Protein 2DZJ (pdb70)

Secondary structure (DSSP, 8-state):
--S-------EEEEEEESSS----EEEEEE-SS-BHHHHHHHHHHH-SSS-TTT--EESSTTS----TT-BTTTSS--SEEEEEE---

Solvent-accessible surface area: 6183 Å² total; per-residue (Å²): 136,87,124,62,110,113,77,128,201,68,36,61,0,24,2,37,22,33,170,80,157,95,126,59,19,87,22,37,130,2,72,43,116,12,37,0,35,96,0,32,90,39,3,31,158,99,71,96,151,116,102,73,91,124,10,15,7,51,62,77,55,194,44,174,55,15,120,68,134,36,15,1,90,152,10,120,55,42,83,63,0,44,0,32,28,123,101,115

Sequence (88 aa):
GSSGSSGMKHYEVEILDAKTREKLCFLDKVEPHATIAEIKNLFTKTHPQWYPARQSLRLDPKGKSLKDEDVLQKLPVGTTATLYFRDLGSSGSSGMKHYEVEILDAKTREKLCFLDKVEPHATIAEIKNLFTKTHPQWYPARQSLRLDPKGKSLKDEDVLQKLPVGTTATLYFRDLGSSGSSGMKHYEVEILDAKTREKLCFLDKVEPHATIAEIKNLFTKTHPQWYPARQSLRLDPKGKSLKDEDVLQKLPVGTTATLYFRDLGSSGSSGMKHYEVEILDAKTREKLCFLDKVEPHATIAEIKNLFTKTHPQWYPARQSLRLDPKGKSLKDEDVLQKLPVGTTATLYFRDLGSSGSSGMKHYEVEILDAKTREKLCFLDKVEPHATIAEIKNLFTKTHPQWYPARQSLRLDPKGKSLKDEDVLQKLPVGTTATLYFRDLGSSGSSGMKHYEVEILDAKTREKLCFLDKVEPHATIAEIKNLFTKTHPQWYPARQSLRLDPKGKSLKDEDVLQKLPVGTTATLYFRDLGSSGSSGMKHYEVEILDAKTREKLCFLDKVEPHATIAEIKNLFTKTHPQWYPARQSLRLDPKGKSLKDEDVLQKLPVGTTATLYFRDLGSSGSSGMKHYEVEILDAKTREKLCFLDKVEPHATIAEIKNLFTKTHPQWYPARQSLRLDPKGKSLKDEDVLQKLPVGTTATLYFRDLGSSGSSGMKHYEVEILDAKTREKLCFLDKVEPHATIAEIKNLFTKTHPQWYPARQSLRLDPKGKSLKDEDVLQKLPVGTTATLYFRDLGSSGSSGMKHYEVEILDAKTREKLCFLDKVEPHATIAEIKNLFTKTHPQWYPARQSLRLDPKGKSLKDEDVLQKLPVGTTATLYFRDLGSSGSSGMKHYEVEILDAKTREKLCFLDKVEPHATIAEIKNLFTKTHPQWYPARQSLRLDPKGKSLKDEDVLQKLPVGTTATLYFRDLGSSGSSGMKHYEVEILDAKTREKLCFLDKVEPHATIAEIKNLFTKTHPQWYPARQSLRLDPKGKSLKDEDVLQKLPVGTTATLYFRDLGSSGSSGMKHYEVEILDAKTREKLCFLDKVEPHATIAEIKNLFTKTHPQWYPARQSLRLDPKGKSLKDEDVLQKLPVGTTATLYFRDLGSSGSSGMKHYEVEILDAKTREKLCFLDKVEPHATIAEIKNLFTKTHPQWYPARQSLRLDPKGKSLKDEDVLQKLPVGTTATLYFRDLGSSGSSGMKHYEVEILDAKTREKLCFLDKVEPHATIAEIKNLFTKTHPQWYPARQSLRLDPKGKSLKDEDVLQKLPVGTTATLYFRDLGSSGSSGMKHYEVEILDAKTREKLCFLDKVEPHATIAEIKNLFTKTHPQWYPARQSLRLDPKGKSLKDEDVLQKLPVGTTATLYFRDLGSSGSSGMKHYEVEILDAKTREKLCFLDKVEPHATIAEIKNLFTKTHPQWYPARQSLRLDPKGKSLKDEDVLQKLPVGTTATLYFRDLGSSGSSGMKHYEVEILDAKTREKLCFLDKVEPHATIAEIKNLFTKTHPQWYPARQSLRLDPKGKSLKDEDVLQKLPVGTTATLYFRDLGSSGSSGMKHYEVEILDAKTREKLCFLDKVEPHATIAEIKNLFTKTHPQWYPARQSLRLDPKGKSLKDEDVLQKLPVGTTATLYFRDLGSSGSSGMKHYEVEILDAKTREKLCFLDKVEPHATIAEIKNLFTKTHPQWYPARQSLRLDPKGKSLKDEDVLQKLPVGTTATLYFRDL

Radius of gyration: 13.77 Å; Cα contacts (8 Å, |Δi|>4): 145; chains: 1; bounding box: 34×30×37 Å

Nearest PDB structures (foldseek):
  2dzj-assembly1_A  TM=9.367E-01  e=5.793E-17  Homo sapiens
  1wgd-assembly1_A  TM=7.087E-01  e=2.751E-03  Homo sapiens
  3sdl-assembly1_C  TM=7.590E-01  e=5.661E-03  Homo sapiens
  2n7e-assembly1_A  TM=6.925E-01  e=8.961E-03  Saccharomyces cerevisiae S288C
  6nt9-assembly1_B  TM=5.979E-01  e=1.244E-02  Homo sapiens

Foldseek 3Di:
DPPDDPDDFAAWEFAAALPPRDGPDIDRHHHQAQFPVVVLVVSCVVPVVPHSVQFFWDQHSPGDTDDRVDTSNRDPDDSYGYIHGDGD

GO terms:
  GO:0005783 endoplasmic reticulum (C, IDA)
  GO:0005789 endoplasmic reticulum membrane (C, EXP)
  GO:0102758 very-long-chain enoyl-CoA reductase activity (F, IMP)
  GO:0042761 very long-chain fatty acid biosynthetic process (P, IMP)
  GO:0006665 sphingolipid metabolic process (P, IMP)
  GO:0005515 protein binding (F, IPI)
  GO:0102758 very-long-chain enoyl-CoA reductase activity (F, IDA)
  GO:0035338 long-chain fatty-acyl-CoA biosynthetic process (P, TAS)
  GO:0005789 endoplasmic reticulum membrane (C, TAS)
  GO:0017099 very-long-chain fatty acyl-CoA dehydrogenase activity (F, TAS)
  GO:0005789 endoplasmic reticulum membrane (C, IDA)
  GO:0042761 very long-chain fatty acid biosynthetic process (P, IDA)
  GO:0030497 fatty acid elongation (P, IDA)
  GO:0005634 nucleus (C, HDA)

Organism: Homo sapiens (NCBI:txid9606)

Structure (mmCIF, N/CA/C/O backbone):
data_2DZJ
#
_entry.id   2DZJ
#
loop_
_atom_site.group_PDB
_atom_site.id
_atom_site.type_symbol
_atom_site.label_atom_id
_atom_site.label_alt_id
_atom_site.label_comp_id
_atom_site.label_asym_id
_atom_site.label_entity_id
_atom_site.label_seq_id
_atom_site.pdbx_PDB_ins_code
_atom_site.Cartn_x
_atom_site.Cartn_y
_atom_site.Cartn_z
_atom_site.occupancy
_atom_site.B_iso_or_equiv
_atom_site.auth_seq_id
_atom_site.auth_comp_id
_atom_site.auth_asym_id
_atom_site.auth_atom_id
_atom_site.pdbx_PDB_model_num
ATOM 1 N N . GLY A 1 1 ? -21.011 -19.116 -16.367 1.00 0.00 1 GLY A N 1
ATOM 2 C CA . GLY A 1 1 ? -20.270 -19.115 -17.614 1.00 0.00 1 GLY A CA 1
ATOM 3 C C . GLY A 1 1 ? -19.402 -17.881 -17.772 1.00 0.00 1 GLY A C 1
ATOM 4 O O . GLY A 1 1 ? -18.967 -17.290 -16.785 1.00 0.00 1 GLY A O 1
ATOM 8 N N . SER A 1 2 ? -19.150 -17.493 -19.018 1.00 0.00 2 SER A N 1
ATOM 9 C CA . SER A 1 2 ? -18.324 -16.325 -19.302 1.00 0.00 2 SER A CA 1
ATOM 10 C C . SER A 1 2 ? -19.190 -15.123 -19.665 1.00 0.00 2 SER A C 1
ATOM 11 O O . SER A 1 2 ? -19.006 -14.028 -19.134 1.00 0.00 2 SER A O 1
ATOM 19 N N . SER A 1 3 ? -20.136 -15.336 -20.575 1.00 0.00 3 SER A N 1
ATOM 20 C CA . SER A 1 3 ? -21.029 -14.270 -21.013 1.00 0.00 3 SER A CA 1
ATOM 21 C C . SER A 1 3 ? -20.303 -12.928 -21.037 1.00 0.00 3 SER A C 1
ATOM 22 O O . SER A 1 3 ? -20.843 -11.909 -20.608 1.00 0.00 3 SER A O 1
ATOM 30 N N . GLY A 1 4 ? -19.072 -12.937 -21.542 1.00 0.00 4 GLY A N 1
ATOM 31 C CA . GLY A 1 4 ? -18.291 -11.716 -21.612 1.00 0.00 4 GLY A CA 1
ATOM 32 C C . GLY A 1 4 ? -17.885 -11.207 -20.243 1.00 0.00 4 GLY A C 1
ATOM 33 O O . GLY A 1 4 ? -18.666 -11.271 -19.293 1.00 0.00 4 GLY A O 1
ATOM 37 N N . SER A 1 5 ? -16.661 -10.701 -20.140 1.00 0.00 5 SER A N 1
ATOM 38 C CA . SER A 1 5 ? -16.151 -10.185 -18.875 1.00 0.00 5 SER A CA 1
ATOM 39 C C . SER A 1 5 ? -15.059 -9.146 -19.114 1.00 0.00 5 SER A C 1
ATOM 40 O O . SER A 1 5 ? -14.252 -9.277 -20.033 1.00 0.00 5 SER A O 1
ATOM 48 N N . SER A 1 6 ? -15.041 -8.113 -18.277 1.00 0.00 6 SER A N 1
ATOM 49 C CA . SER A 1 6 ? -14.052 -7.048 -18.398 1.00 0.00 6 SER A CA 1
ATOM 50 C C . SER A 1 6 ? -12.794 -7.383 -17.602 1.00 0.00 6 SER A C 1
ATOM 51 O O . SER A 1 6 ? -12.863 -7.693 -16.413 1.00 0.00 6 SER A O 1
ATOM 59 N N . GLY A 1 7 ? -11.645 -7.317 -18.267 1.00 0.00 7 GLY A N 1
ATOM 60 C CA . GLY A 1 7 ? -10.388 -7.615 -17.607 1.00 0.00 7 GLY A CA 1
ATOM 61 C C . GLY A 1 7 ? -9.585 -6.367 -17.297 1.00 0.00 7 GLY A C 1
ATOM 62 O O . GLY A 1 7 ? -9.247 -5.599 -18.197 1.00 0.00 7 GLY A O 1
ATOM 66 N N . MET A 1 8 ? -9.281 -6.163 -16.020 1.00 0.00 8 MET A N 1
ATOM 67 C CA . MET A 1 8 ? -8.513 -4.999 -15.594 1.00 0.00 8 MET A CA 1
ATOM 68 C C . MET A 1 8 ? -7.079 -5.389 -15.251 1.00 0.00 8 MET A C 1
ATOM 69 O O . MET A 1 8 ? -6.844 -6.261 -14.415 1.00 0.00 8 MET A O 1
ATOM 83 N N . LYS A 1 9 ? -6.121 -4.737 -15.903 1.00 0.00 9 LYS A N 1
ATOM 84 C CA . LYS A 1 9 ? -4.710 -5.014 -15.667 1.00 0.00 9 LYS A CA 1
ATOM 85 C C . LYS A 1 9 ? -4.128 -4.043 -14.645 1.00 0.00 9 LYS A C 1
ATOM 86 O O . LYS A 1 9 ? -3.028 -3.520 -14.826 1.00 0.00 9 LYS A O 1
ATOM 105 N N . HIS A 1 10 ? -4.872 -3.807 -13.569 1.00 0.00 10 HIS A N 1
ATOM 106 C CA . HIS A 1 10 ? -4.428 -2.900 -12.516 1.00 0.00 10 HIS A CA 1
ATOM 107 C C . HIS A 1 10 ? -3.421 -3.585 -11.598 1.00 0.00 10 HIS A C 1
ATOM 108 O O . HIS A 1 10 ? -3.173 -4.785 -11.717 1.00 0.00 10 HIS A O 1
ATOM 123 N N . TYR A 1 11 ? -2.843 -2.815 -10.683 1.00 0.00 11 TYR A N 1
ATOM 124 C CA . TYR A 1 11 ? -1.860 -3.347 -9.747 1.00 0.00 11 TYR A CA 1
ATOM 125 C C . TYR A 1 11 ? -2.534 -3.836 -8.468 1.00 0.00 11 TYR A C 1
ATOM 126 O O . TYR A 1 11 ? -3.533 -3.270 -8.026 1.00 0.00 11 TYR A O 1
ATOM 144 N N . GLU A 1 12 ? -1.978 -4.890 -7.880 1.00 0.00 12 GLU A N 1
ATOM 145 C CA . GLU A 1 12 ? -2.525 -5.456 -6.652 1.00 0.00 12 GLU A CA 1
ATOM 146 C C . GLU A 1 12 ? -1.630 -5.135 -5.459 1.00 0.00 12 GLU A C 1
ATOM 147 O O . GLU A 1 12 ? -0.517 -5.650 -5.347 1.00 0.00 12 GLU A O 1
ATOM 159 N N . VAL A 1 13 ? -2.123 -4.279 -4.570 1.00 0.00 13 VAL A N 1
ATOM 160 C CA . VAL A 1 13 ? -1.369 -3.888 -3.384 1.00 0.00 13 VAL A CA 1
ATOM 161 C C . VAL A 1 13 ? -2.112 -4.273 -2.110 1.00 0.00 13 VAL A C 1
ATOM 162 O O . VAL A 1 13 ? -3.138 -3.682 -1.776 1.00 0.00 13 VAL A O 1
ATOM 175 N N . GLU A 1 14 ? -1.585 -5.267 -1.402 1.00 0.00 14 GLU A N 1
ATOM 176 C CA . GLU A 1 14 ? -2.199 -5.731 -0.163 1.00 0.00 14 GLU A CA 1
ATOM 177 C C . GLU A 1 14 ? -1.476 -5.155 1.051 1.00 0.00 14 GLU A C 1
ATOM 178 O O . GLU A 1 14 ? -0.408 -5.632 1.435 1.00 0.00 14 GLU A O 1
ATOM 190 N N . ILE A 1 15 ? -2.067 -4.126 1.651 1.00 0.00 15 ILE A N 1
ATOM 191 C CA . ILE A 1 15 ? -1.480 -3.486 2.821 1.00 0.00 15 ILE A CA 1
ATOM 192 C C . ILE A 1 15 ? -1.663 -4.344 4.068 1.00 0.00 15 ILE A C 1
ATOM 193 O O . ILE A 1 15 ? -2.736 -4.360 4.673 1.00 0.00 15 ILE A O 1
ATOM 209 N N . LEU A 1 16 ? -0.609 -5.057 4.449 1.00 0.00 16 LEU A N 1
ATOM 210 C CA . LEU A 1 16 ? -0.651 -5.918 5.625 1.00 0.00 16 LEU A CA 1
ATOM 211 C C . LEU A 1 16 ? -0.017 -5.227 6.829 1.00 0.00 16 LEU A C 1
ATOM 212 O O . LEU A 1 16 ? 0.625 -4.186 6.692 1.00 0.00 16 LEU A O 1
ATOM 228 N N . ASP A 1 17 ? -0.199 -5.816 8.006 1.00 0.00 17 ASP A N 1
ATOM 229 C CA . ASP A 1 17 ? 0.358 -5.259 9.233 1.00 0.00 17 ASP A CA 1
ATOM 230 C C . ASP A 1 17 ? 1.801 -5.714 9.429 1.00 0.00 17 ASP A C 1
ATOM 231 O O . ASP A 1 17 ? 2.218 -6.740 8.893 1.00 0.00 17 ASP A O 1
ATOM 240 N N . ALA A 1 18 ? 2.560 -4.942 10.201 1.00 0.00 18 ALA A N 1
ATOM 241 C CA . ALA A 1 18 ? 3.955 -5.265 10.469 1.00 0.00 18 ALA A CA 1
ATOM 242 C C . ALA A 1 18 ? 4.089 -6.126 11.721 1.00 0.00 18 ALA A C 1
ATOM 243 O O . ALA A 1 18 ? 5.197 -6.453 12.147 1.00 0.00 18 ALA A O 1
ATOM 250 N N . LYS A 1 19 ? 2.953 -6.488 12.308 1.00 0.00 19 LYS A N 1
ATOM 251 C CA . LYS A 1 19 ? 2.942 -7.311 13.511 1.00 0.00 19 LYS A CA 1
ATOM 252 C C . LYS A 1 19 ? 2.095 -8.563 13.307 1.00 0.00 19 LYS A C 1
ATOM 253 O O . LYS A 1 19 ? 2.607 -9.683 13.324 1.00 0.00 19 LYS A O 1
ATOM 272 N N . THR A 1 20 ? 0.794 -8.366 13.112 1.00 0.00 20 THR A N 1
ATOM 273 C CA . THR A 1 20 ? -0.124 -9.479 12.904 1.00 0.00 20 THR A CA 1
ATOM 274 C C . THR A 1 20 ? -0.243 -9.824 11.424 1.00 0.00 20 THR A C 1
ATOM 275 O O . THR A 1 20 ? -0.904 -10.794 11.054 1.00 0.00 20 THR A O 1
ATOM 286 N N . ARG A 1 21 ? 0.402 -9.024 10.581 1.00 0.00 21 ARG A N 1
ATOM 287 C CA . ARG A 1 21 ? 0.367 -9.245 9.140 1.00 0.00 21 ARG A CA 1
ATOM 288 C C . ARG A 1 21 ? -1.034 -9.640 8.684 1.00 0.00 21 ARG A C 1
ATOM 289 O O . ARG A 1 21 ? -1.203 -10.584 7.913 1.00 0.00 21 ARG A O 1
ATOM 310 N N . GLU A 1 22 ? -2.036 -8.911 9.166 1.00 0.00 22 GLU A N 1
ATOM 311 C CA . GLU A 1 22 ? -3.422 -9.186 8.809 1.00 0.00 22 GLU A CA 1
ATOM 312 C C . GLU A 1 22 ? -3.901 -8.237 7.714 1.00 0.00 22 GLU A C 1
ATOM 313 O O . GLU A 1 22 ? -3.586 -7.047 7.726 1.00 0.00 22 GLU A O 1
ATOM 325 N N . LYS A 1 23 ? -4.664 -8.773 6.767 1.00 0.00 23 LYS A N 1
ATOM 326 C CA . LYS A 1 23 ? -5.188 -7.976 5.664 1.00 0.00 23 LYS A CA 1
ATOM 327 C C . LYS A 1 23 ? -6.034 -6.818 6.184 1.00 0.00 23 LYS A C 1
ATOM 328 O O . LYS A 1 23 ? -7.105 -7.026 6.756 1.00 0.00 23 LYS A O 1
ATOM 347 N N . LEU A 1 24 ? -5.549 -5.598 5.980 1.00 0.00 24 LEU A N 1
ATOM 348 C CA . LEU A 1 24 ? -6.262 -4.407 6.426 1.00 0.00 24 LEU A CA 1
ATOM 349 C C . LEU A 1 24 ? -6.995 -3.744 5.265 1.00 0.00 24 LEU A C 1
ATOM 350 O O . LEU A 1 24 ? -8.125 -3.277 5.416 1.00 0.00 24 LEU A O 1
ATOM 366 N N . CYS A 1 25 ? -6.347 -3.708 4.106 1.00 0.00 25 CYS A N 1
ATOM 367 C CA . CYS A 1 25 ? -6.938 -3.103 2.917 1.00 0.00 25 CYS A CA 1
ATOM 368 C C . CYS A 1 25 ? -6.359 -3.720 1.648 1.00 0.00 25 CYS A C 1
ATOM 369 O O . CYS A 1 25 ? -5.172 -4.040 1.587 1.00 0.00 25 CYS A O 1
ATOM 377 N N . PHE A 1 26 ? -7.206 -3.886 0.638 1.00 0.00 26 PHE A N 1
ATOM 378 C CA . PHE A 1 26 ? -6.780 -4.468 -0.629 1.00 0.00 26 PHE A CA 1
ATOM 379 C C . PHE A 1 26 ? -7.135 -3.551 -1.796 1.00 0.00 26 PHE A C 1
ATOM 380 O O . PHE A 1 26 ? -8.309 -3.363 -2.118 1.00 0.00 26 PHE A O 1
ATOM 397 N N . LEU A 1 27 ? -6.113 -2.981 -2.425 1.00 0.00 27 LEU A N 1
ATOM 398 C CA . LEU A 1 27 ? -6.315 -2.082 -3.556 1.00 0.00 27 LEU A CA 1
ATOM 399 C C . LEU A 1 27 ? -5.849 -2.729 -4.856 1.00 0.00 27 LEU A C 1
ATOM 400 O O . LEU A 1 27 ? -4.678 -2.632 -5.224 1.00 0.00 27 LEU A O 1
ATOM 416 N N . ASP A 1 28 ? -6.773 -3.386 -5.548 1.00 0.00 28 ASP A N 1
ATOM 417 C CA . ASP A 1 28 ? -6.458 -4.046 -6.809 1.00 0.00 28 ASP A CA 1
ATOM 418 C C . ASP A 1 28 ? -6.704 -3.111 -7.989 1.00 0.00 28 ASP A C 1
ATOM 419 O O . ASP A 1 28 ? -6.744 -3.543 -9.141 1.00 0.00 28 ASP A O 1
ATOM 428 N N . LYS A 1 29 ? -6.871 -1.826 -7.693 1.00 0.00 29 LYS A N 1
ATOM 429 C CA . LYS A 1 29 ? -7.113 -0.828 -8.728 1.00 0.00 29 LYS A CA 1
ATOM 430 C C . LYS A 1 29 ? -6.137 0.337 -8.600 1.00 0.00 29 LYS A C 1
ATOM 431 O O . LYS A 1 29 ? -6.524 1.500 -8.716 1.00 0.00 29 LYS A O 1
ATOM 450 N N . VAL A 1 30 ? -4.869 0.017 -8.363 1.00 0.00 30 VAL A N 1
ATOM 451 C CA . VAL A 1 30 ? -3.836 1.037 -8.222 1.00 0.00 30 VAL A CA 1
ATOM 452 C C . VAL A 1 30 ? -3.026 1.179 -9.506 1.00 0.00 30 VAL A C 1
ATOM 453 O O . VAL A 1 30 ? -2.794 0.202 -10.216 1.00 0.00 30 VAL A O 1
ATOM 466 N N . GLU A 1 31 ? -2.599 2.404 -9.796 1.00 0.00 31 GLU A N 1
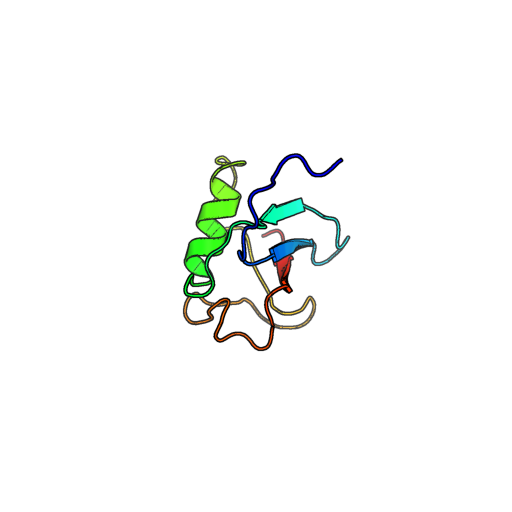ATOM 467 C CA . GLU A 1 31 ? -1.815 2.675 -10.996 1.00 0.00 31 GLU A CA 1
ATOM 468 C C . GLU A 1 31 ? -0.339 2.369 -10.761 1.00 0.00 31 GLU A C 1
ATOM 469 O O . GLU A 1 31 ? 0.183 2.515 -9.655 1.00 0.00 31 GLU A O 1
ATOM 481 N N . PRO A 1 32 ? 0.351 1.933 -11.825 1.00 0.00 32 PRO A N 1
ATOM 482 C CA . PRO A 1 32 ? 1.777 1.597 -11.761 1.00 0.00 32 PRO A CA 1
ATOM 483 C C . PRO A 1 32 ? 2.655 2.829 -11.573 1.00 0.00 32 PRO A C 1
ATOM 484 O O . PRO A 1 32 ? 3.639 2.796 -10.834 1.00 0.00 32 PRO A O 1
ATOM 495 N N . HIS A 1 33 ? 2.293 3.917 -12.247 1.00 0.00 33 HIS A N 1
ATOM 496 C CA . HIS A 1 33 ? 3.048 5.161 -12.153 1.00 0.00 33 HIS A CA 1
ATOM 497 C C . HIS A 1 33 ? 2.735 5.889 -10.849 1.00 0.00 33 HIS A C 1
ATOM 498 O O . HIS A 1 33 ? 3.384 6.878 -10.508 1.00 0.00 33 HIS A O 1
ATOM 513 N N . ALA A 1 34 ? 1.737 5.393 -10.125 1.00 0.00 34 ALA A N 1
ATOM 514 C CA . ALA A 1 34 ? 1.340 5.996 -8.859 1.00 0.00 34 ALA A CA 1
ATOM 515 C C . ALA A 1 34 ? 2.458 5.894 -7.827 1.00 0.00 34 ALA A C 1
ATOM 516 O O . ALA A 1 34 ? 3.014 4.818 -7.602 1.00 0.00 34 ALA A O 1
ATOM 523 N N . THR A 1 35 ? 2.785 7.020 -7.201 1.00 0.00 35 THR A N 1
ATOM 524 C CA . THR A 1 35 ? 3.838 7.057 -6.194 1.00 0.00 35 THR A CA 1
ATOM 525 C C . THR A 1 35 ? 3.298 6.676 -4.820 1.00 0.00 35 THR A C 1
ATOM 526 O O . THR A 1 35 ? 2.109 6.836 -4.544 1.00 0.00 35 THR A O 1
ATOM 537 N N . ILE A 1 36 ? 4.180 6.173 -3.963 1.00 0.00 36 ILE A N 1
ATOM 538 C CA . ILE A 1 36 ? 3.792 5.771 -2.616 1.00 0.00 36 ILE A CA 1
ATOM 539 C C . ILE A 1 36 ? 2.837 6.785 -1.994 1.00 0.00 36 ILE A C 1
ATOM 540 O O . ILE A 1 36 ? 1.848 6.414 -1.362 1.00 0.00 36 ILE A O 1
ATOM 556 N N . ALA A 1 37 ? 3.140 8.065 -2.179 1.00 0.00 37 ALA A N 1
ATOM 557 C CA . ALA A 1 37 ? 2.307 9.133 -1.639 1.00 0.00 37 ALA A CA 1
ATOM 558 C C . ALA A 1 37 ? 0.840 8.916 -1.992 1.00 0.00 37 ALA A C 1
ATOM 559 O O . ALA A 1 37 ? -0.030 8.961 -1.123 1.00 0.00 37 ALA A O 1
ATOM 566 N N . GLU A 1 38 ? 0.573 8.683 -3.273 1.00 0.00 38 GLU A N 1
ATOM 567 C CA . GLU A 1 38 ? -0.791 8.461 -3.740 1.00 0.00 38 GLU A CA 1
ATOM 568 C C . GLU A 1 38 ? -1.422 7.267 -3.030 1.00 0.00 38 GLU A C 1
ATOM 569 O O . GLU A 1 38 ? -2.585 7.314 -2.628 1.00 0.00 38 GLU A O 1
ATOM 581 N N . ILE A 1 39 ? -0.647 6.199 -2.879 1.00 0.00 39 ILE A N 1
ATOM 582 C CA . ILE A 1 39 ? -1.129 4.993 -2.218 1.00 0.00 39 ILE A CA 1
ATOM 583 C C . ILE A 1 39 ? -1.854 5.331 -0.920 1.00 0.00 39 ILE A C 1
ATOM 584 O O . ILE A 1 39 ? -2.971 4.870 -0.682 1.00 0.00 39 ILE A O 1
ATOM 600 N N . LYS A 1 40 ? -1.213 6.139 -0.083 1.00 0.00 40 LYS A N 1
ATOM 601 C CA . LYS A 1 40 ? -1.797 6.543 1.190 1.00 0.00 40 LYS A CA 1
ATOM 602 C C . LYS A 1 40 ? -3.185 7.143 0.987 1.00 0.00 40 LYS A C 1
ATOM 603 O O . LYS A 1 40 ? -4.151 6.724 1.622 1.00 0.00 40 LYS A O 1
ATOM 622 N N . ASN A 1 41 ? -3.275 8.125 0.095 1.00 0.00 41 ASN A N 1
ATOM 623 C CA . ASN A 1 41 ? -4.545 8.781 -0.193 1.00 0.00 41 ASN A CA 1
ATOM 624 C C . ASN A 1 41 ? -5.660 7.755 -0.370 1.00 0.00 41 ASN A C 1
ATOM 625 O O . ASN A 1 41 ? -6.734 7.879 0.221 1.00 0.00 41 ASN A O 1
ATOM 636 N N . LEU A 1 42 ? -5.398 6.740 -1.187 1.00 0.00 42 LEU A N 1
ATOM 637 C CA . LEU A 1 42 ? -6.379 5.691 -1.442 1.00 0.00 42 LEU A CA 1
ATOM 638 C C . LEU A 1 42 ? -6.921 5.123 -0.135 1.00 0.00 42 LEU A C 1
ATOM 639 O O . LEU A 1 42 ? -8.112 5.237 0.157 1.00 0.00 42 LEU A O 1
ATOM 655 N N . PHE A 1 43 ? -6.040 4.511 0.649 1.00 0.00 43 PHE A N 1
ATOM 656 C CA . PHE A 1 43 ? -6.430 3.926 1.927 1.00 0.00 43 PHE A CA 1
ATOM 657 C C . PHE A 1 43 ? -7.335 4.876 2.706 1.00 0.00 43 PHE A C 1
ATOM 658 O O . PHE A 1 43 ? -8.208 4.443 3.459 1.00 0.00 43 PHE A O 1
ATOM 675 N N . THR A 1 44 ? -7.119 6.174 2.521 1.00 0.00 44 THR A N 1
ATOM 676 C CA . THR A 1 44 ? -7.913 7.186 3.207 1.00 0.00 44 THR A CA 1
ATOM 677 C C . THR A 1 44 ? -9.356 7.179 2.716 1.00 0.00 44 THR A C 1
ATOM 678 O O . THR A 1 44 ? -10.293 7.294 3.507 1.00 0.00 44 THR A O 1
ATOM 689 N N . LYS A 1 45 ? -9.530 7.043 1.406 1.00 0.00 45 LYS A N 1
ATOM 690 C CA . LYS A 1 45 ? -10.860 7.019 0.808 1.00 0.00 45 LYS A CA 1
ATOM 691 C C . LYS A 1 45 ? -11.848 6.285 1.710 1.00 0.00 45 LYS A C 1
ATOM 692 O O . LYS A 1 45 ? -12.761 6.892 2.271 1.00 0.00 45 LYS A O 1
ATOM 711 N N . THR A 1 46 ? -11.659 4.976 1.846 1.00 0.00 46 THR A N 1
ATOM 712 C CA . THR A 1 46 ? -12.533 4.160 2.679 1.00 0.00 46 THR A CA 1
ATOM 713 C C . THR A 1 46 ? -12.572 4.682 4.111 1.00 0.00 46 THR A C 1
ATOM 714 O O . THR A 1 46 ? -13.639 5.001 4.637 1.00 0.00 46 THR A O 1
ATOM 725 N N . HIS A 1 47 ? -11.403 4.768 4.736 1.00 0.00 47 HIS A N 1
ATOM 726 C CA . HIS A 1 47 ? -11.303 5.253 6.108 1.00 0.00 47 HIS A CA 1
ATOM 727 C C . HIS A 1 47 ? -10.721 6.662 6.146 1.00 0.00 47 HIS A C 1
ATOM 728 O O . HIS A 1 47 ? -9.506 6.858 6.161 1.00 0.00 47 HIS A O 1
ATOM 743 N N . PRO A 1 48 ? -11.607 7.669 6.159 1.00 0.00 48 PRO A N 1
ATOM 744 C CA . PRO A 1 48 ? -11.204 9.078 6.195 1.00 0.00 48 PRO A CA 1
ATOM 745 C C . PRO A 1 48 ? -10.588 9.472 7.533 1.00 0.00 48 PRO A C 1
ATOM 746 O O . PRO A 1 48 ? -9.653 10.269 7.584 1.00 0.00 48 PRO A O 1
ATOM 757 N N . GLN A 1 49 ? -11.119 8.907 8.612 1.00 0.00 49 GLN A N 1
ATOM 758 C CA . GLN A 1 49 ? -10.621 9.200 9.951 1.00 0.00 49 GLN A CA 1
ATOM 759 C C . GLN A 1 49 ? -9.120 8.944 10.041 1.00 0.00 49 GLN A C 1
ATOM 760 O O . GLN A 1 49 ? -8.415 9.592 10.815 1.00 0.00 49 GLN A O 1
ATOM 774 N N . TRP A 1 50 ? -8.638 7.995 9.246 1.00 0.00 50 TRP A N 1
ATOM 775 C CA . TRP A 1 50 ? -7.220 7.653 9.237 1.00 0.00 50 TRP A CA 1
ATOM 776 C C . TRP A 1 50 ? -6.453 8.542 8.264 1.00 0.00 50 TRP A C 1
ATOM 777 O O . TRP A 1 50 ? -6.665 8.481 7.053 1.00 0.00 50 TRP A O 1
ATOM 798 N N . TYR A 1 51 ? -5.560 9.366 8.801 1.00 0.00 51 TYR A N 1
ATOM 799 C CA . TYR A 1 51 ? -4.762 10.268 7.980 1.00 0.00 51 TYR A CA 1
ATOM 800 C C . TYR A 1 51 ? -3.443 9.615 7.576 1.00 0.00 51 TYR A C 1
ATOM 801 O O . TYR A 1 51 ? -2.997 8.636 8.174 1.00 0.00 51 TYR A O 1
ATOM 819 N N . PRO A 1 52 ? -2.803 10.171 6.537 1.00 0.00 52 PRO A N 1
ATOM 820 C CA . PRO A 1 52 ? -1.526 9.661 6.029 1.00 0.00 52 PRO A CA 1
ATOM 821 C C . PRO A 1 52 ? -0.375 9.912 6.998 1.00 0.00 52 PRO A C 1
ATOM 822 O O . PRO A 1 52 ? 0.578 9.136 7.059 1.00 0.00 52 PRO A O 1
ATOM 833 N N . ALA A 1 53 ? -0.471 11.002 7.753 1.00 0.00 53 ALA A N 1
ATOM 834 C CA . ALA A 1 53 ? 0.561 11.354 8.721 1.00 0.00 53 ALA A CA 1
ATOM 835 C C . ALA A 1 53 ? 0.854 10.188 9.660 1.00 0.00 53 ALA A C 1
ATOM 836 O O . ALA A 1 53 ? 1.889 10.160 10.325 1.00 0.00 53 ALA A O 1
ATOM 843 N N . ARG A 1 54 ? -0.065 9.229 9.709 1.00 0.00 54 ARG A N 1
ATOM 844 C CA . ARG A 1 54 ? 0.095 8.061 10.568 1.00 0.00 54 ARG A CA 1
ATOM 845 C C . ARG A 1 54 ? 0.500 6.837 9.752 1.00 0.00 54 ARG A C 1
ATOM 846 O O . ARG A 1 54 ? 1.576 6.275 9.953 1.00 0.00 54 ARG A O 1
ATOM 867 N N . GLN A 1 55 ? -0.369 6.431 8.833 1.00 0.00 55 GLN A N 1
ATOM 868 C CA . GLN A 1 55 ? -0.102 5.273 7.988 1.00 0.00 55 GLN A CA 1
ATOM 869 C C . GLN A 1 55 ? 1.369 5.218 7.589 1.00 0.00 55 GLN A C 1
ATOM 870 O O . GLN A 1 55 ? 1.841 6.041 6.804 1.00 0.00 55 GLN A O 1
ATOM 884 N N . SER A 1 56 ? 2.090 4.244 8.136 1.00 0.00 56 SER A N 1
ATOM 885 C CA . SER A 1 56 ? 3.509 4.085 7.840 1.00 0.00 56 SER A CA 1
ATOM 886 C C . SER A 1 56 ? 3.751 2.837 6.996 1.00 0.00 56 SER A C 1
AT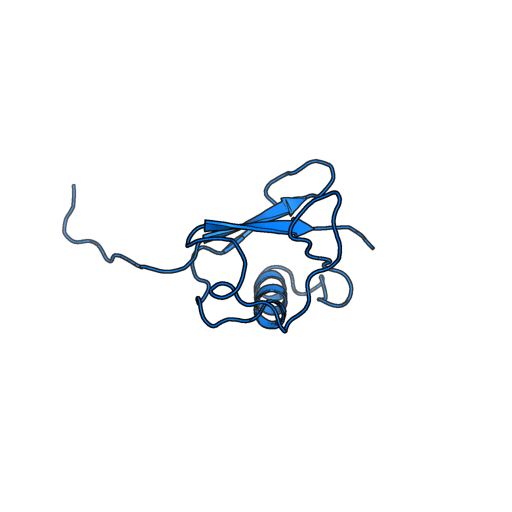OM 887 O O . SER A 1 56 ? 3.592 1.712 7.470 1.00 0.00 56 SER A O 1
ATOM 895 N N . LEU A 1 57 ? 4.136 3.045 5.742 1.00 0.00 57 LEU A N 1
ATOM 896 C CA . LEU A 1 57 ? 4.401 1.939 4.829 1.00 0.00 57 LEU A CA 1
ATOM 897 C C . LEU A 1 57 ? 5.885 1.583 4.820 1.00 0.00 57 LEU A C 1
ATOM 898 O O . LEU A 1 57 ? 6.743 2.459 4.930 1.00 0.00 57 LEU A O 1
ATOM 914 N N . ARG A 1 58 ? 6.178 0.294 4.686 1.00 0.00 58 ARG A N 1
ATOM 915 C CA . ARG A 1 58 ? 7.558 -0.177 4.661 1.00 0.00 58 ARG A CA 1
ATOM 916 C C . ARG A 1 58 ? 7.691 -1.426 3.796 1.00 0.00 58 ARG A C 1
ATOM 917 O O . ARG A 1 58 ? 6.911 -2.371 3.928 1.00 0.00 58 ARG A O 1
ATOM 938 N N . LEU A 1 59 ? 8.681 -1.424 2.911 1.00 0.00 59 LEU A N 1
ATOM 939 C CA . LEU A 1 59 ? 8.916 -2.558 2.023 1.00 0.00 59 LEU A CA 1
ATOM 940 C C . LEU A 1 59 ? 9.096 -3.846 2.820 1.00 0.00 59 LEU A C 1
ATOM 941 O O . LEU A 1 59 ? 8.856 -4.941 2.311 1.00 0.00 59 LEU A O 1
ATOM 957 N N . ASP A 1 60 ? 9.517 -3.707 4.072 1.00 0.00 60 ASP A N 1
ATOM 958 C CA . ASP A 1 60 ? 9.725 -4.859 4.941 1.00 0.00 60 ASP A CA 1
ATOM 959 C C . ASP A 1 60 ? 9.447 -4.499 6.397 1.00 0.00 60 ASP A C 1
ATOM 960 O O . ASP A 1 60 ? 9.576 -3.347 6.813 1.00 0.00 60 ASP A O 1
ATOM 969 N N . PRO A 1 61 ? 9.055 -5.506 7.192 1.00 0.00 61 PRO A N 1
ATOM 970 C CA . PRO A 1 61 ? 8.749 -5.320 8.613 1.00 0.00 61 PRO A CA 1
ATOM 971 C C . PRO A 1 61 ? 9.996 -5.023 9.440 1.00 0.00 61 PRO A C 1
ATOM 972 O O . PRO A 1 61 ? 9.905 -4.683 10.619 1.00 0.00 61 PRO A O 1
ATOM 983 N N . LYS A 1 62 ? 11.160 -5.155 8.814 1.00 0.00 62 LYS A N 1
ATOM 984 C CA . LYS A 1 62 ? 12.427 -4.899 9.490 1.00 0.00 62 LYS A CA 1
ATOM 985 C C . LYS A 1 62 ? 13.317 -3.987 8.652 1.00 0.00 62 LYS A C 1
ATOM 986 O O . LYS A 1 62 ? 14.543 -4.056 8.733 1.00 0.00 62 LYS A O 1
ATOM 1005 N N . GLY A 1 63 ? 12.692 -3.133 7.848 1.00 0.00 63 GLY A N 1
ATOM 1006 C CA . GLY A 1 63 ? 13.443 -2.219 7.008 1.00 0.00 63 GLY A CA 1
ATOM 1007 C C . GLY A 1 63 ? 13.285 -0.774 7.438 1.00 0.00 63 GLY A C 1
ATOM 1008 O O . GLY A 1 63 ? 13.591 -0.419 8.577 1.00 0.00 63 GLY A O 1
ATOM 1012 N N . LYS A 1 64 ? 12.808 0.065 6.524 1.00 0.00 64 LYS A N 1
ATOM 1013 C CA . LYS A 1 64 ? 12.610 1.480 6.813 1.00 0.00 64 LYS A CA 1
ATOM 1014 C C . LYS A 1 64 ? 11.299 1.980 6.214 1.00 0.00 64 LYS A C 1
ATOM 1015 O O . LYS A 1 64 ? 10.590 1.233 5.539 1.00 0.00 64 LYS A O 1
ATOM 1034 N N . SER A 1 65 ? 10.985 3.247 6.463 1.00 0.00 65 SER A N 1
ATOM 1035 C CA . SER A 1 65 ? 9.759 3.845 5.949 1.00 0.00 65 SER A CA 1
ATOM 1036 C C . SER A 1 65 ? 9.912 4.221 4.478 1.00 0.00 65 SER A C 1
ATOM 1037 O O . SER A 1 65 ? 10.928 4.787 4.073 1.00 0.00 65 SER A O 1
ATOM 1045 N N . LEU A 1 66 ? 8.896 3.904 3.684 1.00 0.00 66 LEU A N 1
ATOM 1046 C CA . LEU A 1 66 ? 8.916 4.207 2.257 1.00 0.00 66 LEU A CA 1
ATOM 1047 C C . LEU A 1 66 ? 8.723 5.701 2.016 1.00 0.00 66 LEU A C 1
ATOM 1048 O O . LEU A 1 66 ? 8.204 6.418 2.872 1.00 0.00 66 LEU A O 1
ATOM 1064 N N . LYS A 1 67 ? 9.142 6.164 0.843 1.00 0.00 67 LYS A N 1
ATOM 1065 C CA . LYS A 1 67 ? 9.013 7.572 0.486 1.00 0.00 67 LYS A CA 1
ATOM 1066 C C . LYS A 1 67 ? 8.351 7.728 -0.879 1.00 0.00 67 LYS A C 1
ATOM 1067 O O . LYS A 1 67 ? 8.578 6.926 -1.785 1.00 0.00 67 LYS A O 1
ATOM 1086 N N . ASP A 1 68 ? 7.534 8.766 -1.020 1.00 0.00 68 ASP A N 1
ATOM 1087 C CA . ASP A 1 68 ? 6.841 9.029 -2.277 1.00 0.00 68 ASP A CA 1
ATOM 1088 C C . ASP A 1 68 ? 7.732 8.693 -3.469 1.00 0.00 68 ASP A C 1
ATOM 1089 O O . ASP A 1 68 ? 7.296 8.040 -4.416 1.00 0.00 68 ASP A O 1
ATOM 1098 N N . GLU A 1 69 ? 8.981 9.144 -3.414 1.00 0.00 69 GLU A N 1
ATOM 1099 C CA . GLU A 1 69 ? 9.932 8.893 -4.491 1.00 0.00 69 GLU A CA 1
ATOM 1100 C C . GLU A 1 69 ? 9.699 7.518 -5.112 1.00 0.00 69 GLU A C 1
ATOM 1101 O O . GLU A 1 69 ? 9.666 7.375 -6.334 1.00 0.00 69 GLU A O 1
ATOM 1113 N N . ASP A 1 70 ? 9.539 6.511 -4.261 1.00 0.00 70 ASP A N 1
ATOM 1114 C CA . ASP A 1 70 ? 9.308 5.148 -4.724 1.00 0.00 70 ASP A CA 1
ATOM 1115 C C . ASP A 1 70 ? 8.009 5.056 -5.518 1.00 0.00 70 ASP A C 1
ATOM 1116 O O . ASP A 1 70 ? 7.051 5.780 -5.247 1.00 0.00 70 ASP A O 1
ATOM 1125 N N . VAL A 1 71 ? 7.983 4.161 -6.501 1.00 0.00 71 VAL A N 1
ATOM 1126 C CA . VAL A 1 71 ? 6.802 3.974 -7.334 1.00 0.00 71 VAL A CA 1
ATOM 1127 C C . VAL A 1 71 ? 6.444 2.497 -7.458 1.00 0.00 71 VAL A C 1
ATOM 1128 O O . VAL A 1 71 ? 7.298 1.624 -7.295 1.00 0.00 71 VAL A O 1
ATOM 1141 N N . LEU A 1 72 ? 5.177 2.223 -7.747 1.00 0.00 72 LEU A N 1
ATOM 1142 C CA . LEU A 1 72 ? 4.705 0.850 -7.894 1.00 0.00 72 LEU A CA 1
ATOM 1143 C C . LEU A 1 72 ? 5.377 0.168 -9.081 1.00 0.00 72 LEU A C 1
ATOM 1144 O O . LEU A 1 72 ? 5.264 -1.045 -9.256 1.00 0.00 72 LEU A O 1
ATOM 1160 N N . GLN A 1 73 ? 6.077 0.955 -9.892 1.00 0.00 73 GLN A N 1
ATOM 1161 C CA . GLN A 1 73 ? 6.768 0.425 -11.061 1.00 0.00 73 GLN A CA 1
ATOM 1162 C C . GLN A 1 73 ? 8.280 0.511 -10.885 1.00 0.00 73 GLN A C 1
ATOM 1163 O O . GLN A 1 73 ? 9.036 -0.182 -11.566 1.00 0.00 73 GLN A O 1
ATOM 1177 N N . LYS A 1 74 ? 8.716 1.367 -9.967 1.00 0.00 74 LYS A N 1
ATOM 1178 C CA . LYS A 1 74 ? 10.139 1.544 -9.699 1.00 0.00 74 LYS A CA 1
ATOM 1179 C C . LYS A 1 74 ? 10.595 0.638 -8.560 1.00 0.00 74 LYS A C 1
ATOM 1180 O O . LYS A 1 74 ? 11.754 0.223 -8.509 1.00 0.00 74 LYS A O 1
ATOM 1199 N N . LEU A 1 75 ? 9.677 0.333 -7.649 1.00 0.00 75 LEU A N 1
ATOM 1200 C CA . LEU A 1 75 ? 9.985 -0.526 -6.511 1.00 0.00 75 LEU A CA 1
ATOM 1201 C C . LEU A 1 75 ? 10.458 -1.900 -6.978 1.00 0.00 75 LEU A C 1
ATOM 1202 O O . LEU A 1 75 ? 10.134 -2.356 -8.074 1.00 0.00 75 LEU A O 1
ATOM 1218 N N . PRO A 1 76 ? 11.241 -2.577 -6.125 1.00 0.00 76 PRO A N 1
ATOM 1219 C CA . PRO A 1 76 ? 11.773 -3.910 -6.427 1.00 0.00 76 PRO A CA 1
ATOM 1220 C C . PRO A 1 76 ? 10.686 -4.980 -6.433 1.00 0.00 76 PRO A C 1
ATOM 1221 O O . PRO A 1 76 ? 10.961 -6.159 -6.213 1.00 0.00 76 PRO A O 1
ATOM 1232 N N . VAL A 1 77 ? 9.450 -4.560 -6.686 1.00 0.00 77 VAL A N 1
ATOM 1233 C CA . VAL A 1 77 ? 8.322 -5.483 -6.722 1.00 0.00 77 VAL A CA 1
ATOM 1234 C C . VAL A 1 77 ? 7.658 -5.486 -8.094 1.00 0.00 77 VAL A C 1
ATOM 1235 O O . VAL A 1 77 ? 7.971 -4.658 -8.949 1.00 0.00 77 VAL A O 1
ATOM 1248 N N . GLY A 1 78 ? 6.739 -6.425 -8.299 1.00 0.00 78 GLY A N 1
ATOM 1249 C CA . GLY A 1 78 ? 6.044 -6.518 -9.570 1.00 0.00 78 GLY A CA 1
ATOM 1250 C C . GLY A 1 78 ? 4.602 -6.061 -9.477 1.00 0.00 78 GLY A C 1
ATOM 1251 O O . GLY A 1 78 ? 4.263 -5.213 -8.651 1.00 0.00 78 GLY A O 1
ATOM 1255 N N . THR A 1 79 ? 3.749 -6.622 -10.329 1.00 0.00 79 THR A N 1
ATOM 1256 C CA . THR A 1 79 ? 2.336 -6.265 -10.342 1.00 0.00 79 THR A CA 1
ATOM 1257 C C . THR A 1 79 ? 1.732 -6.362 -8.946 1.00 0.00 79 THR A C 1
ATOM 1258 O O . THR A 1 79 ? 0.916 -5.528 -8.551 1.00 0.00 79 THR A O 1
ATOM 1269 N N . THR A 1 80 ? 2.137 -7.385 -8.200 1.00 0.00 80 THR A N 1
ATOM 1270 C CA . THR A 1 80 ? 1.636 -7.591 -6.847 1.00 0.00 80 THR A CA 1
ATOM 1271 C C . THR A 1 80 ? 2.603 -7.032 -5.810 1.00 0.00 80 THR A C 1
ATOM 1272 O O . THR A 1 80 ? 3.569 -7.692 -5.429 1.00 0.00 80 THR A O 1
ATOM 1283 N N . ALA A 1 81 ? 2.337 -5.811 -5.357 1.00 0.00 81 ALA A N 1
ATOM 1284 C CA . ALA A 1 81 ? 3.183 -5.164 -4.362 1.00 0.00 81 ALA A CA 1
ATOM 1285 C C . ALA A 1 81 ? 2.648 -5.396 -2.953 1.00 0.00 81 ALA A C 1
ATOM 1286 O O . ALA A 1 81 ? 1.440 -5.517 -2.748 1.00 0.00 81 ALA A O 1
ATOM 1293 N N . THR A 1 82 ? 3.555 -5.456 -1.983 1.00 0.00 82 THR A N 1
ATOM 1294 C CA . THR A 1 82 ? 3.175 -5.675 -0.593 1.00 0.00 82 THR A CA 1
ATOM 1295 C C . THR A 1 82 ? 3.725 -4.574 0.307 1.00 0.00 82 THR A C 1
ATOM 1296 O O . THR A 1 82 ? 4.929 -4.316 0.324 1.00 0.00 82 THR A O 1
ATOM 1307 N N . LEU A 1 83 ? 2.836 -3.930 1.055 1.00 0.00 83 LEU A N 1
ATOM 1308 C CA . LEU A 1 83 ? 3.233 -2.856 1.960 1.00 0.00 83 LEU A CA 1
ATOM 1309 C C . LEU A 1 83 ? 2.879 -3.201 3.402 1.00 0.00 83 LEU A C 1
ATOM 1310 O O . LEU A 1 83 ? 1.828 -3.783 3.672 1.00 0.00 83 LEU A O 1
ATOM 1326 N N . TYR A 1 84 ? 3.761 -2.837 4.326 1.00 0.00 84 TYR A N 1
ATOM 1327 C CA . TYR A 1 84 ? 3.541 -3.108 5.742 1.00 0.00 84 TYR A CA 1
ATOM 1328 C C . TYR A 1 84 ? 3.149 -1.835 6.486 1.00 0.00 84 TYR A C 1
ATOM 1329 O O . TYR A 1 84 ? 3.782 -0.790 6.330 1.00 0.00 84 TYR A O 1
ATOM 1347 N N . PHE A 1 85 ? 2.100 -1.930 7.296 1.00 0.00 85 PHE A N 1
ATOM 1348 C CA . PHE A 1 85 ? 1.621 -0.788 8.065 1.00 0.00 85 PHE A CA 1
ATOM 1349 C C . PHE A 1 85 ? 2.168 -0.823 9.489 1.00 0.00 85 PHE A C 1
ATOM 1350 O O . PHE A 1 85 ? 2.348 -1.894 10.069 1.00 0.00 85 PHE A O 1
ATOM 1367 N N . ARG A 1 86 ? 2.429 0.355 10.046 1.00 0.00 86 ARG A N 1
ATOM 1368 C CA . ARG A 1 86 ? 2.956 0.460 11.401 1.00 0.00 86 ARG A CA 1
ATOM 1369 C C . ARG A 1 86 ? 2.237 1.557 12.181 1.00 0.00 86 ARG A C 1
ATOM 1370 O O . ARG A 1 86 ? 2.283 2.729 11.808 1.00 0.00 86 ARG A O 1
ATOM 1391 N N . ASP A 1 87 ? 1.574 1.168 13.264 1.00 0.00 87 ASP A N 1
ATOM 1392 C CA . ASP A 1 87 ? 0.846 2.118 14.097 1.00 0.00 87 ASP A CA 1
ATOM 1393 C C . ASP A 1 87 ? 1.800 3.120 14.740 1.00 0.00 87 ASP A C 1
ATOM 1394 O O . ASP A 1 87 ? 2.823 2.741 15.312 1.00 0.00 87 ASP A O 1
ATOM 1403 N N . LEU A 1 88 ? 1.460 4.401 14.640 1.00 0.00 88 LEU A N 1
ATOM 1404 C CA . LEU A 1 88 ? 2.287 5.458 15.211 1.00 0.00 88 LEU A CA 1
ATOM 1405 C C . LEU A 1 88 ? 1.738 5.911 16.560 1.00 0.00 88 LEU A C 1
ATOM 1406 O O . LEU A 1 88 ? 0.715 6.594 16.627 1.00 0.00 88 LEU A O 1
ATOM 1422 N N . GLY A 1 1 ? -18.612 -0.803 -28.047 1.00 0.00 1 GLY A N 2
ATOM 1423 C CA . GLY A 1 1 ? -18.872 -2.197 -27.738 1.00 0.00 1 GLY A CA 2
ATOM 1424 C C . GLY A 1 1 ? -17.618 -3.047 -27.796 1.00 0.00 1 GLY A C 2
ATOM 1425 O O . GLY A 1 1 ? -16.788 -2.881 -28.689 1.00 0.00 1 GLY A O 2
ATOM 1429 N N . SER A 1 2 ? -17.480 -3.960 -26.839 1.00 0.00 2 SER A N 2
ATOM 1430 C CA . SER A 1 2 ? -16.315 -4.836 -26.781 1.00 0.00 2 SER A CA 2
ATOM 1431 C C . SER A 1 2 ? -16.740 -6.300 -26.708 1.00 0.00 2 SER A C 2
ATOM 1432 O O . SER A 1 2 ? -17.289 -6.748 -25.702 1.00 0.00 2 SER A O 2
ATOM 1440 N N . SER A 1 3 ? -16.481 -7.039 -27.782 1.00 0.00 3 SER A N 2
ATOM 1441 C CA . SER A 1 3 ? -16.838 -8.451 -27.842 1.00 0.00 3 SER A CA 2
ATOM 1442 C C . SER A 1 3 ? -15.938 -9.279 -26.930 1.00 0.00 3 SER A C 2
ATOM 1443 O O . SER A 1 3 ? -14.782 -9.545 -27.255 1.00 0.00 3 SER A O 2
ATOM 1451 N N . GLY A 1 4 ? -16.479 -9.684 -25.784 1.00 0.00 4 GLY A N 2
ATOM 1452 C CA . GLY A 1 4 ? -15.712 -10.477 -24.841 1.00 0.00 4 GLY A CA 2
ATOM 1453 C C . GLY A 1 4 ? -15.792 -9.935 -23.428 1.00 0.00 4 GLY A C 2
ATOM 1454 O O . GLY A 1 4 ? -16.329 -8.851 -23.201 1.00 0.00 4 GLY A O 2
ATOM 1458 N N . SER A 1 5 ? -15.256 -10.691 -22.475 1.00 0.00 5 SER A N 2
ATOM 1459 C CA . SER A 1 5 ? -15.274 -10.283 -21.075 1.00 0.00 5 SER A CA 2
ATOM 1460 C C . SER A 1 5 ? -14.541 -8.958 -20.886 1.00 0.00 5 SER A C 2
ATOM 1461 O O . SER A 1 5 ? -13.803 -8.513 -21.766 1.00 0.00 5 SER A O 2
ATOM 1469 N N . SER A 1 6 ? -14.750 -8.332 -19.733 1.00 0.00 6 SER A N 2
ATOM 1470 C CA . SER A 1 6 ? -14.113 -7.056 -19.429 1.00 0.00 6 SER A CA 2
ATOM 1471 C C . SER A 1 6 ? -12.701 -7.268 -18.891 1.00 0.00 6 SER A C 2
ATOM 1472 O O . SER A 1 6 ? -12.511 -7.559 -17.711 1.00 0.00 6 SER A O 2
ATOM 1480 N N . GLY A 1 7 ? -11.712 -7.121 -19.768 1.00 0.00 7 GLY A N 2
ATOM 1481 C CA . GLY A 1 7 ? -10.330 -7.300 -19.364 1.00 0.00 7 GLY A CA 2
ATOM 1482 C C . GLY A 1 7 ? -9.805 -6.129 -18.557 1.00 0.00 7 GLY A C 2
ATOM 1483 O O . GLY A 1 7 ? -9.976 -4.973 -18.945 1.00 0.00 7 GLY A O 2
ATOM 1487 N N . MET A 1 8 ? -9.166 -6.427 -17.431 1.00 0.00 8 MET A N 2
ATOM 1488 C CA . MET A 1 8 ? -8.615 -5.389 -16.567 1.00 0.00 8 MET A CA 2
ATOM 1489 C C . MET A 1 8 ? -7.258 -5.808 -16.012 1.00 0.00 8 MET A C 2
ATOM 1490 O O . MET A 1 8 ? -7.152 -6.791 -15.278 1.00 0.00 8 MET A O 2
ATOM 1504 N N . LYS A 1 9 ? -6.221 -5.056 -16.366 1.00 0.00 9 LYS A N 2
ATOM 1505 C CA . LYS A 1 9 ? -4.870 -5.348 -15.903 1.00 0.00 9 LYS A CA 2
ATOM 1506 C C . LYS A 1 9 ? -4.350 -4.231 -15.003 1.00 0.00 9 LYS A C 2
ATOM 1507 O O . LYS A 1 9 ? -3.779 -3.250 -15.481 1.00 0.00 9 LYS A O 2
ATOM 1526 N N . HIS A 1 10 ? -4.550 -4.386 -13.698 1.00 0.00 10 HIS A N 2
ATOM 1527 C CA . HIS A 1 10 ? -4.099 -3.391 -12.732 1.00 0.00 10 HIS A CA 2
ATOM 1528 C C . HIS A 1 10 ? -3.102 -4.000 -11.751 1.00 0.00 10 HIS A C 2
ATOM 1529 O O . HIS A 1 10 ? -2.786 -5.188 -11.827 1.00 0.00 10 HIS A O 2
ATOM 1544 N N . TYR A 1 11 ? -2.609 -3.179 -10.830 1.00 0.00 11 TYR A N 2
ATOM 1545 C CA . TYR A 1 11 ? -1.645 -3.635 -9.836 1.00 0.00 11 TYR A CA 2
ATOM 1546 C C . TYR A 1 11 ? -2.351 -4.102 -8.567 1.00 0.00 11 TYR A C 2
ATOM 1547 O O . TYR A 1 11 ? -3.317 -3.485 -8.119 1.00 0.00 11 TYR A O 2
ATOM 1565 N N . GLU A 1 12 ? -1.860 -5.196 -7.992 1.00 0.00 12 GLU A N 2
ATOM 1566 C CA . GLU A 1 12 ? -2.444 -5.746 -6.775 1.00 0.00 12 GLU A CA 2
ATOM 1567 C C . GLU A 1 12 ? -1.593 -5.396 -5.557 1.00 0.00 12 GLU A C 2
ATOM 1568 O O . GLU A 1 12 ? -0.485 -5.905 -5.393 1.00 0.00 12 GLU A O 2
ATOM 1580 N N . VAL A 1 13 ? -2.121 -4.521 -4.706 1.00 0.00 13 VAL A N 2
ATOM 1581 C CA . VAL A 1 13 ? -1.412 -4.102 -3.503 1.00 0.00 13 VAL A CA 2
ATOM 1582 C C . VAL A 1 13 ? -2.182 -4.492 -2.247 1.00 0.00 13 VAL A C 2
ATOM 1583 O O . VAL A 1 13 ? -3.324 -4.076 -2.053 1.00 0.00 13 VAL A O 2
ATOM 1596 N N . GLU A 1 14 ? -1.549 -5.294 -1.396 1.00 0.00 14 GLU A N 2
ATOM 1597 C CA . GLU A 1 14 ? -2.177 -5.740 -0.157 1.00 0.00 14 GLU A CA 2
ATOM 1598 C C . GLU A 1 14 ? -1.465 -5.150 1.057 1.00 0.00 14 GLU A C 2
ATOM 1599 O O . GLU A 1 14 ? -0.360 -5.567 1.404 1.00 0.00 14 GLU A O 2
ATOM 1611 N N . ILE A 1 15 ? -2.106 -4.178 1.696 1.00 0.00 15 ILE A N 2
ATOM 1612 C CA . ILE A 1 15 ? -1.535 -3.531 2.871 1.00 0.00 15 ILE A CA 2
ATOM 1613 C C . ILE A 1 15 ? -1.744 -4.378 4.121 1.00 0.00 15 ILE A C 2
ATOM 1614 O O . ILE A 1 15 ? -2.827 -4.381 4.709 1.00 0.00 15 ILE A O 2
ATOM 1630 N N . LEU A 1 16 ? -0.701 -5.096 4.524 1.00 0.00 16 LEU A N 2
ATOM 1631 C CA . LEU A 1 16 ? -0.769 -5.947 5.707 1.00 0.00 16 LEU A CA 2
ATOM 1632 C C . LEU A 1 16 ? -0.169 -5.242 6.920 1.00 0.00 16 LEU A C 2
ATOM 1633 O O . LEU A 1 16 ? 0.457 -4.190 6.792 1.00 0.00 16 LEU A O 2
ATOM 1649 N N . ASP A 1 17 ? -0.363 -5.830 8.095 1.00 0.00 17 ASP A N 2
ATOM 1650 C CA . ASP A 1 17 ? 0.162 -5.261 9.331 1.00 0.00 17 ASP A CA 2
ATOM 1651 C C . ASP A 1 17 ? 1.588 -5.737 9.586 1.00 0.00 17 ASP A C 2
ATOM 1652 O O . ASP A 1 17 ? 2.003 -6.783 9.086 1.00 0.00 17 ASP A O 2
ATOM 1661 N N . ALA A 1 18 ? 2.335 -4.962 10.366 1.00 0.00 18 ALA A N 2
ATOM 1662 C CA . ALA A 1 18 ? 3.714 -5.305 10.688 1.00 0.00 18 ALA A CA 2
ATOM 1663 C C . ALA A 1 18 ? 3.790 -6.134 11.965 1.00 0.00 18 ALA A C 2
ATOM 1664 O O . ALA A 1 18 ? 4.877 -6.468 12.437 1.00 0.00 18 ALA A O 2
ATOM 1671 N N . LYS A 1 19 ? 2.629 -6.462 12.522 1.00 0.00 19 LYS A N 2
ATOM 1672 C CA . LYS A 1 19 ? 2.563 -7.253 13.745 1.00 0.00 19 LYS A CA 2
ATOM 1673 C C . LYS A 1 19 ? 1.700 -8.494 13.544 1.00 0.00 19 LYS A C 2
ATOM 1674 O O . LYS A 1 19 ? 2.170 -9.622 13.695 1.00 0.00 19 LYS A O 2
ATOM 1693 N N . THR A 1 20 ? 0.433 -8.280 13.201 1.00 0.00 20 THR A N 2
ATOM 1694 C CA . THR A 1 20 ? -0.496 -9.381 12.980 1.00 0.00 20 THR A CA 2
ATOM 1695 C C . THR A 1 20 ? -0.543 -9.772 11.507 1.00 0.00 20 THR A C 2
ATOM 1696 O O . THR A 1 20 ? -1.172 -10.764 11.139 1.00 0.00 20 THR A O 2
ATOM 1707 N N . ARG A 1 21 ? 0.126 -8.987 10.669 1.00 0.00 21 ARG A N 2
ATOM 1708 C CA . ARG A 1 21 ? 0.159 -9.251 9.236 1.00 0.00 21 ARG A CA 2
ATOM 1709 C C . ARG A 1 21 ? -1.229 -9.618 8.718 1.00 0.00 21 ARG A C 2
ATOM 1710 O O . ARG A 1 21 ? -1.391 -10.597 7.991 1.00 0.00 21 ARG A O 2
ATOM 1731 N N . GLU A 1 22 ? -2.225 -8.825 9.100 1.00 0.00 22 GLU A N 2
ATOM 1732 C CA . GLU A 1 22 ? -3.599 -9.068 8.675 1.00 0.00 22 GLU A CA 2
ATOM 1733 C C . GLU A 1 22 ? -3.996 -8.119 7.548 1.00 0.00 22 GLU A C 2
ATOM 1734 O O . GLU A 1 22 ? -3.615 -6.948 7.544 1.00 0.00 22 GLU A O 2
ATOM 1746 N N . LYS A 1 23 ? -4.762 -8.632 6.592 1.00 0.00 23 LYS A N 2
ATOM 1747 C CA . LYS A 1 23 ? -5.212 -7.832 5.459 1.00 0.00 23 LYS A CA 2
ATOM 1748 C C . LYS A 1 23 ? -6.124 -6.700 5.921 1.00 0.00 23 LYS A C 2
ATOM 1749 O O . LYS A 1 23 ? -7.253 -6.935 6.353 1.00 0.00 23 LYS A O 2
ATOM 1768 N N . LEU A 1 24 ? -5.628 -5.471 5.825 1.00 0.00 24 LEU A N 2
ATOM 1769 C CA . LEU A 1 24 ? -6.399 -4.301 6.232 1.00 0.00 24 LEU A CA 2
ATOM 1770 C C . LEU A 1 24 ? -7.066 -3.644 5.028 1.00 0.00 24 LEU A C 2
ATOM 1771 O O . LEU A 1 24 ? -8.142 -3.057 5.146 1.00 0.00 24 LEU A O 2
ATOM 1787 N N . CYS A 1 25 ? -6.421 -3.747 3.871 1.00 0.00 25 CYS A N 2
ATOM 1788 C CA . CYS A 1 25 ? -6.952 -3.163 2.645 1.00 0.00 25 CYS A CA 2
ATOM 1789 C C . CYS A 1 25 ? -6.417 -3.894 1.418 1.00 0.00 25 CYS A C 2
ATOM 1790 O O . CYS A 1 25 ? -5.266 -4.331 1.396 1.00 0.00 25 CYS A O 2
ATOM 1798 N N . PHE A 1 26 ? -7.260 -4.026 0.400 1.00 0.00 26 PHE A N 2
ATOM 1799 C CA . PHE A 1 26 ? -6.873 -4.708 -0.830 1.00 0.00 26 PHE A CA 2
ATOM 1800 C C . PHE A 1 26 ? -7.193 -3.850 -2.051 1.00 0.00 26 PHE A C 2
ATOM 1801 O O . PHE A 1 26 ? -8.357 -3.677 -2.415 1.00 0.00 26 PHE A O 2
ATOM 1818 N N . LEU A 1 27 ? -6.152 -3.315 -2.679 1.00 0.00 27 LEU A N 2
ATOM 1819 C CA . LEU A 1 27 ? -6.321 -2.474 -3.860 1.00 0.00 27 LEU A CA 2
ATOM 1820 C C . LEU A 1 27 ? -5.819 -3.186 -5.112 1.00 0.00 27 LEU A C 2
ATOM 1821 O O . LEU A 1 27 ? -4.614 -3.260 -5.355 1.00 0.00 27 LEU A O 2
ATOM 1837 N N . ASP A 1 28 ? -6.750 -3.707 -5.903 1.00 0.00 28 ASP A N 2
ATOM 1838 C CA . ASP A 1 28 ? -6.403 -4.410 -7.132 1.00 0.00 28 ASP A CA 2
ATOM 1839 C C . ASP A 1 28 ? -6.574 -3.502 -8.345 1.00 0.00 28 ASP A C 2
ATOM 1840 O O . ASP A 1 28 ? -6.370 -3.923 -9.484 1.00 0.00 28 ASP A O 2
ATOM 1849 N N . LYS A 1 29 ? -6.953 -2.253 -8.094 1.00 0.00 29 LYS A N 2
ATOM 1850 C CA . LYS A 1 29 ? -7.152 -1.283 -9.165 1.00 0.00 29 LYS A CA 2
ATOM 1851 C C . LYS A 1 29 ? -6.193 -0.106 -9.018 1.00 0.00 29 LYS A C 2
ATOM 1852 O O . LYS A 1 29 ? -6.580 1.049 -9.198 1.00 0.00 29 LYS A O 2
ATOM 1871 N N . VAL A 1 30 ? -4.940 -0.407 -8.692 1.00 0.00 30 VAL A N 2
ATOM 1872 C CA . VAL A 1 30 ? -3.925 0.627 -8.525 1.00 0.00 30 VAL A CA 2
ATOM 1873 C C . VAL A 1 30 ? -3.120 0.819 -9.805 1.00 0.00 30 VAL A C 2
ATOM 1874 O O . VAL A 1 30 ? -2.934 -0.119 -10.579 1.00 0.00 30 VAL A O 2
ATOM 1887 N N . GLU A 1 31 ? -2.645 2.042 -10.021 1.00 0.00 31 GLU A N 2
ATOM 1888 C CA . GLU A 1 31 ? -1.860 2.357 -11.208 1.00 0.00 31 GLU A CA 2
ATOM 1889 C C . GLU A 1 31 ? -0.372 2.140 -10.950 1.00 0.00 31 GLU A C 2
ATOM 1890 O O . GLU A 1 31 ? 0.127 2.338 -9.842 1.00 0.00 31 GLU A O 2
ATOM 1902 N N . PRO A 1 32 ? 0.356 1.723 -11.997 1.00 0.00 32 PRO A N 2
ATOM 1903 C CA . PRO A 1 32 ? 1.797 1.470 -11.909 1.00 0.00 32 PRO A CA 2
ATOM 1904 C C . PRO A 1 32 ? 2.602 2.754 -11.736 1.00 0.00 32 PRO A C 2
ATOM 1905 O O . PRO A 1 32 ? 3.661 2.755 -11.108 1.00 0.00 32 PRO A O 2
ATOM 1916 N N . HIS A 1 33 ? 2.092 3.846 -12.297 1.00 0.00 33 HIS A N 2
ATOM 1917 C CA . HIS A 1 33 ? 2.763 5.138 -12.204 1.00 0.00 33 HIS A CA 2
ATOM 1918 C C . HIS A 1 33 ? 2.411 5.840 -10.896 1.00 0.00 33 HIS A C 2
ATOM 1919 O O . HIS A 1 33 ? 2.956 6.898 -10.582 1.00 0.00 33 HIS A O 2
ATOM 1934 N N . ALA A 1 34 ? 1.495 5.245 -10.138 1.00 0.00 34 ALA A N 2
ATOM 1935 C CA . ALA A 1 34 ? 1.071 5.813 -8.865 1.00 0.00 34 ALA A CA 2
ATOM 1936 C C . ALA A 1 34 ? 2.205 5.782 -7.845 1.00 0.00 34 ALA A C 2
ATOM 1937 O O . ALA A 1 34 ? 2.801 4.734 -7.595 1.00 0.00 34 ALA A O 2
ATOM 1944 N N . THR A 1 35 ? 2.499 6.938 -7.259 1.00 0.00 35 THR A N 2
ATOM 1945 C CA . THR A 1 35 ? 3.562 7.044 -6.268 1.00 0.00 35 THR A CA 2
ATOM 1946 C C . THR A 1 35 ? 3.051 6.697 -4.874 1.00 0.00 35 THR A C 2
ATOM 1947 O O . THR A 1 35 ? 1.854 6.789 -4.601 1.00 0.00 35 THR A O 2
ATOM 1958 N N . ILE A 1 36 ? 3.966 6.300 -3.996 1.00 0.00 36 ILE A N 2
ATOM 1959 C CA . ILE A 1 36 ? 3.607 5.941 -2.629 1.00 0.00 36 ILE A CA 2
ATOM 1960 C C . ILE A 1 36 ? 2.665 6.974 -2.019 1.00 0.00 36 ILE A C 2
ATOM 1961 O O . ILE A 1 36 ? 1.699 6.625 -1.342 1.00 0.00 36 ILE A O 2
ATOM 1977 N N . ALA A 1 37 ? 2.954 8.248 -2.265 1.00 0.00 37 ALA A N 2
ATOM 1978 C CA . ALA A 1 37 ? 2.131 9.332 -1.744 1.00 0.00 37 ALA A CA 2
ATOM 1979 C C . ALA A 1 37 ? 0.662 9.122 -2.091 1.00 0.00 37 ALA A C 2
ATOM 1980 O O . ALA A 1 37 ? -0.216 9.293 -1.246 1.00 0.00 37 ALA A O 2
ATOM 1987 N N . GLU A 1 38 ? 0.401 8.753 -3.341 1.00 0.00 38 GLU A N 2
ATOM 1988 C CA . GLU A 1 38 ? -0.964 8.521 -3.800 1.00 0.00 38 GLU A CA 2
ATOM 1989 C C . GLU A 1 38 ? -1.583 7.325 -3.084 1.00 0.00 38 GLU A C 2
ATOM 1990 O O . GLU A 1 38 ? -2.741 7.368 -2.668 1.00 0.00 38 GLU A O 2
ATOM 2002 N N . ILE A 1 39 ? -0.804 6.258 -2.945 1.00 0.00 39 ILE A N 2
ATOM 2003 C CA . ILE A 1 39 ? -1.275 5.049 -2.280 1.00 0.00 39 ILE A CA 2
ATOM 2004 C C . ILE A 1 39 ? -1.878 5.372 -0.917 1.00 0.00 39 ILE A C 2
ATOM 2005 O O . ILE A 1 39 ? -3.005 4.980 -0.616 1.00 0.00 39 ILE A O 2
ATOM 2021 N N . LYS A 1 40 ? -1.120 6.092 -0.096 1.00 0.00 40 LYS A N 2
ATOM 2022 C CA . LYS A 1 40 ? -1.580 6.472 1.235 1.00 0.00 40 LYS A CA 2
ATOM 2023 C C . LYS A 1 40 ? -2.953 7.132 1.168 1.00 0.00 40 LYS A C 2
ATOM 2024 O O . LYS A 1 40 ? -3.820 6.868 2.000 1.00 0.00 40 LYS A O 2
ATOM 2043 N N . ASN A 1 41 ? -3.144 7.991 0.172 1.00 0.00 41 ASN A N 2
ATOM 2044 C CA . ASN A 1 41 ? -4.413 8.689 -0.004 1.00 0.00 41 ASN A CA 2
ATOM 2045 C C . ASN A 1 41 ? -5.555 7.698 -0.208 1.00 0.00 41 ASN A C 2
ATOM 2046 O O . ASN A 1 41 ? -6.593 7.786 0.449 1.00 0.00 41 ASN A O 2
ATOM 2057 N N . LEU A 1 42 ? -5.356 6.754 -1.122 1.00 0.00 42 LEU A N 2
ATOM 2058 C CA . LEU A 1 42 ? -6.368 5.745 -1.413 1.00 0.00 42 LEU A CA 2
ATOM 2059 C C . LEU A 1 42 ? -6.906 5.127 -0.127 1.00 0.00 42 LEU A C 2
ATOM 2060 O O . LEU A 1 42 ? -8.106 5.177 0.144 1.00 0.00 42 LEU A O 2
ATOM 2076 N N . PHE A 1 43 ? -6.010 4.546 0.665 1.00 0.00 43 PHE A N 2
ATOM 2077 C CA . PHE A 1 43 ? -6.395 3.919 1.924 1.00 0.00 43 PHE A CA 2
ATOM 2078 C C . PHE A 1 43 ? -7.265 4.858 2.755 1.00 0.00 43 PHE A C 2
ATOM 2079 O O . PHE A 1 43 ? -8.136 4.415 3.505 1.00 0.00 43 PHE A O 2
ATOM 2096 N N . THR A 1 44 ? -7.022 6.158 2.618 1.00 0.00 44 THR A N 2
ATOM 2097 C CA . THR A 1 44 ? -7.780 7.159 3.356 1.00 0.00 44 THR A CA 2
ATOM 2098 C C . THR A 1 44 ? -9.238 7.185 2.910 1.00 0.00 44 THR A C 2
ATOM 2099 O O . THR A 1 44 ? -10.148 7.287 3.732 1.00 0.00 44 THR A O 2
ATOM 2110 N N . LYS A 1 45 ? -9.453 7.090 1.602 1.00 0.00 45 LYS A N 2
ATOM 2111 C CA . LYS A 1 45 ? -10.800 7.100 1.045 1.00 0.00 45 LYS A CA 2
ATOM 2112 C C . LYS A 1 45 ? -11.779 6.393 1.977 1.00 0.00 45 LYS A C 2
ATOM 2113 O O . LYS A 1 45 ? -12.648 7.026 2.579 1.00 0.00 45 LYS A O 2
ATOM 2132 N N . THR A 1 46 ? -11.634 5.077 2.094 1.00 0.00 46 THR A N 2
ATOM 2133 C CA . THR A 1 46 ? -12.504 4.284 2.953 1.00 0.00 46 THR A CA 2
ATOM 2134 C C . THR A 1 46 ? -12.434 4.762 4.399 1.00 0.00 46 THR A C 2
ATOM 2135 O O . THR A 1 46 ? -13.455 5.081 5.008 1.00 0.00 46 THR A O 2
ATOM 2146 N N . HIS A 1 47 ? -11.222 4.811 4.942 1.00 0.00 47 HIS A N 2
ATOM 2147 C CA . HIS A 1 47 ? -11.018 5.253 6.318 1.00 0.00 47 HIS A CA 2
ATOM 2148 C C . HIS A 1 47 ? -10.436 6.662 6.355 1.00 0.00 47 HIS A C 2
ATOM 2149 O O . HIS A 1 47 ? -9.222 6.860 6.323 1.00 0.00 47 HIS A O 2
ATOM 2164 N N . PRO A 1 48 ? -11.322 7.667 6.424 1.00 0.00 48 PRO A N 2
ATOM 2165 C CA . PRO A 1 48 ? -10.920 9.076 6.468 1.00 0.00 48 PRO A CA 2
ATOM 2166 C C . PRO A 1 48 ? -10.248 9.447 7.786 1.00 0.00 48 PRO A C 2
ATOM 2167 O O . PRO A 1 48 ? -9.353 10.291 7.820 1.00 0.00 48 PRO A O 2
ATOM 2178 N N . GLN A 1 49 ? -10.686 8.811 8.867 1.00 0.00 49 GLN A N 2
ATOM 2179 C CA . GLN A 1 49 ? -10.127 9.075 10.187 1.00 0.00 49 GLN A CA 2
ATOM 2180 C C . GLN A 1 49 ? -8.620 8.838 10.198 1.00 0.00 49 GLN A C 2
ATOM 2181 O O . GLN A 1 49 ? -7.885 9.492 10.937 1.00 0.00 49 GLN A O 2
ATOM 2195 N N . TRP A 1 50 ? -8.169 7.900 9.374 1.00 0.00 50 TRP A N 2
ATOM 2196 C CA . TRP A 1 50 ? -6.749 7.577 9.289 1.00 0.00 50 TRP A CA 2
ATOM 2197 C C . TRP A 1 50 ? -6.040 8.495 8.299 1.00 0.00 50 TRP A C 2
ATOM 2198 O O . TRP A 1 50 ? -6.331 8.477 7.103 1.00 0.00 50 TRP A O 2
ATOM 2219 N N . TYR A 1 51 ? -5.109 9.296 8.805 1.00 0.00 51 TYR A N 2
ATOM 2220 C CA . TYR A 1 51 ? -4.360 10.223 7.965 1.00 0.00 51 TYR A CA 2
ATOM 2221 C C . TYR A 1 51 ? -3.031 9.612 7.530 1.00 0.00 51 TYR A C 2
ATOM 2222 O O . TYR A 1 51 ? -2.521 8.672 8.140 1.00 0.00 51 TYR A O 2
ATOM 2240 N N . PRO A 1 52 ? -2.455 10.160 6.449 1.00 0.00 52 PRO A N 2
ATOM 2241 C CA . PRO A 1 52 ? -1.178 9.687 5.908 1.00 0.00 52 PRO A CA 2
ATOM 2242 C C . PRO A 1 52 ? -0.003 10.016 6.822 1.00 0.00 52 PRO A C 2
ATOM 2243 O O . PRO A 1 52 ? 1.043 9.371 6.761 1.00 0.00 52 PRO A O 2
ATOM 2254 N N . ALA A 1 53 ? -0.183 11.024 7.669 1.00 0.00 53 ALA A N 2
ATOM 2255 C CA . ALA A 1 53 ? 0.861 11.438 8.598 1.00 0.00 53 ALA A CA 2
ATOM 2256 C C . ALA A 1 53 ? 1.033 10.419 9.720 1.00 0.00 53 ALA A C 2
ATOM 2257 O O . ALA A 1 53 ? 2.108 10.305 10.308 1.00 0.00 53 ALA A O 2
ATOM 2264 N N . ARG A 1 54 ? -0.034 9.682 10.012 1.00 0.00 54 ARG A N 2
ATOM 2265 C CA . ARG A 1 54 ? -0.001 8.675 11.065 1.00 0.00 54 ARG A CA 2
ATOM 2266 C C . ARG A 1 54 ? 0.299 7.294 10.488 1.00 0.00 54 ARG A C 2
ATOM 2267 O O . ARG A 1 54 ? 0.987 6.487 11.112 1.00 0.00 54 ARG A O 2
ATOM 2288 N N . GLN A 1 55 ? -0.222 7.032 9.294 1.00 0.00 55 GLN A N 2
ATOM 2289 C CA . GLN A 1 55 ? -0.011 5.749 8.634 1.00 0.00 55 GLN A CA 2
ATOM 2290 C C . GLN A 1 55 ? 1.422 5.628 8.126 1.00 0.00 55 GLN A C 2
ATOM 2291 O O . GLN A 1 55 ? 1.943 6.540 7.484 1.00 0.00 55 GLN A O 2
ATOM 2305 N N . SER A 1 56 ? 2.055 4.496 8.417 1.00 0.00 56 SER A N 2
ATOM 2306 C CA . SER A 1 56 ? 3.429 4.257 7.993 1.00 0.00 56 SER A CA 2
ATOM 2307 C C . SER A 1 56 ? 3.514 3.031 7.089 1.00 0.00 56 SER A C 2
ATOM 2308 O O . SER A 1 56 ? 3.069 1.943 7.455 1.00 0.00 56 SER A O 2
ATOM 2316 N N . LEU A 1 57 ? 4.088 3.216 5.905 1.00 0.00 57 LEU A N 2
ATOM 2317 C CA . LEU A 1 57 ? 4.232 2.126 4.946 1.00 0.00 57 LEU A CA 2
ATOM 2318 C C . LEU A 1 57 ? 5.696 1.730 4.788 1.00 0.00 57 LEU A C 2
ATOM 2319 O O . LEU A 1 57 ? 6.583 2.584 4.778 1.00 0.00 57 LEU A O 2
ATOM 2335 N N . ARG A 1 58 ? 5.941 0.430 4.663 1.00 0.00 58 ARG A N 2
ATOM 2336 C CA . ARG A 1 58 ? 7.298 -0.080 4.504 1.00 0.00 58 ARG A CA 2
ATOM 2337 C C . ARG A 1 58 ? 7.304 -1.364 3.680 1.00 0.00 58 ARG A C 2
ATOM 2338 O O . ARG A 1 58 ? 6.434 -2.222 3.842 1.00 0.00 58 ARG A O 2
ATOM 2359 N N . LEU A 1 59 ? 8.288 -1.490 2.797 1.00 0.00 59 LEU A N 2
ATOM 2360 C CA . LEU A 1 59 ? 8.406 -2.670 1.947 1.00 0.00 59 LEU A CA 2
ATOM 2361 C C . LEU A 1 59 ? 8.619 -3.926 2.786 1.00 0.00 59 LEU A C 2
ATOM 2362 O O . LEU A 1 59 ? 8.256 -5.028 2.373 1.00 0.00 59 LEU A O 2
ATOM 2378 N N . ASP A 1 60 ? 9.206 -3.752 3.964 1.00 0.00 60 ASP A N 2
ATOM 2379 C CA . ASP A 1 60 ? 9.464 -4.871 4.863 1.00 0.00 60 ASP A CA 2
ATOM 2380 C C . ASP A 1 60 ? 9.233 -4.466 6.315 1.00 0.00 60 ASP A C 2
ATOM 2381 O O . ASP A 1 60 ? 9.381 -3.303 6.692 1.00 0.00 60 ASP A O 2
ATOM 2390 N N . PRO A 1 61 ? 8.860 -5.446 7.151 1.00 0.00 61 PRO A N 2
ATOM 2391 C CA . PRO A 1 61 ? 8.600 -5.216 8.576 1.00 0.00 61 PRO A CA 2
ATOM 2392 C C . PRO A 1 61 ? 9.873 -4.903 9.354 1.00 0.00 61 PRO A C 2
ATOM 2393 O O . PRO A 1 61 ? 9.819 -4.414 10.483 1.00 0.00 61 PRO A O 2
ATOM 2404 N N . LYS A 1 62 ? 11.019 -5.187 8.744 1.00 0.00 62 LYS A N 2
ATOM 2405 C CA . LYS A 1 62 ? 12.307 -4.934 9.379 1.00 0.00 62 LYS A CA 2
ATOM 2406 C C . LYS A 1 62 ? 13.187 -4.058 8.493 1.00 0.00 62 LYS A C 2
ATOM 2407 O O . LYS A 1 62 ? 14.411 -4.061 8.620 1.00 0.00 62 LYS A O 2
ATOM 2426 N N . GLY A 1 63 ? 12.555 -3.307 7.596 1.00 0.00 63 GLY A N 2
ATOM 2427 C CA . GLY A 1 63 ? 13.297 -2.435 6.704 1.00 0.00 63 GLY A CA 2
ATOM 2428 C C . GLY A 1 63 ? 13.253 -0.985 7.142 1.00 0.00 63 GLY A C 2
ATOM 2429 O O . GLY A 1 63 ? 13.612 -0.659 8.274 1.00 0.00 63 GLY A O 2
ATOM 2433 N N . LYS A 1 64 ? 12.814 -0.110 6.244 1.00 0.00 64 LYS A N 2
ATOM 2434 C CA . LYS A 1 64 ? 12.725 1.315 6.542 1.00 0.00 64 LYS A CA 2
ATOM 2435 C C . LYS A 1 64 ? 11.431 1.906 5.993 1.00 0.00 64 LYS A C 2
ATOM 2436 O O . LYS A 1 64 ? 10.661 1.221 5.320 1.00 0.00 64 LYS A O 2
ATOM 2455 N N . SER A 1 65 ? 11.199 3.182 6.284 1.00 0.00 65 SER A N 2
ATOM 2456 C CA . SER A 1 65 ? 9.996 3.865 5.821 1.00 0.00 65 SER A CA 2
ATOM 2457 C C . SER A 1 65 ? 10.102 4.207 4.338 1.00 0.00 65 SER A C 2
ATOM 2458 O O . SER A 1 65 ? 11.126 4.713 3.877 1.00 0.00 65 SER A O 2
ATOM 2466 N N . LEU A 1 66 ? 9.037 3.926 3.595 1.00 0.00 66 LEU A N 2
ATOM 2467 C CA . LEU A 1 66 ? 9.009 4.203 2.163 1.00 0.00 66 LEU A CA 2
ATOM 2468 C C . LEU A 1 66 ? 8.902 5.702 1.900 1.00 0.00 66 LEU A C 2
ATOM 2469 O O . LEU A 1 66 ? 8.401 6.455 2.735 1.00 0.00 66 LEU A O 2
ATOM 2485 N N . LYS A 1 67 ? 9.375 6.128 0.734 1.00 0.00 67 LYS A N 2
ATOM 2486 C CA . LYS A 1 67 ? 9.330 7.536 0.358 1.00 0.00 67 LYS A CA 2
ATOM 2487 C C . LYS A 1 67 ? 8.472 7.740 -0.886 1.00 0.00 67 LYS A C 2
ATOM 2488 O O . LYS A 1 67 ? 8.383 6.859 -1.742 1.00 0.00 67 LYS A O 2
ATOM 2507 N N . ASP A 1 68 ? 7.843 8.906 -0.981 1.00 0.00 68 ASP A N 2
ATOM 2508 C CA . ASP A 1 68 ? 6.994 9.226 -2.123 1.00 0.00 68 ASP A CA 2
ATOM 2509 C C . ASP A 1 68 ? 7.709 8.921 -3.435 1.00 0.00 68 ASP A C 2
ATOM 2510 O O . ASP A 1 68 ? 7.136 8.313 -4.338 1.00 0.00 68 ASP A O 2
ATOM 2519 N N . GLU A 1 69 ? 8.964 9.349 -3.532 1.00 0.00 69 GLU A N 2
ATOM 2520 C CA . GLU A 1 69 ? 9.757 9.122 -4.735 1.00 0.00 69 GLU A CA 2
ATOM 2521 C C . GLU A 1 69 ? 9.535 7.712 -5.275 1.00 0.00 69 GLU A C 2
ATOM 2522 O O . GLU A 1 69 ? 9.534 7.493 -6.487 1.00 0.00 69 GLU A O 2
ATOM 2534 N N . ASP A 1 70 ? 9.348 6.760 -4.368 1.00 0.00 70 ASP A N 2
ATOM 2535 C CA . ASP A 1 70 ? 9.125 5.371 -4.751 1.00 0.00 70 ASP A CA 2
ATOM 2536 C C . ASP A 1 70 ? 7.830 5.228 -5.545 1.00 0.00 70 ASP A C 2
ATOM 2537 O O . ASP A 1 70 ? 6.853 5.934 -5.292 1.00 0.00 70 ASP A O 2
ATOM 2546 N N . VAL A 1 71 ? 7.829 4.310 -6.506 1.00 0.00 71 VAL A N 2
ATOM 2547 C CA . VAL A 1 71 ? 6.654 4.074 -7.337 1.00 0.00 71 VAL A CA 2
ATOM 2548 C C . VAL A 1 71 ? 6.365 2.583 -7.469 1.00 0.00 71 VAL A C 2
ATOM 2549 O O . VAL A 1 71 ? 7.245 1.747 -7.256 1.00 0.00 71 VAL A O 2
ATOM 2562 N N . LEU A 1 72 ? 5.127 2.255 -7.822 1.00 0.00 72 LEU A N 2
ATOM 2563 C CA . LEU A 1 72 ? 4.721 0.863 -7.984 1.00 0.00 72 LEU A CA 2
ATOM 2564 C C . LEU A 1 72 ? 5.408 0.232 -9.191 1.00 0.00 72 LEU A C 2
ATOM 2565 O O . LEU A 1 72 ? 5.361 -0.983 -9.378 1.00 0.00 72 LEU A O 2
ATOM 2581 N N . GLN A 1 73 ? 6.046 1.066 -10.005 1.00 0.00 73 GLN A N 2
ATOM 2582 C CA . GLN A 1 73 ? 6.744 0.589 -11.193 1.00 0.00 73 GLN A CA 2
ATOM 2583 C C . GLN A 1 73 ? 8.251 0.783 -11.054 1.00 0.00 73 GLN A C 2
ATOM 2584 O O . GLN A 1 73 ? 9.023 0.372 -11.920 1.00 0.00 73 GLN A O 2
ATOM 2598 N N . LYS A 1 74 ? 8.663 1.413 -9.958 1.00 0.00 74 LYS A N 2
ATOM 2599 C CA . LYS A 1 74 ? 10.077 1.661 -9.704 1.00 0.00 74 LYS A CA 2
ATOM 2600 C C . LYS A 1 74 ? 10.557 0.876 -8.487 1.00 0.00 74 LYS A C 2
ATOM 2601 O O . LYS A 1 74 ? 11.743 0.569 -8.362 1.00 0.00 74 LYS A O 2
ATOM 2620 N N . LEU A 1 75 ? 9.628 0.554 -7.593 1.00 0.00 75 LEU A N 2
ATOM 2621 C CA . LEU A 1 75 ? 9.957 -0.197 -6.387 1.00 0.00 75 LEU A CA 2
ATOM 2622 C C . LEU A 1 75 ? 10.551 -1.558 -6.736 1.00 0.00 75 LEU A C 2
ATOM 2623 O O . LEU A 1 75 ? 10.313 -2.108 -7.811 1.00 0.00 75 LEU A O 2
ATOM 2639 N N . PRO A 1 76 ? 11.341 -2.115 -5.807 1.00 0.00 76 PRO A N 2
ATOM 2640 C CA . PRO A 1 76 ? 11.983 -3.420 -5.993 1.00 0.00 76 PRO A CA 2
ATOM 2641 C C . PRO A 1 76 ? 10.980 -4.568 -5.970 1.00 0.00 76 PRO A C 2
ATOM 2642 O O . PRO A 1 76 ? 11.328 -5.704 -5.649 1.00 0.00 76 PRO A O 2
ATOM 2653 N N . VAL A 1 77 ? 9.732 -4.265 -6.314 1.00 0.00 77 VAL A N 2
ATOM 2654 C CA . VAL A 1 77 ? 8.678 -5.272 -6.335 1.00 0.00 77 VAL A CA 2
ATOM 2655 C C . VAL A 1 77 ? 8.065 -5.399 -7.725 1.00 0.00 77 VAL A C 2
ATOM 2656 O O . VAL A 1 77 ? 8.329 -4.583 -8.607 1.00 0.00 77 VAL A O 2
ATOM 2669 N N . GLY A 1 78 ? 7.245 -6.427 -7.913 1.00 0.00 78 GLY A N 2
ATOM 2670 C CA . GLY A 1 78 ? 6.606 -6.642 -9.198 1.00 0.00 78 GLY A CA 2
ATOM 2671 C C . GLY A 1 78 ? 5.148 -6.229 -9.198 1.00 0.00 78 GLY A C 2
ATOM 2672 O O . GLY A 1 78 ? 4.736 -5.375 -8.412 1.00 0.00 78 GLY A O 2
ATOM 2676 N N . THR A 1 79 ? 4.362 -6.835 -10.082 1.00 0.00 79 THR A N 2
ATOM 2677 C CA . THR A 1 79 ? 2.942 -6.524 -10.183 1.00 0.00 79 THR A CA 2
ATOM 2678 C C . THR A 1 79 ? 2.266 -6.593 -8.818 1.00 0.00 79 THR A C 2
ATOM 2679 O O . THR A 1 79 ? 1.486 -5.712 -8.453 1.00 0.00 79 THR A O 2
ATOM 2690 N N . THR A 1 80 ? 2.569 -7.647 -8.065 1.00 0.00 80 THR A N 2
ATOM 2691 C CA . THR A 1 80 ? 1.990 -7.831 -6.741 1.00 0.00 80 THR A CA 2
ATOM 2692 C C . THR A 1 80 ? 2.871 -7.208 -5.664 1.00 0.00 80 THR A C 2
ATOM 2693 O O . THR A 1 80 ? 3.802 -7.841 -5.168 1.00 0.00 80 THR A O 2
ATOM 2704 N N . ALA A 1 81 ? 2.570 -5.964 -5.307 1.00 0.00 81 ALA A N 2
ATOM 2705 C CA . ALA A 1 81 ? 3.334 -5.257 -4.286 1.00 0.00 81 ALA A CA 2
ATOM 2706 C C . ALA A 1 81 ? 2.692 -5.416 -2.912 1.00 0.00 81 ALA A C 2
ATOM 2707 O O . ALA A 1 81 ? 1.468 -5.402 -2.781 1.00 0.00 81 ALA A O 2
ATOM 2714 N N . THR A 1 82 ? 3.527 -5.568 -1.888 1.00 0.00 82 THR A N 2
ATOM 2715 C CA . THR A 1 82 ? 3.041 -5.732 -0.524 1.00 0.00 82 THR A CA 2
ATOM 2716 C C . THR A 1 82 ? 3.600 -4.649 0.392 1.00 0.00 82 THR A C 2
ATOM 2717 O O . THR A 1 82 ? 4.809 -4.418 0.432 1.00 0.00 82 THR A O 2
ATOM 2728 N N . LEU A 1 83 ? 2.713 -3.988 1.127 1.00 0.00 83 LEU A N 2
ATOM 2729 C CA . LEU A 1 83 ? 3.118 -2.928 2.045 1.00 0.00 83 LEU A CA 2
ATOM 2730 C C . LEU A 1 83 ? 2.699 -3.256 3.474 1.00 0.00 83 LEU A C 2
ATOM 2731 O O . LEU A 1 83 ? 1.637 -3.837 3.703 1.00 0.00 83 LEU A O 2
ATOM 2747 N N . TYR A 1 84 ? 3.538 -2.880 4.432 1.00 0.00 84 TYR A N 2
ATOM 2748 C CA . TYR A 1 84 ? 3.255 -3.134 5.840 1.00 0.00 84 TYR A CA 2
ATOM 2749 C C . TYR A 1 84 ? 2.846 -1.850 6.554 1.00 0.00 84 TYR A C 2
ATOM 2750 O O . TYR A 1 84 ? 3.437 -0.791 6.340 1.00 0.00 84 TYR A O 2
ATOM 2768 N N . PHE A 1 85 ? 1.830 -1.951 7.405 1.00 0.00 85 PHE A N 2
ATOM 2769 C CA . PHE A 1 85 ? 1.340 -0.799 8.152 1.00 0.00 85 PHE A CA 2
ATOM 2770 C C . PHE A 1 85 ? 1.980 -0.735 9.535 1.00 0.00 85 PHE A C 2
ATOM 2771 O O . PHE A 1 85 ? 2.211 -1.763 10.172 1.00 0.00 85 PHE A O 2
ATOM 2788 N N . ARG A 1 86 ? 2.265 0.479 9.993 1.00 0.00 86 ARG A N 2
ATOM 2789 C CA . ARG A 1 86 ? 2.880 0.678 11.300 1.00 0.00 86 ARG A CA 2
ATOM 2790 C C . ARG A 1 86 ? 2.213 1.830 12.046 1.00 0.00 86 ARG A C 2
ATOM 2791 O O . ARG A 1 86 ? 2.066 2.928 11.508 1.00 0.00 86 ARG A O 2
ATOM 2812 N N . ASP A 1 87 ? 1.811 1.572 13.285 1.00 0.00 87 ASP A N 2
ATOM 2813 C CA . ASP A 1 87 ? 1.160 2.587 14.105 1.00 0.00 87 ASP A CA 2
ATOM 2814 C C . ASP A 1 87 ? 2.172 3.611 14.608 1.00 0.00 87 ASP A C 2
ATOM 2815 O O . ASP A 1 87 ? 3.206 3.252 15.173 1.00 0.00 87 ASP A O 2
ATOM 2824 N N . LEU A 1 88 ? 1.868 4.887 14.398 1.00 0.00 88 LEU A N 2
ATOM 2825 C CA . LEU A 1 88 ? 2.752 5.965 14.829 1.00 0.00 88 LEU A CA 2
ATOM 2826 C C . LEU A 1 88 ? 2.070 6.844 15.872 1.00 0.00 88 LEU A C 2
ATOM 2827 O O . LEU A 1 88 ? 0.920 6.608 16.242 1.00 0.00 88 LEU A O 2
ATOM 2843 N N . GLY A 1 1 ? -16.629 -4.429 -27.720 1.00 0.00 1 GLY A N 3
ATOM 2844 C CA . GLY A 1 1 ? -17.844 -4.378 -28.513 1.00 0.00 1 GLY A CA 3
ATOM 2845 C C . GLY A 1 1 ? -18.162 -5.706 -29.173 1.00 0.00 1 GLY A C 3
ATOM 2846 O O . GLY A 1 1 ? -19.306 -6.158 -29.153 1.00 0.00 1 GLY A O 3
ATOM 2850 N N . SER A 1 2 ? -17.146 -6.331 -29.760 1.00 0.00 2 SER A N 3
ATOM 2851 C CA . SER A 1 2 ? -17.324 -7.611 -30.434 1.00 0.00 2 SER A CA 3
ATOM 2852 C C . SER A 1 2 ? -16.636 -8.732 -29.661 1.00 0.00 2 SER A C 3
ATOM 2853 O O . SER A 1 2 ? -15.943 -8.486 -28.674 1.00 0.00 2 SER A O 3
ATOM 2861 N N . SER A 1 3 ? -16.833 -9.965 -30.118 1.00 0.00 3 SER A N 3
ATOM 2862 C CA . SER A 1 3 ? -16.235 -11.125 -29.468 1.00 0.00 3 SER A CA 3
ATOM 2863 C C . SER A 1 3 ? -14.788 -10.843 -29.076 1.00 0.00 3 SER A C 3
ATOM 2864 O O . SER A 1 3 ? -13.946 -10.563 -29.928 1.00 0.00 3 SER A O 3
ATOM 2872 N N . GLY A 1 4 ? -14.506 -10.919 -27.779 1.00 0.00 4 GLY A N 3
ATOM 2873 C CA . GLY A 1 4 ? -13.161 -10.670 -27.296 1.00 0.00 4 GLY A CA 3
ATOM 2874 C C . GLY A 1 4 ? -13.017 -10.946 -25.812 1.00 0.00 4 GLY A C 3
ATOM 2875 O O . GLY A 1 4 ? -13.803 -11.696 -25.234 1.00 0.00 4 GLY A O 3
ATOM 2879 N N . SER A 1 5 ? -12.009 -10.339 -25.194 1.00 0.00 5 SER A N 3
ATOM 2880 C CA . SER A 1 5 ? -11.761 -10.528 -23.769 1.00 0.00 5 SER A CA 3
ATOM 2881 C C . SER A 1 5 ? -11.858 -9.202 -23.021 1.00 0.00 5 SER A C 3
ATOM 2882 O O . SER A 1 5 ? -11.525 -8.147 -23.560 1.00 0.00 5 SER A O 3
ATOM 2890 N N . SER A 1 6 ? -12.315 -9.266 -21.774 1.00 0.00 6 SER A N 3
ATOM 2891 C CA . SER A 1 6 ? -12.460 -8.070 -20.952 1.00 0.00 6 SER A CA 3
ATOM 2892 C C . SER A 1 6 ? -11.701 -8.221 -19.637 1.00 0.00 6 SER A C 3
ATOM 2893 O O . SER A 1 6 ? -11.394 -9.333 -19.208 1.00 0.00 6 SER A O 3
ATOM 2901 N N . GLY A 1 7 ? -11.401 -7.092 -19.001 1.00 0.00 7 GLY A N 3
ATOM 2902 C CA . GLY A 1 7 ? -10.681 -7.119 -17.741 1.00 0.00 7 GLY A CA 3
ATOM 2903 C C . GLY A 1 7 ? -9.256 -6.621 -17.878 1.00 0.00 7 GLY A C 3
ATOM 2904 O O . GLY A 1 7 ? -8.457 -7.199 -18.615 1.00 0.00 7 GLY A O 3
ATOM 2908 N N . MET A 1 8 ? -8.936 -5.545 -17.167 1.00 0.00 8 MET A N 3
ATOM 2909 C CA . MET A 1 8 ? -7.597 -4.969 -17.213 1.00 0.00 8 MET A CA 3
ATOM 2910 C C . MET A 1 8 ? -6.715 -5.556 -16.115 1.00 0.00 8 MET A C 3
ATOM 2911 O O . MET A 1 8 ? -7.184 -5.842 -15.014 1.00 0.00 8 MET A O 3
ATOM 2925 N N . LYS A 1 9 ? -5.434 -5.733 -16.423 1.00 0.00 9 LYS A N 3
ATOM 2926 C CA . LYS A 1 9 ? -4.485 -6.285 -15.464 1.00 0.00 9 LYS A CA 3
ATOM 2927 C C . LYS A 1 9 ? -3.868 -5.180 -14.613 1.00 0.00 9 LYS A C 3
ATOM 2928 O O . LYS A 1 9 ? -2.743 -4.745 -14.863 1.00 0.00 9 LYS A O 3
ATOM 2947 N N . HIS A 1 10 ? -4.609 -4.731 -13.605 1.00 0.00 10 HIS A N 3
ATOM 2948 C CA . HIS A 1 10 ? -4.133 -3.678 -12.715 1.00 0.00 10 HIS A CA 3
ATOM 2949 C C . HIS A 1 10 ? -3.139 -4.233 -11.699 1.00 0.00 10 HIS A C 3
ATOM 2950 O O . HIS A 1 10 ? -2.880 -5.436 -11.664 1.00 0.00 10 HIS A O 3
ATOM 2965 N N . TYR A 1 11 ? -2.586 -3.349 -10.876 1.00 0.00 11 TYR A N 3
ATOM 2966 C CA . TYR A 1 11 ? -1.619 -3.751 -9.862 1.00 0.00 11 TYR A CA 3
ATOM 2967 C C . TYR A 1 11 ? -2.323 -4.208 -8.588 1.00 0.00 11 TYR A C 3
ATOM 2968 O O . TYR A 1 11 ? -3.297 -3.597 -8.151 1.00 0.00 11 TYR A O 3
ATOM 2986 N N . GLU A 1 12 ? -1.821 -5.288 -7.997 1.00 0.00 12 GLU A N 3
ATOM 2987 C CA . GLU A 1 12 ? -2.401 -5.828 -6.773 1.00 0.00 12 GLU A CA 3
ATOM 2988 C C . GLU A 1 12 ? -1.554 -5.457 -5.559 1.00 0.00 12 GLU A C 3
ATOM 2989 O O . GLU A 1 12 ? -0.444 -5.960 -5.387 1.00 0.00 12 GLU A O 3
ATOM 3001 N N . VAL A 1 13 ? -2.087 -4.574 -4.721 1.00 0.00 13 VAL A N 3
ATOM 3002 C CA . VAL A 1 13 ? -1.381 -4.136 -3.523 1.00 0.00 13 VAL A CA 3
ATOM 3003 C C . VAL A 1 13 ? -2.120 -4.566 -2.261 1.00 0.00 13 VAL A C 3
ATOM 3004 O O . VAL A 1 13 ? -3.209 -4.072 -1.969 1.00 0.00 13 VAL A O 3
ATOM 3017 N N . GLU A 1 14 ? -1.521 -5.490 -1.516 1.00 0.00 14 GLU A N 3
ATOM 3018 C CA . GLU A 1 14 ? -2.124 -5.987 -0.285 1.00 0.00 14 GLU A CA 3
ATOM 3019 C C . GLU A 1 14 ? -1.428 -5.397 0.939 1.00 0.00 14 GLU A C 3
ATOM 3020 O O . GLU A 1 14 ? -0.363 -5.862 1.344 1.00 0.00 14 GLU A O 3
ATOM 3032 N N . ILE A 1 15 ? -2.039 -4.370 1.521 1.00 0.00 15 ILE A N 3
ATOM 3033 C CA . ILE A 1 15 ? -1.479 -3.717 2.698 1.00 0.00 15 ILE A CA 3
ATOM 3034 C C . ILE A 1 15 ? -1.725 -4.544 3.955 1.00 0.00 15 ILE A C 3
ATOM 3035 O O . ILE A 1 15 ? -2.846 -4.606 4.461 1.00 0.00 15 ILE A O 3
ATOM 3051 N N . LEU A 1 16 ? -0.670 -5.178 4.456 1.00 0.00 16 LEU A N 3
ATOM 3052 C CA . LEU A 1 16 ? -0.771 -6.000 5.657 1.00 0.00 16 LEU A CA 3
ATOM 3053 C C . LEU A 1 16 ? -0.208 -5.265 6.869 1.00 0.00 16 LEU A C 3
ATOM 3054 O O . LEU A 1 16 ? 0.378 -4.190 6.739 1.00 0.00 16 LEU A O 3
ATOM 3070 N N . ASP A 1 17 ? -0.387 -5.854 8.046 1.00 0.00 17 ASP A N 3
ATOM 3071 C CA . ASP A 1 17 ? 0.106 -5.257 9.282 1.00 0.00 17 ASP A CA 3
ATOM 3072 C C . ASP A 1 17 ? 1.524 -5.731 9.587 1.00 0.00 17 ASP A C 3
ATOM 3073 O O . ASP A 1 17 ? 1.951 -6.784 9.116 1.00 0.00 17 ASP A O 3
ATOM 3082 N N . ALA A 1 18 ? 2.248 -4.944 10.376 1.00 0.00 18 ALA A N 3
ATOM 3083 C CA . ALA A 1 18 ? 3.617 -5.284 10.744 1.00 0.00 18 ALA A CA 3
ATOM 3084 C C . ALA A 1 18 ? 3.654 -6.092 12.037 1.00 0.00 18 ALA A C 3
ATOM 3085 O O . ALA A 1 18 ? 4.725 -6.431 12.540 1.00 0.00 18 ALA A O 3
ATOM 3092 N N . LYS A 1 19 ? 2.476 -6.398 12.571 1.00 0.00 19 LYS A N 3
ATOM 3093 C CA . LYS A 1 19 ? 2.372 -7.167 13.806 1.00 0.00 19 LYS A CA 3
ATOM 3094 C C . LYS A 1 19 ? 1.569 -8.445 13.585 1.00 0.00 19 LYS A C 3
ATOM 3095 O O . LYS A 1 19 ? 2.093 -9.552 13.719 1.00 0.00 19 LYS A O 3
ATOM 3114 N N . THR A 1 20 ? 0.294 -8.286 13.243 1.00 0.00 20 THR A N 3
ATOM 3115 C CA . THR A 1 20 ? -0.581 -9.426 13.003 1.00 0.00 20 THR A CA 3
ATOM 3116 C C . THR A 1 20 ? -0.589 -9.813 11.528 1.00 0.00 20 THR A C 3
ATOM 3117 O O . THR A 1 20 ? -1.129 -10.853 11.153 1.00 0.00 20 THR A O 3
ATOM 3128 N N . ARG A 1 21 ? 0.014 -8.969 10.697 1.00 0.00 21 ARG A N 3
ATOM 3129 C CA . ARG A 1 21 ? 0.076 -9.223 9.263 1.00 0.00 21 ARG A CA 3
ATOM 3130 C C . ARG A 1 21 ? -1.297 -9.606 8.719 1.00 0.00 21 ARG A C 3
ATOM 3131 O O . ARG A 1 21 ? -1.441 -10.612 8.025 1.00 0.00 21 ARG A O 3
ATOM 3152 N N . GLU A 1 22 ? -2.302 -8.797 9.040 1.00 0.00 22 GLU A N 3
ATOM 3153 C CA . GLU A 1 22 ? -3.663 -9.053 8.584 1.00 0.00 22 GLU A CA 3
ATOM 3154 C C . GLU A 1 22 ? -4.052 -8.092 7.465 1.00 0.00 22 GLU A C 3
ATOM 3155 O O . GLU A 1 22 ? -3.759 -6.898 7.526 1.00 0.00 22 GLU A O 3
ATOM 3167 N N . LYS A 1 23 ? -4.713 -8.622 6.441 1.00 0.00 23 LYS A N 3
ATOM 3168 C CA . LYS A 1 23 ? -5.144 -7.813 5.307 1.00 0.00 23 LYS A CA 3
ATOM 3169 C C . LYS A 1 23 ? -6.105 -6.716 5.754 1.00 0.00 23 LYS A C 3
ATOM 3170 O O . LYS A 1 23 ? -7.267 -6.983 6.065 1.00 0.00 23 LYS A O 3
ATOM 3189 N N . LEU A 1 24 ? -5.615 -5.482 5.784 1.00 0.00 24 LEU A N 3
ATOM 3190 C CA . LEU A 1 24 ? -6.431 -4.344 6.192 1.00 0.00 24 LEU A CA 3
ATOM 3191 C C . LEU A 1 24 ? -7.046 -3.652 4.979 1.00 0.00 24 LEU A C 3
ATOM 3192 O O . LEU A 1 24 ? -8.146 -3.103 5.057 1.00 0.00 24 LEU A O 3
ATOM 3208 N N . CYS A 1 25 ? -6.330 -3.684 3.861 1.00 0.00 25 CYS A N 3
ATOM 3209 C CA . CYS A 1 25 ? -6.806 -3.062 2.630 1.00 0.00 25 CYS A CA 3
ATOM 3210 C C . CYS A 1 25 ? -6.239 -3.773 1.406 1.00 0.00 25 CYS A C 3
ATOM 3211 O O . CYS A 1 25 ? -5.039 -4.039 1.331 1.00 0.00 25 CYS A O 3
ATOM 3219 N N . PHE A 1 26 ? -7.109 -4.080 0.450 1.00 0.00 26 PHE A N 3
ATOM 3220 C CA . PHE A 1 26 ? -6.695 -4.763 -0.770 1.00 0.00 26 PHE A CA 3
ATOM 3221 C C . PHE A 1 26 ? -7.066 -3.945 -2.004 1.00 0.00 26 PHE A C 3
ATOM 3222 O O . PHE A 1 26 ? -8.236 -3.866 -2.382 1.00 0.00 26 PHE A O 3
ATOM 3239 N N . LEU A 1 27 ? -6.063 -3.338 -2.627 1.00 0.00 27 LEU A N 3
ATOM 3240 C CA . LEU A 1 27 ? -6.282 -2.525 -3.818 1.00 0.00 27 LEU A CA 3
ATOM 3241 C C . LEU A 1 27 ? -5.769 -3.237 -5.066 1.00 0.00 27 LEU A C 3
ATOM 3242 O O . LEU A 1 27 ? -4.566 -3.263 -5.327 1.00 0.00 27 LEU A O 3
ATOM 3258 N N . ASP A 1 28 ? -6.688 -3.811 -5.833 1.00 0.00 28 ASP A N 3
ATOM 3259 C CA . ASP A 1 28 ? -6.329 -4.521 -7.055 1.00 0.00 28 ASP A CA 3
ATOM 3260 C C . ASP A 1 28 ? -6.560 -3.643 -8.281 1.00 0.00 28 ASP A C 3
ATOM 3261 O O . ASP A 1 28 ? -6.508 -4.117 -9.417 1.00 0.00 28 ASP A O 3
ATOM 3270 N N . LYS A 1 29 ? -6.816 -2.361 -8.045 1.00 0.00 29 LYS A N 3
ATOM 3271 C CA . LYS A 1 29 ? -7.055 -1.415 -9.129 1.00 0.00 29 LYS A CA 3
ATOM 3272 C C . LYS A 1 29 ? -6.111 -0.221 -9.027 1.00 0.00 29 LYS A C 3
ATOM 3273 O O . LYS A 1 29 ? -6.484 0.907 -9.349 1.00 0.00 29 LYS A O 3
ATOM 3292 N N . VAL A 1 30 ? -4.886 -0.478 -8.579 1.00 0.00 30 VAL A N 3
ATOM 3293 C CA . VAL A 1 30 ? -3.888 0.576 -8.437 1.00 0.00 30 VAL A CA 3
ATOM 3294 C C . VAL A 1 30 ? -3.069 0.731 -9.714 1.00 0.00 30 VAL A C 3
ATOM 3295 O O . VAL A 1 30 ? -2.959 -0.201 -10.509 1.00 0.00 30 VAL A O 3
ATOM 3308 N N . GLU A 1 31 ? -2.495 1.915 -9.901 1.00 0.00 31 GLU A N 3
ATOM 3309 C CA . GLU A 1 31 ? -1.685 2.193 -11.082 1.00 0.00 31 GLU A CA 3
ATOM 3310 C C . GLU A 1 31 ? -0.202 1.995 -10.783 1.00 0.00 31 GLU A C 3
ATOM 3311 O O . GLU A 1 31 ? 0.263 2.197 -9.661 1.00 0.00 31 GLU A O 3
ATOM 3323 N N . PRO A 1 32 ? 0.560 1.590 -11.810 1.00 0.00 32 PRO A N 3
ATOM 3324 C CA . PRO A 1 32 ? 2.001 1.357 -11.683 1.00 0.00 32 PRO A CA 3
ATOM 3325 C C . PRO A 1 32 ? 2.783 2.651 -11.486 1.00 0.00 32 PRO A C 3
ATOM 3326 O O . PRO A 1 32 ? 3.682 2.723 -10.647 1.00 0.00 32 PRO A O 3
ATOM 3337 N N . HIS A 1 33 ? 2.436 3.671 -12.263 1.00 0.00 33 HIS A N 3
ATOM 3338 C CA . HIS A 1 33 ? 3.105 4.964 -12.173 1.00 0.00 33 HIS A CA 3
ATOM 3339 C C . HIS A 1 33 ? 2.704 5.695 -10.895 1.00 0.00 33 HIS A C 3
ATOM 3340 O O . HIS A 1 33 ? 3.219 6.772 -10.597 1.00 0.00 33 HIS A O 3
ATOM 3355 N N . ALA A 1 34 ? 1.783 5.101 -10.143 1.00 0.00 34 ALA A N 3
ATOM 3356 C CA . ALA A 1 34 ? 1.315 5.695 -8.897 1.00 0.00 34 ALA A CA 3
ATOM 3357 C C . ALA A 1 34 ? 2.425 5.727 -7.853 1.00 0.00 34 ALA A C 3
ATOM 3358 O O . ALA A 1 34 ? 3.113 4.729 -7.631 1.00 0.00 34 ALA A O 3
ATOM 3365 N N . THR A 1 35 ? 2.596 6.879 -7.213 1.00 0.00 35 THR A N 3
ATOM 3366 C CA . THR A 1 35 ? 3.625 7.042 -6.193 1.00 0.00 35 THR A CA 3
ATOM 3367 C C . THR A 1 35 ? 3.067 6.768 -4.801 1.00 0.00 35 THR A C 3
ATOM 3368 O O . THR A 1 35 ? 1.874 6.947 -4.554 1.00 0.00 35 THR A O 3
ATOM 3379 N N . ILE A 1 36 ? 3.936 6.333 -3.895 1.00 0.00 36 ILE A N 3
ATOM 3380 C CA . ILE A 1 36 ? 3.530 6.037 -2.527 1.00 0.00 36 ILE A CA 3
ATOM 3381 C C . ILE A 1 36 ? 2.557 7.087 -2.003 1.00 0.00 36 ILE A C 3
ATOM 3382 O O . ILE A 1 36 ? 1.567 6.760 -1.349 1.00 0.00 36 ILE A O 3
ATOM 3398 N N . ALA A 1 37 ? 2.845 8.351 -2.296 1.00 0.00 37 ALA A N 3
ATOM 3399 C CA . ALA A 1 37 ? 1.994 9.450 -1.858 1.00 0.00 37 ALA A CA 3
ATOM 3400 C C . ALA A 1 37 ? 0.534 9.191 -2.216 1.00 0.00 37 ALA A C 3
ATOM 3401 O O . ALA A 1 37 ? -0.358 9.366 -1.387 1.00 0.00 37 ALA A O 3
ATOM 3408 N N . GLU A 1 38 ? 0.300 8.774 -3.457 1.00 0.00 38 GLU A N 3
ATOM 3409 C CA . GLU A 1 38 ? -1.053 8.493 -3.924 1.00 0.00 38 GLU A CA 3
ATOM 3410 C C . GLU A 1 38 ? -1.646 7.297 -3.185 1.00 0.00 38 GLU A C 3
ATOM 3411 O O . GLU A 1 38 ? -2.799 7.331 -2.753 1.00 0.00 38 GLU A O 3
ATOM 3423 N N . ILE A 1 39 ? -0.851 6.242 -3.044 1.00 0.00 39 ILE A N 3
ATOM 3424 C CA . ILE A 1 39 ? -1.297 5.036 -2.357 1.00 0.00 39 ILE A 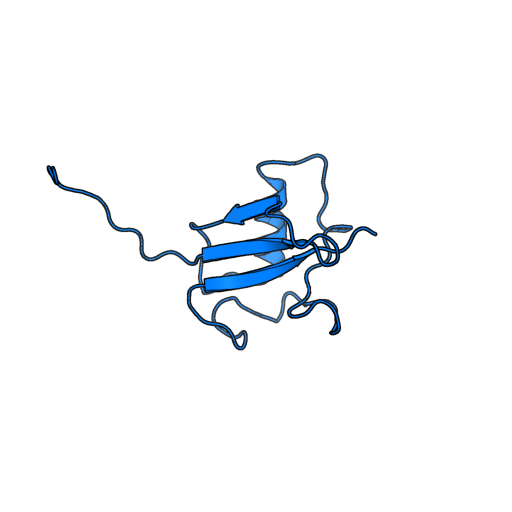CA 3
ATOM 3425 C C . ILE A 1 39 ? -1.908 5.370 -1.001 1.00 0.00 39 ILE A C 3
ATOM 3426 O O . ILE A 1 39 ? -2.932 4.808 -0.613 1.00 0.00 39 ILE A O 3
ATOM 3442 N N . LYS A 1 40 ? -1.275 6.292 -0.283 1.00 0.00 40 LYS A N 3
ATOM 3443 C CA . LYS A 1 40 ? -1.757 6.705 1.029 1.00 0.00 40 LYS A CA 3
ATOM 3444 C C . LYS A 1 40 ? -3.138 7.344 0.925 1.00 0.00 40 LYS A C 3
ATOM 3445 O O . LYS A 1 40 ? -4.013 7.089 1.751 1.00 0.00 40 LYS A O 3
ATOM 3464 N N . ASN A 1 41 ? -3.326 8.173 -0.096 1.00 0.00 41 ASN A N 3
ATOM 3465 C CA . ASN A 1 41 ? -4.601 8.848 -0.308 1.00 0.00 41 ASN A CA 3
ATOM 3466 C C . ASN A 1 41 ? -5.737 7.837 -0.430 1.00 0.00 41 ASN A C 3
ATOM 3467 O O . ASN A 1 41 ? -6.823 8.037 0.118 1.00 0.00 41 ASN A O 3
ATOM 3478 N N . LEU A 1 42 ? -5.481 6.751 -1.151 1.00 0.00 42 LEU A N 3
ATOM 3479 C CA . LEU A 1 42 ? -6.481 5.707 -1.344 1.00 0.00 42 LEU A CA 3
ATOM 3480 C C . LEU A 1 42 ? -6.951 5.148 -0.005 1.00 0.00 42 LEU A C 3
ATOM 3481 O O . LEU A 1 42 ? -8.132 5.231 0.334 1.00 0.00 42 LEU A O 3
ATOM 3497 N N . PHE A 1 43 ? -6.019 4.580 0.753 1.00 0.00 43 PHE A N 3
ATOM 3498 C CA . PHE A 1 43 ? -6.338 4.008 2.056 1.00 0.00 43 PHE A CA 3
ATOM 3499 C C . PHE A 1 43 ? -7.202 4.964 2.873 1.00 0.00 43 PHE A C 3
ATOM 3500 O O . PHE A 1 43 ? -8.076 4.538 3.629 1.00 0.00 43 PHE A O 3
ATOM 3517 N N . THR A 1 44 ? -6.952 6.260 2.715 1.00 0.00 44 THR A N 3
ATOM 3518 C CA . THR A 1 44 ? -7.704 7.278 3.438 1.00 0.00 44 THR A CA 3
ATOM 3519 C C . THR A 1 44 ? -9.169 7.283 3.014 1.00 0.00 44 THR A C 3
ATOM 3520 O O . THR A 1 44 ? -10.068 7.357 3.852 1.00 0.00 44 THR A O 3
ATOM 3531 N N . LYS A 1 45 ? -9.402 7.204 1.708 1.00 0.00 45 LYS A N 3
ATOM 3532 C CA . LYS A 1 45 ? -10.758 7.197 1.172 1.00 0.00 45 LYS A CA 3
ATOM 3533 C C . LYS A 1 45 ? -11.712 6.469 2.113 1.00 0.00 45 LYS A C 3
ATOM 3534 O O . LYS A 1 45 ? -12.585 7.083 2.727 1.00 0.00 45 LYS A O 3
ATOM 3553 N N . THR A 1 46 ? -11.539 5.155 2.223 1.00 0.00 46 THR A N 3
ATOM 3554 C CA . THR A 1 46 ? -12.384 4.343 3.090 1.00 0.00 46 THR A CA 3
ATOM 3555 C C . THR A 1 46 ? -12.294 4.808 4.539 1.00 0.00 46 THR A C 3
ATOM 3556 O O . THR A 1 46 ? -13.308 5.118 5.166 1.00 0.00 46 THR A O 3
ATOM 3567 N N . HIS A 1 47 ? -11.075 4.856 5.066 1.00 0.00 47 HIS A N 3
ATOM 3568 C CA . HIS A 1 47 ? -10.853 5.286 6.442 1.00 0.00 47 HIS A CA 3
ATOM 3569 C C . HIS A 1 47 ? -10.262 6.692 6.484 1.00 0.00 47 HIS A C 3
ATOM 3570 O O . HIS A 1 47 ? -9.045 6.881 6.458 1.00 0.00 47 HIS A O 3
ATOM 3585 N N . PRO A 1 48 ? -11.141 7.702 6.548 1.00 0.00 48 PRO A N 3
ATOM 3586 C CA . PRO A 1 48 ? -10.729 9.108 6.595 1.00 0.00 48 PRO A CA 3
ATOM 3587 C C . PRO A 1 48 ? -10.062 9.474 7.916 1.00 0.00 48 PRO A C 3
ATOM 3588 O O . PRO A 1 48 ? -9.187 10.337 7.962 1.00 0.00 48 PRO A O 3
ATOM 3599 N N . GLN A 1 49 ? -10.483 8.811 8.989 1.00 0.00 49 GLN A N 3
ATOM 3600 C CA . GLN A 1 49 ? -9.926 9.067 10.312 1.00 0.00 49 GLN A CA 3
ATOM 3601 C C . GLN A 1 49 ? -8.426 8.788 10.334 1.00 0.00 49 GLN A C 3
ATOM 3602 O O . GLN A 1 49 ? -7.680 9.417 11.084 1.00 0.00 49 GLN A O 3
ATOM 3616 N N . TRP A 1 50 ? -7.993 7.842 9.509 1.00 0.00 50 TRP A N 3
ATOM 3617 C CA . TRP A 1 50 ? -6.582 7.480 9.435 1.00 0.00 50 TRP A CA 3
ATOM 3618 C C . TRP A 1 50 ? -5.844 8.369 8.441 1.00 0.00 50 TRP A C 3
ATOM 3619 O O . TRP A 1 50 ? -5.870 8.122 7.235 1.00 0.00 50 TRP A O 3
ATOM 3640 N N . TYR A 1 51 ? -5.186 9.402 8.953 1.00 0.00 51 TYR A N 3
ATOM 3641 C CA . TYR A 1 51 ? -4.441 10.329 8.109 1.00 0.00 51 TYR A CA 3
ATOM 3642 C C . TYR A 1 51 ? -3.108 9.724 7.679 1.00 0.00 51 TYR A C 3
ATOM 3643 O O . TYR A 1 51 ? -2.600 8.781 8.287 1.00 0.00 51 TYR A O 3
ATOM 3661 N N . PRO A 1 52 ? -2.525 10.280 6.606 1.00 0.00 52 PRO A N 3
ATOM 3662 C CA . PRO A 1 52 ? -1.243 9.813 6.071 1.00 0.00 52 PRO A CA 3
ATOM 3663 C C . PRO A 1 52 ? -0.075 10.140 6.996 1.00 0.00 52 PRO A C 3
ATOM 3664 O O . PRO A 1 52 ? 0.957 9.470 6.969 1.00 0.00 52 PRO A O 3
ATOM 3675 N N . ALA A 1 53 ? -0.246 11.173 7.815 1.00 0.00 53 ALA A N 3
ATOM 3676 C CA . ALA A 1 53 ? 0.793 11.586 8.750 1.00 0.00 53 ALA A CA 3
ATOM 3677 C C . ALA A 1 53 ? 1.008 10.534 9.832 1.00 0.00 53 ALA A C 3
ATOM 3678 O O . ALA A 1 53 ? 2.017 10.553 10.537 1.00 0.00 53 ALA A O 3
ATOM 3685 N N . ARG A 1 54 ? 0.054 9.617 9.957 1.00 0.00 54 ARG A N 3
ATOM 3686 C CA . ARG A 1 54 ? 0.139 8.558 10.955 1.00 0.00 54 ARG A CA 3
ATOM 3687 C C . ARG A 1 54 ? 0.481 7.222 10.302 1.00 0.00 54 ARG A C 3
ATOM 3688 O O . ARG A 1 54 ? 1.404 6.529 10.731 1.00 0.00 54 ARG A O 3
ATOM 3709 N N . GLN A 1 55 ? -0.269 6.867 9.263 1.00 0.00 55 GLN A N 3
ATOM 3710 C CA . GLN A 1 55 ? -0.046 5.614 8.552 1.00 0.00 55 GLN A CA 3
ATOM 3711 C C . GLN A 1 55 ? 1.404 5.500 8.093 1.00 0.00 55 GLN A C 3
ATOM 3712 O O . GLN A 1 55 ? 1.899 6.348 7.350 1.00 0.00 55 GLN A O 3
ATOM 3726 N N . SER A 1 56 ? 2.080 4.446 8.539 1.00 0.00 56 SER A N 3
ATOM 3727 C CA . SER A 1 56 ? 3.475 4.224 8.176 1.00 0.00 56 SER A CA 3
ATOM 3728 C C . SER A 1 56 ? 3.612 3.007 7.266 1.00 0.00 56 SER A C 3
ATOM 3729 O O . SER A 1 56 ? 3.329 1.879 7.671 1.00 0.00 56 SER A O 3
ATOM 3737 N N . LEU A 1 57 ? 4.048 3.244 6.034 1.00 0.00 57 LEU A N 3
ATOM 3738 C CA . LEU A 1 57 ? 4.224 2.169 5.064 1.00 0.00 57 LEU A CA 3
ATOM 3739 C C . LEU A 1 57 ? 5.687 1.744 4.981 1.00 0.00 57 LEU A C 3
ATOM 3740 O O . LEU A 1 57 ? 6.591 2.575 5.072 1.00 0.00 57 LEU A O 3
ATOM 3756 N N . ARG A 1 58 ? 5.911 0.446 4.805 1.00 0.00 58 ARG A N 3
ATOM 3757 C CA . ARG A 1 58 ? 7.264 -0.088 4.707 1.00 0.00 58 ARG A CA 3
ATOM 3758 C C . ARG A 1 58 ? 7.287 -1.359 3.863 1.00 0.00 58 ARG A C 3
ATOM 3759 O O . ARG A 1 58 ? 6.434 -2.234 4.015 1.00 0.00 58 ARG A O 3
ATOM 3780 N N . LEU A 1 59 ? 8.269 -1.453 2.972 1.00 0.00 59 LEU A N 3
ATOM 3781 C CA . LEU A 1 59 ? 8.403 -2.617 2.103 1.00 0.00 59 LEU A CA 3
ATOM 3782 C C . LEU A 1 59 ? 8.498 -3.901 2.921 1.00 0.00 59 LEU A C 3
ATOM 3783 O O . LEU A 1 59 ? 8.117 -4.975 2.456 1.00 0.00 59 LEU A O 3
ATOM 3799 N N . ASP A 1 60 ? 9.007 -3.781 4.142 1.00 0.00 60 ASP A N 3
ATOM 3800 C CA . ASP A 1 60 ? 9.149 -4.932 5.027 1.00 0.00 60 ASP A CA 3
ATOM 3801 C C . ASP A 1 60 ? 8.887 -4.537 6.477 1.00 0.00 60 ASP A C 3
ATOM 3802 O O . ASP A 1 60 ? 9.030 -3.378 6.866 1.00 0.00 60 ASP A O 3
ATOM 3811 N N . PRO A 1 61 ? 8.494 -5.523 7.298 1.00 0.00 61 PRO A N 3
ATOM 3812 C CA . PRO A 1 61 ? 8.203 -5.303 8.717 1.00 0.00 61 PRO A CA 3
ATOM 3813 C C . PRO A 1 61 ? 9.460 -4.999 9.526 1.00 0.00 61 PRO A C 3
ATOM 3814 O O . PRO A 1 61 ? 9.385 -4.671 10.710 1.00 0.00 61 PRO A O 3
ATOM 3825 N N . LYS A 1 62 ? 10.615 -5.109 8.879 1.00 0.00 62 LYS A N 3
ATOM 3826 C CA . LYS A 1 62 ? 11.890 -4.845 9.537 1.00 0.00 62 LYS A CA 3
ATOM 3827 C C . LYS A 1 62 ? 12.740 -3.887 8.709 1.00 0.00 62 LYS A C 3
ATOM 3828 O O . LYS A 1 62 ? 13.947 -3.773 8.919 1.00 0.00 62 LYS A O 3
ATOM 3847 N N . GLY A 1 63 ? 12.102 -3.197 7.768 1.00 0.00 63 GLY A N 3
ATOM 3848 C CA . GLY A 1 63 ? 12.816 -2.257 6.925 1.00 0.00 63 GLY A CA 3
ATOM 3849 C C . GLY A 1 63 ? 12.696 -0.829 7.418 1.00 0.00 63 GLY A C 3
ATOM 3850 O O . GLY A 1 63 ? 13.079 -0.518 8.546 1.00 0.00 63 GLY A O 3
ATOM 3854 N N . LYS A 1 64 ? 12.163 0.045 6.570 1.00 0.00 64 LYS A N 3
ATOM 3855 C CA . LYS A 1 64 ? 11.993 1.449 6.925 1.00 0.00 64 LYS A CA 3
ATOM 3856 C C . LYS A 1 64 ? 10.760 2.037 6.245 1.00 0.00 64 LYS A C 3
ATOM 3857 O O . LYS A 1 64 ? 10.101 1.368 5.449 1.00 0.00 64 LYS A O 3
ATOM 3876 N N . SER A 1 65 ? 10.456 3.291 6.562 1.00 0.00 65 SER A N 3
ATOM 3877 C CA . SER A 1 65 ? 9.301 3.967 5.983 1.00 0.00 65 SER A CA 3
ATOM 3878 C C . SER A 1 65 ? 9.554 4.318 4.520 1.00 0.00 65 SER A C 3
ATOM 3879 O O . SER A 1 65 ? 10.637 4.778 4.158 1.00 0.00 65 SER A O 3
ATOM 3887 N N . LEU A 1 66 ? 8.546 4.096 3.683 1.00 0.00 66 LEU A N 3
ATOM 3888 C CA . LEU A 1 66 ? 8.657 4.388 2.258 1.00 0.00 66 LEU A CA 3
ATOM 3889 C C . LEU A 1 66 ? 8.458 5.876 1.990 1.00 0.00 66 LEU A C 3
ATOM 3890 O O . LEU A 1 66 ? 7.795 6.574 2.758 1.00 0.00 66 LEU A O 3
ATOM 3906 N N . LYS A 1 67 ? 9.034 6.357 0.893 1.00 0.00 67 LYS A N 3
ATOM 3907 C CA . LYS A 1 67 ? 8.918 7.761 0.520 1.00 0.00 67 LYS A CA 3
ATOM 3908 C C . LYS A 1 67 ? 8.174 7.913 -0.803 1.00 0.00 67 LYS A C 3
ATOM 3909 O O . LYS A 1 67 ? 8.197 7.016 -1.645 1.00 0.00 67 LYS A O 3
ATOM 3928 N N . ASP A 1 68 ? 7.516 9.054 -0.979 1.00 0.00 68 ASP A N 3
ATOM 3929 C CA . ASP A 1 68 ? 6.767 9.324 -2.201 1.00 0.00 68 ASP A CA 3
ATOM 3930 C C . ASP A 1 68 ? 7.598 8.984 -3.434 1.00 0.00 68 ASP A C 3
ATOM 3931 O O . ASP A 1 68 ? 7.085 8.430 -4.406 1.00 0.00 68 ASP A O 3
ATOM 3940 N N . GLU A 1 69 ? 8.883 9.320 -3.386 1.00 0.00 69 GLU A N 3
ATOM 3941 C CA . GLU A 1 69 ? 9.784 9.052 -4.501 1.00 0.00 69 GLU A CA 3
ATOM 3942 C C . GLU A 1 69 ? 9.565 7.646 -5.051 1.00 0.00 69 GLU A C 3
ATOM 3943 O O . GLU A 1 69 ? 9.607 7.427 -6.262 1.00 0.00 69 GLU A O 3
ATOM 3955 N N . ASP A 1 70 ? 9.333 6.695 -4.152 1.00 0.00 70 ASP A N 3
ATOM 3956 C CA . ASP A 1 70 ? 9.107 5.309 -4.546 1.00 0.00 70 ASP A CA 3
ATOM 3957 C C . ASP A 1 70 ? 7.847 5.184 -5.397 1.00 0.00 70 ASP A C 3
ATOM 3958 O O . ASP A 1 70 ? 6.891 5.939 -5.223 1.00 0.00 70 ASP A O 3
ATOM 3967 N N . VAL A 1 71 ? 7.855 4.227 -6.319 1.00 0.00 71 VAL A N 3
ATOM 3968 C CA . VAL A 1 71 ? 6.713 4.003 -7.198 1.00 0.00 71 VAL A CA 3
ATOM 3969 C C . VAL A 1 71 ? 6.382 2.518 -7.301 1.00 0.00 71 VAL A C 3
ATOM 3970 O O . VAL A 1 71 ? 7.245 1.663 -7.096 1.00 0.00 71 VAL A O 3
ATOM 3983 N N . LEU A 1 72 ? 5.128 2.218 -7.622 1.00 0.00 72 LEU A N 3
ATOM 3984 C CA . LEU A 1 72 ? 4.683 0.836 -7.754 1.00 0.00 72 LEU A CA 3
ATOM 3985 C C . LEU A 1 72 ? 5.369 0.153 -8.933 1.00 0.00 72 LEU A C 3
ATOM 3986 O O . LEU A 1 72 ? 5.252 -1.059 -9.113 1.00 0.00 72 LEU A O 3
ATOM 4002 N N . GLN A 1 73 ? 6.085 0.938 -9.730 1.00 0.00 73 GLN A N 3
ATOM 4003 C CA . GLN A 1 73 ? 6.791 0.408 -10.890 1.00 0.00 73 GLN A CA 3
ATOM 4004 C C . GLN A 1 73 ? 8.301 0.520 -10.707 1.00 0.00 73 GLN A C 3
ATOM 4005 O O . GLN A 1 73 ? 9.072 -0.154 -11.390 1.00 0.00 73 GLN A O 3
ATOM 4019 N N . LYS A 1 74 ? 8.717 1.376 -9.780 1.00 0.00 74 LYS A N 3
ATOM 4020 C CA . LYS A 1 74 ? 10.135 1.576 -9.505 1.00 0.00 74 LYS A CA 3
ATOM 4021 C C . LYS A 1 74 ? 10.585 0.726 -8.321 1.00 0.00 74 LYS A C 3
ATOM 4022 O O . LYS A 1 74 ? 11.753 0.346 -8.224 1.00 0.00 74 LYS A O 3
ATOM 4041 N N . LEU A 1 75 ? 9.652 0.429 -7.423 1.00 0.00 75 LEU A N 3
ATOM 4042 C CA . LEU A 1 75 ? 9.953 -0.378 -6.246 1.00 0.00 75 LEU A CA 3
ATOM 4043 C C . LEU A 1 75 ? 10.493 -1.747 -6.647 1.00 0.00 75 LEU A C 3
ATOM 4044 O O . LEU A 1 75 ? 10.228 -2.250 -7.739 1.00 0.00 75 LEU A O 3
ATOM 4060 N N . PRO A 1 76 ? 11.268 -2.366 -5.744 1.00 0.00 76 PRO A N 3
ATOM 4061 C CA . PRO A 1 76 ? 11.860 -3.686 -5.981 1.00 0.00 76 PRO A CA 3
ATOM 4062 C C . PRO A 1 76 ? 10.815 -4.796 -5.990 1.00 0.00 76 PRO A C 3
ATOM 4063 O O . PRO A 1 76 ? 11.125 -5.956 -5.718 1.00 0.00 76 PRO A O 3
ATOM 4074 N N . VAL A 1 77 ? 9.575 -4.434 -6.304 1.00 0.00 77 VAL A N 3
ATOM 4075 C CA . VAL A 1 77 ? 8.484 -5.400 -6.350 1.00 0.00 77 VAL A CA 3
ATOM 4076 C C . VAL A 1 77 ? 7.873 -5.473 -7.745 1.00 0.00 77 VAL A C 3
ATOM 4077 O O . VAL A 1 77 ? 8.174 -4.652 -8.610 1.00 0.00 77 VAL A O 3
ATOM 4090 N N . GLY A 1 78 ? 7.010 -6.462 -7.956 1.00 0.00 78 GLY A N 3
ATOM 4091 C CA . GLY A 1 78 ? 6.368 -6.624 -9.247 1.00 0.00 78 GLY A CA 3
ATOM 4092 C C . GLY A 1 78 ? 4.889 -6.298 -9.205 1.00 0.00 78 GLY A C 3
ATOM 4093 O O . GLY A 1 78 ? 4.406 -5.690 -8.249 1.00 0.00 78 GLY A O 3
ATOM 4097 N N . THR A 1 79 ? 4.165 -6.701 -10.245 1.00 0.00 79 THR A N 3
ATOM 4098 C CA . THR A 1 79 ? 2.732 -6.446 -10.324 1.00 0.00 79 THR A CA 3
ATOM 4099 C C . THR A 1 79 ? 2.079 -6.549 -8.951 1.00 0.00 79 THR A C 3
ATOM 4100 O O . THR A 1 79 ? 1.242 -5.722 -8.586 1.00 0.00 79 THR A O 3
ATOM 4111 N N . THR A 1 80 ? 2.465 -7.570 -8.192 1.00 0.00 80 THR A N 3
ATOM 4112 C CA . THR A 1 80 ? 1.916 -7.782 -6.859 1.00 0.00 80 THR A CA 3
ATOM 4113 C C . THR A 1 80 ? 2.803 -7.149 -5.792 1.00 0.00 80 THR A C 3
ATOM 4114 O O . THR A 1 80 ? 3.801 -7.735 -5.374 1.00 0.00 80 THR A O 3
ATOM 4125 N N . ALA A 1 81 ? 2.431 -5.950 -5.355 1.00 0.00 81 ALA A N 3
ATOM 4126 C CA . ALA A 1 81 ? 3.192 -5.240 -4.335 1.00 0.00 81 ALA A CA 3
ATOM 4127 C C . ALA A 1 81 ? 2.616 -5.493 -2.946 1.00 0.00 81 ALA A C 3
ATOM 4128 O O . ALA A 1 81 ? 1.403 -5.629 -2.779 1.00 0.00 81 ALA A O 3
ATOM 4135 N N . THR A 1 82 ? 3.493 -5.555 -1.949 1.00 0.00 82 THR A N 3
ATOM 4136 C CA . THR A 1 82 ? 3.073 -5.793 -0.574 1.00 0.00 82 THR A CA 3
ATOM 4137 C C . THR A 1 82 ? 3.645 -4.739 0.367 1.00 0.00 82 THR A C 3
ATOM 4138 O O . THR A 1 82 ? 4.860 -4.549 0.438 1.00 0.00 82 THR A O 3
ATOM 4149 N N . LEU A 1 83 ? 2.763 -4.055 1.088 1.00 0.00 83 LEU A N 3
ATOM 4150 C CA . LEU A 1 83 ? 3.181 -3.020 2.027 1.00 0.00 83 LEU A CA 3
ATOM 4151 C C . LEU A 1 83 ? 2.760 -3.372 3.450 1.00 0.00 83 LEU A C 3
ATOM 4152 O O . LEU A 1 83 ? 1.778 -4.084 3.659 1.00 0.00 83 LEU A O 3
ATOM 4168 N N . TYR A 1 84 ? 3.507 -2.866 4.424 1.00 0.00 84 TYR A N 3
ATOM 4169 C CA . TYR A 1 84 ? 3.211 -3.127 5.828 1.00 0.00 84 TYR A CA 3
ATOM 4170 C C . TYR A 1 84 ? 2.829 -1.840 6.553 1.00 0.00 84 TYR A C 3
ATOM 4171 O O . TYR A 1 84 ? 3.509 -0.821 6.431 1.00 0.00 84 TYR A O 3
ATOM 4189 N N . PHE A 1 85 ? 1.738 -1.896 7.309 1.00 0.00 85 PHE A N 3
ATOM 4190 C CA . PHE A 1 85 ? 1.264 -0.736 8.054 1.00 0.00 85 PHE A CA 3
ATOM 4191 C C . PHE A 1 85 ? 1.784 -0.761 9.488 1.00 0.00 85 PHE A C 3
ATOM 4192 O O . PHE A 1 85 ? 1.853 -1.818 10.116 1.00 0.00 85 PHE A O 3
ATOM 4209 N N . ARG A 1 86 ? 2.148 0.410 10.000 1.00 0.00 86 ARG A N 3
ATOM 4210 C CA . ARG A 1 86 ? 2.664 0.522 11.359 1.00 0.00 86 ARG A CA 3
ATOM 4211 C C . ARG A 1 86 ? 2.062 1.730 12.071 1.00 0.00 86 ARG A C 3
ATOM 4212 O O . ARG A 1 86 ? 2.040 2.835 11.528 1.00 0.00 86 ARG A O 3
ATOM 4233 N N . ASP A 1 87 ? 1.574 1.512 13.287 1.00 0.00 87 ASP A N 3
ATOM 4234 C CA . ASP A 1 87 ? 0.972 2.582 14.073 1.00 0.00 87 ASP A CA 3
ATOM 4235 C C . ASP A 1 87 ? 2.042 3.522 14.620 1.00 0.00 87 ASP A C 3
ATOM 4236 O O . ASP A 1 87 ? 3.058 3.078 15.156 1.00 0.00 87 ASP A O 3
ATOM 4245 N N . LEU A 1 88 ? 1.807 4.822 14.481 1.00 0.00 88 LEU A N 3
ATOM 4246 C CA . LEU A 1 88 ? 2.751 5.826 14.961 1.00 0.00 88 LEU A CA 3
ATOM 4247 C C . LEU A 1 88 ? 2.088 6.760 15.967 1.00 0.00 88 LEU A C 3
ATOM 4248 O O . LEU A 1 88 ? 0.994 7.272 15.728 1.00 0.00 88 LEU A O 3
ATOM 4264 N N . GLY A 1 1 ? -18.010 -4.114 -15.046 1.00 0.00 1 GLY A N 4
ATOM 4265 C CA . GLY A 1 1 ? -18.474 -5.486 -14.957 1.00 0.00 1 GLY A CA 4
ATOM 4266 C C . GLY A 1 1 ? -17.851 -6.378 -16.013 1.00 0.00 1 GLY A C 4
ATOM 4267 O O . GLY A 1 1 ? -17.712 -5.979 -17.169 1.00 0.00 1 GLY A O 4
ATOM 4271 N N . SER A 1 2 ? -17.473 -7.589 -15.615 1.00 0.00 2 SER A N 4
ATOM 4272 C CA . SER A 1 2 ? -16.857 -8.538 -16.534 1.00 0.00 2 SER A CA 4
ATOM 4273 C C . SER A 1 2 ? -17.506 -9.913 -16.411 1.00 0.00 2 SER A C 4
ATOM 4274 O O . SER A 1 2 ? -18.297 -10.159 -15.501 1.00 0.00 2 SER A O 4
ATOM 4282 N N . SER A 1 3 ? -17.165 -10.806 -17.335 1.00 0.00 3 SER A N 4
ATOM 4283 C CA . SER A 1 3 ? -17.717 -12.155 -17.334 1.00 0.00 3 SER A CA 4
ATOM 4284 C C . SER A 1 3 ? -16.619 -13.191 -17.106 1.00 0.00 3 SER A C 4
ATOM 4285 O O . SER A 1 3 ? -15.977 -13.649 -18.049 1.00 0.00 3 SER A O 4
ATOM 4293 N N . GLY A 1 4 ? -16.411 -13.555 -15.844 1.00 0.00 4 GLY A N 4
ATOM 4294 C CA . GLY A 1 4 ? -15.392 -14.533 -15.513 1.00 0.00 4 GLY A CA 4
ATOM 4295 C C . GLY A 1 4 ? -14.050 -13.893 -15.213 1.00 0.00 4 GLY A C 4
ATOM 4296 O O . GLY A 1 4 ? -13.705 -13.676 -14.051 1.00 0.00 4 GLY A O 4
ATOM 4300 N N . SER A 1 5 ? -13.292 -13.592 -16.262 1.00 0.00 5 SER A N 4
ATOM 4301 C CA . SER A 1 5 ? -11.978 -12.979 -16.104 1.00 0.00 5 SER A CA 4
ATOM 4302 C C . SER A 1 5 ? -12.105 -11.550 -15.586 1.00 0.00 5 SER A C 4
ATOM 4303 O O . SER A 1 5 ? -12.629 -10.673 -16.273 1.00 0.00 5 SER A O 4
ATOM 4311 N N . SER A 1 6 ? -11.620 -11.323 -14.370 1.00 0.00 6 SER A N 4
ATOM 4312 C CA . SER A 1 6 ? -11.682 -10.001 -13.756 1.00 0.00 6 SER A CA 4
ATOM 4313 C C . SER A 1 6 ? -10.306 -9.342 -13.748 1.00 0.00 6 SER A C 4
ATOM 4314 O O . SER A 1 6 ? -9.298 -9.979 -14.049 1.00 0.00 6 SER A O 4
ATOM 4322 N N . GLY A 1 7 ? -10.274 -8.059 -13.400 1.00 0.00 7 GLY A N 4
ATOM 4323 C CA . GLY A 1 7 ? -9.018 -7.333 -13.359 1.00 0.00 7 GLY A CA 4
ATOM 4324 C C . GLY A 1 7 ? -8.637 -6.757 -14.708 1.00 0.00 7 GLY A C 4
ATOM 4325 O O . GLY A 1 7 ? -8.402 -7.497 -15.662 1.00 0.00 7 GLY A O 4
ATOM 4329 N N . MET A 1 8 ? -8.576 -5.432 -14.788 1.00 0.00 8 MET A N 4
ATOM 4330 C CA . MET A 1 8 ? -8.221 -4.757 -16.032 1.00 0.00 8 MET A CA 4
ATOM 4331 C C . MET A 1 8 ? -6.710 -4.586 -16.144 1.00 0.00 8 MET A C 4
ATOM 4332 O O . M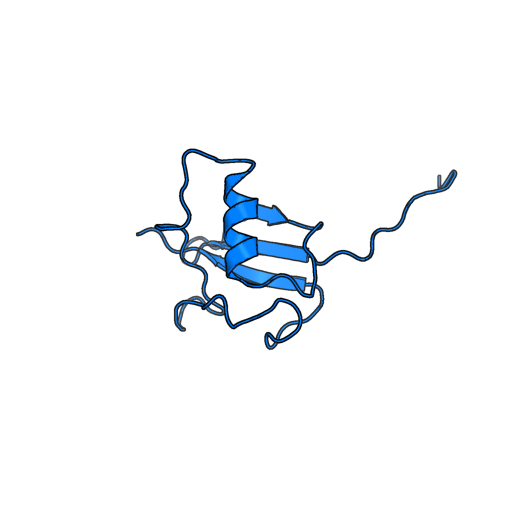ET A 1 8 ? -6.222 -3.524 -16.533 1.00 0.00 8 MET A O 4
ATOM 4346 N N . LYS A 1 9 ? -5.972 -5.636 -15.802 1.00 0.00 9 LYS A N 4
ATOM 4347 C CA . LYS A 1 9 ? -4.516 -5.603 -15.865 1.00 0.00 9 LYS A CA 4
ATOM 4348 C C . LYS A 1 9 ? -3.958 -4.495 -14.978 1.00 0.00 9 LYS A C 4
ATOM 4349 O O . LYS A 1 9 ? -3.094 -3.725 -15.399 1.00 0.00 9 LYS A O 4
ATOM 4368 N N . HIS A 1 10 ? -4.456 -4.420 -13.748 1.00 0.00 10 HIS A N 4
ATOM 4369 C CA . HIS A 1 10 ? -4.005 -3.406 -12.801 1.00 0.00 10 HIS A CA 4
ATOM 4370 C C . HIS A 1 10 ? -3.015 -3.998 -11.803 1.00 0.00 10 HIS A C 4
ATOM 4371 O O . HIS A 1 10 ? -2.695 -5.186 -11.861 1.00 0.00 10 HIS A O 4
ATOM 4386 N N . TYR A 1 11 ? -2.534 -3.163 -10.889 1.00 0.00 11 TYR A N 4
ATOM 4387 C CA . TYR A 1 11 ? -1.578 -3.603 -9.879 1.00 0.00 11 TYR A CA 4
ATOM 4388 C C . TYR A 1 11 ? -2.295 -4.064 -8.614 1.00 0.00 11 TYR A C 4
ATOM 4389 O O . TYR A 1 11 ? -3.320 -3.502 -8.229 1.00 0.00 11 TYR A O 4
ATOM 4407 N N . GLU A 1 12 ? -1.747 -5.091 -7.972 1.00 0.00 12 GLU A N 4
ATOM 4408 C CA . GLU A 1 12 ? -2.334 -5.628 -6.750 1.00 0.00 12 GLU A CA 4
ATOM 4409 C C . GLU A 1 12 ? -1.503 -5.238 -5.530 1.00 0.00 12 GLU A C 4
ATOM 4410 O O . GLU A 1 12 ? -0.380 -5.710 -5.353 1.00 0.00 12 GLU A O 4
ATOM 4422 N N . VAL A 1 13 ? -2.065 -4.372 -4.692 1.00 0.00 13 VAL A N 4
ATOM 4423 C CA . VAL A 1 13 ? -1.378 -3.918 -3.489 1.00 0.00 13 VAL A CA 4
ATOM 4424 C C . VAL A 1 13 ? -2.151 -4.309 -2.234 1.00 0.00 13 VAL A C 4
ATOM 4425 O O . VAL A 1 13 ? -3.248 -3.810 -1.989 1.00 0.00 13 VAL A O 4
ATOM 4438 N N . GLU A 1 14 ? -1.569 -5.206 -1.444 1.00 0.00 14 GLU A N 4
ATOM 4439 C CA . GLU A 1 14 ? -2.205 -5.664 -0.214 1.00 0.00 14 GLU A CA 4
ATOM 4440 C C . GLU A 1 14 ? -1.505 -5.081 1.010 1.00 0.00 14 GLU A C 4
ATOM 4441 O O . GLU A 1 14 ? -0.424 -5.530 1.393 1.00 0.00 14 GLU A O 4
ATOM 4453 N N . ILE A 1 15 ? -2.128 -4.077 1.619 1.00 0.00 15 ILE A N 4
ATOM 4454 C CA . ILE A 1 15 ? -1.566 -3.432 2.799 1.00 0.00 15 ILE A CA 4
ATOM 4455 C C . ILE A 1 15 ? -1.814 -4.266 4.051 1.00 0.00 15 ILE A C 4
ATOM 4456 O O . ILE A 1 15 ? -2.911 -4.253 4.612 1.00 0.00 15 ILE A O 4
ATOM 4472 N N . LEU A 1 16 ? -0.788 -4.989 4.486 1.00 0.00 16 LEU A N 4
ATOM 4473 C CA . LEU A 1 16 ? -0.894 -5.829 5.675 1.00 0.00 16 LEU A CA 4
ATOM 4474 C C . LEU A 1 16 ? -0.241 -5.154 6.877 1.00 0.00 16 LEU A C 4
ATOM 4475 O O . LEU A 1 16 ? 0.424 -4.127 6.740 1.00 0.00 16 LEU A O 4
ATOM 4491 N N . ASP A 1 17 ? -0.434 -5.739 8.054 1.00 0.00 17 ASP A N 4
ATOM 4492 C CA . ASP A 1 17 ? 0.138 -5.197 9.281 1.00 0.00 17 ASP A CA 4
ATOM 4493 C C . ASP A 1 17 ? 1.563 -5.700 9.485 1.00 0.00 17 ASP A C 4
ATOM 4494 O O . ASP A 1 17 ? 1.940 -6.753 8.971 1.00 0.00 17 ASP A O 4
ATOM 4503 N N . ALA A 1 18 ? 2.352 -4.940 10.237 1.00 0.00 18 ALA A N 4
ATOM 4504 C CA . ALA A 1 18 ? 3.736 -5.309 10.509 1.00 0.00 18 ALA A CA 4
ATOM 4505 C C . ALA A 1 18 ? 3.843 -6.129 11.790 1.00 0.00 18 ALA A C 4
ATOM 4506 O O . ALA A 1 18 ? 4.941 -6.466 12.233 1.00 0.00 18 ALA A O 4
ATOM 4513 N N . LYS A 1 19 ? 2.697 -6.446 12.382 1.00 0.00 19 LYS A N 4
ATOM 4514 C CA . LYS A 1 19 ? 2.661 -7.227 13.612 1.00 0.00 19 LYS A CA 4
ATOM 4515 C C . LYS A 1 19 ? 1.819 -8.487 13.433 1.00 0.00 19 LYS A C 4
ATOM 4516 O O . LYS A 1 19 ? 2.332 -9.604 13.499 1.00 0.00 19 LYS A O 4
ATOM 4535 N N . THR A 1 20 ? 0.523 -8.299 13.205 1.00 0.00 20 THR A N 4
ATOM 4536 C CA . THR A 1 20 ? -0.390 -9.420 13.016 1.00 0.00 20 THR A CA 4
ATOM 4537 C C . THR A 1 20 ? -0.497 -9.799 11.543 1.00 0.00 20 THR A C 4
ATOM 4538 O O . THR A 1 20 ? -1.103 -10.812 11.196 1.00 0.00 20 THR A O 4
ATOM 4549 N N . ARG A 1 21 ? 0.096 -8.979 10.681 1.00 0.00 21 ARG A N 4
ATOM 4550 C CA . ARG A 1 21 ? 0.066 -9.229 9.245 1.00 0.00 21 ARG A CA 4
ATOM 4551 C C . ARG A 1 21 ? -1.346 -9.578 8.783 1.00 0.00 21 ARG A C 4
ATOM 4552 O O . ARG A 1 21 ? -1.557 -10.585 8.109 1.00 0.00 21 ARG A O 4
ATOM 4573 N N . GLU A 1 22 ? -2.308 -8.738 9.152 1.00 0.00 22 GLU A N 4
ATOM 4574 C CA . GLU A 1 22 ? -3.700 -8.958 8.776 1.00 0.00 22 GLU A CA 4
ATOM 4575 C C . GLU A 1 22 ? -4.098 -8.057 7.611 1.00 0.00 22 GLU A C 4
ATOM 4576 O O . GLU A 1 22 ? -3.737 -6.881 7.569 1.00 0.00 22 GLU A O 4
ATOM 4588 N N . LYS A 1 23 ? -4.844 -8.618 6.666 1.00 0.00 23 LYS A N 4
ATOM 4589 C CA . LYS A 1 23 ? -5.294 -7.867 5.499 1.00 0.00 23 LYS A CA 4
ATOM 4590 C C . LYS A 1 23 ? -6.113 -6.650 5.918 1.00 0.00 23 LYS A C 4
ATOM 4591 O O . LYS A 1 23 ? -7.265 -6.778 6.334 1.00 0.00 23 LYS A O 4
ATOM 4610 N N . LEU A 1 24 ? -5.512 -5.471 5.803 1.00 0.00 24 LEU A N 4
ATOM 4611 C CA . LEU A 1 24 ? -6.186 -4.230 6.168 1.00 0.00 24 LEU A CA 4
ATOM 4612 C C . LEU A 1 24 ? -6.873 -3.607 4.957 1.00 0.00 24 LEU A C 4
ATOM 4613 O O . LEU A 1 24 ? -7.971 -3.061 5.067 1.00 0.00 24 LEU A O 4
ATOM 4629 N N . CYS A 1 25 ? -6.219 -3.693 3.804 1.00 0.00 25 CYS A N 4
ATOM 4630 C CA . CYS A 1 25 ? -6.767 -3.139 2.571 1.00 0.00 25 CYS A CA 4
ATOM 4631 C C . CYS A 1 25 ? -6.224 -3.879 1.354 1.00 0.00 25 CYS A C 4
ATOM 4632 O O . CYS A 1 25 ? -5.096 -4.371 1.365 1.00 0.00 25 CYS A O 4
ATOM 4640 N N . PHE A 1 26 ? -7.036 -3.956 0.304 1.00 0.00 26 PHE A N 4
ATOM 4641 C CA . PHE A 1 26 ? -6.638 -4.639 -0.922 1.00 0.00 26 PHE A CA 4
ATOM 4642 C C . PHE A 1 26 ? -7.019 -3.818 -2.150 1.00 0.00 26 PHE A C 4
ATOM 4643 O O . PHE A 1 26 ? -8.191 -3.740 -2.520 1.00 0.00 26 PHE A O 4
ATOM 4660 N N . LEU A 1 27 ? -6.020 -3.207 -2.778 1.00 0.00 27 LEU A N 4
ATOM 4661 C CA . LEU A 1 27 ? -6.249 -2.391 -3.966 1.00 0.00 27 LEU A CA 4
ATOM 4662 C C . LEU A 1 27 ? -5.771 -3.111 -5.222 1.00 0.00 27 LEU A C 4
ATOM 4663 O O . LEU A 1 27 ? -4.578 -3.126 -5.525 1.00 0.00 27 LEU A O 4
ATOM 4679 N N . ASP A 1 28 ? -6.710 -3.706 -5.950 1.00 0.00 28 ASP A N 4
ATOM 4680 C CA . ASP A 1 28 ? -6.385 -4.425 -7.177 1.00 0.00 28 ASP A CA 4
ATOM 4681 C C . ASP A 1 28 ? -6.605 -3.541 -8.400 1.00 0.00 28 ASP A C 4
ATOM 4682 O O . ASP A 1 28 ? -6.682 -4.030 -9.527 1.00 0.00 28 ASP A O 4
ATOM 4691 N N . LYS A 1 29 ? -6.705 -2.236 -8.170 1.00 0.00 29 LYS A N 4
ATOM 4692 C CA . LYS A 1 29 ? -6.916 -1.282 -9.252 1.00 0.00 29 LYS A CA 4
ATOM 4693 C C . LYS A 1 29 ? -5.997 -0.074 -9.099 1.00 0.00 29 LYS A C 4
ATOM 4694 O O . LYS A 1 29 ? -6.416 1.067 -9.297 1.00 0.00 29 LYS A O 4
ATOM 4713 N N . VAL A 1 30 ? -4.741 -0.332 -8.747 1.00 0.00 30 VAL A N 4
ATOM 4714 C CA . VAL A 1 30 ? -3.762 0.733 -8.570 1.00 0.00 30 VAL A CA 4
ATOM 4715 C C . VAL A 1 30 ? -2.906 0.906 -9.820 1.00 0.00 30 VAL A C 4
ATOM 4716 O O . VAL A 1 30 ? -2.704 -0.040 -10.581 1.00 0.00 30 VAL A O 4
ATOM 4729 N N . GLU A 1 31 ? -2.404 2.120 -10.024 1.00 0.00 31 GLU A N 4
ATOM 4730 C CA . GLU A 1 31 ? -1.569 2.416 -11.182 1.00 0.00 31 GLU A CA 4
ATOM 4731 C C . GLU A 1 31 ? -0.098 2.148 -10.875 1.00 0.00 31 GLU A C 4
ATOM 4732 O O . GLU A 1 31 ? 0.365 2.304 -9.744 1.00 0.00 31 GLU A O 4
ATOM 4744 N N . PRO A 1 32 ? 0.656 1.735 -11.905 1.00 0.00 32 PRO A N 4
ATOM 4745 C CA . PRO A 1 32 ? 2.085 1.437 -11.771 1.00 0.00 32 PRO A CA 4
ATOM 4746 C C . PRO A 1 32 ? 2.919 2.692 -11.536 1.00 0.00 32 PRO A C 4
ATOM 4747 O O . PRO A 1 32 ? 3.948 2.648 -10.862 1.00 0.00 32 PRO A O 4
ATOM 4758 N N . HIS A 1 33 ? 2.469 3.810 -12.097 1.00 0.00 33 HIS A N 4
ATOM 4759 C CA . HIS A 1 33 ? 3.174 5.078 -11.948 1.00 0.00 33 HIS A CA 4
ATOM 4760 C C . HIS A 1 33 ? 2.816 5.746 -10.624 1.00 0.00 33 HIS A C 4
ATOM 4761 O O . HIS A 1 33 ? 3.501 6.665 -10.176 1.00 0.00 33 HIS A O 4
ATOM 4776 N N . ALA A 1 34 ? 1.737 5.279 -10.003 1.00 0.00 34 ALA A N 4
ATOM 4777 C CA . ALA A 1 34 ? 1.289 5.830 -8.731 1.00 0.00 34 ALA A CA 4
ATOM 4778 C C . ALA A 1 34 ? 2.382 5.726 -7.672 1.00 0.00 34 ALA A C 4
ATOM 4779 O O . ALA A 1 34 ? 2.937 4.651 -7.440 1.00 0.00 34 ALA A O 4
ATOM 4786 N N . THR A 1 35 ? 2.688 6.850 -7.032 1.00 0.00 35 THR A N 4
ATOM 4787 C CA . THR A 1 35 ? 3.716 6.886 -5.999 1.00 0.00 35 THR A CA 4
ATOM 4788 C C . THR A 1 35 ? 3.132 6.550 -4.631 1.00 0.00 35 THR A C 4
ATOM 4789 O O . THR A 1 35 ? 1.918 6.609 -4.432 1.00 0.00 35 THR A O 4
ATOM 4800 N N . ILE A 1 36 ? 4.004 6.200 -3.691 1.00 0.00 36 ILE A N 4
ATOM 4801 C CA . ILE A 1 36 ? 3.574 5.857 -2.341 1.00 0.00 36 ILE A CA 4
ATOM 4802 C C . ILE A 1 36 ? 2.628 6.913 -1.780 1.00 0.00 36 ILE A C 4
ATOM 4803 O O . ILE A 1 36 ? 1.612 6.588 -1.167 1.00 0.00 36 ILE A O 4
ATOM 4819 N N . ALA A 1 37 ? 2.969 8.180 -1.997 1.00 0.00 37 ALA A N 4
ATOM 4820 C CA . ALA A 1 37 ? 2.148 9.284 -1.516 1.00 0.00 37 ALA A CA 4
ATOM 4821 C C . ALA A 1 37 ? 0.684 9.086 -1.896 1.00 0.00 37 ALA A C 4
ATOM 4822 O O . ALA A 1 37 ? -0.207 9.218 -1.058 1.00 0.00 37 ALA A O 4
ATOM 4829 N N . GLU A 1 38 ? 0.444 8.770 -3.165 1.00 0.00 38 GLU A N 4
ATOM 4830 C CA . GLU A 1 38 ? -0.912 8.555 -3.654 1.00 0.00 38 GLU A CA 4
ATOM 4831 C C . GLU A 1 38 ? -1.550 7.346 -2.977 1.00 0.00 38 GLU A C 4
ATOM 4832 O O . GLU A 1 38 ? -2.704 7.398 -2.550 1.00 0.00 38 GLU A O 4
ATOM 4844 N N . ILE A 1 39 ? -0.792 6.259 -2.884 1.00 0.00 39 ILE A N 4
ATOM 4845 C CA . ILE A 1 39 ? -1.282 5.037 -2.259 1.00 0.00 39 ILE A CA 4
ATOM 4846 C C . ILE A 1 39 ? -1.923 5.330 -0.907 1.00 0.00 39 ILE A C 4
ATOM 4847 O O . ILE A 1 39 ? -2.924 4.717 -0.535 1.00 0.00 39 ILE A O 4
ATOM 4863 N N . LYS A 1 40 ? -1.341 6.274 -0.174 1.00 0.00 40 LYS A N 4
ATOM 4864 C CA . LYS A 1 40 ? -1.857 6.653 1.136 1.00 0.00 40 LYS A CA 4
ATOM 4865 C C . LYS A 1 40 ? -3.222 7.322 1.012 1.00 0.00 40 LYS A C 4
ATOM 4866 O O . LYS A 1 40 ? -4.128 7.055 1.799 1.00 0.00 40 LYS A O 4
ATOM 4885 N N . ASN A 1 41 ? -3.361 8.192 0.016 1.00 0.00 41 ASN A N 4
ATOM 4886 C CA . ASN A 1 41 ? -4.616 8.898 -0.212 1.00 0.00 41 ASN A CA 4
ATOM 4887 C C . ASN A 1 41 ? -5.767 7.915 -0.403 1.00 0.00 41 ASN A C 4
ATOM 4888 O O . ASN A 1 41 ? -6.854 8.099 0.146 1.00 0.00 41 ASN A O 4
ATOM 4899 N N . LEU A 1 42 ? -5.520 6.869 -1.185 1.00 0.00 42 LEU A N 4
ATOM 4900 C CA . LEU A 1 42 ? -6.535 5.855 -1.449 1.00 0.00 42 LEU A CA 4
ATOM 4901 C C . LEU A 1 42 ? -7.063 5.261 -0.148 1.00 0.00 42 LEU A C 4
ATOM 4902 O O . LEU A 1 42 ? -8.215 5.482 0.226 1.00 0.00 42 LEU A O 4
ATOM 4918 N N . PHE A 1 43 ? -6.212 4.508 0.541 1.00 0.00 43 PHE A N 4
ATOM 4919 C CA . PHE A 1 43 ? -6.592 3.882 1.802 1.00 0.00 43 PHE A CA 4
ATOM 4920 C C . PHE A 1 43 ? -7.466 4.818 2.631 1.00 0.00 43 PHE A C 4
ATOM 4921 O O . PHE A 1 43 ? -8.509 4.417 3.150 1.00 0.00 43 PHE A O 4
ATOM 4938 N N . THR A 1 44 ? -7.034 6.070 2.753 1.00 0.00 44 THR A N 4
ATOM 4939 C CA . THR A 1 44 ? -7.775 7.063 3.520 1.00 0.00 44 THR A CA 4
ATOM 4940 C C . THR A 1 44 ? -9.262 7.015 3.190 1.00 0.00 44 THR A C 4
ATOM 4941 O O . THR A 1 44 ? -10.109 7.037 4.083 1.00 0.00 44 THR A O 4
ATOM 4952 N N . LYS A 1 45 ? -9.575 6.949 1.900 1.00 0.00 45 LYS A N 4
ATOM 4953 C CA . LYS A 1 45 ? -10.961 6.896 1.450 1.00 0.00 45 LYS A CA 4
ATOM 4954 C C . LYS A 1 45 ? -11.817 6.088 2.420 1.00 0.00 45 LYS A C 4
ATOM 4955 O O . LYS A 1 45 ? -12.701 6.630 3.085 1.00 0.00 45 LYS A O 4
ATOM 4974 N N . THR A 1 46 ? -11.549 4.788 2.498 1.00 0.00 46 THR A N 4
ATOM 4975 C CA . THR A 1 46 ? -12.294 3.905 3.387 1.00 0.00 46 THR A CA 4
ATOM 4976 C C . THR A 1 46 ? -12.218 4.387 4.831 1.00 0.00 46 THR A C 4
ATOM 4977 O O . THR A 1 46 ? -13.238 4.519 5.508 1.00 0.00 46 THR A O 4
ATOM 4988 N N . HIS A 1 47 ? -11.001 4.650 5.299 1.00 0.00 47 HIS A N 4
ATOM 4989 C CA . HIS A 1 47 ? -10.792 5.120 6.664 1.00 0.00 47 HIS A CA 4
ATOM 4990 C C . HIS A 1 47 ? -10.280 6.557 6.672 1.00 0.00 47 HIS A C 4
ATOM 4991 O O . HIS A 1 47 ? -9.089 6.818 6.503 1.00 0.00 47 HIS A O 4
ATOM 5006 N N . PRO A 1 48 ? -11.200 7.512 6.872 1.00 0.00 48 PRO A N 4
ATOM 5007 C CA . PRO A 1 48 ? -10.864 8.939 6.907 1.00 0.00 48 PRO A CA 4
ATOM 5008 C C . PRO A 1 48 ? -10.061 9.316 8.146 1.00 0.00 48 PRO A C 4
ATOM 5009 O O . PRO A 1 48 ? -9.169 10.162 8.085 1.00 0.00 48 PRO A O 4
ATOM 5020 N N . GLN A 1 49 ? -10.382 8.682 9.270 1.00 0.00 49 GLN A N 4
ATOM 5021 C CA . GLN A 1 49 ? -9.689 8.952 10.524 1.00 0.00 49 GLN A CA 4
ATOM 5022 C C . GLN A 1 49 ? -8.198 8.658 10.396 1.00 0.00 49 GLN A C 4
ATOM 5023 O O . GLN A 1 49 ? -7.371 9.301 11.043 1.00 0.00 49 GLN A O 4
ATOM 5037 N N . TRP A 1 50 ? -7.863 7.683 9.559 1.00 0.00 50 TRP A N 4
ATOM 5038 C CA . TRP A 1 50 ? -6.470 7.303 9.348 1.00 0.00 50 TRP A CA 4
ATOM 5039 C C . TRP A 1 50 ? -5.795 8.242 8.355 1.00 0.00 50 TRP A C 4
ATOM 5040 O O . TRP A 1 50 ? -5.862 8.032 7.143 1.00 0.00 50 TRP A O 4
ATOM 5061 N N . TYR A 1 51 ? -5.145 9.277 8.875 1.00 0.00 51 TYR A N 4
ATOM 5062 C CA . TYR A 1 51 ? -4.458 10.250 8.033 1.00 0.00 51 TYR A CA 4
ATOM 5063 C C . TYR A 1 51 ? -3.155 9.675 7.487 1.00 0.00 51 TYR A C 4
ATOM 5064 O O . TYR A 1 51 ? -2.604 8.708 8.015 1.00 0.00 51 TYR A O 4
ATOM 5082 N N . PRO A 1 52 ? -2.648 10.283 6.404 1.00 0.00 52 PRO A N 4
ATOM 5083 C CA . PRO A 1 52 ? -1.403 9.851 5.763 1.00 0.00 52 PRO A CA 4
ATOM 5084 C C . PRO A 1 52 ? -0.177 10.143 6.621 1.00 0.00 52 PRO A C 4
ATOM 5085 O O . PRO A 1 52 ? 0.831 9.442 6.539 1.00 0.00 52 PRO A O 4
ATOM 5096 N N . ALA A 1 53 ? -0.271 11.182 7.445 1.00 0.00 53 ALA A N 4
ATOM 5097 C CA . ALA A 1 53 ? 0.830 11.565 8.320 1.00 0.00 53 ALA A CA 4
ATOM 5098 C C . ALA A 1 53 ? 1.205 10.425 9.261 1.00 0.00 53 ALA A C 4
ATOM 5099 O O . ALA A 1 53 ? 2.347 10.329 9.710 1.00 0.00 53 ALA A O 4
ATOM 5106 N N . ARG A 1 54 ? 0.237 9.563 9.555 1.00 0.00 54 ARG A N 4
ATOM 5107 C CA . ARG A 1 54 ? 0.466 8.430 10.444 1.00 0.00 54 ARG A CA 4
ATOM 5108 C C . ARG A 1 54 ? 0.665 7.145 9.646 1.00 0.00 54 ARG A C 4
ATOM 5109 O O . ARG A 1 54 ? 1.578 6.367 9.923 1.00 0.00 54 ARG A O 4
ATOM 5130 N N . GLN A 1 55 ? -0.196 6.929 8.657 1.00 0.00 55 GLN A N 4
ATOM 5131 C CA . GLN A 1 55 ? -0.115 5.737 7.821 1.00 0.00 55 GLN A CA 4
ATOM 5132 C C . GLN A 1 55 ? 1.309 5.519 7.320 1.00 0.00 55 GLN A C 4
ATOM 5133 O O . GLN A 1 55 ? 1.738 6.142 6.349 1.00 0.00 55 GLN A O 4
ATOM 5147 N N . SER A 1 56 ? 2.037 4.632 7.990 1.00 0.00 56 SER A N 4
ATOM 5148 C CA . SER A 1 56 ? 3.415 4.334 7.616 1.00 0.00 56 SER A CA 4
ATOM 5149 C C . SER A 1 56 ? 3.488 3.059 6.782 1.00 0.00 56 SER A C 4
ATOM 5150 O O . SER A 1 56 ? 2.910 2.033 7.142 1.00 0.00 56 SER A O 4
ATOM 5158 N N . LEU A 1 57 ? 4.204 3.130 5.665 1.00 0.00 57 LEU A N 4
ATOM 5159 C CA . LEU A 1 57 ? 4.354 1.982 4.777 1.00 0.00 57 LEU A CA 4
ATOM 5160 C C . LEU A 1 57 ? 5.815 1.555 4.683 1.00 0.00 57 LEU A C 4
ATOM 5161 O O . LEU A 1 57 ? 6.719 2.391 4.703 1.00 0.00 57 LEU A O 4
ATOM 5177 N N . ARG A 1 58 ? 6.039 0.249 4.577 1.00 0.00 58 ARG A N 4
ATOM 5178 C CA . ARG A 1 58 ? 7.390 -0.289 4.477 1.00 0.00 58 ARG A CA 4
ATOM 5179 C C . ARG A 1 58 ? 7.409 -1.557 3.629 1.00 0.00 58 ARG A C 4
ATOM 5180 O O . ARG A 1 58 ? 6.554 -2.431 3.780 1.00 0.00 58 ARG A O 4
ATOM 5201 N N . LEU A 1 59 ? 8.389 -1.651 2.737 1.00 0.00 59 LEU A N 4
ATOM 5202 C CA . LEU A 1 59 ? 8.520 -2.812 1.863 1.00 0.00 59 LEU A CA 4
ATOM 5203 C C . LEU A 1 59 ? 8.685 -4.091 2.678 1.00 0.00 59 LEU A C 4
ATOM 5204 O O . LEU A 1 59 ? 8.410 -5.188 2.193 1.00 0.00 59 LEU A O 4
ATOM 5220 N N . ASP A 1 60 ? 9.134 -3.941 3.920 1.00 0.00 60 ASP A N 4
ATOM 5221 C CA . ASP A 1 60 ? 9.333 -5.083 4.804 1.00 0.00 60 ASP A CA 4
ATOM 5222 C C . ASP A 1 60 ? 9.155 -4.678 6.264 1.00 0.00 60 ASP A C 4
ATOM 5223 O O . ASP A 1 60 ? 9.359 -3.524 6.643 1.00 0.00 60 ASP A O 4
ATOM 5232 N N . PRO A 1 61 ? 8.764 -5.647 7.104 1.00 0.00 61 PRO A N 4
ATOM 5233 C CA . PRO A 1 61 ? 8.549 -5.415 8.536 1.00 0.00 61 PRO A CA 4
ATOM 5234 C C . PRO A 1 61 ? 9.853 -5.158 9.283 1.00 0.00 61 PRO A C 4
ATOM 5235 O O . PRO A 1 61 ? 9.845 -4.757 10.447 1.00 0.00 61 PRO A O 4
ATOM 5246 N N . LYS A 1 62 ? 10.973 -5.390 8.607 1.00 0.00 62 LYS A N 4
ATOM 5247 C CA . LYS A 1 62 ? 12.286 -5.182 9.206 1.00 0.00 62 LYS A CA 4
ATOM 5248 C C . LYS A 1 62 ? 13.162 -4.313 8.310 1.00 0.00 62 LYS A C 4
ATOM 5249 O O . LYS A 1 62 ? 14.389 -4.374 8.376 1.00 0.00 62 LYS A O 4
ATOM 5268 N N . GLY A 1 63 ? 12.522 -3.503 7.471 1.00 0.00 63 GLY A N 4
ATOM 5269 C CA . GLY A 1 63 ? 13.259 -2.632 6.575 1.00 0.00 63 GLY A CA 4
ATOM 5270 C C . GLY A 1 63 ? 13.306 -1.199 7.067 1.00 0.00 63 GLY A C 4
ATOM 5271 O O . GLY A 1 63 ? 13.760 -0.931 8.180 1.00 0.00 63 GLY A O 4
ATOM 5275 N N . LYS A 1 64 ? 12.838 -0.274 6.236 1.00 0.00 64 LYS A N 4
ATOM 5276 C CA . LYS A 1 64 ? 12.828 1.140 6.592 1.00 0.00 64 LYS A CA 4
ATOM 5277 C C . LYS A 1 64 ? 11.504 1.790 6.203 1.00 0.00 64 LYS A C 4
ATOM 5278 O O . LYS A 1 64 ? 10.589 1.119 5.725 1.00 0.00 64 LYS A O 4
ATOM 5297 N N . SER A 1 65 ? 11.410 3.100 6.410 1.00 0.00 65 SER A N 4
ATOM 5298 C CA . SER A 1 65 ? 10.196 3.840 6.082 1.00 0.00 65 SER A CA 4
ATOM 5299 C C . SER A 1 65 ? 10.177 4.226 4.606 1.00 0.00 65 SER A C 4
ATOM 5300 O O . SER A 1 65 ? 11.108 4.858 4.106 1.00 0.00 65 SER A O 4
ATOM 5308 N N . LEU A 1 66 ? 9.110 3.842 3.915 1.00 0.00 66 LEU A N 4
ATOM 5309 C CA . LEU A 1 66 ? 8.967 4.147 2.496 1.00 0.00 66 LEU A CA 4
ATOM 5310 C C . LEU A 1 66 ? 8.765 5.644 2.278 1.00 0.00 66 LEU A C 4
ATOM 5311 O O . LEU A 1 66 ? 8.419 6.376 3.205 1.00 0.00 66 LEU A O 4
ATOM 5327 N N . LYS A 1 67 ? 8.983 6.092 1.046 1.00 0.00 67 LYS A N 4
ATOM 5328 C CA . LYS A 1 67 ? 8.822 7.500 0.704 1.00 0.00 67 LYS A CA 4
ATOM 5329 C C . LYS A 1 67 ? 8.146 7.656 -0.654 1.00 0.00 67 LYS A C 4
ATOM 5330 O O . LYS A 1 67 ? 8.272 6.793 -1.524 1.00 0.00 67 LYS A O 4
ATOM 5349 N N . ASP A 1 68 ? 7.431 8.762 -0.830 1.00 0.00 68 ASP A N 4
ATOM 5350 C CA . ASP A 1 68 ? 6.738 9.032 -2.085 1.00 0.00 68 ASP A CA 4
ATOM 5351 C C . ASP A 1 68 ? 7.623 8.693 -3.279 1.00 0.00 68 ASP A C 4
ATOM 5352 O O . ASP A 1 68 ? 7.198 7.998 -4.201 1.00 0.00 68 ASP A O 4
ATOM 5361 N N . GLU A 1 69 ? 8.857 9.189 -3.255 1.00 0.00 69 GLU A N 4
ATOM 5362 C CA . GLU A 1 69 ? 9.801 8.939 -4.338 1.00 0.00 69 GLU A CA 4
ATOM 5363 C C . GLU A 1 69 ? 9.617 7.535 -4.908 1.00 0.00 69 GLU A C 4
ATOM 5364 O O . GLU A 1 69 ? 9.736 7.323 -6.114 1.00 0.00 69 GLU A O 4
ATOM 5376 N N . ASP A 1 70 ? 9.326 6.581 -4.030 1.00 0.00 70 ASP A N 4
ATOM 5377 C CA . ASP A 1 70 ? 9.125 5.197 -4.445 1.00 0.00 70 ASP A CA 4
ATOM 5378 C C . ASP A 1 70 ? 7.885 5.068 -5.323 1.00 0.00 70 ASP A C 4
ATOM 5379 O O . ASP A 1 70 ? 6.919 5.814 -5.165 1.00 0.00 70 ASP A O 4
ATOM 5388 N N . VAL A 1 71 ? 7.920 4.116 -6.251 1.00 0.00 71 VAL A N 4
ATOM 5389 C CA . VAL A 1 71 ? 6.799 3.889 -7.155 1.00 0.00 71 VAL A CA 4
ATOM 5390 C C . VAL A 1 71 ? 6.500 2.401 -7.297 1.00 0.00 71 VAL A C 4
ATOM 5391 O O . VAL A 1 71 ? 7.396 1.563 -7.180 1.00 0.00 71 VAL A O 4
ATOM 5404 N N . LEU A 1 72 ? 5.237 2.078 -7.549 1.00 0.00 72 LEU A N 4
ATOM 5405 C CA . LEU A 1 72 ? 4.819 0.689 -7.708 1.00 0.00 72 LEU A CA 4
ATOM 5406 C C . LEU A 1 72 ? 5.542 0.033 -8.880 1.00 0.00 72 LEU A C 4
ATOM 5407 O O . LEU A 1 72 ? 5.462 -1.180 -9.070 1.00 0.00 72 LEU A O 4
ATOM 5423 N N . GLN A 1 73 ? 6.250 0.844 -9.660 1.00 0.00 73 GLN A N 4
ATOM 5424 C CA . GLN A 1 73 ? 6.989 0.341 -10.812 1.00 0.00 73 GLN A CA 4
ATOM 5425 C C . GLN A 1 73 ? 8.493 0.457 -10.587 1.00 0.00 73 GLN A C 4
ATOM 5426 O O . GLN A 1 73 ? 9.284 -0.227 -11.238 1.00 0.00 73 GLN A O 4
ATOM 5440 N N . LYS A 1 74 ? 8.882 1.326 -9.660 1.00 0.00 74 LYS A N 4
ATOM 5441 C CA . LYS A 1 74 ? 10.292 1.531 -9.347 1.00 0.00 74 LYS A CA 4
ATOM 5442 C C . LYS A 1 74 ? 10.744 0.591 -8.235 1.00 0.00 74 LYS A C 4
ATOM 5443 O O . LYS A 1 74 ? 11.905 0.182 -8.187 1.00 0.00 74 LYS A O 4
ATOM 5462 N N . LEU A 1 75 ? 9.821 0.250 -7.342 1.00 0.00 75 LEU A N 4
ATOM 5463 C CA . LEU A 1 75 ? 10.125 -0.644 -6.230 1.00 0.00 75 LEU A CA 4
ATOM 5464 C C . LEU A 1 75 ? 10.585 -2.007 -6.738 1.00 0.00 75 LEU A C 4
ATOM 5465 O O . LEU A 1 75 ? 10.253 -2.429 -7.845 1.00 0.00 75 LEU A O 4
ATOM 5481 N N . PRO A 1 76 ? 11.367 -2.714 -5.908 1.00 0.00 76 PRO A N 4
ATOM 5482 C CA . PRO A 1 76 ? 11.888 -4.041 -6.250 1.00 0.00 76 PRO A CA 4
ATOM 5483 C C . PRO A 1 76 ? 10.793 -5.102 -6.281 1.00 0.00 76 PRO A C 4
ATOM 5484 O O . PRO A 1 76 ? 11.061 -6.290 -6.095 1.00 0.00 76 PRO A O 4
ATOM 5495 N N . VAL A 1 77 ? 9.560 -4.667 -6.518 1.00 0.00 77 VAL A N 4
ATOM 5496 C CA . VAL A 1 77 ? 8.425 -5.581 -6.574 1.00 0.00 77 VAL A CA 4
ATOM 5497 C C . VAL A 1 77 ? 7.768 -5.557 -7.950 1.00 0.00 77 VAL A C 4
ATOM 5498 O O . VAL A 1 77 ? 8.070 -4.699 -8.779 1.00 0.00 77 VAL A O 4
ATOM 5511 N N . GLY A 1 78 ? 6.868 -6.506 -8.187 1.00 0.00 78 GLY A N 4
ATOM 5512 C CA . GLY A 1 78 ? 6.182 -6.576 -9.464 1.00 0.00 78 GLY A CA 4
ATOM 5513 C C . GLY A 1 78 ? 4.730 -6.153 -9.366 1.00 0.00 78 GLY A C 4
ATOM 5514 O O . GLY A 1 78 ? 4.359 -5.376 -8.485 1.00 0.00 78 GLY A O 4
ATOM 5518 N N . THR A 1 79 ? 3.904 -6.662 -10.275 1.00 0.00 79 THR A N 4
ATOM 5519 C CA . THR A 1 79 ? 2.485 -6.330 -10.290 1.00 0.00 79 THR A CA 4
ATOM 5520 C C . THR A 1 79 ? 1.871 -6.480 -8.903 1.00 0.00 79 THR A C 4
ATOM 5521 O O . THR A 1 79 ? 1.095 -5.633 -8.460 1.00 0.00 79 THR A O 4
ATOM 5532 N N . THR A 1 80 ? 2.223 -7.565 -8.219 1.00 0.00 80 THR A N 4
ATOM 5533 C CA . THR A 1 80 ? 1.706 -7.827 -6.882 1.00 0.00 80 THR A CA 4
ATOM 5534 C C . THR A 1 80 ? 2.602 -7.207 -5.815 1.00 0.00 80 THR A C 4
ATOM 5535 O O . THR A 1 80 ? 3.528 -7.849 -5.319 1.00 0.00 80 THR A O 4
ATOM 5546 N N . ALA A 1 81 ? 2.320 -5.957 -5.465 1.00 0.00 81 ALA A N 4
ATOM 5547 C CA . ALA A 1 81 ? 3.099 -5.252 -4.454 1.00 0.00 81 ALA A CA 4
ATOM 5548 C C . ALA A 1 81 ? 2.524 -5.481 -3.060 1.00 0.00 81 ALA A C 4
ATOM 5549 O O . ALA A 1 81 ? 1.314 -5.635 -2.893 1.00 0.00 81 ALA A O 4
ATOM 5556 N N . THR A 1 82 ? 3.401 -5.504 -2.060 1.00 0.00 82 THR A N 4
ATOM 5557 C CA . THR A 1 82 ? 2.981 -5.716 -0.681 1.00 0.00 82 THR A CA 4
ATOM 5558 C C . THR A 1 82 ? 3.565 -4.652 0.241 1.00 0.00 82 THR A C 4
ATOM 5559 O O . THR A 1 82 ? 4.777 -4.437 0.269 1.00 0.00 82 THR A O 4
ATOM 5570 N N . LEU A 1 83 ? 2.696 -3.989 0.996 1.00 0.00 83 LEU A N 4
ATOM 5571 C CA . LEU A 1 83 ? 3.125 -2.946 1.921 1.00 0.00 83 LEU A CA 4
ATOM 5572 C C . LEU A 1 83 ? 2.722 -3.287 3.352 1.00 0.00 83 LEU A C 4
ATOM 5573 O O . LEU A 1 83 ? 1.715 -3.958 3.580 1.00 0.00 83 LEU A O 4
ATOM 5589 N N . TYR A 1 84 ? 3.513 -2.821 4.311 1.00 0.00 84 TYR A N 4
ATOM 5590 C CA . TYR A 1 84 ? 3.238 -3.077 5.720 1.00 0.00 84 TYR A CA 4
ATOM 5591 C C . TYR A 1 84 ? 2.877 -1.785 6.448 1.00 0.00 84 TYR A C 4
ATOM 5592 O O . TYR A 1 84 ? 3.544 -0.762 6.290 1.00 0.00 84 TYR A O 4
ATOM 5610 N N . PHE A 1 85 ? 1.817 -1.841 7.248 1.00 0.00 85 PHE A N 4
ATOM 5611 C CA . PHE A 1 85 ? 1.365 -0.677 8.001 1.00 0.00 85 PHE A CA 4
ATOM 5612 C C . PHE A 1 85 ? 1.910 -0.707 9.426 1.00 0.00 85 PHE A C 4
ATOM 5613 O O . PHE A 1 85 ? 1.986 -1.765 10.051 1.00 0.00 85 PHE A O 4
ATOM 5630 N N . ARG A 1 86 ? 2.289 0.462 9.933 1.00 0.00 86 ARG A N 4
ATOM 5631 C CA . ARG A 1 86 ? 2.829 0.571 11.283 1.00 0.00 86 ARG A CA 4
ATOM 5632 C C . ARG A 1 86 ? 2.174 1.723 12.039 1.00 0.00 86 ARG A C 4
ATOM 5633 O O . ARG A 1 86 ? 2.221 2.873 11.600 1.00 0.00 86 ARG A O 4
ATOM 5654 N N . ASP A 1 87 ? 1.564 1.407 13.176 1.00 0.00 87 ASP A N 4
ATOM 5655 C CA . ASP A 1 87 ? 0.900 2.416 13.993 1.00 0.00 87 ASP A CA 4
ATOM 5656 C C . ASP A 1 87 ? 1.910 3.412 14.554 1.00 0.00 87 ASP A C 4
ATOM 5657 O O . ASP A 1 87 ? 2.824 3.038 15.290 1.00 0.00 87 ASP A O 4
ATOM 5666 N N . LEU A 1 88 ? 1.740 4.681 14.199 1.00 0.00 88 LEU A N 4
ATOM 5667 C CA . LEU A 1 88 ? 2.638 5.732 14.666 1.00 0.00 88 LEU A CA 4
ATOM 5668 C C . LEU A 1 88 ? 2.001 6.527 15.801 1.00 0.00 88 LEU A C 4
ATOM 5669 O O . LEU A 1 88 ? 1.519 7.641 15.598 1.00 0.00 88 LEU A O 4
ATOM 5685 N N . GLY A 1 1 ? -20.174 -19.558 -18.566 1.00 0.00 1 GLY A N 5
ATOM 5686 C CA . GLY A 1 1 ? -19.867 -18.162 -18.312 1.00 0.00 1 GLY A CA 5
ATOM 5687 C C . GLY A 1 1 ? -18.588 -17.985 -17.517 1.00 0.00 1 GLY A C 5
ATOM 5688 O O . GLY A 1 1 ? -18.561 -17.254 -16.528 1.00 0.00 1 GLY A O 5
ATOM 5692 N N . SER A 1 2 ? -17.526 -18.658 -17.950 1.00 0.00 2 SER A N 5
ATOM 5693 C CA . SER A 1 2 ? -16.240 -18.576 -17.268 1.00 0.00 2 SER A CA 5
ATOM 5694 C C . SER A 1 2 ? -15.536 -17.262 -17.592 1.00 0.00 2 SER A C 5
ATOM 5695 O O . SER A 1 2 ? -15.846 -16.608 -18.588 1.00 0.00 2 SER A O 5
ATOM 5703 N N . SER A 1 3 ? -14.588 -16.880 -16.743 1.00 0.00 3 SER A N 5
ATOM 5704 C CA . SER A 1 3 ? -13.842 -15.642 -16.935 1.00 0.00 3 SER A CA 5
ATOM 5705 C C . SER A 1 3 ? -13.332 -15.532 -18.369 1.00 0.00 3 SER A C 5
ATOM 5706 O O . SER A 1 3 ? -13.427 -16.480 -19.148 1.00 0.00 3 SER A O 5
ATOM 5714 N N . GLY A 1 4 ? -12.792 -14.367 -18.711 1.00 0.00 4 GLY A N 5
ATOM 5715 C CA . GLY A 1 4 ? -12.275 -14.153 -20.050 1.00 0.00 4 GLY A CA 5
ATOM 5716 C C . GLY A 1 4 ? -10.786 -14.418 -20.147 1.00 0.00 4 GLY A C 5
ATOM 5717 O O . GLY A 1 4 ? -10.198 -15.027 -19.253 1.00 0.00 4 GLY A O 5
ATOM 5721 N N . SER A 1 5 ? -10.175 -13.962 -21.235 1.00 0.00 5 SER A N 5
ATOM 5722 C CA . SER A 1 5 ? -8.746 -14.159 -21.448 1.00 0.00 5 SER A CA 5
ATOM 5723 C C . SER A 1 5 ? -7.947 -12.985 -20.891 1.00 0.00 5 SER A C 5
ATOM 5724 O O . SER A 1 5 ? -7.086 -13.159 -20.028 1.00 0.00 5 SER A O 5
ATOM 5732 N N . SER A 1 6 ? -8.238 -11.788 -21.390 1.00 0.00 6 SER A N 5
ATOM 5733 C CA . SER A 1 6 ? -7.545 -10.585 -20.946 1.00 0.00 6 SER A CA 5
ATOM 5734 C C . SER A 1 6 ? -8.522 -9.424 -20.783 1.00 0.00 6 SER A C 5
ATOM 5735 O O . SER A 1 6 ? -9.713 -9.556 -21.062 1.00 0.00 6 SER A O 5
ATOM 5743 N N . GLY A 1 7 ? -8.008 -8.285 -20.329 1.00 0.00 7 GLY A N 5
ATOM 5744 C CA . GLY A 1 7 ? -8.847 -7.117 -20.137 1.00 0.00 7 GLY A CA 5
ATOM 5745 C C . GLY A 1 7 ? -8.324 -6.200 -19.048 1.00 0.00 7 GLY A C 5
ATOM 5746 O O . GLY A 1 7 ? -7.284 -5.563 -19.211 1.00 0.00 7 GLY A O 5
ATOM 5750 N N . MET A 1 8 ? -9.048 -6.132 -17.936 1.00 0.00 8 MET A N 5
ATOM 5751 C CA . MET A 1 8 ? -8.651 -5.286 -16.817 1.00 0.00 8 MET A CA 5
ATOM 5752 C C . MET A 1 8 ? -7.381 -5.816 -16.158 1.00 0.00 8 MET A C 5
ATOM 5753 O O . MET A 1 8 ? -7.394 -6.868 -15.518 1.00 0.00 8 MET A O 5
ATOM 5767 N N . LYS A 1 9 ? -6.286 -5.082 -16.319 1.00 0.00 9 LYS A N 5
ATOM 5768 C CA . LYS A 1 9 ? -5.007 -5.478 -15.739 1.00 0.00 9 LYS A CA 5
ATOM 5769 C C . LYS A 1 9 ? -4.435 -4.361 -14.872 1.00 0.00 9 LYS A C 5
ATOM 5770 O O . LYS A 1 9 ? -3.766 -3.455 -15.370 1.00 0.00 9 LYS A O 5
ATOM 5789 N N . HIS A 1 10 ? -4.700 -4.433 -13.571 1.00 0.00 10 HIS A N 5
ATOM 5790 C CA . HIS A 1 10 ? -4.209 -3.428 -12.635 1.00 0.00 10 HIS A CA 5
ATOM 5791 C C . HIS A 1 10 ? -3.198 -4.036 -11.667 1.00 0.00 10 HIS A C 5
ATOM 5792 O O . HIS A 1 10 ? -2.924 -5.236 -11.713 1.00 0.00 10 HIS A O 5
ATOM 5807 N N . TYR A 1 11 ? -2.647 -3.202 -10.793 1.00 0.00 11 TYR A N 5
ATOM 5808 C CA . TYR A 1 11 ? -1.664 -3.656 -9.817 1.00 0.00 11 TYR A CA 5
ATOM 5809 C C . TYR A 1 11 ? -2.346 -4.124 -8.535 1.00 0.00 11 TYR A C 5
ATOM 5810 O O . TYR A 1 11 ? -3.284 -3.491 -8.053 1.00 0.00 11 TYR A O 5
ATOM 5828 N N . GLU A 1 12 ? -1.864 -5.236 -7.988 1.00 0.00 12 GLU A N 5
ATOM 5829 C CA . GLU A 1 12 ? -2.427 -5.788 -6.761 1.00 0.00 12 GLU A CA 5
ATOM 5830 C C . GLU A 1 12 ? -1.569 -5.419 -5.554 1.00 0.00 12 GLU A C 5
ATOM 5831 O O . GLU A 1 12 ? -0.453 -5.912 -5.398 1.00 0.00 12 GLU A O 5
ATOM 5843 N N . VAL A 1 13 ? -2.100 -4.546 -4.704 1.00 0.00 13 VAL A N 5
ATOM 5844 C CA . VAL A 1 13 ? -1.385 -4.110 -3.510 1.00 0.00 13 VAL A CA 5
ATOM 5845 C C . VAL A 1 13 ? -2.126 -4.522 -2.244 1.00 0.00 13 VAL A C 5
ATOM 5846 O O . VAL A 1 13 ? -3.228 -4.045 -1.975 1.00 0.00 13 VAL A O 5
ATOM 5859 N N . GLU A 1 14 ? -1.513 -5.412 -1.469 1.00 0.00 14 GLU A N 5
ATOM 5860 C CA . GLU A 1 14 ? -2.117 -5.889 -0.230 1.00 0.00 14 GLU A CA 5
ATOM 5861 C C . GLU A 1 14 ? -1.452 -5.243 0.982 1.00 0.00 14 GLU A C 5
ATOM 5862 O O . GLU A 1 14 ? -0.370 -5.656 1.403 1.00 0.00 14 GLU A O 5
ATOM 5874 N N . ILE A 1 15 ? -2.106 -4.229 1.538 1.00 0.00 15 ILE A N 5
ATOM 5875 C CA . ILE A 1 15 ? -1.579 -3.527 2.702 1.00 0.00 15 ILE A CA 5
ATOM 5876 C C . ILE A 1 15 ? -1.773 -4.347 3.973 1.00 0.00 15 ILE A C 5
ATOM 5877 O O . ILE A 1 15 ? -2.850 -4.344 4.570 1.00 0.00 15 ILE A O 5
ATOM 5893 N N . LEU A 1 16 ? -0.722 -5.048 4.384 1.00 0.00 16 LEU A N 5
ATOM 5894 C CA . LEU A 1 16 ? -0.775 -5.873 5.586 1.00 0.00 16 LEU A CA 5
ATOM 5895 C C . LEU A 1 16 ? -0.159 -5.142 6.775 1.00 0.00 16 LEU A C 5
ATOM 5896 O O . LEU A 1 16 ? 0.428 -4.070 6.621 1.00 0.00 16 LEU A O 5
ATOM 5912 N N . ASP A 1 17 ? -0.296 -5.728 7.959 1.00 0.00 17 ASP A N 5
ATOM 5913 C CA . ASP A 1 17 ? 0.249 -5.134 9.174 1.00 0.00 17 ASP A CA 5
ATOM 5914 C C . ASP A 1 17 ? 1.668 -5.630 9.432 1.00 0.00 17 ASP A C 5
ATOM 5915 O O . ASP A 1 17 ? 2.065 -6.688 8.944 1.00 0.00 17 ASP A O 5
ATOM 5924 N N . ALA A 1 18 ? 2.429 -4.857 10.199 1.00 0.00 18 ALA A N 5
ATOM 5925 C CA . ALA A 1 18 ? 3.804 -5.217 10.522 1.00 0.00 18 ALA A CA 5
ATOM 5926 C C . ALA A 1 18 ? 3.867 -6.066 11.788 1.00 0.00 18 ALA A C 5
ATOM 5927 O O . ALA A 1 18 ? 4.905 -6.644 12.110 1.00 0.00 18 ALA A O 5
ATOM 5934 N N . LYS A 1 19 ? 2.749 -6.136 12.503 1.00 0.00 19 LYS A N 5
ATOM 5935 C CA . LYS A 1 19 ? 2.676 -6.914 13.734 1.00 0.00 19 LYS A CA 5
ATOM 5936 C C . LYS A 1 19 ? 1.859 -8.185 13.526 1.00 0.00 19 LYS A C 5
ATOM 5937 O O . LYS A 1 19 ? 2.410 -9.282 13.433 1.00 0.00 19 LYS A O 5
ATOM 5956 N N . THR A 1 20 ? 0.540 -8.030 13.453 1.00 0.00 20 THR A N 5
ATOM 5957 C CA . THR A 1 20 ? -0.353 -9.165 13.256 1.00 0.00 20 THR A CA 5
ATOM 5958 C C . THR A 1 20 ? -0.441 -9.546 11.782 1.00 0.00 20 THR A C 5
ATOM 5959 O O . THR A 1 20 ? -0.983 -10.595 11.434 1.00 0.00 20 THR A O 5
ATOM 5970 N N . ARG A 1 21 ? 0.096 -8.688 10.921 1.00 0.00 21 ARG A N 5
ATOM 5971 C CA . ARG A 1 21 ? 0.077 -8.935 9.485 1.00 0.00 21 ARG A CA 5
ATOM 5972 C C . ARG A 1 21 ? -1.306 -9.390 9.029 1.00 0.00 21 ARG A C 5
ATOM 5973 O O . ARG A 1 21 ? -1.443 -10.409 8.354 1.00 0.00 21 ARG A O 5
ATOM 5994 N N . GLU A 1 22 ? -2.328 -8.626 9.404 1.00 0.00 22 GLU A N 5
ATOM 5995 C CA . GLU A 1 22 ? -3.700 -8.953 9.035 1.00 0.00 22 GLU A CA 5
ATOM 5996 C C . GLU A 1 22 ? -4.176 -8.077 7.879 1.00 0.00 22 GLU A C 5
ATOM 5997 O O . GLU A 1 22 ? -3.998 -6.859 7.893 1.00 0.00 22 GLU A O 5
ATOM 6009 N N . LYS A 1 23 ? -4.782 -8.706 6.878 1.00 0.00 23 LYS A N 5
ATOM 6010 C CA . LYS A 1 23 ? -5.284 -7.987 5.714 1.00 0.00 23 LYS A CA 5
ATOM 6011 C C . LYS A 1 23 ? -6.128 -6.789 6.137 1.00 0.00 23 LYS A C 5
ATOM 6012 O O . LYS A 1 23 ? -7.251 -6.946 6.618 1.00 0.00 23 LYS A O 5
ATOM 6031 N N . LEU A 1 24 ? -5.582 -5.592 5.953 1.00 0.00 24 LEU A N 5
ATOM 6032 C CA . LEU A 1 24 ? -6.285 -4.366 6.314 1.00 0.00 24 LEU A CA 5
ATOM 6033 C C . LEU A 1 24 ? -6.988 -3.764 5.101 1.00 0.00 24 LEU A C 5
ATOM 6034 O O . LEU A 1 24 ? -8.111 -3.269 5.205 1.00 0.00 24 LEU A O 5
ATOM 6050 N N . CYS A 1 25 ? -6.321 -3.812 3.954 1.00 0.00 25 CYS A N 5
ATOM 6051 C CA . CYS A 1 25 ? -6.882 -3.272 2.720 1.00 0.00 25 CYS A CA 5
ATOM 6052 C C . CYS A 1 25 ? -6.209 -3.892 1.500 1.00 0.00 25 CYS A C 5
ATOM 6053 O O . CYS A 1 25 ? -4.998 -4.116 1.492 1.00 0.00 25 CYS A O 5
ATOM 6061 N N . PHE A 1 26 ? -7.002 -4.170 0.471 1.00 0.00 26 PHE A N 5
ATOM 6062 C CA . PHE A 1 26 ? -6.484 -4.767 -0.755 1.00 0.00 26 PHE A CA 5
ATOM 6063 C C . PHE A 1 26 ? -6.914 -3.962 -1.977 1.00 0.00 26 PHE A C 5
ATOM 6064 O O . PHE A 1 26 ? -8.074 -4.009 -2.389 1.00 0.00 26 PHE A O 5
ATOM 6081 N N . LEU A 1 27 ? -5.972 -3.222 -2.552 1.00 0.00 27 LEU A N 5
ATOM 6082 C CA . LEU A 1 27 ? -6.253 -2.405 -3.727 1.00 0.00 27 LEU A CA 5
ATOM 6083 C C . LEU A 1 27 ? -5.802 -3.111 -5.002 1.00 0.00 27 LEU A C 5
ATOM 6084 O O . LEU A 1 27 ? -4.638 -3.026 -5.392 1.00 0.00 27 LEU A O 5
ATOM 6100 N N . ASP A 1 28 ? -6.733 -3.806 -5.647 1.00 0.00 28 ASP A N 5
ATOM 6101 C CA . ASP A 1 28 ? -6.433 -4.525 -6.880 1.00 0.00 28 ASP A CA 5
ATOM 6102 C C . ASP A 1 28 ? -6.705 -3.649 -8.099 1.00 0.00 28 ASP A C 5
ATOM 6103 O O . ASP A 1 28 ? -6.804 -4.143 -9.222 1.00 0.00 28 ASP A O 5
ATOM 6112 N N . LYS A 1 29 ? -6.825 -2.346 -7.870 1.00 0.00 29 LYS A N 5
ATOM 6113 C CA . LYS A 1 29 ? -7.086 -1.400 -8.948 1.00 0.00 29 LYS A CA 5
ATOM 6114 C C . LYS A 1 29 ? -6.155 -0.195 -8.852 1.00 0.00 29 LYS A C 5
ATOM 6115 O O . LYS A 1 29 ? -6.573 0.943 -9.065 1.00 0.00 29 LYS A O 5
ATOM 6134 N N . VAL A 1 30 ? -4.891 -0.453 -8.531 1.00 0.00 30 VAL A N 5
ATOM 6135 C CA . VAL A 1 30 ? -3.901 0.610 -8.409 1.00 0.00 30 VAL A CA 5
ATOM 6136 C C . VAL A 1 30 ? -3.056 0.721 -9.674 1.00 0.00 30 VAL A C 5
ATOM 6137 O O . VAL A 1 30 ? -2.828 -0.268 -10.368 1.00 0.00 30 VAL A O 5
ATOM 6150 N N . GLU A 1 31 ? -2.594 1.933 -9.965 1.00 0.00 31 GLU A N 5
ATOM 6151 C CA . GLU A 1 31 ? -1.774 2.174 -11.147 1.00 0.00 31 GLU A CA 5
ATOM 6152 C C . GLU A 1 31 ? -0.298 1.932 -10.843 1.00 0.00 31 GLU A C 5
ATOM 6153 O O . GLU A 1 31 ? 0.163 2.090 -9.713 1.00 0.00 31 GLU A O 5
ATOM 6165 N N . PRO A 1 32 ? 0.461 1.538 -11.877 1.00 0.00 32 PRO A N 5
ATOM 6166 C CA . PRO A 1 32 ? 1.895 1.265 -11.746 1.00 0.00 32 PRO A CA 5
ATOM 6167 C C . PRO A 1 32 ? 2.707 2.534 -11.507 1.00 0.00 32 PRO A C 5
ATOM 6168 O O . PRO A 1 32 ? 3.645 2.541 -10.709 1.00 0.00 32 PRO A O 5
ATOM 6179 N N . HIS A 1 33 ? 2.340 3.606 -12.202 1.00 0.00 33 HIS A N 5
ATOM 6180 C CA . HIS A 1 33 ? 3.034 4.881 -12.064 1.00 0.00 33 HIS A CA 5
ATOM 6181 C C . HIS A 1 33 ? 2.691 5.545 -10.734 1.00 0.00 33 HIS A C 5
ATOM 6182 O O . HIS A 1 33 ? 3.421 6.413 -10.256 1.00 0.00 33 HIS A O 5
ATOM 6197 N N . ALA A 1 34 ? 1.576 5.131 -10.141 1.00 0.00 34 ALA A N 5
ATOM 6198 C CA . ALA A 1 34 ? 1.138 5.684 -8.866 1.00 0.00 34 ALA A CA 5
ATOM 6199 C C . ALA A 1 34 ? 2.263 5.652 -7.838 1.00 0.00 34 ALA A C 5
ATOM 6200 O O . ALA A 1 34 ? 2.865 4.606 -7.592 1.00 0.00 34 ALA A O 5
ATOM 6207 N N . THR A 1 35 ? 2.544 6.805 -7.238 1.00 0.00 35 THR A N 5
ATOM 6208 C CA . THR A 1 35 ? 3.599 6.909 -6.238 1.00 0.00 35 THR A CA 5
ATOM 6209 C C . THR A 1 35 ? 3.068 6.593 -4.844 1.00 0.00 35 THR A C 5
ATOM 6210 O O . THR A 1 35 ? 1.858 6.608 -4.613 1.00 0.00 35 THR A O 5
ATOM 6221 N N . ILE A 1 36 ? 3.978 6.306 -3.920 1.00 0.00 36 ILE A N 5
ATOM 6222 C CA . ILE A 1 36 ? 3.600 5.988 -2.549 1.00 0.00 36 ILE A CA 5
ATOM 6223 C C . ILE A 1 36 ? 2.627 7.023 -1.993 1.00 0.00 36 ILE A C 5
ATOM 6224 O O . ILE A 1 36 ? 1.640 6.676 -1.345 1.00 0.00 36 ILE A O 5
ATOM 6240 N N . ALA A 1 37 ? 2.913 8.295 -2.252 1.00 0.00 37 ALA A N 5
ATOM 6241 C CA . ALA A 1 37 ? 2.061 9.380 -1.781 1.00 0.00 37 ALA A CA 5
ATOM 6242 C C . ALA A 1 37 ? 0.595 9.102 -2.091 1.00 0.00 37 ALA A C 5
ATOM 6243 O O . ALA A 1 37 ? -0.267 9.224 -1.221 1.00 0.00 37 ALA A O 5
ATOM 6250 N N . GLU A 1 38 ? 0.319 8.727 -3.336 1.00 0.00 38 GLU A N 5
ATOM 6251 C CA . GLU A 1 38 ? -1.045 8.432 -3.761 1.00 0.00 38 GLU A CA 5
ATOM 6252 C C . GLU A 1 38 ? -1.610 7.243 -2.990 1.00 0.00 38 GLU A C 5
ATOM 6253 O O . GLU A 1 38 ? -2.732 7.293 -2.486 1.00 0.00 38 GLU A O 5
ATOM 6265 N N . ILE A 1 39 ? -0.824 6.175 -2.903 1.00 0.00 39 ILE A N 5
ATOM 6266 C CA . ILE A 1 39 ? -1.246 4.973 -2.194 1.00 0.00 39 ILE A CA 5
ATOM 6267 C C . ILE A 1 39 ? -1.864 5.320 -0.844 1.00 0.00 39 ILE A C 5
ATOM 6268 O O . ILE A 1 39 ? -2.931 4.819 -0.490 1.00 0.00 39 ILE A O 5
ATOM 6284 N N . LYS A 1 40 ? -1.186 6.182 -0.093 1.00 0.00 40 LYS A N 5
ATOM 6285 C CA . LYS A 1 40 ? -1.669 6.599 1.218 1.00 0.00 40 LYS A CA 5
ATOM 6286 C C . LYS A 1 40 ? -3.058 7.220 1.114 1.00 0.00 40 LYS A C 5
ATOM 6287 O O . LYS A 1 40 ? -3.948 6.908 1.903 1.00 0.00 40 LYS A O 5
ATOM 6306 N N . ASN A 1 41 ? -3.237 8.100 0.133 1.00 0.00 41 ASN A N 5
ATOM 6307 C CA . ASN A 1 41 ? -4.519 8.763 -0.075 1.00 0.00 41 ASN A CA 5
ATOM 6308 C C . ASN A 1 41 ? -5.641 7.741 -0.232 1.00 0.00 41 ASN A C 5
ATOM 6309 O O . ASN A 1 41 ? -6.658 7.808 0.461 1.00 0.00 41 ASN A O 5
ATOM 6320 N N . LEU A 1 42 ? -5.449 6.796 -1.145 1.00 0.00 42 LEU A N 5
ATOM 6321 C CA . LEU A 1 42 ? -6.445 5.759 -1.393 1.00 0.00 42 LEU A CA 5
ATOM 6322 C C . LEU A 1 42 ? -6.962 5.176 -0.082 1.00 0.00 42 LEU A C 5
ATOM 6323 O O . LEU A 1 42 ? -8.144 5.301 0.241 1.00 0.00 42 LEU A O 5
ATOM 6339 N N . PHE A 1 43 ? -6.070 4.541 0.670 1.00 0.00 43 PHE A N 5
ATOM 6340 C CA . PHE A 1 43 ? -6.436 3.940 1.947 1.00 0.00 43 PHE A CA 5
ATOM 6341 C C . PHE A 1 43 ? -7.299 4.893 2.769 1.00 0.00 43 PHE A C 5
ATOM 6342 O O . PHE A 1 43 ? -8.269 4.479 3.407 1.00 0.00 43 PHE A O 5
ATOM 6359 N N . THR A 1 44 ? -6.940 6.173 2.751 1.00 0.00 44 THR A N 5
ATOM 6360 C CA . THR A 1 44 ? -7.678 7.185 3.495 1.00 0.00 44 THR A CA 5
ATOM 6361 C C . THR A 1 44 ? -9.115 7.293 2.998 1.00 0.00 44 THR A C 5
ATOM 6362 O O . THR A 1 44 ? -10.052 7.394 3.790 1.00 0.00 44 THR A O 5
ATOM 6373 N N . LYS A 1 45 ? -9.284 7.271 1.680 1.00 0.00 45 LYS A N 5
ATOM 6374 C CA . LYS A 1 45 ? -10.607 7.365 1.075 1.00 0.00 45 LYS A CA 5
ATOM 6375 C C . LYS A 1 45 ? -11.652 6.672 1.944 1.00 0.00 45 LYS A C 5
ATOM 6376 O O . LYS A 1 45 ? -12.568 7.311 2.462 1.00 0.00 45 LYS A O 5
ATOM 6395 N N . THR A 1 46 ? -11.509 5.359 2.101 1.00 0.00 46 THR A N 5
ATOM 6396 C CA . THR A 1 46 ? -12.439 4.580 2.907 1.00 0.00 46 THR A CA 5
ATOM 6397 C C . THR A 1 46 ? -12.428 5.040 4.360 1.00 0.00 46 THR A C 5
ATOM 6398 O O . THR A 1 46 ? -13.462 5.422 4.909 1.00 0.00 46 THR A O 5
ATOM 6409 N N . HIS A 1 47 ? -11.252 5.001 4.978 1.00 0.00 47 HIS A N 5
ATOM 6410 C CA . HIS A 1 47 ? -11.106 5.416 6.369 1.00 0.00 47 HIS A CA 5
ATOM 6411 C C . HIS A 1 47 ? -10.456 6.794 6.460 1.00 0.00 47 HIS A C 5
ATOM 6412 O O . HIS A 1 47 ? -9.236 6.937 6.387 1.00 0.00 47 HIS A O 5
ATOM 6427 N N . PRO A 1 48 ? -11.290 7.832 6.622 1.00 0.00 48 PRO A N 5
ATOM 6428 C CA . PRO A 1 48 ? -10.818 9.216 6.725 1.00 0.00 48 PRO A CA 5
ATOM 6429 C C . PRO A 1 48 ? -10.078 9.480 8.032 1.00 0.00 48 PRO A C 5
ATOM 6430 O O . PRO A 1 48 ? -9.029 10.124 8.042 1.00 0.00 48 PRO A O 5
ATOM 6441 N N . GLN A 1 49 ? -10.631 8.979 9.132 1.00 0.00 49 GLN A N 5
ATOM 6442 C CA . GLN A 1 49 ? -10.022 9.162 10.444 1.00 0.00 49 GLN A CA 5
ATOM 6443 C C . GLN A 1 49 ? -8.529 8.852 10.399 1.00 0.00 49 GLN A C 5
ATOM 6444 O O . GLN A 1 49 ? -7.734 9.485 11.093 1.00 0.00 49 GLN A O 5
ATOM 6458 N N . TRP A 1 50 ? -8.157 7.876 9.580 1.00 0.00 50 TRP A N 5
ATOM 6459 C CA . TRP A 1 50 ? -6.760 7.482 9.445 1.00 0.00 50 TRP A CA 5
ATOM 6460 C C . TRP A 1 50 ? -6.026 8.400 8.474 1.00 0.00 50 TRP A C 5
ATOM 6461 O O . TRP A 1 50 ? -6.053 8.186 7.262 1.00 0.00 50 TRP A O 5
ATOM 6482 N N . TYR A 1 51 ? -5.372 9.423 9.013 1.00 0.00 51 TYR A N 5
ATOM 6483 C CA . TYR A 1 51 ? -4.633 10.375 8.193 1.00 0.00 51 TYR A CA 5
ATOM 6484 C C . TYR A 1 51 ? -3.342 9.755 7.667 1.00 0.00 51 TYR A C 5
ATOM 6485 O O . TYR A 1 51 ? -2.838 8.765 8.198 1.00 0.00 51 TYR A O 5
ATOM 6503 N N . PRO A 1 52 ? -2.792 10.352 6.599 1.00 0.00 52 PRO A N 5
ATOM 6504 C CA . PRO A 1 52 ? -1.552 9.877 5.978 1.00 0.00 52 PRO A CA 5
ATOM 6505 C C . PRO A 1 52 ? -0.333 10.116 6.862 1.00 0.00 52 PRO A C 5
ATOM 6506 O O . PRO A 1 52 ? 0.674 9.417 6.750 1.00 0.00 52 PRO A O 5
ATOM 6517 N N . ALA A 1 53 ? -0.430 11.108 7.741 1.00 0.00 53 ALA A N 5
ATOM 6518 C CA . ALA A 1 53 ? 0.664 11.438 8.646 1.00 0.00 53 ALA A CA 5
ATOM 6519 C C . ALA A 1 53 ? 0.906 10.313 9.648 1.00 0.00 53 ALA A C 5
ATOM 6520 O O . ALA A 1 53 ? 1.970 10.234 10.261 1.00 0.00 53 ALA A O 5
ATOM 6527 N N . ARG A 1 54 ? -0.089 9.447 9.808 1.00 0.00 54 ARG A N 5
ATOM 6528 C CA . ARG A 1 54 ? 0.015 8.328 10.737 1.00 0.00 54 ARG A CA 5
ATOM 6529 C C . ARG A 1 54 ? 0.334 7.033 9.995 1.00 0.00 54 ARG A C 5
ATOM 6530 O O . ARG A 1 54 ? 1.265 6.313 10.356 1.00 0.00 54 ARG A O 5
ATOM 6551 N N . GLN A 1 55 ? -0.446 6.744 8.959 1.00 0.00 55 GLN A N 5
ATOM 6552 C CA . GLN A 1 55 ? -0.248 5.535 8.168 1.00 0.00 55 GLN A CA 5
ATOM 6553 C C . GLN A 1 55 ? 1.191 5.440 7.671 1.00 0.00 55 GLN A C 5
ATOM 6554 O O . GLN A 1 55 ? 1.653 6.290 6.910 1.00 0.00 55 GLN A O 5
ATOM 6568 N N . SER A 1 56 ? 1.895 4.400 8.107 1.00 0.00 56 SER A N 5
ATOM 6569 C CA . SER A 1 56 ? 3.283 4.196 7.710 1.00 0.00 56 SER A CA 5
ATOM 6570 C C . SER A 1 56 ? 3.424 2.942 6.852 1.00 0.00 56 SER A C 5
ATOM 6571 O O . SER A 1 56 ? 3.117 1.834 7.296 1.00 0.00 56 SER A O 5
ATOM 6579 N N . LEU A 1 57 ? 3.890 3.124 5.621 1.00 0.00 57 LEU A N 5
ATOM 6580 C CA . LEU A 1 57 ? 4.072 2.008 4.699 1.00 0.00 57 LEU A CA 5
ATOM 6581 C C . LEU A 1 57 ? 5.547 1.638 4.578 1.00 0.00 57 LEU A C 5
ATOM 6582 O O . LEU A 1 57 ? 6.411 2.511 4.500 1.00 0.00 57 LEU A O 5
ATOM 6598 N N . ARG A 1 58 ? 5.826 0.339 4.559 1.00 0.00 58 ARG A N 5
ATOM 6599 C CA . ARG A 1 58 ? 7.196 -0.147 4.446 1.00 0.00 58 ARG A CA 5
ATOM 6600 C C . ARG A 1 58 ? 7.257 -1.404 3.582 1.00 0.00 58 ARG A C 5
ATOM 6601 O O . ARG A 1 58 ? 6.438 -2.311 3.729 1.00 0.00 58 ARG A O 5
ATOM 6622 N N . LEU A 1 59 ? 8.233 -1.449 2.682 1.00 0.00 59 LEU A N 5
ATOM 6623 C CA . LEU A 1 59 ? 8.402 -2.594 1.794 1.00 0.00 59 LEU A CA 5
ATOM 6624 C C . LEU A 1 59 ? 8.620 -3.875 2.593 1.00 0.00 59 LEU A C 5
ATOM 6625 O O . LEU A 1 59 ? 8.406 -4.978 2.089 1.00 0.00 59 LEU A O 5
ATOM 6641 N N . ASP A 1 60 ? 9.045 -3.722 3.843 1.00 0.00 60 ASP A N 5
ATOM 6642 C CA . ASP A 1 60 ? 9.290 -4.866 4.713 1.00 0.00 60 ASP A CA 5
ATOM 6643 C C . ASP A 1 60 ? 9.117 -4.480 6.179 1.00 0.00 60 ASP A C 5
ATOM 6644 O O . ASP A 1 60 ? 9.283 -3.323 6.565 1.00 0.00 60 ASP A O 5
ATOM 6653 N N . PRO A 1 61 ? 8.775 -5.471 7.016 1.00 0.00 61 PRO A N 5
ATOM 6654 C CA . PRO A 1 61 ? 8.571 -5.260 8.452 1.00 0.00 61 PRO A CA 5
ATOM 6655 C C . PRO A 1 61 ? 9.875 -4.960 9.184 1.00 0.00 61 PRO A C 5
ATOM 6656 O O . PRO A 1 61 ? 9.867 -4.498 10.325 1.00 0.00 61 PRO A O 5
ATOM 6667 N N . LYS A 1 62 ? 10.995 -5.226 8.520 1.00 0.00 62 LYS A N 5
ATOM 6668 C CA . LYS A 1 62 ? 12.308 -4.983 9.107 1.00 0.00 62 LYS A CA 5
ATOM 6669 C C . LYS A 1 62 ? 13.146 -4.079 8.209 1.00 0.00 62 LYS A C 5
ATOM 6670 O O . LYS A 1 62 ? 14.368 -4.208 8.148 1.00 0.00 62 LYS A O 5
ATOM 6689 N N . GLY A 1 63 ? 12.480 -3.162 7.513 1.00 0.00 63 GLY A N 5
ATOM 6690 C CA . GLY A 1 63 ? 13.181 -2.248 6.629 1.00 0.00 63 GLY A CA 5
ATOM 6691 C C . GLY A 1 63 ? 13.112 -0.812 7.107 1.00 0.00 63 GLY A C 5
ATOM 6692 O O . GLY A 1 63 ? 13.534 -0.499 8.220 1.00 0.00 63 GLY A O 5
ATOM 6696 N N . LYS A 1 64 ? 12.580 0.066 6.263 1.00 0.00 64 LYS A N 5
ATOM 6697 C CA . LYS A 1 64 ? 12.457 1.479 6.604 1.00 0.00 64 LYS A CA 5
ATOM 6698 C C . LYS A 1 64 ? 11.220 2.090 5.953 1.00 0.00 64 LYS A C 5
ATOM 6699 O O . LYS A 1 64 ? 10.597 1.477 5.087 1.00 0.00 64 LYS A O 5
ATOM 6718 N N . SER A 1 65 ? 10.873 3.301 6.376 1.00 0.00 65 SER A N 5
ATOM 6719 C CA . SER A 1 65 ? 9.709 3.994 5.835 1.00 0.00 65 SER A CA 5
ATOM 6720 C C . SER A 1 65 ? 9.899 4.300 4.352 1.00 0.00 65 SER A C 5
ATOM 6721 O O . SER A 1 65 ? 10.997 4.649 3.914 1.00 0.00 65 SER A O 5
ATOM 6729 N N . LEU A 1 66 ? 8.823 4.168 3.585 1.00 0.00 66 LEU A N 5
ATOM 6730 C CA . LEU A 1 66 ? 8.870 4.430 2.150 1.00 0.00 66 LEU A CA 5
ATOM 6731 C C . LEU A 1 66 ? 8.757 5.924 1.866 1.00 0.00 66 LEU A C 5
ATOM 6732 O O . LEU A 1 66 ? 8.212 6.681 2.669 1.00 0.00 66 LEU A O 5
ATOM 6748 N N . LYS A 1 67 ? 9.275 6.342 0.716 1.00 0.00 67 LYS A N 5
ATOM 6749 C CA . LYS A 1 67 ? 9.230 7.745 0.322 1.00 0.00 67 LYS A CA 5
ATOM 6750 C C . LYS A 1 67 ? 8.377 7.932 -0.929 1.00 0.00 67 LYS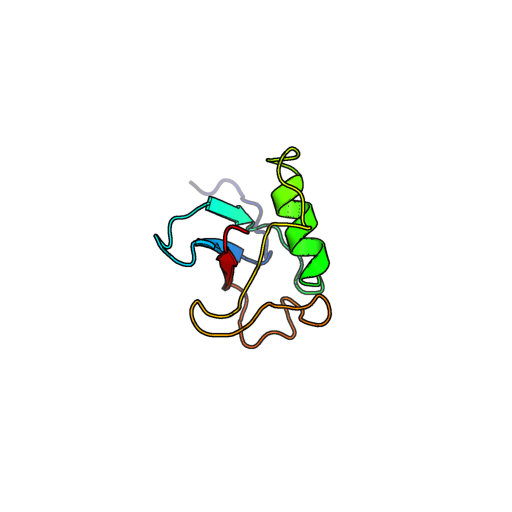 A C 5
ATOM 6751 O O . LYS A 1 67 ? 8.362 7.078 -1.815 1.00 0.00 67 LYS A O 5
ATOM 6770 N N . ASP A 1 68 ? 7.669 9.055 -0.994 1.00 0.00 68 ASP A N 5
ATOM 6771 C CA . ASP A 1 68 ? 6.816 9.355 -2.138 1.00 0.00 68 ASP A CA 5
ATOM 6772 C C . ASP A 1 68 ? 7.529 9.036 -3.447 1.00 0.00 68 ASP A C 5
ATOM 6773 O O . ASP A 1 68 ? 6.942 8.453 -4.358 1.00 0.00 68 ASP A O 5
ATOM 6782 N N . GLU A 1 69 ? 8.799 9.422 -3.533 1.00 0.00 69 GLU A N 5
ATOM 6783 C CA . GLU A 1 69 ? 9.591 9.178 -4.733 1.00 0.00 69 GLU A CA 5
ATOM 6784 C C . GLU A 1 69 ? 9.372 7.759 -5.250 1.00 0.00 69 GLU A C 5
ATOM 6785 O O . GLU A 1 69 ? 9.327 7.527 -6.458 1.00 0.00 69 GLU A O 5
ATOM 6797 N N . ASP A 1 70 ? 9.237 6.813 -4.327 1.00 0.00 70 ASP A N 5
ATOM 6798 C CA . ASP A 1 70 ? 9.022 5.417 -4.688 1.00 0.00 70 ASP A CA 5
ATOM 6799 C C . ASP A 1 70 ? 7.789 5.268 -5.574 1.00 0.00 70 ASP A C 5
ATOM 6800 O O . ASP A 1 70 ? 6.847 6.055 -5.482 1.00 0.00 70 ASP A O 5
ATOM 6809 N N . VAL A 1 71 ? 7.803 4.254 -6.433 1.00 0.00 71 VAL A N 5
ATOM 6810 C CA . VAL A 1 71 ? 6.686 4.002 -7.336 1.00 0.00 71 VAL A CA 5
ATOM 6811 C C . VAL A 1 71 ? 6.390 2.510 -7.440 1.00 0.00 71 VAL A C 5
ATOM 6812 O O . VAL A 1 71 ? 7.282 1.676 -7.279 1.00 0.00 71 VAL A O 5
ATOM 6825 N N . LEU A 1 72 ? 5.132 2.180 -7.712 1.00 0.00 72 LEU A N 5
ATOM 6826 C CA . LEU A 1 72 ? 4.717 0.787 -7.839 1.00 0.00 72 LEU A CA 5
ATOM 6827 C C . LEU A 1 72 ? 5.433 0.109 -9.003 1.00 0.00 72 LEU A C 5
ATOM 6828 O O . LEU A 1 72 ? 5.374 -1.110 -9.155 1.00 0.00 72 LEU A O 5
ATOM 6844 N N . GLN A 1 73 ? 6.111 0.909 -9.820 1.00 0.00 73 GLN A N 5
ATOM 6845 C CA . GLN A 1 73 ? 6.840 0.386 -10.970 1.00 0.00 73 GLN A CA 5
ATOM 6846 C C . GLN A 1 73 ? 8.346 0.525 -10.769 1.00 0.00 73 GLN A C 5
ATOM 6847 O O . GLN A 1 73 ? 9.137 -0.132 -11.446 1.00 0.00 73 GLN A O 5
ATOM 6861 N N . LYS A 1 74 ? 8.736 1.387 -9.835 1.00 0.00 74 LYS A N 5
ATOM 6862 C CA . LYS A 1 74 ? 10.146 1.613 -9.544 1.00 0.00 74 LYS A CA 5
ATOM 6863 C C . LYS A 1 74 ? 10.612 0.731 -8.390 1.00 0.00 74 LYS A C 5
ATOM 6864 O O . LYS A 1 74 ? 11.781 0.349 -8.320 1.00 0.00 74 LYS A O 5
ATOM 6883 N N . LEU A 1 75 ? 9.691 0.410 -7.488 1.00 0.00 75 LEU A N 5
ATOM 6884 C CA . LEU A 1 75 ? 10.007 -0.429 -6.337 1.00 0.00 75 LEU A CA 5
ATOM 6885 C C . LEU A 1 75 ? 10.535 -1.789 -6.783 1.00 0.00 75 LEU A C 5
ATOM 6886 O O . LEU A 1 75 ? 10.254 -2.260 -7.886 1.00 0.00 75 LEU A O 5
ATOM 6902 N N . PRO A 1 76 ? 11.316 -2.437 -5.907 1.00 0.00 76 PRO A N 5
ATOM 6903 C CA . PRO A 1 76 ? 11.897 -3.754 -6.187 1.00 0.00 76 PRO A CA 5
ATOM 6904 C C . PRO A 1 76 ? 10.845 -4.857 -6.215 1.00 0.00 76 PRO A C 5
ATOM 6905 O O . PRO A 1 76 ? 11.151 -6.026 -5.980 1.00 0.00 76 PRO A O 5
ATOM 6916 N N . VAL A 1 77 ? 9.604 -4.479 -6.505 1.00 0.00 77 VAL A N 5
ATOM 6917 C CA . VAL A 1 77 ? 8.507 -5.437 -6.566 1.00 0.00 77 VAL A CA 5
ATOM 6918 C C . VAL A 1 77 ? 7.876 -5.462 -7.953 1.00 0.00 77 VAL A C 5
ATOM 6919 O O . VAL A 1 77 ? 8.172 -4.617 -8.797 1.00 0.00 77 VAL A O 5
ATOM 6932 N N . GLY A 1 78 ? 7.003 -6.439 -8.183 1.00 0.00 78 GLY A N 5
ATOM 6933 C CA . GLY A 1 78 ? 6.342 -6.556 -9.470 1.00 0.00 78 GLY A CA 5
ATOM 6934 C C . GLY A 1 78 ? 4.878 -6.169 -9.408 1.00 0.00 78 GLY A C 5
ATOM 6935 O O . GLY A 1 78 ? 4.473 -5.376 -8.557 1.00 0.00 78 GLY A O 5
ATOM 6939 N N . THR A 1 79 ? 4.081 -6.729 -10.312 1.00 0.00 79 THR A N 5
ATOM 6940 C CA . THR A 1 79 ? 2.654 -6.436 -10.359 1.00 0.00 79 THR A CA 5
ATOM 6941 C C . THR A 1 79 ? 2.025 -6.544 -8.974 1.00 0.00 79 THR A C 5
ATOM 6942 O O . THR A 1 79 ? 1.227 -5.695 -8.575 1.00 0.00 79 THR A O 5
ATOM 6953 N N . THR A 1 80 ? 2.389 -7.593 -8.244 1.00 0.00 80 THR A N 5
ATOM 6954 C CA . THR A 1 80 ? 1.860 -7.813 -6.904 1.00 0.00 80 THR A CA 5
ATOM 6955 C C . THR A 1 80 ? 2.763 -7.187 -5.847 1.00 0.00 80 THR A C 5
ATOM 6956 O O . THR A 1 80 ? 3.729 -7.802 -5.399 1.00 0.00 80 THR A O 5
ATOM 6967 N N . ALA A 1 81 ? 2.441 -5.959 -5.452 1.00 0.00 81 ALA A N 5
ATOM 6968 C CA . ALA A 1 81 ? 3.222 -5.251 -4.446 1.00 0.00 81 ALA A CA 5
ATOM 6969 C C . ALA A 1 81 ? 2.646 -5.469 -3.050 1.00 0.00 81 ALA A C 5
ATOM 6970 O O . ALA A 1 81 ? 1.436 -5.624 -2.883 1.00 0.00 81 ALA A O 5
ATOM 6977 N N . THR A 1 82 ? 3.521 -5.482 -2.049 1.00 0.00 82 THR A N 5
ATOM 6978 C CA . THR A 1 82 ? 3.100 -5.683 -0.669 1.00 0.00 82 THR A CA 5
ATOM 6979 C C . THR A 1 82 ? 3.619 -4.569 0.232 1.00 0.00 82 THR A C 5
ATOM 6980 O O . THR A 1 82 ? 4.814 -4.272 0.244 1.00 0.00 82 THR A O 5
ATOM 6991 N N . LEU A 1 83 ? 2.715 -3.955 0.988 1.00 0.00 83 LEU A N 5
ATOM 6992 C CA . LEU A 1 83 ? 3.082 -2.873 1.894 1.00 0.00 83 LEU A CA 5
ATOM 6993 C C . LEU A 1 83 ? 2.714 -3.220 3.333 1.00 0.00 83 LEU A C 5
ATOM 6994 O O . LEU A 1 83 ? 1.675 -3.829 3.590 1.00 0.00 83 LEU A O 5
ATOM 7010 N N . TYR A 1 84 ? 3.572 -2.826 4.268 1.00 0.00 84 TYR A N 5
ATOM 7011 C CA . TYR A 1 84 ? 3.337 -3.095 5.682 1.00 0.00 84 TYR A CA 5
ATOM 7012 C C . TYR A 1 84 ? 2.940 -1.821 6.421 1.00 0.00 84 TYR A C 5
ATOM 7013 O O . TYR A 1 84 ? 3.552 -0.768 6.241 1.00 0.00 84 TYR A O 5
ATOM 7031 N N . PHE A 1 85 ? 1.910 -1.925 7.254 1.00 0.00 85 PHE A N 5
ATOM 7032 C CA . PHE A 1 85 ? 1.428 -0.782 8.021 1.00 0.00 85 PHE A CA 5
ATOM 7033 C C . PHE A 1 85 ? 2.052 -0.760 9.414 1.00 0.00 85 PHE A C 5
ATOM 7034 O O . PHE A 1 85 ? 2.219 -1.802 10.047 1.00 0.00 85 PHE A O 5
ATOM 7051 N N . ARG A 1 86 ? 2.394 0.435 9.884 1.00 0.00 86 ARG A N 5
ATOM 7052 C CA . ARG A 1 86 ? 3.000 0.594 11.200 1.00 0.00 86 ARG A CA 5
ATOM 7053 C C . ARG A 1 86 ? 2.276 1.668 12.006 1.00 0.00 86 ARG A C 5
ATOM 7054 O O . ARG A 1 86 ? 2.171 2.817 11.575 1.00 0.00 86 ARG A O 5
ATOM 7075 N N . ASP A 1 87 ? 1.780 1.287 13.178 1.00 0.00 87 ASP A N 5
ATOM 7076 C CA . ASP A 1 87 ? 1.066 2.218 14.045 1.00 0.00 87 ASP A CA 5
ATOM 7077 C C . ASP A 1 87 ? 2.034 3.195 14.705 1.00 0.00 87 ASP A C 5
ATOM 7078 O O . ASP A 1 87 ? 2.963 2.789 15.404 1.00 0.00 87 ASP A O 5
ATOM 7087 N N . LEU A 1 88 ? 1.809 4.485 14.480 1.00 0.00 88 LEU A N 5
ATOM 7088 C CA . LEU A 1 88 ? 2.662 5.521 15.052 1.00 0.00 88 LEU A CA 5
ATOM 7089 C C . LEU A 1 88 ? 1.987 6.180 16.251 1.00 0.00 88 LEU A C 5
ATOM 7090 O O . LEU A 1 88 ? 0.880 5.806 16.636 1.00 0.00 88 LEU A O 5
ATOM 7106 N N . GLY A 1 1 ? 2.455 -17.233 -18.184 1.00 0.00 1 GLY A N 6
ATOM 7107 C CA . GLY A 1 1 ? 1.583 -16.670 -19.199 1.00 0.00 1 GLY A CA 6
ATOM 7108 C C . GLY A 1 1 ? 0.936 -15.373 -18.753 1.00 0.00 1 GLY A C 6
ATOM 7109 O O . GLY A 1 1 ? 1.168 -14.908 -17.637 1.00 0.00 1 GLY A O 6
ATOM 7113 N N . SER A 1 2 ? 0.125 -14.787 -19.627 1.00 0.00 2 SER A N 6
ATOM 7114 C CA . SER A 1 2 ? -0.554 -13.534 -19.319 1.00 0.00 2 SER A CA 6
ATOM 7115 C C . SER A 1 2 ? -1.971 -13.791 -18.818 1.00 0.00 2 SER A C 6
ATOM 7116 O O . SER A 1 2 ? -2.391 -13.243 -17.799 1.00 0.00 2 SER A O 6
ATOM 7124 N N . SER A 1 3 ? -2.705 -14.631 -19.542 1.00 0.00 3 SER A N 6
ATOM 7125 C CA . SER A 1 3 ? -4.077 -14.960 -19.175 1.00 0.00 3 SER A CA 6
ATOM 7126 C C . SER A 1 3 ? -4.908 -13.694 -18.990 1.00 0.00 3 SER A C 6
ATOM 7127 O O . SER A 1 3 ? -5.696 -13.587 -18.051 1.00 0.00 3 SER A O 6
ATOM 7135 N N . GLY A 1 4 ? -4.724 -12.735 -19.893 1.00 0.00 4 GLY A N 6
ATOM 7136 C CA . GLY A 1 4 ? -5.463 -11.488 -19.812 1.00 0.00 4 GLY A CA 6
ATOM 7137 C C . GLY A 1 4 ? -6.065 -11.084 -21.143 1.00 0.00 4 GLY A C 6
ATOM 7138 O O . GLY A 1 4 ? -5.767 -10.010 -21.666 1.00 0.00 4 GLY A O 6
ATOM 7142 N N . SER A 1 5 ? -6.913 -11.946 -21.694 1.00 0.00 5 SER A N 6
ATOM 7143 C CA . SER A 1 5 ? -7.554 -11.676 -22.975 1.00 0.00 5 SER A CA 6
ATOM 7144 C C . SER A 1 5 ? -8.152 -10.272 -22.998 1.00 0.00 5 SER A C 6
ATOM 7145 O O . SER A 1 5 ? -7.817 -9.457 -23.857 1.00 0.00 5 SER A O 6
ATOM 7153 N N . SER A 1 6 ? -9.038 -9.998 -22.046 1.00 0.00 6 SER A N 6
ATOM 7154 C CA . SER A 1 6 ? -9.686 -8.695 -21.958 1.00 0.00 6 SER A CA 6
ATOM 7155 C C . SER A 1 6 ? -8.674 -7.606 -21.615 1.00 0.00 6 SER A C 6
ATOM 7156 O O . SER A 1 6 ? -8.696 -6.518 -22.189 1.00 0.00 6 SER A O 6
ATOM 7164 N N . GLY A 1 7 ? -7.785 -7.909 -20.673 1.00 0.00 7 GLY A N 6
ATOM 7165 C CA . GLY A 1 7 ? -6.776 -6.948 -20.269 1.00 0.00 7 GLY A CA 6
ATOM 7166 C C . GLY A 1 7 ? -7.055 -6.356 -18.901 1.00 0.00 7 GLY A C 6
ATOM 7167 O O . GLY A 1 7 ? -7.402 -7.075 -17.965 1.00 0.00 7 GLY A O 6
ATOM 7171 N N . MET A 1 8 ? -6.901 -5.041 -18.785 1.00 0.00 8 MET A N 6
ATOM 7172 C CA . MET A 1 8 ? -7.138 -4.353 -17.521 1.00 0.00 8 MET A CA 6
ATOM 7173 C C . MET A 1 8 ? -6.264 -4.933 -16.414 1.00 0.00 8 MET A C 6
ATOM 7174 O O . MET A 1 8 ? -6.687 -5.032 -15.262 1.00 0.00 8 MET A O 6
ATOM 7188 N N . LYS A 1 9 ? -5.042 -5.315 -16.770 1.00 0.00 9 LYS A N 6
ATOM 7189 C CA . LYS A 1 9 ? -4.107 -5.885 -15.807 1.00 0.00 9 LYS A CA 6
ATOM 7190 C C . LYS A 1 9 ? -3.630 -4.825 -14.820 1.00 0.00 9 LYS A C 6
ATOM 7191 O O . LYS A 1 9 ? -2.540 -4.270 -14.967 1.00 0.00 9 LYS A O 6
ATOM 7210 N N . HIS A 1 10 ? -4.451 -4.549 -13.811 1.00 0.00 10 HIS A N 6
ATOM 7211 C CA . HIS A 1 10 ? -4.111 -3.557 -12.798 1.00 0.00 10 HIS A CA 6
ATOM 7212 C C . HIS A 1 10 ? -3.107 -4.123 -11.798 1.00 0.00 10 HIS A C 6
ATOM 7213 O O . HIS A 1 10 ? -2.778 -5.308 -11.838 1.00 0.00 10 HIS A O 6
ATOM 7228 N N . TYR A 1 11 ? -2.624 -3.268 -10.904 1.00 0.00 11 TYR A N 6
ATOM 7229 C CA . TYR A 1 11 ? -1.655 -3.682 -9.896 1.00 0.00 11 TYR A CA 6
ATOM 7230 C C . TYR A 1 11 ? -2.356 -4.123 -8.615 1.00 0.00 11 TYR A C 6
ATOM 7231 O O . TYR A 1 11 ? -3.383 -3.563 -8.232 1.00 0.00 11 TYR A O 6
ATOM 7249 N N . GLU A 1 12 ? -1.793 -5.132 -7.957 1.00 0.00 12 GLU A N 6
ATOM 7250 C CA . GLU A 1 12 ? -2.364 -5.649 -6.719 1.00 0.00 12 GLU A CA 6
ATOM 7251 C C . GLU A 1 12 ? -1.491 -5.282 -5.523 1.00 0.00 12 GLU A C 6
ATOM 7252 O O . GLU A 1 12 ? -0.387 -5.803 -5.362 1.00 0.00 12 GLU A O 6
ATOM 7264 N N . VAL A 1 13 ? -1.994 -4.380 -4.685 1.00 0.00 13 VAL A N 6
ATOM 7265 C CA . VAL A 1 13 ? -1.261 -3.943 -3.503 1.00 0.00 13 VAL A CA 6
ATOM 7266 C C . VAL A 1 13 ? -1.973 -4.374 -2.225 1.00 0.00 13 VAL A C 6
ATOM 7267 O O . VAL A 1 13 ? -2.988 -3.794 -1.843 1.00 0.00 13 VAL A O 6
ATOM 7280 N N . GLU A 1 14 ? -1.432 -5.396 -1.569 1.00 0.00 14 GLU A N 6
ATOM 7281 C CA . GLU A 1 14 ? -2.016 -5.904 -0.333 1.00 0.00 14 GLU A CA 6
ATOM 7282 C C . GLU A 1 14 ? -1.384 -5.234 0.884 1.00 0.00 14 GLU A C 6
ATOM 7283 O O . GLU A 1 14 ? -0.289 -5.603 1.309 1.00 0.00 14 GLU A O 6
ATOM 7295 N N . ILE A 1 15 ? -2.082 -4.248 1.437 1.00 0.00 15 ILE A N 6
ATOM 7296 C CA . ILE A 1 15 ? -1.590 -3.527 2.605 1.00 0.00 15 ILE A CA 6
ATOM 7297 C C . ILE A 1 15 ? -1.776 -4.348 3.876 1.00 0.00 15 ILE A C 6
ATOM 7298 O O . ILE A 1 15 ? -2.860 -4.372 4.460 1.00 0.00 15 ILE A O 6
ATOM 7314 N N . LEU A 1 16 ? -0.711 -5.018 4.302 1.00 0.00 16 LEU A N 6
ATOM 7315 C CA . LEU A 1 16 ? -0.755 -5.839 5.507 1.00 0.00 16 LEU A CA 6
ATOM 7316 C C . LEU A 1 16 ? -0.134 -5.103 6.690 1.00 0.00 16 LEU A C 6
ATOM 7317 O O . LEU A 1 16 ? 0.500 -4.062 6.523 1.00 0.00 16 LEU A O 6
ATOM 7333 N N . ASP A 1 17 ? -0.320 -5.653 7.885 1.00 0.00 17 ASP A N 6
ATOM 7334 C CA . ASP A 1 17 ? 0.224 -5.051 9.097 1.00 0.00 17 ASP A CA 6
ATOM 7335 C C . ASP A 1 17 ? 1.637 -5.558 9.368 1.00 0.00 17 ASP A C 6
ATOM 7336 O O . ASP A 1 17 ? 2.027 -6.623 8.890 1.00 0.00 17 ASP A O 6
ATOM 7345 N N . ALA A 1 18 ? 2.399 -4.788 10.138 1.00 0.00 18 ALA A N 6
ATOM 7346 C CA . ALA A 1 18 ? 3.768 -5.160 10.473 1.00 0.00 18 ALA A CA 6
ATOM 7347 C C . ALA A 1 18 ? 3.814 -5.991 11.751 1.00 0.00 18 ALA A C 6
ATOM 7348 O O . ALA A 1 18 ? 4.850 -6.557 12.099 1.00 0.00 18 ALA A O 6
ATOM 7355 N N . LYS A 1 19 ? 2.684 -6.059 12.447 1.00 0.00 19 LYS A N 6
ATOM 7356 C CA . LYS A 1 19 ? 2.594 -6.822 13.687 1.00 0.00 19 LYS A CA 6
ATOM 7357 C C . LYS A 1 19 ? 1.767 -8.088 13.488 1.00 0.00 19 LYS A C 6
ATOM 7358 O O . LYS A 1 19 ? 2.309 -9.191 13.408 1.00 0.00 19 LYS A O 6
ATOM 7377 N N . THR A 1 20 ? 0.450 -7.923 13.408 1.00 0.00 20 THR A N 6
ATOM 7378 C CA . THR A 1 20 ? -0.452 -9.052 13.218 1.00 0.00 20 THR A CA 6
ATOM 7379 C C . THR A 1 20 ? -0.483 -9.491 11.759 1.00 0.00 20 THR A C 6
ATOM 7380 O O . THR A 1 20 ? -0.969 -10.575 11.438 1.00 0.00 20 THR A O 6
ATOM 7391 N N . ARG A 1 21 ? 0.041 -8.643 10.879 1.00 0.00 21 ARG A N 6
ATOM 7392 C CA . ARG A 1 21 ? 0.072 -8.945 9.453 1.00 0.00 21 ARG A CA 6
ATOM 7393 C C . ARG A 1 21 ? -1.312 -9.344 8.951 1.00 0.00 21 ARG A C 6
ATOM 7394 O O . ARG A 1 21 ? -1.473 -10.375 8.298 1.00 0.00 21 ARG A O 6
ATOM 7415 N N . GLU A 1 22 ? -2.309 -8.521 9.262 1.00 0.00 22 GLU A N 6
ATOM 7416 C CA . GLU A 1 22 ? -3.680 -8.790 8.843 1.00 0.00 22 GLU A CA 6
ATOM 7417 C C . GLU A 1 22 ? -4.069 -7.911 7.658 1.00 0.00 22 GLU A C 6
ATOM 7418 O O . GLU A 1 22 ? -3.649 -6.757 7.561 1.00 0.00 22 GLU A O 6
ATOM 7430 N N . LYS A 1 23 ? -4.874 -8.464 6.757 1.00 0.00 23 LYS A N 6
ATOM 7431 C CA . LYS A 1 23 ? -5.321 -7.733 5.578 1.00 0.00 23 LYS A CA 6
ATOM 7432 C C . LYS A 1 23 ? -6.244 -6.583 5.969 1.00 0.00 23 LYS A C 6
ATOM 7433 O O . LYS A 1 23 ? -7.404 -6.798 6.325 1.00 0.00 23 LYS A O 6
ATOM 7452 N N . LEU A 1 24 ? -5.724 -5.363 5.899 1.00 0.00 24 LEU A N 6
ATOM 7453 C CA . LEU A 1 24 ? -6.502 -4.178 6.245 1.00 0.00 24 LEU A CA 6
ATOM 7454 C C . LEU A 1 24 ? -7.131 -3.558 5.001 1.00 0.00 24 LEU A C 6
ATOM 7455 O O . LEU A 1 24 ? -8.258 -3.064 5.044 1.00 0.00 24 LEU A O 6
ATOM 7471 N N . CYS A 1 25 ? -6.396 -3.589 3.895 1.00 0.00 25 CYS A N 6
ATOM 7472 C CA . CYS A 1 25 ? -6.882 -3.031 2.638 1.00 0.00 25 CYS A CA 6
ATOM 7473 C C . CYS A 1 25 ? -6.299 -3.785 1.447 1.00 0.00 25 CYS A C 6
ATOM 7474 O O . CYS A 1 25 ? -5.123 -4.147 1.444 1.00 0.00 25 CYS A O 6
ATOM 7482 N N . PHE A 1 26 ? -7.131 -4.020 0.438 1.00 0.00 26 PHE A N 6
ATOM 7483 C CA . PHE A 1 26 ? -6.700 -4.734 -0.758 1.00 0.00 26 PHE A CA 6
ATOM 7484 C C . PHE A 1 26 ? -7.068 -3.956 -2.018 1.00 0.00 26 PHE A C 6
ATOM 7485 O O . PHE A 1 26 ? -8.234 -3.903 -2.411 1.00 0.00 26 PHE A O 6
ATOM 7502 N N . LEU A 1 27 ? -6.065 -3.353 -2.648 1.00 0.00 27 LEU A N 6
ATOM 7503 C CA . LEU A 1 27 ? -6.282 -2.577 -3.864 1.00 0.00 27 LEU A CA 6
ATOM 7504 C C . LEU A 1 27 ? -5.792 -3.339 -5.091 1.00 0.00 27 LEU A C 6
ATOM 7505 O O . LEU A 1 27 ? -4.588 -3.485 -5.303 1.00 0.00 27 LEU A O 6
ATOM 7521 N N . ASP A 1 28 ? -6.732 -3.820 -5.897 1.00 0.00 28 ASP A N 6
ATOM 7522 C CA . ASP A 1 28 ? -6.396 -4.564 -7.105 1.00 0.00 28 ASP A CA 6
ATOM 7523 C C . ASP A 1 28 ? -6.607 -3.705 -8.348 1.00 0.00 28 ASP A C 6
ATOM 7524 O O . ASP A 1 28 ? -6.656 -4.215 -9.468 1.00 0.00 28 ASP A O 6
ATOM 7533 N N . LYS A 1 29 ? -6.731 -2.398 -8.144 1.00 0.00 29 LYS A N 6
ATOM 7534 C CA . LYS A 1 29 ? -6.936 -1.467 -9.247 1.00 0.00 29 LYS A CA 6
ATOM 7535 C C . LYS A 1 29 ? -6.022 -0.253 -9.111 1.00 0.00 29 LYS A C 6
ATOM 7536 O O . LYS A 1 29 ? -6.443 0.882 -9.337 1.00 0.00 29 LYS A O 6
ATOM 7555 N N . VAL A 1 30 ? -4.769 -0.499 -8.742 1.00 0.00 30 VAL A N 6
ATOM 7556 C CA . VAL A 1 30 ? -3.795 0.573 -8.578 1.00 0.00 30 VAL A CA 6
ATOM 7557 C C . VAL A 1 30 ? -2.947 0.741 -9.834 1.00 0.00 30 VAL A C 6
ATOM 7558 O O . VAL A 1 30 ? -2.766 -0.203 -10.602 1.00 0.00 30 VAL A O 6
ATOM 7571 N N . GLU A 1 31 ? -2.428 1.948 -10.034 1.00 0.00 31 GLU A N 6
ATOM 7572 C CA . GLU A 1 31 ? -1.598 2.239 -11.197 1.00 0.00 31 GLU A CA 6
ATOM 7573 C C . GLU A 1 31 ? -0.125 1.979 -10.894 1.00 0.00 31 GLU A C 6
ATOM 7574 O O . GLU A 1 31 ? 0.342 2.153 -9.768 1.00 0.00 31 GLU A O 6
ATOM 7586 N N . PRO A 1 32 ? 0.624 1.551 -11.921 1.00 0.00 32 PRO A N 6
ATOM 7587 C CA . PRO A 1 32 ? 2.054 1.258 -11.789 1.00 0.00 32 PRO A CA 6
ATOM 7588 C C . PRO A 1 32 ? 2.887 2.517 -11.579 1.00 0.00 32 PRO A C 6
ATOM 7589 O O . PRO A 1 32 ? 3.958 2.471 -10.972 1.00 0.00 32 PRO A O 6
ATOM 7600 N N . HIS A 1 33 ? 2.389 3.642 -12.083 1.00 0.00 33 HIS A N 6
ATOM 7601 C CA . HIS A 1 33 ? 3.088 4.915 -11.949 1.00 0.00 33 HIS A CA 6
ATOM 7602 C C . HIS A 1 33 ? 2.664 5.636 -10.672 1.00 0.00 33 HIS A C 6
ATOM 7603 O O . HIS A 1 33 ? 3.112 6.748 -10.398 1.00 0.00 33 HIS A O 6
ATOM 7618 N N . ALA A 1 34 ? 1.797 4.993 -9.896 1.00 0.00 34 ALA A N 6
ATOM 7619 C CA . ALA A 1 34 ? 1.314 5.572 -8.649 1.00 0.00 34 ALA A CA 6
ATOM 7620 C C . ALA A 1 34 ? 2.405 5.569 -7.583 1.00 0.00 34 ALA A C 6
ATOM 7621 O O . ALA A 1 34 ? 2.995 4.530 -7.286 1.00 0.00 34 ALA A O 6
ATOM 7628 N N . THR A 1 35 ? 2.670 6.739 -7.011 1.00 0.00 35 THR A N 6
ATOM 7629 C CA . THR A 1 35 ? 3.692 6.872 -5.980 1.00 0.00 35 THR A CA 6
ATOM 7630 C C . THR A 1 35 ? 3.117 6.589 -4.596 1.00 0.00 35 THR A C 6
ATOM 7631 O O . THR A 1 35 ? 1.904 6.651 -4.394 1.00 0.00 35 THR A O 6
ATOM 7642 N N . ILE A 1 36 ? 3.994 6.281 -3.648 1.00 0.00 36 ILE A N 6
ATOM 7643 C CA . ILE A 1 36 ? 3.573 5.991 -2.283 1.00 0.00 36 ILE A CA 6
ATOM 7644 C C . ILE A 1 36 ? 2.619 7.061 -1.763 1.00 0.00 36 ILE A C 6
ATOM 7645 O O . ILE A 1 36 ? 1.658 6.760 -1.056 1.00 0.00 36 ILE A O 6
ATOM 7661 N N . ALA A 1 37 ? 2.891 8.312 -2.120 1.00 0.00 37 ALA A N 6
ATOM 7662 C CA . ALA A 1 37 ? 2.055 9.427 -1.693 1.00 0.00 37 ALA A CA 6
ATOM 7663 C C . ALA A 1 37 ? 0.587 9.168 -2.015 1.00 0.00 37 ALA A C 6
ATOM 7664 O O . ALA A 1 37 ? -0.289 9.392 -1.180 1.00 0.00 37 ALA A O 6
ATOM 7671 N N . GLU A 1 38 ? 0.327 8.694 -3.229 1.00 0.00 38 GLU A N 6
ATOM 7672 C CA . GLU A 1 38 ? -1.036 8.406 -3.660 1.00 0.00 38 GLU A CA 6
ATOM 7673 C C . GLU A 1 38 ? -1.596 7.195 -2.920 1.00 0.00 38 GLU A C 6
ATOM 7674 O O . GLU A 1 38 ? -2.723 7.223 -2.425 1.00 0.00 38 GLU A O 6
ATOM 7686 N N . ILE A 1 39 ? -0.801 6.132 -2.850 1.00 0.00 39 ILE A N 6
ATOM 7687 C CA . ILE A 1 39 ? -1.217 4.911 -2.171 1.00 0.00 39 ILE A CA 6
ATOM 7688 C C . ILE A 1 39 ? -1.833 5.222 -0.811 1.00 0.00 39 ILE A C 6
ATOM 7689 O O . ILE A 1 39 ? -2.832 4.619 -0.418 1.00 0.00 39 ILE A O 6
ATOM 7705 N N . LYS A 1 40 ? -1.232 6.167 -0.097 1.00 0.00 40 LYS A N 6
ATOM 7706 C CA . LYS A 1 40 ? -1.722 6.561 1.219 1.00 0.00 40 LYS A CA 6
ATOM 7707 C C . LYS A 1 40 ? -3.113 7.179 1.118 1.00 0.00 40 LYS A C 6
ATOM 7708 O O . LYS A 1 40 ? -3.995 6.879 1.922 1.00 0.00 40 LYS A O 6
ATOM 7727 N N . ASN A 1 41 ? -3.302 8.041 0.125 1.00 0.00 41 ASN A N 6
ATOM 7728 C CA . ASN A 1 41 ? -4.587 8.700 -0.081 1.00 0.00 41 ASN A CA 6
ATOM 7729 C C . ASN A 1 41 ? -5.703 7.674 -0.256 1.00 0.00 41 ASN A C 6
ATOM 7730 O O . ASN A 1 41 ? -6.751 7.766 0.384 1.00 0.00 41 ASN A O 6
ATOM 7741 N N . LEU A 1 42 ? -5.470 6.697 -1.125 1.00 0.00 42 LEU A N 6
ATOM 7742 C CA . LEU A 1 42 ? -6.454 5.652 -1.383 1.00 0.00 42 LEU A CA 6
ATOM 7743 C C . LEU A 1 42 ? -6.944 5.030 -0.079 1.00 0.00 42 LEU A C 6
ATOM 7744 O O . LEU A 1 42 ? -8.143 5.002 0.196 1.00 0.00 42 LEU A O 6
ATOM 7760 N N . PHE A 1 43 ? -6.006 4.533 0.721 1.00 0.00 43 PHE A N 6
ATOM 7761 C CA . PHE A 1 43 ? -6.342 3.912 1.998 1.00 0.00 43 PHE A CA 6
ATOM 7762 C C . PHE A 1 43 ? -7.182 4.853 2.856 1.00 0.00 43 PHE A C 6
ATOM 7763 O O . PHE A 1 43 ? -8.055 4.416 3.606 1.00 0.00 43 PHE A O 6
ATOM 7780 N N . THR A 1 44 ? -6.911 6.150 2.741 1.00 0.00 44 THR A N 6
ATOM 7781 C CA . THR A 1 44 ? -7.639 7.154 3.507 1.00 0.00 44 THR A CA 6
ATOM 7782 C C . THR A 1 44 ? -9.093 7.241 3.056 1.00 0.00 44 THR A C 6
ATOM 7783 O O . THR A 1 44 ? -9.994 7.459 3.867 1.00 0.00 44 THR A O 6
ATOM 7794 N N . LYS A 1 45 ? -9.316 7.069 1.758 1.00 0.00 45 LYS A N 6
ATOM 7795 C CA . LYS A 1 45 ? -10.662 7.126 1.198 1.00 0.00 45 LYS A CA 6
ATOM 7796 C C . LYS A 1 45 ? -11.663 6.434 2.117 1.00 0.00 45 LYS A C 6
ATOM 7797 O O . LYS A 1 45 ? -12.524 7.081 2.715 1.00 0.00 45 LYS A O 6
ATOM 7816 N N . THR A 1 46 ? -11.545 5.114 2.227 1.00 0.00 46 THR A N 6
ATOM 7817 C CA . THR A 1 46 ? -12.439 4.334 3.073 1.00 0.00 46 THR A CA 6
ATOM 7818 C C . THR A 1 46 ? -12.431 4.853 4.507 1.00 0.00 46 THR A C 6
ATOM 7819 O O . THR A 1 46 ? -13.483 5.123 5.086 1.00 0.00 46 THR A O 6
ATOM 7830 N N . HIS A 1 47 ? -11.237 4.990 5.074 1.00 0.00 47 HIS A N 6
ATOM 7831 C CA . HIS A 1 47 ? -11.091 5.478 6.441 1.00 0.00 47 HIS A CA 6
ATOM 7832 C C . HIS A 1 47 ? -10.577 6.914 6.453 1.00 0.00 47 HIS A C 6
ATOM 7833 O O . HIS A 1 47 ? -9.372 7.168 6.434 1.00 0.00 47 HIS A O 6
ATOM 7848 N N . PRO A 1 48 ? -11.509 7.878 6.485 1.00 0.00 48 PRO A N 6
ATOM 7849 C CA . PRO A 1 48 ? -11.174 9.305 6.500 1.00 0.00 48 PRO A CA 6
ATOM 7850 C C . PRO A 1 48 ? -10.542 9.737 7.819 1.00 0.00 48 PRO A C 6
ATOM 7851 O O . PRO A 1 48 ? -9.737 10.668 7.855 1.00 0.00 48 PRO A O 6
ATOM 7862 N N . GLN A 1 49 ? -10.911 9.056 8.899 1.00 0.00 49 GLN A N 6
ATOM 7863 C CA . GLN A 1 49 ? -10.379 9.372 10.219 1.00 0.00 49 GLN A CA 6
ATOM 7864 C C . GLN A 1 49 ? -8.873 9.138 10.270 1.00 0.00 49 GLN A C 6
ATOM 7865 O O . GLN A 1 49 ? -8.160 9.787 11.035 1.00 0.00 49 GLN A O 6
ATOM 7879 N N . TRP A 1 50 ? -8.396 8.209 9.450 1.00 0.00 50 TRP A N 6
ATOM 7880 C CA . TRP A 1 50 ? -6.974 7.890 9.401 1.00 0.00 50 TRP A CA 6
ATOM 7881 C C . TRP A 1 50 ? -6.253 8.769 8.386 1.00 0.00 50 TRP A C 6
ATOM 7882 O O . TRP A 1 50 ? -6.463 8.641 7.180 1.00 0.00 50 TRP A O 6
ATOM 7903 N N . TYR A 1 51 ? -5.402 9.662 8.882 1.00 0.00 51 TYR A N 6
ATOM 7904 C CA . TYR A 1 51 ? -4.651 10.564 8.017 1.00 0.00 51 TYR A CA 6
ATOM 7905 C C . TYR A 1 51 ? -3.339 9.927 7.573 1.00 0.00 51 TYR A C 6
ATOM 7906 O O . TYR A 1 51 ? -2.852 8.966 8.169 1.00 0.00 51 TYR A O 6
ATOM 7924 N N . PRO A 1 52 ? -2.750 10.474 6.499 1.00 0.00 52 PRO A N 6
ATOM 7925 C CA . PRO A 1 52 ? -1.485 9.977 5.950 1.00 0.00 52 PRO A CA 6
ATOM 7926 C C . PRO A 1 52 ? -0.302 10.265 6.868 1.00 0.00 52 PRO A C 6
ATOM 7927 O O . PRO A 1 52 ? 0.750 9.635 6.758 1.00 0.00 52 PRO A O 6
ATOM 7938 N N . ALA A 1 53 ? -0.480 11.221 7.773 1.00 0.00 53 ALA A N 6
ATOM 7939 C CA . ALA A 1 53 ? 0.572 11.591 8.712 1.00 0.00 53 ALA A CA 6
ATOM 7940 C C . ALA A 1 53 ? 0.837 10.469 9.710 1.00 0.00 53 ALA A C 6
ATOM 7941 O O . ALA A 1 53 ? 1.720 10.578 10.561 1.00 0.00 53 ALA A O 6
ATOM 7948 N N . ARG A 1 54 ? 0.066 9.392 9.600 1.00 0.00 54 ARG A N 6
ATOM 7949 C CA . ARG A 1 54 ? 0.217 8.250 10.495 1.00 0.00 54 ARG A CA 6
ATOM 7950 C C . ARG A 1 54 ? 0.576 6.990 9.713 1.00 0.00 54 ARG A C 6
ATOM 7951 O O . ARG A 1 54 ? 1.576 6.333 10.002 1.00 0.00 54 ARG A O 6
ATOM 7972 N N . GLN A 1 55 ? -0.246 6.660 8.722 1.00 0.00 55 GLN A N 6
ATOM 7973 C CA . GLN A 1 55 ? -0.015 5.479 7.900 1.00 0.00 55 GLN A CA 6
ATOM 7974 C C . GLN A 1 55 ? 1.448 5.384 7.482 1.00 0.00 55 GLN A C 6
ATOM 7975 O O . GLN A 1 55 ? 1.925 6.178 6.671 1.00 0.00 55 GLN A O 6
ATOM 7989 N N . SER A 1 56 ? 2.156 4.407 8.040 1.00 0.00 56 SER A N 6
ATOM 7990 C CA . SER A 1 56 ? 3.567 4.211 7.729 1.00 0.00 56 SER A CA 6
ATOM 7991 C C . SER A 1 56 ? 3.768 2.952 6.891 1.00 0.00 56 SER A C 6
ATOM 7992 O O . SER A 1 56 ? 3.615 1.834 7.383 1.00 0.00 56 SER A O 6
ATOM 8000 N N . LEU A 1 57 ? 4.112 3.143 5.622 1.00 0.00 57 LEU A N 6
ATOM 8001 C CA . LEU A 1 57 ? 4.335 2.024 4.713 1.00 0.00 57 LEU A CA 6
ATOM 8002 C C . LEU A 1 57 ? 5.805 1.616 4.702 1.00 0.00 57 LEU A C 6
ATOM 8003 O O . LEU A 1 57 ? 6.695 2.465 4.757 1.00 0.00 57 LEU A O 6
ATOM 8019 N N . ARG A 1 58 ? 6.051 0.312 4.628 1.00 0.00 58 ARG A N 6
ATOM 8020 C CA . ARG A 1 58 ? 7.413 -0.208 4.608 1.00 0.00 58 ARG A CA 6
ATOM 8021 C C . ARG A 1 58 ? 7.493 -1.492 3.787 1.00 0.00 58 ARG A C 6
ATOM 8022 O O . ARG A 1 58 ? 6.686 -2.406 3.964 1.00 0.00 58 ARG A O 6
ATOM 8043 N N . LEU A 1 59 ? 8.470 -1.554 2.889 1.00 0.00 59 LEU A N 6
ATOM 8044 C CA . LEU A 1 59 ? 8.655 -2.725 2.040 1.00 0.00 59 LEU A CA 6
ATOM 8045 C C . LEU A 1 59 ? 8.783 -3.992 2.880 1.00 0.00 59 LEU A C 6
ATOM 8046 O O . LEU A 1 59 ? 8.584 -5.101 2.383 1.00 0.00 59 LEU A O 6
ATOM 8062 N N . ASP A 1 60 ? 9.114 -3.819 4.154 1.00 0.00 60 ASP A N 6
ATOM 8063 C CA . ASP A 1 60 ? 9.266 -4.948 5.065 1.00 0.00 60 ASP A CA 6
ATOM 8064 C C . ASP A 1 60 ? 8.995 -4.524 6.505 1.00 0.00 60 ASP A C 6
ATOM 8065 O O . ASP A 1 60 ? 9.159 -3.362 6.878 1.00 0.00 60 ASP A O 6
ATOM 8074 N N . PRO A 1 61 ? 8.571 -5.488 7.336 1.00 0.00 61 PRO A N 6
ATOM 8075 C CA . PRO A 1 61 ? 8.268 -5.239 8.749 1.00 0.00 61 PRO A CA 6
ATOM 8076 C C . PRO A 1 61 ? 9.521 -4.949 9.568 1.00 0.00 61 PRO A C 6
ATOM 8077 O O . PRO A 1 61 ? 9.439 -4.611 10.749 1.00 0.00 61 PRO A O 6
ATOM 8088 N N . LYS A 1 62 ? 10.681 -5.083 8.933 1.00 0.00 62 LYS A N 6
ATOM 8089 C CA . LYS A 1 62 ? 11.952 -4.834 9.602 1.00 0.00 62 LYS A CA 6
ATOM 8090 C C . LYS A 1 62 ? 12.826 -3.894 8.777 1.00 0.00 62 LYS A C 6
ATOM 8091 O O . LYS A 1 62 ? 14.032 -3.794 9.002 1.00 0.00 62 LYS A O 6
ATOM 8110 N N . GLY A 1 63 ? 12.210 -3.207 7.820 1.00 0.00 63 GLY A N 6
ATOM 8111 C CA . GLY A 1 63 ? 12.947 -2.284 6.977 1.00 0.00 63 GLY A CA 6
ATOM 8112 C C . GLY A 1 63 ? 12.851 -0.852 7.463 1.00 0.00 63 GLY A C 6
ATOM 8113 O O . GLY A 1 63 ? 13.103 -0.567 8.634 1.00 0.00 63 GLY A O 6
ATOM 8117 N N . LYS A 1 64 ? 12.486 0.054 6.561 1.00 0.00 64 LYS A N 6
ATOM 8118 C CA . LYS A 1 64 ? 12.357 1.466 6.903 1.00 0.00 64 LYS A CA 6
ATOM 8119 C C . LYS A 1 64 ? 11.078 2.053 6.316 1.00 0.00 64 LYS A C 6
ATOM 8120 O O . LYS A 1 64 ? 10.349 1.376 5.590 1.00 0.00 64 LYS A O 6
ATOM 8139 N N . SER A 1 65 ? 10.811 3.316 6.634 1.00 0.00 65 SER A N 6
ATOM 8140 C CA . SER A 1 65 ? 9.618 3.993 6.140 1.00 0.00 65 SER A CA 6
ATOM 8141 C C . SER A 1 65 ? 9.785 4.387 4.675 1.00 0.00 65 SER A C 6
ATOM 8142 O O . SER A 1 65 ? 10.782 5.003 4.296 1.00 0.00 65 SER A O 6
ATOM 8150 N N . LEU A 1 66 ? 8.802 4.028 3.857 1.00 0.00 66 LEU A N 6
ATOM 8151 C CA . LEU A 1 66 ? 8.838 4.343 2.433 1.00 0.00 66 LEU A CA 6
ATOM 8152 C C . LEU A 1 66 ? 8.567 5.825 2.197 1.00 0.00 66 LEU A C 6
ATOM 8153 O O . LEU A 1 66 ? 8.025 6.514 3.062 1.00 0.00 66 LEU A O 6
ATOM 8169 N N . LYS A 1 67 ? 8.945 6.310 1.019 1.00 0.00 67 LYS A N 6
ATOM 8170 C CA . LYS A 1 67 ? 8.739 7.710 0.666 1.00 0.00 67 LYS A CA 6
ATOM 8171 C C . LYS A 1 67 ? 8.065 7.834 -0.697 1.00 0.00 67 LYS A C 6
ATOM 8172 O O . LYS A 1 67 ? 8.167 6.937 -1.534 1.00 0.00 67 LYS A O 6
ATOM 8191 N N . ASP A 1 68 ? 7.377 8.950 -0.912 1.00 0.00 68 ASP A N 6
ATOM 8192 C CA . ASP A 1 68 ? 6.688 9.192 -2.174 1.00 0.00 68 ASP A CA 6
ATOM 8193 C C . ASP A 1 68 ? 7.592 8.864 -3.358 1.00 0.00 68 ASP A C 6
ATOM 8194 O O . ASP A 1 68 ? 7.153 8.259 -4.336 1.00 0.00 68 ASP A O 6
ATOM 8203 N N . GLU A 1 69 ? 8.854 9.268 -3.263 1.00 0.00 69 GLU A N 6
ATOM 8204 C CA . GLU A 1 69 ? 9.819 9.018 -4.328 1.00 0.00 69 GLU A CA 6
ATOM 8205 C C . GLU A 1 69 ? 9.630 7.622 -4.916 1.00 0.00 69 GLU A C 6
ATOM 8206 O O . GLU A 1 69 ? 9.766 7.422 -6.123 1.00 0.00 69 GLU A O 6
ATOM 8218 N N . ASP A 1 70 ? 9.317 6.661 -4.054 1.00 0.00 70 ASP A N 6
ATOM 8219 C CA . ASP A 1 70 ? 9.109 5.284 -4.486 1.00 0.00 70 ASP A CA 6
ATOM 8220 C C . ASP A 1 70 ? 7.919 5.186 -5.436 1.00 0.00 70 ASP A C 6
ATOM 8221 O O . ASP A 1 70 ? 7.035 6.043 -5.430 1.00 0.00 70 ASP A O 6
ATOM 8230 N N . VAL A 1 71 ? 7.905 4.138 -6.253 1.00 0.00 71 VAL A N 6
ATOM 8231 C CA . VAL A 1 71 ? 6.824 3.928 -7.209 1.00 0.00 71 VAL A CA 6
ATOM 8232 C C . VAL A 1 71 ? 6.470 2.450 -7.322 1.00 0.00 71 VAL A C 6
ATOM 8233 O O . VAL A 1 71 ? 7.315 1.579 -7.108 1.00 0.00 71 VAL A O 6
ATOM 8246 N N . LEU A 1 72 ? 5.216 2.172 -7.661 1.00 0.00 72 LEU A N 6
ATOM 8247 C CA . LEU A 1 72 ? 4.748 0.798 -7.804 1.00 0.00 72 LEU A CA 6
ATOM 8248 C C . LEU A 1 72 ? 5.430 0.110 -8.982 1.00 0.00 72 LEU A C 6
ATOM 8249 O O . LEU A 1 72 ? 5.355 -1.109 -9.129 1.00 0.00 72 LEU A O 6
ATOM 8265 N N . GLN A 1 73 ? 6.095 0.901 -9.818 1.00 0.00 73 GLN A N 6
ATOM 8266 C CA . GLN A 1 73 ? 6.791 0.368 -10.983 1.00 0.00 73 GLN A CA 6
ATOM 8267 C C . GLN A 1 73 ? 8.303 0.478 -10.811 1.00 0.00 73 GLN A C 6
ATOM 8268 O O . GLN A 1 73 ? 9.068 -0.168 -11.527 1.00 0.00 73 GLN A O 6
ATOM 8282 N N . LYS A 1 74 ? 8.726 1.301 -9.858 1.00 0.00 74 LYS A N 6
ATOM 8283 C CA . LYS A 1 74 ? 10.146 1.496 -9.591 1.00 0.00 74 LYS A CA 6
ATOM 8284 C C . LYS A 1 74 ? 10.606 0.625 -8.426 1.00 0.00 74 LYS A C 6
ATOM 8285 O O . LYS A 1 74 ? 11.772 0.235 -8.351 1.00 0.00 74 LYS A O 6
ATOM 8304 N N . LEU A 1 75 ? 9.683 0.321 -7.521 1.00 0.00 75 LEU A N 6
ATOM 8305 C CA . LEU A 1 75 ? 9.993 -0.506 -6.360 1.00 0.00 75 LEU A CA 6
ATOM 8306 C C . LEU A 1 75 ? 10.507 -1.877 -6.789 1.00 0.00 75 LEU A C 6
ATOM 8307 O O . LEU A 1 75 ? 10.214 -2.362 -7.882 1.00 0.00 75 LEU A O 6
ATOM 8323 N N . PRO A 1 76 ? 11.291 -2.517 -5.910 1.00 0.00 76 PRO A N 6
ATOM 8324 C CA . PRO A 1 76 ? 11.860 -3.842 -6.175 1.00 0.00 76 PRO A CA 6
ATOM 8325 C C . PRO A 1 76 ? 10.801 -4.938 -6.178 1.00 0.00 76 PRO A C 6
ATOM 8326 O O . PRO A 1 76 ? 11.101 -6.106 -5.931 1.00 0.00 76 PRO A O 6
ATOM 8337 N N . VAL A 1 77 ? 9.559 -4.555 -6.458 1.00 0.00 77 VAL A N 6
ATOM 8338 C CA . VAL A 1 77 ? 8.455 -5.506 -6.495 1.00 0.00 77 VAL A CA 6
ATOM 8339 C C . VAL A 1 77 ? 7.821 -5.559 -7.881 1.00 0.00 77 VAL A C 6
ATOM 8340 O O . VAL A 1 77 ? 8.123 -4.737 -8.745 1.00 0.00 77 VAL A O 6
ATOM 8353 N N . GLY A 1 78 ? 6.939 -6.532 -8.085 1.00 0.00 78 GLY A N 6
ATOM 8354 C CA . GLY A 1 78 ? 6.275 -6.674 -9.368 1.00 0.00 78 GLY A CA 6
ATOM 8355 C C . GLY A 1 78 ? 4.790 -6.384 -9.287 1.00 0.00 78 GLY A C 6
ATOM 8356 O O . GLY A 1 78 ? 4.312 -5.814 -8.305 1.00 0.00 78 GLY A O 6
ATOM 8360 N N . THR A 1 79 ? 4.055 -6.773 -10.324 1.00 0.00 79 THR A N 6
ATOM 8361 C CA . THR A 1 79 ? 2.615 -6.549 -10.369 1.00 0.00 79 THR A CA 6
ATOM 8362 C C . THR A 1 79 ? 1.998 -6.664 -8.980 1.00 0.00 79 THR A C 6
ATOM 8363 O O . THR A 1 79 ? 1.163 -5.847 -8.590 1.00 0.00 79 THR A O 6
ATOM 8374 N N . THR A 1 80 ? 2.414 -7.684 -8.235 1.00 0.00 80 THR A N 6
ATOM 8375 C CA . THR A 1 80 ? 1.901 -7.906 -6.889 1.00 0.00 80 THR A CA 6
ATOM 8376 C C . THR A 1 80 ? 2.801 -7.256 -5.844 1.00 0.00 80 THR A C 6
ATOM 8377 O O . THR A 1 80 ? 3.820 -7.822 -5.450 1.00 0.00 80 THR A O 6
ATOM 8388 N N . ALA A 1 81 ? 2.416 -6.065 -5.397 1.00 0.00 81 ALA A N 6
ATOM 8389 C CA . ALA A 1 81 ? 3.187 -5.339 -4.395 1.00 0.00 81 ALA A CA 6
ATOM 8390 C C . ALA A 1 81 ? 2.601 -5.539 -3.001 1.00 0.00 81 ALA A C 6
ATOM 8391 O O . ALA A 1 81 ? 1.388 -5.674 -2.839 1.00 0.00 81 ALA A O 6
ATOM 8398 N N . THR A 1 82 ? 3.471 -5.558 -1.996 1.00 0.00 82 THR A N 6
ATOM 8399 C CA . THR A 1 82 ? 3.041 -5.744 -0.616 1.00 0.00 82 THR A CA 6
ATOM 8400 C C . THR A 1 82 ? 3.619 -4.664 0.291 1.00 0.00 82 THR A C 6
ATOM 8401 O O . THR A 1 82 ? 4.837 -4.500 0.380 1.00 0.00 82 THR A O 6
ATOM 8412 N N . LEU A 1 83 ? 2.740 -3.928 0.963 1.00 0.00 83 LEU A N 6
ATOM 8413 C CA . LEU A 1 83 ? 3.164 -2.863 1.864 1.00 0.00 83 LEU A CA 6
ATOM 8414 C C . LEU A 1 83 ? 2.771 -3.179 3.304 1.00 0.00 83 LEU A C 6
ATOM 8415 O O . LEU A 1 83 ? 1.726 -3.780 3.555 1.00 0.00 83 LEU A O 6
ATOM 8431 N N . TYR A 1 84 ? 3.613 -2.768 4.245 1.00 0.00 84 TYR A N 6
ATOM 8432 C CA . TYR A 1 84 ? 3.354 -3.007 5.660 1.00 0.00 84 TYR A CA 6
ATOM 8433 C C . TYR A 1 84 ? 2.995 -1.709 6.375 1.00 0.00 84 TYR A C 6
ATOM 8434 O O . TYR A 1 84 ? 3.671 -0.692 6.218 1.00 0.00 84 TYR A O 6
ATOM 8452 N N . PHE A 1 85 ? 1.926 -1.751 7.163 1.00 0.00 85 PHE A N 6
ATOM 8453 C CA . PHE A 1 85 ? 1.475 -0.579 7.904 1.00 0.00 85 PHE A CA 6
ATOM 8454 C C . PHE A 1 85 ? 2.025 -0.590 9.327 1.00 0.00 85 PHE A C 6
ATOM 8455 O O . PHE A 1 85 ? 2.042 -1.628 9.989 1.00 0.00 85 PHE A O 6
ATOM 8472 N N . ARG A 1 86 ? 2.474 0.572 9.791 1.00 0.00 86 ARG A N 6
ATOM 8473 C CA . ARG A 1 86 ? 3.026 0.696 11.134 1.00 0.00 86 ARG A CA 6
ATOM 8474 C C . ARG A 1 86 ? 2.291 1.773 11.927 1.00 0.00 86 ARG A C 6
ATOM 8475 O O . ARG A 1 86 ? 2.137 2.903 11.463 1.00 0.00 86 ARG A O 6
ATOM 8496 N N . ASP A 1 87 ? 1.839 1.414 13.124 1.00 0.00 87 ASP A N 6
ATOM 8497 C CA . ASP A 1 87 ? 1.120 2.349 13.981 1.00 0.00 87 ASP A CA 6
ATOM 8498 C C . ASP A 1 87 ? 1.994 3.552 14.326 1.00 0.00 87 ASP A C 6
ATOM 8499 O O . ASP A 1 87 ? 2.904 3.456 15.150 1.00 0.00 87 ASP A O 6
ATOM 8508 N N . LEU A 1 88 ? 1.710 4.683 13.690 1.00 0.00 88 LEU A N 6
ATOM 8509 C CA . LEU A 1 88 ? 2.470 5.905 13.928 1.00 0.00 88 LEU A CA 6
ATOM 8510 C C . LEU A 1 88 ? 1.615 6.948 14.642 1.00 0.00 88 LEU A C 6
ATOM 8511 O O . LEU A 1 88 ? 1.777 8.149 14.428 1.00 0.00 88 LEU A O 6
ATOM 8527 N N . GLY A 1 1 ? -18.583 -20.553 -13.261 1.00 0.00 1 GLY A N 7
ATOM 8528 C CA . GLY A 1 1 ? -18.085 -21.173 -14.475 1.00 0.00 1 GLY A CA 7
ATOM 8529 C C . GLY A 1 1 ? -16.659 -20.767 -14.792 1.00 0.00 1 GLY A C 7
ATOM 8530 O O . GLY A 1 1 ? -15.850 -20.562 -13.887 1.00 0.00 1 GLY A O 7
ATOM 8534 N N . SER A 1 2 ? -16.350 -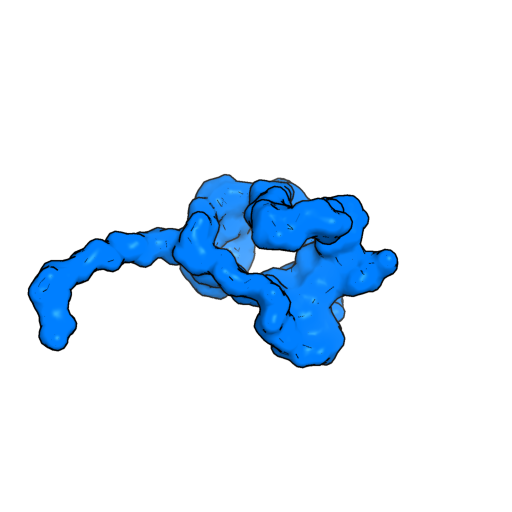20.653 -16.079 1.00 0.00 2 SER A N 7
ATOM 8535 C CA . SER A 1 2 ? -15.010 -20.275 -16.513 1.00 0.00 2 SER A CA 7
ATOM 8536 C C . SER A 1 2 ? -15.072 -19.180 -17.573 1.00 0.00 2 SER A C 7
ATOM 8537 O O . SER A 1 2 ? -15.699 -19.347 -18.619 1.00 0.00 2 SER A O 7
ATOM 8545 N N . SER A 1 3 ? -14.415 -18.058 -17.295 1.00 0.00 3 SER A N 7
ATOM 8546 C CA . SER A 1 3 ? -14.397 -16.933 -18.222 1.00 0.00 3 SER A CA 7
ATOM 8547 C C . SER A 1 3 ? -13.030 -16.256 -18.229 1.00 0.00 3 SER A C 7
ATOM 8548 O O . SER A 1 3 ? -12.277 -16.343 -17.260 1.00 0.00 3 SER A O 7
ATOM 8556 N N . GLY A 1 4 ? -12.716 -15.581 -19.330 1.00 0.00 4 GLY A N 7
ATOM 8557 C CA . GLY A 1 4 ? -11.440 -14.899 -19.444 1.00 0.00 4 GLY A CA 7
ATOM 8558 C C . GLY A 1 4 ? -11.557 -13.565 -20.156 1.00 0.00 4 GLY A C 7
ATOM 8559 O O . GLY A 1 4 ? -10.929 -13.350 -21.192 1.00 0.00 4 GLY A O 7
ATOM 8563 N N . SER A 1 5 ? -12.364 -12.668 -19.599 1.00 0.00 5 SER A N 7
ATOM 8564 C CA . SER A 1 5 ? -12.565 -11.350 -20.190 1.00 0.00 5 SER A CA 7
ATOM 8565 C C . SER A 1 5 ? -11.401 -10.422 -19.858 1.00 0.00 5 SER A C 7
ATOM 8566 O O . SER A 1 5 ? -11.415 -9.730 -18.840 1.00 0.00 5 SER A O 7
ATOM 8574 N N . SER A 1 6 ? -10.393 -10.414 -20.725 1.00 0.00 6 SER A N 7
ATOM 8575 C CA . SER A 1 6 ? -9.218 -9.574 -20.523 1.00 0.00 6 SER A CA 7
ATOM 8576 C C . SER A 1 6 ? -9.534 -8.114 -20.830 1.00 0.00 6 SER A C 7
ATOM 8577 O O . SER A 1 6 ? -10.329 -7.813 -21.720 1.00 0.00 6 SER A O 7
ATOM 8585 N N . GLY A 1 7 ? -8.906 -7.209 -20.086 1.00 0.00 7 GLY A N 7
ATOM 8586 C CA . GLY A 1 7 ? -9.133 -5.791 -20.292 1.00 0.00 7 GLY A CA 7
ATOM 8587 C C . GLY A 1 7 ? -7.991 -4.939 -19.773 1.00 0.00 7 GLY A C 7
ATOM 8588 O O . GLY A 1 7 ? -7.175 -4.444 -20.550 1.00 0.00 7 GLY A O 7
ATOM 8592 N N . MET A 1 8 ? -7.934 -4.767 -18.457 1.00 0.00 8 MET A N 7
ATOM 8593 C CA . MET A 1 8 ? -6.884 -3.968 -17.836 1.00 0.00 8 MET A CA 7
ATOM 8594 C C . MET A 1 8 ? -6.298 -4.688 -16.625 1.00 0.00 8 MET A C 7
ATOM 8595 O O . MET A 1 8 ? -7.002 -4.963 -15.653 1.00 0.00 8 MET A O 7
ATOM 8609 N N . LYS A 1 9 ? -5.006 -4.991 -16.690 1.00 0.00 9 LYS A N 7
ATOM 8610 C CA . LYS A 1 9 ? -4.325 -5.678 -15.600 1.00 0.00 9 LYS A CA 7
ATOM 8611 C C . LYS A 1 9 ? -3.745 -4.678 -14.605 1.00 0.00 9 LYS A C 7
ATOM 8612 O O . LYS A 1 9 ? -2.568 -4.321 -14.682 1.00 0.00 9 LYS A O 7
ATOM 8631 N N . HIS A 1 10 ? -4.576 -4.229 -13.670 1.00 0.00 10 HIS A N 7
ATOM 8632 C CA . HIS A 1 10 ? -4.145 -3.272 -12.658 1.00 0.00 10 HIS A CA 7
ATOM 8633 C C . HIS A 1 10 ? -3.155 -3.913 -11.691 1.00 0.00 10 HIS A C 7
ATOM 8634 O O . HIS A 1 10 ? -2.913 -5.119 -11.743 1.00 0.00 10 HIS A O 7
ATOM 8649 N N . TYR A 1 11 ? -2.584 -3.098 -10.810 1.00 0.00 11 TYR A N 7
ATOM 8650 C CA . TYR A 1 11 ? -1.618 -3.585 -9.833 1.00 0.00 11 TYR A CA 7
ATOM 8651 C C . TYR A 1 11 ? -2.319 -4.069 -8.567 1.00 0.00 11 TYR A C 7
ATOM 8652 O O . TYR A 1 11 ? -3.346 -3.523 -8.167 1.00 0.00 11 TYR A O 7
ATOM 8670 N N . GLU A 1 12 ? -1.754 -5.097 -7.942 1.00 0.00 12 GLU A N 7
ATOM 8671 C CA . GLU A 1 12 ? -2.325 -5.655 -6.722 1.00 0.00 12 GLU A CA 7
ATOM 8672 C C . GLU A 1 12 ? -1.481 -5.282 -5.506 1.00 0.00 12 GLU A C 7
ATOM 8673 O O . GLU A 1 12 ? -0.364 -5.771 -5.338 1.00 0.00 12 GLU A O 7
ATOM 8685 N N . VAL A 1 13 ? -2.024 -4.412 -4.661 1.00 0.00 13 VAL A N 7
ATOM 8686 C CA . VAL A 1 13 ? -1.322 -3.973 -3.460 1.00 0.00 13 VAL A CA 7
ATOM 8687 C C . VAL A 1 13 ? -2.073 -4.392 -2.201 1.00 0.00 13 VAL A C 7
ATOM 8688 O O . VAL A 1 13 ? -3.161 -3.892 -1.921 1.00 0.00 13 VAL A O 7
ATOM 8701 N N . GLU A 1 14 ? -1.482 -5.312 -1.446 1.00 0.00 14 GLU A N 7
ATOM 8702 C CA . GLU A 1 14 ? -2.095 -5.799 -0.215 1.00 0.00 14 GLU A CA 7
ATOM 8703 C C . GLU A 1 14 ? -1.432 -5.173 1.008 1.00 0.00 14 GLU A C 7
ATOM 8704 O O . GLU A 1 14 ? -0.348 -5.587 1.419 1.00 0.00 14 GLU A O 7
ATOM 8716 N N . ILE A 1 15 ? -2.090 -4.173 1.584 1.00 0.00 15 ILE A N 7
ATOM 8717 C CA . ILE A 1 15 ? -1.565 -3.490 2.760 1.00 0.00 15 ILE A CA 7
ATOM 8718 C C . ILE A 1 15 ? -1.775 -4.324 4.019 1.00 0.00 15 ILE A C 7
ATOM 8719 O O . ILE A 1 15 ? -2.865 -4.338 4.593 1.00 0.00 15 ILE A O 7
ATOM 8735 N N . LEU A 1 16 ? -0.725 -5.017 4.445 1.00 0.00 16 LEU A N 7
ATOM 8736 C CA . LEU A 1 16 ? -0.793 -5.852 5.639 1.00 0.00 16 LEU A CA 7
ATOM 8737 C C . LEU A 1 16 ? -0.195 -5.132 6.843 1.00 0.00 16 LEU A C 7
ATOM 8738 O O . LEU A 1 16 ? 0.433 -4.082 6.702 1.00 0.00 16 LEU A O 7
ATOM 8754 N N . ASP A 1 17 ? -0.392 -5.703 8.026 1.00 0.00 17 ASP A N 7
ATOM 8755 C CA . ASP A 1 17 ? 0.130 -5.117 9.255 1.00 0.00 17 ASP A CA 7
ATOM 8756 C C . ASP A 1 17 ? 1.562 -5.577 9.510 1.00 0.00 17 ASP A C 7
ATOM 8757 O O . ASP A 1 17 ? 1.984 -6.625 9.022 1.00 0.00 17 ASP A O 7
ATOM 8766 N N . ALA A 1 18 ? 2.304 -4.786 10.278 1.00 0.00 18 ALA A N 7
ATOM 8767 C CA . ALA A 1 18 ? 3.688 -5.112 10.599 1.00 0.00 18 ALA A CA 7
ATOM 8768 C C . ALA A 1 18 ? 3.777 -5.920 11.889 1.00 0.00 18 ALA A C 7
ATOM 8769 O O . ALA A 1 18 ? 4.865 -6.295 12.326 1.00 0.00 18 ALA A O 7
ATOM 8776 N N . LYS A 1 19 ? 2.625 -6.186 12.495 1.00 0.00 19 LYS A N 7
ATOM 8777 C CA . LYS A 1 19 ? 2.571 -6.950 13.736 1.00 0.00 19 LYS A CA 7
ATOM 8778 C C . LYS A 1 19 ? 1.720 -8.204 13.566 1.00 0.00 19 LYS A C 7
ATOM 8779 O O . LYS A 1 19 ? 2.218 -9.325 13.672 1.00 0.00 19 LYS A O 7
ATOM 8798 N N . THR A 1 20 ? 0.432 -8.008 13.300 1.00 0.00 20 THR A N 7
ATOM 8799 C CA . THR A 1 20 ? -0.489 -9.123 13.115 1.00 0.00 20 THR A CA 7
ATOM 8800 C C . THR A 1 20 ? -0.510 -9.583 11.661 1.00 0.00 20 THR A C 7
ATOM 8801 O O . THR A 1 20 ? -1.101 -10.612 11.335 1.00 0.00 20 THR A O 7
ATOM 8812 N N . ARG A 1 21 ? 0.140 -8.815 10.793 1.00 0.00 21 ARG A N 7
ATOM 8813 C CA . ARG A 1 21 ? 0.196 -9.145 9.374 1.00 0.00 21 ARG A CA 7
ATOM 8814 C C . ARG A 1 21 ? -1.176 -9.575 8.862 1.00 0.00 21 ARG A C 7
ATOM 8815 O O . ARG A 1 21 ? -1.299 -10.578 8.160 1.00 0.00 21 ARG A O 7
ATOM 8836 N N . GLU A 1 22 ? -2.202 -8.810 9.219 1.00 0.00 22 GLU A N 7
ATOM 8837 C CA . GLU A 1 22 ? -3.564 -9.114 8.796 1.00 0.00 22 GLU A CA 7
ATOM 8838 C C . GLU A 1 22 ? -3.988 -8.216 7.637 1.00 0.00 22 GLU A C 7
ATOM 8839 O O . GLU A 1 22 ? -3.612 -7.045 7.574 1.00 0.00 22 GLU A O 7
ATOM 8851 N N . LYS A 1 23 ? -4.771 -8.774 6.720 1.00 0.00 23 LYS A N 7
ATOM 8852 C CA . LYS A 1 23 ? -5.248 -8.026 5.563 1.00 0.00 23 LYS A CA 7
ATOM 8853 C C . LYS A 1 23 ? -6.108 -6.843 5.996 1.00 0.00 23 LYS A C 7
ATOM 8854 O O . LYS A 1 23 ? -7.235 -7.019 6.460 1.00 0.00 23 LYS A O 7
ATOM 8873 N N . LEU A 1 24 ? -5.570 -5.638 5.840 1.00 0.00 24 LEU A N 7
ATOM 8874 C CA . LEU A 1 24 ? -6.290 -4.425 6.213 1.00 0.00 24 LEU A CA 7
ATOM 8875 C C . LEU A 1 24 ? -7.001 -3.821 5.007 1.00 0.00 24 LEU A C 7
ATOM 8876 O O . LEU A 1 24 ? -8.119 -3.316 5.121 1.00 0.00 24 LEU A O 7
ATOM 8892 N N . CYS A 1 25 ? -6.346 -3.877 3.852 1.00 0.00 25 CYS A N 7
ATOM 8893 C CA . CYS A 1 25 ? -6.917 -3.336 2.623 1.00 0.00 25 CYS A CA 7
ATOM 8894 C C . CYS A 1 25 ? -6.317 -4.019 1.399 1.00 0.00 25 CYS A C 7
ATOM 8895 O O . CYS A 1 25 ? -5.151 -4.414 1.404 1.00 0.00 25 CYS A O 7
ATOM 8903 N N . PHE A 1 26 ? -7.123 -4.157 0.351 1.00 0.00 26 PHE A N 7
ATOM 8904 C CA . PHE A 1 26 ? -6.673 -4.796 -0.880 1.00 0.00 26 PHE A CA 7
ATOM 8905 C C . PHE A 1 26 ? -7.052 -3.958 -2.098 1.00 0.00 26 PHE A C 7
ATOM 8906 O O . PHE A 1 26 ? -8.205 -3.961 -2.533 1.00 0.00 26 PHE A O 7
ATOM 8923 N N . LEU A 1 27 ? -6.076 -3.241 -2.642 1.00 0.00 27 LEU A N 7
ATOM 8924 C CA . LEU A 1 27 ? -6.306 -2.397 -3.810 1.00 0.00 27 LEU A CA 7
ATOM 8925 C C . LEU A 1 27 ? -5.785 -3.066 -5.077 1.00 0.00 27 LEU A C 7
ATOM 8926 O O . LEU A 1 27 ? -4.603 -2.964 -5.404 1.00 0.00 27 LEU A O 7
ATOM 8942 N N . ASP A 1 28 ? -6.676 -3.750 -5.788 1.00 0.00 28 ASP A N 7
ATOM 8943 C CA . ASP A 1 28 ? -6.307 -4.433 -7.022 1.00 0.00 28 ASP A CA 7
ATOM 8944 C C . ASP A 1 28 ? -6.526 -3.529 -8.231 1.00 0.00 28 ASP A C 7
ATOM 8945 O O . ASP A 1 28 ? -6.473 -3.980 -9.375 1.00 0.00 28 ASP A O 7
ATOM 8954 N N . LYS A 1 29 ? -6.774 -2.250 -7.969 1.00 0.00 29 LYS A N 7
ATOM 8955 C CA . LYS A 1 29 ? -7.002 -1.281 -9.035 1.00 0.00 29 LYS A CA 7
ATOM 8956 C C . LYS A 1 29 ? -6.068 -0.084 -8.890 1.00 0.00 29 LYS A C 7
ATOM 8957 O O . LYS A 1 29 ? -6.472 1.060 -9.096 1.00 0.00 29 LYS A O 7
ATOM 8976 N N . VAL A 1 30 ? -4.816 -0.356 -8.535 1.00 0.00 30 VAL A N 7
ATOM 8977 C CA . VAL A 1 30 ? -3.824 0.699 -8.365 1.00 0.00 30 VAL A CA 7
ATOM 8978 C C . VAL A 1 30 ? -2.989 0.877 -9.629 1.00 0.00 30 VAL A C 7
ATOM 8979 O O . VAL A 1 30 ? -2.755 -0.078 -10.369 1.00 0.00 30 VAL A O 7
ATOM 8992 N N . GLU A 1 31 ? -2.544 2.106 -9.869 1.00 0.00 31 GLU A N 7
ATOM 8993 C CA . GLU A 1 31 ? -1.735 2.409 -11.044 1.00 0.00 31 GLU A CA 7
ATOM 8994 C C . GLU A 1 31 ? -0.256 2.160 -10.766 1.00 0.00 31 GLU A C 7
ATOM 8995 O O . GLU A 1 31 ? 0.233 2.349 -9.652 1.00 0.00 31 GLU A O 7
ATOM 9007 N N . PRO A 1 32 ? 0.476 1.724 -11.802 1.00 0.00 32 PRO A N 7
ATOM 9008 C CA . PRO A 1 32 ? 1.910 1.440 -11.695 1.00 0.00 32 PRO A CA 7
ATOM 9009 C C . PRO A 1 32 ? 2.740 2.706 -11.515 1.00 0.00 32 PRO A C 7
ATOM 9010 O O . PRO A 1 32 ? 3.735 2.709 -10.789 1.00 0.00 32 PRO A O 7
ATOM 9021 N N . HIS A 1 33 ? 2.325 3.780 -12.179 1.00 0.00 33 HIS A N 7
ATOM 9022 C CA . HIS A 1 33 ? 3.031 5.053 -12.090 1.00 0.00 33 HIS A CA 7
ATOM 9023 C C . HIS A 1 33 ? 2.745 5.742 -10.759 1.00 0.00 33 HIS A C 7
ATOM 9024 O O . HIS A 1 33 ? 3.530 6.568 -10.296 1.00 0.00 33 HIS A O 7
ATOM 9039 N N . ALA A 1 34 ? 1.615 5.396 -10.150 1.00 0.00 34 ALA A N 7
ATOM 9040 C CA . ALA A 1 34 ? 1.227 5.980 -8.873 1.00 0.00 34 ALA A CA 7
ATOM 9041 C C . ALA A 1 34 ? 2.338 5.830 -7.840 1.00 0.00 34 ALA A C 7
ATOM 9042 O O . ALA A 1 34 ? 2.923 4.756 -7.691 1.00 0.00 34 ALA A O 7
ATOM 9049 N N . THR A 1 35 ? 2.628 6.915 -7.128 1.00 0.00 35 THR A N 7
ATOM 9050 C CA . THR A 1 35 ? 3.671 6.905 -6.110 1.00 0.00 35 THR A CA 7
ATOM 9051 C C . THR A 1 35 ? 3.108 6.514 -4.749 1.00 0.00 35 THR A C 7
ATOM 9052 O O . THR A 1 35 ? 1.894 6.399 -4.579 1.00 0.00 35 THR A O 7
ATOM 9063 N N . ILE A 1 36 ? 3.997 6.309 -3.783 1.00 0.00 36 ILE A N 7
ATOM 9064 C CA . ILE A 1 36 ? 3.587 5.932 -2.436 1.00 0.00 36 ILE A CA 7
ATOM 9065 C C . ILE A 1 36 ? 2.602 6.942 -1.858 1.00 0.00 36 ILE A C 7
ATOM 9066 O O . ILE A 1 36 ? 1.589 6.569 -1.268 1.00 0.00 36 ILE A O 7
ATOM 9082 N N . ALA A 1 37 ? 2.906 8.224 -2.033 1.00 0.00 37 ALA A N 7
ATOM 9083 C CA . ALA A 1 37 ? 2.045 9.289 -1.532 1.00 0.00 37 ALA A CA 7
ATOM 9084 C C . ALA A 1 37 ? 0.588 9.038 -1.905 1.00 0.00 37 ALA A C 7
ATOM 9085 O O . ALA A 1 37 ? -0.303 9.137 -1.062 1.00 0.00 37 ALA A O 7
ATOM 9092 N N . GLU A 1 38 ? 0.354 8.713 -3.173 1.00 0.00 38 GLU A N 7
ATOM 9093 C CA . GLU A 1 38 ? -0.997 8.450 -3.656 1.00 0.00 38 GLU A CA 7
ATOM 9094 C C . GLU A 1 38 ? -1.608 7.252 -2.936 1.00 0.00 38 GLU A C 7
ATOM 9095 O O . GLU A 1 38 ? -2.757 7.299 -2.495 1.00 0.00 38 GLU A O 7
ATOM 9107 N N . ILE A 1 39 ? -0.832 6.179 -2.821 1.00 0.00 39 ILE A N 7
ATOM 9108 C CA . ILE A 1 39 ? -1.297 4.969 -2.155 1.00 0.00 39 ILE A CA 7
ATOM 9109 C C . ILE A 1 39 ? -1.986 5.298 -0.835 1.00 0.00 39 ILE A C 7
ATOM 9110 O O . ILE A 1 39 ? -3.076 4.801 -0.550 1.00 0.00 39 ILE A O 7
ATOM 9126 N N . LYS A 1 40 ? -1.344 6.140 -0.033 1.00 0.00 40 LYS A N 7
ATOM 9127 C CA . LYS A 1 40 ? -1.895 6.540 1.257 1.00 0.00 40 LYS A CA 7
ATOM 9128 C C . LYS A 1 40 ? -3.317 7.071 1.100 1.00 0.00 40 LYS A C 7
ATOM 9129 O O . LYS A 1 40 ? -4.233 6.632 1.794 1.00 0.00 40 LYS A O 7
ATOM 9148 N N . ASN A 1 41 ? -3.493 8.016 0.182 1.00 0.00 41 ASN A N 7
ATOM 9149 C CA . ASN A 1 41 ? -4.803 8.606 -0.066 1.00 0.00 41 ASN A CA 7
ATOM 9150 C C . ASN A 1 41 ? -5.855 7.522 -0.284 1.00 0.00 41 ASN A C 7
ATOM 9151 O O . ASN A 1 41 ? -6.875 7.484 0.405 1.00 0.00 41 ASN A O 7
ATOM 9162 N N . LEU A 1 42 ? -5.599 6.643 -1.247 1.00 0.00 42 LEU A N 7
ATOM 9163 C CA . LEU A 1 42 ? -6.523 5.558 -1.556 1.00 0.00 42 LEU A CA 7
ATOM 9164 C C . LEU A 1 42 ? -7.082 4.938 -0.280 1.00 0.00 42 LEU A C 7
ATOM 9165 O O . LEU A 1 42 ? -8.289 4.728 -0.156 1.00 0.00 42 LEU A O 7
ATOM 9181 N N . PHE A 1 43 ? -6.197 4.650 0.669 1.00 0.00 43 PHE A N 7
ATOM 9182 C CA . PHE A 1 43 ? -6.603 4.055 1.937 1.00 0.00 43 PHE A CA 7
ATOM 9183 C C . PHE A 1 43 ? -7.430 5.040 2.760 1.00 0.00 43 PHE A C 7
ATOM 9184 O O . PHE A 1 43 ? -8.411 4.661 3.400 1.00 0.00 43 PHE A O 7
ATOM 9201 N N . THR A 1 44 ? -7.025 6.306 2.738 1.00 0.00 44 THR A N 7
ATOM 9202 C CA . THR A 1 44 ? -7.726 7.345 3.481 1.00 0.00 44 THR A CA 7
ATOM 9203 C C . THR A 1 44 ? -9.189 7.432 3.059 1.00 0.00 44 THR A C 7
ATOM 9204 O O . THR A 1 44 ? -10.075 7.627 3.891 1.00 0.00 44 THR A O 7
ATOM 9215 N N . LYS A 1 45 ? -9.435 7.285 1.762 1.00 0.00 45 LYS A N 7
ATOM 9216 C CA . LYS A 1 45 ? -10.791 7.344 1.228 1.00 0.00 45 LYS A CA 7
ATOM 9217 C C . LYS A 1 45 ? -11.779 6.673 2.177 1.00 0.00 45 LYS A C 7
ATOM 9218 O O . LYS A 1 45 ? -12.689 7.317 2.700 1.00 0.00 45 LYS A O 7
ATOM 9237 N N . THR A 1 46 ? -11.593 5.375 2.396 1.00 0.00 46 THR A N 7
ATOM 9238 C CA . THR A 1 46 ? -12.467 4.617 3.282 1.00 0.00 46 THR A CA 7
ATOM 9239 C C . THR A 1 46 ? -12.392 5.142 4.711 1.00 0.00 46 THR A C 7
ATOM 9240 O O . THR A 1 46 ? -13.400 5.558 5.284 1.00 0.00 46 THR A O 7
ATOM 9251 N N . HIS A 1 47 ? -11.192 5.122 5.282 1.00 0.00 47 HIS A N 7
ATOM 9252 C CA . HIS A 1 47 ? -10.985 5.599 6.645 1.00 0.00 47 HIS A CA 7
ATOM 9253 C C . HIS A 1 47 ? -10.381 7.000 6.645 1.00 0.00 47 HIS A C 7
ATOM 9254 O O . HIS A 1 47 ? -9.175 7.182 6.482 1.00 0.00 47 HIS A O 7
ATOM 9269 N N . PRO A 1 48 ? -11.239 8.014 6.831 1.00 0.00 48 PRO A N 7
ATOM 9270 C CA . PRO A 1 48 ? -10.813 9.416 6.856 1.00 0.00 48 PRO A CA 7
ATOM 9271 C C . PRO A 1 48 ? -9.994 9.751 8.099 1.00 0.00 48 PRO A C 7
ATOM 9272 O O . PRO A 1 48 ? -8.948 10.393 8.009 1.00 0.00 48 PRO A O 7
ATOM 9283 N N . GLN A 1 49 ? -10.478 9.312 9.256 1.00 0.00 49 GLN A N 7
ATOM 9284 C CA . GLN A 1 49 ? -9.790 9.566 10.516 1.00 0.00 49 GLN A CA 7
ATOM 9285 C C . GLN A 1 49 ? -8.300 9.264 10.394 1.00 0.00 49 GLN A C 7
ATOM 9286 O O . GLN A 1 49 ? -7.474 9.887 11.061 1.00 0.00 49 GLN A O 7
ATOM 9300 N N . TRP A 1 50 ? -7.965 8.304 9.540 1.00 0.00 50 TRP A N 7
ATOM 9301 C CA . TRP A 1 50 ? -6.574 7.919 9.331 1.00 0.00 50 TRP A CA 7
ATOM 9302 C C . TRP A 1 50 ? -5.911 8.814 8.290 1.00 0.00 50 TRP A C 7
ATOM 9303 O O . TRP A 1 50 ? -6.270 8.784 7.112 1.00 0.00 50 TRP A O 7
ATOM 9324 N N . TYR A 1 51 ? -4.944 9.611 8.731 1.00 0.00 51 TYR A N 7
ATOM 9325 C CA . TYR A 1 51 ? -4.233 10.517 7.836 1.00 0.00 51 TYR A CA 7
ATOM 9326 C C . TYR A 1 51 ? -2.993 9.845 7.254 1.00 0.00 51 TYR A C 7
ATOM 9327 O O . TYR A 1 51 ? -2.497 8.844 7.770 1.00 0.00 51 TYR A O 7
ATOM 9345 N N . PRO A 1 52 ? -2.479 10.410 6.151 1.00 0.00 52 PRO A N 7
ATOM 9346 C CA . PRO A 1 52 ? -1.290 9.885 5.473 1.00 0.00 52 PRO A CA 7
ATOM 9347 C C . PRO A 1 52 ? -0.019 10.091 6.290 1.00 0.00 52 PRO A C 7
ATOM 9348 O O . PRO A 1 52 ? 1.038 9.555 5.957 1.00 0.00 52 PRO A O 7
ATOM 9359 N N . ALA A 1 53 ? -0.129 10.870 7.361 1.00 0.00 53 ALA A N 7
ATOM 9360 C CA . ALA A 1 53 ? 1.011 11.144 8.227 1.00 0.00 53 ALA A CA 7
ATOM 9361 C C . ALA A 1 53 ? 1.244 9.999 9.207 1.00 0.00 53 ALA A C 7
ATOM 9362 O O . ALA A 1 53 ? 2.377 9.737 9.612 1.00 0.00 53 ALA A O 7
ATOM 9369 N N . ARG A 1 54 ? 0.165 9.322 9.585 1.00 0.00 54 ARG A N 7
ATOM 9370 C CA . ARG A 1 54 ? 0.252 8.206 10.520 1.00 0.00 54 ARG A CA 7
ATOM 9371 C C . ARG A 1 54 ? 0.437 6.887 9.776 1.00 0.00 54 ARG A C 7
ATOM 9372 O O . ARG A 1 54 ? 1.321 6.096 10.106 1.00 0.00 54 ARG A O 7
ATOM 9393 N N . GLN A 1 55 ? -0.404 6.656 8.773 1.00 0.00 55 GLN A N 7
ATOM 9394 C CA . GLN A 1 55 ? -0.334 5.432 7.984 1.00 0.00 55 GLN A CA 7
ATOM 9395 C C . GLN A 1 55 ? 1.077 5.209 7.449 1.00 0.00 55 GLN A C 7
ATOM 9396 O O . GLN A 1 55 ? 1.437 5.718 6.388 1.00 0.00 55 GLN A O 7
ATOM 9410 N N . SER A 1 56 ? 1.872 4.445 8.192 1.00 0.00 56 SER A N 7
ATOM 9411 C CA . SER A 1 56 ? 3.245 4.158 7.794 1.00 0.00 56 SER A CA 7
ATOM 9412 C C . SER A 1 56 ? 3.301 2.942 6.875 1.00 0.00 56 SER A C 7
ATOM 9413 O O . SER A 1 56 ? 2.666 1.920 7.137 1.00 0.00 56 SER A O 7
ATOM 9421 N N . LEU A 1 57 ? 4.066 3.060 5.795 1.00 0.00 57 LEU A N 7
ATOM 9422 C CA . LEU A 1 57 ? 4.207 1.971 4.834 1.00 0.00 57 LEU A CA 7
ATOM 9423 C C . LEU A 1 57 ? 5.676 1.619 4.622 1.00 0.00 57 LEU A C 7
ATOM 9424 O O . LEU A 1 57 ? 6.526 2.502 4.509 1.00 0.00 57 LEU A O 7
ATOM 9440 N N . ARG A 1 58 ? 5.966 0.323 4.565 1.00 0.00 58 ARG A N 7
ATOM 9441 C CA . ARG A 1 58 ? 7.332 -0.145 4.365 1.00 0.00 58 ARG A CA 7
ATOM 9442 C C . ARG A 1 58 ? 7.350 -1.435 3.550 1.00 0.00 58 ARG A C 7
ATOM 9443 O O . ARG A 1 58 ? 6.455 -2.273 3.673 1.00 0.00 58 ARG A O 7
ATOM 9464 N N . LEU A 1 59 ? 8.374 -1.589 2.719 1.00 0.00 59 LEU A N 7
ATOM 9465 C CA . LEU A 1 59 ? 8.509 -2.777 1.883 1.00 0.00 59 LEU A CA 7
ATOM 9466 C C . LEU A 1 59 ? 8.723 -4.023 2.737 1.00 0.00 59 LEU A C 7
ATOM 9467 O O . LEU A 1 59 ? 8.554 -5.147 2.266 1.00 0.00 59 LEU A O 7
ATOM 9483 N N . ASP A 1 60 ? 9.093 -3.814 3.996 1.00 0.00 60 ASP A N 7
ATOM 9484 C CA . ASP A 1 60 ? 9.326 -4.920 4.917 1.00 0.00 60 ASP A CA 7
ATOM 9485 C C . ASP A 1 60 ? 9.172 -4.463 6.365 1.00 0.00 60 ASP A C 7
ATOM 9486 O O . ASP A 1 60 ? 9.401 -3.301 6.702 1.00 0.00 60 ASP A O 7
ATOM 9495 N N . PRO A 1 61 ? 8.772 -5.396 7.241 1.00 0.00 61 PRO A N 7
ATOM 9496 C CA . PRO A 1 61 ? 8.578 -5.113 8.666 1.00 0.00 61 PRO A CA 7
ATOM 9497 C C . PRO A 1 61 ? 9.894 -4.855 9.391 1.00 0.00 61 PRO A C 7
ATOM 9498 O O . PRO A 1 61 ? 9.906 -4.403 10.536 1.00 0.00 61 PRO A O 7
ATOM 9509 N N . LYS A 1 62 ? 11.002 -5.144 8.717 1.00 0.00 62 LYS A N 7
ATOM 9510 C CA . LYS A 1 62 ? 12.325 -4.943 9.295 1.00 0.00 62 LYS A CA 7
ATOM 9511 C C . LYS A 1 62 ? 13.192 -4.081 8.383 1.00 0.00 62 LYS A C 7
ATOM 9512 O O . LYS A 1 62 ? 14.419 -4.140 8.440 1.00 0.00 62 LYS A O 7
ATOM 9531 N N . GLY A 1 63 ? 12.544 -3.278 7.544 1.00 0.00 63 GLY A N 7
ATOM 9532 C CA . GLY A 1 63 ? 13.273 -2.414 6.633 1.00 0.00 63 GLY A CA 7
ATOM 9533 C C . GLY A 1 63 ? 13.304 -0.973 7.101 1.00 0.00 63 GLY A C 7
ATOM 9534 O O . GLY A 1 63 ? 13.789 -0.677 8.194 1.00 0.00 63 GLY A O 7
ATOM 9538 N N . LYS A 1 64 ? 12.786 -0.072 6.273 1.00 0.00 64 LYS A N 7
ATOM 9539 C CA . LYS A 1 64 ? 12.756 1.347 6.607 1.00 0.00 64 LYS A CA 7
ATOM 9540 C C . LYS A 1 64 ? 11.458 1.991 6.131 1.00 0.00 64 LYS A C 7
ATOM 9541 O O . LYS A 1 64 ? 10.612 1.331 5.526 1.00 0.00 64 LYS A O 7
ATOM 9560 N N . SER A 1 65 ? 11.307 3.282 6.407 1.00 0.00 65 SER A N 7
ATOM 9561 C CA . SER A 1 65 ? 10.110 4.014 6.009 1.00 0.00 65 SER A CA 7
ATOM 9562 C C . SER A 1 65 ? 10.166 4.384 4.530 1.00 0.00 65 SER A C 7
ATOM 9563 O O . SER A 1 65 ? 11.079 5.081 4.086 1.00 0.00 65 SER A O 7
ATOM 9571 N N . LEU A 1 66 ? 9.183 3.912 3.771 1.00 0.00 66 LEU A N 7
ATOM 9572 C CA . LEU A 1 66 ? 9.118 4.192 2.341 1.00 0.00 66 LEU A CA 7
ATOM 9573 C C . LEU A 1 66 ? 8.989 5.690 2.085 1.00 0.00 66 LEU A C 7
ATOM 9574 O O . LEU A 1 66 ? 8.571 6.447 2.961 1.00 0.00 66 LEU A O 7
ATOM 9590 N N . LYS A 1 67 ? 9.348 6.111 0.877 1.00 0.00 67 LYS A N 7
ATOM 9591 C CA . LYS A 1 67 ? 9.268 7.518 0.502 1.00 0.00 67 LYS A CA 7
ATOM 9592 C C . LYS A 1 67 ? 8.454 7.696 -0.775 1.00 0.00 67 LYS A C 7
ATOM 9593 O O . LYS A 1 67 ? 8.440 6.821 -1.641 1.00 0.00 67 LYS A O 7
ATOM 9612 N N . ASP A 1 68 ? 7.779 8.835 -0.887 1.00 0.00 68 ASP A N 7
ATOM 9613 C CA . ASP A 1 68 ? 6.964 9.128 -2.060 1.00 0.00 68 ASP A CA 7
ATOM 9614 C C . ASP A 1 68 ? 7.742 8.856 -3.344 1.00 0.00 68 ASP A C 7
ATOM 9615 O O . ASP A 1 68 ? 7.219 8.255 -4.281 1.00 0.00 68 ASP A O 7
ATOM 9624 N N . GLU A 1 69 ? 8.993 9.304 -3.378 1.00 0.00 69 GLU A N 7
ATOM 9625 C CA . GLU A 1 69 ? 9.842 9.111 -4.548 1.00 0.00 69 GLU A CA 7
ATOM 9626 C C . GLU A 1 69 ? 9.693 7.695 -5.099 1.00 0.00 69 GLU A C 7
ATOM 9627 O O . GLU A 1 69 ? 9.931 7.451 -6.282 1.00 0.00 69 GLU A O 7
ATOM 9639 N N . ASP A 1 70 ? 9.299 6.768 -4.234 1.00 0.00 70 ASP A N 7
ATOM 9640 C CA . ASP A 1 70 ? 9.118 5.377 -4.633 1.00 0.00 70 ASP A CA 7
ATOM 9641 C C . ASP A 1 70 ? 7.853 5.213 -5.470 1.00 0.00 70 ASP A C 7
ATOM 9642 O O . ASP A 1 70 ? 6.851 5.890 -5.240 1.00 0.00 70 ASP A O 7
ATOM 9651 N N . VAL A 1 71 ? 7.908 4.309 -6.444 1.00 0.00 71 VAL A N 7
ATOM 9652 C CA . VAL A 1 71 ? 6.767 4.055 -7.316 1.00 0.00 71 VAL A CA 7
ATOM 9653 C C . VAL A 1 71 ? 6.450 2.566 -7.385 1.00 0.00 71 VAL A C 7
ATOM 9654 O O . VAL A 1 71 ? 7.318 1.723 -7.155 1.00 0.00 71 VAL A O 7
ATOM 9667 N N . LEU A 1 72 ? 5.200 2.247 -7.705 1.00 0.00 72 LEU A N 7
ATOM 9668 C CA . LEU A 1 72 ? 4.767 0.858 -7.807 1.00 0.00 72 LEU A CA 7
ATOM 9669 C C . LEU A 1 72 ? 5.476 0.149 -8.956 1.00 0.00 72 LEU A C 7
ATOM 9670 O O . LEU A 1 72 ? 5.375 -1.069 -9.102 1.00 0.00 72 LEU A O 7
ATOM 9686 N N . GLN A 1 73 ? 6.194 0.919 -9.767 1.00 0.00 73 GLN A N 7
ATOM 9687 C CA . GLN A 1 73 ? 6.921 0.363 -10.902 1.00 0.00 73 GLN A CA 7
ATOM 9688 C C . GLN A 1 73 ? 8.428 0.477 -10.692 1.00 0.00 73 GLN A C 7
ATOM 9689 O O . GLN A 1 73 ? 9.205 -0.284 -11.268 1.00 0.00 73 GLN A O 7
ATOM 9703 N N . LYS A 1 74 ? 8.834 1.433 -9.863 1.00 0.00 74 LYS A N 7
ATOM 9704 C CA . LYS A 1 74 ? 10.247 1.647 -9.575 1.00 0.00 74 LYS A CA 7
ATOM 9705 C C . LYS A 1 74 ? 10.698 0.792 -8.396 1.00 0.00 74 LYS A C 7
ATOM 9706 O O . LYS A 1 74 ? 11.860 0.390 -8.315 1.00 0.00 74 LYS A O 7
ATOM 9725 N N . LEU A 1 75 ? 9.772 0.514 -7.484 1.00 0.00 75 LEU A N 7
ATOM 9726 C CA . LEU A 1 75 ? 10.075 -0.296 -6.309 1.00 0.00 75 LEU A CA 7
ATOM 9727 C C . LEU A 1 75 ? 10.597 -1.670 -6.715 1.00 0.00 75 LEU A C 7
ATOM 9728 O O . LEU A 1 75 ? 10.317 -2.171 -7.805 1.00 0.00 75 LEU A O 7
ATOM 9744 N N . PRO A 1 76 ? 11.372 -2.298 -5.818 1.00 0.00 76 PRO A N 7
ATOM 9745 C CA . PRO A 1 76 ? 11.947 -3.624 -6.059 1.00 0.00 76 PRO A CA 7
ATOM 9746 C C . PRO A 1 76 ? 10.889 -4.723 -6.060 1.00 0.00 76 PRO A C 7
ATOM 9747 O O . PRO A 1 76 ? 11.188 -5.886 -5.790 1.00 0.00 76 PRO A O 7
ATOM 9758 N N . VAL A 1 77 ? 9.651 -4.347 -6.366 1.00 0.00 77 VAL A N 7
ATOM 9759 C CA . VAL A 1 77 ? 8.550 -5.301 -6.403 1.00 0.00 77 VAL A CA 7
ATOM 9760 C C . VAL A 1 77 ? 7.915 -5.353 -7.789 1.00 0.00 77 VAL A C 7
ATOM 9761 O O . VAL A 1 77 ? 8.216 -4.531 -8.653 1.00 0.00 77 VAL A O 7
ATOM 9774 N N . GLY A 1 78 ? 7.034 -6.328 -7.994 1.00 0.00 78 GLY A N 7
ATOM 9775 C CA . GLY A 1 78 ? 6.371 -6.470 -9.277 1.00 0.00 78 GLY A CA 7
ATOM 9776 C C . GLY A 1 78 ? 4.893 -6.140 -9.205 1.00 0.00 78 GLY A C 7
ATOM 9777 O O . GLY A 1 78 ? 4.435 -5.508 -8.252 1.00 0.00 78 GLY A O 7
ATOM 9781 N N . THR A 1 79 ? 4.143 -6.568 -10.215 1.00 0.00 79 THR A N 7
ATOM 9782 C CA . THR A 1 79 ? 2.709 -6.312 -10.265 1.00 0.00 79 THR A CA 7
ATOM 9783 C C . THR A 1 79 ? 2.072 -6.483 -8.890 1.00 0.00 79 THR A C 7
ATOM 9784 O O . THR A 1 79 ? 1.189 -5.717 -8.503 1.00 0.00 79 THR A O 7
ATOM 9795 N N . THR A 1 80 ? 2.527 -7.492 -8.153 1.00 0.00 80 THR A N 7
ATOM 9796 C CA . THR A 1 80 ? 2.002 -7.763 -6.821 1.00 0.00 80 THR A CA 7
ATOM 9797 C C . THR A 1 80 ? 2.870 -7.119 -5.746 1.00 0.00 80 THR A C 7
ATOM 9798 O O . THR A 1 80 ? 3.836 -7.717 -5.274 1.00 0.00 80 THR A O 7
ATOM 9809 N N . ALA A 1 81 ? 2.519 -5.896 -5.363 1.00 0.00 81 ALA A N 7
ATOM 9810 C CA . ALA A 1 81 ? 3.265 -5.171 -4.342 1.00 0.00 81 ALA A CA 7
ATOM 9811 C C . ALA A 1 81 ? 2.653 -5.385 -2.961 1.00 0.00 81 ALA A C 7
ATOM 9812 O O . ALA A 1 81 ? 1.440 -5.552 -2.826 1.00 0.00 81 ALA A O 7
ATOM 9819 N N . THR A 1 82 ? 3.500 -5.378 -1.936 1.00 0.00 82 THR A N 7
ATOM 9820 C CA . THR A 1 82 ? 3.043 -5.572 -0.566 1.00 0.00 82 THR A CA 7
ATOM 9821 C C . THR A 1 82 ? 3.573 -4.476 0.351 1.00 0.00 82 THR A C 7
ATOM 9822 O O . THR A 1 82 ? 4.775 -4.207 0.384 1.00 0.00 82 THR A O 7
ATOM 9833 N N . LEU A 1 83 ? 2.671 -3.846 1.096 1.00 0.00 83 LEU A N 7
ATOM 9834 C CA . LEU A 1 83 ? 3.049 -2.778 2.015 1.00 0.00 83 LEU A CA 7
ATOM 9835 C C . LEU A 1 83 ? 2.642 -3.122 3.445 1.00 0.00 83 LEU A C 7
ATOM 9836 O O . LEU A 1 83 ? 1.543 -3.622 3.685 1.00 0.00 83 LEU A O 7
ATOM 9852 N N . TYR A 1 84 ? 3.534 -2.848 4.390 1.00 0.00 84 TYR A N 7
ATOM 9853 C CA . TYR A 1 84 ? 3.269 -3.128 5.796 1.00 0.00 84 TYR A CA 7
ATOM 9854 C C . TYR A 1 84 ? 2.860 -1.859 6.537 1.00 0.00 84 TYR A C 7
ATOM 9855 O O . TYR A 1 84 ? 3.429 -0.789 6.320 1.00 0.00 84 TYR A O 7
ATOM 9873 N N . PHE A 1 85 ? 1.869 -1.986 7.413 1.00 0.00 85 PHE A N 7
ATOM 9874 C CA . PHE A 1 85 ? 1.382 -0.850 8.187 1.00 0.00 85 PHE A CA 7
ATOM 9875 C C . PHE A 1 85 ? 2.053 -0.797 9.556 1.00 0.00 85 PHE A C 7
ATOM 9876 O O . PHE A 1 85 ? 2.259 -1.826 10.199 1.00 0.00 85 PHE A O 7
ATOM 9893 N N . ARG A 1 86 ? 2.392 0.411 9.996 1.00 0.00 86 ARG A N 7
ATOM 9894 C CA . ARG A 1 86 ? 3.042 0.599 11.287 1.00 0.00 86 ARG A CA 7
ATOM 9895 C C . ARG A 1 86 ? 2.345 1.692 12.092 1.00 0.00 86 ARG A C 7
ATOM 9896 O O . ARG A 1 86 ? 2.095 2.786 11.586 1.00 0.00 86 ARG A O 7
ATOM 9917 N N . ASP A 1 87 ? 2.033 1.387 13.347 1.00 0.00 87 ASP A N 7
ATOM 9918 C CA . ASP A 1 87 ? 1.365 2.343 14.223 1.00 0.00 87 ASP A CA 7
ATOM 9919 C C . ASP A 1 87 ? 2.360 3.359 14.777 1.00 0.00 87 ASP A C 7
ATOM 9920 O O . ASP A 1 87 ? 3.350 2.992 15.411 1.00 0.00 87 ASP A O 7
ATOM 9929 N N . LEU A 1 88 ? 2.090 4.637 14.535 1.00 0.00 88 LEU A N 7
ATOM 9930 C CA . LEU A 1 88 ? 2.961 5.706 15.009 1.00 0.00 88 LEU A CA 7
ATOM 9931 C C . LEU A 1 88 ? 2.617 6.094 16.443 1.00 0.00 88 LEU A C 7
ATOM 9932 O O . LEU A 1 88 ? 1.734 6.919 16.679 1.00 0.00 88 LEU A O 7
ATOM 9948 N N . GLY A 1 1 ? -24.065 -14.617 -15.094 1.00 0.00 1 GLY A N 8
ATOM 9949 C CA . GLY A 1 1 ? -24.099 -13.170 -15.200 1.00 0.00 1 GLY A CA 8
ATOM 9950 C C . GLY A 1 1 ? -22.975 -12.505 -14.430 1.00 0.00 1 GLY A C 8
ATOM 9951 O O . GLY A 1 1 ? -22.096 -11.877 -15.019 1.00 0.00 1 GLY A O 8
ATOM 9955 N N . SER A 1 2 ? -23.004 -12.642 -13.108 1.00 0.00 2 SER A N 8
ATOM 9956 C CA . SER A 1 2 ? -21.983 -12.045 -12.255 1.00 0.00 2 SER A CA 8
ATOM 9957 C C . SER A 1 2 ? -20.606 -12.146 -12.904 1.00 0.00 2 SER A C 8
ATOM 9958 O O . SER A 1 2 ? -19.838 -11.184 -12.909 1.00 0.00 2 SER A O 8
ATOM 9966 N N . SER A 1 3 ? -20.301 -13.318 -13.451 1.00 0.00 3 SER A N 8
ATOM 9967 C CA . SER A 1 3 ? -19.015 -13.547 -14.100 1.00 0.00 3 SER A CA 8
ATOM 9968 C C . SER A 1 3 ? -19.180 -13.639 -15.614 1.00 0.00 3 SER A C 8
ATOM 9969 O O . SER A 1 3 ? -19.387 -14.720 -16.163 1.00 0.00 3 SER A O 8
ATOM 9977 N N . GLY A 1 4 ? -19.086 -12.493 -16.284 1.00 0.00 4 GLY A N 8
ATOM 9978 C CA . GLY A 1 4 ? -19.227 -12.465 -17.728 1.00 0.00 4 GLY A CA 8
ATOM 9979 C C . GLY A 1 4 ? -17.941 -12.076 -18.429 1.00 0.00 4 GLY A C 8
ATOM 9980 O O . GLY A 1 4 ? -16.926 -12.761 -18.303 1.00 0.00 4 GLY A O 8
ATOM 9984 N N . SER A 1 5 ? -17.982 -10.974 -19.170 1.00 0.00 5 SER A N 8
ATOM 9985 C CA . SER A 1 5 ? -16.812 -10.498 -19.899 1.00 0.00 5 SER A CA 8
ATOM 9986 C C . SER A 1 5 ? -16.145 -9.342 -19.159 1.00 0.00 5 SER A C 8
ATOM 9987 O O . SER A 1 5 ? -16.808 -8.393 -18.740 1.00 0.00 5 SER A O 8
ATOM 9995 N N . SER A 1 6 ? -14.828 -9.430 -19.001 1.00 0.00 6 SER A N 8
ATOM 9996 C CA . SER A 1 6 ? -14.070 -8.395 -18.309 1.00 0.00 6 SER A CA 8
ATOM 9997 C C . SER A 1 6 ? -12.574 -8.558 -18.558 1.00 0.00 6 SER A C 8
ATOM 9998 O O . SER A 1 6 ? -12.090 -9.665 -18.793 1.00 0.00 6 SER A O 8
ATOM 10006 N N . GLY A 1 7 ? -11.846 -7.447 -18.505 1.00 0.00 7 GLY A N 8
ATOM 10007 C CA . GLY A 1 7 ? -10.412 -7.487 -18.726 1.00 0.00 7 GLY A CA 8
ATOM 10008 C C . GLY A 1 7 ? -9.717 -6.227 -18.252 1.00 0.00 7 GLY A C 8
ATOM 10009 O O . GLY A 1 7 ? -9.565 -5.271 -19.012 1.00 0.00 7 GLY A O 8
ATOM 10013 N N . MET A 1 8 ? -9.294 -6.225 -16.992 1.00 0.00 8 MET A N 8
ATOM 10014 C CA . MET A 1 8 ? -8.611 -5.071 -16.418 1.00 0.00 8 MET A CA 8
ATOM 10015 C C . MET A 1 8 ? -7.179 -5.426 -16.029 1.00 0.00 8 MET A C 8
ATOM 10016 O O . MET A 1 8 ? -6.920 -6.501 -15.486 1.00 0.00 8 MET A O 8
ATOM 10030 N N . LYS A 1 9 ? -6.252 -4.516 -16.308 1.00 0.00 9 LYS A N 8
ATOM 10031 C CA . LYS A 1 9 ? -4.846 -4.732 -15.987 1.00 0.00 9 LYS A CA 8
ATOM 10032 C C . LYS A 1 9 ? -4.345 -3.679 -15.004 1.00 0.00 9 LYS A C 8
ATOM 10033 O O . LYS A 1 9 ? -3.795 -2.653 -15.404 1.00 0.00 9 LYS A O 8
ATOM 10052 N N . HIS A 1 10 ? -4.539 -3.940 -13.715 1.00 0.00 10 HIS A N 8
ATOM 10053 C CA . HIS A 1 10 ? -4.104 -3.015 -12.674 1.00 0.00 10 HIS A CA 8
ATOM 10054 C C . HIS A 1 10 ? -3.088 -3.677 -11.748 1.00 0.00 10 HIS A C 8
ATOM 10055 O O . HIS A 1 10 ? -2.694 -4.823 -11.962 1.00 0.00 10 HIS A O 8
ATOM 10070 N N . TYR A 1 11 ? -2.667 -2.947 -10.721 1.00 0.00 11 TYR A N 8
ATOM 10071 C CA . TYR A 1 11 ? -1.695 -3.462 -9.765 1.00 0.00 11 TYR A CA 8
ATOM 10072 C C . TYR A 1 11 ? -2.385 -3.954 -8.497 1.00 0.00 11 TYR A C 8
ATOM 10073 O O . TYR A 1 11 ? -3.300 -3.309 -7.986 1.00 0.00 11 TYR A O 8
ATOM 10091 N N . GLU A 1 12 ? -1.939 -5.101 -7.994 1.00 0.00 12 GLU A N 8
ATOM 10092 C CA . GLU A 1 12 ? -2.514 -5.680 -6.786 1.00 0.00 12 GLU A CA 8
ATOM 10093 C C . GLU A 1 12 ? -1.632 -5.395 -5.573 1.00 0.00 12 GLU A C 8
ATOM 10094 O O . GLU A 1 12 ? -0.534 -5.939 -5.448 1.00 0.00 12 GLU A O 8
ATOM 10106 N N . VAL A 1 13 ? -2.119 -4.537 -4.682 1.00 0.00 13 VAL A N 8
ATOM 10107 C CA . VAL A 1 13 ? -1.377 -4.180 -3.479 1.00 0.00 13 VAL A CA 8
ATOM 10108 C C . VAL A 1 13 ? -2.125 -4.613 -2.223 1.00 0.00 13 VAL A C 8
ATOM 10109 O O . VAL A 1 13 ? -3.259 -4.196 -1.991 1.00 0.00 13 VAL A O 8
ATOM 10122 N N . GLU A 1 14 ? -1.480 -5.450 -1.417 1.00 0.00 14 GLU A N 8
ATOM 10123 C CA . GLU A 1 14 ? -2.086 -5.939 -0.183 1.00 0.00 14 GLU A CA 8
ATOM 10124 C C . GLU A 1 14 ? -1.383 -5.352 1.038 1.00 0.00 14 GLU A C 8
ATOM 10125 O O . GLU A 1 14 ? -0.317 -5.821 1.438 1.00 0.00 14 GLU A O 8
ATOM 10137 N N . ILE A 1 15 ? -1.988 -4.324 1.623 1.00 0.00 15 ILE A N 8
ATOM 10138 C CA . ILE A 1 15 ? -1.421 -3.674 2.798 1.00 0.00 15 ILE A CA 8
ATOM 10139 C C . ILE A 1 15 ? -1.652 -4.508 4.054 1.00 0.00 15 ILE A C 8
ATOM 10140 O O . ILE A 1 15 ? -2.742 -4.500 4.626 1.00 0.00 15 ILE A O 8
ATOM 10156 N N . LEU A 1 16 ? -0.618 -5.226 4.478 1.00 0.00 16 LEU A N 8
ATOM 10157 C CA . LEU A 1 16 ? -0.706 -6.066 5.668 1.00 0.00 16 LEU A CA 8
ATOM 10158 C C . LEU A 1 16 ? -0.079 -5.371 6.872 1.00 0.00 16 LEU A C 8
ATOM 10159 O O . LEU A 1 16 ? 0.568 -4.333 6.735 1.00 0.00 16 LEU A O 8
ATOM 10175 N N . ASP A 1 17 ? -0.274 -5.951 8.051 1.00 0.00 17 ASP A N 8
ATOM 10176 C CA . ASP A 1 17 ? 0.275 -5.390 9.280 1.00 0.00 17 ASP A CA 8
ATOM 10177 C C . ASP A 1 17 ? 1.697 -5.887 9.516 1.00 0.00 17 ASP A C 8
ATOM 10178 O O . ASP A 1 17 ? 2.091 -6.936 9.007 1.00 0.00 17 ASP A O 8
ATOM 10187 N N . ALA A 1 18 ? 2.464 -5.126 10.291 1.00 0.00 18 ALA A N 8
ATOM 10188 C CA . ALA A 1 18 ? 3.842 -5.490 10.595 1.00 0.00 18 ALA A CA 8
ATOM 10189 C C . ALA A 1 18 ? 3.918 -6.351 11.852 1.00 0.00 18 ALA A C 8
ATOM 10190 O O . ALA A 1 18 ? 4.998 -6.776 12.261 1.00 0.00 18 ALA A O 8
ATOM 10197 N N . LYS A 1 19 ? 2.764 -6.603 12.461 1.00 0.00 19 LYS A N 8
ATOM 10198 C CA . LYS A 1 19 ? 2.699 -7.414 13.671 1.00 0.00 19 LYS A CA 8
ATOM 10199 C C . LYS A 1 19 ? 1.875 -8.676 13.437 1.00 0.00 19 LYS A C 8
ATOM 10200 O O . LYS A 1 19 ? 2.413 -9.784 13.399 1.00 0.00 19 LYS A O 8
ATOM 10219 N N . THR A 1 20 ? 0.567 -8.503 13.277 1.00 0.00 20 THR A N 8
ATOM 10220 C CA . THR A 1 20 ? -0.331 -9.628 13.046 1.00 0.00 20 THR A CA 8
ATOM 10221 C C . THR A 1 20 ? -0.438 -9.949 11.560 1.00 0.00 20 THR A C 8
ATOM 10222 O O . THR A 1 20 ? -1.074 -10.928 11.171 1.00 0.00 20 THR A O 8
ATOM 10233 N N . ARG A 1 21 ? 0.188 -9.117 10.733 1.00 0.00 21 ARG A N 8
ATOM 10234 C CA . ARG A 1 21 ? 0.162 -9.313 9.288 1.00 0.00 21 ARG A CA 8
ATOM 10235 C C . ARG A 1 21 ? -1.237 -9.701 8.818 1.00 0.00 21 ARG A C 8
ATOM 10236 O O . ARG A 1 21 ? -1.406 -10.671 8.079 1.00 0.00 21 ARG A O 8
ATOM 10257 N N . GLU A 1 22 ? -2.235 -8.938 9.251 1.00 0.00 22 GLU A N 8
ATOM 10258 C CA . GLU A 1 22 ? -3.618 -9.204 8.874 1.00 0.00 22 GLU A CA 8
ATOM 10259 C C . GLU A 1 22 ? -4.065 -8.273 7.750 1.00 0.00 22 GLU A C 8
ATOM 10260 O O . GLU A 1 22 ? -3.868 -7.060 7.817 1.00 0.00 22 GLU A O 8
ATOM 10272 N N . LYS A 1 23 ? -4.666 -8.851 6.716 1.00 0.00 23 LYS A N 8
ATOM 10273 C CA . LYS A 1 23 ? -5.142 -8.077 5.576 1.00 0.00 23 LYS A CA 8
ATOM 10274 C C . LYS A 1 23 ? -6.005 -6.906 6.036 1.00 0.00 23 LYS A C 8
ATOM 10275 O O . LYS A 1 23 ? -7.153 -7.090 6.441 1.00 0.00 23 LYS A O 8
ATOM 10294 N N . LEU A 1 24 ? -5.446 -5.703 5.968 1.00 0.00 24 LEU A N 8
ATOM 10295 C CA . LEU A 1 24 ? -6.166 -4.501 6.376 1.00 0.00 24 LEU A CA 8
ATOM 10296 C C . LEU A 1 24 ? -6.859 -3.850 5.183 1.00 0.00 24 LEU A C 8
ATOM 10297 O O . LEU A 1 24 ? -7.952 -3.297 5.314 1.00 0.00 24 LEU A O 8
ATOM 10313 N N . CYS A 1 25 ? -6.218 -3.922 4.022 1.00 0.00 25 CYS A N 8
ATOM 10314 C CA . CYS A 1 25 ? -6.773 -3.340 2.805 1.00 0.00 25 CYS A CA 8
ATOM 10315 C C . CYS A 1 25 ? -6.176 -4.000 1.566 1.00 0.00 25 CYS A C 8
ATOM 10316 O O . CYS A 1 25 ? -5.003 -4.373 1.553 1.00 0.00 25 CYS A O 8
ATOM 10324 N N . PHE A 1 26 ? -6.992 -4.142 0.527 1.00 0.00 26 PHE A N 8
ATOM 10325 C CA . PHE A 1 26 ? -6.546 -4.759 -0.717 1.00 0.00 26 PHE A CA 8
ATOM 10326 C C . PHE A 1 26 ? -6.950 -3.912 -1.920 1.00 0.00 26 PHE A C 8
ATOM 10327 O O . PHE A 1 26 ? -8.117 -3.887 -2.312 1.00 0.00 26 PHE A O 8
ATOM 10344 N N . LEU A 1 27 ? -5.977 -3.219 -2.501 1.00 0.00 27 LEU A N 8
ATOM 10345 C CA . LEU A 1 27 ? -6.230 -2.370 -3.660 1.00 0.00 27 LEU A CA 8
ATOM 10346 C C . LEU A 1 27 ? -5.786 -3.058 -4.947 1.00 0.00 27 LEU A C 8
ATOM 10347 O O . LEU A 1 27 ? -4.608 -3.026 -5.304 1.00 0.00 27 LEU A O 8
ATOM 10363 N N . ASP A 1 28 ? -6.735 -3.676 -5.640 1.00 0.00 28 ASP A N 8
ATOM 10364 C CA . ASP A 1 28 ? -6.442 -4.369 -6.889 1.00 0.00 28 ASP A CA 8
ATOM 10365 C C . ASP A 1 28 ? -6.678 -3.454 -8.086 1.00 0.00 28 ASP A C 8
ATOM 10366 O O . ASP A 1 28 ? -6.695 -3.904 -9.232 1.00 0.00 28 ASP A O 8
ATOM 10375 N N . LYS A 1 29 ? -6.862 -2.166 -7.813 1.00 0.00 29 LYS A N 8
ATOM 10376 C CA . LYS A 1 29 ? -7.097 -1.186 -8.866 1.00 0.00 29 LYS A CA 8
ATOM 10377 C C . LYS A 1 29 ? -6.154 0.004 -8.723 1.00 0.00 29 LYS A C 8
ATOM 10378 O O . LYS A 1 29 ? -6.578 1.158 -8.792 1.00 0.00 29 LYS A O 8
ATOM 10397 N N . VAL A 1 30 ? -4.871 -0.283 -8.523 1.00 0.00 30 VAL A N 8
ATOM 10398 C CA . VAL A 1 30 ? -3.868 0.763 -8.372 1.00 0.00 30 VAL A CA 8
ATOM 10399 C C . VAL A 1 30 ? -3.012 0.889 -9.627 1.00 0.00 30 VAL A C 8
ATOM 10400 O O . VAL A 1 30 ? -2.720 -0.104 -10.292 1.00 0.00 30 VAL A O 8
ATOM 10413 N N . GLU A 1 31 ? -2.612 2.117 -9.944 1.00 0.00 31 GLU A N 8
ATOM 10414 C CA . GLU A 1 31 ? -1.789 2.372 -11.120 1.00 0.00 31 GLU A CA 8
ATOM 10415 C C . GLU A 1 31 ? -0.314 2.134 -10.814 1.00 0.00 31 GLU A C 8
ATOM 10416 O O . GLU A 1 31 ? 0.145 2.292 -9.682 1.00 0.00 31 GLU A O 8
ATOM 10428 N N . PRO A 1 32 ? 0.449 1.744 -11.846 1.00 0.00 32 PRO A N 8
ATOM 10429 C CA . PRO A 1 32 ? 1.884 1.475 -11.713 1.00 0.00 32 PRO A CA 8
ATOM 10430 C C . PRO A 1 32 ? 2.692 2.745 -11.470 1.00 0.00 32 PRO A C 8
ATOM 10431 O O . PRO A 1 32 ? 3.571 2.779 -10.608 1.00 0.00 32 PRO A O 8
ATOM 10442 N N . HIS A 1 33 ? 2.387 3.790 -12.234 1.00 0.00 33 HIS A N 8
ATOM 10443 C CA . HIS A 1 33 ? 3.085 5.064 -12.100 1.00 0.00 33 HIS A CA 8
ATOM 10444 C C . HIS A 1 33 ? 2.717 5.750 -10.788 1.00 0.00 33 HIS A C 8
ATOM 10445 O O . HIS A 1 33 ? 3.323 6.751 -10.408 1.00 0.00 33 HIS A O 8
ATOM 10460 N N . ALA A 1 34 ? 1.719 5.204 -10.100 1.00 0.00 34 ALA A N 8
ATOM 10461 C CA . ALA A 1 34 ? 1.271 5.762 -8.830 1.00 0.00 34 ALA A CA 8
ATOM 10462 C C . ALA A 1 34 ? 2.387 5.731 -7.792 1.00 0.00 34 ALA A C 8
ATOM 10463 O O . ALA A 1 34 ? 3.014 4.695 -7.569 1.00 0.00 34 ALA A O 8
ATOM 10470 N N . THR A 1 35 ? 2.633 6.875 -7.160 1.00 0.00 35 THR A N 8
ATOM 10471 C CA . THR A 1 35 ? 3.675 6.979 -6.146 1.00 0.00 35 THR A CA 8
ATOM 10472 C C . THR A 1 35 ? 3.115 6.720 -4.753 1.00 0.00 35 THR A C 8
ATOM 10473 O O . THR A 1 35 ? 1.910 6.831 -4.528 1.00 0.00 35 THR A O 8
ATOM 10484 N N . ILE A 1 36 ? 3.997 6.376 -3.820 1.00 0.00 36 ILE A N 8
ATOM 10485 C CA . ILE A 1 36 ? 3.590 6.103 -2.448 1.00 0.00 36 ILE A CA 8
ATOM 10486 C C . ILE A 1 36 ? 2.635 7.175 -1.934 1.00 0.00 36 ILE A C 8
ATOM 10487 O O . ILE A 1 36 ? 1.644 6.872 -1.270 1.00 0.00 36 ILE A O 8
ATOM 10503 N N . ALA A 1 37 ? 2.938 8.430 -2.249 1.00 0.00 37 ALA A N 8
ATOM 10504 C CA . ALA A 1 37 ? 2.105 9.548 -1.823 1.00 0.00 37 ALA A CA 8
ATOM 10505 C C . ALA A 1 37 ? 0.636 9.290 -2.143 1.00 0.00 37 ALA A C 8
ATOM 10506 O O . ALA A 1 37 ? -0.233 9.458 -1.288 1.00 0.00 37 ALA A O 8
ATOM 10513 N N . GLU A 1 38 ? 0.367 8.882 -3.379 1.00 0.00 38 GLU A N 8
ATOM 10514 C CA . GLU A 1 38 ? -0.998 8.603 -3.810 1.00 0.00 38 GLU A CA 8
ATOM 10515 C C . GLU A 1 38 ? -1.596 7.448 -3.012 1.00 0.00 38 GLU A C 8
ATOM 10516 O O . GLU A 1 38 ? -2.681 7.570 -2.443 1.00 0.00 38 GLU A O 8
ATOM 10528 N N . ILE A 1 39 ? -0.880 6.329 -2.975 1.00 0.00 39 ILE A N 8
ATOM 10529 C CA . ILE A 1 39 ? -1.339 5.153 -2.247 1.00 0.00 39 ILE A CA 8
ATOM 10530 C C . ILE A 1 39 ? -2.021 5.547 -0.941 1.00 0.00 39 ILE A C 8
ATOM 10531 O O . ILE A 1 39 ? -3.098 5.047 -0.614 1.00 0.00 39 ILE A O 8
ATOM 10547 N N . LYS A 1 40 ? -1.387 6.447 -0.197 1.00 0.00 40 LYS A N 8
ATOM 10548 C CA . LYS A 1 40 ? -1.933 6.912 1.073 1.00 0.00 40 LYS A CA 8
ATOM 10549 C C . LYS A 1 40 ? -3.344 7.462 0.890 1.00 0.00 40 LYS A C 8
ATOM 10550 O O . LYS A 1 40 ? -4.276 7.042 1.573 1.00 0.00 40 LYS A O 8
ATOM 10569 N N . ASN A 1 41 ? -3.492 8.402 -0.037 1.00 0.00 41 ASN A N 8
ATOM 10570 C CA . ASN A 1 41 ? -4.790 9.008 -0.310 1.00 0.00 41 ASN A CA 8
ATOM 10571 C C . ASN A 1 41 ? -5.872 7.941 -0.445 1.00 0.00 41 ASN A C 8
ATOM 10572 O O . ASN A 1 41 ? -6.951 8.057 0.138 1.00 0.00 41 ASN A O 8
ATOM 10583 N N . LEU A 1 42 ? -5.575 6.901 -1.216 1.00 0.00 42 LEU A N 8
ATOM 10584 C CA . LEU A 1 42 ? -6.521 5.811 -1.427 1.00 0.00 42 LEU A CA 8
ATOM 10585 C C . LEU A 1 42 ? -7.025 5.261 -0.097 1.00 0.00 42 LEU A C 8
ATOM 10586 O O . LEU A 1 42 ? -8.213 5.354 0.215 1.00 0.00 42 LEU A O 8
ATOM 10602 N N . PHE A 1 43 ? -6.115 4.690 0.685 1.00 0.00 43 PHE A N 8
ATOM 10603 C CA . PHE A 1 43 ? -6.466 4.127 1.983 1.00 0.00 43 PHE A CA 8
ATOM 10604 C C . PHE A 1 43 ? -7.310 5.109 2.792 1.00 0.00 43 PHE A C 8
ATOM 10605 O O . PHE A 1 43 ? -8.203 4.710 3.539 1.00 0.00 43 PHE A O 8
ATOM 10622 N N . THR A 1 44 ? -7.019 6.397 2.637 1.00 0.00 44 THR A N 8
ATOM 10623 C CA . THR A 1 44 ? -7.747 7.436 3.353 1.00 0.00 44 THR A CA 8
ATOM 10624 C C . THR A 1 44 ? -9.196 7.513 2.885 1.00 0.00 44 THR A C 8
ATOM 10625 O O . THR A 1 44 ? -10.118 7.593 3.697 1.00 0.00 44 THR A O 8
ATOM 10636 N N . LYS A 1 45 ? -9.392 7.487 1.571 1.00 0.00 45 LYS A N 8
ATOM 10637 C CA . LYS A 1 45 ? -10.729 7.552 0.994 1.00 0.00 45 LYS A CA 8
ATOM 10638 C C . LYS A 1 45 ? -11.728 6.779 1.849 1.00 0.00 45 LYS A C 8
ATOM 10639 O O . LYS A 1 45 ? -12.665 7.356 2.403 1.00 0.00 45 LYS A O 8
ATOM 10658 N N . THR A 1 46 ? -11.522 5.470 1.955 1.00 0.00 46 THR A N 8
ATOM 10659 C CA . THR A 1 46 ? -12.404 4.618 2.743 1.00 0.00 46 THR A CA 8
ATOM 10660 C C . THR A 1 46 ? -12.441 5.063 4.200 1.00 0.00 46 THR A C 8
ATOM 10661 O O . THR A 1 46 ? -13.496 5.421 4.724 1.00 0.00 46 THR A O 8
ATOM 10672 N N . HIS A 1 47 ? -11.282 5.039 4.851 1.00 0.00 47 HIS A N 8
ATOM 10673 C CA . HIS A 1 47 ? -11.181 5.442 6.249 1.00 0.00 47 HIS A CA 8
ATOM 10674 C C . HIS A 1 47 ? -10.573 6.836 6.370 1.00 0.00 47 HIS A C 8
ATOM 10675 O O . HIS A 1 47 ? -9.362 7.025 6.249 1.00 0.00 47 HIS A O 8
ATOM 10690 N N . PRO A 1 48 ? -11.431 7.838 6.615 1.00 0.00 48 PRO A N 8
ATOM 10691 C CA . PRO A 1 48 ? -11.001 9.232 6.758 1.00 0.00 48 PRO A CA 8
ATOM 10692 C C . PRO A 1 48 ? -10.210 9.466 8.040 1.00 0.00 48 PRO A C 8
ATOM 10693 O O . PRO A 1 48 ? -9.171 10.126 8.027 1.00 0.00 48 PRO A O 8
ATOM 10704 N N . GLN A 1 49 ? -10.708 8.920 9.145 1.00 0.00 49 GLN A N 8
ATOM 10705 C CA . GLN A 1 49 ? -10.046 9.071 10.436 1.00 0.00 49 GLN A CA 8
ATOM 10706 C C . GLN A 1 49 ? -8.557 8.761 10.324 1.00 0.00 49 GLN A C 8
ATOM 10707 O O . GLN A 1 49 ? -7.728 9.410 10.961 1.00 0.00 49 GLN A O 8
ATOM 10721 N N . TRP A 1 50 ? -8.226 7.764 9.511 1.00 0.00 50 TRP A N 8
ATOM 10722 C CA . TRP A 1 50 ? -6.836 7.368 9.316 1.00 0.00 50 TRP A CA 8
ATOM 10723 C C . TRP A 1 50 ? -6.127 8.320 8.359 1.00 0.00 50 TRP A C 8
ATOM 10724 O O . TRP A 1 50 ? -6.322 8.255 7.145 1.00 0.00 50 TRP A O 8
ATOM 10745 N N . TYR A 1 51 ? -5.304 9.204 8.913 1.00 0.00 51 TYR A N 8
ATOM 10746 C CA . TYR A 1 51 ? -4.568 10.171 8.108 1.00 0.00 51 TYR A CA 8
ATOM 10747 C C . TYR A 1 51 ? -3.267 9.568 7.587 1.00 0.00 51 TYR A C 8
ATOM 10748 O O . TYR A 1 51 ? -2.764 8.571 8.103 1.00 0.00 51 TYR A O 8
ATOM 10766 N N . PRO A 1 52 ? -2.707 10.189 6.537 1.00 0.00 52 PRO A N 8
ATOM 10767 C CA . PRO A 1 52 ? -1.457 9.733 5.922 1.00 0.00 52 PRO A CA 8
ATOM 10768 C C . PRO A 1 52 ? -0.250 9.961 6.825 1.00 0.00 52 PRO A C 8
ATOM 10769 O O . PRO A 1 52 ? 0.753 9.255 6.727 1.00 0.00 52 PRO A O 8
ATOM 10780 N N . ALA A 1 53 ? -0.354 10.952 7.705 1.00 0.00 53 ALA A N 8
ATOM 10781 C CA . ALA A 1 53 ? 0.728 11.271 8.628 1.00 0.00 53 ALA A CA 8
ATOM 10782 C C . ALA A 1 53 ? 1.000 10.111 9.579 1.00 0.00 53 ALA A C 8
ATOM 10783 O O . ALA A 1 53 ? 2.128 9.917 10.031 1.00 0.00 53 ALA A O 8
ATOM 10790 N N . ARG A 1 54 ? -0.042 9.342 9.879 1.00 0.00 54 ARG A N 8
ATOM 10791 C CA . ARG A 1 54 ? 0.084 8.201 10.778 1.00 0.00 54 ARG A CA 8
ATOM 10792 C C . ARG A 1 54 ? 0.369 6.922 9.997 1.00 0.00 54 ARG A C 8
ATOM 10793 O O . ARG A 1 54 ? 1.394 6.272 10.205 1.00 0.00 54 ARG A O 8
ATOM 10814 N N . GLN A 1 55 ? -0.544 6.567 9.099 1.00 0.00 55 GLN A N 8
ATOM 10815 C CA . GLN A 1 55 ? -0.391 5.365 8.288 1.00 0.00 55 GLN A CA 8
ATOM 10816 C C . GLN A 1 55 ? 1.026 5.259 7.733 1.00 0.00 55 GLN A C 8
ATOM 10817 O O . GLN A 1 55 ? 1.452 6.091 6.931 1.00 0.00 55 GLN A O 8
ATOM 10831 N N . SER A 1 56 ? 1.751 4.233 8.165 1.00 0.00 56 SER A N 8
ATOM 10832 C CA . SER A 1 56 ? 3.122 4.021 7.715 1.00 0.00 56 SER A CA 8
ATOM 10833 C C . SER A 1 56 ? 3.215 2.791 6.818 1.00 0.00 56 SER A C 8
ATOM 10834 O O . SER A 1 56 ? 2.572 1.771 7.073 1.00 0.00 56 SER A O 8
ATOM 10842 N N . LEU A 1 57 ? 4.020 2.892 5.766 1.00 0.00 57 LEU A N 8
ATOM 10843 C CA . LEU A 1 57 ? 4.199 1.788 4.830 1.00 0.00 57 LEU A CA 8
ATOM 10844 C C . LEU A 1 57 ? 5.673 1.417 4.700 1.00 0.00 57 LEU A C 8
ATOM 10845 O O . LEU A 1 57 ? 6.540 2.289 4.644 1.00 0.00 57 LEU A O 8
ATOM 10861 N N . ARG A 1 58 ? 5.948 0.118 4.652 1.00 0.00 58 ARG A N 8
ATOM 10862 C CA . ARG A 1 58 ? 7.317 -0.368 4.528 1.00 0.00 58 ARG A CA 8
ATOM 10863 C C . ARG A 1 58 ? 7.371 -1.630 3.671 1.00 0.00 58 ARG A C 8
ATOM 10864 O O . ARG A 1 58 ? 6.534 -2.523 3.810 1.00 0.00 58 ARG A O 8
ATOM 10885 N N . LEU A 1 59 ? 8.359 -1.696 2.786 1.00 0.00 59 LEU A N 8
ATOM 10886 C CA . LEU A 1 59 ? 8.521 -2.848 1.905 1.00 0.00 59 LEU A CA 8
ATOM 10887 C C . LEU A 1 59 ? 8.712 -4.128 2.713 1.00 0.00 59 LEU A C 8
ATOM 10888 O O . LEU A 1 59 ? 8.449 -5.227 2.224 1.00 0.00 59 LEU A O 8
ATOM 10904 N N . ASP A 1 60 ? 9.167 -3.977 3.952 1.00 0.00 60 ASP A N 8
ATOM 10905 C CA . ASP A 1 60 ? 9.389 -5.121 4.829 1.00 0.00 60 ASP A CA 8
ATOM 10906 C C . ASP A 1 60 ? 9.232 -4.721 6.293 1.00 0.00 60 ASP A C 8
ATOM 10907 O O . ASP A 1 60 ? 9.427 -3.566 6.671 1.00 0.00 60 ASP A O 8
ATOM 10916 N N . PRO A 1 61 ? 8.871 -5.698 7.138 1.00 0.00 61 PRO A N 8
ATOM 10917 C CA . PRO A 1 61 ? 8.679 -5.472 8.573 1.00 0.00 61 PRO A CA 8
ATOM 10918 C C . PRO A 1 61 ? 9.992 -5.198 9.298 1.00 0.00 61 PRO A C 8
ATOM 10919 O O . PRO A 1 61 ? 9.999 -4.753 10.446 1.00 0.00 61 PRO A O 8
ATOM 10930 N N . LYS A 1 62 ? 11.103 -5.466 8.620 1.00 0.00 62 LYS A N 8
ATOM 10931 C CA . LYS A 1 62 ? 12.424 -5.247 9.198 1.00 0.00 62 LYS A CA 8
ATOM 10932 C C . LYS A 1 62 ? 13.279 -4.374 8.285 1.00 0.00 62 LYS A C 8
ATOM 10933 O O . LYS A 1 62 ? 14.498 -4.530 8.224 1.00 0.00 62 LYS A O 8
ATOM 10952 N N . GLY A 1 63 ? 12.631 -3.452 7.578 1.00 0.00 63 GLY A N 8
ATOM 10953 C CA . GLY A 1 63 ? 13.348 -2.567 6.680 1.00 0.00 63 GLY A CA 8
ATOM 10954 C C . GLY A 1 63 ? 13.283 -1.118 7.119 1.00 0.00 63 GLY A C 8
ATOM 10955 O O . GLY A 1 63 ? 13.646 -0.786 8.248 1.00 0.00 63 GLY A O 8
ATOM 10959 N N . LYS A 1 64 ? 12.821 -0.250 6.225 1.00 0.00 64 LYS A N 8
ATOM 10960 C CA . LYS A 1 64 ? 12.710 1.172 6.526 1.00 0.00 64 LYS A CA 8
ATOM 10961 C C . LYS A 1 64 ? 11.391 1.736 6.007 1.00 0.00 64 LYS A C 8
ATOM 10962 O O . LYS A 1 64 ? 10.585 1.015 5.420 1.00 0.00 64 LYS A O 8
ATOM 10981 N N . SER A 1 65 ? 11.179 3.030 6.226 1.00 0.00 65 SER A N 8
ATOM 10982 C CA . SER A 1 65 ? 9.957 3.690 5.782 1.00 0.00 65 SER A CA 8
ATOM 10983 C C . SER A 1 65 ? 10.080 4.142 4.330 1.00 0.00 65 SER A C 8
ATOM 10984 O O . SER A 1 65 ? 11.068 4.766 3.943 1.00 0.00 65 SER A O 8
ATOM 10992 N N . LEU A 1 66 ? 9.069 3.821 3.530 1.00 0.00 66 LEU A N 8
ATOM 10993 C CA . LEU A 1 66 ? 9.061 4.193 2.120 1.00 0.00 66 LEU A CA 8
ATOM 10994 C C . LEU A 1 66 ? 8.820 5.690 1.952 1.00 0.00 66 LEU A C 8
ATOM 10995 O O . LEU A 1 66 ? 8.351 6.361 2.872 1.00 0.00 66 LEU A O 8
ATOM 11011 N N . LYS A 1 67 ? 9.141 6.207 0.771 1.00 0.00 67 LYS A N 8
ATOM 11012 C CA . LYS A 1 67 ? 8.956 7.624 0.480 1.00 0.00 67 LYS A CA 8
ATOM 11013 C C . LYS A 1 67 ? 8.206 7.816 -0.834 1.00 0.00 67 LYS A C 8
ATOM 11014 O O . LYS A 1 67 ? 8.148 6.909 -1.665 1.00 0.00 67 LYS A O 8
ATOM 11033 N N . ASP A 1 68 ? 7.636 9.002 -1.017 1.00 0.00 68 ASP A N 8
ATOM 11034 C CA . ASP A 1 68 ? 6.893 9.314 -2.232 1.00 0.00 68 ASP A CA 8
ATOM 11035 C C . ASP A 1 68 ? 7.690 8.922 -3.472 1.00 0.00 68 ASP A C 8
ATOM 11036 O O . ASP A 1 68 ? 7.160 8.294 -4.389 1.00 0.00 68 ASP A O 8
ATOM 11045 N N . GLU A 1 69 ? 8.965 9.299 -3.494 1.00 0.00 69 GLU A N 8
ATOM 11046 C CA . GLU A 1 69 ? 9.833 8.988 -4.623 1.00 0.00 69 GLU A CA 8
ATOM 11047 C C . GLU A 1 69 ? 9.591 7.566 -5.120 1.00 0.00 69 GLU A C 8
ATOM 11048 O O . GLU A 1 69 ? 9.622 7.304 -6.323 1.00 0.00 69 GLU A O 8
ATOM 11060 N N . ASP A 1 70 ? 9.352 6.652 -4.187 1.00 0.00 70 ASP A N 8
ATOM 11061 C CA . ASP A 1 70 ? 9.104 5.256 -4.529 1.00 0.00 70 ASP A CA 8
ATOM 11062 C C . ASP A 1 70 ? 7.831 5.117 -5.358 1.00 0.00 70 ASP A C 8
ATOM 11063 O O . ASP A 1 70 ? 6.851 5.827 -5.132 1.00 0.00 70 ASP A O 8
ATOM 11072 N N . VAL A 1 71 ? 7.854 4.200 -6.319 1.00 0.00 71 VAL A N 8
ATOM 11073 C CA . VAL A 1 71 ? 6.702 3.968 -7.182 1.00 0.00 71 VAL A CA 8
ATOM 11074 C C . VAL A 1 71 ? 6.385 2.480 -7.288 1.00 0.00 71 VAL A C 8
ATOM 11075 O O . VAL A 1 71 ? 7.256 1.633 -7.086 1.00 0.00 71 VAL A O 8
ATOM 11088 N N . LEU A 1 72 ? 5.134 2.168 -7.607 1.00 0.00 72 LEU A N 8
ATOM 11089 C CA . LEU A 1 72 ? 4.701 0.782 -7.742 1.00 0.00 72 LEU A CA 8
ATOM 11090 C C . LEU A 1 72 ? 5.390 0.109 -8.925 1.00 0.00 72 LEU A C 8
ATOM 11091 O O . LEU A 1 72 ? 5.362 -1.115 -9.057 1.00 0.00 72 LEU A O 8
ATOM 11107 N N . GLN A 1 73 ? 6.008 0.916 -9.781 1.00 0.00 73 GLN A N 8
ATOM 11108 C CA . GLN A 1 73 ? 6.705 0.397 -10.952 1.00 0.00 73 GLN A CA 8
ATOM 11109 C C . GLN A 1 73 ? 8.214 0.558 -10.802 1.00 0.00 73 GLN A C 8
ATOM 11110 O O . GLN A 1 73 ? 8.990 -0.041 -11.548 1.00 0.00 73 GLN A O 8
ATOM 11124 N N . LYS A 1 74 ? 8.625 1.370 -9.834 1.00 0.00 74 LYS A N 8
ATOM 11125 C CA . LYS A 1 74 ? 10.042 1.609 -9.585 1.00 0.00 74 LYS A CA 8
ATOM 11126 C C . LYS A 1 74 ? 10.543 0.754 -8.426 1.00 0.00 74 LYS A C 8
ATOM 11127 O O . LYS A 1 74 ? 11.720 0.395 -8.369 1.00 0.00 74 LYS A O 8
ATOM 11146 N N . LEU A 1 75 ? 9.642 0.428 -7.505 1.00 0.00 75 LEU A N 8
ATOM 11147 C CA . LEU A 1 75 ? 9.993 -0.388 -6.348 1.00 0.00 75 LEU A CA 8
ATOM 11148 C C . LEU A 1 75 ? 10.532 -1.747 -6.782 1.00 0.00 75 LEU A C 8
ATOM 11149 O O . LEU A 1 75 ? 10.239 -2.238 -7.873 1.00 0.00 75 LEU A O 8
ATOM 11165 N N . PRO A 1 76 ? 11.337 -2.371 -5.910 1.00 0.00 76 PRO A N 8
ATOM 11166 C CA . PRO A 1 76 ? 11.931 -3.683 -6.180 1.00 0.00 76 PRO A CA 8
ATOM 11167 C C . PRO A 1 76 ? 10.895 -4.802 -6.174 1.00 0.00 76 PRO A C 8
ATOM 11168 O O . PRO A 1 76 ? 11.220 -5.962 -5.922 1.00 0.00 76 PRO A O 8
ATOM 11179 N N . VAL A 1 77 ? 9.645 -4.446 -6.454 1.00 0.00 77 VAL A N 8
ATOM 11180 C CA . VAL A 1 77 ? 8.561 -5.420 -6.482 1.00 0.00 77 VAL A CA 8
ATOM 11181 C C . VAL A 1 77 ? 7.903 -5.470 -7.856 1.00 0.00 77 VAL A C 8
ATOM 11182 O O . VAL A 1 77 ? 8.161 -4.624 -8.711 1.00 0.00 77 VAL A O 8
ATOM 11195 N N . GLY A 1 78 ? 7.049 -6.469 -8.062 1.00 0.00 78 GLY A N 8
ATOM 11196 C CA . GLY A 1 78 ? 6.366 -6.611 -9.334 1.00 0.00 78 GLY A CA 8
ATOM 11197 C C . GLY A 1 78 ? 4.885 -6.305 -9.235 1.00 0.00 78 GLY A C 8
ATOM 11198 O O . GLY A 1 78 ? 4.429 -5.713 -8.256 1.00 0.00 78 GLY A O 8
ATOM 11202 N N . THR A 1 79 ? 4.130 -6.707 -10.252 1.00 0.00 79 THR A N 8
ATOM 11203 C CA . THR A 1 79 ? 2.692 -6.470 -10.277 1.00 0.00 79 THR A CA 8
ATOM 11204 C C . THR A 1 79 ? 2.091 -6.585 -8.881 1.00 0.00 79 THR A C 8
ATOM 11205 O O . THR A 1 79 ? 1.307 -5.734 -8.458 1.00 0.00 79 THR A O 8
ATOM 11216 N N . THR A 1 80 ? 2.465 -7.642 -8.166 1.00 0.00 80 THR A N 8
ATOM 11217 C CA . THR A 1 80 ? 1.962 -7.868 -6.817 1.00 0.00 80 THR A CA 8
ATOM 11218 C C . THR A 1 80 ? 2.874 -7.228 -5.776 1.00 0.00 80 THR A C 8
ATOM 11219 O O . THR A 1 80 ? 3.893 -7.802 -5.393 1.00 0.00 80 THR A O 8
ATOM 11230 N N . ALA A 1 81 ? 2.500 -6.036 -5.323 1.00 0.00 81 ALA A N 8
ATOM 11231 C CA . ALA A 1 81 ? 3.283 -5.319 -4.324 1.00 0.00 81 ALA A CA 8
ATOM 11232 C C . ALA A 1 81 ? 2.709 -5.523 -2.926 1.00 0.00 81 ALA A C 8
ATOM 11233 O O . ALA A 1 81 ? 1.492 -5.530 -2.738 1.00 0.00 81 ALA A O 8
ATOM 11240 N N . THR A 1 82 ? 3.592 -5.690 -1.946 1.00 0.00 82 THR A N 8
ATOM 11241 C CA . THR A 1 82 ? 3.172 -5.895 -0.566 1.00 0.00 82 THR A CA 8
ATOM 11242 C C . THR A 1 82 ? 3.696 -4.786 0.339 1.00 0.00 82 THR A C 8
ATOM 11243 O O . THR A 1 82 ? 4.897 -4.518 0.379 1.00 0.00 82 THR A O 8
ATOM 11254 N N . LEU A 1 83 ? 2.787 -4.143 1.065 1.00 0.00 83 LEU A N 8
ATOM 11255 C CA . LEU A 1 83 ? 3.158 -3.062 1.971 1.00 0.00 83 LEU A CA 8
ATOM 11256 C C . LEU A 1 83 ? 2.741 -3.384 3.403 1.00 0.00 83 LEU A C 8
ATOM 11257 O O . LEU A 1 83 ? 1.620 -3.830 3.648 1.00 0.00 83 LEU A O 8
ATOM 11273 N N . TYR A 1 84 ? 3.648 -3.152 4.344 1.00 0.00 84 TYR A N 8
ATOM 11274 C CA . TYR A 1 84 ? 3.375 -3.418 5.752 1.00 0.00 84 TYR A CA 8
ATOM 11275 C C . TYR A 1 84 ? 2.971 -2.139 6.479 1.00 0.00 84 TYR A C 8
ATOM 11276 O O . TYR A 1 84 ? 3.506 -1.063 6.211 1.00 0.00 84 TYR A O 8
ATOM 11294 N N . PHE A 1 85 ? 2.023 -2.265 7.401 1.00 0.00 85 PHE A N 8
ATOM 11295 C CA . PHE A 1 85 ? 1.546 -1.120 8.169 1.00 0.00 85 PHE A CA 8
ATOM 11296 C C . PHE A 1 85 ? 2.203 -1.076 9.545 1.00 0.00 85 PHE A C 8
ATOM 11297 O O . PHE A 1 85 ? 2.429 -2.112 10.171 1.00 0.00 85 PHE A O 8
ATOM 11314 N N . ARG A 1 86 ? 2.509 0.131 10.009 1.00 0.00 86 ARG A N 8
ATOM 11315 C CA . ARG A 1 86 ? 3.141 0.312 11.310 1.00 0.00 86 ARG A CA 8
ATOM 11316 C C . ARG A 1 86 ? 2.433 1.398 12.114 1.00 0.00 86 ARG A C 8
ATOM 11317 O O . ARG A 1 86 ? 2.262 2.522 11.641 1.00 0.00 86 ARG A O 8
ATOM 11338 N N . ASP A 1 87 ? 2.022 1.055 13.330 1.00 0.00 87 ASP A N 8
ATOM 11339 C CA . ASP A 1 87 ? 1.332 2.001 14.199 1.00 0.00 87 ASP A CA 8
ATOM 11340 C C . ASP A 1 87 ? 2.292 3.073 14.705 1.00 0.00 87 ASP A C 8
ATOM 11341 O O . ASP A 1 87 ? 3.302 2.768 15.339 1.00 0.00 87 ASP A O 8
ATOM 11350 N N . LEU A 1 88 ? 1.970 4.330 14.419 1.00 0.00 88 LEU A N 8
ATOM 11351 C CA . LEU A 1 88 ? 2.804 5.449 14.844 1.00 0.00 88 LEU A CA 8
ATOM 11352 C C . LEU A 1 88 ? 2.067 6.325 15.852 1.00 0.00 88 LEU A C 8
ATOM 11353 O O . LEU A 1 88 ? 2.658 6.812 16.816 1.00 0.00 88 LEU A O 8
ATOM 11369 N N . GLY A 1 1 ? 0.470 -16.885 -24.005 1.00 0.00 1 GLY A N 9
ATOM 11370 C CA . GLY A 1 1 ? -0.604 -17.197 -24.929 1.00 0.00 1 GLY A CA 9
ATOM 11371 C C . GLY A 1 1 ? -1.733 -16.186 -24.868 1.00 0.00 1 GLY A C 9
ATOM 11372 O O . GLY A 1 1 ? -2.237 -15.873 -23.790 1.00 0.00 1 GLY A O 9
ATOM 11376 N N . SER A 1 2 ? -2.129 -15.674 -26.028 1.00 0.00 2 SER A N 9
ATOM 11377 C CA . SER A 1 2 ? -3.202 -14.688 -26.102 1.00 0.00 2 SER A CA 9
ATOM 11378 C C . SER A 1 2 ? -4.556 -15.371 -26.264 1.00 0.00 2 SER A C 9
ATOM 11379 O O . SER A 1 2 ? -4.633 -16.585 -26.452 1.00 0.00 2 SER A O 9
ATOM 11387 N N . SER A 1 3 ? -5.623 -14.581 -26.189 1.00 0.00 3 SER A N 9
ATOM 11388 C CA . SER A 1 3 ? -6.975 -15.108 -26.324 1.00 0.00 3 SER A CA 9
ATOM 11389 C C . SER A 1 3 ? -7.780 -14.290 -27.329 1.00 0.00 3 SER A C 9
ATOM 11390 O O . SER A 1 3 ? -8.244 -14.811 -28.342 1.00 0.00 3 SER A O 9
ATOM 11398 N N . GLY A 1 4 ? -7.943 -13.002 -27.039 1.00 0.00 4 GLY A N 9
ATOM 11399 C CA . GLY A 1 4 ? -8.691 -12.131 -27.926 1.00 0.00 4 GLY A CA 9
ATOM 11400 C C . GLY A 1 4 ? -8.254 -10.683 -27.822 1.00 0.00 4 GLY A C 9
ATOM 11401 O O . GLY A 1 4 ? -7.070 -10.374 -27.955 1.00 0.00 4 GLY A O 9
ATOM 11405 N N . SER A 1 5 ? -9.213 -9.793 -27.586 1.00 0.00 5 SER A N 9
ATOM 11406 C CA . SER A 1 5 ? -8.921 -8.369 -27.470 1.00 0.00 5 SER A CA 9
ATOM 11407 C C . SER A 1 5 ? -9.304 -7.847 -26.088 1.00 0.00 5 SER A C 9
ATOM 11408 O O . SER A 1 5 ? -10.375 -7.269 -25.906 1.00 0.00 5 SER A O 9
ATOM 11416 N N . SER A 1 6 ? -8.420 -8.055 -25.118 1.00 0.00 6 SER A N 9
ATOM 11417 C CA . SER A 1 6 ? -8.666 -7.610 -23.751 1.00 0.00 6 SER A CA 9
ATOM 11418 C C . SER A 1 6 ? -7.367 -7.174 -23.080 1.00 0.00 6 SER A C 9
ATOM 11419 O O . SER A 1 6 ? -6.478 -7.988 -22.835 1.00 0.00 6 SER A O 9
ATOM 11427 N N . GLY A 1 7 ? -7.265 -5.881 -22.784 1.00 0.00 7 GLY A N 9
ATOM 11428 C CA . GLY A 1 7 ? -6.073 -5.359 -22.144 1.00 0.00 7 GLY A CA 9
ATOM 11429 C C . GLY A 1 7 ? -6.365 -4.739 -20.792 1.00 0.00 7 GLY A C 9
ATOM 11430 O O . GLY A 1 7 ? -6.065 -3.567 -20.562 1.00 0.00 7 GLY A O 9
ATOM 11434 N N . MET A 1 8 ? -6.952 -5.525 -19.897 1.00 0.00 8 MET A N 9
ATOM 11435 C CA . MET A 1 8 ? -7.285 -5.046 -18.561 1.00 0.00 8 MET A CA 9
ATOM 11436 C C . MET A 1 8 ? -6.440 -5.750 -17.504 1.00 0.00 8 MET A C 9
ATOM 11437 O O . MET A 1 8 ? -6.569 -6.956 -17.293 1.00 0.00 8 MET A O 9
ATOM 11451 N N . LYS A 1 9 ? -5.574 -4.990 -16.842 1.00 0.00 9 LYS A N 9
ATOM 11452 C CA . LYS A 1 9 ? -4.708 -5.541 -15.806 1.00 0.00 9 LYS A CA 9
ATOM 11453 C C . LYS A 1 9 ? -4.157 -4.434 -14.913 1.00 0.00 9 LYS A C 9
ATOM 11454 O O . LYS A 1 9 ? -3.417 -3.563 -15.372 1.00 0.00 9 LYS A O 9
ATOM 11473 N N . HIS A 1 10 ? -4.521 -4.474 -13.635 1.00 0.00 10 HIS A N 9
ATOM 11474 C CA . HIS A 1 10 ? -4.061 -3.475 -12.677 1.00 0.00 10 HIS A CA 9
ATOM 11475 C C . HIS A 1 10 ? -3.042 -4.076 -11.713 1.00 0.00 10 HIS A C 9
ATOM 11476 O O . HIS A 1 10 ? -2.706 -5.257 -11.806 1.00 0.00 10 HIS A O 9
ATOM 11491 N N . TYR A 1 11 ? -2.555 -3.256 -10.789 1.00 0.00 11 TYR A N 9
ATOM 11492 C CA . TYR A 1 11 ? -1.573 -3.706 -9.809 1.00 0.00 11 TYR A CA 9
ATOM 11493 C C . TYR A 1 11 ? -2.257 -4.193 -8.536 1.00 0.00 11 TYR A C 9
ATOM 11494 O O . TYR A 1 11 ? -3.256 -3.624 -8.099 1.00 0.00 11 TYR A O 9
ATOM 11512 N N . GLU A 1 12 ? -1.709 -5.251 -7.946 1.00 0.00 12 GLU A N 9
ATOM 11513 C CA . GLU A 1 12 ? -2.266 -5.816 -6.722 1.00 0.00 12 GLU A CA 9
ATOM 11514 C C . GLU A 1 12 ? -1.434 -5.413 -5.508 1.00 0.00 12 GLU A C 9
ATOM 11515 O O . GLU A 1 12 ? -0.304 -5.869 -5.337 1.00 0.00 12 GLU A O 9
ATOM 11527 N N . VAL A 1 13 ? -2.002 -4.553 -4.668 1.00 0.00 13 VAL A N 9
ATOM 11528 C CA . VAL A 1 13 ? -1.314 -4.088 -3.470 1.00 0.00 13 VAL A CA 9
ATOM 11529 C C . VAL A 1 13 ? -2.066 -4.501 -2.210 1.00 0.00 13 VAL A C 9
ATOM 11530 O O . VAL A 1 13 ? -3.186 -4.052 -1.968 1.00 0.00 13 VAL A O 9
ATOM 11543 N N . GLU A 1 14 ? -1.441 -5.358 -1.409 1.00 0.00 14 GLU A N 9
ATOM 11544 C CA . GLU A 1 14 ? -2.053 -5.832 -0.172 1.00 0.00 14 GLU A CA 9
ATOM 11545 C C . GLU A 1 14 ? -1.398 -5.181 1.043 1.00 0.00 14 GLU A C 9
ATOM 11546 O O . GLU A 1 14 ? -0.326 -5.599 1.481 1.00 0.00 14 GLU A O 9
ATOM 11558 N N . ILE A 1 15 ? -2.049 -4.155 1.580 1.00 0.00 15 ILE A N 9
ATOM 11559 C CA . ILE A 1 15 ? -1.531 -3.447 2.744 1.00 0.00 15 ILE A CA 9
ATOM 11560 C C . ILE A 1 15 ? -1.745 -4.254 4.019 1.00 0.00 15 ILE A C 9
ATOM 11561 O O . ILE A 1 15 ? -2.829 -4.236 4.605 1.00 0.00 15 ILE A O 9
ATOM 11577 N N . LEU A 1 16 ? -0.706 -4.962 4.447 1.00 0.00 16 LEU A N 9
ATOM 11578 C CA . LEU A 1 16 ? -0.779 -5.776 5.655 1.00 0.00 16 LEU A CA 9
ATOM 11579 C C . LEU A 1 16 ? -0.152 -5.048 6.840 1.00 0.00 16 LEU A C 9
ATOM 11580 O O . LEU A 1 16 ? 0.471 -3.998 6.678 1.00 0.00 16 LEU A O 9
ATOM 11596 N N . ASP A 1 17 ? -0.320 -5.613 8.031 1.00 0.00 17 ASP A N 9
ATOM 11597 C CA . ASP A 1 17 ? 0.232 -5.019 9.243 1.00 0.00 17 ASP A CA 9
ATOM 11598 C C . ASP A 1 17 ? 1.643 -5.534 9.507 1.00 0.00 17 ASP A C 9
ATOM 11599 O O . ASP A 1 17 ? 2.015 -6.615 9.051 1.00 0.00 17 ASP A O 9
ATOM 11608 N N . ALA A 1 18 ? 2.425 -4.753 10.244 1.00 0.00 18 ALA A N 9
ATOM 11609 C CA . ALA A 1 18 ? 3.795 -5.130 10.569 1.00 0.00 18 ALA A CA 9
ATOM 11610 C C . ALA A 1 18 ? 3.846 -5.971 11.839 1.00 0.00 18 ALA A C 9
ATOM 11611 O O . ALA A 1 18 ? 4.917 -6.399 12.271 1.00 0.00 18 ALA A O 9
ATOM 11618 N N . LYS A 1 19 ? 2.682 -6.205 12.436 1.00 0.00 19 LYS A N 9
ATOM 11619 C CA . LYS A 1 19 ? 2.593 -6.996 13.658 1.00 0.00 19 LYS A CA 9
ATOM 11620 C C . LYS A 1 19 ? 1.708 -8.221 13.450 1.00 0.00 19 LYS A C 9
ATOM 11621 O O . LYS A 1 19 ? 2.197 -9.348 13.370 1.00 0.00 19 LYS A O 9
ATOM 11640 N N . THR A 1 20 ? 0.401 -7.992 13.362 1.00 0.00 20 THR A N 9
ATOM 11641 C CA . THR A 1 20 ? -0.553 -9.076 13.163 1.00 0.00 20 THR A CA 9
ATOM 11642 C C . THR A 1 20 ? -0.613 -9.494 11.698 1.00 0.00 20 THR A C 9
ATOM 11643 O O . THR A 1 20 ? -1.194 -10.525 11.360 1.00 0.00 20 THR A O 9
ATOM 11654 N N . ARG A 1 21 ? -0.009 -8.686 10.832 1.00 0.00 21 ARG A N 9
ATOM 11655 C CA . ARG A 1 21 ? 0.005 -8.972 9.402 1.00 0.00 21 ARG A CA 9
ATOM 11656 C C . ARG A 1 21 ? -1.395 -9.317 8.903 1.00 0.00 21 ARG A C 9
ATOM 11657 O O . ARG A 1 21 ? -1.554 -10.095 7.963 1.00 0.00 21 ARG A O 9
ATOM 11678 N N . GLU A 1 22 ? -2.405 -8.733 9.539 1.00 0.00 22 GLU A N 9
ATOM 11679 C CA . GLU A 1 22 ? -3.791 -8.980 9.160 1.00 0.00 22 GLU A CA 9
ATOM 11680 C C . GLU A 1 22 ? -4.203 -8.089 7.992 1.00 0.00 22 GLU A C 9
ATOM 11681 O O . GLU A 1 22 ? -3.954 -6.883 7.997 1.00 0.00 22 GLU A O 9
ATOM 11693 N N . LYS A 1 23 ? -4.835 -8.691 6.990 1.00 0.00 23 LYS A N 9
ATOM 11694 C CA . LYS A 1 23 ? -5.283 -7.954 5.814 1.00 0.00 23 LYS A CA 9
ATOM 11695 C C . LYS A 1 23 ? -6.103 -6.733 6.217 1.00 0.00 23 LYS A C 9
ATOM 11696 O O . LYS A 1 23 ? -7.152 -6.858 6.849 1.00 0.00 23 LYS A O 9
ATOM 11715 N N . LEU A 1 24 ? -5.619 -5.553 5.846 1.00 0.00 24 LEU A N 9
ATOM 11716 C CA . LEU A 1 24 ? -6.308 -4.308 6.167 1.00 0.00 24 LEU A CA 9
ATOM 11717 C C . LEU A 1 24 ? -7.036 -3.757 4.945 1.00 0.00 24 LEU A C 9
ATOM 11718 O O . LEU A 1 24 ? -8.159 -3.262 5.049 1.00 0.00 24 LEU A O 9
ATOM 11734 N N . CYS A 1 25 ? -6.390 -3.849 3.787 1.00 0.00 25 CYS A N 9
ATOM 11735 C CA . CYS A 1 25 ? -6.977 -3.361 2.544 1.00 0.00 25 CYS A CA 9
ATOM 11736 C C . CYS A 1 25 ? -6.324 -4.027 1.337 1.00 0.00 25 CYS A C 9
ATOM 11737 O O . CYS A 1 25 ? -5.135 -4.345 1.358 1.00 0.00 25 CYS A O 9
ATOM 11745 N N . PHE A 1 26 ? -7.111 -4.238 0.287 1.00 0.00 26 PHE A N 9
ATOM 11746 C CA . PHE A 1 26 ? -6.611 -4.869 -0.929 1.00 0.00 26 PHE A CA 9
ATOM 11747 C C . PHE A 1 26 ? -6.991 -4.054 -2.161 1.00 0.00 26 PHE A C 9
ATOM 11748 O O . PHE A 1 26 ? -8.135 -4.091 -2.616 1.00 0.00 26 PHE A O 9
ATOM 11765 N N . LEU A 1 27 ? -6.024 -3.316 -2.696 1.00 0.00 27 LEU A N 9
ATOM 11766 C CA . LEU A 1 27 ? -6.256 -2.490 -3.876 1.00 0.00 27 LEU A CA 9
ATOM 11767 C C . LEU A 1 27 ? -5.714 -3.168 -5.130 1.00 0.00 27 LEU A C 9
ATOM 11768 O O . LEU A 1 27 ? -4.516 -3.117 -5.407 1.00 0.00 27 LEU A O 9
ATOM 11784 N N . ASP A 1 28 ? -6.605 -3.800 -5.886 1.00 0.00 28 ASP A N 9
ATOM 11785 C CA . ASP A 1 28 ? -6.218 -4.486 -7.113 1.00 0.00 28 ASP A CA 9
ATOM 11786 C C . ASP A 1 28 ? -6.418 -3.583 -8.326 1.00 0.00 28 ASP A C 9
ATOM 11787 O O . ASP A 1 28 ? -6.300 -4.025 -9.469 1.00 0.00 28 ASP A O 9
ATOM 11796 N N . LYS A 1 29 ? -6.723 -2.316 -8.070 1.00 0.00 29 LYS A N 9
ATOM 11797 C CA . LYS A 1 29 ? -6.940 -1.349 -9.140 1.00 0.00 29 LYS A CA 9
ATOM 11798 C C . LYS A 1 29 ? -5.994 -0.161 -9.000 1.00 0.00 29 LYS A C 9
ATOM 11799 O O . LYS A 1 29 ? -6.369 0.980 -9.272 1.00 0.00 29 LYS A O 9
ATOM 11818 N N . VAL A 1 30 ? -4.765 -0.435 -8.574 1.00 0.00 30 VAL A N 9
ATOM 11819 C CA . VAL A 1 30 ? -3.765 0.611 -8.400 1.00 0.00 30 VAL A CA 9
ATOM 11820 C C . VAL A 1 30 ? -2.938 0.797 -9.667 1.00 0.00 30 VAL A C 9
ATOM 11821 O O . VAL A 1 30 ? -2.675 -0.161 -10.394 1.00 0.00 30 VAL A O 9
ATOM 11834 N N . GLU A 1 31 ? -2.530 2.036 -9.925 1.00 0.00 31 GLU A N 9
ATOM 11835 C CA . GLU A 1 31 ? -1.733 2.346 -11.106 1.00 0.00 31 GLU A CA 9
ATOM 11836 C C . GLU A 1 31 ? -0.251 2.090 -10.844 1.00 0.00 31 GLU A C 9
ATOM 11837 O O . GLU A 1 31 ? 0.250 2.276 -9.735 1.00 0.00 31 GLU A O 9
ATOM 11849 N N . PRO A 1 32 ? 0.467 1.654 -11.890 1.00 0.00 32 PRO A N 9
ATOM 11850 C CA . PRO A 1 32 ? 1.901 1.363 -11.799 1.00 0.00 32 PRO A CA 9
ATOM 11851 C C . PRO A 1 32 ? 2.738 2.625 -11.626 1.00 0.00 32 PRO A C 9
ATOM 11852 O O . PRO A 1 32 ? 3.789 2.602 -10.984 1.00 0.00 32 PRO A O 9
ATOM 11863 N N . HIS A 1 33 ? 2.267 3.726 -12.202 1.00 0.00 33 HIS A N 9
ATOM 11864 C CA . HIS A 1 33 ? 2.973 4.999 -12.110 1.00 0.00 33 HIS A CA 9
ATOM 11865 C C . HIS A 1 33 ? 2.641 5.712 -10.803 1.00 0.00 33 HIS A C 9
ATOM 11866 O O . HIS A 1 33 ? 3.307 6.673 -10.421 1.00 0.00 33 HIS A O 9
ATOM 11881 N N . ALA A 1 34 ? 1.605 5.234 -10.121 1.00 0.00 34 ALA A N 9
ATOM 11882 C CA . ALA A 1 34 ? 1.185 5.824 -8.856 1.00 0.00 34 ALA A CA 9
ATOM 11883 C C . ALA A 1 34 ? 2.303 5.759 -7.821 1.00 0.00 34 ALA A C 9
ATOM 11884 O O . ALA A 1 34 ? 2.912 4.708 -7.614 1.00 0.00 34 ALA A O 9
ATOM 11891 N N . THR A 1 35 ? 2.570 6.889 -7.173 1.00 0.00 35 THR A N 9
ATOM 11892 C CA . THR A 1 35 ? 3.617 6.960 -6.162 1.00 0.00 35 THR A CA 9
ATOM 11893 C C . THR A 1 35 ? 3.069 6.626 -4.779 1.00 0.00 35 THR A C 9
ATOM 11894 O O . THR A 1 35 ? 1.862 6.700 -4.545 1.00 0.00 35 THR A O 9
ATOM 11905 N N . ILE A 1 36 ? 3.962 6.258 -3.867 1.00 0.00 36 ILE A N 9
ATOM 11906 C CA . ILE A 1 36 ? 3.566 5.915 -2.506 1.00 0.00 36 ILE A CA 9
ATOM 11907 C C . ILE A 1 36 ? 2.634 6.970 -1.921 1.00 0.00 36 ILE A C 9
ATOM 11908 O O . ILE A 1 36 ? 1.645 6.645 -1.266 1.00 0.00 36 ILE A O 9
ATOM 11924 N N . ALA A 1 37 ? 2.957 8.236 -2.164 1.00 0.00 37 ALA A N 9
ATOM 11925 C CA . ALA A 1 37 ? 2.147 9.340 -1.665 1.00 0.00 37 ALA A CA 9
ATOM 11926 C C . ALA A 1 37 ? 0.673 9.135 -1.999 1.00 0.00 37 ALA A C 9
ATOM 11927 O O . ALA A 1 37 ? -0.196 9.305 -1.145 1.00 0.00 37 ALA A O 9
ATOM 11934 N N . GLU A 1 38 ? 0.399 8.768 -3.247 1.00 0.00 38 GLU A N 9
ATOM 11935 C CA . GLU A 1 38 ? -0.970 8.541 -3.693 1.00 0.00 38 GLU A CA 9
ATOM 11936 C C . GLU A 1 38 ? -1.594 7.359 -2.956 1.00 0.00 38 GLU A C 9
ATOM 11937 O O . GLU A 1 38 ? -2.728 7.438 -2.482 1.00 0.00 38 GLU A O 9
ATOM 11949 N N . ILE A 1 39 ? -0.845 6.265 -2.864 1.00 0.00 39 ILE A N 9
ATOM 11950 C CA . ILE A 1 39 ? -1.324 5.068 -2.184 1.00 0.00 39 ILE A CA 9
ATOM 11951 C C . ILE A 1 39 ? -2.021 5.421 -0.875 1.00 0.00 39 ILE A C 9
ATOM 11952 O O . ILE A 1 39 ? -3.108 4.922 -0.583 1.00 0.00 39 ILE A O 9
ATOM 11968 N N . LYS A 1 40 ? -1.388 6.285 -0.088 1.00 0.00 40 LYS A N 9
ATOM 11969 C CA . LYS A 1 40 ? -1.947 6.708 1.190 1.00 0.00 40 LYS A CA 9
ATOM 11970 C C . LYS A 1 40 ? -3.362 7.251 1.012 1.00 0.00 40 LYS A C 9
ATOM 11971 O O . LYS A 1 40 ? -4.293 6.816 1.688 1.00 0.00 40 LYS A O 9
ATOM 11990 N N . ASN A 1 41 ? -3.515 8.202 0.096 1.00 0.00 41 ASN A N 9
ATOM 11991 C CA . ASN A 1 41 ? -4.816 8.804 -0.171 1.00 0.00 41 ASN A CA 9
ATOM 11992 C C . ASN A 1 41 ? -5.884 7.730 -0.356 1.00 0.00 41 ASN A C 9
ATOM 11993 O O . ASN A 1 41 ? -6.927 7.756 0.298 1.00 0.00 41 ASN A O 9
ATOM 12004 N N . LEU A 1 42 ? -5.616 6.785 -1.251 1.00 0.00 42 LEU A N 9
ATOM 12005 C CA . LEU A 1 42 ? -6.553 5.700 -1.523 1.00 0.00 42 LEU A CA 9
ATOM 12006 C C . LEU A 1 42 ? -7.112 5.126 -0.225 1.00 0.00 42 LEU A C 9
ATOM 12007 O O . LEU A 1 42 ? -8.325 5.112 -0.012 1.00 0.00 42 LEU A O 9
ATOM 12023 N N . PHE A 1 43 ? -6.221 4.656 0.641 1.00 0.00 43 PHE A N 9
ATOM 12024 C CA . PHE A 1 43 ? -6.625 4.082 1.919 1.00 0.00 43 PHE A CA 9
ATOM 12025 C C . PHE A 1 43 ? -7.468 5.072 2.718 1.00 0.00 43 PHE A C 9
ATOM 12026 O O . PHE A 1 43 ? -8.531 4.726 3.234 1.00 0.00 43 PHE A O 9
ATOM 12043 N N . THR A 1 44 ? -6.985 6.307 2.815 1.00 0.00 44 THR A N 9
ATOM 12044 C CA . THR A 1 44 ? -7.692 7.348 3.551 1.00 0.00 44 THR A CA 9
ATOM 12045 C C . THR A 1 44 ? -9.156 7.421 3.132 1.00 0.00 44 THR A C 9
ATOM 12046 O O . THR A 1 44 ? -10.045 7.576 3.969 1.00 0.00 44 THR A O 9
ATOM 12057 N N . LYS A 1 45 ? -9.400 7.307 1.831 1.00 0.00 45 LYS A N 9
ATOM 12058 C CA . LYS A 1 45 ? -10.757 7.358 1.300 1.00 0.00 45 LYS A CA 9
ATOM 12059 C C . LYS A 1 45 ? -11.738 6.676 2.247 1.00 0.00 45 LYS A C 9
ATOM 12060 O O . LYS A 1 45 ? -12.601 7.326 2.838 1.00 0.00 45 LYS A O 9
ATOM 12079 N N . THR A 1 46 ? -11.601 5.361 2.390 1.00 0.00 46 THR A N 9
ATOM 12080 C CA . THR A 1 46 ? -12.475 4.592 3.266 1.00 0.00 46 THR A CA 9
ATOM 12081 C C . THR A 1 46 ? -12.411 5.109 4.698 1.00 0.00 46 THR A C 9
ATOM 12082 O O . THR A 1 46 ? -13.432 5.468 5.285 1.00 0.00 46 THR A O 9
ATOM 12093 N N . HIS A 1 47 ? -11.205 5.145 5.256 1.00 0.00 47 HIS A N 9
ATOM 12094 C CA . HIS A 1 47 ? -11.008 5.620 6.621 1.00 0.00 47 HIS A CA 9
ATOM 12095 C C . HIS A 1 47 ? -10.357 7.000 6.628 1.00 0.00 47 HIS A C 9
ATOM 12096 O O . HIS A 1 47 ? -9.142 7.140 6.490 1.00 0.00 47 HIS A O 9
ATOM 12111 N N . PRO A 1 48 ? -11.184 8.044 6.791 1.00 0.00 48 PRO A N 9
ATOM 12112 C CA . PRO A 1 48 ? -10.711 9.431 6.819 1.00 0.00 48 PRO A CA 9
ATOM 12113 C C . PRO A 1 48 ? -9.908 9.744 8.077 1.00 0.00 48 PRO A C 9
ATOM 12114 O O . PRO A 1 48 ? -8.880 10.418 8.015 1.00 0.00 48 PRO A O 9
ATOM 12125 N N . GLN A 1 49 ? -10.384 9.250 9.216 1.00 0.00 49 GLN A N 9
ATOM 12126 C CA . GLN A 1 49 ? -9.709 9.479 10.488 1.00 0.00 49 GLN A CA 9
ATOM 12127 C C . GLN A 1 49 ? -8.229 9.123 10.391 1.00 0.00 49 GLN A C 9
ATOM 12128 O O . GLN A 1 49 ? -7.387 9.750 11.033 1.00 0.00 49 GLN A O 9
ATOM 12142 N N . TRP A 1 50 ? -7.920 8.115 9.584 1.00 0.00 50 TRP A N 9
ATOM 12143 C CA . TRP A 1 50 ? -6.541 7.676 9.403 1.00 0.00 50 TRP A CA 9
ATOM 12144 C C . TRP A 1 50 ? -5.816 8.558 8.392 1.00 0.00 50 TRP A C 9
ATOM 12145 O O . TRP A 1 50 ? -5.904 8.335 7.185 1.00 0.00 50 TRP A O 9
ATOM 12166 N N . TYR A 1 51 ? -5.102 9.560 8.893 1.00 0.00 51 TYR A N 9
ATOM 12167 C CA . TYR A 1 51 ? -4.364 10.477 8.033 1.00 0.00 51 TYR A CA 9
ATOM 12168 C C . TYR A 1 51 ? -3.111 9.811 7.474 1.00 0.00 51 TYR A C 9
ATOM 12169 O O . TYR A 1 51 ? -2.620 8.813 8.001 1.00 0.00 51 TYR A O 9
ATOM 12187 N N . PRO A 1 52 ? -2.580 10.376 6.380 1.00 0.00 52 PRO A N 9
ATOM 12188 C CA . PRO A 1 52 ? -1.376 9.856 5.725 1.00 0.00 52 PRO A CA 9
ATOM 12189 C C . PRO A 1 52 ? -0.121 10.069 6.565 1.00 0.00 52 PRO A C 9
ATOM 12190 O O . PRO A 1 52 ? 0.921 9.469 6.303 1.00 0.00 52 PRO A O 9
ATOM 12201 N N . ALA A 1 53 ? -0.228 10.927 7.574 1.00 0.00 53 ALA A N 9
ATOM 12202 C CA . ALA A 1 53 ? 0.897 11.217 8.453 1.00 0.00 53 ALA A CA 9
ATOM 12203 C C . ALA A 1 53 ? 1.117 10.089 9.455 1.00 0.00 53 ALA A C 9
ATOM 12204 O O . ALA A 1 53 ? 2.202 9.948 10.018 1.00 0.00 53 ALA A O 9
ATOM 12211 N N . ARG A 1 54 ? 0.079 9.288 9.674 1.00 0.00 54 ARG A N 9
ATOM 12212 C CA . ARG A 1 54 ? 0.158 8.173 10.610 1.00 0.00 54 ARG A CA 9
ATOM 12213 C C . ARG A 1 54 ? 0.329 6.851 9.867 1.00 0.00 54 ARG A C 9
ATOM 12214 O O . ARG A 1 54 ? 1.102 5.990 10.286 1.00 0.00 54 ARG A O 9
ATOM 12235 N N . GLN A 1 55 ? -0.397 6.699 8.764 1.00 0.00 55 GLN A N 9
ATOM 12236 C CA . GLN A 1 55 ? -0.325 5.482 7.965 1.00 0.00 55 GLN A CA 9
ATOM 12237 C C . GLN A 1 55 ? 1.047 5.336 7.317 1.00 0.00 55 GLN A C 9
ATOM 12238 O O . GLN A 1 55 ? 1.331 5.957 6.293 1.00 0.00 55 GLN A O 9
ATOM 12252 N N . SER A 1 56 ? 1.897 4.511 7.921 1.00 0.00 56 SER A N 9
ATOM 12253 C CA . SER A 1 56 ? 3.242 4.286 7.405 1.00 0.00 56 SER A CA 9
ATOM 12254 C C . SER A 1 56 ? 3.292 3.024 6.550 1.00 0.00 56 SER A C 9
ATOM 12255 O O . SER A 1 56 ? 2.571 2.058 6.805 1.00 0.00 56 SER A O 9
ATOM 12263 N N . LEU A 1 57 ? 4.149 3.038 5.535 1.00 0.00 57 LEU A N 9
ATOM 12264 C CA . LEU A 1 57 ? 4.295 1.895 4.641 1.00 0.00 57 LEU A CA 9
ATOM 12265 C C . LEU A 1 57 ? 5.758 1.480 4.521 1.00 0.00 57 LEU A C 9
ATOM 12266 O O . LEU A 1 57 ? 6.650 2.327 4.458 1.00 0.00 57 LEU A O 9
ATOM 12282 N N . ARG A 1 58 ? 5.997 0.173 4.489 1.00 0.00 58 ARG A N 9
ATOM 12283 C CA . ARG A 1 58 ? 7.351 -0.353 4.376 1.00 0.00 58 ARG A CA 9
ATOM 12284 C C . ARG A 1 58 ? 7.370 -1.630 3.540 1.00 0.00 58 ARG A C 9
ATOM 12285 O O . ARG A 1 58 ? 6.495 -2.486 3.675 1.00 0.00 58 ARG A O 9
ATOM 12306 N N . LEU A 1 59 ? 8.373 -1.751 2.677 1.00 0.00 59 LEU A N 9
ATOM 12307 C CA . LEU A 1 59 ? 8.506 -2.923 1.819 1.00 0.00 59 LEU A CA 9
ATOM 12308 C C . LEU A 1 59 ? 8.662 -4.192 2.650 1.00 0.00 59 LEU A C 9
ATOM 12309 O O . LEU A 1 59 ? 8.344 -5.289 2.191 1.00 0.00 59 LEU A O 9
ATOM 12325 N N . ASP A 1 60 ? 9.150 -4.034 3.875 1.00 0.00 60 ASP A N 9
ATOM 12326 C CA . ASP A 1 60 ? 9.344 -5.167 4.772 1.00 0.00 60 ASP A CA 9
ATOM 12327 C C . ASP A 1 60 ? 9.133 -4.753 6.225 1.00 0.00 60 ASP A C 9
ATOM 12328 O O . ASP A 1 60 ? 9.357 -3.604 6.608 1.00 0.00 60 ASP A O 9
ATOM 12337 N N . PRO A 1 61 ? 8.689 -5.708 7.055 1.00 0.00 61 PRO A N 9
ATOM 12338 C CA . PRO A 1 61 ? 8.436 -5.466 8.479 1.00 0.00 61 PRO A CA 9
ATOM 12339 C C . PRO A 1 61 ? 9.723 -5.243 9.266 1.00 0.00 61 PRO A C 9
ATOM 12340 O O . PRO A 1 61 ? 9.691 -4.822 10.422 1.00 0.00 61 PRO A O 9
ATOM 12351 N N . LYS A 1 62 ? 10.856 -5.528 8.632 1.00 0.00 62 LYS A N 9
ATOM 12352 C CA . LYS A 1 62 ? 12.155 -5.357 9.272 1.00 0.00 62 LYS A CA 9
ATOM 12353 C C . LYS A 1 62 ? 13.070 -4.484 8.420 1.00 0.00 62 LYS A C 9
ATOM 12354 O O . LYS A 1 62 ? 14.292 -4.529 8.558 1.00 0.00 62 LYS A O 9
ATOM 12373 N N . GLY A 1 63 ? 12.471 -3.689 7.538 1.00 0.00 63 GLY A N 9
ATOM 12374 C CA . GLY A 1 63 ? 13.248 -2.816 6.678 1.00 0.00 63 GLY A CA 9
ATOM 12375 C C . GLY A 1 63 ? 13.156 -1.361 7.093 1.00 0.00 63 GLY A C 9
ATOM 12376 O O . GLY A 1 63 ? 13.204 -1.043 8.282 1.00 0.00 63 GLY A O 9
ATOM 12380 N N . LYS A 1 64 ? 13.026 -0.475 6.112 1.00 0.00 64 LYS A N 9
ATOM 12381 C CA . LYS A 1 64 ? 12.927 0.955 6.381 1.00 0.00 64 LYS A CA 9
ATOM 12382 C C . LYS A 1 64 ? 11.594 1.510 5.891 1.00 0.00 64 LYS A C 9
ATOM 12383 O O . LYS A 1 64 ? 10.774 0.781 5.333 1.00 0.00 64 LYS A O 9
ATOM 12402 N N . SER A 1 65 ? 11.383 2.805 6.103 1.00 0.00 65 SER A N 9
ATOM 12403 C CA . SER A 1 65 ? 10.148 3.457 5.685 1.00 0.00 65 SER A CA 9
ATOM 12404 C C . SER A 1 65 ? 10.232 3.897 4.226 1.00 0.00 65 SER A C 9
ATOM 12405 O O . SER A 1 65 ? 11.265 4.391 3.773 1.00 0.00 65 SER A O 9
ATOM 12413 N N . LEU A 1 66 ? 9.138 3.713 3.495 1.00 0.00 66 LEU A N 9
ATOM 12414 C CA . LEU A 1 66 ? 9.086 4.089 2.087 1.00 0.00 66 LEU A CA 9
ATOM 12415 C C . LEU A 1 66 ? 8.856 5.589 1.933 1.00 0.00 66 LEU A C 9
ATOM 12416 O O . LEU A 1 66 ? 8.426 6.262 2.870 1.00 0.00 66 LEU A O 9
ATOM 12432 N N . LYS A 1 67 ? 9.142 6.108 0.743 1.00 0.00 67 LYS A N 9
ATOM 12433 C CA . LYS A 1 67 ? 8.963 7.527 0.464 1.00 0.00 67 LYS A CA 9
ATOM 12434 C C . LYS A 1 67 ? 8.201 7.733 -0.841 1.00 0.00 67 LYS A C 9
ATOM 12435 O O . LYS A 1 67 ? 8.242 6.887 -1.735 1.00 0.00 67 LYS A O 9
ATOM 12454 N N . ASP A 1 68 ? 7.507 8.861 -0.944 1.00 0.00 68 ASP A N 9
ATOM 12455 C CA . ASP A 1 68 ? 6.737 9.178 -2.141 1.00 0.00 68 ASP A CA 9
ATOM 12456 C C . ASP A 1 68 ? 7.544 8.880 -3.401 1.00 0.00 68 ASP A C 9
ATOM 12457 O O . ASP A 1 68 ? 7.040 8.265 -4.341 1.00 0.00 68 ASP A O 9
ATOM 12466 N N . GLU A 1 69 ? 8.798 9.321 -3.413 1.00 0.00 69 GLU A N 9
ATOM 12467 C CA . GLU A 1 69 ? 9.673 9.102 -4.559 1.00 0.00 69 GLU A CA 9
ATOM 12468 C C . GLU A 1 69 ? 9.496 7.693 -5.118 1.00 0.00 69 GLU A C 9
ATOM 12469 O O . GLU A 1 69 ? 9.536 7.486 -6.331 1.00 0.00 69 GLU A O 9
ATOM 12481 N N . ASP A 1 70 ? 9.301 6.730 -4.225 1.00 0.00 70 ASP A N 9
ATOM 12482 C CA . ASP A 1 70 ? 9.117 5.340 -4.628 1.00 0.00 70 ASP A CA 9
ATOM 12483 C C . ASP A 1 70 ? 7.848 5.179 -5.459 1.00 0.00 70 ASP A C 9
ATOM 12484 O O . ASP A 1 70 ? 6.853 5.868 -5.233 1.00 0.00 70 ASP A O 9
ATOM 12493 N N . VAL A 1 71 ? 7.891 4.265 -6.423 1.00 0.00 71 VAL A N 9
ATOM 12494 C CA . VAL A 1 71 ? 6.745 4.013 -7.289 1.00 0.00 71 VAL A CA 9
ATOM 12495 C C . VAL A 1 71 ? 6.454 2.520 -7.395 1.00 0.00 71 VAL A C 9
ATOM 12496 O O . VAL A 1 71 ? 7.354 1.689 -7.262 1.00 0.00 71 VAL A O 9
ATOM 12509 N N . LEU A 1 72 ? 5.191 2.185 -7.635 1.00 0.00 72 LEU A N 9
ATOM 12510 C CA . LEU A 1 72 ? 4.780 0.791 -7.760 1.00 0.00 72 LEU A CA 9
ATOM 12511 C C . LEU A 1 72 ? 5.489 0.116 -8.930 1.00 0.00 72 LEU A C 9
ATOM 12512 O O . LEU A 1 72 ? 5.421 -1.102 -9.089 1.00 0.00 72 LEU A O 9
ATOM 12528 N N . GLN A 1 73 ? 6.169 0.917 -9.744 1.00 0.00 73 GLN A N 9
ATOM 12529 C CA . GLN A 1 73 ? 6.892 0.396 -10.898 1.00 0.00 73 GLN A CA 9
ATOM 12530 C C . GLN A 1 73 ? 8.398 0.538 -10.707 1.00 0.00 73 GLN A C 9
ATOM 12531 O O . GLN A 1 73 ? 9.185 -0.139 -11.368 1.00 0.00 73 GLN A O 9
ATOM 12545 N N . LYS A 1 74 ? 8.793 1.424 -9.799 1.00 0.00 74 LYS A N 9
ATOM 12546 C CA . LYS A 1 74 ? 10.205 1.656 -9.519 1.00 0.00 74 LYS A CA 9
ATOM 12547 C C . LYS A 1 74 ? 10.688 0.760 -8.382 1.00 0.00 74 LYS A C 9
ATOM 12548 O O . LYS A 1 74 ? 11.857 0.373 -8.337 1.00 0.00 74 LYS A O 9
ATOM 12567 N N . LEU A 1 75 ? 9.783 0.434 -7.466 1.00 0.00 75 LEU A N 9
ATOM 12568 C CA . LEU A 1 75 ? 10.116 -0.418 -6.330 1.00 0.00 75 LEU A CA 9
ATOM 12569 C C . LEU A 1 75 ? 10.620 -1.779 -6.799 1.00 0.00 75 LEU A C 9
ATOM 12570 O O . LEU A 1 75 ? 10.309 -2.239 -7.898 1.00 0.00 75 LEU A O 9
ATOM 12586 N N . PRO A 1 76 ? 11.417 -2.441 -5.947 1.00 0.00 76 PRO A N 9
ATOM 12587 C CA . PRO A 1 76 ? 11.979 -3.760 -6.251 1.00 0.00 76 PRO A CA 9
ATOM 12588 C C . PRO A 1 76 ? 10.917 -4.854 -6.262 1.00 0.00 76 PRO A C 9
ATOM 12589 O O . PRO A 1 76 ? 11.218 -6.028 -6.041 1.00 0.00 76 PRO A O 9
ATOM 12600 N N . VAL A 1 77 ? 9.673 -4.463 -6.520 1.00 0.00 77 VAL A N 9
ATOM 12601 C CA . VAL A 1 77 ? 8.566 -5.411 -6.561 1.00 0.00 77 VAL A CA 9
ATOM 12602 C C . VAL A 1 77 ? 7.897 -5.416 -7.931 1.00 0.00 77 VAL A C 9
ATOM 12603 O O . VAL A 1 77 ? 8.178 -4.565 -8.773 1.00 0.00 77 VAL A O 9
ATOM 12616 N N . GLY A 1 78 ? 7.010 -6.383 -8.147 1.00 0.00 78 GLY A N 9
ATOM 12617 C CA . GLY A 1 78 ? 6.314 -6.481 -9.416 1.00 0.00 78 GLY A CA 9
ATOM 12618 C C . GLY A 1 78 ? 4.833 -6.184 -9.290 1.00 0.00 78 GLY A C 9
ATOM 12619 O O . GLY A 1 78 ? 4.383 -5.649 -8.276 1.00 0.00 78 GLY A O 9
ATOM 12623 N N . THR A 1 79 ? 4.071 -6.531 -10.323 1.00 0.00 79 THR A N 9
ATOM 12624 C CA . THR A 1 79 ? 2.633 -6.297 -10.325 1.00 0.00 79 THR A CA 9
ATOM 12625 C C . THR A 1 79 ? 2.048 -6.457 -8.926 1.00 0.00 79 THR A C 9
ATOM 12626 O O . THR A 1 79 ? 1.291 -5.607 -8.457 1.00 0.00 79 THR A O 9
ATOM 12637 N N . THR A 1 80 ? 2.404 -7.553 -8.263 1.00 0.00 80 THR A N 9
ATOM 12638 C CA . THR A 1 80 ? 1.914 -7.824 -6.917 1.00 0.00 80 THR A CA 9
ATOM 12639 C C . THR A 1 80 ? 2.836 -7.222 -5.864 1.00 0.00 80 THR A C 9
ATOM 12640 O O . THR A 1 80 ? 3.834 -7.830 -5.478 1.00 0.00 80 THR A O 9
ATOM 12651 N N . ALA A 1 81 ? 2.496 -6.023 -5.402 1.00 0.00 81 ALA A N 9
ATOM 12652 C CA . ALA A 1 81 ? 3.292 -5.339 -4.391 1.00 0.00 81 ALA A CA 9
ATOM 12653 C C . ALA A 1 81 ? 2.697 -5.532 -3.001 1.00 0.00 81 ALA A C 9
ATOM 12654 O O . ALA A 1 81 ? 1.481 -5.648 -2.845 1.00 0.00 81 ALA A O 9
ATOM 12661 N N . THR A 1 82 ? 3.561 -5.565 -1.991 1.00 0.00 82 THR A N 9
ATOM 12662 C CA . THR A 1 82 ? 3.121 -5.746 -0.614 1.00 0.00 82 THR A CA 9
ATOM 12663 C C . THR A 1 82 ? 3.656 -4.636 0.285 1.00 0.00 82 THR A C 9
ATOM 12664 O O . THR A 1 82 ? 4.860 -4.381 0.324 1.00 0.00 82 THR A O 9
ATOM 12675 N N . LEU A 1 83 ? 2.754 -3.978 1.005 1.00 0.00 83 LEU A N 9
ATOM 12676 C CA . LEU A 1 83 ? 3.136 -2.895 1.905 1.00 0.00 83 LEU A CA 9
ATOM 12677 C C . LEU A 1 83 ? 2.721 -3.207 3.339 1.00 0.00 83 LEU A C 9
ATOM 12678 O O . LEU A 1 83 ? 1.619 -3.696 3.585 1.00 0.00 83 LEU A O 9
ATOM 12694 N N . TYR A 1 84 ? 3.612 -2.919 4.282 1.00 0.00 84 TYR A N 9
ATOM 12695 C CA . TYR A 1 84 ? 3.339 -3.169 5.692 1.00 0.00 84 TYR A CA 9
ATOM 12696 C C . TYR A 1 84 ? 2.988 -1.873 6.417 1.00 0.00 84 TYR A C 9
ATOM 12697 O O . TYR A 1 84 ? 3.583 -0.825 6.164 1.00 0.00 84 TYR A O 9
ATOM 12715 N N . PHE A 1 85 ? 2.017 -1.953 7.321 1.00 0.00 85 PHE A N 9
ATOM 12716 C CA . PHE A 1 85 ? 1.585 -0.788 8.084 1.00 0.00 85 PHE A CA 9
ATOM 12717 C C . PHE A 1 85 ? 2.250 -0.759 9.457 1.00 0.00 85 PHE A C 9
ATOM 12718 O O . PHE A 1 85 ? 2.489 -1.803 10.065 1.00 0.00 85 PHE A O 9
ATOM 12735 N N . ARG A 1 86 ? 2.547 0.443 9.939 1.00 0.00 86 ARG A N 9
ATOM 12736 C CA . ARG A 1 86 ? 3.186 0.609 11.239 1.00 0.00 86 ARG A CA 9
ATOM 12737 C C . ARG A 1 86 ? 2.439 1.635 12.086 1.00 0.00 86 ARG A C 9
ATOM 12738 O O . ARG A 1 86 ? 2.061 2.700 11.597 1.00 0.00 86 ARG A O 9
ATOM 12759 N N . ASP A 1 87 ? 2.229 1.307 13.356 1.00 0.00 87 ASP A N 9
ATOM 12760 C CA . ASP A 1 87 ? 1.528 2.200 14.271 1.00 0.00 87 ASP A CA 9
ATOM 12761 C C . ASP A 1 87 ? 2.477 3.251 14.839 1.00 0.00 87 ASP A C 9
ATOM 12762 O O . ASP A 1 87 ? 3.449 2.921 15.520 1.00 0.00 87 ASP A O 9
ATOM 12771 N N . LEU A 1 88 ? 2.190 4.516 14.554 1.00 0.00 88 LEU A N 9
ATOM 12772 C CA . LEU A 1 88 ? 3.019 5.616 15.036 1.00 0.00 88 LEU A CA 9
ATOM 12773 C C . LEU A 1 88 ? 2.581 6.057 16.429 1.00 0.00 88 LEU A C 9
ATOM 12774 O O . LEU A 1 88 ? 3.293 5.844 17.411 1.00 0.00 88 LEU A O 9
ATOM 12790 N N . GLY A 1 1 ? -18.200 -8.544 -16.701 1.00 0.00 1 GLY A N 10
ATOM 12791 C CA . GLY A 1 1 ? -17.593 -9.567 -17.533 1.00 0.00 1 GLY A CA 10
ATOM 12792 C C . GLY A 1 1 ? -16.362 -9.066 -18.262 1.00 0.00 1 GLY A C 10
ATOM 12793 O O . GLY A 1 1 ? -16.245 -7.875 -18.552 1.00 0.00 1 GLY A O 10
ATOM 12797 N N . SER A 1 2 ? -15.441 -9.977 -18.559 1.00 0.00 2 SER A N 10
ATOM 12798 C CA . SER A 1 2 ? -14.209 -9.620 -19.254 1.00 0.00 2 SER A CA 10
ATOM 12799 C C . SER A 1 2 ? -14.305 -9.963 -20.738 1.00 0.00 2 SER A C 10
ATOM 12800 O O . SER A 1 2 ? -15.082 -10.829 -21.137 1.00 0.00 2 SER A O 10
ATOM 12808 N N . SER A 1 3 ? -13.507 -9.277 -21.550 1.00 0.00 3 SER A N 10
ATOM 12809 C CA . SER A 1 3 ? -13.503 -9.505 -22.990 1.00 0.00 3 SER A CA 10
ATOM 12810 C C . SER A 1 3 ? -12.392 -10.474 -23.383 1.00 0.00 3 SER A C 10
ATOM 12811 O O . SER A 1 3 ? -11.307 -10.460 -22.804 1.00 0.00 3 SER A O 10
ATOM 12819 N N . GLY A 1 4 ? -12.672 -11.315 -24.374 1.00 0.00 4 GLY A N 10
ATOM 12820 C CA . GLY A 1 4 ? -11.688 -12.280 -24.829 1.00 0.00 4 GLY A CA 10
ATOM 12821 C C . GLY A 1 4 ? -10.944 -12.934 -23.681 1.00 0.00 4 GLY A C 10
ATOM 12822 O O . GLY A 1 4 ? -11.555 -13.548 -22.806 1.00 0.00 4 GLY A O 10
ATOM 12826 N N . SER A 1 5 ? -9.621 -12.805 -23.685 1.00 0.00 5 SER A N 10
ATOM 12827 C CA . SER A 1 5 ? -8.793 -13.394 -22.640 1.00 0.00 5 SER A CA 10
ATOM 12828 C C . SER A 1 5 ? -8.310 -12.326 -21.663 1.00 0.00 5 SER A C 10
ATOM 12829 O O . SER A 1 5 ? -8.588 -12.393 -20.466 1.00 0.00 5 SER A O 10
ATOM 12837 N N . SER A 1 6 ? -7.587 -11.340 -22.184 1.00 0.00 6 SER A N 10
ATOM 12838 C CA . SER A 1 6 ? -7.062 -10.259 -21.359 1.00 0.00 6 SER A CA 10
ATOM 12839 C C . SER A 1 6 ? -8.041 -9.090 -21.307 1.00 0.00 6 SER A C 10
ATOM 12840 O O . SER A 1 6 ? -8.984 -9.020 -22.095 1.00 0.00 6 SER A O 10
ATOM 12848 N N . GLY A 1 7 ? -7.810 -8.173 -20.372 1.00 0.00 7 GLY A N 10
ATOM 12849 C CA . GLY A 1 7 ? -8.680 -7.020 -20.234 1.00 0.00 7 GLY A CA 10
ATOM 12850 C C . GLY A 1 7 ? -8.123 -5.986 -19.275 1.00 0.00 7 GLY A C 10
ATOM 12851 O O . GLY A 1 7 ? -7.225 -5.222 -19.629 1.00 0.00 7 GLY A O 10
ATOM 12855 N N . MET A 1 8 ? -8.658 -5.959 -18.059 1.00 0.00 8 MET A N 10
ATOM 12856 C CA . MET A 1 8 ? -8.209 -5.010 -17.047 1.00 0.00 8 MET A CA 10
ATOM 12857 C C . MET A 1 8 ? -7.120 -5.623 -16.172 1.00 0.00 8 MET A C 10
ATOM 12858 O O . MET A 1 8 ? -7.402 -6.438 -15.293 1.00 0.00 8 MET A O 10
ATOM 12872 N N . LYS A 1 9 ? -5.876 -5.227 -16.419 1.00 0.00 9 LYS A N 10
ATOM 12873 C CA . LYS A 1 9 ? -4.745 -5.737 -15.653 1.00 0.00 9 LYS A CA 10
ATOM 12874 C C . LYS A 1 9 ? -4.158 -4.648 -14.760 1.00 0.00 9 LYS A C 10
ATOM 12875 O O . LYS A 1 9 ? -3.256 -3.915 -15.169 1.00 0.00 9 LYS A O 10
ATOM 12894 N N . HIS A 1 10 ? -4.673 -4.548 -13.539 1.00 0.00 10 HIS A N 10
ATOM 12895 C CA . HIS A 1 10 ? -4.198 -3.549 -12.588 1.00 0.00 10 HIS A CA 10
ATOM 12896 C C . HIS A 1 10 ? -3.165 -4.151 -11.639 1.00 0.00 10 HIS A C 10
ATOM 12897 O O . HIS A 1 10 ? -2.830 -5.332 -11.739 1.00 0.00 10 HIS A O 10
ATOM 12912 N N . TYR A 1 11 ? -2.665 -3.332 -10.721 1.00 0.00 11 TYR A N 10
ATOM 12913 C CA . TYR A 1 11 ? -1.669 -3.783 -9.756 1.00 0.00 11 TYR A CA 10
ATOM 12914 C C . TYR A 1 11 ? -2.335 -4.277 -8.476 1.00 0.00 11 TYR A C 10
ATOM 12915 O O . TYR A 1 11 ? -3.352 -3.736 -8.044 1.00 0.00 11 TYR A O 10
ATOM 12933 N N . GLU A 1 12 ? -1.752 -5.309 -7.874 1.00 0.00 12 GLU A N 10
ATOM 12934 C CA . GLU A 1 12 ? -2.288 -5.877 -6.643 1.00 0.00 12 GLU A CA 10
ATOM 12935 C C . GLU A 1 12 ? -1.462 -5.440 -5.436 1.00 0.00 12 GLU A C 10
ATOM 12936 O O . GLU A 1 12 ? -0.319 -5.863 -5.267 1.00 0.00 12 GLU A O 10
ATOM 12948 N N . VAL A 1 13 ? -2.050 -4.589 -4.601 1.00 0.00 13 VAL A N 10
ATOM 12949 C CA . VAL A 1 13 ? -1.370 -4.094 -3.410 1.00 0.00 13 VAL A CA 10
ATOM 12950 C C . VAL A 1 13 ? -2.134 -4.470 -2.145 1.00 0.00 13 VAL A C 10
ATOM 12951 O O . VAL A 1 13 ? -3.198 -3.921 -1.865 1.00 0.00 13 VAL A O 10
ATOM 12964 N N . GLU A 1 14 ? -1.581 -5.410 -1.385 1.00 0.00 14 GLU A N 10
ATOM 12965 C CA . GLU A 1 14 ? -2.211 -5.860 -0.149 1.00 0.00 14 GLU A CA 10
ATOM 12966 C C . GLU A 1 14 ? -1.514 -5.258 1.067 1.00 0.00 14 GLU A C 10
ATOM 12967 O O . GLU A 1 14 ? -0.447 -5.718 1.475 1.00 0.00 14 GLU A O 10
ATOM 12979 N N . ILE A 1 15 ? -2.124 -4.227 1.641 1.00 0.00 15 ILE A N 10
ATOM 12980 C CA . ILE A 1 15 ? -1.563 -3.562 2.811 1.00 0.00 15 ILE A CA 10
ATOM 12981 C C . ILE A 1 15 ? -1.729 -4.417 4.062 1.00 0.00 15 ILE A C 10
ATOM 12982 O O . ILE A 1 15 ? -2.798 -4.442 4.674 1.00 0.00 15 ILE A O 10
ATOM 12998 N N . LEU A 1 16 ? -0.664 -5.116 4.439 1.00 0.00 16 LEU A N 10
ATOM 12999 C CA . LEU A 1 16 ? -0.690 -5.973 5.620 1.00 0.00 16 LEU A CA 10
ATOM 13000 C C . LEU A 1 16 ? -0.043 -5.276 6.812 1.00 0.00 16 LEU A C 10
ATOM 13001 O O . LEU A 1 16 ? 0.580 -4.224 6.666 1.00 0.00 16 LEU A O 10
ATOM 13017 N N . ASP A 1 17 ? -0.193 -5.870 7.991 1.00 0.00 17 ASP A N 10
ATOM 13018 C CA . ASP A 1 17 ? 0.380 -5.308 9.209 1.00 0.00 17 ASP A CA 10
ATOM 13019 C C . ASP A 1 17 ? 1.827 -5.756 9.386 1.00 0.00 17 ASP A C 10
ATOM 13020 O O . ASP A 1 17 ? 2.243 -6.777 8.838 1.00 0.00 17 ASP A O 10
ATOM 13029 N N . ALA A 1 18 ? 2.591 -4.986 10.154 1.00 0.00 18 ALA A N 10
ATOM 13030 C CA . ALA A 1 18 ? 3.991 -5.304 10.403 1.00 0.00 18 ALA A CA 10
ATOM 13031 C C . ALA A 1 18 ? 4.137 -6.234 11.603 1.00 0.00 18 ALA A C 10
ATOM 13032 O O . ALA A 1 18 ? 5.235 -6.695 11.915 1.00 0.00 18 ALA A O 10
ATOM 13039 N N . LYS A 1 19 ? 3.023 -6.508 12.272 1.00 0.00 19 LYS A N 10
ATOM 13040 C CA . LYS A 1 19 ? 3.025 -7.384 13.438 1.00 0.00 19 LYS A CA 10
ATOM 13041 C C . LYS A 1 19 ? 2.211 -8.646 13.171 1.00 0.00 19 LYS A C 10
ATOM 13042 O O . LYS A 1 19 ? 2.768 -9.723 12.955 1.00 0.00 19 LYS A O 10
ATOM 13061 N N . THR A 1 20 ? 0.889 -8.507 13.187 1.00 0.00 20 THR A N 10
ATOM 13062 C CA . THR A 1 20 ? -0.001 -9.635 12.947 1.00 0.00 20 THR A CA 10
ATOM 13063 C C . THR A 1 20 ? -0.177 -9.889 11.454 1.00 0.00 20 THR A C 10
ATOM 13064 O O . THR A 1 20 ? -0.723 -10.915 11.049 1.00 0.00 20 THR A O 10
ATOM 13075 N N . ARG A 1 21 ? 0.290 -8.948 10.640 1.00 0.00 21 ARG A N 10
ATOM 13076 C CA . ARG A 1 21 ? 0.184 -9.070 9.191 1.00 0.00 21 ARG A CA 10
ATOM 13077 C C . ARG A 1 21 ? -1.265 -9.296 8.769 1.00 0.00 21 ARG A C 10
ATOM 13078 O O . ARG A 1 21 ? -1.532 -9.881 7.720 1.00 0.00 21 ARG A O 10
ATOM 13099 N N . GLU A 1 22 ? -2.196 -8.827 9.594 1.00 0.00 22 GLU A N 10
ATOM 13100 C CA . GLU A 1 22 ? -3.617 -8.980 9.307 1.00 0.00 22 GLU A CA 10
ATOM 13101 C C . GLU A 1 22 ? -4.025 -8.125 8.110 1.00 0.00 22 GLU A C 10
ATOM 13102 O O . GLU A 1 22 ? -3.695 -6.942 8.036 1.00 0.00 22 GLU A O 10
ATOM 13114 N N . LYS A 1 23 ? -4.744 -8.735 7.173 1.00 0.00 23 LYS A N 10
ATOM 13115 C CA . LYS A 1 23 ? -5.198 -8.032 5.979 1.00 0.00 23 LYS A CA 10
ATOM 13116 C C . LYS A 1 23 ? -5.999 -6.788 6.351 1.00 0.00 23 LYS A C 10
ATOM 13117 O O . LYS A 1 23 ? -7.123 -6.886 6.845 1.00 0.00 23 LYS A O 10
ATOM 13136 N N . LEU A 1 24 ? -5.414 -5.620 6.109 1.00 0.00 24 LEU A N 10
ATOM 13137 C CA . LEU A 1 24 ? -6.074 -4.356 6.417 1.00 0.00 24 LEU A CA 10
ATOM 13138 C C . LEU A 1 24 ? -6.841 -3.833 5.207 1.00 0.00 24 LEU A C 10
ATOM 13139 O O . LEU A 1 24 ? -8.007 -3.450 5.316 1.00 0.00 24 LEU A O 10
ATOM 13155 N N . CYS A 1 25 ? -6.181 -3.822 4.054 1.00 0.00 25 CYS A N 10
ATOM 13156 C CA . CYS A 1 25 ? -6.801 -3.348 2.822 1.00 0.00 25 CYS A CA 10
ATOM 13157 C C . CYS A 1 25 ? -6.240 -4.086 1.611 1.00 0.00 25 CYS A C 10
ATOM 13158 O O . CYS A 1 25 ? -5.112 -4.579 1.640 1.00 0.00 25 CYS A O 10
ATOM 13166 N N . PHE A 1 26 ? -7.034 -4.159 0.549 1.00 0.00 26 PHE A N 10
ATOM 13167 C CA . PHE A 1 26 ? -6.618 -4.839 -0.672 1.00 0.00 26 PHE A CA 10
ATOM 13168 C C . PHE A 1 26 ? -6.959 -4.005 -1.903 1.00 0.00 26 PHE A C 10
ATOM 13169 O O . PHE A 1 26 ? -8.112 -3.954 -2.333 1.00 0.00 26 PHE A O 10
ATOM 13186 N N . LEU A 1 27 ? -5.948 -3.352 -2.466 1.00 0.00 27 LEU A N 10
ATOM 13187 C CA . LEU A 1 27 ? -6.139 -2.518 -3.648 1.00 0.00 27 LEU A CA 10
ATOM 13188 C C . LEU A 1 27 ? -5.631 -3.225 -4.901 1.00 0.00 27 LEU A C 10
ATOM 13189 O O . LEU A 1 27 ? -4.427 -3.272 -5.153 1.00 0.00 27 LEU A O 10
ATOM 13205 N N . ASP A 1 28 ? -6.556 -3.770 -5.682 1.00 0.00 28 ASP A N 10
ATOM 13206 C CA . ASP A 1 28 ? -6.201 -4.472 -6.911 1.00 0.00 28 ASP A CA 10
ATOM 13207 C C . ASP A 1 28 ? -6.401 -3.572 -8.127 1.00 0.00 28 ASP A C 10
ATOM 13208 O O . ASP A 1 28 ? -6.199 -3.995 -9.266 1.00 0.00 28 ASP A O 10
ATOM 13217 N N . LYS A 1 29 ? -6.800 -2.330 -7.878 1.00 0.00 29 LYS A N 10
ATOM 13218 C CA . LYS A 1 29 ? -7.028 -1.369 -8.951 1.00 0.00 29 LYS A CA 10
ATOM 13219 C C . LYS A 1 29 ? -6.068 -0.189 -8.838 1.00 0.00 29 LYS A C 10
ATOM 13220 O O . LYS A 1 29 ? -6.444 0.956 -9.088 1.00 0.00 29 LYS A O 10
ATOM 13239 N N . VAL A 1 30 ? -4.826 -0.476 -8.460 1.00 0.00 30 VAL A N 10
ATOM 13240 C CA . VAL A 1 30 ? -3.812 0.561 -8.317 1.00 0.00 30 VAL A CA 10
ATOM 13241 C C . VAL A 1 30 ? -3.041 0.760 -9.617 1.00 0.00 30 VAL A C 10
ATOM 13242 O O . VAL A 1 30 ? -2.937 -0.155 -10.433 1.00 0.00 30 VAL A O 10
ATOM 13255 N N . GLU A 1 31 ? -2.502 1.961 -9.801 1.00 0.00 31 GLU A N 10
ATOM 13256 C CA . GLU A 1 31 ? -1.740 2.279 -11.003 1.00 0.00 31 GLU A CA 10
ATOM 13257 C C . GLU A 1 31 ? -0.247 2.067 -10.773 1.00 0.00 31 GLU A C 10
ATOM 13258 O O . GLU A 1 31 ? 0.279 2.305 -9.686 1.00 0.00 31 GLU A O 10
ATOM 13270 N N . PRO A 1 32 ? 0.454 1.608 -11.821 1.00 0.00 32 PRO A N 10
ATOM 13271 C CA . PRO A 1 32 ? 1.896 1.353 -11.758 1.00 0.00 32 PRO A CA 10
ATOM 13272 C C . PRO A 1 32 ? 2.708 2.640 -11.655 1.00 0.00 32 PRO A C 10
ATOM 13273 O O . PRO A 1 32 ? 3.780 2.662 -11.050 1.00 0.00 32 PRO A O 10
ATOM 13284 N N . HIS A 1 33 ? 2.189 3.711 -12.247 1.00 0.00 33 HIS A N 10
ATOM 13285 C CA . HIS A 1 33 ? 2.866 5.002 -12.221 1.00 0.00 33 HIS A CA 10
ATOM 13286 C C . HIS A 1 33 ? 2.568 5.745 -10.922 1.00 0.00 33 HIS A C 10
ATOM 13287 O O . HIS A 1 33 ? 3.261 6.698 -10.568 1.00 0.00 33 HIS A O 10
ATOM 13302 N N . ALA A 1 34 ? 1.531 5.303 -10.218 1.00 0.00 34 ALA A N 10
ATOM 13303 C CA . ALA A 1 34 ? 1.142 5.925 -8.959 1.00 0.00 34 ALA A CA 10
ATOM 13304 C C . ALA A 1 34 ? 2.261 5.826 -7.928 1.00 0.00 34 ALA A C 10
ATOM 13305 O O . ALA A 1 34 ? 2.826 4.753 -7.710 1.00 0.00 34 ALA A O 10
ATOM 13312 N N . THR A 1 35 ? 2.578 6.951 -7.295 1.00 0.00 35 THR A N 10
ATOM 13313 C CA . THR A 1 35 ? 3.632 6.991 -6.288 1.00 0.00 35 THR A CA 10
ATOM 13314 C C . THR A 1 35 ? 3.091 6.620 -4.912 1.00 0.00 35 THR A C 10
ATOM 13315 O O . THR A 1 35 ? 1.880 6.607 -4.694 1.00 0.00 35 THR A O 10
ATOM 13326 N N . ILE A 1 36 ? 3.997 6.321 -3.987 1.00 0.00 36 ILE A N 10
ATOM 13327 C CA . ILE A 1 36 ? 3.610 5.952 -2.631 1.00 0.00 36 ILE A CA 10
ATOM 13328 C C . ILE A 1 36 ? 2.676 6.993 -2.023 1.00 0.00 36 ILE A C 10
ATOM 13329 O O . ILE A 1 36 ? 1.734 6.654 -1.308 1.00 0.00 36 ILE A O 10
ATOM 13345 N N . ALA A 1 37 ? 2.944 8.262 -2.315 1.00 0.00 37 ALA A N 10
ATOM 13346 C CA . ALA A 1 37 ? 2.125 9.353 -1.800 1.00 0.00 37 ALA A CA 10
ATOM 13347 C C . ALA A 1 37 ? 0.655 9.147 -2.147 1.00 0.00 37 ALA A C 10
ATOM 13348 O O . ALA A 1 37 ? -0.220 9.303 -1.297 1.00 0.00 37 ALA A O 10
ATOM 13355 N N . GLU A 1 38 ? 0.391 8.795 -3.402 1.00 0.00 38 GLU A N 10
ATOM 13356 C CA . GLU A 1 38 ? -0.975 8.570 -3.860 1.00 0.00 38 GLU A CA 10
ATOM 13357 C C . GLU A 1 38 ? -1.609 7.394 -3.122 1.00 0.00 38 GLU A C 10
ATOM 13358 O O . GLU A 1 38 ? -2.775 7.451 -2.730 1.00 0.00 38 GLU A O 10
ATOM 13370 N N . ILE A 1 39 ? -0.834 6.331 -2.938 1.00 0.00 39 ILE A N 10
ATOM 13371 C CA . ILE A 1 39 ? -1.319 5.143 -2.247 1.00 0.00 39 ILE A CA 10
ATOM 13372 C C . ILE A 1 39 ? -2.010 5.511 -0.939 1.00 0.00 39 ILE A C 10
ATOM 13373 O O . ILE A 1 39 ? -3.107 5.034 -0.647 1.00 0.00 39 ILE A O 10
ATOM 13389 N N . LYS A 1 40 ? -1.362 6.365 -0.154 1.00 0.00 40 LYS A N 10
ATOM 13390 C CA . LYS A 1 40 ? -1.914 6.802 1.123 1.00 0.00 40 LYS A CA 10
ATOM 13391 C C . LYS A 1 40 ? -3.323 7.358 0.945 1.00 0.00 40 LYS A C 10
ATOM 13392 O O . LYS A 1 40 ? -4.258 6.933 1.621 1.00 0.00 40 LYS A O 10
ATOM 13411 N N . ASN A 1 41 ? -3.467 8.310 0.029 1.00 0.00 41 ASN A N 10
ATOM 13412 C CA . ASN A 1 41 ? -4.763 8.924 -0.239 1.00 0.00 41 ASN A CA 10
ATOM 13413 C C . ASN A 1 41 ? -5.835 7.860 -0.449 1.00 0.00 41 ASN A C 10
ATOM 13414 O O . ASN A 1 41 ? -6.919 7.932 0.131 1.00 0.00 41 ASN A O 10
ATOM 13425 N N . LEU A 1 42 ? -5.526 6.873 -1.283 1.00 0.00 42 LEU A N 10
ATOM 13426 C CA . LEU A 1 42 ? -6.462 5.792 -1.570 1.00 0.00 42 LEU A CA 10
ATOM 13427 C C . LEU A 1 42 ? -7.021 5.198 -0.281 1.00 0.00 42 LEU A C 10
ATOM 13428 O O . LEU A 1 42 ? -8.235 5.091 -0.110 1.00 0.00 42 LEU A O 10
ATOM 13444 N N . PHE A 1 43 ? -6.126 4.814 0.623 1.00 0.00 43 PHE A N 10
ATOM 13445 C CA . PHE A 1 43 ? -6.530 4.232 1.898 1.00 0.00 43 PHE A CA 10
ATOM 13446 C C . PHE A 1 43 ? -7.393 5.208 2.693 1.00 0.00 43 PHE A C 10
ATOM 13447 O O . PHE A 1 43 ? -8.352 4.810 3.354 1.00 0.00 43 PHE A O 10
ATOM 13464 N N . THR A 1 44 ? -7.044 6.489 2.623 1.00 0.00 44 THR A N 10
ATOM 13465 C CA . THR A 1 44 ? -7.785 7.522 3.337 1.00 0.00 44 THR A CA 10
ATOM 13466 C C . THR A 1 44 ? -9.226 7.604 2.846 1.00 0.00 44 THR A C 10
ATOM 13467 O O . THR A 1 44 ? -10.160 7.692 3.643 1.00 0.00 44 THR A O 10
ATOM 13478 N N . LYS A 1 45 ? -9.400 7.573 1.529 1.00 0.00 45 LYS A N 10
ATOM 13479 C CA . LYS A 1 45 ? -10.728 7.642 0.931 1.00 0.00 45 LYS A CA 10
ATOM 13480 C C . LYS A 1 45 ? -11.747 6.888 1.779 1.00 0.00 45 LYS A C 10
ATOM 13481 O O . LYS A 1 45 ? -12.644 7.489 2.371 1.00 0.00 45 LYS A O 10
ATOM 13500 N N . THR A 1 46 ? -11.602 5.568 1.836 1.00 0.00 46 THR A N 10
ATOM 13501 C CA . THR A 1 46 ? -12.509 4.732 2.613 1.00 0.00 46 THR A CA 10
ATOM 13502 C C . THR A 1 46 ? -12.506 5.136 4.082 1.00 0.00 46 THR A C 10
ATOM 13503 O O . THR A 1 46 ? -13.557 5.413 4.662 1.00 0.00 46 THR A O 10
ATOM 13514 N N . HIS A 1 47 ? -11.320 5.169 4.681 1.00 0.00 47 HIS A N 10
ATOM 13515 C CA . HIS A 1 47 ? -11.181 5.541 6.084 1.00 0.00 47 HIS A CA 10
ATOM 13516 C C . HIS A 1 47 ? -10.529 6.913 6.220 1.00 0.00 47 HIS A C 10
ATOM 13517 O O . HIS A 1 47 ? -9.306 7.053 6.181 1.00 0.00 47 HIS A O 10
ATOM 13532 N N . PRO A 1 48 ? -11.362 7.952 6.384 1.00 0.00 48 PRO A N 10
ATOM 13533 C CA . PRO A 1 48 ? -10.888 9.332 6.529 1.00 0.00 48 PRO A CA 10
ATOM 13534 C C . PRO A 1 48 ? -10.179 9.565 7.859 1.00 0.00 48 PRO A C 10
ATOM 13535 O O . PRO A 1 48 ? -9.173 10.271 7.921 1.00 0.00 48 PRO A O 10
ATOM 13546 N N . GLN A 1 49 ? -10.711 8.966 8.920 1.00 0.00 49 GLN A N 10
ATOM 13547 C CA . GLN A 1 49 ? -10.128 9.109 10.249 1.00 0.00 49 GLN A CA 10
ATOM 13548 C C . GLN A 1 49 ? -8.644 8.757 10.234 1.00 0.00 49 GLN A C 10
ATOM 13549 O O . GLN A 1 49 ? -7.834 9.413 10.888 1.00 0.00 49 GLN A O 10
ATOM 13563 N N . TRP A 1 50 ? -8.296 7.717 9.484 1.00 0.00 50 TRP A N 10
ATOM 13564 C CA . TRP A 1 50 ? -6.909 7.277 9.384 1.00 0.00 50 TRP A CA 10
ATOM 13565 C C . TRP A 1 50 ? -6.121 8.173 8.435 1.00 0.00 50 TRP A C 10
ATOM 13566 O O . TRP A 1 50 ? -6.173 8.000 7.217 1.00 0.00 50 TRP A O 10
ATOM 13587 N N . TYR A 1 51 ? -5.391 9.129 8.999 1.00 0.00 51 TYR A N 10
ATOM 13588 C CA . TYR A 1 51 ? -4.594 10.053 8.201 1.00 0.00 51 TYR A CA 10
ATOM 13589 C C . TYR A 1 51 ? -3.298 9.394 7.738 1.00 0.00 51 TYR A C 10
ATOM 13590 O O . TYR A 1 51 ? -2.843 8.397 8.300 1.00 0.00 51 TYR A O 10
ATOM 13608 N N . PRO A 1 52 ? -2.688 9.964 6.689 1.00 0.00 52 PRO A N 10
ATOM 13609 C CA . PRO A 1 52 ? -1.435 9.451 6.127 1.00 0.00 52 PRO A CA 10
ATOM 13610 C C . PRO A 1 52 ? -0.249 9.670 7.060 1.00 0.00 52 PRO A C 10
ATOM 13611 O O . PRO A 1 52 ? 0.715 8.904 7.044 1.00 0.00 52 PRO A O 10
ATOM 13622 N N . ALA A 1 53 ? -0.326 10.719 7.872 1.00 0.00 53 ALA A N 10
ATOM 13623 C CA . ALA A 1 53 ? 0.741 11.036 8.814 1.00 0.00 53 ALA A CA 10
ATOM 13624 C C . ALA A 1 53 ? 0.938 9.907 9.820 1.00 0.00 53 ALA A C 10
ATOM 13625 O O . ALA A 1 53 ? 1.985 9.810 10.461 1.00 0.00 53 ALA A O 10
ATOM 13632 N N . ARG A 1 54 ? -0.075 9.057 9.955 1.00 0.00 54 ARG A N 10
ATOM 13633 C CA . ARG A 1 54 ? -0.013 7.937 10.885 1.00 0.00 54 ARG A CA 10
ATOM 13634 C C . ARG A 1 54 ? 0.219 6.625 10.141 1.00 0.00 54 ARG A C 10
ATOM 13635 O O . ARG A 1 54 ? 1.057 5.815 10.539 1.00 0.00 54 ARG A O 10
ATOM 13656 N N . GLN A 1 55 ? -0.528 6.423 9.061 1.00 0.00 55 GLN A N 10
ATOM 13657 C CA . GLN A 1 55 ? -0.404 5.209 8.263 1.00 0.00 55 GLN A CA 10
ATOM 13658 C C . GLN A 1 55 ? 0.988 5.101 7.648 1.00 0.00 55 GLN A C 10
ATOM 13659 O O . GLN A 1 55 ? 1.339 5.862 6.747 1.00 0.00 55 GLN A O 10
ATOM 13673 N N . SER A 1 56 ? 1.776 4.152 8.143 1.00 0.00 56 SER A N 10
ATOM 13674 C CA . SER A 1 56 ? 3.132 3.948 7.645 1.00 0.00 56 SER A CA 10
ATOM 13675 C C . SER A 1 56 ? 3.177 2.791 6.651 1.00 0.00 56 SER A C 10
ATOM 13676 O O . SER A 1 56 ? 2.440 1.813 6.785 1.00 0.00 56 SER A O 10
ATOM 13684 N N . LEU A 1 57 ? 4.046 2.910 5.654 1.00 0.00 57 LEU A N 10
ATOM 13685 C CA . LEU A 1 57 ? 4.189 1.874 4.636 1.00 0.00 57 LEU A CA 10
ATOM 13686 C C . LEU A 1 57 ? 5.659 1.546 4.396 1.00 0.00 57 LEU A C 10
ATOM 13687 O O . LEU A 1 57 ? 6.492 2.443 4.266 1.00 0.00 57 LEU A O 10
ATOM 13703 N N . ARG A 1 58 ? 5.970 0.255 4.336 1.00 0.00 58 ARG A N 10
ATOM 13704 C CA . ARG A 1 58 ? 7.339 -0.191 4.110 1.00 0.00 58 ARG A CA 10
ATOM 13705 C C . ARG A 1 58 ? 7.362 -1.491 3.312 1.00 0.00 58 ARG A C 10
ATOM 13706 O O . ARG A 1 58 ? 6.469 -2.329 3.443 1.00 0.00 58 ARG A O 10
ATOM 13727 N N . LEU A 1 59 ? 8.388 -1.652 2.483 1.00 0.00 59 LEU A N 10
ATOM 13728 C CA . LEU A 1 59 ? 8.528 -2.850 1.662 1.00 0.00 59 LEU A CA 10
ATOM 13729 C C . LEU A 1 59 ? 8.749 -4.084 2.532 1.00 0.00 59 LEU A C 10
ATOM 13730 O O . LEU A 1 59 ? 8.427 -5.203 2.132 1.00 0.00 59 LEU A O 10
ATOM 13746 N N . ASP A 1 60 ? 9.298 -3.871 3.723 1.00 0.00 60 ASP A N 10
ATOM 13747 C CA . ASP A 1 60 ? 9.559 -4.965 4.651 1.00 0.00 60 ASP A CA 10
ATOM 13748 C C . ASP A 1 60 ? 9.359 -4.512 6.094 1.00 0.00 60 ASP A C 10
ATOM 13749 O O . ASP A 1 60 ? 9.523 -3.339 6.431 1.00 0.00 60 ASP A O 10
ATOM 13758 N N . PRO A 1 61 ? 8.995 -5.463 6.968 1.00 0.00 61 PRO A N 10
ATOM 13759 C CA . PRO A 1 61 ? 8.764 -5.186 8.389 1.00 0.00 61 PRO A CA 10
ATOM 13760 C C . PRO A 1 61 ? 10.054 -4.858 9.132 1.00 0.00 61 PRO A C 10
ATOM 13761 O O . PRO A 1 61 ? 10.025 -4.369 10.262 1.00 0.00 61 PRO A O 10
ATOM 13772 N N . LYS A 1 62 ? 11.186 -5.131 8.492 1.00 0.00 62 LYS A N 10
ATOM 13773 C CA . LYS A 1 62 ? 12.488 -4.864 9.092 1.00 0.00 62 LYS A CA 10
ATOM 13774 C C . LYS A 1 62 ? 13.343 -3.997 8.173 1.00 0.00 62 LYS A C 10
ATOM 13775 O O . LYS A 1 62 ? 14.571 -4.055 8.214 1.00 0.00 62 LYS A O 10
ATOM 13794 N N . GLY A 1 63 ? 12.684 -3.192 7.345 1.00 0.00 63 GLY A N 10
ATOM 13795 C CA . GLY A 1 63 ? 13.400 -2.323 6.429 1.00 0.00 63 GLY A CA 10
ATOM 13796 C C . GLY A 1 63 ? 13.416 -0.880 6.892 1.00 0.00 63 GLY A C 10
ATOM 13797 O O . GLY A 1 63 ? 13.875 -0.579 7.994 1.00 0.00 63 GLY A O 10
ATOM 13801 N N . LYS A 1 64 ? 12.916 0.016 6.048 1.00 0.00 64 LYS A N 10
ATOM 13802 C CA . LYS A 1 64 ? 12.875 1.437 6.376 1.00 0.00 64 LYS A CA 10
ATOM 13803 C C . LYS A 1 64 ? 11.542 2.052 5.961 1.00 0.00 64 LYS A C 10
ATOM 13804 O O . LYS A 1 64 ? 10.645 1.353 5.490 1.00 0.00 64 LYS A O 10
ATOM 13823 N N . SER A 1 65 ? 11.420 3.364 6.139 1.00 0.00 65 SER A N 10
ATOM 13824 C CA . SER A 1 65 ? 10.196 4.072 5.785 1.00 0.00 65 SER A CA 10
ATOM 13825 C C . SER A 1 65 ? 10.210 4.481 4.315 1.00 0.00 65 SER A C 10
ATOM 13826 O O . SER A 1 65 ? 11.104 5.200 3.867 1.00 0.00 65 SER A O 10
ATOM 13834 N N . LEU A 1 66 ? 9.213 4.017 3.570 1.00 0.00 66 LEU A N 10
ATOM 13835 C CA . LEU A 1 66 ? 9.109 4.333 2.149 1.00 0.00 66 LEU A CA 10
ATOM 13836 C C . LEU A 1 66 ? 8.885 5.827 1.939 1.00 0.00 66 LEU A C 10
ATOM 13837 O O . LEU A 1 66 ? 8.474 6.540 2.855 1.00 0.00 66 LEU A O 10
ATOM 13853 N N . LYS A 1 67 ? 9.156 6.295 0.725 1.00 0.00 67 LYS A N 10
ATOM 13854 C CA . LYS A 1 67 ? 8.982 7.704 0.392 1.00 0.00 67 LYS A CA 10
ATOM 13855 C C . LYS A 1 67 ? 8.242 7.862 -0.933 1.00 0.00 67 LYS A C 10
ATOM 13856 O O . LYS A 1 67 ? 8.349 7.013 -1.819 1.00 0.00 67 LYS A O 10
ATOM 13875 N N . ASP A 1 68 ? 7.495 8.952 -1.062 1.00 0.00 68 ASP A N 10
ATOM 13876 C CA . ASP A 1 68 ? 6.740 9.222 -2.280 1.00 0.00 68 ASP A CA 10
ATOM 13877 C C . ASP A 1 68 ? 7.575 8.908 -3.517 1.00 0.00 68 ASP A C 10
ATOM 13878 O O . ASP A 1 68 ? 7.117 8.218 -4.427 1.00 0.00 68 ASP A O 10
ATOM 13887 N N . GLU A 1 69 ? 8.801 9.421 -3.544 1.00 0.00 69 GLU A N 10
ATOM 13888 C CA . GLU A 1 69 ? 9.698 9.196 -4.671 1.00 0.00 69 GLU A CA 10
ATOM 13889 C C . GLU A 1 69 ? 9.515 7.792 -5.240 1.00 0.00 69 GLU A C 10
ATOM 13890 O O . GLU A 1 69 ? 9.547 7.594 -6.455 1.00 0.00 69 GLU A O 10
ATOM 13902 N N . ASP A 1 70 ? 9.325 6.821 -4.354 1.00 0.00 70 ASP A N 10
ATOM 13903 C CA . ASP A 1 70 ? 9.137 5.435 -4.767 1.00 0.00 70 ASP A CA 10
ATOM 13904 C C . ASP A 1 70 ? 7.886 5.290 -5.627 1.00 0.00 70 ASP A C 10
ATOM 13905 O O . ASP A 1 70 ? 6.919 6.035 -5.467 1.00 0.00 70 ASP A O 10
ATOM 13914 N N . VAL A 1 71 ? 7.911 4.325 -6.541 1.00 0.00 71 VAL A N 10
ATOM 13915 C CA . VAL A 1 71 ? 6.779 4.081 -7.427 1.00 0.00 71 VAL A CA 10
ATOM 13916 C C . VAL A 1 71 ? 6.441 2.596 -7.491 1.00 0.00 71 VAL A C 10
ATOM 13917 O O . VAL A 1 71 ? 7.303 1.742 -7.283 1.00 0.00 71 VAL A O 10
ATOM 13930 N N . LEU A 1 72 ? 5.180 2.294 -7.780 1.00 0.00 72 LEU A N 10
ATOM 13931 C CA . LEU A 1 72 ? 4.726 0.911 -7.873 1.00 0.00 72 LEU A CA 10
ATOM 13932 C C . LEU A 1 72 ? 5.397 0.194 -9.040 1.00 0.00 72 LEU A C 10
ATOM 13933 O O . LEU A 1 72 ? 5.316 -1.028 -9.158 1.00 0.00 72 LEU A O 10
ATOM 13949 N N . GLN A 1 73 ? 6.060 0.964 -9.898 1.00 0.00 73 GLN A N 10
ATOM 13950 C CA . GLN A 1 73 ? 6.746 0.401 -11.055 1.00 0.00 73 GLN A CA 10
ATOM 13951 C C . GLN A 1 73 ? 8.258 0.527 -10.905 1.00 0.00 73 GLN A C 10
ATOM 13952 O O . GLN A 1 73 ? 9.020 -0.171 -11.574 1.00 0.00 73 GLN A O 10
ATOM 13966 N N . LYS A 1 74 ? 8.688 1.423 -10.023 1.00 0.00 74 LYS A N 10
ATOM 13967 C CA . LYS A 1 74 ? 10.110 1.641 -9.783 1.00 0.00 74 LYS A CA 10
ATOM 13968 C C . LYS A 1 74 ? 10.599 0.801 -8.608 1.00 0.00 74 LYS A C 10
ATOM 13969 O O . LYS A 1 74 ? 11.768 0.416 -8.551 1.00 0.00 74 LYS A O 10
ATOM 13988 N N . LEU A 1 75 ? 9.698 0.517 -7.674 1.00 0.00 75 LEU A N 10
ATOM 13989 C CA . LEU A 1 75 ? 10.037 -0.280 -6.500 1.00 0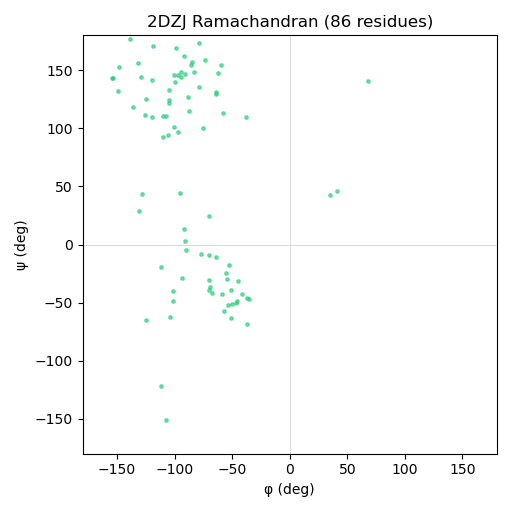.00 75 LEU A CA 10
ATOM 13990 C C . LEU A 1 75 ? 10.557 -1.655 -6.908 1.00 0.00 75 LEU A C 10
ATOM 13991 O O . LEU A 1 75 ? 10.251 -2.168 -7.985 1.00 0.00 75 LEU A O 10
ATOM 14007 N N . PRO A 1 76 ? 11.362 -2.269 -6.027 1.00 0.00 76 PRO A N 10
ATOM 14008 C CA . PRO A 1 76 ? 11.939 -3.594 -6.272 1.00 0.00 76 PRO A CA 10
ATOM 14009 C C . PRO A 1 76 ? 10.889 -4.700 -6.233 1.00 0.00 76 PRO A C 10
ATOM 14010 O O . PRO A 1 76 ? 11.203 -5.858 -5.959 1.00 0.00 76 PRO A O 10
ATOM 14021 N N . VAL A 1 77 ? 9.641 -4.335 -6.508 1.00 0.00 77 VAL A N 10
ATOM 14022 C CA . VAL A 1 77 ? 8.545 -5.296 -6.506 1.00 0.00 77 VAL A CA 10
ATOM 14023 C C . VAL A 1 77 ? 7.882 -5.377 -7.876 1.00 0.00 77 VAL A C 10
ATOM 14024 O O . VAL A 1 77 ? 8.151 -4.561 -8.757 1.00 0.00 77 VAL A O 10
ATOM 14037 N N . GLY A 1 78 ? 7.013 -6.368 -8.050 1.00 0.00 78 GLY A N 10
ATOM 14038 C CA . GLY A 1 78 ? 6.324 -6.538 -9.316 1.00 0.00 78 GLY A CA 10
ATOM 14039 C C . GLY A 1 78 ? 4.847 -6.211 -9.220 1.00 0.00 78 GLY A C 10
ATOM 14040 O O . GLY A 1 78 ? 4.403 -5.584 -8.258 1.00 0.00 78 GLY A O 10
ATOM 14044 N N . THR A 1 79 ? 4.083 -6.635 -10.222 1.00 0.00 79 THR A N 10
ATOM 14045 C CA . THR A 1 79 ? 2.648 -6.381 -10.249 1.00 0.00 79 THR A CA 10
ATOM 14046 C C . THR A 1 79 ? 2.031 -6.564 -8.866 1.00 0.00 79 THR A C 10
ATOM 14047 O O . THR A 1 79 ? 1.148 -5.806 -8.464 1.00 0.00 79 THR A O 10
ATOM 14058 N N . THR A 1 80 ? 2.503 -7.573 -8.141 1.00 0.00 80 THR A N 10
ATOM 14059 C CA . THR A 1 80 ? 1.998 -7.855 -6.804 1.00 0.00 80 THR A CA 10
ATOM 14060 C C . THR A 1 80 ? 2.865 -7.194 -5.738 1.00 0.00 80 THR A C 10
ATOM 14061 O O . THR A 1 80 ? 3.818 -7.793 -5.241 1.00 0.00 80 THR A O 10
ATOM 14072 N N . ALA A 1 81 ? 2.527 -5.957 -5.392 1.00 0.00 81 ALA A N 10
ATOM 14073 C CA . ALA A 1 81 ? 3.273 -5.215 -4.382 1.00 0.00 81 ALA A CA 10
ATOM 14074 C C . ALA A 1 81 ? 2.691 -5.444 -2.991 1.00 0.00 81 ALA A C 10
ATOM 14075 O O . ALA A 1 81 ? 1.477 -5.566 -2.827 1.00 0.00 81 ALA A O 10
ATOM 14082 N N . THR A 1 82 ? 3.565 -5.502 -1.991 1.00 0.00 82 THR A N 10
ATOM 14083 C CA . THR A 1 82 ? 3.138 -5.718 -0.615 1.00 0.00 82 THR A CA 10
ATOM 14084 C C . THR A 1 82 ? 3.647 -4.609 0.299 1.00 0.00 82 THR A C 10
ATOM 14085 O O . THR A 1 82 ? 4.852 -4.377 0.399 1.00 0.00 82 THR A O 10
ATOM 14096 N N . LEU A 1 83 ? 2.722 -3.927 0.965 1.00 0.00 83 LEU A N 10
ATOM 14097 C CA . LEU A 1 83 ? 3.077 -2.841 1.872 1.00 0.00 83 LEU A CA 10
ATOM 14098 C C . LEU A 1 83 ? 2.709 -3.191 3.310 1.00 0.00 83 LEU A C 10
ATOM 14099 O O . LEU A 1 83 ? 1.598 -3.646 3.585 1.00 0.00 83 LEU A O 10
ATOM 14115 N N . TYR A 1 84 ? 3.648 -2.975 4.225 1.00 0.00 84 TYR A N 10
ATOM 14116 C CA . TYR A 1 84 ? 3.423 -3.268 5.635 1.00 0.00 84 TYR A CA 10
ATOM 14117 C C . TYR A 1 84 ? 2.990 -2.015 6.390 1.00 0.00 84 TYR A C 10
ATOM 14118 O O . TYR A 1 84 ? 3.458 -0.912 6.106 1.00 0.00 84 TYR A O 10
ATOM 14136 N N . PHE A 1 85 ? 2.093 -2.193 7.354 1.00 0.00 85 PHE A N 10
ATOM 14137 C CA . PHE A 1 85 ? 1.594 -1.078 8.150 1.00 0.00 85 PHE A CA 10
ATOM 14138 C C . PHE A 1 85 ? 2.194 -1.101 9.553 1.00 0.00 85 PHE A C 10
ATOM 14139 O O . PHE A 1 85 ? 2.377 -2.166 10.144 1.00 0.00 85 PHE A O 10
ATOM 14156 N N . ARG A 1 86 ? 2.497 0.080 10.081 1.00 0.00 86 ARG A N 10
ATOM 14157 C CA . ARG A 1 86 ? 3.077 0.196 11.413 1.00 0.00 86 ARG A CA 10
ATOM 14158 C C . ARG A 1 86 ? 2.359 1.269 12.227 1.00 0.00 86 ARG A C 10
ATOM 14159 O O . ARG A 1 86 ? 2.342 2.441 11.850 1.00 0.00 86 ARG A O 10
ATOM 14180 N N . ASP A 1 87 ? 1.768 0.860 13.344 1.00 0.00 87 ASP A N 10
ATOM 14181 C CA . ASP A 1 87 ? 1.049 1.786 14.212 1.00 0.00 87 ASP A CA 10
ATOM 14182 C C . ASP A 1 87 ? 2.005 2.796 14.839 1.00 0.00 87 ASP A C 10
ATOM 14183 O O . ASP A 1 87 ? 2.853 2.439 15.658 1.00 0.00 87 ASP A O 10
ATOM 14192 N N . LEU A 1 88 ? 1.864 4.058 14.448 1.00 0.00 88 LEU A N 10
ATOM 14193 C CA . LEU A 1 88 ? 2.715 5.121 14.971 1.00 0.00 88 LEU A CA 10
ATOM 14194 C C . LEU A 1 88 ? 2.088 5.764 16.204 1.00 0.00 88 LEU A C 10
ATOM 14195 O O . LEU A 1 88 ? 0.980 5.409 16.606 1.00 0.00 88 LEU A O 10
ATOM 14211 N N . GLY A 1 1 ? -15.348 -17.147 -16.886 1.00 0.00 1 GLY A N 11
ATOM 14212 C CA . GLY A 1 1 ? -15.858 -18.301 -16.169 1.00 0.00 1 GLY A CA 11
ATOM 14213 C C . GLY A 1 1 ? -14.885 -18.810 -15.123 1.00 0.00 1 GLY A C 11
ATOM 14214 O O . GLY A 1 1 ? -15.157 -18.740 -13.925 1.00 0.00 1 GLY A O 11
ATOM 14218 N N . SER A 1 2 ? -13.747 -19.327 -15.578 1.00 0.00 2 SER A N 11
ATOM 14219 C CA . SER A 1 2 ? -12.733 -19.855 -14.673 1.00 0.00 2 SER A CA 11
ATOM 14220 C C . SER A 1 2 ? -11.547 -18.901 -14.569 1.00 0.00 2 SER A C 11
ATOM 14221 O O . SER A 1 2 ? -11.175 -18.472 -13.477 1.00 0.00 2 SER A O 11
ATOM 14229 N N . SER A 1 3 ? -10.958 -18.573 -15.715 1.00 0.00 3 SER A N 11
ATOM 14230 C CA . SER A 1 3 ? -9.811 -17.673 -15.754 1.00 0.00 3 SER A CA 11
ATOM 14231 C C . SER A 1 3 ? -10.142 -16.406 -16.538 1.00 0.00 3 SER A C 11
ATOM 14232 O O . SER A 1 3 ? -10.211 -16.423 -17.766 1.00 0.00 3 SER A O 11
ATOM 14240 N N . GLY A 1 4 ? -10.346 -15.308 -15.817 1.00 0.00 4 GLY A N 11
ATOM 14241 C CA . GLY A 1 4 ? -10.667 -14.047 -16.461 1.00 0.00 4 GLY A CA 11
ATOM 14242 C C . GLY A 1 4 ? -9.510 -13.068 -16.427 1.00 0.00 4 GLY A C 11
ATOM 14243 O O . GLY A 1 4 ? -8.472 -13.301 -17.046 1.00 0.00 4 GLY A O 11
ATOM 14247 N N . SER A 1 5 ? -9.690 -11.967 -15.704 1.00 0.00 5 SER A N 11
ATOM 14248 C CA . SER A 1 5 ? -8.655 -10.946 -15.597 1.00 0.00 5 SER A CA 11
ATOM 14249 C C . SER A 1 5 ? -8.065 -10.625 -16.966 1.00 0.00 5 SER A C 11
ATOM 14250 O O . SER A 1 5 ? -6.853 -10.462 -17.110 1.00 0.00 5 SER A O 11
ATOM 14258 N N . SER A 1 6 ? -8.931 -10.535 -17.971 1.00 0.00 6 SER A N 11
ATOM 14259 C CA . SER A 1 6 ? -8.496 -10.237 -19.330 1.00 0.00 6 SER A CA 11
ATOM 14260 C C . SER A 1 6 ? -8.328 -8.734 -19.530 1.00 0.00 6 SER A C 11
ATOM 14261 O O . SER A 1 6 ? -8.907 -7.931 -18.799 1.00 0.00 6 SER A O 11
ATOM 14269 N N . GLY A 1 7 ? -7.529 -8.361 -20.525 1.00 0.00 7 GLY A N 11
ATOM 14270 C CA . GLY A 1 7 ? -7.298 -6.955 -20.804 1.00 0.00 7 GLY A CA 11
ATOM 14271 C C . GLY A 1 7 ? -6.421 -6.294 -19.759 1.00 0.00 7 GLY A C 11
ATOM 14272 O O . GLY A 1 7 ? -5.744 -6.973 -18.988 1.00 0.00 7 GLY A O 11
ATOM 14276 N N . MET A 1 8 ? -6.432 -4.965 -19.735 1.00 0.00 8 MET A N 11
ATOM 14277 C CA . MET A 1 8 ? -5.631 -4.212 -18.777 1.00 0.00 8 MET A CA 11
ATOM 14278 C C . MET A 1 8 ? -5.622 -4.901 -17.415 1.00 0.00 8 MET A C 11
ATOM 14279 O O . MET A 1 8 ? -6.674 -5.243 -16.874 1.00 0.00 8 MET A O 11
ATOM 14293 N N . LYS A 1 9 ? -4.429 -5.101 -16.867 1.00 0.00 9 LYS A N 11
ATOM 14294 C CA . LYS A 1 9 ? -4.282 -5.748 -15.568 1.00 0.00 9 LYS A CA 11
ATOM 14295 C C . LYS A 1 9 ? -3.697 -4.783 -14.542 1.00 0.00 9 LYS A C 11
ATOM 14296 O O . LYS A 1 9 ? -2.480 -4.611 -14.461 1.00 0.00 9 LYS A O 11
ATOM 14315 N N . HIS A 1 10 ? -4.570 -4.156 -13.760 1.00 0.00 10 HIS A N 11
ATOM 14316 C CA . HIS A 1 10 ? -4.138 -3.210 -12.738 1.00 0.00 10 HIS A CA 11
ATOM 14317 C C . HIS A 1 10 ? -3.137 -3.857 -11.785 1.00 0.00 10 HIS A C 11
ATOM 14318 O O . HIS A 1 10 ? -2.826 -5.042 -11.908 1.00 0.00 10 HIS A O 11
ATOM 14333 N N . TYR A 1 11 ? -2.636 -3.072 -10.839 1.00 0.00 11 TYR A N 11
ATOM 14334 C CA . TYR A 1 11 ? -1.667 -3.568 -9.868 1.00 0.00 11 TYR A CA 11
ATOM 14335 C C . TYR A 1 11 ? -2.367 -4.073 -8.609 1.00 0.00 11 TYR A C 11
ATOM 14336 O O . TYR A 1 11 ? -3.320 -3.460 -8.129 1.00 0.00 11 TYR A O 11
ATOM 14354 N N . GLU A 1 12 ? -1.885 -5.193 -8.081 1.00 0.00 12 GLU A N 11
ATOM 14355 C CA . GLU A 1 12 ? -2.464 -5.780 -6.878 1.00 0.00 12 GLU A CA 11
ATOM 14356 C C . GLU A 1 12 ? -1.602 -5.478 -5.656 1.00 0.00 12 GLU A C 11
ATOM 14357 O O . GLU A 1 12 ? -0.497 -6.003 -5.517 1.00 0.00 12 GLU A O 11
ATOM 14369 N N . VAL A 1 13 ? -2.115 -4.628 -4.772 1.00 0.00 13 VAL A N 11
ATOM 14370 C CA . VAL A 1 13 ? -1.394 -4.256 -3.561 1.00 0.00 13 VAL A CA 11
ATOM 14371 C C . VAL A 1 13 ? -2.159 -4.681 -2.313 1.00 0.00 13 VAL A C 11
ATOM 14372 O O . VAL A 1 13 ? -3.297 -4.265 -2.099 1.00 0.00 13 VAL A O 11
ATOM 14385 N N . GLU A 1 14 ? -1.526 -5.513 -1.492 1.00 0.00 14 GLU A N 11
ATOM 14386 C CA . GLU A 1 14 ? -2.148 -5.995 -0.264 1.00 0.00 14 GLU A CA 11
ATOM 14387 C C . GLU A 1 14 ? -1.491 -5.368 0.961 1.00 0.00 14 GLU A C 11
ATOM 14388 O O . GLU A 1 14 ? -0.425 -5.804 1.399 1.00 0.00 14 GLU A O 11
ATOM 14400 N N . ILE A 1 15 ? -2.133 -4.342 1.510 1.00 0.00 15 ILE A N 11
ATOM 14401 C CA . ILE A 1 15 ? -1.611 -3.655 2.685 1.00 0.00 15 ILE A CA 11
ATOM 14402 C C . ILE A 1 15 ? -1.814 -4.490 3.945 1.00 0.00 15 ILE A C 11
ATOM 14403 O O . ILE A 1 15 ? -2.923 -4.574 4.475 1.00 0.00 15 ILE A O 11
ATOM 14419 N N . LEU A 1 16 ? -0.737 -5.104 4.421 1.00 0.00 16 LEU A N 11
ATOM 14420 C CA . LEU A 1 16 ? -0.795 -5.931 5.621 1.00 0.00 16 LEU A CA 11
ATOM 14421 C C . LEU A 1 16 ? -0.208 -5.194 6.820 1.00 0.00 16 LEU A C 11
ATOM 14422 O O . LEU A 1 16 ? 0.369 -4.116 6.677 1.00 0.00 16 LEU A O 11
ATOM 14438 N N . ASP A 1 17 ? -0.356 -5.783 8.001 1.00 0.00 17 ASP A N 11
ATOM 14439 C CA . ASP A 1 17 ? 0.162 -5.184 9.226 1.00 0.00 17 ASP A CA 11
ATOM 14440 C C . ASP A 1 17 ? 1.594 -5.640 9.489 1.00 0.00 17 ASP A C 11
ATOM 14441 O O . ASP A 1 17 ? 2.012 -6.702 9.030 1.00 0.00 17 ASP A O 11
ATOM 14450 N N . ALA A 1 18 ? 2.341 -4.828 10.230 1.00 0.00 18 ALA A N 11
ATOM 14451 C CA . ALA A 1 18 ? 3.726 -5.148 10.555 1.00 0.00 18 ALA A CA 11
ATOM 14452 C C . ALA A 1 18 ? 3.815 -5.943 11.854 1.00 0.00 18 ALA A C 11
ATOM 14453 O O . ALA A 1 18 ? 4.907 -6.259 12.326 1.00 0.00 18 ALA A O 11
ATOM 14460 N N . LYS A 1 19 ? 2.660 -6.263 12.426 1.00 0.00 19 LYS A N 11
ATOM 14461 C CA . LYS A 1 19 ? 2.606 -7.022 13.670 1.00 0.00 19 LYS A CA 11
ATOM 14462 C C . LYS A 1 19 ? 1.743 -8.270 13.510 1.00 0.00 19 LYS A C 11
ATOM 14463 O O . LYS A 1 19 ? 2.237 -9.394 13.598 1.00 0.00 19 LYS A O 11
ATOM 14482 N N . THR A 1 20 ? 0.452 -8.064 13.272 1.00 0.00 20 THR A N 11
ATOM 14483 C CA . THR A 1 20 ? -0.480 -9.172 13.099 1.00 0.00 20 THR A CA 11
ATOM 14484 C C . THR A 1 20 ? -0.537 -9.619 11.643 1.00 0.00 20 THR A C 11
ATOM 14485 O O . THR A 1 20 ? -1.135 -10.646 11.322 1.00 0.00 20 THR A O 11
ATOM 14496 N N . ARG A 1 21 ? 0.089 -8.842 10.765 1.00 0.00 21 ARG A N 11
ATOM 14497 C CA . ARG A 1 21 ? 0.108 -9.158 9.342 1.00 0.00 21 ARG A CA 11
ATOM 14498 C C . ARG A 1 21 ? -1.283 -9.552 8.854 1.00 0.00 21 ARG A C 11
ATOM 14499 O O . ARG A 1 21 ? -1.444 -10.543 8.143 1.00 0.00 21 ARG A O 11
ATOM 14520 N N . GLU A 1 22 ? -2.285 -8.768 9.241 1.00 0.00 22 GLU A N 11
ATOM 14521 C CA . GLU A 1 22 ? -3.662 -9.036 8.844 1.00 0.00 22 GLU A CA 11
ATOM 14522 C C . GLU A 1 22 ? -4.084 -8.125 7.695 1.00 0.00 22 GLU A C 11
ATOM 14523 O O . GLU A 1 22 ? -3.810 -6.925 7.706 1.00 0.00 22 GLU A O 11
ATOM 14535 N N . LYS A 1 23 ? -4.752 -8.704 6.703 1.00 0.00 23 LYS A N 11
ATOM 14536 C CA . LYS A 1 23 ? -5.214 -7.946 5.546 1.00 0.00 23 LYS A CA 11
ATOM 14537 C C . LYS A 1 23 ? -6.042 -6.741 5.980 1.00 0.00 23 LYS A C 11
ATOM 14538 O O . LYS A 1 23 ? -7.169 -6.887 6.455 1.00 0.00 23 LYS A O 11
ATOM 14557 N N . LEU A 1 24 ? -5.477 -5.550 5.814 1.00 0.00 24 LEU A N 11
ATOM 14558 C CA . LEU A 1 24 ? -6.164 -4.318 6.187 1.00 0.00 24 LEU A CA 11
ATOM 14559 C C . LEU A 1 24 ? -6.917 -3.732 4.997 1.00 0.00 24 LEU A C 11
ATOM 14560 O O . LEU A 1 24 ? -8.029 -3.223 5.143 1.00 0.00 24 LEU A O 11
ATOM 14576 N N . CYS A 1 25 ? -6.305 -3.810 3.821 1.00 0.00 25 CYS A N 11
ATOM 14577 C CA . CYS A 1 25 ? -6.918 -3.288 2.604 1.00 0.00 25 CYS A CA 11
ATOM 14578 C C . CYS A 1 25 ? -6.283 -3.912 1.365 1.00 0.00 25 CYS A C 11
ATOM 14579 O O . CYS A 1 25 ? -5.073 -4.131 1.318 1.00 0.00 25 CYS A O 11
ATOM 14587 N N . PHE A 1 26 ? -7.109 -4.196 0.364 1.00 0.00 26 PHE A N 11
ATOM 14588 C CA . PHE A 1 26 ? -6.629 -4.797 -0.875 1.00 0.00 26 PHE A CA 11
ATOM 14589 C C . PHE A 1 26 ? -7.010 -3.940 -2.079 1.00 0.00 26 PHE A C 11
ATOM 14590 O O . PHE A 1 26 ? -8.172 -3.903 -2.487 1.00 0.00 26 PHE A O 11
ATOM 14607 N N . LEU A 1 27 ? -6.024 -3.251 -2.643 1.00 0.00 27 LEU A N 11
ATOM 14608 C CA . LEU A 1 27 ? -6.254 -2.393 -3.799 1.00 0.00 27 LEU A CA 11
ATOM 14609 C C . LEU A 1 27 ? -5.779 -3.068 -5.082 1.00 0.00 27 LEU A C 11
ATOM 14610 O O . LEU A 1 27 ? -4.590 -3.051 -5.401 1.00 0.00 27 LEU A O 11
ATOM 14626 N N . ASP A 1 28 ? -6.716 -3.661 -5.814 1.00 0.00 28 ASP A N 11
ATOM 14627 C CA . ASP A 1 28 ? -6.394 -4.340 -7.064 1.00 0.00 28 ASP A CA 11
ATOM 14628 C C . ASP A 1 28 ? -6.560 -3.398 -8.252 1.00 0.00 28 ASP A C 11
ATOM 14629 O O . ASP A 1 28 ? -6.495 -3.820 -9.407 1.00 0.00 28 ASP A O 11
ATOM 14638 N N . LYS A 1 29 ? -6.776 -2.119 -7.962 1.00 0.00 29 LYS A N 11
ATOM 14639 C CA . LYS A 1 29 ? -6.952 -1.116 -9.005 1.00 0.00 29 LYS A CA 11
ATOM 14640 C C . LYS A 1 29 ? -6.002 0.059 -8.796 1.00 0.00 29 LYS A C 11
ATOM 14641 O O . LYS A 1 29 ? -6.407 1.219 -8.871 1.00 0.00 29 LYS A O 11
ATOM 14660 N N . VAL A 1 30 ? -4.735 -0.250 -8.535 1.00 0.00 30 VAL A N 11
ATOM 14661 C CA . VAL A 1 30 ? -3.727 0.780 -8.318 1.00 0.00 30 VAL A CA 11
ATOM 14662 C C . VAL A 1 30 ? -2.877 0.989 -9.567 1.00 0.00 30 VAL A C 11
ATOM 14663 O O . VAL A 1 30 ? -2.565 0.038 -10.283 1.00 0.00 30 VAL A O 11
ATOM 14676 N N . GLU A 1 31 ? -2.506 2.240 -9.822 1.00 0.00 31 GLU A N 11
ATOM 14677 C CA . GLU A 1 31 ? -1.692 2.573 -10.985 1.00 0.00 31 GLU A CA 11
ATOM 14678 C C . GLU A 1 31 ? -0.215 2.306 -10.710 1.00 0.00 31 GLU A C 11
ATOM 14679 O O . GLU A 1 31 ? 0.275 2.477 -9.594 1.00 0.00 31 GLU A O 11
ATOM 14691 N N . PRO A 1 32 ? 0.511 1.875 -11.752 1.00 0.00 32 PRO A N 11
ATOM 14692 C CA . PRO A 1 32 ? 1.942 1.574 -11.648 1.00 0.00 32 PRO A CA 11
ATOM 14693 C C . PRO A 1 32 ? 2.786 2.830 -11.454 1.00 0.00 32 PRO A C 11
ATOM 14694 O O . PRO A 1 32 ? 3.819 2.798 -10.785 1.00 0.00 32 PRO A O 11
ATOM 14705 N N . HIS A 1 33 ? 2.338 3.934 -12.043 1.00 0.00 33 HIS A N 11
ATOM 14706 C CA . HIS A 1 33 ? 3.052 5.202 -11.933 1.00 0.00 33 HIS A CA 11
ATOM 14707 C C . HIS A 1 33 ? 2.697 5.915 -10.632 1.00 0.00 33 HIS A C 11
ATOM 14708 O O . HIS A 1 33 ? 3.298 6.931 -10.285 1.00 0.00 33 HIS A O 11
ATOM 14723 N N . ALA A 1 34 ? 1.715 5.375 -9.916 1.00 0.00 34 ALA A N 11
ATOM 14724 C CA . ALA A 1 34 ? 1.281 5.959 -8.653 1.00 0.00 34 ALA A CA 11
ATOM 14725 C C . ALA A 1 34 ? 2.384 5.880 -7.603 1.00 0.00 34 ALA A C 11
ATOM 14726 O O . ALA A 1 34 ? 2.954 4.815 -7.364 1.00 0.00 34 ALA A O 11
ATOM 14733 N N . THR A 1 35 ? 2.682 7.015 -6.979 1.00 0.00 35 THR A N 11
ATOM 14734 C CA . THR A 1 35 ? 3.719 7.075 -5.956 1.00 0.00 35 THR A CA 11
ATOM 14735 C C . THR A 1 35 ? 3.165 6.691 -4.589 1.00 0.00 35 THR A C 11
ATOM 14736 O O . THR A 1 35 ? 1.965 6.810 -4.339 1.00 0.00 35 THR A O 11
ATOM 14747 N N . ILE A 1 36 ? 4.046 6.232 -3.706 1.00 0.00 36 ILE A N 11
ATOM 14748 C CA . ILE A 1 36 ? 3.644 5.833 -2.363 1.00 0.00 36 ILE A CA 11
ATOM 14749 C C . ILE A 1 36 ? 2.671 6.840 -1.758 1.00 0.00 36 ILE A C 11
ATOM 14750 O O . ILE A 1 36 ? 1.700 6.463 -1.103 1.00 0.00 36 ILE A O 11
ATOM 14766 N N . ALA A 1 37 ? 2.938 8.122 -1.984 1.00 0.00 37 ALA A N 11
ATOM 14767 C CA . ALA A 1 37 ? 2.085 9.183 -1.465 1.00 0.00 37 ALA A CA 11
ATOM 14768 C C . ALA A 1 37 ? 0.626 8.947 -1.840 1.00 0.00 37 ALA A C 11
ATOM 14769 O O . ALA A 1 37 ? -0.260 8.999 -0.988 1.00 0.00 37 ALA A O 11
ATOM 14776 N N . GLU A 1 38 ? 0.383 8.688 -3.122 1.00 0.00 38 GLU A N 11
ATOM 14777 C CA . GLU A 1 38 ? -0.969 8.446 -3.609 1.00 0.00 38 GLU A CA 11
ATOM 14778 C C . GLU A 1 38 ? -1.597 7.250 -2.899 1.00 0.00 38 GLU A C 11
ATOM 14779 O O . GLU A 1 38 ? -2.785 7.261 -2.574 1.00 0.00 38 GLU A O 11
ATOM 14791 N N . ILE A 1 39 ? -0.792 6.220 -2.662 1.00 0.00 39 ILE A N 11
ATOM 14792 C CA . ILE A 1 39 ? -1.268 5.017 -1.991 1.00 0.00 39 ILE A CA 11
ATOM 14793 C C . ILE A 1 39 ? -1.916 5.354 -0.653 1.00 0.00 39 ILE A C 11
ATOM 14794 O O . ILE A 1 39 ? -3.026 4.910 -0.358 1.00 0.00 39 ILE A O 11
ATOM 14810 N N . LYS A 1 40 ? -1.217 6.145 0.155 1.00 0.00 40 LYS A N 11
ATOM 14811 C CA . LYS A 1 40 ? -1.725 6.546 1.461 1.00 0.00 40 LYS A CA 11
ATOM 14812 C C . LYS A 1 40 ? -3.098 7.196 1.335 1.00 0.00 40 LYS A C 11
ATOM 14813 O O . LYS A 1 40 ? -4.004 6.912 2.117 1.00 0.00 40 LYS A O 11
ATOM 14832 N N . ASN A 1 41 ? -3.246 8.070 0.344 1.00 0.00 41 ASN A N 11
ATOM 14833 C CA . ASN A 1 41 ? -4.510 8.760 0.116 1.00 0.00 41 ASN A CA 11
ATOM 14834 C C . ASN A 1 41 ? -5.641 7.762 -0.110 1.00 0.00 41 ASN A C 11
ATOM 14835 O O . ASN A 1 41 ? -6.661 7.796 0.582 1.00 0.00 41 ASN A O 11
ATOM 14846 N N . LEU A 1 42 ? -5.456 6.875 -1.080 1.00 0.00 42 LEU A N 11
ATOM 14847 C CA . LEU A 1 42 ? -6.460 5.865 -1.397 1.00 0.00 42 LEU A CA 11
ATOM 14848 C C . LEU A 1 42 ? -7.010 5.226 -0.125 1.00 0.00 42 LEU A C 11
ATOM 14849 O O . LEU A 1 42 ? -8.209 5.288 0.144 1.00 0.00 42 LEU A O 11
ATOM 14865 N N . PHE A 1 43 ? -6.124 4.615 0.654 1.00 0.00 43 PHE A N 11
ATOM 14866 C CA . PHE A 1 43 ? -6.520 3.965 1.898 1.00 0.00 43 PHE A CA 11
ATOM 14867 C C . PHE A 1 43 ? -7.356 4.906 2.761 1.00 0.00 43 PHE A C 11
ATOM 14868 O O . PHE A 1 43 ? -8.278 4.477 3.455 1.00 0.00 43 PHE A O 11
ATOM 14885 N N . THR A 1 44 ? -7.026 6.194 2.713 1.00 0.00 44 THR A N 11
ATOM 14886 C CA . THR A 1 44 ? -7.744 7.196 3.490 1.00 0.00 44 THR A CA 11
ATOM 14887 C C . THR A 1 44 ? -9.201 7.290 3.054 1.00 0.00 44 THR A C 11
ATOM 14888 O O . THR A 1 44 ? -10.102 7.415 3.884 1.00 0.00 44 THR A O 11
ATOM 14899 N N . LYS A 1 45 ? -9.428 7.227 1.746 1.00 0.00 45 LYS A N 11
ATOM 14900 C CA . LYS A 1 45 ? -10.777 7.303 1.199 1.00 0.00 45 LYS A CA 11
ATOM 14901 C C . LYS A 1 45 ? -11.781 6.634 2.132 1.00 0.00 45 LYS A C 11
ATOM 14902 O O . LYS A 1 45 ? -12.606 7.302 2.756 1.00 0.00 45 LYS A O 11
ATOM 14921 N N . THR A 1 46 ? -11.706 5.309 2.223 1.00 0.00 46 THR A N 11
ATOM 14922 C CA . THR A 1 46 ? -12.608 4.550 3.080 1.00 0.00 46 THR A CA 11
ATOM 14923 C C . THR A 1 46 ? -12.542 5.043 4.521 1.00 0.00 46 THR A C 11
ATOM 14924 O O . THR A 1 46 ? -13.572 5.264 5.159 1.00 0.00 46 THR A O 11
ATOM 14935 N N . HIS A 1 47 ? -11.326 5.214 5.028 1.00 0.00 47 HIS A N 11
ATOM 14936 C CA . HIS A 1 47 ? -11.126 5.682 6.395 1.00 0.00 47 HIS A CA 11
ATOM 14937 C C . HIS A 1 47 ? -10.497 7.072 6.407 1.00 0.00 47 HIS A C 11
ATOM 14938 O O . HIS A 1 47 ? -9.279 7.230 6.312 1.00 0.00 47 HIS A O 11
ATOM 14953 N N . PRO A 1 48 ? -11.344 8.105 6.525 1.00 0.00 48 PRO A N 11
ATOM 14954 C CA . PRO A 1 48 ? -10.893 9.500 6.551 1.00 0.00 48 PRO A CA 11
ATOM 14955 C C . PRO A 1 48 ? -10.142 9.842 7.833 1.00 0.00 48 PRO A C 11
ATOM 14956 O O . PRO A 1 48 ? -9.173 10.600 7.812 1.00 0.00 48 PRO A O 11
ATOM 14967 N N . GLN A 1 49 ? -10.596 9.278 8.948 1.00 0.00 49 GLN A N 11
ATOM 14968 C CA . GLN A 1 49 ? -9.967 9.525 10.240 1.00 0.00 49 GLN A CA 11
ATOM 14969 C C . GLN A 1 49 ? -8.487 9.159 10.202 1.00 0.00 49 GLN A C 11
ATOM 14970 O O . GLN A 1 49 ? -7.665 9.789 10.869 1.00 0.00 49 GLN A O 11
ATOM 14984 N N . TRP A 1 50 ? -8.154 8.139 9.420 1.00 0.00 50 TRP A N 11
ATOM 14985 C CA . TRP A 1 50 ? -6.772 7.690 9.296 1.00 0.00 50 TRP A CA 11
ATOM 14986 C C . TRP A 1 50 ? -6.001 8.564 8.314 1.00 0.00 50 TRP A C 11
ATOM 14987 O O . TRP A 1 50 ? -5.941 8.269 7.121 1.00 0.00 50 TRP A O 11
ATOM 15008 N N . TYR A 1 51 ? -5.412 9.640 8.824 1.00 0.00 51 TYR A N 11
ATOM 15009 C CA . TYR A 1 51 ? -4.646 10.559 7.990 1.00 0.00 51 TYR A CA 11
ATOM 15010 C C . TYR A 1 51 ? -3.354 9.907 7.506 1.00 0.00 51 TYR A C 11
ATOM 15011 O O . TYR A 1 51 ? -2.874 8.924 8.071 1.00 0.00 51 TYR A O 11
ATOM 15029 N N . PRO A 1 52 ? -2.776 10.467 6.433 1.00 0.00 52 PRO A N 11
ATOM 15030 C CA . PRO A 1 52 ? -1.532 9.958 5.848 1.00 0.00 52 PRO A CA 11
ATOM 15031 C C . PRO A 1 52 ? -0.326 10.204 6.747 1.00 0.00 52 PRO A C 11
ATOM 15032 O O . PRO A 1 52 ? 0.567 9.363 6.847 1.00 0.00 52 PRO A O 11
ATOM 15043 N N . ALA A 1 53 ? -0.307 11.361 7.401 1.00 0.00 53 ALA A N 11
ATOM 15044 C CA . ALA A 1 53 ? 0.789 11.716 8.294 1.00 0.00 53 ALA A CA 11
ATOM 15045 C C . ALA A 1 53 ? 1.102 10.577 9.258 1.00 0.00 53 ALA A C 11
ATOM 15046 O O . ALA A 1 53 ? 2.214 10.478 9.777 1.00 0.00 53 ALA A O 11
ATOM 15053 N N . ARG A 1 54 ? 0.114 9.720 9.495 1.00 0.00 54 ARG A N 11
ATOM 15054 C CA . ARG A 1 54 ? 0.284 8.589 10.399 1.00 0.00 54 ARG A CA 11
ATOM 15055 C C . ARG A 1 54 ? 0.485 7.294 9.617 1.00 0.00 54 ARG A C 11
ATOM 15056 O O . ARG A 1 54 ? 1.484 6.598 9.798 1.00 0.00 54 ARG A O 11
ATOM 15077 N N . GLN A 1 55 ? -0.472 6.977 8.750 1.00 0.00 55 GLN A N 11
ATOM 15078 C CA . GLN A 1 55 ? -0.400 5.765 7.943 1.00 0.00 55 GLN A CA 11
ATOM 15079 C C . GLN A 1 55 ? 0.995 5.588 7.351 1.00 0.00 55 GLN A C 11
ATOM 15080 O O . GLN A 1 55 ? 1.370 6.278 6.403 1.00 0.00 55 GLN A O 11
ATOM 15094 N N . SER A 1 56 ? 1.758 4.658 7.917 1.00 0.00 56 SER A N 11
ATOM 15095 C CA . SER A 1 56 ? 3.113 4.392 7.448 1.00 0.00 56 SER A CA 11
ATOM 15096 C C . SER A 1 56 ? 3.140 3.178 6.525 1.00 0.00 56 SER A C 11
ATOM 15097 O O . SER A 1 56 ? 2.342 2.251 6.675 1.00 0.00 56 SER A O 11
ATOM 15105 N N . LEU A 1 57 ? 4.064 3.188 5.570 1.00 0.00 57 LEU A N 11
ATOM 15106 C CA . LEU A 1 57 ? 4.196 2.088 4.622 1.00 0.00 57 LEU A CA 11
ATOM 15107 C C . LEU A 1 57 ? 5.651 1.643 4.504 1.00 0.00 57 LEU A C 11
ATOM 15108 O O . LEU A 1 57 ? 6.567 2.464 4.547 1.00 0.00 57 LEU A O 11
ATOM 15124 N N . ARG A 1 58 ? 5.854 0.338 4.354 1.00 0.00 58 ARG A N 11
ATOM 15125 C CA . ARG A 1 58 ? 7.197 -0.216 4.229 1.00 0.00 58 ARG A CA 11
ATOM 15126 C C . ARG A 1 58 ? 7.178 -1.511 3.422 1.00 0.00 58 ARG A C 11
ATOM 15127 O O . ARG A 1 58 ? 6.260 -2.322 3.552 1.00 0.00 58 ARG A O 11
ATOM 15148 N N . LEU A 1 59 ? 8.196 -1.698 2.589 1.00 0.00 59 LEU A N 11
ATOM 15149 C CA . LEU A 1 59 ? 8.296 -2.894 1.761 1.00 0.00 59 LEU A CA 11
ATOM 15150 C C . LEU A 1 59 ? 8.482 -4.139 2.622 1.00 0.00 59 LEU A C 11
ATOM 15151 O O . LEU A 1 59 ? 8.297 -5.263 2.154 1.00 0.00 59 LEU A O 11
ATOM 15167 N N . ASP A 1 60 ? 8.847 -3.931 3.882 1.00 0.00 60 ASP A N 11
ATOM 15168 C CA . ASP A 1 60 ? 9.055 -5.037 4.810 1.00 0.00 60 ASP A CA 11
ATOM 15169 C C . ASP A 1 60 ? 8.931 -4.564 6.255 1.00 0.00 60 ASP A C 11
ATOM 15170 O O . ASP A 1 60 ? 9.166 -3.398 6.575 1.00 0.00 60 ASP A O 11
ATOM 15179 N N . PRO A 1 61 ? 8.551 -5.488 7.150 1.00 0.00 61 PRO A N 11
ATOM 15180 C CA . PRO A 1 61 ? 8.387 -5.188 8.576 1.00 0.00 61 PRO A CA 11
ATOM 15181 C C . PRO A 1 61 ? 9.718 -4.921 9.270 1.00 0.00 61 PRO A C 11
ATOM 15182 O O . PRO A 1 61 ? 9.754 -4.471 10.415 1.00 0.00 61 PRO A O 11
ATOM 15193 N N . LYS A 1 62 ? 10.811 -5.202 8.569 1.00 0.00 62 LYS A N 11
ATOM 15194 C CA . LYS A 1 62 ? 12.146 -4.991 9.117 1.00 0.00 62 LYS A CA 11
ATOM 15195 C C . LYS A 1 62 ? 12.987 -4.127 8.182 1.00 0.00 62 LYS A C 11
ATOM 15196 O O . LYS A 1 62 ? 14.215 -4.118 8.266 1.00 0.00 62 LYS A O 11
ATOM 15215 N N . GLY A 1 63 ? 12.318 -3.400 7.293 1.00 0.00 63 GLY A N 11
ATOM 15216 C CA . GLY A 1 63 ? 13.020 -2.542 6.356 1.00 0.00 63 GLY A CA 11
ATOM 15217 C C . GLY A 1 63 ? 13.062 -1.097 6.814 1.00 0.00 63 GLY A C 11
ATOM 15218 O O . GLY A 1 63 ? 13.288 -0.817 7.991 1.00 0.00 63 GLY A O 11
ATOM 15222 N N . LYS A 1 64 ? 12.846 -0.177 5.880 1.00 0.00 64 LYS A N 11
ATOM 15223 C CA . LYS A 1 64 ? 12.861 1.248 6.192 1.00 0.00 64 LYS A CA 11
ATOM 15224 C C . LYS A 1 64 ? 11.505 1.883 5.900 1.00 0.00 64 LYS A C 11
ATOM 15225 O O . LYS A 1 64 ? 10.579 1.210 5.447 1.00 0.00 64 LYS A O 11
ATOM 15244 N N . SER A 1 65 ? 11.396 3.181 6.162 1.00 0.00 65 SER A N 11
ATOM 15245 C CA . SER A 1 65 ? 10.152 3.906 5.930 1.00 0.00 65 SER A CA 11
ATOM 15246 C C . SER A 1 65 ? 10.067 4.388 4.485 1.00 0.00 65 SER A C 11
ATOM 15247 O O . SER A 1 65 ? 10.712 5.366 4.105 1.00 0.00 65 SER A O 11
ATOM 15255 N N . LEU A 1 66 ? 9.265 3.695 3.683 1.00 0.00 66 LEU A N 11
ATOM 15256 C CA . LEU A 1 66 ? 9.094 4.051 2.279 1.00 0.00 66 LEU A CA 11
ATOM 15257 C C . LEU A 1 66 ? 8.876 5.552 2.120 1.00 0.00 66 LEU A C 11
ATOM 15258 O O . LEU A 1 66 ? 8.458 6.232 3.057 1.00 0.00 66 LEU A O 11
ATOM 15274 N N . LYS A 1 67 ? 9.161 6.063 0.927 1.00 0.00 67 LYS A N 11
ATOM 15275 C CA . LYS A 1 67 ? 8.993 7.483 0.643 1.00 0.00 67 LYS A CA 11
ATOM 15276 C C . LYS A 1 67 ? 8.266 7.691 -0.682 1.00 0.00 67 LYS A C 11
ATOM 15277 O O . LYS A 1 67 ? 8.377 6.874 -1.596 1.00 0.00 67 LYS A O 11
ATOM 15296 N N . ASP A 1 68 ? 7.525 8.789 -0.779 1.00 0.00 68 ASP A N 11
ATOM 15297 C CA . ASP A 1 68 ? 6.782 9.105 -1.993 1.00 0.00 68 ASP A CA 11
ATOM 15298 C C . ASP A 1 68 ? 7.603 8.772 -3.235 1.00 0.00 68 ASP A C 11
ATOM 15299 O O . ASP A 1 68 ? 7.134 8.070 -4.130 1.00 0.00 68 ASP A O 11
ATOM 15308 N N . GLU A 1 69 ? 8.831 9.281 -3.281 1.00 0.00 69 GLU A N 11
ATOM 15309 C CA . GLU A 1 69 ? 9.715 9.038 -4.414 1.00 0.00 69 GLU A CA 11
ATOM 15310 C C . GLU A 1 69 ? 9.505 7.636 -4.978 1.00 0.00 69 GLU A C 11
ATOM 15311 O O . GLU A 1 69 ? 9.519 7.435 -6.193 1.00 0.00 69 GLU A O 11
ATOM 15323 N N . ASP A 1 70 ? 9.311 6.670 -4.087 1.00 0.00 70 ASP A N 11
ATOM 15324 C CA . ASP A 1 70 ? 9.097 5.286 -4.495 1.00 0.00 70 ASP A CA 11
ATOM 15325 C C . ASP A 1 70 ? 7.864 5.166 -5.384 1.00 0.00 70 ASP A C 11
ATOM 15326 O O . ASP A 1 70 ? 6.901 5.918 -5.234 1.00 0.00 70 ASP A O 11
ATOM 15335 N N . VAL A 1 71 ? 7.900 4.215 -6.312 1.00 0.00 71 VAL A N 11
ATOM 15336 C CA . VAL A 1 71 ? 6.785 3.995 -7.226 1.00 0.00 71 VAL A CA 11
ATOM 15337 C C . VAL A 1 71 ? 6.454 2.512 -7.344 1.00 0.00 71 VAL A C 11
ATOM 15338 O O . VAL A 1 71 ? 7.321 1.655 -7.163 1.00 0.00 71 VAL A O 11
ATOM 15351 N N . LEU A 1 72 ? 5.196 2.214 -7.648 1.00 0.00 72 LEU A N 11
ATOM 15352 C CA . LEU A 1 72 ? 4.750 0.833 -7.791 1.00 0.00 72 LEU A CA 11
ATOM 15353 C C . LEU A 1 72 ? 5.435 0.159 -8.976 1.00 0.00 72 LEU A C 11
ATOM 15354 O O . LEU A 1 72 ? 5.372 -1.060 -9.129 1.00 0.00 72 LEU A O 11
ATOM 15370 N N . GLN A 1 73 ? 6.090 0.961 -9.808 1.00 0.00 73 GLN A N 11
ATOM 15371 C CA . GLN A 1 73 ? 6.789 0.442 -10.978 1.00 0.00 73 GLN A CA 11
ATOM 15372 C C . GLN A 1 73 ? 8.299 0.573 -10.813 1.00 0.00 73 GLN A C 11
ATOM 15373 O O . GLN A 1 73 ? 9.071 -0.064 -11.530 1.00 0.00 73 GLN A O 11
ATOM 15387 N N . LYS A 1 74 ? 8.716 1.405 -9.864 1.00 0.00 74 LYS A N 11
ATOM 15388 C CA . LYS A 1 74 ? 10.134 1.620 -9.603 1.00 0.00 74 LYS A CA 11
ATOM 15389 C C . LYS A 1 74 ? 10.615 0.743 -8.452 1.00 0.00 74 LYS A C 11
ATOM 15390 O O . LYS A 1 74 ? 11.786 0.366 -8.393 1.00 0.00 74 LYS A O 11
ATOM 15409 N N . LEU A 1 75 ? 9.705 0.420 -7.540 1.00 0.00 75 LEU A N 11
ATOM 15410 C CA . LEU A 1 75 ? 10.036 -0.415 -6.390 1.00 0.00 75 LEU A CA 11
ATOM 15411 C C . LEU A 1 75 ? 10.559 -1.776 -6.839 1.00 0.00 75 LEU A C 11
ATOM 15412 O O . LEU A 1 75 ? 10.262 -2.253 -7.934 1.00 0.00 75 LEU A O 11
ATOM 15428 N N . PRO A 1 76 ? 11.356 -2.419 -5.972 1.00 0.00 76 PRO A N 11
ATOM 15429 C CA . PRO A 1 76 ? 11.935 -3.735 -6.256 1.00 0.00 76 PRO A CA 11
ATOM 15430 C C . PRO A 1 76 ? 10.885 -4.841 -6.262 1.00 0.00 76 PRO A C 11
ATOM 15431 O O . PRO A 1 76 ? 11.197 -6.009 -6.027 1.00 0.00 76 PRO A O 11
ATOM 15442 N N . VAL A 1 77 ? 9.639 -4.466 -6.532 1.00 0.00 77 VAL A N 11
ATOM 15443 C CA . VAL A 1 77 ? 8.542 -5.427 -6.570 1.00 0.00 77 VAL A CA 11
ATOM 15444 C C . VAL A 1 77 ? 7.884 -5.455 -7.945 1.00 0.00 77 VAL A C 11
ATOM 15445 O O . VAL A 1 77 ? 8.172 -4.618 -8.800 1.00 0.00 77 VAL A O 11
ATOM 15458 N N . GLY A 1 78 ? 6.997 -6.424 -8.150 1.00 0.00 78 GLY A N 11
ATOM 15459 C CA . GLY A 1 78 ? 6.310 -6.543 -9.423 1.00 0.00 78 GLY A CA 11
ATOM 15460 C C . GLY A 1 78 ? 4.829 -6.243 -9.313 1.00 0.00 78 GLY A C 11
ATOM 15461 O O . GLY A 1 78 ? 4.379 -5.643 -8.337 1.00 0.00 78 GLY A O 11
ATOM 15465 N N . THR A 1 79 ? 4.066 -6.662 -10.319 1.00 0.00 79 THR A N 11
ATOM 15466 C CA . THR A 1 79 ? 2.626 -6.433 -10.332 1.00 0.00 79 THR A CA 11
ATOM 15467 C C . THR A 1 79 ? 2.027 -6.620 -8.943 1.00 0.00 79 THR A C 11
ATOM 15468 O O . THR A 1 79 ? 1.103 -5.905 -8.552 1.00 0.00 79 THR A O 11
ATOM 15479 N N . THR A 1 80 ? 2.557 -7.586 -8.200 1.00 0.00 80 THR A N 11
ATOM 15480 C CA . THR A 1 80 ? 2.074 -7.867 -6.854 1.00 0.00 80 THR A CA 11
ATOM 15481 C C . THR A 1 80 ? 2.960 -7.209 -5.803 1.00 0.00 80 THR A C 11
ATOM 15482 O O . THR A 1 80 ? 3.977 -7.768 -5.396 1.00 0.00 80 THR A O 11
ATOM 15493 N N . ALA A 1 81 ? 2.565 -6.017 -5.366 1.00 0.00 81 ALA A N 11
ATOM 15494 C CA . ALA A 1 81 ? 3.322 -5.284 -4.359 1.00 0.00 81 ALA A CA 11
ATOM 15495 C C . ALA A 1 81 ? 2.728 -5.487 -2.969 1.00 0.00 81 ALA A C 11
ATOM 15496 O O . ALA A 1 81 ? 1.509 -5.565 -2.809 1.00 0.00 81 ALA A O 11
ATOM 15503 N N . THR A 1 82 ? 3.596 -5.572 -1.966 1.00 0.00 82 THR A N 11
ATOM 15504 C CA . THR A 1 82 ? 3.157 -5.768 -0.590 1.00 0.00 82 THR A CA 11
ATOM 15505 C C . THR A 1 82 ? 3.645 -4.637 0.309 1.00 0.00 82 THR A C 11
ATOM 15506 O O . THR A 1 82 ? 4.847 -4.389 0.414 1.00 0.00 82 THR A O 11
ATOM 15517 N N . LEU A 1 83 ? 2.706 -3.955 0.955 1.00 0.00 83 LEU A N 11
ATOM 15518 C CA . LEU A 1 83 ? 3.040 -2.850 1.847 1.00 0.00 83 LEU A CA 11
ATOM 15519 C C . LEU A 1 83 ? 2.618 -3.159 3.279 1.00 0.00 83 LEU A C 11
ATOM 15520 O O . LEU A 1 83 ? 1.528 -3.680 3.517 1.00 0.00 83 LEU A O 11
ATOM 15536 N N . TYR A 1 84 ? 3.487 -2.834 4.230 1.00 0.00 84 TYR A N 11
ATOM 15537 C CA . TYR A 1 84 ? 3.204 -3.077 5.640 1.00 0.00 84 TYR A CA 11
ATOM 15538 C C . TYR A 1 84 ? 2.814 -1.783 6.348 1.00 0.00 84 TYR A C 11
ATOM 15539 O O . TYR A 1 84 ? 3.437 -0.740 6.149 1.00 0.00 84 TYR A O 11
ATOM 15557 N N . PHE A 1 85 ? 1.778 -1.859 7.177 1.00 0.00 85 PHE A N 11
ATOM 15558 C CA . PHE A 1 85 ? 1.303 -0.696 7.916 1.00 0.00 85 PHE A CA 11
ATOM 15559 C C . PHE A 1 85 ? 1.897 -0.664 9.321 1.00 0.00 85 PHE A C 11
ATOM 15560 O O . PHE A 1 85 ? 2.044 -1.701 9.968 1.00 0.00 85 PHE A O 11
ATOM 15577 N N . ARG A 1 86 ? 2.238 0.534 9.786 1.00 0.00 86 ARG A N 11
ATOM 15578 C CA . ARG A 1 86 ? 2.818 0.702 11.113 1.00 0.00 86 ARG A CA 11
ATOM 15579 C C . ARG A 1 86 ? 2.141 1.846 11.861 1.00 0.00 86 ARG A C 11
ATOM 15580 O O . ARG A 1 86 ? 2.167 2.993 11.417 1.00 0.00 86 ARG A O 11
ATOM 15601 N N . ASP A 1 87 ? 1.535 1.524 12.999 1.00 0.00 87 ASP A N 11
ATOM 15602 C CA . ASP A 1 87 ? 0.851 2.524 13.810 1.00 0.00 87 ASP A CA 11
ATOM 15603 C C . ASP A 1 87 ? 1.852 3.478 14.455 1.00 0.00 87 ASP A C 11
ATOM 15604 O O . ASP A 1 87 ? 2.767 3.052 15.159 1.00 0.00 87 ASP A O 11
ATOM 15613 N N . LEU A 1 88 ? 1.672 4.771 14.208 1.00 0.00 88 LEU A N 11
ATOM 15614 C CA . LEU A 1 88 ? 2.560 5.787 14.764 1.00 0.00 88 LEU A CA 11
ATOM 15615 C C . LEU A 1 88 ? 1.818 6.673 15.759 1.00 0.00 88 LEU A C 11
ATOM 15616 O O . LEU A 1 88 ? 0.596 6.804 15.698 1.00 0.00 88 LEU A O 11
ATOM 15632 N N . GLY A 1 1 ? -1.956 -23.022 -22.034 1.00 0.00 1 GLY A N 12
ATOM 15633 C CA . GLY A 1 1 ? -2.997 -22.604 -22.955 1.00 0.00 1 GLY A CA 12
ATOM 15634 C C . GLY A 1 1 ? -2.976 -21.111 -23.215 1.00 0.00 1 GLY A C 12
ATOM 15635 O O . GLY A 1 1 ? -2.044 -20.593 -23.829 1.00 0.00 1 GLY A O 12
ATOM 15639 N N . SER A 1 2 ? -4.009 -20.416 -22.747 1.00 0.00 2 SER A N 12
ATOM 15640 C CA . SER A 1 2 ? -4.108 -18.974 -22.937 1.00 0.00 2 SER A CA 12
ATOM 15641 C C . SER A 1 2 ? -4.642 -18.296 -21.679 1.00 0.00 2 SER A C 12
ATOM 15642 O O . SER A 1 2 ? -5.747 -18.590 -21.222 1.00 0.00 2 SER A O 12
ATOM 15650 N N . SER A 1 3 ? -3.848 -17.386 -21.123 1.00 0.00 3 SER A N 12
ATOM 15651 C CA . SER A 1 3 ? -4.238 -16.668 -19.915 1.00 0.00 3 SER A CA 12
ATOM 15652 C C . SER A 1 3 ? -4.920 -15.348 -20.263 1.00 0.00 3 SER A C 12
ATOM 15653 O O . SER A 1 3 ? -4.278 -14.300 -20.319 1.00 0.00 3 SER A O 12
ATOM 15661 N N . GLY A 1 4 ? -6.228 -15.409 -20.497 1.00 0.00 4 GLY A N 12
ATOM 15662 C CA . GLY A 1 4 ? -6.976 -14.213 -20.838 1.00 0.00 4 GLY A CA 12
ATOM 15663 C C . GLY A 1 4 ? -7.307 -13.370 -19.622 1.00 0.00 4 GLY A C 12
ATOM 15664 O O . GLY A 1 4 ? -7.725 -13.895 -18.590 1.00 0.00 4 GLY A O 12
ATOM 15668 N N . SER A 1 5 ? -7.119 -12.060 -19.743 1.00 0.00 5 SER A N 12
ATOM 15669 C CA . SER A 1 5 ? -7.395 -11.143 -18.643 1.00 0.00 5 SER A CA 12
ATOM 15670 C C . SER A 1 5 ? -8.796 -10.553 -18.767 1.00 0.00 5 SER A C 12
ATOM 15671 O O . SER A 1 5 ? -9.216 -10.143 -19.849 1.00 0.00 5 SER A O 12
ATOM 15679 N N . SER A 1 6 ? -9.515 -10.514 -17.650 1.00 0.00 6 SER A N 12
ATOM 15680 C CA . SER A 1 6 ? -10.871 -9.978 -17.632 1.00 0.00 6 SER A CA 12
ATOM 15681 C C . SER A 1 6 ? -10.962 -8.703 -18.465 1.00 0.00 6 SER A C 12
ATOM 15682 O O . SER A 1 6 ? -11.894 -8.526 -19.249 1.00 0.00 6 SER A O 12
ATOM 15690 N N . GLY A 1 7 ? -9.987 -7.817 -18.289 1.00 0.00 7 GLY A N 12
ATOM 15691 C CA . GLY A 1 7 ? -9.974 -6.570 -19.031 1.00 0.00 7 GLY A CA 12
ATOM 15692 C C . GLY A 1 7 ? -8.641 -5.855 -18.941 1.00 0.00 7 GLY A C 12
ATOM 15693 O O . GLY A 1 7 ? -7.784 -6.013 -19.810 1.00 0.00 7 GLY A O 12
ATOM 15697 N N . MET A 1 8 ? -8.464 -5.065 -17.887 1.00 0.00 8 MET A N 12
ATOM 15698 C CA . MET A 1 8 ? -7.225 -4.322 -17.687 1.00 0.00 8 MET A CA 12
ATOM 15699 C C . MET A 1 8 ? -6.351 -4.996 -16.634 1.00 0.00 8 MET A C 12
ATOM 15700 O O . MET A 1 8 ? -6.856 -5.618 -15.699 1.00 0.00 8 MET A O 12
ATOM 15714 N N . LYS A 1 9 ? -5.038 -4.869 -16.792 1.00 0.00 9 LYS A N 12
ATOM 15715 C CA . LYS A 1 9 ? -4.093 -5.465 -15.854 1.00 0.00 9 LYS A CA 12
ATOM 15716 C C . LYS A 1 9 ? -3.593 -4.428 -14.854 1.00 0.00 9 LYS A C 12
ATOM 15717 O O . LYS A 1 9 ? -2.573 -3.775 -15.078 1.00 0.00 9 LYS A O 12
ATOM 15736 N N . HIS A 1 10 ? -4.317 -4.282 -13.748 1.00 0.00 10 HIS A N 12
ATOM 15737 C CA . HIS A 1 10 ? -3.945 -3.325 -12.712 1.00 0.00 10 HIS A CA 12
ATOM 15738 C C . HIS A 1 10 ? -2.956 -3.946 -11.729 1.00 0.00 10 HIS A C 12
ATOM 15739 O O . HIS A 1 10 ? -2.666 -5.141 -11.796 1.00 0.00 10 HIS A O 12
ATOM 15754 N N . TYR A 1 11 ? -2.440 -3.126 -10.820 1.00 0.00 11 TYR A N 12
ATOM 15755 C CA . TYR A 1 11 ? -1.481 -3.594 -9.826 1.00 0.00 11 TYR A CA 12
ATOM 15756 C C . TYR A 1 11 ? -2.194 -4.071 -8.564 1.00 0.00 11 TYR A C 12
ATOM 15757 O O . TYR A 1 11 ? -3.145 -3.443 -8.100 1.00 0.00 11 TYR A O 12
ATOM 15775 N N . GLU A 1 12 ? -1.725 -5.187 -8.013 1.00 0.00 12 GLU A N 12
ATOM 15776 C CA . GLU A 1 12 ? -2.316 -5.749 -6.805 1.00 0.00 12 GLU A CA 12
ATOM 15777 C C . GLU A 1 12 ? -1.490 -5.386 -5.575 1.00 0.00 12 GLU A C 12
ATOM 15778 O O . GLU A 1 12 ? -0.375 -5.877 -5.395 1.00 0.00 12 GLU A O 12
ATOM 15790 N N . VAL A 1 13 ? -2.045 -4.523 -4.730 1.00 0.00 13 VAL A N 12
ATOM 15791 C CA . VAL A 1 13 ? -1.360 -4.094 -3.516 1.00 0.00 13 VAL A CA 12
ATOM 15792 C C . VAL A 1 13 ? -2.153 -4.481 -2.273 1.00 0.00 13 VAL A C 12
ATOM 15793 O O . VAL A 1 13 ? -3.272 -4.014 -2.068 1.00 0.00 13 VAL A O 12
ATOM 15806 N N . GLU A 1 14 ? -1.563 -5.338 -1.445 1.00 0.00 14 GLU A N 12
ATOM 15807 C CA . GLU A 1 14 ? -2.215 -5.788 -0.221 1.00 0.00 14 GLU A CA 12
ATOM 15808 C C . GLU A 1 14 ? -1.522 -5.209 1.010 1.00 0.00 14 GLU A C 12
ATOM 15809 O O . GLU A 1 14 ? -0.482 -5.708 1.442 1.00 0.00 14 GLU A O 12
ATOM 15821 N N . ILE A 1 15 ? -2.105 -4.153 1.568 1.00 0.00 15 ILE A N 12
ATOM 15822 C CA . ILE A 1 15 ? -1.545 -3.507 2.748 1.00 0.00 15 ILE A CA 12
ATOM 15823 C C . ILE A 1 15 ? -1.759 -4.358 3.995 1.00 0.00 15 ILE A C 12
ATOM 15824 O O . ILE A 1 15 ? -2.841 -4.356 4.583 1.00 0.00 15 ILE A O 12
ATOM 15840 N N . LEU A 1 16 ? -0.720 -5.083 4.394 1.00 0.00 16 LEU A N 12
ATOM 15841 C CA . LEU A 1 16 ? -0.793 -5.939 5.574 1.00 0.00 16 LEU A CA 12
ATOM 15842 C C . LEU A 1 16 ? -0.177 -5.247 6.786 1.00 0.00 16 LEU A C 12
ATOM 15843 O O . LEU A 1 16 ? 0.449 -4.195 6.662 1.00 0.00 16 LEU A O 12
ATOM 15859 N N . ASP A 1 17 ? -0.357 -5.848 7.957 1.00 0.00 17 ASP A N 12
ATOM 15860 C CA . ASP A 1 17 ? 0.184 -5.292 9.192 1.00 0.00 17 ASP A CA 12
ATOM 15861 C C . ASP A 1 17 ? 1.600 -5.801 9.443 1.00 0.00 17 ASP A C 12
ATOM 15862 O O . ASP A 1 17 ? 1.981 -6.867 8.961 1.00 0.00 17 ASP A O 12
ATOM 15871 N N . ALA A 1 18 ? 2.375 -5.032 10.200 1.00 0.00 18 ALA A N 12
ATOM 15872 C CA . ALA A 1 18 ? 3.748 -5.405 10.516 1.00 0.00 18 ALA A CA 12
ATOM 15873 C C . ALA A 1 18 ? 3.812 -6.229 11.797 1.00 0.00 18 ALA A C 12
ATOM 15874 O O . ALA A 1 18 ? 4.886 -6.662 12.216 1.00 0.00 18 ALA A O 12
ATOM 15881 N N . LYS A 1 19 ? 2.656 -6.443 12.416 1.00 0.00 19 LYS A N 12
ATOM 15882 C CA . LYS A 1 19 ? 2.580 -7.216 13.650 1.00 0.00 19 LYS A CA 12
ATOM 15883 C C . LYS A 1 19 ? 1.716 -8.459 13.461 1.00 0.00 19 LYS A C 12
ATOM 15884 O O . LYS A 1 19 ? 2.213 -9.585 13.503 1.00 0.00 19 LYS A O 12
ATOM 15903 N N . THR A 1 20 ? 0.421 -8.248 13.250 1.00 0.00 20 THR A N 12
ATOM 15904 C CA . THR A 1 20 ? -0.511 -9.351 13.054 1.00 0.00 20 THR A CA 12
ATOM 15905 C C . THR A 1 20 ? -0.592 -9.748 11.584 1.00 0.00 20 THR A C 12
ATOM 15906 O O . THR A 1 20 ? -1.179 -10.773 11.239 1.00 0.00 20 THR A O 12
ATOM 15917 N N . ARG A 1 21 ? 0.002 -8.930 10.722 1.00 0.00 21 ARG A N 12
ATOM 15918 C CA . ARG A 1 21 ? -0.003 -9.195 9.288 1.00 0.00 21 ARG A CA 12
ATOM 15919 C C . ARG A 1 21 ? -1.407 -9.553 8.807 1.00 0.00 21 ARG A C 12
ATOM 15920 O O . ARG A 1 21 ? -1.593 -10.527 8.079 1.00 0.00 21 ARG A O 12
ATOM 15941 N N . GLU A 1 22 ? -2.389 -8.759 9.220 1.00 0.00 22 GLU A N 12
ATOM 15942 C CA . GLU A 1 22 ? -3.775 -8.993 8.832 1.00 0.00 22 GLU A CA 12
ATOM 15943 C C . GLU A 1 22 ? -4.179 -8.080 7.678 1.00 0.00 22 GLU A C 12
ATOM 15944 O O . GLU A 1 22 ? -3.850 -6.893 7.666 1.00 0.00 22 GLU A O 12
ATOM 15956 N N . LYS A 1 23 ? -4.893 -8.641 6.709 1.00 0.00 23 LYS A N 12
ATOM 15957 C CA . LYS A 1 23 ? -5.344 -7.880 5.550 1.00 0.00 23 LYS A CA 12
ATOM 15958 C C . LYS A 1 23 ? -6.182 -6.680 5.980 1.00 0.00 23 LYS A C 12
ATOM 15959 O O . LYS A 1 23 ? -7.322 -6.832 6.420 1.00 0.00 23 LYS A O 12
ATOM 15978 N N . LEU A 1 24 ? -5.610 -5.488 5.849 1.00 0.00 24 LEU A N 12
ATOM 15979 C CA . LEU A 1 24 ? -6.305 -4.261 6.223 1.00 0.00 24 LEU A CA 12
ATOM 15980 C C . LEU A 1 24 ? -7.025 -3.656 5.022 1.00 0.00 24 LEU A C 12
ATOM 15981 O O . LEU A 1 24 ? -8.128 -3.124 5.151 1.00 0.00 24 LEU A O 12
ATOM 15997 N N . CYS A 1 25 ? -6.396 -3.743 3.856 1.00 0.00 25 CYS A N 12
ATOM 15998 C CA . CYS A 1 25 ? -6.977 -3.206 2.631 1.00 0.00 25 CYS A CA 12
ATOM 15999 C C . CYS A 1 25 ? -6.362 -3.866 1.401 1.00 0.00 25 CYS A C 12
ATOM 16000 O O . CYS A 1 25 ? -5.159 -4.124 1.358 1.00 0.00 25 CYS A O 12
ATOM 16008 N N . PHE A 1 26 ? -7.197 -4.140 0.404 1.00 0.00 26 PHE A N 12
ATOM 16009 C CA . PHE A 1 26 ? -6.736 -4.774 -0.826 1.00 0.00 26 PHE A CA 12
ATOM 16010 C C . PHE A 1 26 ? -7.097 -3.927 -2.043 1.00 0.00 26 PHE A C 12
ATOM 16011 O O . PHE A 1 26 ? -8.268 -3.812 -2.408 1.00 0.00 26 PHE A O 12
ATOM 16028 N N . LEU A 1 27 ? -6.084 -3.336 -2.667 1.00 0.00 27 LEU A N 12
ATOM 16029 C CA . LEU A 1 27 ? -6.294 -2.499 -3.843 1.00 0.00 27 LEU A CA 12
ATOM 16030 C C . LEU A 1 27 ? -5.761 -3.181 -5.099 1.00 0.00 27 LEU A C 12
ATOM 16031 O O . LEU A 1 27 ? -4.557 -3.177 -5.356 1.00 0.00 27 LEU A O 12
ATOM 16047 N N . ASP A 1 28 ? -6.665 -3.763 -5.879 1.00 0.00 28 ASP A N 12
ATOM 16048 C CA . ASP A 1 28 ? -6.286 -4.447 -7.110 1.00 0.00 28 ASP A CA 12
ATOM 16049 C C . ASP A 1 28 ? -6.479 -3.535 -8.318 1.00 0.00 28 ASP A C 12
ATOM 16050 O O . ASP A 1 28 ? -6.387 -3.977 -9.464 1.00 0.00 28 ASP A O 12
ATOM 16059 N N . LYS A 1 29 ? -6.747 -2.261 -8.055 1.00 0.00 29 LYS A N 12
ATOM 16060 C CA . LYS A 1 29 ? -6.952 -1.286 -9.119 1.00 0.00 29 LYS A CA 12
ATOM 16061 C C . LYS A 1 29 ? -6.009 -0.098 -8.959 1.00 0.00 29 LYS A C 12
ATOM 16062 O O . LYS A 1 29 ? -6.399 1.050 -9.167 1.00 0.00 29 LYS A O 12
ATOM 16081 N N . VAL A 1 30 ? -4.764 -0.383 -8.590 1.00 0.00 30 VAL A N 12
ATOM 16082 C CA . VAL A 1 30 ? -3.764 0.662 -8.404 1.00 0.00 30 VAL A CA 12
ATOM 16083 C C . VAL A 1 30 ? -2.903 0.826 -9.652 1.00 0.00 30 VAL A C 12
ATOM 16084 O O . VAL A 1 30 ? -2.615 -0.145 -10.351 1.00 0.00 30 VAL A O 12
ATOM 16097 N N . GLU A 1 31 ? -2.495 2.062 -9.924 1.00 0.00 31 GLU A N 12
ATOM 16098 C CA . GLU A 1 31 ? -1.667 2.352 -11.089 1.00 0.00 31 GLU A CA 12
ATOM 16099 C C . GLU A 1 31 ? -0.191 2.124 -10.777 1.00 0.00 31 GLU A C 12
ATOM 16100 O O . GLU A 1 31 ? 0.264 2.295 -9.647 1.00 0.00 31 GLU A O 12
ATOM 16112 N N . PRO A 1 32 ? 0.575 1.728 -11.804 1.00 0.00 32 PRO A N 12
ATOM 16113 C CA . PRO A 1 32 ? 2.011 1.467 -11.666 1.00 0.00 32 PRO A CA 12
ATOM 16114 C C . PRO A 1 32 ? 2.812 2.743 -11.433 1.00 0.00 32 PRO A C 12
ATOM 16115 O O . PRO A 1 32 ? 3.776 2.753 -10.666 1.00 0.00 32 PRO A O 12
ATOM 16126 N N . HIS A 1 33 ? 2.408 3.820 -12.100 1.00 0.00 33 HIS A N 12
ATOM 16127 C CA . HIS A 1 33 ? 3.089 5.103 -11.965 1.00 0.00 33 HIS A CA 12
ATOM 16128 C C . HIS A 1 33 ? 2.701 5.788 -10.658 1.00 0.00 33 HIS A C 12
ATOM 16129 O O . HIS A 1 33 ? 3.250 6.832 -10.307 1.00 0.00 33 HIS A O 12
ATOM 16144 N N . ALA A 1 34 ? 1.752 5.194 -9.943 1.00 0.00 34 ALA A N 12
ATOM 16145 C CA . ALA A 1 34 ? 1.292 5.746 -8.675 1.00 0.00 34 ALA A CA 12
ATOM 16146 C C . ALA A 1 34 ? 2.382 5.661 -7.612 1.00 0.00 34 ALA A C 12
ATOM 16147 O O . ALA A 1 34 ? 2.968 4.601 -7.390 1.00 0.00 34 ALA A O 12
ATOM 16154 N N . THR A 1 35 ? 2.652 6.786 -6.955 1.00 0.00 35 THR A N 12
ATOM 16155 C CA . THR A 1 35 ? 3.673 6.839 -5.917 1.00 0.00 35 THR A CA 12
ATOM 16156 C C . THR A 1 35 ? 3.072 6.572 -4.541 1.00 0.00 35 THR A C 12
ATOM 16157 O O . THR A 1 35 ? 1.878 6.780 -4.324 1.00 0.00 35 THR A O 12
ATOM 16168 N N . ILE A 1 36 ? 3.907 6.111 -3.616 1.00 0.00 36 ILE A N 12
ATOM 16169 C CA . ILE A 1 36 ? 3.458 5.817 -2.261 1.00 0.00 36 ILE A CA 12
ATOM 16170 C C . ILE A 1 36 ? 2.500 6.890 -1.755 1.00 0.00 36 ILE A C 12
ATOM 16171 O O . ILE A 1 36 ? 1.466 6.584 -1.162 1.00 0.00 36 ILE A O 12
ATOM 16187 N N . ALA A 1 37 ? 2.852 8.150 -1.993 1.00 0.00 37 ALA A N 12
ATOM 16188 C CA . ALA A 1 37 ? 2.022 9.269 -1.565 1.00 0.00 37 ALA A CA 12
ATOM 16189 C C . ALA A 1 37 ? 0.560 9.039 -1.929 1.00 0.00 37 ALA A C 12
ATOM 16190 O O . ALA A 1 37 ? -0.324 9.144 -1.080 1.00 0.00 37 ALA A O 12
ATOM 16197 N N . GLU A 1 38 ? 0.313 8.725 -3.197 1.00 0.00 38 GLU A N 12
ATOM 16198 C CA . GLU A 1 38 ? -1.044 8.482 -3.673 1.00 0.00 38 GLU A CA 12
ATOM 16199 C C . GLU A 1 38 ? -1.672 7.297 -2.944 1.00 0.00 38 GLU A C 12
ATOM 16200 O O . GLU A 1 38 ? -2.825 7.359 -2.516 1.00 0.00 38 GLU A O 12
ATOM 16212 N N . ILE A 1 39 ? -0.906 6.220 -2.807 1.00 0.00 39 ILE A N 12
ATOM 16213 C CA . ILE A 1 39 ? -1.386 5.023 -2.130 1.00 0.00 39 ILE A CA 12
ATOM 16214 C C . ILE A 1 39 ? -2.062 5.372 -0.808 1.00 0.00 39 ILE A C 12
ATOM 16215 O O . ILE A 1 39 ? -3.168 4.913 -0.523 1.00 0.00 39 ILE A O 12
ATOM 16231 N N . LYS A 1 40 ? -1.390 6.189 -0.004 1.00 0.00 40 LYS A N 12
ATOM 16232 C CA . LYS A 1 40 ? -1.925 6.603 1.287 1.00 0.00 40 LYS A CA 12
ATOM 16233 C C . LYS A 1 40 ? -3.315 7.210 1.131 1.00 0.00 40 LYS A C 12
ATOM 16234 O O . LYS A 1 40 ? -4.245 6.849 1.852 1.00 0.00 40 LYS A O 12
ATOM 16253 N N . ASN A 1 41 ? -3.451 8.132 0.183 1.00 0.00 41 ASN A N 12
ATOM 16254 C CA . ASN A 1 41 ? -4.729 8.787 -0.069 1.00 0.00 41 ASN A CA 12
ATOM 16255 C C . ASN A 1 41 ? -5.840 7.759 -0.259 1.00 0.00 41 ASN A C 12
ATOM 16256 O O . ASN A 1 41 ? -6.871 7.811 0.414 1.00 0.00 41 ASN A O 12
ATOM 16267 N N . LEU A 1 42 ? -5.622 6.824 -1.177 1.00 0.00 42 LEU A N 12
ATOM 16268 C CA . LEU A 1 42 ? -6.604 5.782 -1.456 1.00 0.00 42 LEU A CA 12
ATOM 16269 C C . LEU A 1 42 ? -7.146 5.184 -0.161 1.00 0.00 42 LEU A C 12
ATOM 16270 O O . LEU A 1 42 ? -8.342 5.261 0.118 1.00 0.00 42 LEU A O 12
ATOM 16286 N N . PHE A 1 43 ? -6.256 4.590 0.628 1.00 0.00 43 PHE A N 12
ATOM 16287 C CA . PHE A 1 43 ? -6.644 3.980 1.894 1.00 0.00 43 PHE A CA 12
ATOM 16288 C C . PHE A 1 43 ? -7.477 4.947 2.731 1.00 0.00 43 PHE A C 12
ATOM 16289 O O . PHE A 1 43 ? -8.418 4.543 3.415 1.00 0.00 43 PHE A O 12
ATOM 16306 N N . THR A 1 44 ? -7.124 6.227 2.671 1.00 0.00 44 THR A N 12
ATOM 16307 C CA . THR A 1 44 ? -7.837 7.252 3.424 1.00 0.00 44 THR A CA 12
ATOM 16308 C C . THR A 1 44 ? -9.312 7.289 3.042 1.00 0.00 44 THR A C 12
ATOM 16309 O O . THR A 1 44 ? -10.185 7.384 3.905 1.00 0.00 44 THR A O 12
ATOM 16320 N N . LYS A 1 45 ? -9.585 7.211 1.744 1.00 0.00 45 LYS A N 12
ATOM 16321 C CA . LYS A 1 45 ? -10.955 7.233 1.247 1.00 0.00 45 LYS A CA 12
ATOM 16322 C C . LYS A 1 45 ? -11.889 6.484 2.192 1.00 0.00 45 LYS A C 12
ATOM 16323 O O . LYS A 1 45 ? -12.749 7.084 2.837 1.00 0.00 45 LYS A O 12
ATOM 16342 N N . THR A 1 46 ? -11.713 5.168 2.270 1.00 0.00 46 THR A N 12
ATOM 16343 C CA . THR A 1 46 ? -12.540 4.337 3.137 1.00 0.00 46 THR A CA 12
ATOM 16344 C C . THR A 1 46 ? -12.424 4.775 4.592 1.00 0.00 46 THR A C 12
ATOM 16345 O O . THR A 1 46 ? -13.418 5.134 5.224 1.00 0.00 46 THR A O 12
ATOM 16356 N N . HIS A 1 47 ? -11.204 4.744 5.119 1.00 0.00 47 HIS A N 12
ATOM 16357 C CA . HIS A 1 47 ? -10.958 5.140 6.502 1.00 0.00 47 HIS A CA 12
ATOM 16358 C C . HIS A 1 47 ? -10.354 6.539 6.567 1.00 0.00 47 HIS A C 12
ATOM 16359 O O . HIS A 1 47 ? -9.147 6.728 6.420 1.00 0.00 47 HIS A O 12
ATOM 16374 N N . PRO A 1 48 ? -11.213 7.545 6.792 1.00 0.00 48 PRO A N 12
ATOM 16375 C CA . PRO A 1 48 ? -10.787 8.945 6.882 1.00 0.00 48 PRO A CA 12
ATOM 16376 C C . PRO A 1 48 ? -9.976 9.224 8.143 1.00 0.00 48 PRO A C 12
ATOM 16377 O O . PRO A 1 48 ? -8.996 9.967 8.109 1.00 0.00 48 PRO A O 12
ATOM 16388 N N . GLN A 1 49 ? -10.393 8.624 9.253 1.00 0.00 49 GLN A N 12
ATOM 16389 C CA . GLN A 1 49 ? -9.705 8.810 10.525 1.00 0.00 49 GLN A CA 12
ATOM 16390 C C . GLN A 1 49 ? -8.208 8.558 10.376 1.00 0.00 49 GLN A C 12
ATOM 16391 O O . GLN A 1 49 ? -7.398 9.119 11.114 1.00 0.00 49 GLN A O 12
ATOM 16405 N N . TRP A 1 50 ? -7.849 7.710 9.419 1.00 0.00 50 TRP A N 12
ATOM 16406 C CA . TRP A 1 50 ? -6.448 7.383 9.174 1.00 0.00 50 TRP A CA 12
ATOM 16407 C C . TRP A 1 50 ? -5.819 8.376 8.203 1.00 0.00 50 TRP A C 12
ATOM 16408 O O . TRP A 1 50 ? -6.223 8.465 7.043 1.00 0.00 50 TRP A O 12
ATOM 16429 N N . TYR A 1 51 ? -4.830 9.121 8.684 1.00 0.00 51 TYR A N 12
ATOM 16430 C CA . TYR A 1 51 ? -4.147 10.109 7.858 1.00 0.00 51 TYR A CA 12
ATOM 16431 C C . TYR A 1 51 ? -2.837 9.550 7.311 1.00 0.00 51 TYR A C 12
ATOM 16432 O O . TYR A 1 51 ? -2.287 8.574 7.822 1.00 0.00 51 TYR A O 12
ATOM 16450 N N . PRO A 1 52 ? -2.324 10.183 6.245 1.00 0.00 52 PRO A N 12
ATOM 16451 C CA . PRO A 1 52 ? -1.072 9.769 5.605 1.00 0.00 52 PRO A CA 12
ATOM 16452 C C . PRO A 1 52 ? 0.146 10.046 6.479 1.00 0.00 52 PRO A C 12
ATOM 16453 O O . PRO A 1 52 ? 1.159 9.354 6.387 1.00 0.00 52 PRO A O 12
ATOM 16464 N N . ALA A 1 53 ? 0.040 11.064 7.328 1.00 0.00 53 ALA A N 12
ATOM 16465 C CA . ALA A 1 53 ? 1.132 11.431 8.221 1.00 0.00 53 ALA A CA 12
ATOM 16466 C C . ALA A 1 53 ? 1.425 10.315 9.218 1.00 0.00 53 ALA A C 12
ATOM 16467 O O . ALA A 1 53 ? 2.576 10.095 9.598 1.00 0.00 53 ALA A O 12
ATOM 16474 N N . ARG A 1 54 ? 0.378 9.613 9.638 1.00 0.00 54 ARG A N 12
ATOM 16475 C CA . ARG A 1 54 ? 0.524 8.520 10.592 1.00 0.00 54 ARG A CA 12
ATOM 16476 C C . ARG A 1 54 ? 0.750 7.195 9.871 1.00 0.00 54 ARG A C 12
ATOM 16477 O O . ARG A 1 54 ? 1.710 6.479 10.156 1.00 0.00 54 ARG A O 12
ATOM 16498 N N . GLN A 1 55 ? -0.140 6.875 8.937 1.00 0.00 55 GLN A N 12
ATOM 16499 C CA . GLN A 1 55 ? -0.038 5.636 8.177 1.00 0.00 55 GLN A CA 12
ATOM 16500 C C . GLN A 1 55 ? 1.365 5.464 7.603 1.00 0.00 55 GLN A C 12
ATOM 16501 O O . GLN A 1 55 ? 1.796 6.237 6.748 1.00 0.00 55 GLN A O 12
ATOM 16515 N N . SER A 1 56 ? 2.073 4.444 8.079 1.00 0.00 56 SER A N 12
ATOM 16516 C CA . SER A 1 56 ? 3.429 4.173 7.616 1.00 0.00 56 SER A CA 12
ATOM 16517 C C . SER A 1 56 ? 3.462 2.934 6.727 1.00 0.00 56 SER A C 12
ATOM 16518 O O . SER A 1 56 ? 2.798 1.935 7.009 1.00 0.00 56 SER A O 12
ATOM 16526 N N . LEU A 1 57 ? 4.239 3.005 5.652 1.00 0.00 57 LEU A N 12
ATOM 16527 C CA . LEU A 1 57 ? 4.360 1.890 4.720 1.00 0.00 57 LEU A CA 12
ATOM 16528 C C . LEU A 1 57 ? 5.815 1.454 4.578 1.00 0.00 57 LEU A C 12
ATOM 16529 O O . LEU A 1 57 ? 6.724 2.284 4.578 1.00 0.00 57 LEU A O 12
ATOM 16545 N N . ARG A 1 58 ? 6.026 0.148 4.455 1.00 0.00 58 ARG A N 12
ATOM 16546 C CA . ARG A 1 58 ? 7.370 -0.398 4.311 1.00 0.00 58 ARG A CA 12
ATOM 16547 C C . ARG A 1 58 ? 7.351 -1.678 3.480 1.00 0.00 58 ARG A C 12
ATOM 16548 O O . ARG A 1 58 ? 6.470 -2.523 3.642 1.00 0.00 58 ARG A O 12
ATOM 16569 N N . LEU A 1 59 ? 8.328 -1.813 2.590 1.00 0.00 59 LEU A N 12
ATOM 16570 C CA . LEU A 1 59 ? 8.424 -2.990 1.732 1.00 0.00 59 LEU A CA 12
ATOM 16571 C C . LEU A 1 59 ? 8.631 -4.253 2.562 1.00 0.00 59 LEU A C 12
ATOM 16572 O O . LEU A 1 59 ? 8.283 -5.353 2.133 1.00 0.00 59 LEU A O 12
ATOM 16588 N N . ASP A 1 60 ? 9.197 -4.086 3.752 1.00 0.00 60 ASP A N 12
ATOM 16589 C CA . ASP A 1 60 ? 9.447 -5.213 4.644 1.00 0.00 60 ASP A CA 12
ATOM 16590 C C . ASP A 1 60 ? 9.236 -4.810 6.100 1.00 0.00 60 ASP A C 12
ATOM 16591 O O . ASP A 1 60 ? 9.430 -3.657 6.485 1.00 0.00 60 ASP A O 12
ATOM 16600 N N . PRO A 1 61 ? 8.827 -5.782 6.929 1.00 0.00 61 PRO A N 12
ATOM 16601 C CA . PRO A 1 61 ? 8.579 -5.553 8.356 1.00 0.00 61 PRO A CA 12
ATOM 16602 C C . PRO A 1 61 ? 9.865 -5.296 9.134 1.00 0.00 61 PRO A C 12
ATOM 16603 O O . PRO A 1 61 ? 9.831 -4.877 10.291 1.00 0.00 61 PRO A O 12
ATOM 16614 N N . LYS A 1 62 ? 11.000 -5.549 8.491 1.00 0.00 62 LYS A N 12
ATOM 16615 C CA . LYS A 1 62 ? 12.299 -5.343 9.121 1.00 0.00 62 LYS A CA 12
ATOM 16616 C C . LYS A 1 62 ? 13.182 -4.440 8.266 1.00 0.00 62 LYS A C 12
ATOM 16617 O O . LYS A 1 62 ? 14.407 -4.471 8.374 1.00 0.00 62 LYS A O 12
ATOM 16636 N N . GLY A 1 63 ? 12.551 -3.636 7.416 1.00 0.00 63 GLY A N 12
ATOM 16637 C CA . GLY A 1 63 ? 13.295 -2.734 6.556 1.00 0.00 63 GLY A CA 12
ATOM 16638 C C . GLY A 1 63 ? 13.317 -1.314 7.085 1.00 0.00 63 GLY A C 12
ATOM 16639 O O . GLY A 1 63 ? 13.806 -1.060 8.185 1.00 0.00 63 GLY A O 12
ATOM 16643 N N . LYS A 1 64 ? 12.786 -0.383 6.298 1.00 0.00 64 LYS A N 12
ATOM 16644 C CA . LYS A 1 64 ? 12.746 1.020 6.692 1.00 0.00 64 LYS A CA 12
ATOM 16645 C C . LYS A 1 64 ? 11.446 1.676 6.237 1.00 0.00 64 LYS A C 12
ATOM 16646 O O . LYS A 1 64 ? 10.591 1.028 5.633 1.00 0.00 64 LYS A O 12
ATOM 16665 N N . SER A 1 65 ? 11.306 2.965 6.528 1.00 0.00 65 SER A N 12
ATOM 16666 C CA . SER A 1 65 ? 10.109 3.708 6.150 1.00 0.00 65 SER A CA 12
ATOM 16667 C C . SER A 1 65 ? 10.156 4.099 4.676 1.00 0.00 65 SER A C 12
ATOM 16668 O O . SER A 1 65 ? 11.146 4.657 4.201 1.00 0.00 65 SER A O 12
ATOM 16676 N N . LEU A 1 66 ? 9.079 3.803 3.958 1.00 0.00 66 LEU A N 12
ATOM 16677 C CA . LEU A 1 66 ? 8.994 4.123 2.537 1.00 0.00 66 LEU A CA 12
ATOM 16678 C C . LEU A 1 66 ? 8.781 5.619 2.328 1.00 0.00 66 LEU A C 12
ATOM 16679 O O . LEU A 1 66 ? 8.353 6.330 3.237 1.00 0.00 66 LEU A O 12
ATOM 16695 N N . LYS A 1 67 ? 9.081 6.091 1.122 1.00 0.00 67 LYS A N 12
ATOM 16696 C CA . LYS A 1 67 ? 8.919 7.502 0.790 1.00 0.00 67 LYS A CA 12
ATOM 16697 C C . LYS A 1 67 ? 8.184 7.668 -0.536 1.00 0.00 67 LYS A C 12
ATOM 16698 O O . LYS A 1 67 ? 8.261 6.805 -1.411 1.00 0.00 67 LYS A O 12
ATOM 16717 N N . ASP A 1 68 ? 7.473 8.781 -0.678 1.00 0.00 68 ASP A N 12
ATOM 16718 C CA . ASP A 1 68 ? 6.726 9.061 -1.899 1.00 0.00 68 ASP A CA 12
ATOM 16719 C C . ASP A 1 68 ? 7.581 8.788 -3.133 1.00 0.00 68 ASP A C 12
ATOM 16720 O O . ASP A 1 68 ? 7.138 8.127 -4.071 1.00 0.00 68 ASP A O 12
ATOM 16729 N N . GLU A 1 69 ? 8.806 9.303 -3.124 1.00 0.00 69 GLU A N 12
ATOM 16730 C CA . GLU A 1 69 ? 9.721 9.116 -4.244 1.00 0.00 69 GLU A CA 12
ATOM 16731 C C . GLU A 1 69 ? 9.602 7.705 -4.813 1.00 0.00 69 GLU A C 12
ATOM 16732 O O . GLU A 1 69 ? 9.869 7.476 -5.993 1.00 0.00 69 GLU A O 12
ATOM 16744 N N . ASP A 1 70 ? 9.200 6.764 -3.967 1.00 0.00 70 ASP A N 12
ATOM 16745 C CA . ASP A 1 70 ? 9.045 5.375 -4.385 1.00 0.00 70 ASP A CA 12
ATOM 16746 C C . ASP A 1 70 ? 7.814 5.208 -5.270 1.00 0.00 70 ASP A C 12
ATOM 16747 O O . ASP A 1 70 ? 6.799 5.877 -5.073 1.00 0.00 70 ASP A O 12
ATOM 16756 N N . VAL A 1 71 ? 7.911 4.313 -6.248 1.00 0.00 71 VAL A N 12
ATOM 16757 C CA . VAL A 1 71 ? 6.806 4.058 -7.164 1.00 0.00 71 VAL A CA 12
ATOM 16758 C C . VAL A 1 71 ? 6.510 2.566 -7.266 1.00 0.00 71 VAL A C 12
ATOM 16759 O O . VAL A 1 71 ? 7.396 1.731 -7.077 1.00 0.00 71 VAL A O 12
ATOM 16772 N N . LEU A 1 72 ? 5.259 2.236 -7.567 1.00 0.00 72 LEU A N 12
ATOM 16773 C CA . LEU A 1 72 ? 4.845 0.843 -7.696 1.00 0.00 72 LEU A CA 12
ATOM 16774 C C . LEU A 1 72 ? 5.558 0.169 -8.863 1.00 0.00 72 LEU A C 12
ATOM 16775 O O . LEU A 1 72 ? 5.510 -1.052 -9.009 1.00 0.00 72 LEU A O 12
ATOM 16791 N N . GLN A 1 73 ? 6.221 0.972 -9.689 1.00 0.00 73 GLN A N 12
ATOM 16792 C CA . GLN A 1 73 ? 6.946 0.452 -10.842 1.00 0.00 73 GLN A CA 12
ATOM 16793 C C . GLN A 1 73 ? 8.451 0.609 -10.655 1.00 0.00 73 GLN A C 12
ATOM 16794 O O . GLN A 1 73 ? 9.244 -0.036 -11.342 1.00 0.00 73 GLN A O 12
ATOM 16808 N N . LYS A 1 74 ? 8.839 1.469 -9.720 1.00 0.00 74 LYS A N 12
ATOM 16809 C CA . LYS A 1 74 ? 10.250 1.711 -9.441 1.00 0.00 74 LYS A CA 12
ATOM 16810 C C . LYS A 1 74 ? 10.732 0.844 -8.282 1.00 0.00 74 LYS A C 12
ATOM 16811 O O . LYS A 1 74 ? 11.904 0.472 -8.218 1.00 0.00 74 LYS A O 12
ATOM 16830 N N . LEU A 1 75 ? 9.821 0.524 -7.370 1.00 0.00 75 LEU A N 12
ATOM 16831 C CA . LEU A 1 75 ? 10.153 -0.302 -6.214 1.00 0.00 75 LEU A CA 12
ATOM 16832 C C . LEU A 1 75 ? 10.691 -1.660 -6.652 1.00 0.00 75 LEU A C 12
ATOM 16833 O O . LEU A 1 75 ? 10.408 -2.144 -7.748 1.00 0.00 75 LEU A O 12
ATOM 16849 N N . PRO A 1 76 ? 11.484 -2.293 -5.775 1.00 0.00 76 PRO A N 12
ATOM 16850 C CA . PRO A 1 76 ? 12.076 -3.606 -6.048 1.00 0.00 76 PRO A CA 12
ATOM 16851 C C . PRO A 1 76 ? 11.036 -4.721 -6.060 1.00 0.00 76 PRO A C 12
ATOM 16852 O O . PRO A 1 76 ? 11.352 -5.882 -5.803 1.00 0.00 76 PRO A O 12
ATOM 16863 N N . VAL A 1 77 ? 9.792 -4.359 -6.360 1.00 0.00 77 VAL A N 12
ATOM 16864 C CA . VAL A 1 77 ? 8.704 -5.329 -6.407 1.00 0.00 77 VAL A CA 12
ATOM 16865 C C . VAL A 1 77 ? 8.051 -5.356 -7.784 1.00 0.00 77 VAL A C 12
ATOM 16866 O O . VAL A 1 77 ? 8.287 -4.478 -8.612 1.00 0.00 77 VAL A O 12
ATOM 16879 N N . GLY A 1 78 ? 7.225 -6.371 -8.022 1.00 0.00 78 GLY A N 12
ATOM 16880 C CA . GLY A 1 78 ? 6.549 -6.493 -9.300 1.00 0.00 78 GLY A CA 12
ATOM 16881 C C . GLY A 1 78 ? 5.070 -6.175 -9.206 1.00 0.00 78 GLY A C 12
ATOM 16882 O O . GLY A 1 78 ? 4.622 -5.543 -8.249 1.00 0.00 78 GLY A O 12
ATOM 16886 N N . THR A 1 79 ? 4.308 -6.612 -10.203 1.00 0.00 79 THR A N 12
ATOM 16887 C CA . THR A 1 79 ? 2.871 -6.368 -10.231 1.00 0.00 79 THR A CA 12
ATOM 16888 C C . THR A 1 79 ? 2.259 -6.528 -8.844 1.00 0.00 79 THR A C 12
ATOM 16889 O O . THR A 1 79 ? 1.458 -5.701 -8.408 1.00 0.00 79 THR A O 12
ATOM 16900 N N . THR A 1 80 ? 2.642 -7.597 -8.153 1.00 0.00 80 THR A N 12
ATOM 16901 C CA . THR A 1 80 ? 2.131 -7.866 -6.815 1.00 0.00 80 THR A CA 12
ATOM 16902 C C . THR A 1 80 ? 2.961 -7.150 -5.755 1.00 0.00 80 THR A C 12
ATOM 16903 O O . THR A 1 80 ? 3.967 -7.678 -5.281 1.00 0.00 80 THR A O 12
ATOM 16914 N N . ALA A 1 81 ? 2.533 -5.947 -5.388 1.00 0.00 81 ALA A N 12
ATOM 16915 C CA . ALA A 1 81 ? 3.236 -5.160 -4.382 1.00 0.00 81 ALA A CA 12
ATOM 16916 C C . ALA A 1 81 ? 2.675 -5.424 -2.989 1.00 0.00 81 ALA A C 12
ATOM 16917 O O . ALA A 1 81 ? 1.462 -5.541 -2.808 1.00 0.00 81 ALA A O 12
ATOM 16924 N N . THR A 1 82 ? 3.564 -5.516 -2.005 1.00 0.00 82 THR A N 12
ATOM 16925 C CA . THR A 1 82 ? 3.158 -5.767 -0.628 1.00 0.00 82 THR A CA 12
ATOM 16926 C C . THR A 1 82 ? 3.678 -4.681 0.306 1.00 0.00 82 THR A C 12
ATOM 16927 O O . THR A 1 82 ? 4.888 -4.497 0.448 1.00 0.00 82 THR A O 12
ATOM 16938 N N . LEU A 1 83 ? 2.758 -3.963 0.941 1.00 0.00 83 LEU A N 12
ATOM 16939 C CA . LEU A 1 83 ? 3.124 -2.894 1.863 1.00 0.00 83 LEU A CA 12
ATOM 16940 C C . LEU A 1 83 ? 2.711 -3.240 3.290 1.00 0.00 83 LEU A C 12
ATOM 16941 O O . LEU A 1 83 ? 1.640 -3.803 3.517 1.00 0.00 83 LEU A O 12
ATOM 16957 N N . TYR A 1 84 ? 3.566 -2.898 4.247 1.00 0.00 84 TYR A N 12
ATOM 16958 C CA . TYR A 1 84 ? 3.291 -3.173 5.652 1.00 0.00 84 TYR A CA 12
ATOM 16959 C C . TYR A 1 84 ? 2.903 -1.896 6.391 1.00 0.00 84 TYR A C 12
ATOM 16960 O O . TYR A 1 84 ? 3.497 -0.839 6.182 1.00 0.00 84 TYR A O 12
ATOM 16978 N N . PHE A 1 85 ? 1.901 -2.003 7.258 1.00 0.00 85 PHE A N 12
ATOM 16979 C CA . PHE A 1 85 ? 1.432 -0.858 8.029 1.00 0.00 85 PHE A CA 12
ATOM 16980 C C . PHE A 1 85 ? 1.998 -0.887 9.446 1.00 0.00 85 PHE A C 12
ATOM 16981 O O . PHE A 1 85 ? 2.062 -1.942 10.078 1.00 0.00 85 PHE A O 12
ATOM 16998 N N . ARG A 1 86 ? 2.407 0.277 9.938 1.00 0.00 86 ARG A N 12
ATOM 16999 C CA . ARG A 1 86 ? 2.969 0.385 11.279 1.00 0.00 86 ARG A CA 12
ATOM 17000 C C . ARG A 1 86 ? 2.347 1.554 12.036 1.00 0.00 86 ARG A C 12
ATOM 17001 O O . ARG A 1 86 ? 2.203 2.651 11.496 1.00 0.00 86 ARG A O 12
ATOM 17022 N N . ASP A 1 87 ? 1.980 1.312 13.290 1.00 0.00 87 ASP A N 12
ATOM 17023 C CA . ASP A 1 87 ? 1.374 2.345 14.122 1.00 0.00 87 ASP A CA 12
ATOM 17024 C C . ASP A 1 87 ? 2.436 3.290 14.675 1.00 0.00 87 ASP A C 12
ATOM 17025 O O . ASP A 1 87 ? 3.351 2.867 15.384 1.00 0.00 87 ASP A O 12
ATOM 17034 N N . LEU A 1 88 ? 2.310 4.570 14.346 1.00 0.00 88 LEU A N 12
ATOM 17035 C CA . LEU A 1 88 ? 3.260 5.576 14.809 1.00 0.00 88 LEU A CA 12
ATOM 17036 C C . LEU A 1 88 ? 2.562 6.635 15.656 1.00 0.00 88 LEU A C 12
ATOM 17037 O O . LEU A 1 88 ? 3.189 7.293 16.486 1.00 0.00 88 LEU A O 12
ATOM 17053 N N . GLY A 1 1 ? -0.881 -23.943 -17.879 1.00 0.00 1 GLY A N 13
ATOM 17054 C CA . GLY A 1 1 ? 0.094 -23.302 -17.015 1.00 0.00 1 GLY A CA 13
ATOM 17055 C C . GLY A 1 1 ? -0.493 -22.138 -16.242 1.00 0.00 1 GLY A C 13
ATOM 17056 O O . GLY A 1 1 ? -0.377 -22.075 -15.019 1.00 0.00 1 GLY A O 13
ATOM 17060 N N . SER A 1 2 ? -1.124 -21.212 -16.958 1.00 0.00 2 SER A N 13
ATOM 17061 C CA . SER A 1 2 ? -1.726 -20.041 -16.333 1.00 0.00 2 SER A CA 13
ATOM 17062 C C . SER A 1 2 ? -2.946 -19.572 -17.119 1.00 0.00 2 SER A C 13
ATOM 17063 O O . SER A 1 2 ? -3.275 -20.128 -18.167 1.00 0.00 2 SER A O 13
ATOM 17071 N N . SER A 1 3 ? -3.614 -18.544 -16.605 1.00 0.00 3 SER A N 13
ATOM 17072 C CA . SER A 1 3 ? -4.801 -18.001 -17.257 1.00 0.00 3 SER A CA 13
ATOM 17073 C C . SER A 1 3 ? -4.543 -16.586 -17.764 1.00 0.00 3 SER A C 13
ATOM 17074 O O . SER A 1 3 ? -4.769 -16.283 -18.935 1.00 0.00 3 SER A O 13
ATOM 17082 N N . GLY A 1 4 ? -4.067 -15.722 -16.872 1.00 0.00 4 GLY A N 13
ATOM 17083 C CA . GLY A 1 4 ? -3.786 -14.348 -17.247 1.00 0.00 4 GLY A CA 13
ATOM 17084 C C . GLY A 1 4 ? -4.980 -13.436 -17.046 1.00 0.00 4 GLY A C 13
ATOM 17085 O O . GLY A 1 4 ? -6.091 -13.903 -16.797 1.00 0.00 4 GLY A O 13
ATOM 17089 N N . SER A 1 5 ? -4.750 -12.131 -17.152 1.00 0.00 5 SER A N 13
ATOM 17090 C CA . SER A 1 5 ? -5.815 -11.151 -16.975 1.00 0.00 5 SER A CA 13
ATOM 17091 C C . SER A 1 5 ? -6.619 -10.983 -18.260 1.00 0.00 5 SER A C 13
ATOM 17092 O O . SER A 1 5 ? -6.056 -10.910 -19.353 1.00 0.00 5 SER A O 13
ATOM 17100 N N . SER A 1 6 ? -7.940 -10.923 -18.121 1.00 0.00 6 SER A N 13
ATOM 17101 C CA . SER A 1 6 ? -8.823 -10.768 -19.271 1.00 0.00 6 SER A CA 13
ATOM 17102 C C . SER A 1 6 ? -9.066 -9.293 -19.575 1.00 0.00 6 SER A C 13
ATOM 17103 O O . SER A 1 6 ? -8.934 -8.852 -20.716 1.00 0.00 6 SER A O 13
ATOM 17111 N N . GLY A 1 7 ? -9.422 -8.533 -18.543 1.00 0.00 7 GLY A N 13
ATOM 17112 C CA . GLY A 1 7 ? -9.678 -7.116 -18.719 1.00 0.00 7 GLY A CA 13
ATOM 17113 C C . GLY A 1 7 ? -8.490 -6.259 -18.328 1.00 0.00 7 GLY A C 13
ATOM 17114 O O . GLY A 1 7 ? -7.383 -6.455 -18.830 1.00 0.00 7 GLY A O 13
ATOM 17118 N N . MET A 1 8 ? -8.719 -5.306 -17.431 1.00 0.00 8 MET A N 13
ATOM 17119 C CA . MET A 1 8 ? -7.658 -4.416 -16.973 1.00 0.00 8 MET A CA 13
ATOM 17120 C C . MET A 1 8 ? -6.569 -5.198 -16.247 1.00 0.00 8 MET A C 13
ATOM 17121 O O . MET A 1 8 ? -6.842 -6.209 -15.599 1.00 0.00 8 MET A O 13
ATOM 17135 N N . LYS A 1 9 ? -5.332 -4.724 -16.358 1.00 0.00 9 LYS A N 13
ATOM 17136 C CA . LYS A 1 9 ? -4.201 -5.377 -15.710 1.00 0.00 9 LYS A CA 13
ATOM 17137 C C . LYS A 1 9 ? -3.583 -4.471 -14.650 1.00 0.00 9 LYS A C 13
ATOM 17138 O O . LYS A 1 9 ? -2.362 -4.338 -14.568 1.00 0.00 9 LYS A O 13
ATOM 17157 N N . HIS A 1 10 ? -4.434 -3.851 -13.839 1.00 0.00 10 HIS A N 13
ATOM 17158 C CA . HIS A 1 10 ? -3.971 -2.958 -12.782 1.00 0.00 10 HIS A CA 13
ATOM 17159 C C . HIS A 1 10 ? -2.979 -3.670 -11.867 1.00 0.00 10 HIS A C 13
ATOM 17160 O O . HIS A 1 10 ? -2.600 -4.814 -12.116 1.00 0.00 10 HIS A O 13
ATOM 17175 N N . TYR A 1 11 ? -2.562 -2.984 -10.808 1.00 0.00 11 TYR A N 13
ATOM 17176 C CA . TYR A 1 11 ? -1.611 -3.549 -9.858 1.00 0.00 11 TYR A CA 13
ATOM 17177 C C . TYR A 1 11 ? -2.323 -4.039 -8.601 1.00 0.00 11 TYR A C 13
ATOM 17178 O O . TYR A 1 11 ? -3.282 -3.423 -8.138 1.00 0.00 11 TYR A O 13
ATOM 17196 N N . GLU A 1 12 ? -1.846 -5.153 -8.055 1.00 0.00 12 GLU A N 13
ATOM 17197 C CA . GLU A 1 12 ? -2.437 -5.727 -6.851 1.00 0.00 12 GLU A CA 13
ATOM 17198 C C . GLU A 1 12 ? -1.581 -5.420 -5.626 1.00 0.00 12 GLU A C 13
ATOM 17199 O O . GLU A 1 12 ? -0.481 -5.950 -5.473 1.00 0.00 12 GLU A O 13
ATOM 17211 N N . VAL A 1 13 ? -2.096 -4.558 -4.754 1.00 0.00 13 VAL A N 13
ATOM 17212 C CA . VAL A 1 13 ? -1.381 -4.179 -3.541 1.00 0.00 13 VAL A CA 13
ATOM 17213 C C . VAL A 1 13 ? -2.173 -4.559 -2.295 1.00 0.00 13 VAL A C 13
ATOM 17214 O O . VAL A 1 13 ? -3.327 -4.163 -2.137 1.00 0.00 13 VAL A O 13
ATOM 17227 N N . GLU A 1 14 ? -1.544 -5.329 -1.412 1.00 0.00 14 GLU A N 13
ATOM 17228 C CA . GLU A 1 14 ? -2.192 -5.763 -0.180 1.00 0.00 14 GLU A CA 13
ATOM 17229 C C . GLU A 1 14 ? -1.510 -5.147 1.039 1.00 0.00 14 GLU A C 13
ATOM 17230 O O . GLU A 1 14 ? -0.461 -5.618 1.480 1.00 0.00 14 GLU A O 13
ATOM 17242 N N . ILE A 1 15 ? -2.112 -4.092 1.576 1.00 0.00 15 ILE A N 13
ATOM 17243 C CA . ILE A 1 15 ? -1.564 -3.412 2.743 1.00 0.00 15 ILE A CA 13
ATOM 17244 C C . ILE A 1 15 ? -1.793 -4.226 4.012 1.00 0.00 15 ILE A C 13
ATOM 17245 O O . ILE A 1 15 ? -2.878 -4.198 4.594 1.00 0.00 15 ILE A O 13
ATOM 17261 N N . LEU A 1 16 ? -0.763 -4.950 4.437 1.00 0.00 16 LEU A N 13
ATOM 17262 C CA . LEU A 1 16 ? -0.850 -5.772 5.640 1.00 0.00 16 LEU A CA 13
ATOM 17263 C C . LEU A 1 16 ? -0.250 -5.047 6.840 1.00 0.00 16 LEU A C 13
ATOM 17264 O O . LEU A 1 16 ? 0.389 -4.004 6.692 1.00 0.00 16 LEU A O 13
ATOM 17280 N N . ASP A 1 17 ? -0.458 -5.606 8.027 1.00 0.00 17 ASP A N 13
ATOM 17281 C CA . ASP A 1 17 ? 0.066 -5.014 9.253 1.00 0.00 17 ASP A CA 13
ATOM 17282 C C . ASP A 1 17 ? 1.478 -5.516 9.538 1.00 0.00 17 ASP A C 13
ATOM 17283 O O . ASP A 1 17 ? 1.878 -6.579 9.063 1.00 0.00 17 ASP A O 13
ATOM 17292 N N . ALA A 1 18 ? 2.229 -4.743 10.316 1.00 0.00 18 ALA A N 13
ATOM 17293 C CA . ALA A 1 18 ? 3.596 -5.110 10.665 1.00 0.00 18 ALA A CA 13
ATOM 17294 C C . ALA A 1 18 ? 3.631 -5.959 11.930 1.00 0.00 18 ALA A C 13
ATOM 17295 O O . ALA A 1 18 ? 4.688 -6.441 12.339 1.00 0.00 18 ALA A O 13
ATOM 17302 N N . LYS A 1 19 ? 2.468 -6.139 12.548 1.00 0.00 19 LYS A N 13
ATOM 17303 C CA . LYS A 1 19 ? 2.364 -6.932 13.768 1.00 0.00 19 LYS A CA 13
ATOM 17304 C C . LYS A 1 19 ? 1.536 -8.190 13.530 1.00 0.00 19 LYS A C 13
ATOM 17305 O O . LYS A 1 19 ? 2.074 -9.295 13.451 1.00 0.00 19 LYS A O 13
ATOM 17324 N N . THR A 1 20 ? 0.223 -8.016 13.416 1.00 0.00 20 THR A N 13
ATOM 17325 C CA . THR A 1 20 ? -0.679 -9.137 13.187 1.00 0.00 20 THR A CA 13
ATOM 17326 C C . THR A 1 20 ? -0.684 -9.549 11.719 1.00 0.00 20 THR A C 13
ATOM 17327 O O . THR A 1 20 ? -1.204 -10.606 11.362 1.00 0.00 20 THR A O 13
ATOM 17338 N N . ARG A 1 21 ? -0.100 -8.708 10.872 1.00 0.00 21 ARG A N 13
ATOM 17339 C CA . ARG A 1 21 ? -0.037 -8.985 9.442 1.00 0.00 21 ARG A CA 13
ATOM 17340 C C . ARG A 1 21 ? -1.403 -9.407 8.909 1.00 0.00 21 ARG A C 13
ATOM 17341 O O . ARG A 1 21 ? -1.533 -10.445 8.261 1.00 0.00 21 ARG A O 13
ATOM 17362 N N . GLU A 1 22 ? -2.418 -8.595 9.188 1.00 0.00 22 GLU A N 13
ATOM 17363 C CA . GLU A 1 22 ? -3.774 -8.885 8.738 1.00 0.00 22 GLU A CA 13
ATOM 17364 C C . GLU A 1 22 ? -4.171 -7.972 7.581 1.00 0.00 22 GLU A C 13
ATOM 17365 O O . GLU A 1 22 ? -3.886 -6.774 7.595 1.00 0.00 22 GLU A O 13
ATOM 17377 N N . LYS A 1 23 ? -4.831 -8.546 6.581 1.00 0.00 23 LYS A N 13
ATOM 17378 C CA . LYS A 1 23 ? -5.269 -7.786 5.417 1.00 0.00 23 LYS A CA 13
ATOM 17379 C C . LYS A 1 23 ? -6.133 -6.601 5.834 1.00 0.00 23 LYS A C 13
ATOM 17380 O O . LYS A 1 23 ? -7.299 -6.767 6.197 1.00 0.00 23 LYS A O 13
ATOM 17399 N N . LEU A 1 24 ? -5.557 -5.406 5.780 1.00 0.00 24 LEU A N 13
ATOM 17400 C CA . LEU A 1 24 ? -6.276 -4.192 6.151 1.00 0.00 24 LEU A CA 13
ATOM 17401 C C . LEU A 1 24 ? -6.939 -3.557 4.932 1.00 0.00 24 LEU A C 13
ATOM 17402 O O . LEU A 1 24 ? -7.980 -2.909 5.047 1.00 0.00 24 LEU A O 13
ATOM 17418 N N . CYS A 1 25 ? -6.331 -3.751 3.767 1.00 0.00 25 CYS A N 13
ATOM 17419 C CA . CYS A 1 25 ? -6.863 -3.199 2.526 1.00 0.00 25 CYS A CA 13
ATOM 17420 C C . CYS A 1 25 ? -6.234 -3.879 1.315 1.00 0.00 25 CYS A C 13
ATOM 17421 O O . CYS A 1 25 ? -5.050 -4.215 1.324 1.00 0.00 25 CYS A O 13
ATOM 17429 N N . PHE A 1 26 ? -7.035 -4.080 0.273 1.00 0.00 26 PHE A N 13
ATOM 17430 C CA . PHE A 1 26 ? -6.557 -4.722 -0.945 1.00 0.00 26 PHE A CA 13
ATOM 17431 C C . PHE A 1 26 ? -6.925 -3.897 -2.175 1.00 0.00 26 PHE A C 13
ATOM 17432 O O . PHE A 1 26 ? -8.072 -3.907 -2.624 1.00 0.00 26 PHE A O 13
ATOM 17449 N N . LEU A 1 27 ? -5.944 -3.183 -2.715 1.00 0.00 27 LEU A N 13
ATOM 17450 C CA . LEU A 1 27 ? -6.162 -2.351 -3.894 1.00 0.00 27 LEU A CA 13
ATOM 17451 C C . LEU A 1 27 ? -5.674 -3.055 -5.156 1.00 0.00 27 LEU A C 13
ATOM 17452 O O . LEU A 1 27 ? -4.473 -3.115 -5.420 1.00 0.00 27 LEU A O 13
ATOM 17468 N N . ASP A 1 28 ? -6.613 -3.584 -5.932 1.00 0.00 28 ASP A N 13
ATOM 17469 C CA . ASP A 1 28 ? -6.280 -4.281 -7.169 1.00 0.00 28 ASP A CA 13
ATOM 17470 C C . ASP A 1 28 ? -6.457 -3.363 -8.375 1.00 0.00 28 ASP A C 13
ATOM 17471 O O . ASP A 1 28 ? -6.346 -3.798 -9.521 1.00 0.00 28 ASP A O 13
ATOM 17480 N N . LYS A 1 29 ? -6.735 -2.092 -8.108 1.00 0.00 29 LYS A N 13
ATOM 17481 C CA . LYS A 1 29 ? -6.928 -1.111 -9.170 1.00 0.00 29 LYS A CA 13
ATOM 17482 C C . LYS A 1 29 ? -5.931 0.036 -9.040 1.00 0.00 29 LYS A C 13
ATOM 17483 O O . LYS A 1 29 ? -6.276 1.198 -9.254 1.00 0.00 29 LYS A O 13
ATOM 17502 N N . VAL A 1 30 ? -4.694 -0.298 -8.688 1.00 0.00 30 VAL A N 13
ATOM 17503 C CA . VAL A 1 30 ? -3.646 0.704 -8.531 1.00 0.00 30 VAL A CA 13
ATOM 17504 C C . VAL A 1 30 ? -2.798 0.814 -9.793 1.00 0.00 30 VAL A C 13
ATOM 17505 O O . VAL A 1 30 ? -2.528 -0.185 -10.460 1.00 0.00 30 VAL A O 13
ATOM 17518 N N . GLU A 1 31 ? -2.381 2.034 -10.115 1.00 0.00 31 GLU A N 13
ATOM 17519 C CA . GLU A 1 31 ? -1.563 2.274 -11.298 1.00 0.00 31 GLU A CA 13
ATOM 17520 C C . GLU A 1 31 ? -0.091 1.999 -11.007 1.00 0.00 31 GLU A C 13
ATOM 17521 O O . GLU A 1 31 ? 0.393 2.188 -9.890 1.00 0.00 31 GLU A O 13
ATOM 17533 N N . PRO A 1 32 ? 0.640 1.541 -12.034 1.00 0.00 32 PRO A N 13
ATOM 17534 C CA . PRO A 1 32 ? 2.067 1.230 -11.914 1.00 0.00 32 PRO A CA 13
ATOM 17535 C C . PRO A 1 32 ? 2.921 2.481 -11.738 1.00 0.00 32 PRO A C 13
ATOM 17536 O O . PRO A 1 32 ? 3.977 2.441 -11.106 1.00 0.00 32 PRO A O 13
ATOM 17547 N N . HIS A 1 33 ? 2.456 3.593 -12.299 1.00 0.00 33 HIS A N 13
ATOM 17548 C CA . HIS A 1 33 ? 3.177 4.857 -12.202 1.00 0.00 33 HIS A CA 13
ATOM 17549 C C . HIS A 1 33 ? 2.810 5.595 -10.918 1.00 0.00 33 HIS A C 13
ATOM 17550 O O . HIS A 1 33 ? 3.434 6.596 -10.566 1.00 0.00 33 HIS A O 13
ATOM 17565 N N . ALA A 1 34 ? 1.793 5.095 -10.223 1.00 0.00 34 ALA A N 13
ATOM 17566 C CA . ALA A 1 34 ? 1.345 5.706 -8.978 1.00 0.00 34 ALA A CA 13
ATOM 17567 C C . ALA A 1 34 ? 2.444 5.670 -7.922 1.00 0.00 34 ALA A C 13
ATOM 17568 O O . ALA A 1 34 ? 3.115 4.654 -7.742 1.00 0.00 34 ALA A O 13
ATOM 17575 N N . THR A 1 35 ? 2.625 6.788 -7.225 1.00 0.00 35 THR A N 13
ATOM 17576 C CA . THR A 1 35 ? 3.644 6.886 -6.188 1.00 0.00 35 THR A CA 13
ATOM 17577 C C . THR A 1 35 ? 3.068 6.549 -4.817 1.00 0.00 35 THR A C 13
ATOM 17578 O O . THR A 1 35 ? 1.856 6.612 -4.611 1.00 0.00 35 THR A O 13
ATOM 17589 N N . ILE A 1 36 ? 3.944 6.191 -3.885 1.00 0.00 36 ILE A N 13
ATOM 17590 C CA . ILE A 1 36 ? 3.521 5.846 -2.533 1.00 0.00 36 ILE A CA 13
ATOM 17591 C C . ILE A 1 36 ? 2.528 6.868 -1.990 1.00 0.00 36 ILE A C 13
ATOM 17592 O O . ILE A 1 36 ? 1.526 6.507 -1.372 1.00 0.00 36 ILE A O 13
ATOM 17608 N N . ALA A 1 37 ? 2.812 8.144 -2.226 1.00 0.00 37 ALA A N 13
ATOM 17609 C CA . ALA A 1 37 ? 1.942 9.219 -1.764 1.00 0.00 37 ALA A CA 13
ATOM 17610 C C . ALA A 1 37 ? 0.486 8.937 -2.118 1.00 0.00 37 ALA A C 13
ATOM 17611 O O . ALA A 1 37 ? -0.388 8.959 -1.253 1.00 0.00 37 ALA A O 13
ATOM 17618 N N . GLU A 1 38 ? 0.234 8.672 -3.396 1.00 0.00 38 GLU A N 13
ATOM 17619 C CA . GLU A 1 38 ? -1.118 8.387 -3.864 1.00 0.00 38 GLU A CA 13
ATOM 17620 C C . GLU A 1 38 ? -1.706 7.185 -3.131 1.00 0.00 38 GLU A C 13
ATOM 17621 O O . GLU A 1 38 ? -2.881 7.182 -2.764 1.00 0.00 38 GLU A O 13
ATOM 17633 N N . ILE A 1 39 ? -0.880 6.165 -2.922 1.00 0.00 39 ILE A N 13
ATOM 17634 C CA . ILE A 1 39 ? -1.317 4.958 -2.233 1.00 0.00 39 ILE A CA 13
ATOM 17635 C C . ILE A 1 39 ? -1.957 5.293 -0.890 1.00 0.00 39 ILE A C 13
ATOM 17636 O O . ILE A 1 39 ? -3.095 4.910 -0.619 1.00 0.00 39 ILE A O 13
ATOM 17652 N N . LYS A 1 40 ? -1.217 6.010 -0.051 1.00 0.00 40 LYS A N 13
ATOM 17653 C CA . LYS A 1 40 ? -1.712 6.401 1.264 1.00 0.00 40 LYS A CA 13
ATOM 17654 C C . LYS A 1 40 ? -3.101 7.024 1.160 1.00 0.00 40 LYS A C 13
ATOM 17655 O O . LYS A 1 40 ? -4.006 6.676 1.916 1.00 0.00 40 LYS A O 13
ATOM 17674 N N . ASN A 1 41 ? -3.261 7.947 0.216 1.00 0.00 41 ASN A N 13
ATOM 17675 C CA . ASN A 1 41 ? -4.539 8.618 0.013 1.00 0.00 41 ASN A CA 13
ATOM 17676 C C . ASN A 1 41 ? -5.668 7.603 -0.139 1.00 0.00 41 ASN A C 13
ATOM 17677 O O . ASN A 1 41 ? -6.687 7.684 0.548 1.00 0.00 41 ASN A O 13
ATOM 17688 N N . LEU A 1 42 ? -5.480 6.647 -1.042 1.00 0.00 42 LEU A N 13
ATOM 17689 C CA . LEU A 1 42 ? -6.482 5.615 -1.284 1.00 0.00 42 LEU A CA 13
ATOM 17690 C C . LEU A 1 42 ? -6.992 5.033 0.030 1.00 0.00 42 LEU A C 13
ATOM 17691 O O . LEU A 1 42 ? -8.175 5.145 0.354 1.00 0.00 42 LEU A O 13
ATOM 17707 N N . PHE A 1 43 ? -6.092 4.412 0.785 1.00 0.00 43 PHE A N 13
ATOM 17708 C CA . PHE A 1 43 ? -6.450 3.813 2.066 1.00 0.00 43 PHE A CA 13
ATOM 17709 C C . PHE A 1 43 ? -7.263 4.787 2.913 1.00 0.00 43 PHE A C 13
ATOM 17710 O O . PHE A 1 43 ? -8.107 4.378 3.712 1.00 0.00 43 PHE A O 13
ATOM 17727 N N . THR A 1 44 ? -7.003 6.078 2.734 1.00 0.00 44 THR A N 13
ATOM 17728 C CA . THR A 1 44 ? -7.709 7.111 3.482 1.00 0.00 44 THR A CA 13
ATOM 17729 C C . THR A 1 44 ? -9.165 7.210 3.043 1.00 0.00 44 THR A C 13
ATOM 17730 O O . THR A 1 44 ? -10.064 7.375 3.868 1.00 0.00 44 THR A O 13
ATOM 17741 N N . LYS A 1 45 ? -9.393 7.108 1.738 1.00 0.00 45 LYS A N 13
ATOM 17742 C CA . LYS A 1 45 ? -10.741 7.184 1.188 1.00 0.00 45 LYS A CA 13
ATOM 17743 C C . LYS A 1 45 ? -11.739 6.466 2.092 1.00 0.00 45 LYS A C 13
ATOM 17744 O O . LYS A 1 45 ? -12.675 7.077 2.608 1.00 0.00 45 LYS A O 13
ATOM 17763 N N . THR A 1 46 ? -11.532 5.167 2.280 1.00 0.00 46 THR A N 13
ATOM 17764 C CA . THR A 1 46 ? -12.412 4.367 3.122 1.00 0.00 46 THR A CA 13
ATOM 17765 C C . THR A 1 46 ? -12.410 4.874 4.559 1.00 0.00 46 THR A C 13
ATOM 17766 O O . THR A 1 46 ? -13.448 5.268 5.091 1.00 0.00 46 THR A O 13
ATOM 17777 N N . HIS A 1 47 ? -11.237 4.863 5.184 1.00 0.00 47 HIS A N 13
ATOM 17778 C CA . HIS A 1 47 ? -11.099 5.324 6.561 1.00 0.00 47 HIS A CA 13
ATOM 17779 C C . HIS A 1 47 ? -10.529 6.738 6.606 1.00 0.00 47 HIS A C 13
ATOM 17780 O O . HIS A 1 47 ? -9.322 6.951 6.492 1.00 0.00 47 HIS A O 13
ATOM 17795 N N . PRO A 1 48 ? -11.416 7.730 6.774 1.00 0.00 48 PRO A N 13
ATOM 17796 C CA . PRO A 1 48 ? -11.025 9.141 6.838 1.00 0.00 48 PRO A CA 13
ATOM 17797 C C . PRO A 1 48 ? -10.262 9.474 8.116 1.00 0.00 48 PRO A C 13
ATOM 17798 O O . PRO A 1 48 ? -9.272 10.205 8.086 1.00 0.00 48 PRO A O 13
ATOM 17809 N N . GLN A 1 49 ? -10.730 8.933 9.236 1.00 0.00 49 GLN A N 13
ATOM 17810 C CA . GLN A 1 49 ? -10.091 9.174 10.525 1.00 0.00 49 GLN A CA 13
ATOM 17811 C C . GLN A 1 49 ? -8.590 8.912 10.446 1.00 0.00 49 GLN A C 13
ATOM 17812 O O . GLN A 1 49 ? -7.798 9.579 11.111 1.00 0.00 49 GLN A O 13
ATOM 17826 N N . TRP A 1 50 ? -8.208 7.936 9.630 1.00 0.00 50 TRP A N 13
ATOM 17827 C CA . TRP A 1 50 ? -6.801 7.586 9.465 1.00 0.00 50 TRP A CA 13
ATOM 17828 C C . TRP A 1 50 ? -6.119 8.524 8.475 1.00 0.00 50 TRP A C 13
ATOM 17829 O O . TRP A 1 50 ? -6.461 8.549 7.292 1.00 0.00 50 TRP A O 13
ATOM 17850 N N . TYR A 1 51 ? -5.155 9.294 8.965 1.00 0.00 51 TYR A N 13
ATOM 17851 C CA . TYR A 1 51 ? -4.426 10.236 8.123 1.00 0.00 51 TYR A CA 13
ATOM 17852 C C . TYR A 1 51 ? -3.102 9.638 7.657 1.00 0.00 51 TYR A C 13
ATOM 17853 O O . TYR A 1 51 ? -2.574 8.696 8.249 1.00 0.00 51 TYR A O 13
ATOM 17871 N N . PRO A 1 52 ? -2.551 10.200 6.571 1.00 0.00 52 PRO A N 13
ATOM 17872 C CA . PRO A 1 52 ? -1.281 9.740 6.001 1.00 0.00 52 PRO A CA 13
ATOM 17873 C C . PRO A 1 52 ? -0.091 10.070 6.895 1.00 0.00 52 PRO A C 13
ATOM 17874 O O . PRO A 1 52 ? 0.916 9.363 6.890 1.00 0.00 52 PRO A O 13
ATOM 17885 N N . ALA A 1 53 ? -0.214 11.148 7.662 1.00 0.00 53 ALA A N 13
ATOM 17886 C CA . ALA A 1 53 ? 0.851 11.570 8.564 1.00 0.00 53 ALA A CA 13
ATOM 17887 C C . ALA A 1 53 ? 1.107 10.520 9.640 1.00 0.00 53 ALA A C 13
ATOM 17888 O O . ALA A 1 53 ? 2.230 10.371 10.120 1.00 0.00 53 ALA A O 13
ATOM 17895 N N . ARG A 1 54 ? 0.057 9.796 10.015 1.00 0.00 54 ARG A N 13
ATOM 17896 C CA . ARG A 1 54 ? 0.169 8.761 11.036 1.00 0.00 54 ARG A CA 13
ATOM 17897 C C . ARG A 1 54 ? 0.499 7.411 10.408 1.00 0.00 54 ARG A C 13
ATOM 17898 O O . ARG A 1 54 ? 1.337 6.667 10.918 1.00 0.00 54 ARG A O 13
ATOM 17919 N N . GLN A 1 55 ? -0.165 7.101 9.299 1.00 0.00 55 GLN A N 13
ATOM 17920 C CA . GLN A 1 55 ? 0.058 5.840 8.603 1.00 0.00 55 GLN A CA 13
ATOM 17921 C C . GLN A 1 55 ? 1.480 5.763 8.056 1.00 0.00 55 GLN A C 13
ATOM 17922 O O . GLN A 1 55 ? 2.013 6.749 7.546 1.00 0.00 55 GLN A O 13
ATOM 17936 N N . SER A 1 56 ? 2.088 4.587 8.166 1.00 0.00 56 SER A N 13
ATOM 17937 C CA . SER A 1 56 ? 3.450 4.383 7.687 1.00 0.00 56 SER A CA 13
ATOM 17938 C C . SER A 1 56 ? 3.539 3.131 6.819 1.00 0.00 56 SER A C 13
ATOM 17939 O O . SER A 1 56 ? 3.131 2.045 7.233 1.00 0.00 56 SER A O 13
ATOM 17947 N N . LEU A 1 57 ? 4.074 3.291 5.614 1.00 0.00 57 LEU A N 13
ATOM 17948 C CA . LEU A 1 57 ? 4.218 2.174 4.686 1.00 0.00 57 LEU A CA 13
ATOM 17949 C C . LEU A 1 57 ? 5.672 1.723 4.597 1.00 0.00 57 LEU A C 13
ATOM 17950 O O . LEU A 1 57 ? 6.586 2.547 4.549 1.00 0.00 57 LEU A O 13
ATOM 17966 N N . ARG A 1 58 ? 5.879 0.411 4.575 1.00 0.00 58 ARG A N 13
ATOM 17967 C CA . ARG A 1 58 ? 7.222 -0.150 4.491 1.00 0.00 58 ARG A CA 13
ATOM 17968 C C . ARG A 1 58 ? 7.221 -1.445 3.683 1.00 0.00 58 ARG A C 13
ATOM 17969 O O . ARG A 1 58 ? 6.342 -2.291 3.848 1.00 0.00 58 ARG A O 13
ATOM 17990 N N . LEU A 1 59 ? 8.211 -1.592 2.810 1.00 0.00 59 LEU A N 13
ATOM 17991 C CA . LEU A 1 59 ? 8.325 -2.783 1.976 1.00 0.00 59 LEU A CA 13
ATOM 17992 C C . LEU A 1 59 ? 8.525 -4.030 2.831 1.00 0.00 59 LEU A C 13
ATOM 17993 O O . LEU A 1 59 ? 8.241 -5.146 2.395 1.00 0.00 59 LEU A O 13
ATOM 18009 N N . ASP A 1 60 ? 9.011 -3.832 4.051 1.00 0.00 60 ASP A N 13
ATOM 18010 C CA . ASP A 1 60 ? 9.245 -4.940 4.970 1.00 0.00 60 ASP A CA 13
ATOM 18011 C C . ASP A 1 60 ? 9.021 -4.505 6.415 1.00 0.00 60 ASP A C 13
ATOM 18012 O O . ASP A 1 60 ? 9.210 -3.343 6.775 1.00 0.00 60 ASP A O 13
ATOM 18021 N N . PRO A 1 61 ? 8.607 -5.458 7.263 1.00 0.00 61 PRO A N 13
ATOM 18022 C CA . PRO A 1 61 ? 8.347 -5.197 8.682 1.00 0.00 61 PRO A CA 13
ATOM 18023 C C . PRO A 1 61 ? 9.626 -4.919 9.464 1.00 0.00 61 PRO A C 13
ATOM 18024 O O . PRO A 1 61 ? 9.581 -4.476 10.612 1.00 0.00 61 PRO A O 13
ATOM 18035 N N . LYS A 1 62 ? 10.767 -5.181 8.835 1.00 0.00 62 LYS A N 13
ATOM 18036 C CA . LYS A 1 62 ? 12.060 -4.958 9.471 1.00 0.00 62 LYS A CA 13
ATOM 18037 C C . LYS A 1 62 ? 12.939 -4.052 8.614 1.00 0.00 62 LYS A C 13
ATOM 18038 O O . LYS A 1 62 ? 14.157 -4.013 8.781 1.00 0.00 62 LYS A O 13
ATOM 18057 N N . GLY A 1 63 ? 12.311 -3.323 7.696 1.00 0.00 63 GLY A N 13
ATOM 18058 C CA . GLY A 1 63 ? 13.052 -2.426 6.827 1.00 0.00 63 GLY A CA 13
ATOM 18059 C C . GLY A 1 63 ? 13.023 -0.991 7.315 1.00 0.00 63 GLY A C 13
ATOM 18060 O O . GLY A 1 63 ? 13.374 -0.710 8.461 1.00 0.00 63 GLY A O 13
ATOM 18064 N N . LYS A 1 64 ? 12.604 -0.080 6.444 1.00 0.00 64 LYS A N 13
ATOM 18065 C CA . LYS A 1 64 ? 12.531 1.334 6.790 1.00 0.00 64 LYS A CA 13
ATOM 18066 C C . LYS A 1 64 ? 11.240 1.956 6.267 1.00 0.00 64 LYS A C 13
ATOM 18067 O O . LYS A 1 64 ? 10.396 1.268 5.694 1.00 0.00 64 LYS A O 13
ATOM 18086 N N . SER A 1 65 ? 11.093 3.262 6.468 1.00 0.00 65 SER A N 13
ATOM 18087 C CA . SER A 1 65 ? 9.904 3.976 6.019 1.00 0.00 65 SER A CA 13
ATOM 18088 C C . SER A 1 65 ? 9.991 4.293 4.529 1.00 0.00 65 SER A C 13
ATOM 18089 O O . SER A 1 65 ? 11.040 4.703 4.030 1.00 0.00 65 SER A O 13
ATOM 18097 N N . LEU A 1 66 ? 8.882 4.099 3.824 1.00 0.00 66 LEU A N 13
ATOM 18098 C CA . LEU A 1 66 ? 8.831 4.363 2.390 1.00 0.00 66 LEU A CA 13
ATOM 18099 C C . LEU A 1 66 ? 8.631 5.850 2.117 1.00 0.00 66 LEU A C 13
ATOM 18100 O O . LEU A 1 66 ? 8.199 6.600 2.993 1.00 0.00 66 LEU A O 13
ATOM 18116 N N . LYS A 1 67 ? 8.944 6.270 0.896 1.00 0.00 67 LYS A N 13
ATOM 18117 C CA . LYS A 1 67 ? 8.796 7.667 0.505 1.00 0.00 67 LYS A CA 13
ATOM 18118 C C . LYS A 1 67 ? 8.105 7.782 -0.850 1.00 0.00 67 LYS A C 13
ATOM 18119 O O . LYS A 1 67 ? 8.224 6.895 -1.695 1.00 0.00 67 LYS A O 13
ATOM 18138 N N . ASP A 1 68 ? 7.384 8.880 -1.050 1.00 0.00 68 ASP A N 13
ATOM 18139 C CA . ASP A 1 68 ? 6.676 9.112 -2.303 1.00 0.00 68 ASP A CA 13
ATOM 18140 C C . ASP A 1 68 ? 7.558 8.763 -3.498 1.00 0.00 68 ASP A C 13
ATOM 18141 O O . ASP A 1 68 ? 7.142 8.031 -4.395 1.00 0.00 68 ASP A O 13
ATOM 18150 N N . GLU A 1 69 ? 8.777 9.294 -3.502 1.00 0.00 69 GLU A N 13
ATOM 18151 C CA . GLU A 1 69 ? 9.716 9.040 -4.588 1.00 0.00 69 GLU A CA 13
ATOM 18152 C C . GLU A 1 69 ? 9.556 7.621 -5.125 1.00 0.00 69 GLU A C 13
ATOM 18153 O O . GLU A 1 69 ? 9.717 7.376 -6.321 1.00 0.00 69 GLU A O 13
ATOM 18165 N N . ASP A 1 70 ? 9.239 6.689 -4.233 1.00 0.00 70 ASP A N 13
ATOM 18166 C CA . ASP A 1 70 ? 9.057 5.294 -4.616 1.00 0.00 70 ASP A CA 13
ATOM 18167 C C . ASP A 1 70 ? 7.817 5.128 -5.489 1.00 0.00 70 ASP A C 13
ATOM 18168 O O . ASP A 1 70 ? 6.809 5.806 -5.290 1.00 0.00 70 ASP A O 13
ATOM 18177 N N . VAL A 1 71 ? 7.900 4.223 -6.460 1.00 0.00 71 VAL A N 13
ATOM 18178 C CA . VAL A 1 71 ? 6.786 3.968 -7.364 1.00 0.00 71 VAL A CA 13
ATOM 18179 C C . VAL A 1 71 ? 6.485 2.476 -7.459 1.00 0.00 71 VAL A C 13
ATOM 18180 O O . VAL A 1 71 ? 7.367 1.640 -7.258 1.00 0.00 71 VAL A O 13
ATOM 18193 N N . LEU A 1 72 ? 5.235 2.149 -7.767 1.00 0.00 72 LEU A N 13
ATOM 18194 C CA . LEU A 1 72 ? 4.817 0.756 -7.890 1.00 0.00 72 LEU A CA 13
ATOM 18195 C C . LEU A 1 72 ? 5.544 0.069 -9.040 1.00 0.00 72 LEU A C 13
ATOM 18196 O O . LEU A 1 72 ? 5.504 -1.155 -9.169 1.00 0.00 72 LEU A O 13
ATOM 18212 N N . GLN A 1 73 ? 6.210 0.863 -9.872 1.00 0.00 73 GLN A N 13
ATOM 18213 C CA . GLN A 1 73 ? 6.948 0.330 -11.011 1.00 0.00 73 GLN A CA 13
ATOM 18214 C C . GLN A 1 73 ? 8.451 0.488 -10.808 1.00 0.00 73 GLN A C 13
ATOM 18215 O O . GLN A 1 73 ? 9.252 -0.138 -11.503 1.00 0.00 73 GLN A O 13
ATOM 18229 N N . LYS A 1 74 ? 8.829 1.328 -9.850 1.00 0.00 74 LYS A N 13
ATOM 18230 C CA . LYS A 1 74 ? 10.236 1.568 -9.554 1.00 0.00 74 LYS A CA 13
ATOM 18231 C C . LYS A 1 74 ? 10.698 0.712 -8.379 1.00 0.00 74 LYS A C 13
ATOM 18232 O O . LYS A 1 74 ? 11.870 0.342 -8.291 1.00 0.00 74 LYS A O 13
ATOM 18251 N N . LEU A 1 75 ? 9.772 0.398 -7.481 1.00 0.00 75 LEU A N 13
ATOM 18252 C CA . LEU A 1 75 ? 10.084 -0.417 -6.312 1.00 0.00 75 LEU A CA 13
ATOM 18253 C C . LEU A 1 75 ? 10.613 -1.786 -6.728 1.00 0.00 75 LEU A C 13
ATOM 18254 O O . LEU A 1 75 ? 10.338 -2.279 -7.822 1.00 0.00 75 LEU A O 13
ATOM 18270 N N . PRO A 1 76 ? 11.390 -2.417 -5.835 1.00 0.00 76 PRO A N 13
ATOM 18271 C CA . PRO A 1 76 ? 11.972 -3.739 -6.087 1.00 0.00 76 PRO A CA 13
ATOM 18272 C C . PRO A 1 76 ? 10.920 -4.843 -6.098 1.00 0.00 76 PRO A C 13
ATOM 18273 O O . PRO A 1 76 ? 11.224 -6.006 -5.833 1.00 0.00 76 PRO A O 13
ATOM 18284 N N . VAL A 1 77 ? 9.682 -4.470 -6.407 1.00 0.00 77 VAL A N 13
ATOM 18285 C CA . VAL A 1 77 ? 8.585 -5.430 -6.454 1.00 0.00 77 VAL A CA 13
ATOM 18286 C C . VAL A 1 77 ? 7.947 -5.467 -7.838 1.00 0.00 77 VAL A C 13
ATOM 18287 O O . VAL A 1 77 ? 8.246 -4.635 -8.693 1.00 0.00 77 VAL A O 13
ATOM 18300 N N . GLY A 1 78 ? 7.064 -6.438 -8.051 1.00 0.00 78 GLY A N 13
ATOM 18301 C CA . GLY A 1 78 ? 6.397 -6.566 -9.333 1.00 0.00 78 GLY A CA 13
ATOM 18302 C C . GLY A 1 78 ? 4.922 -6.225 -9.255 1.00 0.00 78 GLY A C 13
ATOM 18303 O O . GLY A 1 78 ? 4.463 -5.635 -8.276 1.00 0.00 78 GLY A O 13
ATOM 18307 N N . THR A 1 79 ? 4.175 -6.596 -10.290 1.00 0.00 79 THR A N 13
ATOM 18308 C CA . THR A 1 79 ? 2.744 -6.324 -10.337 1.00 0.00 79 THR A CA 13
ATOM 18309 C C . THR A 1 79 ? 2.121 -6.415 -8.948 1.00 0.00 79 THR A C 13
ATOM 18310 O O . THR A 1 79 ? 1.422 -5.502 -8.508 1.00 0.00 79 THR A O 13
ATOM 18321 N N . THR A 1 80 ? 2.380 -7.523 -8.260 1.00 0.00 80 THR A N 13
ATOM 18322 C CA . THR A 1 80 ? 1.844 -7.734 -6.921 1.00 0.00 80 THR A CA 13
ATOM 18323 C C . THR A 1 80 ? 2.774 -7.156 -5.860 1.00 0.00 80 THR A C 13
ATOM 18324 O O . THR A 1 80 ? 3.762 -7.782 -5.480 1.00 0.00 80 THR A O 13
ATOM 18335 N N . ALA A 1 81 ? 2.450 -5.957 -5.386 1.00 0.00 81 ALA A N 13
ATOM 18336 C CA . ALA A 1 81 ? 3.255 -5.296 -4.367 1.00 0.00 81 ALA A CA 13
ATOM 18337 C C . ALA A 1 81 ? 2.646 -5.481 -2.981 1.00 0.00 81 ALA A C 13
ATOM 18338 O O . ALA A 1 81 ? 1.432 -5.632 -2.839 1.00 0.00 81 ALA A O 13
ATOM 18345 N N . THR A 1 82 ? 3.496 -5.470 -1.959 1.00 0.00 82 THR A N 13
ATOM 18346 C CA . THR A 1 82 ? 3.042 -5.638 -0.585 1.00 0.00 82 THR A CA 13
ATOM 18347 C C . THR A 1 82 ? 3.560 -4.515 0.307 1.00 0.00 82 THR A C 13
ATOM 18348 O O . THR A 1 82 ? 4.755 -4.217 0.317 1.00 0.00 82 THR A O 13
ATOM 18359 N N . LEU A 1 83 ? 2.654 -3.895 1.055 1.00 0.00 83 LEU A N 13
ATOM 18360 C CA . LEU A 1 83 ? 3.019 -2.804 1.952 1.00 0.00 83 LEU A CA 13
ATOM 18361 C C . LEU A 1 83 ? 2.619 -3.123 3.389 1.00 0.00 83 LEU A C 13
ATOM 18362 O O . LEU A 1 83 ? 1.565 -3.710 3.634 1.00 0.00 83 LEU A O 13
ATOM 18378 N N . TYR A 1 84 ? 3.466 -2.731 4.334 1.00 0.00 84 TYR A N 13
ATOM 18379 C CA . TYR A 1 84 ? 3.201 -2.975 5.747 1.00 0.00 84 TYR A CA 13
ATOM 18380 C C . TYR A 1 84 ? 2.814 -1.683 6.460 1.00 0.00 84 TYR A C 13
ATOM 18381 O O . TYR A 1 84 ? 3.445 -0.643 6.271 1.00 0.00 84 TYR A O 13
ATOM 18399 N N . PHE A 1 85 ? 1.771 -1.757 7.280 1.00 0.00 85 PHE A N 13
ATOM 18400 C CA . PHE A 1 85 ? 1.298 -0.595 8.023 1.00 0.00 85 PHE A CA 13
ATOM 18401 C C . PHE A 1 85 ? 1.845 -0.599 9.447 1.00 0.00 85 PHE A C 13
ATOM 18402 O O . PHE A 1 85 ? 2.013 -1.656 10.055 1.00 0.00 85 PHE A O 13
ATOM 18419 N N . ARG A 1 86 ? 2.121 0.590 9.972 1.00 0.00 86 ARG A N 13
ATOM 18420 C CA . ARG A 1 86 ? 2.651 0.724 11.324 1.00 0.00 86 ARG A CA 13
ATOM 18421 C C . ARG A 1 86 ? 1.968 1.870 12.064 1.00 0.00 86 ARG A C 13
ATOM 18422 O O . ARG A 1 86 ? 1.973 3.011 11.603 1.00 0.00 86 ARG A O 13
ATOM 18443 N N . ASP A 1 87 ? 1.381 1.557 13.214 1.00 0.00 87 ASP A N 13
ATOM 18444 C CA . ASP A 1 87 ? 0.694 2.560 14.019 1.00 0.00 87 ASP A CA 13
ATOM 18445 C C . ASP A 1 87 ? 1.695 3.479 14.712 1.00 0.00 87 ASP A C 13
ATOM 18446 O O . ASP A 1 87 ? 2.688 3.020 15.277 1.00 0.00 87 ASP A O 13
ATOM 18455 N N . LEU A 1 88 ? 1.427 4.780 14.665 1.00 0.00 88 LEU A N 13
ATOM 18456 C CA . LEU A 1 88 ? 2.305 5.765 15.288 1.00 0.00 88 LEU A CA 13
ATOM 18457 C C . LEU A 1 88 ? 1.658 6.360 16.534 1.00 0.00 88 LEU A C 13
ATOM 18458 O O . LEU A 1 88 ? 0.548 6.889 16.477 1.00 0.00 88 LEU A O 13
ATOM 18474 N N . GLY A 1 1 ? -13.196 -17.662 -4.240 1.00 0.00 1 GLY A N 14
ATOM 18475 C CA . GLY A 1 1 ? -12.865 -18.366 -5.465 1.00 0.00 1 GLY A CA 14
ATOM 18476 C C . GLY A 1 1 ? -12.507 -17.424 -6.597 1.00 0.00 1 GLY A C 14
ATOM 18477 O O . GLY A 1 1 ? -11.768 -16.460 -6.401 1.00 0.00 1 GLY A O 14
ATOM 18481 N N . SER A 1 2 ? -13.032 -17.704 -7.786 1.00 0.00 2 SER A N 14
ATOM 18482 C CA . SER A 1 2 ? -12.759 -16.878 -8.956 1.00 0.00 2 SER A CA 14
ATOM 18483 C C . SER A 1 2 ? -13.930 -16.917 -9.933 1.00 0.00 2 SER A C 14
ATOM 18484 O O . SER A 1 2 ? -14.339 -17.985 -10.387 1.00 0.00 2 SER A O 14
ATOM 18492 N N . SER A 1 3 ? -14.465 -15.743 -10.253 1.00 0.00 3 SER A N 14
ATOM 18493 C CA . SER A 1 3 ? -15.591 -15.641 -11.174 1.00 0.00 3 SER A CA 14
ATOM 18494 C C . SER A 1 3 ? -15.261 -16.300 -12.510 1.00 0.00 3 SER A C 14
ATOM 18495 O O . SER A 1 3 ? -16.039 -17.101 -13.028 1.00 0.00 3 SER A O 14
ATOM 18503 N N . GLY A 1 4 ? -14.102 -15.956 -13.063 1.00 0.00 4 GLY A N 14
ATOM 18504 C CA . GLY A 1 4 ? -13.689 -16.523 -14.333 1.00 0.00 4 GLY A CA 14
ATOM 18505 C C . GLY A 1 4 ? -14.103 -15.665 -15.512 1.00 0.00 4 GLY A C 14
ATOM 18506 O O . GLY A 1 4 ? -14.962 -14.793 -15.383 1.00 0.00 4 GLY A O 14
ATOM 18510 N N . SER A 1 5 ? -13.489 -15.911 -16.665 1.00 0.00 5 SER A N 14
ATOM 18511 C CA . SER A 1 5 ? -13.794 -15.150 -17.871 1.00 0.00 5 SER A CA 14
ATOM 18512 C C . SER A 1 5 ? -13.865 -13.657 -17.568 1.00 0.00 5 SER A C 14
ATOM 18513 O O . SER A 1 5 ? -14.755 -12.956 -18.050 1.00 0.00 5 SER A O 14
ATOM 18521 N N . SER A 1 6 ? -12.921 -13.177 -16.766 1.00 0.00 6 SER A N 14
ATOM 18522 C CA . SER A 1 6 ? -12.877 -11.767 -16.394 1.00 0.00 6 SER A CA 14
ATOM 18523 C C . SER A 1 6 ? -11.559 -11.427 -15.705 1.00 0.00 6 SER A C 14
ATOM 18524 O O . SER A 1 6 ? -11.071 -12.183 -14.866 1.00 0.00 6 SER A O 14
ATOM 18532 N N . GLY A 1 7 ? -10.987 -10.283 -16.068 1.00 0.00 7 GLY A N 14
ATOM 18533 C CA . GLY A 1 7 ? -9.730 -9.862 -15.477 1.00 0.00 7 GLY A CA 14
ATOM 18534 C C . GLY A 1 7 ? -9.296 -8.490 -15.953 1.00 0.00 7 GLY A C 14
ATOM 18535 O O . GLY A 1 7 ? -9.384 -8.182 -17.141 1.00 0.00 7 GLY A O 14
ATOM 18539 N N . MET A 1 8 ? -8.828 -7.664 -15.024 1.00 0.00 8 MET A N 14
ATOM 18540 C CA . MET A 1 8 ? -8.379 -6.317 -15.356 1.00 0.00 8 MET A CA 14
ATOM 18541 C C . MET A 1 8 ? -6.860 -6.209 -15.257 1.00 0.00 8 MET A C 14
ATOM 18542 O O . MET A 1 8 ? -6.226 -6.927 -14.483 1.00 0.00 8 MET A O 14
ATOM 18556 N N . LYS A 1 9 ? -6.282 -5.309 -16.045 1.00 0.00 9 LYS A N 14
ATOM 18557 C CA . LYS A 1 9 ? -4.838 -5.107 -16.046 1.00 0.00 9 LYS A CA 14
ATOM 18558 C C . LYS A 1 9 ? -4.441 -4.019 -15.053 1.00 0.00 9 LYS A C 14
ATOM 18559 O O . LYS A 1 9 ? -4.192 -2.876 -15.438 1.00 0.00 9 LYS A O 14
ATOM 18578 N N . HIS A 1 10 ? -4.382 -4.382 -13.776 1.00 0.00 10 HIS A N 14
ATOM 18579 C CA . HIS A 1 10 ? -4.013 -3.436 -12.729 1.00 0.00 10 HIS A CA 14
ATOM 18580 C C . HIS A 1 10 ? -2.986 -4.049 -11.781 1.00 0.00 10 HIS A C 14
ATOM 18581 O O . HIS A 1 10 ? -2.584 -5.201 -11.946 1.00 0.00 10 HIS A O 14
ATOM 18596 N N . TYR A 1 11 ? -2.567 -3.271 -10.789 1.00 0.00 11 TYR A N 14
ATOM 18597 C CA . TYR A 1 11 ? -1.585 -3.737 -9.816 1.00 0.00 11 TYR A CA 14
ATOM 18598 C C . TYR A 1 11 ? -2.269 -4.222 -8.541 1.00 0.00 11 TYR A C 14
ATOM 18599 O O . TYR A 1 11 ? -3.280 -3.665 -8.116 1.00 0.00 11 TYR A O 14
ATOM 18617 N N . GLU A 1 12 ? -1.708 -5.265 -7.937 1.00 0.00 12 GLU A N 14
ATOM 18618 C CA . GLU A 1 12 ? -2.263 -5.826 -6.711 1.00 0.00 12 GLU A CA 14
ATOM 18619 C C . GLU A 1 12 ? -1.440 -5.403 -5.497 1.00 0.00 12 GLU A C 14
ATOM 18620 O O . GLU A 1 12 ? -0.306 -5.845 -5.318 1.00 0.00 12 GLU A O 14
ATOM 18632 N N . VAL A 1 13 ? -2.021 -4.542 -4.667 1.00 0.00 13 VAL A N 14
ATOM 18633 C CA . VAL A 1 13 ? -1.343 -4.059 -3.470 1.00 0.00 13 VAL A CA 14
ATOM 18634 C C . VAL A 1 13 ? -2.118 -4.431 -2.211 1.00 0.00 13 VAL A C 14
ATOM 18635 O O . VAL A 1 13 ? -3.247 -3.984 -2.011 1.00 0.00 13 VAL A O 14
ATOM 18648 N N . GLU A 1 14 ? -1.503 -5.252 -1.365 1.00 0.00 14 GLU A N 14
ATOM 18649 C CA . GLU A 1 14 ? -2.137 -5.684 -0.125 1.00 0.00 14 GLU A CA 14
ATOM 18650 C C . GLU A 1 14 ? -1.454 -5.051 1.084 1.00 0.00 14 GLU A C 14
ATOM 18651 O O . GLU A 1 14 ? -0.386 -5.493 1.509 1.00 0.00 14 GLU A O 14
ATOM 18663 N N . ILE A 1 15 ? -2.078 -4.014 1.633 1.00 0.00 15 ILE A N 14
ATOM 18664 C CA . ILE A 1 15 ? -1.531 -3.321 2.793 1.00 0.00 15 ILE A CA 14
ATOM 18665 C C . ILE A 1 15 ? -1.720 -4.143 4.064 1.00 0.00 15 ILE A C 14
ATOM 18666 O O . ILE A 1 15 ? -2.792 -4.133 4.669 1.00 0.00 15 ILE A O 14
ATOM 18682 N N . LEU A 1 16 ? -0.670 -4.852 4.464 1.00 0.00 16 LEU A N 14
ATOM 18683 C CA . LEU A 1 16 ? -0.718 -5.679 5.665 1.00 0.00 16 LEU A CA 14
ATOM 18684 C C . LEU A 1 16 ? -0.108 -4.946 6.855 1.00 0.00 16 LEU A C 14
ATOM 18685 O O . LEU A 1 16 ? 0.544 -3.914 6.694 1.00 0.00 16 LEU A O 14
ATOM 18701 N N . ASP A 1 17 ? -0.322 -5.487 8.050 1.00 0.00 17 ASP A N 14
ATOM 18702 C CA . ASP A 1 17 ? 0.209 -4.887 9.268 1.00 0.00 17 ASP A CA 14
ATOM 18703 C C . ASP A 1 17 ? 1.637 -5.358 9.527 1.00 0.00 17 ASP A C 14
ATOM 18704 O O . ASP A 1 17 ? 2.053 -6.409 9.039 1.00 0.00 17 ASP A O 14
ATOM 18713 N N . ALA A 1 18 ? 2.383 -4.573 10.298 1.00 0.00 18 ALA A N 14
ATOM 18714 C CA . ALA A 1 18 ? 3.763 -4.911 10.624 1.00 0.00 18 ALA A CA 14
ATOM 18715 C C . ALA A 1 18 ? 3.841 -5.719 11.915 1.00 0.00 18 ALA A C 14
ATOM 18716 O O . ALA A 1 18 ? 4.921 -6.133 12.336 1.00 0.00 18 ALA A O 14
ATOM 18723 N N . LYS A 1 19 ? 2.689 -5.938 12.540 1.00 0.00 19 LYS A N 14
ATOM 18724 C CA . LYS A 1 19 ? 2.626 -6.697 13.784 1.00 0.00 19 LYS A CA 14
ATOM 18725 C C . LYS A 1 19 ? 1.757 -7.939 13.620 1.00 0.00 19 LYS A C 14
ATOM 18726 O O . LYS A 1 19 ? 2.247 -9.067 13.687 1.00 0.00 19 LYS A O 14
ATOM 18745 N N . THR A 1 20 ? 0.462 -7.726 13.402 1.00 0.00 20 THR A N 14
ATOM 18746 C CA . THR A 1 20 ? -0.475 -8.829 13.228 1.00 0.00 20 THR A CA 14
ATOM 18747 C C . THR A 1 20 ? -0.549 -9.262 11.768 1.00 0.00 20 THR A C 14
ATOM 18748 O O . THR A 1 20 ? -1.232 -10.229 11.432 1.00 0.00 20 THR A O 14
ATOM 18759 N N . ARG A 1 21 ? 0.159 -8.541 10.905 1.00 0.00 21 ARG A N 14
ATOM 18760 C CA . ARG A 1 21 ? 0.173 -8.851 9.480 1.00 0.00 21 ARG A CA 14
ATOM 18761 C C . ARG A 1 21 ? -1.229 -9.196 8.986 1.00 0.00 21 ARG A C 14
ATOM 18762 O O . ARG A 1 21 ? -1.395 -10.028 8.095 1.00 0.00 21 ARG A O 14
ATOM 18783 N N . GLU A 1 22 ? -2.233 -8.550 9.570 1.00 0.00 22 GLU A N 14
ATOM 18784 C CA . GLU A 1 22 ? -3.620 -8.790 9.189 1.00 0.00 22 GLU A CA 14
ATOM 18785 C C . GLU A 1 22 ? -4.003 -7.952 7.973 1.00 0.00 22 GLU A C 14
ATOM 18786 O O . GLU A 1 22 ? -3.617 -6.788 7.861 1.00 0.00 22 GLU A O 14
ATOM 18798 N N . LYS A 1 23 ? -4.764 -8.551 7.064 1.00 0.00 23 LYS A N 14
ATOM 18799 C CA . LYS A 1 23 ? -5.201 -7.862 5.856 1.00 0.00 23 LYS A CA 14
ATOM 18800 C C . LYS A 1 23 ? -6.040 -6.636 6.203 1.00 0.00 23 LYS A C 14
ATOM 18801 O O . LYS A 1 23 ? -7.173 -6.758 6.670 1.00 0.00 23 LYS A O 14
ATOM 18820 N N . LEU A 1 24 ? -5.477 -5.455 5.971 1.00 0.00 24 LEU A N 14
ATOM 18821 C CA . LEU A 1 24 ? -6.174 -4.206 6.257 1.00 0.00 24 LEU A CA 14
ATOM 18822 C C . LEU A 1 24 ? -6.943 -3.718 5.033 1.00 0.00 24 LEU A C 14
ATOM 18823 O O . LEU A 1 24 ? -8.095 -3.295 5.139 1.00 0.00 24 LEU A O 14
ATOM 18839 N N . CYS A 1 25 ? -6.299 -3.783 3.873 1.00 0.00 25 CYS A N 14
ATOM 18840 C CA . CYS A 1 25 ? -6.923 -3.349 2.627 1.00 0.00 25 CYS A CA 14
ATOM 18841 C C . CYS A 1 25 ? -6.315 -4.077 1.433 1.00 0.00 25 CYS A C 14
ATOM 18842 O O . CYS A 1 25 ? -5.167 -4.519 1.480 1.00 0.00 25 CYS A O 14
ATOM 18850 N N . PHE A 1 26 ? -7.094 -4.199 0.362 1.00 0.00 26 PHE A N 14
ATOM 18851 C CA . PHE A 1 26 ? -6.633 -4.876 -0.844 1.00 0.00 26 PHE A CA 14
ATOM 18852 C C . PHE A 1 26 ? -7.006 -4.078 -2.091 1.00 0.00 26 PHE A C 14
ATOM 18853 O O . PHE A 1 26 ? -8.173 -4.029 -2.484 1.00 0.00 26 PHE A O 14
ATOM 18870 N N . LEU A 1 27 ? -6.008 -3.455 -2.708 1.00 0.00 27 LEU A N 14
ATOM 18871 C CA . LEU A 1 27 ? -6.230 -2.659 -3.910 1.00 0.00 27 LEU A CA 14
ATOM 18872 C C . LEU A 1 27 ? -5.678 -3.369 -5.142 1.00 0.00 27 LEU A C 14
ATOM 18873 O O . LEU A 1 27 ? -4.466 -3.425 -5.348 1.00 0.00 27 LEU A O 14
ATOM 18889 N N . ASP A 1 28 ? -6.576 -3.908 -5.960 1.00 0.00 28 ASP A N 14
ATOM 18890 C CA . ASP A 1 28 ? -6.180 -4.611 -7.174 1.00 0.00 28 ASP A CA 14
ATOM 18891 C C . ASP A 1 28 ? -6.348 -3.717 -8.399 1.00 0.00 28 ASP A C 14
ATOM 18892 O O . ASP A 1 28 ? -6.108 -4.143 -9.529 1.00 0.00 28 ASP A O 14
ATOM 18901 N N . LYS A 1 29 ? -6.764 -2.477 -8.167 1.00 0.00 29 LYS A N 14
ATOM 18902 C CA . LYS A 1 29 ? -6.965 -1.522 -9.251 1.00 0.00 29 LYS A CA 14
ATOM 18903 C C . LYS A 1 29 ? -6.043 -0.317 -9.092 1.00 0.00 29 LYS A C 14
ATOM 18904 O O . LYS A 1 29 ? -6.448 0.822 -9.323 1.00 0.00 29 LYS A O 14
ATOM 18923 N N . VAL A 1 30 ? -4.800 -0.577 -8.699 1.00 0.00 30 VAL A N 14
ATOM 18924 C CA . VAL A 1 30 ? -3.820 0.486 -8.512 1.00 0.00 30 VAL A CA 14
ATOM 18925 C C . VAL A 1 30 ? -2.955 0.660 -9.756 1.00 0.00 30 VAL A C 14
ATOM 18926 O O . VAL A 1 30 ? -2.666 -0.304 -10.463 1.00 0.00 30 VAL A O 14
ATOM 18939 N N . GLU A 1 31 ? -2.544 1.898 -10.015 1.00 0.00 31 GLU A N 14
ATOM 18940 C CA . GLU A 1 31 ? -1.712 2.198 -11.175 1.00 0.00 31 GLU A CA 14
ATOM 18941 C C . GLU A 1 31 ? -0.236 1.978 -10.856 1.00 0.00 31 GLU A C 14
ATOM 18942 O O . GLU A 1 31 ? 0.219 2.180 -9.730 1.00 0.00 31 GLU A O 14
ATOM 18954 N N . PRO A 1 32 ? 0.532 1.554 -11.871 1.00 0.00 32 PRO A N 14
ATOM 18955 C CA . PRO A 1 32 ? 1.967 1.297 -11.725 1.00 0.00 32 PRO A CA 14
ATOM 18956 C C . PRO A 1 32 ? 2.768 2.580 -11.527 1.00 0.00 32 PRO A C 14
ATOM 18957 O O . PRO A 1 32 ? 3.803 2.580 -10.859 1.00 0.00 32 PRO A O 14
ATOM 18968 N N . HIS A 1 33 ? 2.283 3.671 -12.110 1.00 0.00 33 HIS A N 14
ATOM 18969 C CA . HIS A 1 33 ? 2.954 4.961 -11.996 1.00 0.00 33 HIS A CA 14
ATOM 18970 C C . HIS A 1 33 ? 2.574 5.658 -10.693 1.00 0.00 33 HIS A C 14
ATOM 18971 O O . HIS A 1 33 ? 3.151 6.685 -10.336 1.00 0.00 33 HIS A O 14
ATOM 18986 N N . ALA A 1 34 ? 1.601 5.092 -9.987 1.00 0.00 34 ALA A N 14
ATOM 18987 C CA . ALA A 1 34 ? 1.146 5.658 -8.723 1.00 0.00 34 ALA A CA 14
ATOM 18988 C C . ALA A 1 34 ? 2.259 5.641 -7.681 1.00 0.00 34 ALA A C 14
ATOM 18989 O O . ALA A 1 34 ? 2.868 4.602 -7.424 1.00 0.00 34 ALA A O 14
ATOM 18996 N N . THR A 1 35 ? 2.522 6.799 -7.084 1.00 0.00 35 THR A N 14
ATOM 18997 C CA . THR A 1 35 ? 3.563 6.918 -6.071 1.00 0.00 35 THR A CA 14
ATOM 18998 C C . THR A 1 35 ? 3.011 6.635 -4.679 1.00 0.00 35 THR A C 14
ATOM 18999 O O . THR A 1 35 ? 1.823 6.827 -4.421 1.00 0.00 35 THR A O 14
ATOM 19010 N N . ILE A 1 36 ? 3.881 6.178 -3.784 1.00 0.00 36 ILE A N 14
ATOM 19011 C CA . ILE A 1 36 ? 3.480 5.871 -2.417 1.00 0.00 36 ILE A CA 14
ATOM 19012 C C . ILE A 1 36 ? 2.557 6.949 -1.859 1.00 0.00 36 ILE A C 14
ATOM 19013 O O . ILE A 1 36 ? 1.605 6.654 -1.138 1.00 0.00 36 ILE A O 14
ATOM 19029 N N . ALA A 1 37 ? 2.846 8.201 -2.199 1.00 0.00 37 ALA A N 14
ATOM 19030 C CA . ALA A 1 37 ? 2.041 9.324 -1.736 1.00 0.00 37 ALA A CA 14
ATOM 19031 C C . ALA A 1 37 ? 0.570 9.127 -2.087 1.00 0.00 37 ALA A C 14
ATOM 19032 O O . ALA A 1 37 ? -0.311 9.358 -1.260 1.00 0.00 37 ALA A O 14
ATOM 19039 N N . GLU A 1 38 ? 0.313 8.700 -3.320 1.00 0.00 38 GLU A N 14
ATOM 19040 C CA . GLU A 1 38 ? -1.052 8.474 -3.780 1.00 0.00 38 GLU A CA 14
ATOM 19041 C C . GLU A 1 38 ? -1.669 7.267 -3.079 1.00 0.00 38 GLU A C 14
ATOM 19042 O O . GLU A 1 38 ? -2.835 7.297 -2.682 1.00 0.00 38 GLU A O 14
ATOM 19054 N N . ILE A 1 39 ? -0.881 6.208 -2.931 1.00 0.00 39 ILE A N 14
ATOM 19055 C CA . ILE A 1 39 ? -1.350 4.993 -2.278 1.00 0.00 39 ILE A CA 14
ATOM 19056 C C . ILE A 1 39 ? -2.001 5.306 -0.936 1.00 0.00 39 ILE A C 14
ATOM 19057 O O . ILE A 1 39 ? -3.052 4.759 -0.600 1.00 0.00 39 ILE A O 14
ATOM 19073 N N . LYS A 1 40 ? -1.372 6.192 -0.171 1.00 0.00 40 LYS A N 14
ATOM 19074 C CA . LYS A 1 40 ? -1.891 6.583 1.134 1.00 0.00 40 LYS A CA 14
ATOM 19075 C C . LYS A 1 40 ? -3.303 7.146 1.012 1.00 0.00 40 LYS A C 14
ATOM 19076 O O . LYS A 1 40 ? -4.195 6.782 1.777 1.00 0.00 40 LYS A O 14
ATOM 19095 N N . ASN A 1 41 ? -3.499 8.035 0.043 1.00 0.00 41 ASN A N 14
ATOM 19096 C CA . ASN A 1 41 ? -4.804 8.648 -0.179 1.00 0.00 41 ASN A CA 14
ATOM 19097 C C . ASN A 1 41 ? -5.883 7.583 -0.346 1.00 0.00 41 ASN A C 14
ATOM 19098 O O . ASN A 1 41 ? -6.889 7.585 0.365 1.00 0.00 41 ASN A O 14
ATOM 19109 N N . LEU A 1 42 ? -5.668 6.673 -1.290 1.00 0.00 42 LEU A N 14
ATOM 19110 C CA . LEU A 1 42 ? -6.622 5.601 -1.551 1.00 0.00 42 LEU A CA 14
ATOM 19111 C C . LEU A 1 42 ? -7.138 5.001 -0.247 1.00 0.00 42 LEU A C 14
ATOM 19112 O O . LEU A 1 42 ? -8.344 4.847 -0.056 1.00 0.00 42 LEU A O 14
ATOM 19128 N N . PHE A 1 43 ? -6.216 4.667 0.650 1.00 0.00 43 PHE A N 14
ATOM 19129 C CA . PHE A 1 43 ? -6.576 4.085 1.937 1.00 0.00 43 PHE A CA 14
ATOM 19130 C C . PHE A 1 43 ? -7.401 5.066 2.765 1.00 0.00 43 PHE A C 14
ATOM 19131 O O . PHE A 1 43 ? -8.369 4.683 3.423 1.00 0.00 43 PHE A O 14
ATOM 19148 N N . THR A 1 44 ? -7.009 6.337 2.730 1.00 0.00 44 THR A N 14
ATOM 19149 C CA . THR A 1 44 ? -7.709 7.373 3.477 1.00 0.00 44 THR A CA 14
ATOM 19150 C C . THR A 1 44 ? -9.146 7.527 2.992 1.00 0.00 44 THR A C 14
ATOM 19151 O O . THR A 1 44 ? -10.058 7.761 3.784 1.00 0.00 44 THR A O 14
ATOM 19162 N N . LYS A 1 45 ? -9.341 7.392 1.684 1.00 0.00 45 LYS A N 14
ATOM 19163 C CA . LYS A 1 45 ? -10.667 7.514 1.092 1.00 0.00 45 LYS A CA 14
ATOM 19164 C C . LYS A 1 45 ? -11.723 6.867 1.984 1.00 0.00 45 LYS A C 14
ATOM 19165 O O . LYS A 1 45 ? -12.596 7.547 2.524 1.00 0.00 45 LYS A O 14
ATOM 19184 N N . THR A 1 46 ? -11.636 5.549 2.135 1.00 0.00 46 THR A N 14
ATOM 19185 C CA . THR A 1 46 ? -12.583 4.811 2.961 1.00 0.00 46 THR A CA 14
ATOM 19186 C C . THR A 1 46 ? -12.532 5.282 4.410 1.00 0.00 46 THR A C 14
ATOM 19187 O O . THR A 1 46 ? -13.546 5.691 4.976 1.00 0.00 46 THR A O 14
ATOM 19198 N N . HIS A 1 47 ? -11.345 5.222 5.006 1.00 0.00 47 HIS A N 14
ATOM 19199 C CA . HIS A 1 47 ? -11.163 5.644 6.390 1.00 0.00 47 HIS A CA 14
ATOM 19200 C C . HIS A 1 47 ? -10.501 7.017 6.456 1.00 0.00 47 HIS A C 14
ATOM 19201 O O . HIS A 1 47 ? -9.278 7.147 6.391 1.00 0.00 47 HIS A O 14
ATOM 19216 N N . PRO A 1 48 ? -11.326 8.066 6.587 1.00 0.00 48 PRO A N 14
ATOM 19217 C CA . PRO A 1 48 ? -10.842 9.448 6.665 1.00 0.00 48 PRO A CA 14
ATOM 19218 C C . PRO A 1 48 ? -10.112 9.734 7.972 1.00 0.00 48 PRO A C 14
ATOM 19219 O O . PRO A 1 48 ? -9.111 10.450 7.990 1.00 0.00 48 PRO A O 14
ATOM 19230 N N . GLN A 1 49 ? -10.618 9.170 9.064 1.00 0.00 49 GLN A N 14
ATOM 19231 C CA . GLN A 1 49 ? -10.013 9.366 10.376 1.00 0.00 49 GLN A CA 14
ATOM 19232 C C . GLN A 1 49 ? -8.550 8.932 10.370 1.00 0.00 49 GLN A C 14
ATOM 19233 O O . GLN A 1 49 ? -7.722 9.499 11.084 1.00 0.00 49 GLN A O 14
ATOM 19247 N N . TRP A 1 50 ? -8.240 7.926 9.562 1.00 0.00 50 TRP A N 14
ATOM 19248 C CA . TRP A 1 50 ? -6.877 7.416 9.464 1.00 0.00 50 TRP A CA 14
ATOM 19249 C C . TRP A 1 50 ? -6.054 8.247 8.487 1.00 0.00 50 TRP A C 14
ATOM 19250 O O . TRP A 1 50 ? -6.052 7.987 7.283 1.00 0.00 50 TRP A O 14
ATOM 19271 N N . TYR A 1 51 ? -5.355 9.248 9.011 1.00 0.00 51 TYR A N 14
ATOM 19272 C CA . TYR A 1 51 ? -4.529 10.119 8.183 1.00 0.00 51 TYR A CA 14
ATOM 19273 C C . TYR A 1 51 ? -3.263 9.398 7.728 1.00 0.00 51 TYR A C 14
ATOM 19274 O O . TYR A 1 51 ? -2.838 8.405 8.317 1.00 0.00 51 TYR A O 14
ATOM 19292 N N . PRO A 1 52 ? -2.645 9.911 6.654 1.00 0.00 52 PRO A N 14
ATOM 19293 C CA . PRO A 1 52 ? -1.419 9.334 6.095 1.00 0.00 52 PRO A CA 14
ATOM 19294 C C . PRO A 1 52 ? -0.214 9.540 7.008 1.00 0.00 52 PRO A C 14
ATOM 19295 O O . PRO A 1 52 ? 0.620 8.648 7.159 1.00 0.00 52 PRO A O 14
ATOM 19306 N N . ALA A 1 53 ? -0.131 10.719 7.614 1.00 0.00 53 ALA A N 14
ATOM 19307 C CA . ALA A 1 53 ? 0.970 11.040 8.513 1.00 0.00 53 ALA A CA 14
ATOM 19308 C C . ALA A 1 53 ? 1.235 9.896 9.486 1.00 0.00 53 ALA A C 14
ATOM 19309 O O . ALA A 1 53 ? 2.338 9.764 10.018 1.00 0.00 53 ALA A O 14
ATOM 19316 N N . ARG A 1 54 ? 0.218 9.072 9.714 1.00 0.00 54 ARG A N 14
ATOM 19317 C CA . ARG A 1 54 ? 0.341 7.940 10.625 1.00 0.00 54 ARG A CA 14
ATOM 19318 C C . ARG A 1 54 ? 0.490 6.633 9.851 1.00 0.00 54 ARG A C 14
ATOM 19319 O O . ARG A 1 54 ? 1.234 5.742 10.258 1.00 0.00 54 ARG A O 14
ATOM 19340 N N . GLN A 1 55 ? -0.224 6.528 8.735 1.00 0.00 55 GLN A N 14
ATOM 19341 C CA . GLN A 1 55 ? -0.172 5.330 7.906 1.00 0.00 55 GLN A CA 14
ATOM 19342 C C . GLN A 1 55 ? 1.221 5.137 7.315 1.00 0.00 55 GLN A C 14
ATOM 19343 O O . GLN A 1 55 ? 1.463 5.462 6.153 1.00 0.00 55 GLN A O 14
ATOM 19357 N N . SER A 1 56 ? 2.132 4.605 8.123 1.00 0.00 56 SER A N 14
ATOM 19358 C CA . SER A 1 56 ? 3.502 4.373 7.682 1.00 0.00 56 SER A CA 14
ATOM 19359 C C . SER A 1 56 ? 3.602 3.080 6.877 1.00 0.00 56 SER A C 14
ATOM 19360 O O . SER A 1 56 ? 3.337 1.993 7.392 1.00 0.00 56 SER A O 14
ATOM 19368 N N . LEU A 1 57 ? 3.985 3.207 5.611 1.00 0.00 57 LEU A N 14
ATOM 19369 C CA . LEU A 1 57 ? 4.120 2.049 4.733 1.00 0.00 57 LEU A CA 14
ATOM 19370 C C . LEU A 1 57 ? 5.585 1.659 4.569 1.00 0.00 57 LEU A C 14
ATOM 19371 O O . LEU A 1 57 ? 6.466 2.518 4.534 1.00 0.00 57 LEU A O 14
ATOM 19387 N N . ARG A 1 58 ? 5.837 0.358 4.465 1.00 0.00 58 ARG A N 14
ATOM 19388 C CA . ARG A 1 58 ? 7.195 -0.146 4.303 1.00 0.00 58 ARG A CA 14
ATOM 19389 C C . ARG A 1 58 ? 7.201 -1.446 3.504 1.00 0.00 58 ARG A C 14
ATOM 19390 O O . ARG A 1 58 ? 6.330 -2.300 3.681 1.00 0.00 58 ARG A O 14
ATOM 19411 N N . LEU A 1 59 ? 8.186 -1.590 2.625 1.00 0.00 59 LEU A N 14
ATOM 19412 C CA . LEU A 1 59 ? 8.305 -2.786 1.798 1.00 0.00 59 LEU A CA 14
ATOM 19413 C C . LEU A 1 59 ? 8.443 -4.035 2.663 1.00 0.00 59 LEU A C 14
ATOM 19414 O O . LEU A 1 59 ? 8.357 -5.158 2.166 1.00 0.00 59 LEU A O 14
ATOM 19430 N N . ASP A 1 60 ? 8.654 -3.830 3.958 1.00 0.00 60 ASP A N 14
ATOM 19431 C CA . ASP A 1 60 ? 8.801 -4.939 4.893 1.00 0.00 60 ASP A CA 14
ATOM 19432 C C . ASP A 1 60 ? 8.768 -4.443 6.335 1.00 0.00 60 ASP A C 14
ATOM 19433 O O . ASP A 1 60 ? 9.146 -3.311 6.636 1.00 0.00 60 ASP A O 14
ATOM 19442 N N . PRO A 1 61 ? 8.303 -5.308 7.249 1.00 0.00 61 PRO A N 14
ATOM 19443 C CA . PRO A 1 61 ? 8.208 -4.979 8.674 1.00 0.00 61 PRO A CA 14
ATOM 19444 C C . PRO A 1 61 ? 9.578 -4.865 9.335 1.00 0.00 61 PRO A C 14
ATOM 19445 O O . PRO A 1 61 ? 9.684 -4.517 10.511 1.00 0.00 61 PRO A O 14
ATOM 19456 N N . LYS A 1 62 ? 10.624 -5.161 8.572 1.00 0.00 62 LYS A N 14
ATOM 19457 C CA . LYS A 1 62 ? 11.988 -5.091 9.082 1.00 0.00 62 LYS A CA 14
ATOM 19458 C C . LYS A 1 62 ? 12.869 -4.247 8.166 1.00 0.00 62 LYS A C 14
ATOM 19459 O O . LYS A 1 62 ? 14.088 -4.409 8.139 1.00 0.00 62 LYS A O 14
ATOM 19478 N N . GLY A 1 63 ? 12.243 -3.344 7.417 1.00 0.00 63 GLY A N 14
ATOM 19479 C CA . GLY A 1 63 ? 12.986 -2.488 6.511 1.00 0.00 63 GLY A CA 14
ATOM 19480 C C . GLY A 1 63 ? 12.917 -1.027 6.908 1.00 0.00 63 GLY A C 14
ATOM 19481 O O . GLY A 1 63 ? 13.039 -0.688 8.085 1.00 0.00 63 GLY A O 14
ATOM 19485 N N . LYS A 1 64 ? 12.723 -0.156 5.923 1.00 0.00 64 LYS A N 14
ATOM 19486 C CA . LYS A 1 64 ? 12.638 1.278 6.174 1.00 0.00 64 LYS A CA 14
ATOM 19487 C C . LYS A 1 64 ? 11.315 1.842 5.665 1.00 0.00 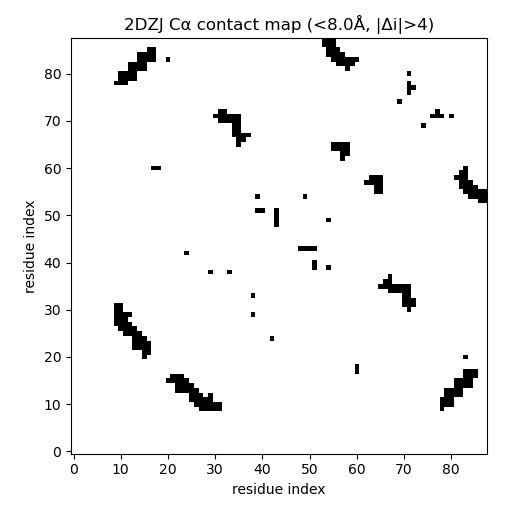64 LYS A C 14
ATOM 19488 O O . LYS A 1 64 ? 10.701 1.285 4.756 1.00 0.00 64 LYS A O 14
ATOM 19507 N N . SER A 1 65 ? 10.883 2.950 6.258 1.00 0.00 65 SER A N 14
ATOM 19508 C CA . SER A 1 65 ? 9.632 3.589 5.867 1.00 0.00 65 SER A CA 14
ATOM 19509 C C . SER A 1 65 ? 9.703 4.085 4.426 1.00 0.00 65 SER A C 14
ATOM 19510 O O . SER A 1 65 ? 10.541 4.921 4.085 1.00 0.00 65 SER A O 14
ATOM 19518 N N . LEU A 1 66 ? 8.818 3.564 3.583 1.00 0.00 66 LEU A N 14
ATOM 19519 C CA . LEU A 1 66 ? 8.779 3.953 2.178 1.00 0.00 66 LEU A CA 14
ATOM 19520 C C . LEU A 1 66 ? 8.538 5.452 2.034 1.00 0.00 66 LEU A C 14
ATOM 19521 O O . LEU A 1 66 ? 8.048 6.105 2.956 1.00 0.00 66 LEU A O 14
ATOM 19537 N N . LYS A 1 67 ? 8.885 5.993 0.871 1.00 0.00 67 LYS A N 14
ATOM 19538 C CA . LYS A 1 67 ? 8.704 7.415 0.604 1.00 0.00 67 LYS A CA 14
ATOM 19539 C C . LYS A 1 67 ? 7.971 7.631 -0.716 1.00 0.00 67 LYS A C 14
ATOM 19540 O O . LYS A 1 67 ? 7.969 6.761 -1.587 1.00 0.00 67 LYS A O 14
ATOM 19559 N N . ASP A 1 68 ? 7.350 8.797 -0.858 1.00 0.00 68 ASP A N 14
ATOM 19560 C CA . ASP A 1 68 ? 6.615 9.129 -2.073 1.00 0.00 68 ASP A CA 14
ATOM 19561 C C . ASP A 1 68 ? 7.453 8.835 -3.313 1.00 0.00 68 ASP A C 14
ATOM 19562 O O . ASP A 1 68 ? 6.980 8.206 -4.259 1.00 0.00 68 ASP A O 14
ATOM 19571 N N . GLU A 1 69 ? 8.700 9.296 -3.301 1.00 0.00 69 GLU A N 14
ATOM 19572 C CA . GLU A 1 69 ? 9.604 9.083 -4.426 1.00 0.00 69 GLU A CA 14
ATOM 19573 C C . GLU A 1 69 ? 9.441 7.678 -4.996 1.00 0.00 69 GLU A C 14
ATOM 19574 O O . GLU A 1 69 ? 9.530 7.473 -6.207 1.00 0.00 69 GLU A O 14
ATOM 19586 N N . ASP A 1 70 ? 9.201 6.712 -4.115 1.00 0.00 70 ASP A N 14
ATOM 19587 C CA . ASP A 1 70 ? 9.025 5.325 -4.530 1.00 0.00 70 ASP A CA 14
ATOM 19588 C C . ASP A 1 70 ? 7.793 5.175 -5.416 1.00 0.00 70 ASP A C 14
ATOM 19589 O O . ASP A 1 70 ? 6.812 5.904 -5.262 1.00 0.00 70 ASP A O 14
ATOM 19598 N N . VAL A 1 71 ? 7.850 4.226 -6.345 1.00 0.00 71 VAL A N 14
ATOM 19599 C CA . VAL A 1 71 ? 6.738 3.981 -7.256 1.00 0.00 71 VAL A CA 14
ATOM 19600 C C . VAL A 1 71 ? 6.436 2.490 -7.364 1.00 0.00 71 VAL A C 14
ATOM 19601 O O . VAL A 1 71 ? 7.320 1.651 -7.189 1.00 0.00 71 VAL A O 14
ATOM 19614 N N . LEU A 1 72 ? 5.180 2.167 -7.655 1.00 0.00 72 LEU A N 14
ATOM 19615 C CA . LEU A 1 72 ? 4.759 0.776 -7.787 1.00 0.00 72 LEU A CA 14
ATOM 19616 C C . LEU A 1 72 ? 5.470 0.101 -8.956 1.00 0.00 72 LEU A C 14
ATOM 19617 O O . LEU A 1 72 ? 5.383 -1.114 -9.128 1.00 0.00 72 LEU A O 14
ATOM 19633 N N . GLN A 1 73 ? 6.174 0.898 -9.754 1.00 0.00 73 GLN A N 14
ATOM 19634 C CA . GLN A 1 73 ? 6.901 0.376 -10.905 1.00 0.00 73 GLN A CA 14
ATOM 19635 C C . GLN A 1 73 ? 8.407 0.500 -10.699 1.00 0.00 73 GLN A C 14
ATOM 19636 O O . GLN A 1 73 ? 9.190 -0.226 -11.312 1.00 0.00 73 GLN A O 14
ATOM 19650 N N . LYS A 1 74 ? 8.807 1.423 -9.832 1.00 0.00 74 LYS A N 14
ATOM 19651 C CA . LYS A 1 74 ? 10.220 1.642 -9.544 1.00 0.00 74 LYS A CA 14
ATOM 19652 C C . LYS A 1 74 ? 10.682 0.761 -8.388 1.00 0.00 74 LYS A C 14
ATOM 19653 O O . LYS A 1 74 ? 11.848 0.371 -8.319 1.00 0.00 74 LYS A O 14
ATOM 19672 N N . LEU A 1 75 ? 9.761 0.448 -7.483 1.00 0.00 75 LEU A N 14
ATOM 19673 C CA . LEU A 1 75 ? 10.074 -0.389 -6.330 1.00 0.00 75 LEU A CA 14
ATOM 19674 C C . LEU A 1 75 ? 10.589 -1.755 -6.773 1.00 0.00 75 LEU A C 14
ATOM 19675 O O . LEU A 1 75 ? 10.293 -2.232 -7.869 1.00 0.00 75 LEU A O 14
ATOM 19691 N N . PRO A 1 76 ? 11.377 -2.402 -5.902 1.00 0.00 76 PRO A N 14
ATOM 19692 C CA . PRO A 1 76 ? 11.948 -3.723 -6.180 1.00 0.00 76 PRO A CA 14
ATOM 19693 C C . PRO A 1 76 ? 10.890 -4.821 -6.189 1.00 0.00 76 PRO A C 14
ATOM 19694 O O . PRO A 1 76 ? 11.193 -5.991 -5.952 1.00 0.00 76 PRO A O 14
ATOM 19705 N N . VAL A 1 77 ? 9.647 -4.437 -6.463 1.00 0.00 77 VAL A N 14
ATOM 19706 C CA . VAL A 1 77 ? 8.544 -5.390 -6.504 1.00 0.00 77 VAL A CA 14
ATOM 19707 C C . VAL A 1 77 ? 7.906 -5.434 -7.888 1.00 0.00 77 VAL A C 14
ATOM 19708 O O . VAL A 1 77 ? 8.199 -4.600 -8.744 1.00 0.00 77 VAL A O 14
ATOM 19721 N N . GLY A 1 78 ? 7.032 -6.412 -8.100 1.00 0.00 78 GLY A N 14
ATOM 19722 C CA . GLY A 1 78 ? 6.365 -6.547 -9.382 1.00 0.00 78 GLY A CA 14
ATOM 19723 C C . GLY A 1 78 ? 4.895 -6.184 -9.312 1.00 0.00 78 GLY A C 14
ATOM 19724 O O . GLY A 1 78 ? 4.438 -5.595 -8.332 1.00 0.00 78 GLY A O 14
ATOM 19728 N N . THR A 1 79 ? 4.150 -6.536 -10.356 1.00 0.00 79 THR A N 14
ATOM 19729 C CA . THR A 1 79 ? 2.724 -6.241 -10.410 1.00 0.00 79 THR A CA 14
ATOM 19730 C C . THR A 1 79 ? 2.083 -6.370 -9.033 1.00 0.00 79 THR A C 14
ATOM 19731 O O . THR A 1 79 ? 1.268 -5.537 -8.635 1.00 0.00 79 THR A O 14
ATOM 19742 N N . THR A 1 80 ? 2.456 -7.420 -8.308 1.00 0.00 80 THR A N 14
ATOM 19743 C CA . THR A 1 80 ? 1.917 -7.658 -6.975 1.00 0.00 80 THR A CA 14
ATOM 19744 C C . THR A 1 80 ? 2.826 -7.071 -5.901 1.00 0.00 80 THR A C 14
ATOM 19745 O O . THR A 1 80 ? 3.820 -7.684 -5.512 1.00 0.00 80 THR A O 14
ATOM 19756 N N . ALA A 1 81 ? 2.479 -5.880 -5.425 1.00 0.00 81 ALA A N 14
ATOM 19757 C CA . ALA A 1 81 ? 3.262 -5.211 -4.394 1.00 0.00 81 ALA A CA 14
ATOM 19758 C C . ALA A 1 81 ? 2.654 -5.432 -3.013 1.00 0.00 81 ALA A C 14
ATOM 19759 O O . ALA A 1 81 ? 1.447 -5.633 -2.879 1.00 0.00 81 ALA A O 14
ATOM 19766 N N . THR A 1 82 ? 3.499 -5.394 -1.986 1.00 0.00 82 THR A N 14
ATOM 19767 C CA . THR A 1 82 ? 3.045 -5.592 -0.616 1.00 0.00 82 THR A CA 14
ATOM 19768 C C . THR A 1 82 ? 3.582 -4.501 0.304 1.00 0.00 82 THR A C 14
ATOM 19769 O O . THR A 1 82 ? 4.789 -4.259 0.358 1.00 0.00 82 THR A O 14
ATOM 19780 N N . LEU A 1 83 ? 2.680 -3.846 1.026 1.00 0.00 83 LEU A N 14
ATOM 19781 C CA . LEU A 1 83 ? 3.064 -2.780 1.946 1.00 0.00 83 LEU A CA 14
ATOM 19782 C C . LEU A 1 83 ? 2.760 -3.170 3.389 1.00 0.00 83 LEU A C 14
ATOM 19783 O O . LEU A 1 83 ? 1.826 -3.927 3.654 1.00 0.00 83 LEU A O 14
ATOM 19799 N N . TYR A 1 84 ? 3.553 -2.647 4.317 1.00 0.00 84 TYR A N 14
ATOM 19800 C CA . TYR A 1 84 ? 3.369 -2.941 5.733 1.00 0.00 84 TYR A CA 14
ATOM 19801 C C . TYR A 1 84 ? 3.030 -1.674 6.513 1.00 0.00 84 TYR A C 14
ATOM 19802 O O . TYR A 1 84 ? 3.676 -0.638 6.349 1.00 0.00 84 TYR A O 14
ATOM 19820 N N . PHE A 1 85 ? 2.013 -1.764 7.363 1.00 0.00 85 PHE A N 14
ATOM 19821 C CA . PHE A 1 85 ? 1.586 -0.626 8.169 1.00 0.00 85 PHE A CA 14
ATOM 19822 C C . PHE A 1 85 ? 2.244 -0.657 9.545 1.00 0.00 85 PHE A C 14
ATOM 19823 O O . PHE A 1 85 ? 2.239 -1.684 10.224 1.00 0.00 85 PHE A O 14
ATOM 19840 N N . ARG A 1 86 ? 2.810 0.475 9.950 1.00 0.00 86 ARG A N 14
ATOM 19841 C CA . ARG A 1 86 ? 3.474 0.578 11.244 1.00 0.00 86 ARG A CA 14
ATOM 19842 C C . ARG A 1 86 ? 2.888 1.721 12.066 1.00 0.00 86 ARG A C 14
ATOM 19843 O O . ARG A 1 86 ? 2.786 2.852 11.591 1.00 0.00 86 ARG A O 14
ATOM 19864 N N . ASP A 1 87 ? 2.504 1.419 13.302 1.00 0.00 87 ASP A N 14
ATOM 19865 C CA . ASP A 1 87 ? 1.928 2.421 14.191 1.00 0.00 87 ASP A CA 14
ATOM 19866 C C . ASP A 1 87 ? 2.989 3.421 14.641 1.00 0.00 87 ASP A C 14
ATOM 19867 O O . ASP A 1 87 ? 4.053 3.037 15.129 1.00 0.00 87 ASP A O 14
ATOM 19876 N N . LEU A 1 88 ? 2.693 4.705 14.473 1.00 0.00 88 LEU A N 14
ATOM 19877 C CA . LEU A 1 88 ? 3.621 5.762 14.861 1.00 0.00 88 LEU A CA 14
ATOM 19878 C C . LEU A 1 88 ? 3.474 6.098 16.342 1.00 0.00 88 LEU A C 14
ATOM 19879 O O . LEU A 1 88 ? 2.831 7.083 16.704 1.00 0.00 88 LEU A O 14
ATOM 19895 N N . GLY A 1 1 ? -19.608 -16.422 -23.886 1.00 0.00 1 GLY A N 15
ATOM 19896 C CA . GLY A 1 1 ? -20.960 -16.553 -23.375 1.00 0.00 1 GLY A CA 15
ATOM 19897 C C . GLY A 1 1 ? -21.129 -15.915 -22.011 1.00 0.00 1 GLY A C 15
ATOM 19898 O O . GLY A 1 1 ? -20.728 -14.771 -21.799 1.00 0.00 1 GLY A O 15
ATOM 19902 N N . SER A 1 2 ? -21.726 -16.656 -21.082 1.00 0.00 2 SER A N 15
ATOM 19903 C CA . SER A 1 2 ? -21.952 -16.154 -19.732 1.00 0.00 2 SER A CA 15
ATOM 19904 C C . SER A 1 2 ? -20.699 -16.313 -18.877 1.00 0.00 2 SER A C 15
ATOM 19905 O O . SER A 1 2 ? -20.157 -15.335 -18.361 1.00 0.00 2 SER A O 15
ATOM 19913 N N . SER A 1 3 ? -20.243 -17.553 -18.731 1.00 0.00 3 SER A N 15
ATOM 19914 C CA . SER A 1 3 ? -19.056 -17.842 -17.935 1.00 0.00 3 SER A CA 15
ATOM 19915 C C . SER A 1 3 ? -17.786 -17.573 -18.736 1.00 0.00 3 SER A C 15
ATOM 19916 O O . SER A 1 3 ? -17.563 -18.171 -19.787 1.00 0.00 3 SER A O 15
ATOM 19924 N N . GLY A 1 4 ? -16.955 -16.667 -18.229 1.00 0.00 4 GLY A N 15
ATOM 19925 C CA . GLY A 1 4 ? -15.717 -16.333 -18.909 1.00 0.00 4 GLY A CA 15
ATOM 19926 C C . GLY A 1 4 ? -14.492 -16.673 -18.083 1.00 0.00 4 GLY A C 15
ATOM 19927 O O . GLY A 1 4 ? -14.521 -17.594 -17.267 1.00 0.00 4 GLY A O 15
ATOM 19931 N N . SER A 1 5 ? -13.411 -15.929 -18.296 1.00 0.00 5 SER A N 15
ATOM 19932 C CA . SER A 1 5 ? -12.168 -16.160 -17.570 1.00 0.00 5 SER A CA 15
ATOM 19933 C C . SER A 1 5 ? -11.791 -14.939 -16.737 1.00 0.00 5 SER A C 15
ATOM 19934 O O . SER A 1 5 ? -12.256 -13.829 -16.996 1.00 0.00 5 SER A O 15
ATOM 19942 N N . SER A 1 6 ? -10.945 -15.153 -15.734 1.00 0.00 6 SER A N 15
ATOM 19943 C CA . SER A 1 6 ? -10.507 -14.072 -14.860 1.00 0.00 6 SER A CA 15
ATOM 19944 C C . SER A 1 6 ? -9.328 -13.322 -15.471 1.00 0.00 6 SER A C 15
ATOM 19945 O O . SER A 1 6 ? -8.551 -13.885 -16.242 1.00 0.00 6 SER A O 15
ATOM 19953 N N . GLY A 1 7 ? -9.200 -12.045 -15.122 1.00 0.00 7 GLY A N 15
ATOM 19954 C CA . GLY A 1 7 ? -8.114 -11.238 -15.645 1.00 0.00 7 GLY A CA 15
ATOM 19955 C C . GLY A 1 7 ? -8.241 -9.777 -15.262 1.00 0.00 7 GLY A C 15
ATOM 19956 O O . GLY A 1 7 ? -9.272 -9.151 -15.507 1.00 0.00 7 GLY A O 15
ATOM 19960 N N . MET A 1 8 ? -7.190 -9.232 -14.658 1.00 0.00 8 MET A N 15
ATOM 19961 C CA . MET A 1 8 ? -7.189 -7.835 -14.239 1.00 0.00 8 MET A CA 15
ATOM 19962 C C . MET A 1 8 ? -5.951 -7.112 -14.760 1.00 0.00 8 MET A C 15
ATOM 19963 O O . MET A 1 8 ? -4.832 -7.614 -14.645 1.00 0.00 8 MET A O 15
ATOM 19977 N N . LYS A 1 9 ? -6.157 -5.931 -15.333 1.00 0.00 9 LYS A N 15
ATOM 19978 C CA . LYS A 1 9 ? -5.058 -5.138 -15.871 1.00 0.00 9 LYS A CA 15
ATOM 19979 C C . LYS A 1 9 ? -4.656 -4.035 -14.897 1.00 0.00 9 LYS A C 15
ATOM 19980 O O . LYS A 1 9 ? -4.403 -2.899 -15.301 1.00 0.00 9 LYS A O 15
ATOM 19999 N N . HIS A 1 10 ? -4.599 -4.376 -13.614 1.00 0.00 10 HIS A N 15
ATOM 20000 C CA . HIS A 1 10 ? -4.225 -3.414 -12.583 1.00 0.00 10 HIS A CA 15
ATOM 20001 C C . HIS A 1 10 ? -3.180 -4.005 -11.642 1.00 0.00 10 HIS A C 15
ATOM 20002 O O . HIS A 1 10 ? -2.771 -5.155 -11.796 1.00 0.00 10 HIS A O 15
ATOM 20017 N N . TYR A 1 11 ? -2.752 -3.210 -10.667 1.00 0.00 11 TYR A N 15
ATOM 20018 C CA . TYR A 1 11 ? -1.752 -3.653 -9.703 1.00 0.00 11 TYR A CA 15
ATOM 20019 C C . TYR A 1 11 ? -2.413 -4.127 -8.412 1.00 0.00 11 TYR A C 15
ATOM 20020 O O . TYR A 1 11 ? -3.336 -3.491 -7.905 1.00 0.00 11 TYR A O 15
ATOM 20038 N N . GLU A 1 12 ? -1.932 -5.250 -7.886 1.00 0.00 12 GLU A N 15
ATOM 20039 C CA . GLU A 1 12 ? -2.476 -5.810 -6.655 1.00 0.00 12 GLU A CA 15
ATOM 20040 C C . GLU A 1 12 ? -1.592 -5.460 -5.461 1.00 0.00 12 GLU A C 15
ATOM 20041 O O . GLU A 1 12 ? -0.477 -5.966 -5.331 1.00 0.00 12 GLU A O 15
ATOM 20053 N N . VAL A 1 13 ? -2.098 -4.591 -4.592 1.00 0.00 13 VAL A N 15
ATOM 20054 C CA . VAL A 1 13 ? -1.356 -4.173 -3.409 1.00 0.00 13 VAL A CA 15
ATOM 20055 C C . VAL A 1 13 ? -2.067 -4.607 -2.132 1.00 0.00 13 VAL A C 15
ATOM 20056 O O . VAL A 1 13 ? -3.179 -4.163 -1.848 1.00 0.00 13 VAL A O 15
ATOM 20069 N N . GLU A 1 14 ? -1.418 -5.478 -1.366 1.00 0.00 14 GLU A N 15
ATOM 20070 C CA . GLU A 1 14 ? -1.989 -5.973 -0.120 1.00 0.00 14 GLU A CA 15
ATOM 20071 C C . GLU A 1 14 ? -1.355 -5.279 1.083 1.00 0.00 14 GLU A C 15
ATOM 20072 O O . GLU A 1 14 ? -0.290 -5.679 1.553 1.00 0.00 14 GLU A O 15
ATOM 20084 N N . ILE A 1 15 ? -2.018 -4.237 1.573 1.00 0.00 15 ILE A N 15
ATOM 20085 C CA . ILE A 1 15 ? -1.520 -3.487 2.720 1.00 0.00 15 ILE A CA 15
ATOM 20086 C C . ILE A 1 15 ? -1.732 -4.261 4.017 1.00 0.00 15 ILE A C 15
ATOM 20087 O O . ILE A 1 15 ? -2.823 -4.251 4.588 1.00 0.00 15 ILE A O 15
ATOM 20103 N N . LEU A 1 16 ? -0.681 -4.931 4.478 1.00 0.00 16 LEU A N 15
ATOM 20104 C CA . LEU A 1 16 ? -0.751 -5.710 5.710 1.00 0.00 16 LEU A CA 15
ATOM 20105 C C . LEU A 1 16 ? -0.190 -4.919 6.887 1.00 0.00 16 LEU A C 15
ATOM 20106 O O . LEU A 1 16 ? 0.429 -3.870 6.705 1.00 0.00 16 LEU A O 15
ATOM 20122 N N . ASP A 1 17 ? -0.410 -5.428 8.094 1.00 0.00 17 ASP A N 15
ATOM 20123 C CA . ASP A 1 17 ? 0.077 -4.771 9.301 1.00 0.00 17 ASP A CA 15
ATOM 20124 C C . ASP A 1 17 ? 1.530 -5.146 9.577 1.00 0.00 17 ASP A C 15
ATOM 20125 O O . ASP A 1 17 ? 2.011 -6.182 9.118 1.00 0.00 17 ASP A O 15
ATOM 20134 N N . ALA A 1 18 ? 2.223 -4.297 10.328 1.00 0.00 18 ALA A N 15
ATOM 20135 C CA . ALA A 1 18 ? 3.620 -4.539 10.665 1.00 0.00 18 ALA A CA 15
ATOM 20136 C C . ALA A 1 18 ? 3.742 -5.345 11.954 1.00 0.00 18 ALA A C 15
ATOM 20137 O O . ALA A 1 18 ? 4.845 -5.669 12.394 1.00 0.00 18 ALA A O 15
ATOM 20144 N N . LYS A 1 19 ? 2.602 -5.666 12.555 1.00 0.00 19 LYS A N 15
ATOM 20145 C CA . LYS A 1 19 ? 2.580 -6.434 13.794 1.00 0.00 19 LYS A CA 15
ATOM 20146 C C . LYS A 1 19 ? 1.759 -7.710 13.629 1.00 0.00 19 LYS A C 15
ATOM 20147 O O . LYS A 1 19 ? 2.287 -8.818 13.733 1.00 0.00 19 LYS A O 15
ATOM 20166 N N . THR A 1 20 ? 0.466 -7.547 13.369 1.00 0.00 20 THR A N 15
ATOM 20167 C CA . THR A 1 20 ? -0.427 -8.685 13.189 1.00 0.00 20 THR A CA 15
ATOM 20168 C C . THR A 1 20 ? -0.432 -9.155 11.739 1.00 0.00 20 THR A C 15
ATOM 20169 O O . THR A 1 20 ? -1.022 -10.185 11.413 1.00 0.00 20 THR A O 15
ATOM 20180 N N . ARG A 1 21 ? 0.230 -8.395 10.873 1.00 0.00 21 ARG A N 15
ATOM 20181 C CA . ARG A 1 21 ? 0.301 -8.735 9.457 1.00 0.00 21 ARG A CA 15
ATOM 20182 C C . ARG A 1 21 ? -1.054 -9.213 8.944 1.00 0.00 21 ARG A C 15
ATOM 20183 O O . ARG A 1 21 ? -1.155 -10.271 8.324 1.00 0.00 21 ARG A O 15
ATOM 20204 N N . GLU A 1 22 ? -2.092 -8.425 9.207 1.00 0.00 22 GLU A N 15
ATOM 20205 C CA . GLU A 1 22 ? -3.441 -8.769 8.772 1.00 0.00 22 GLU A CA 15
ATOM 20206 C C . GLU A 1 22 ? -3.874 -7.894 7.599 1.00 0.00 22 GLU A C 15
ATOM 20207 O O . GLU A 1 22 ? -3.560 -6.705 7.548 1.00 0.00 22 GLU A O 15
ATOM 20219 N N . LYS A 1 23 ? -4.597 -8.492 6.658 1.00 0.00 23 LYS A N 15
ATOM 20220 C CA . LYS A 1 23 ? -5.075 -7.770 5.486 1.00 0.00 23 LYS A CA 15
ATOM 20221 C C . LYS A 1 23 ? -5.953 -6.591 5.893 1.00 0.00 23 LYS A C 15
ATOM 20222 O O . LYS A 1 23 ? -7.127 -6.763 6.224 1.00 0.00 23 LYS A O 15
ATOM 20241 N N . LEU A 1 24 ? -5.377 -5.394 5.866 1.00 0.00 24 LEU A N 15
ATOM 20242 C CA . LEU A 1 24 ? -6.108 -4.186 6.231 1.00 0.00 24 LEU A CA 15
ATOM 20243 C C . LEU A 1 24 ? -6.804 -3.582 5.015 1.00 0.00 24 LEU A C 15
ATOM 20244 O O . LEU A 1 24 ? -7.902 -3.034 5.125 1.00 0.00 24 LEU A O 15
ATOM 20260 N N . CYS A 1 25 ? -6.160 -3.687 3.859 1.00 0.00 25 CYS A N 15
ATOM 20261 C CA . CYS A 1 25 ? -6.718 -3.153 2.621 1.00 0.00 25 CYS A CA 15
ATOM 20262 C C . CYS A 1 25 ? -6.136 -3.871 1.408 1.00 0.00 25 CYS A C 15
ATOM 20263 O O . CYS A 1 25 ? -4.951 -4.203 1.378 1.00 0.00 25 CYS A O 15
ATOM 20271 N N . PHE A 1 26 ? -6.979 -4.111 0.409 1.00 0.00 26 PHE A N 15
ATOM 20272 C CA . PHE A 1 26 ? -6.550 -4.793 -0.807 1.00 0.00 26 PHE A CA 15
ATOM 20273 C C . PHE A 1 26 ? -6.948 -3.998 -2.046 1.00 0.00 26 PHE A C 15
ATOM 20274 O O . PHE A 1 26 ? -8.101 -4.037 -2.480 1.00 0.00 26 PHE A O 15
ATOM 20291 N N . LEU A 1 27 ? -5.988 -3.275 -2.612 1.00 0.00 27 LEU A N 15
ATOM 20292 C CA . LEU A 1 27 ? -6.237 -2.469 -3.802 1.00 0.00 27 LEU A CA 15
ATOM 20293 C C . LEU A 1 27 ? -5.751 -3.187 -5.057 1.00 0.00 27 LEU A C 15
ATOM 20294 O O . LEU A 1 27 ? -4.559 -3.182 -5.365 1.00 0.00 27 LEU A O 15
ATOM 20310 N N . ASP A 1 28 ? -6.682 -3.800 -5.779 1.00 0.00 28 ASP A N 15
ATOM 20311 C CA . ASP A 1 28 ? -6.350 -4.519 -7.004 1.00 0.00 28 ASP A CA 15
ATOM 20312 C C . ASP A 1 28 ? -6.598 -3.647 -8.231 1.00 0.00 28 ASP A C 15
ATOM 20313 O O . ASP A 1 28 ? -6.619 -4.137 -9.360 1.00 0.00 28 ASP A O 15
ATOM 20322 N N . LYS A 1 29 ? -6.787 -2.352 -8.001 1.00 0.00 29 LYS A N 15
ATOM 20323 C CA . LYS A 1 29 ? -7.033 -1.411 -9.087 1.00 0.00 29 LYS A CA 15
ATOM 20324 C C . LYS A 1 29 ? -6.116 -0.197 -8.973 1.00 0.00 29 LYS A C 15
ATOM 20325 O O . LYS A 1 29 ? -6.528 0.932 -9.239 1.00 0.00 29 LYS A O 15
ATOM 20344 N N . VAL A 1 30 ? -4.870 -0.438 -8.579 1.00 0.00 30 VAL A N 15
ATOM 20345 C CA . VAL A 1 30 ? -3.893 0.635 -8.433 1.00 0.00 30 VAL A CA 15
ATOM 20346 C C . VAL A 1 30 ? -3.069 0.804 -9.705 1.00 0.00 30 VAL A C 15
ATOM 20347 O O . VAL A 1 30 ? -2.845 -0.155 -10.443 1.00 0.00 30 VAL A O 15
ATOM 20360 N N . GLU A 1 31 ? -2.620 2.030 -9.953 1.00 0.00 31 GLU A N 15
ATOM 20361 C CA . GLU A 1 31 ? -1.820 2.325 -11.137 1.00 0.00 31 GLU A CA 15
ATOM 20362 C C . GLU A 1 31 ? -0.336 2.108 -10.858 1.00 0.00 31 GLU A C 15
ATOM 20363 O O . GLU A 1 31 ? 0.147 2.303 -9.743 1.00 0.00 31 GLU A O 15
ATOM 20375 N N . PRO A 1 32 ? 0.406 1.692 -11.895 1.00 0.00 32 PRO A N 15
ATOM 20376 C CA . PRO A 1 32 ? 1.846 1.439 -11.788 1.00 0.00 32 PRO A CA 15
ATOM 20377 C C . PRO A 1 32 ? 2.648 2.723 -11.602 1.00 0.00 32 PRO A C 15
ATOM 20378 O O . PRO A 1 32 ? 3.660 2.739 -10.901 1.00 0.00 32 PRO A O 15
ATOM 20389 N N . HIS A 1 33 ? 2.189 3.799 -12.234 1.00 0.00 33 HIS A N 15
ATOM 20390 C CA . HIS A 1 33 ? 2.864 5.088 -12.137 1.00 0.00 33 HIS A CA 15
ATOM 20391 C C . HIS A 1 33 ? 2.523 5.782 -10.821 1.00 0.00 33 HIS A C 15
ATOM 20392 O O . HIS A 1 33 ? 3.089 6.824 -10.493 1.00 0.00 33 HIS A O 15
ATOM 20407 N N . ALA A 1 34 ? 1.594 5.197 -10.073 1.00 0.00 34 ALA A N 15
ATOM 20408 C CA . ALA A 1 34 ? 1.179 5.758 -8.793 1.00 0.00 34 ALA A CA 15
ATOM 20409 C C . ALA A 1 34 ? 2.323 5.734 -7.786 1.00 0.00 34 ALA A C 15
ATOM 20410 O O . ALA A 1 34 ? 2.996 4.716 -7.618 1.00 0.00 34 ALA A O 15
ATOM 20417 N N . THR A 1 35 ? 2.541 6.861 -7.116 1.00 0.00 35 THR A N 15
ATOM 20418 C CA . THR A 1 35 ? 3.605 6.970 -6.126 1.00 0.00 35 THR A CA 15
ATOM 20419 C C . THR A 1 35 ? 3.087 6.665 -4.726 1.00 0.00 35 THR A C 15
ATOM 20420 O O . THR A 1 35 ? 1.911 6.880 -4.428 1.00 0.00 35 THR A O 15
ATOM 20431 N N . ILE A 1 36 ? 3.970 6.163 -3.869 1.00 0.00 36 ILE A N 15
ATOM 20432 C CA . ILE A 1 36 ? 3.601 5.830 -2.499 1.00 0.00 36 ILE A CA 15
ATOM 20433 C C . ILE A 1 36 ? 2.645 6.868 -1.920 1.00 0.00 36 ILE A C 15
ATOM 20434 O O . ILE A 1 36 ? 1.721 6.531 -1.180 1.00 0.00 36 ILE A O 15
ATOM 20450 N N . ALA A 1 37 ? 2.873 8.131 -2.263 1.00 0.00 37 ALA A N 15
ATOM 20451 C CA . ALA A 1 37 ? 2.031 9.218 -1.781 1.00 0.00 37 ALA A CA 15
ATOM 20452 C C . ALA A 1 37 ? 0.565 8.969 -2.122 1.00 0.00 37 ALA A C 15
ATOM 20453 O O . ALA A 1 37 ? -0.313 9.123 -1.273 1.00 0.00 37 ALA A O 15
ATOM 20460 N N . GLU A 1 38 ? 0.309 8.585 -3.368 1.00 0.00 38 GLU A N 15
ATOM 20461 C CA . GLU A 1 38 ? -1.051 8.317 -3.820 1.00 0.00 38 GLU A CA 15
ATOM 20462 C C . GLU A 1 38 ? -1.661 7.150 -3.048 1.00 0.00 38 GLU A C 15
ATOM 20463 O O . GLU A 1 38 ? -2.806 7.220 -2.601 1.00 0.00 38 GLU A O 15
ATOM 20475 N N . ILE A 1 39 ? -0.888 6.081 -2.895 1.00 0.00 39 ILE A N 15
ATOM 20476 C CA . ILE A 1 39 ? -1.351 4.900 -2.177 1.00 0.00 39 ILE A CA 15
ATOM 20477 C C . ILE A 1 39 ? -1.997 5.282 -0.850 1.00 0.00 39 ILE A C 15
ATOM 20478 O O . ILE A 1 39 ? -3.085 4.810 -0.517 1.00 0.00 39 ILE A O 15
ATOM 20494 N N . LYS A 1 40 ? -1.322 6.142 -0.095 1.00 0.00 40 LYS A N 15
ATOM 20495 C CA . LYS A 1 40 ? -1.830 6.592 1.195 1.00 0.00 40 LYS A CA 15
ATOM 20496 C C . LYS A 1 40 ? -3.198 7.250 1.042 1.00 0.00 40 LYS A C 15
ATOM 20497 O O . LYS A 1 40 ? -4.113 6.990 1.822 1.00 0.00 40 LYS A O 15
ATOM 20516 N N . ASN A 1 41 ? -3.329 8.103 0.030 1.00 0.00 41 ASN A N 15
ATOM 20517 C CA . ASN A 1 41 ? -4.586 8.797 -0.225 1.00 0.00 41 ASN A CA 15
ATOM 20518 C C . ASN A 1 41 ? -5.740 7.807 -0.344 1.00 0.00 41 ASN A C 15
ATOM 20519 O O . ASN A 1 41 ? -6.770 7.954 0.316 1.00 0.00 41 ASN A O 15
ATOM 20530 N N . LEU A 1 42 ? -5.562 6.797 -1.189 1.00 0.00 42 LEU A N 15
ATOM 20531 C CA . LEU A 1 42 ? -6.588 5.781 -1.394 1.00 0.00 42 LEU A CA 15
ATOM 20532 C C . LEU A 1 42 ? -7.063 5.209 -0.062 1.00 0.00 42 LEU A C 15
ATOM 20533 O O . LEU A 1 42 ? -8.256 5.221 0.240 1.00 0.00 42 LEU A O 15
ATOM 20549 N N . PHE A 1 43 ? -6.120 4.711 0.731 1.00 0.00 43 PHE A N 15
ATOM 20550 C CA . PHE A 1 43 ? -6.442 4.136 2.032 1.00 0.00 43 PHE A CA 15
ATOM 20551 C C . PHE A 1 43 ? -7.297 5.096 2.855 1.00 0.00 43 PHE A C 15
ATOM 20552 O O . PHE A 1 43 ? -8.097 4.673 3.690 1.00 0.00 43 PHE A O 15
ATOM 20569 N N . THR A 1 44 ? -7.122 6.391 2.612 1.00 0.00 44 THR A N 15
ATOM 20570 C CA . THR A 1 44 ? -7.875 7.411 3.330 1.00 0.00 44 THR A CA 15
ATOM 20571 C C . THR A 1 44 ? -9.307 7.502 2.816 1.00 0.00 44 THR A C 15
ATOM 20572 O O . THR A 1 44 ? -10.254 7.604 3.597 1.00 0.00 44 THR A O 15
ATOM 20583 N N . LYS A 1 45 ? -9.460 7.464 1.496 1.00 0.00 45 LYS A N 15
ATOM 20584 C CA . LYS A 1 45 ? -10.778 7.539 0.876 1.00 0.00 45 LYS A CA 15
ATOM 20585 C C . LYS A 1 45 ? -11.809 6.766 1.692 1.00 0.00 45 LYS A C 15
ATOM 20586 O O . LYS A 1 45 ? -12.848 7.306 2.072 1.00 0.00 45 LYS A O 15
ATOM 20605 N N . THR A 1 46 ? -11.514 5.497 1.960 1.00 0.00 46 THR A N 15
ATOM 20606 C CA . THR A 1 46 ? -12.414 4.650 2.731 1.00 0.00 46 THR A CA 15
ATOM 20607 C C . THR A 1 46 ? -12.442 5.068 4.197 1.00 0.00 46 THR A C 15
ATOM 20608 O O . THR A 1 46 ? -13.507 5.328 4.759 1.00 0.00 46 THR A O 15
ATOM 20619 N N . HIS A 1 47 ? -11.266 5.131 4.812 1.00 0.00 47 HIS A N 15
ATOM 20620 C CA . HIS A 1 47 ? -11.156 5.520 6.214 1.00 0.00 47 HIS A CA 15
ATOM 20621 C C . HIS A 1 47 ? -10.611 6.939 6.343 1.00 0.00 47 HIS A C 15
ATOM 20622 O O . HIS A 1 47 ? -9.403 7.171 6.318 1.00 0.00 47 HIS A O 15
ATOM 20637 N N . PRO A 1 48 ? -11.523 7.912 6.485 1.00 0.00 48 PRO A N 15
ATOM 20638 C CA . PRO A 1 48 ? -11.158 9.326 6.621 1.00 0.00 48 PRO A CA 15
ATOM 20639 C C . PRO A 1 48 ? -10.487 9.625 7.957 1.00 0.00 48 PRO A C 15
ATOM 20640 O O . PRO A 1 48 ? -9.615 10.489 8.044 1.00 0.00 48 PRO A O 15
ATOM 20651 N N . GLN A 1 49 ? -10.901 8.906 8.996 1.00 0.00 49 GLN A N 15
ATOM 20652 C CA . GLN A 1 49 ? -10.339 9.096 10.328 1.00 0.00 49 GLN A CA 15
ATOM 20653 C C . GLN A 1 49 ? -8.846 8.786 10.338 1.00 0.00 49 GLN A C 15
ATOM 20654 O O . GLN A 1 49 ? -8.084 9.378 11.103 1.00 0.00 49 GLN A O 15
ATOM 20668 N N . TRP A 1 50 ? -8.434 7.855 9.485 1.00 0.00 50 TRP A N 15
ATOM 20669 C CA . TRP A 1 50 ? -7.031 7.466 9.397 1.00 0.00 50 TRP A CA 15
ATOM 20670 C C . TRP A 1 50 ? -6.269 8.389 8.453 1.00 0.00 50 TRP A C 15
ATOM 20671 O O . TRP A 1 50 ? -6.515 8.400 7.247 1.00 0.00 50 TRP A O 15
ATOM 20692 N N . TYR A 1 51 ? -5.342 9.162 9.009 1.00 0.00 51 TYR A N 15
ATOM 20693 C CA . TYR A 1 51 ? -4.545 10.090 8.215 1.00 0.00 51 TYR A CA 15
ATOM 20694 C C . TYR A 1 51 ? -3.258 9.429 7.734 1.00 0.00 51 TYR A C 15
ATOM 20695 O O . TYR A 1 51 ? -2.808 8.419 8.276 1.00 0.00 51 TYR A O 15
ATOM 20713 N N . PRO A 1 52 ? -2.649 10.012 6.691 1.00 0.00 52 PRO A N 15
ATOM 20714 C CA . PRO A 1 52 ? -1.403 9.498 6.113 1.00 0.00 52 PRO A CA 15
ATOM 20715 C C . PRO A 1 52 ? -0.210 9.691 7.042 1.00 0.00 52 PRO A C 15
ATOM 20716 O O . PRO A 1 52 ? 0.749 8.921 7.005 1.00 0.00 52 PRO A O 15
ATOM 20727 N N . ALA A 1 53 ? -0.276 10.724 7.876 1.00 0.00 53 ALA A N 15
ATOM 20728 C CA . ALA A 1 53 ? 0.798 11.016 8.817 1.00 0.00 53 ALA A CA 15
ATOM 20729 C C . ALA A 1 53 ? 1.005 9.860 9.790 1.00 0.00 53 ALA A C 15
ATOM 20730 O O . ALA A 1 53 ? 2.098 9.673 10.324 1.00 0.00 53 ALA A O 15
ATOM 20737 N N . ARG A 1 54 ? -0.052 9.086 10.016 1.00 0.00 54 ARG A N 15
ATOM 20738 C CA . ARG A 1 54 ? 0.014 7.949 10.926 1.00 0.00 54 ARG A CA 15
ATOM 20739 C C . ARG A 1 54 ? 0.395 6.675 10.179 1.00 0.00 54 ARG A C 15
ATOM 20740 O O . ARG A 1 54 ? 1.355 5.996 10.541 1.00 0.00 54 ARG A O 15
ATOM 20761 N N . GLN A 1 55 ? -0.364 6.359 9.134 1.00 0.00 55 GLN A N 15
ATOM 20762 C CA . GLN A 1 55 ? -0.105 5.166 8.337 1.00 0.00 55 GLN A CA 15
ATOM 20763 C C . GLN A 1 55 ? 1.293 5.209 7.729 1.00 0.00 55 GLN A C 15
ATOM 20764 O O . GLN A 1 55 ? 1.603 6.086 6.923 1.00 0.00 55 GLN A O 15
ATOM 20778 N N . SER A 1 56 ? 2.133 4.257 8.122 1.00 0.00 56 SER A N 15
ATOM 20779 C CA . SER A 1 56 ? 3.500 4.190 7.619 1.00 0.00 56 SER A CA 15
ATOM 20780 C C . SER A 1 56 ? 3.715 2.922 6.798 1.00 0.00 56 SER A C 15
ATOM 20781 O O . SER A 1 56 ? 3.758 1.817 7.341 1.00 0.00 56 SER A O 15
ATOM 20789 N N . LEU A 1 57 ? 3.849 3.089 5.487 1.00 0.00 57 LEU A N 15
ATOM 20790 C CA . LEU A 1 57 ? 4.059 1.959 4.589 1.00 0.00 57 LEU A CA 15
ATOM 20791 C C . LEU A 1 57 ? 5.542 1.621 4.478 1.00 0.00 57 LEU A C 15
ATOM 20792 O O . LEU A 1 57 ? 6.393 2.511 4.460 1.00 0.00 57 LEU A O 15
ATOM 20808 N N . ARG A 1 58 ? 5.845 0.329 4.401 1.00 0.00 58 ARG A N 15
ATOM 20809 C CA . ARG A 1 58 ? 7.226 -0.127 4.290 1.00 0.00 58 ARG A CA 15
ATOM 20810 C C . ARG A 1 58 ? 7.303 -1.445 3.525 1.00 0.00 58 ARG A C 15
ATOM 20811 O O . ARG A 1 58 ? 6.477 -2.337 3.719 1.00 0.00 58 ARG A O 15
ATOM 20832 N N . LEU A 1 59 ? 8.300 -1.560 2.655 1.00 0.00 59 LEU A N 15
ATOM 20833 C CA . LEU A 1 59 ? 8.486 -2.769 1.860 1.00 0.00 59 LEU A CA 15
ATOM 20834 C C . LEU A 1 59 ? 8.641 -3.993 2.757 1.00 0.00 59 LEU A C 15
ATOM 20835 O O . LEU A 1 59 ? 8.587 -5.130 2.288 1.00 0.00 59 LEU A O 15
ATOM 20851 N N . ASP A 1 60 ? 8.832 -3.752 4.050 1.00 0.00 60 ASP A N 15
ATOM 20852 C CA . ASP A 1 60 ? 8.991 -4.834 5.014 1.00 0.00 60 ASP A CA 15
ATOM 20853 C C . ASP A 1 60 ? 8.869 -4.312 6.442 1.00 0.00 60 ASP A C 15
ATOM 20854 O O . ASP A 1 60 ? 9.207 -3.166 6.741 1.00 0.00 60 ASP A O 15
ATOM 20863 N N . PRO A 1 61 ? 8.374 -5.170 7.346 1.00 0.00 61 PRO A N 15
ATOM 20864 C CA . PRO A 1 61 ? 8.196 -4.817 8.758 1.00 0.00 61 PRO A CA 15
ATOM 20865 C C . PRO A 1 61 ? 9.525 -4.661 9.489 1.00 0.00 61 PRO A C 15
ATOM 20866 O O . PRO A 1 61 ? 9.560 -4.296 10.664 1.00 0.00 61 PRO A O 15
ATOM 20877 N N . LYS A 1 62 ? 10.618 -4.940 8.786 1.00 0.00 62 LYS A N 15
ATOM 20878 C CA . LYS A 1 62 ? 11.950 -4.828 9.367 1.00 0.00 62 LYS A CA 15
ATOM 20879 C C . LYS A 1 62 ? 12.849 -3.949 8.503 1.00 0.00 62 LYS A C 15
ATOM 20880 O O . LYS A 1 62 ? 14.070 -4.096 8.511 1.00 0.00 62 LYS A O 15
ATOM 20899 N N . GLY A 1 63 ? 12.235 -3.034 7.758 1.00 0.00 63 GLY A N 15
ATOM 20900 C CA . GLY A 1 63 ? 12.995 -2.144 6.901 1.00 0.00 63 GLY A CA 15
ATOM 20901 C C . GLY A 1 63 ? 12.866 -0.691 7.312 1.00 0.00 63 GLY A C 15
ATOM 20902 O O . GLY A 1 63 ? 13.122 -0.338 8.464 1.00 0.00 63 GLY A O 15
ATOM 20906 N N . LYS A 1 64 ? 12.468 0.156 6.369 1.00 0.00 64 LYS A N 15
ATOM 20907 C CA . LYS A 1 64 ? 12.304 1.580 6.638 1.00 0.00 64 LYS A CA 15
ATOM 20908 C C . LYS A 1 64 ? 11.077 2.132 5.920 1.00 0.00 64 LYS A C 15
ATOM 20909 O O . LYS A 1 64 ? 10.648 1.593 4.900 1.00 0.00 64 LYS A O 15
ATOM 20928 N N . SER A 1 65 ? 10.518 3.211 6.459 1.00 0.00 65 SER A N 15
ATOM 20929 C CA . SER A 1 65 ? 9.338 3.835 5.870 1.00 0.00 65 SER A CA 15
ATOM 20930 C C . SER A 1 65 ? 9.608 4.255 4.429 1.00 0.00 65 SER A C 15
ATOM 20931 O O . SER A 1 65 ? 10.606 4.916 4.139 1.00 0.00 65 SER A O 15
ATOM 20939 N N . LEU A 1 66 ? 8.711 3.867 3.529 1.00 0.00 66 LEU A N 15
ATOM 20940 C CA . LEU A 1 66 ? 8.851 4.203 2.116 1.00 0.00 66 LEU A CA 15
ATOM 20941 C C . LEU A 1 66 ? 8.616 5.692 1.884 1.00 0.00 66 LEU A C 15
ATOM 20942 O O . LEU A 1 66 ? 7.992 6.368 2.703 1.00 0.00 66 LEU A O 15
ATOM 20958 N N . LYS A 1 67 ? 9.118 6.198 0.763 1.00 0.00 67 LYS A N 15
ATOM 20959 C CA . LYS A 1 67 ? 8.960 7.606 0.420 1.00 0.00 67 LYS A CA 15
ATOM 20960 C C . LYS A 1 67 ? 8.223 7.765 -0.906 1.00 0.00 67 LYS A C 15
ATOM 20961 O O . LYS A 1 67 ? 8.317 6.908 -1.785 1.00 0.00 67 LYS A O 15
ATOM 20980 N N . ASP A 1 68 ? 7.492 8.865 -1.044 1.00 0.00 68 ASP A N 15
ATOM 20981 C CA . ASP A 1 68 ? 6.741 9.137 -2.264 1.00 0.00 68 ASP A CA 15
ATOM 20982 C C . ASP A 1 68 ? 7.568 8.792 -3.499 1.00 0.00 68 ASP A C 15
ATOM 20983 O O . ASP A 1 68 ? 7.100 8.087 -4.392 1.00 0.00 68 ASP A O 15
ATOM 20992 N N . GLU A 1 69 ? 8.798 9.294 -3.541 1.00 0.00 69 GLU A N 15
ATOM 20993 C CA . GLU A 1 69 ? 9.688 9.040 -4.668 1.00 0.00 69 GLU A CA 15
ATOM 20994 C C . GLU A 1 69 ? 9.480 7.632 -5.218 1.00 0.00 69 GLU A C 15
ATOM 20995 O O . GLU A 1 69 ? 9.473 7.424 -6.432 1.00 0.00 69 GLU A O 15
ATOM 21007 N N . ASP A 1 70 ? 9.312 6.670 -4.318 1.00 0.00 70 ASP A N 15
ATOM 21008 C CA . ASP A 1 70 ? 9.103 5.282 -4.712 1.00 0.00 70 ASP A CA 15
ATOM 21009 C C . ASP A 1 70 ? 7.820 5.134 -5.523 1.00 0.00 70 ASP A C 15
ATOM 21010 O O . ASP A 1 70 ? 6.839 5.841 -5.288 1.00 0.00 70 ASP A O 15
ATOM 21019 N N . VAL A 1 71 ? 7.833 4.212 -6.481 1.00 0.00 71 VAL A N 15
ATOM 21020 C CA . VAL A 1 71 ? 6.671 3.971 -7.327 1.00 0.00 71 VAL A CA 15
ATOM 21021 C C . VAL A 1 71 ? 6.367 2.481 -7.432 1.00 0.00 71 VAL A C 15
ATOM 21022 O O . VAL A 1 71 ? 7.253 1.642 -7.266 1.00 0.00 71 VAL A O 15
ATOM 21035 N N . LEU A 1 72 ? 5.109 2.158 -7.710 1.00 0.00 72 LEU A N 15
ATOM 21036 C CA . LEU A 1 72 ? 4.686 0.768 -7.838 1.00 0.00 72 LEU A CA 15
ATOM 21037 C C . LEU A 1 72 ? 5.329 0.114 -9.057 1.00 0.00 72 LEU A C 15
ATOM 21038 O O . LEU A 1 72 ? 5.198 -1.092 -9.267 1.00 0.00 72 LEU A O 15
ATOM 21054 N N . GLN A 1 73 ? 6.026 0.917 -9.855 1.00 0.00 73 GLN A N 15
ATOM 21055 C CA . GLN A 1 73 ? 6.691 0.415 -11.051 1.00 0.00 73 GLN A CA 15
ATOM 21056 C C . GLN A 1 73 ? 8.206 0.513 -10.913 1.00 0.00 73 GLN A C 15
ATOM 21057 O O . GLN A 1 73 ? 8.950 -0.169 -11.619 1.00 0.00 73 GLN A O 15
ATOM 21071 N N . LYS A 1 74 ? 8.659 1.365 -10.000 1.00 0.00 74 LYS A N 15
ATOM 21072 C CA . LYS A 1 74 ? 10.086 1.552 -9.768 1.00 0.00 74 LYS A CA 15
ATOM 21073 C C . LYS A 1 74 ? 10.558 0.716 -8.583 1.00 0.00 74 LYS A C 15
ATOM 21074 O O . LYS A 1 74 ? 11.728 0.340 -8.503 1.00 0.00 74 LYS A O 15
ATOM 21093 N N . LEU A 1 75 ? 9.642 0.429 -7.665 1.00 0.00 75 LEU A N 15
ATOM 21094 C CA . LEU A 1 75 ? 9.965 -0.365 -6.484 1.00 0.00 75 LEU A CA 15
ATOM 21095 C C . LEU A 1 75 ? 10.499 -1.738 -6.880 1.00 0.00 75 LEU A C 15
ATOM 21096 O O . LEU A 1 75 ? 10.215 -2.253 -7.962 1.00 0.00 75 LEU A O 15
ATOM 21112 N N . PRO A 1 76 ? 11.288 -2.347 -5.983 1.00 0.00 76 PRO A N 15
ATOM 21113 C CA . PRO A 1 76 ? 11.876 -3.670 -6.216 1.00 0.00 76 PRO A CA 15
ATOM 21114 C C . PRO A 1 76 ? 10.830 -4.780 -6.195 1.00 0.00 76 PRO A C 15
ATOM 21115 O O . PRO A 1 76 ? 11.143 -5.937 -5.912 1.00 0.00 76 PRO A O 15
ATOM 21126 N N . VAL A 1 77 ? 9.587 -4.421 -6.498 1.00 0.00 77 VAL A N 15
ATOM 21127 C CA . VAL A 1 77 ? 8.495 -5.388 -6.516 1.00 0.00 77 VAL A CA 15
ATOM 21128 C C . VAL A 1 77 ? 7.850 -5.463 -7.895 1.00 0.00 77 VAL A C 15
ATOM 21129 O O . VAL A 1 77 ? 8.132 -4.644 -8.769 1.00 0.00 77 VAL A O 15
ATOM 21142 N N . GLY A 1 78 ? 6.981 -6.451 -8.083 1.00 0.00 78 GLY A N 15
ATOM 21143 C CA . GLY A 1 78 ? 6.308 -6.615 -9.359 1.00 0.00 78 GLY A CA 15
ATOM 21144 C C . GLY A 1 78 ? 4.834 -6.268 -9.286 1.00 0.00 78 GLY A C 15
ATOM 21145 O O . GLY A 1 78 ? 4.386 -5.625 -8.337 1.00 0.00 78 GLY A O 15
ATOM 21149 N N . THR A 1 79 ? 4.077 -6.695 -10.292 1.00 0.00 79 THR A N 15
ATOM 21150 C CA . THR A 1 79 ? 2.646 -6.423 -10.340 1.00 0.00 79 THR A CA 15
ATOM 21151 C C . THR A 1 79 ? 2.021 -6.522 -8.953 1.00 0.00 79 THR A C 15
ATOM 21152 O O . THR A 1 79 ? 1.189 -5.697 -8.575 1.00 0.00 79 THR A O 15
ATOM 21163 N N . THR A 1 80 ? 2.427 -7.537 -8.197 1.00 0.00 80 THR A N 15
ATOM 21164 C CA . THR A 1 80 ? 1.907 -7.744 -6.851 1.00 0.00 80 THR A CA 15
ATOM 21165 C C . THR A 1 80 ? 2.821 -7.117 -5.805 1.00 0.00 80 THR A C 15
ATOM 21166 O O . THR A 1 80 ? 3.835 -7.700 -5.423 1.00 0.00 80 THR A O 15
ATOM 21177 N N . ALA A 1 81 ? 2.456 -5.924 -5.345 1.00 0.00 81 ALA A N 15
ATOM 21178 C CA . ALA A 1 81 ? 3.243 -5.219 -4.341 1.00 0.00 81 ALA A CA 15
ATOM 21179 C C . ALA A 1 81 ? 2.667 -5.430 -2.945 1.00 0.00 81 ALA A C 15
ATOM 21180 O O . ALA A 1 81 ? 1.463 -5.632 -2.782 1.00 0.00 81 ALA A O 15
ATOM 21187 N N . THR A 1 82 ? 3.534 -5.381 -1.938 1.00 0.00 82 THR A N 15
ATOM 21188 C CA . THR A 1 82 ? 3.112 -5.568 -0.556 1.00 0.00 82 THR A CA 15
ATOM 21189 C C . THR A 1 82 ? 3.631 -4.445 0.334 1.00 0.00 82 THR A C 15
ATOM 21190 O O . THR A 1 82 ? 4.819 -4.120 0.313 1.00 0.00 82 THR A O 15
ATOM 21201 N N . LEU A 1 83 ? 2.734 -3.855 1.117 1.00 0.00 83 LEU A N 15
ATOM 21202 C CA . LEU A 1 83 ? 3.102 -2.767 2.017 1.00 0.00 83 LEU A CA 15
ATOM 21203 C C . LEU A 1 83 ? 2.770 -3.121 3.463 1.00 0.00 83 LEU A C 15
ATOM 21204 O O . LEU A 1 83 ? 1.801 -3.831 3.732 1.00 0.00 83 LEU A O 15
ATOM 21220 N N . TYR A 1 84 ? 3.578 -2.619 4.390 1.00 0.00 84 TYR A N 15
ATOM 21221 C CA . TYR A 1 84 ? 3.370 -2.882 5.809 1.00 0.00 84 TYR A CA 15
ATOM 21222 C C . TYR A 1 84 ? 3.030 -1.596 6.557 1.00 0.00 84 TYR A C 15
ATOM 21223 O O . TYR A 1 84 ? 3.707 -0.579 6.407 1.00 0.00 84 TYR A O 15
ATOM 21241 N N . PHE A 1 85 ? 1.976 -1.651 7.364 1.00 0.00 85 PHE A N 15
ATOM 21242 C CA . PHE A 1 85 ? 1.543 -0.492 8.137 1.00 0.00 85 PHE A CA 15
ATOM 21243 C C . PHE A 1 85 ? 2.127 -0.529 9.546 1.00 0.00 85 PHE A C 15
ATOM 21244 O O . PHE A 1 85 ? 2.414 -1.599 10.083 1.00 0.00 85 PHE A O 15
ATOM 21261 N N . ARG A 1 86 ? 2.301 0.648 10.139 1.00 0.00 86 ARG A N 15
ATOM 21262 C CA . ARG A 1 86 ? 2.852 0.751 11.485 1.00 0.00 86 ARG A CA 15
ATOM 21263 C C . ARG A 1 86 ? 2.058 1.749 12.322 1.00 0.00 86 ARG A C 15
ATOM 21264 O O . ARG A 1 86 ? 1.748 2.849 11.865 1.00 0.00 86 ARG A O 15
ATOM 21285 N N . ASP A 1 87 ? 1.733 1.358 13.550 1.00 0.00 87 ASP A N 15
ATOM 21286 C CA . ASP A 1 87 ? 0.977 2.219 14.451 1.00 0.00 87 ASP A CA 15
ATOM 21287 C C . ASP A 1 87 ? 1.894 3.223 15.142 1.00 0.00 87 ASP A C 15
ATOM 21288 O O . ASP A 1 87 ? 2.782 2.845 15.908 1.00 0.00 87 ASP A O 15
ATOM 21297 N N . LEU A 1 88 ? 1.675 4.504 14.865 1.00 0.00 88 LEU A N 15
ATOM 21298 C CA . LEU A 1 88 ? 2.483 5.563 15.459 1.00 0.00 88 LEU A CA 15
ATOM 21299 C C . LEU A 1 88 ? 1.847 6.077 16.747 1.00 0.00 88 LEU A C 15
ATOM 21300 O O . LEU A 1 88 ? 0.800 6.725 16.718 1.00 0.00 88 LEU A O 15
ATOM 21316 N N . GLY A 1 1 ? -2.371 -22.010 -24.066 1.00 0.00 1 GLY A N 16
ATOM 21317 C CA . GLY A 1 1 ? -2.500 -23.388 -23.630 1.00 0.00 1 GLY A CA 16
ATOM 21318 C C . GLY A 1 1 ? -3.409 -23.533 -22.425 1.00 0.00 1 GLY A C 16
ATOM 21319 O O . GLY A 1 1 ? -4.211 -24.464 -22.353 1.00 0.00 1 GLY A O 16
ATOM 21323 N N . SER A 1 2 ? -3.283 -22.611 -21.477 1.00 0.00 2 SER A N 16
ATOM 21324 C CA . SER A 1 2 ? -4.095 -22.643 -20.266 1.00 0.00 2 SER A CA 16
ATOM 21325 C C . SER A 1 2 ? -5.195 -21.587 -20.322 1.00 0.00 2 SER A C 16
ATOM 21326 O O . SER A 1 2 ? -5.186 -20.710 -21.186 1.00 0.00 2 SER A O 16
ATOM 21334 N N . SER A 1 3 ? -6.141 -21.678 -19.393 1.00 0.00 3 SER A N 16
ATOM 21335 C CA . SER A 1 3 ? -7.250 -20.733 -19.337 1.00 0.00 3 SER A CA 16
ATOM 21336 C C . SER A 1 3 ? -6.838 -19.453 -18.616 1.00 0.00 3 SER A C 16
ATOM 21337 O O . SER A 1 3 ? -5.789 -19.398 -17.977 1.00 0.00 3 SER A O 16
ATOM 21345 N N . GLY A 1 4 ? -7.674 -18.425 -18.725 1.00 0.00 4 GLY A N 16
ATOM 21346 C CA . GLY A 1 4 ? -7.381 -17.159 -18.079 1.00 0.00 4 GLY A CA 16
ATOM 21347 C C . GLY A 1 4 ? -8.546 -16.191 -18.143 1.00 0.00 4 GLY A C 16
ATOM 21348 O O . GLY A 1 4 ? -9.453 -16.354 -18.959 1.00 0.00 4 GLY A O 16
ATOM 21352 N N . SER A 1 5 ? -8.523 -15.182 -17.278 1.00 0.00 5 SER A N 16
ATOM 21353 C CA . SER A 1 5 ? -9.589 -14.187 -17.236 1.00 0.00 5 SER A CA 16
ATOM 21354 C C . SER A 1 5 ? -9.074 -12.821 -17.679 1.00 0.00 5 SER A C 16
ATOM 21355 O O . SER A 1 5 ? -8.744 -11.972 -16.851 1.00 0.00 5 SER A O 16
ATOM 21363 N N . SER A 1 6 ? -9.009 -12.617 -18.990 1.00 0.00 6 SER A N 16
ATOM 21364 C CA . SER A 1 6 ? -8.532 -11.356 -19.545 1.00 0.00 6 SER A CA 16
ATOM 21365 C C . SER A 1 6 ? -9.551 -10.243 -19.321 1.00 0.00 6 SER A C 16
ATOM 21366 O O . SER A 1 6 ? -10.688 -10.325 -19.785 1.00 0.00 6 SER A O 16
ATOM 21374 N N . GLY A 1 7 ? -9.135 -9.203 -18.606 1.00 0.00 7 GLY A N 16
ATOM 21375 C CA . GLY A 1 7 ? -10.023 -8.088 -18.332 1.00 0.00 7 GLY A CA 16
ATOM 21376 C C . GLY A 1 7 ? -9.297 -6.904 -17.724 1.00 0.00 7 GLY A C 16
ATOM 21377 O O . GLY A 1 7 ? -8.420 -6.315 -18.355 1.00 0.00 7 GLY A O 16
ATOM 21381 N N . MET A 1 8 ? -9.664 -6.554 -16.496 1.00 0.00 8 MET A N 16
ATOM 21382 C CA . MET A 1 8 ? -9.042 -5.431 -15.804 1.00 0.00 8 MET A CA 16
ATOM 21383 C C . MET A 1 8 ? -7.568 -5.712 -15.529 1.00 0.00 8 MET A C 16
ATOM 21384 O O . MET A 1 8 ? -7.221 -6.721 -14.913 1.00 0.00 8 MET A O 16
ATOM 21398 N N . LYS A 1 9 ? -6.703 -4.815 -15.990 1.00 0.00 9 LYS A N 16
ATOM 21399 C CA . LYS A 1 9 ? -5.266 -4.965 -15.793 1.00 0.00 9 LYS A CA 16
ATOM 21400 C C . LYS A 1 9 ? -4.720 -3.856 -14.899 1.00 0.00 9 LYS A C 16
ATOM 21401 O O . LYS A 1 9 ? -4.371 -2.776 -15.376 1.00 0.00 9 LYS A O 16
ATOM 21420 N N . HIS A 1 10 ? -4.649 -4.131 -13.600 1.00 0.00 10 HIS A N 16
ATOM 21421 C CA . HIS A 1 10 ? -4.143 -3.156 -12.640 1.00 0.00 10 HIS A CA 16
ATOM 21422 C C . HIS A 1 10 ? -3.145 -3.803 -11.684 1.00 0.00 10 HIS A C 16
ATOM 21423 O O . HIS A 1 10 ? -2.904 -5.009 -11.745 1.00 0.00 10 HIS A O 16
ATOM 21438 N N . TYR A 1 11 ? -2.567 -2.994 -10.803 1.00 0.00 11 TYR A N 16
ATOM 21439 C CA . TYR A 1 11 ? -1.593 -3.487 -9.837 1.00 0.00 11 TYR A CA 16
ATOM 21440 C C . TYR A 1 11 ? -2.285 -3.986 -8.572 1.00 0.00 11 TYR A C 16
ATOM 21441 O O . TYR A 1 11 ? -3.216 -3.356 -8.071 1.00 0.00 11 TYR A O 16
ATOM 21459 N N . GLU A 1 12 ? -1.821 -5.123 -8.061 1.00 0.00 12 GLU A N 16
ATOM 21460 C CA . GLU A 1 12 ? -2.395 -5.708 -6.855 1.00 0.00 12 GLU A CA 16
ATOM 21461 C C . GLU A 1 12 ? -1.542 -5.380 -5.633 1.00 0.00 12 GLU A C 16
ATOM 21462 O O . GLU A 1 12 ? -0.427 -5.882 -5.488 1.00 0.00 12 GLU A O 16
ATOM 21474 N N . VAL A 1 13 ? -2.075 -4.535 -4.756 1.00 0.00 13 VAL A N 16
ATOM 21475 C CA . VAL A 1 13 ? -1.363 -4.141 -3.546 1.00 0.00 13 VAL A CA 16
ATOM 21476 C C . VAL A 1 13 ? -2.148 -4.527 -2.297 1.00 0.00 13 VAL A C 16
ATOM 21477 O O . VAL A 1 13 ? -3.248 -4.028 -2.065 1.00 0.00 13 VAL A O 16
ATOM 21490 N N . GLU A 1 14 ? -1.573 -5.419 -1.496 1.00 0.00 14 GLU A N 16
ATOM 21491 C CA . GLU A 1 14 ? -2.219 -5.872 -0.270 1.00 0.00 14 GLU A CA 16
ATOM 21492 C C . GLU A 1 14 ? -1.523 -5.293 0.958 1.00 0.00 14 GLU A C 16
ATOM 21493 O O . GLU A 1 14 ? -0.457 -5.760 1.359 1.00 0.00 14 GLU A O 16
ATOM 21505 N N . ILE A 1 15 ? -2.134 -4.272 1.551 1.00 0.00 15 ILE A N 16
ATOM 21506 C CA . ILE A 1 15 ? -1.574 -3.629 2.733 1.00 0.00 15 ILE A CA 16
ATOM 21507 C C . ILE A 1 15 ? -1.791 -4.483 3.978 1.00 0.00 15 ILE A C 16
ATOM 21508 O O . ILE A 1 15 ? -2.903 -4.567 4.501 1.00 0.00 15 ILE A O 16
ATOM 21524 N N . LEU A 1 16 ? -0.721 -5.115 4.449 1.00 0.00 16 LEU A N 16
ATOM 21525 C CA . LEU A 1 16 ? -0.793 -5.962 5.634 1.00 0.00 16 LEU A CA 16
ATOM 21526 C C . LEU A 1 16 ? -0.121 -5.288 6.826 1.00 0.00 16 LEU A C 16
ATOM 21527 O O . LEU A 1 16 ? 0.480 -4.222 6.692 1.00 0.00 16 LEU A O 16
ATOM 21543 N N . ASP A 1 17 ? -0.226 -5.917 7.991 1.00 0.00 17 ASP A N 16
ATOM 21544 C CA . ASP A 1 17 ? 0.374 -5.380 9.207 1.00 0.00 17 ASP A CA 16
ATOM 21545 C C . ASP A 1 17 ? 1.792 -5.910 9.393 1.00 0.00 17 ASP A C 16
ATOM 21546 O O . ASP A 1 17 ? 2.150 -6.957 8.854 1.00 0.00 17 ASP A O 16
ATOM 21555 N N . ALA A 1 18 ? 2.595 -5.180 10.160 1.00 0.00 18 ALA A N 16
ATOM 21556 C CA . ALA A 1 18 ? 3.974 -5.577 10.418 1.00 0.00 18 ALA A CA 16
ATOM 21557 C C . ALA A 1 18 ? 4.066 -6.471 11.650 1.00 0.00 18 ALA A C 16
ATOM 21558 O O . ALA A 1 18 ? 5.152 -6.904 12.035 1.00 0.00 18 ALA A O 16
ATOM 21565 N N . LYS A 1 19 ? 2.920 -6.743 12.265 1.00 0.00 19 LYS A N 16
ATOM 21566 C CA . LYS A 1 19 ? 2.871 -7.586 13.453 1.00 0.00 19 LYS A CA 16
ATOM 21567 C C . LYS A 1 19 ? 1.999 -8.815 13.213 1.00 0.00 19 LYS A C 16
ATOM 21568 O O . LYS A 1 19 ? 2.497 -9.939 13.143 1.00 0.00 19 LYS A O 16
ATOM 21587 N N . THR A 1 20 ? 0.694 -8.594 13.086 1.00 0.00 20 THR A N 16
ATOM 21588 C CA . THR A 1 20 ? -0.246 -9.682 12.854 1.00 0.00 20 THR A CA 16
ATOM 21589 C C . THR A 1 20 ? -0.438 -9.934 11.363 1.00 0.00 20 THR A C 16
ATOM 21590 O O . THR A 1 20 ? -1.157 -10.851 10.966 1.00 0.00 20 THR A O 16
ATOM 21601 N N . ARG A 1 21 ? 0.210 -9.115 10.541 1.00 0.00 21 ARG A N 16
ATOM 21602 C CA . ARG A 1 21 ? 0.110 -9.249 9.093 1.00 0.00 21 ARG A CA 16
ATOM 21603 C C . ARG A 1 21 ? -1.336 -9.485 8.667 1.00 0.00 21 ARG A C 16
ATOM 21604 O O . ARG A 1 21 ? -1.596 -10.072 7.618 1.00 0.00 21 ARG A O 16
ATOM 21625 N N . GLU A 1 22 ? -2.273 -9.022 9.490 1.00 0.00 22 GLU A N 16
ATOM 21626 C CA . GLU A 1 22 ? -3.692 -9.185 9.198 1.00 0.00 22 GLU A CA 16
ATOM 21627 C C . GLU A 1 22 ? -4.115 -8.292 8.035 1.00 0.00 22 GLU A C 16
ATOM 21628 O O . GLU A 1 22 ? -3.806 -7.101 8.007 1.00 0.00 22 GLU A O 16
ATOM 21640 N N . LYS A 1 23 ? -4.822 -8.877 7.074 1.00 0.00 23 LYS A N 16
ATOM 21641 C CA . LYS A 1 23 ? -5.288 -8.137 5.908 1.00 0.00 23 LYS A CA 16
ATOM 21642 C C . LYS A 1 23 ? -6.064 -6.893 6.327 1.00 0.00 23 LYS A C 16
ATOM 21643 O O . LYS A 1 23 ? -7.127 -6.989 6.943 1.00 0.00 23 LYS A O 16
ATOM 21662 N N . LEU A 1 24 ? -5.528 -5.725 5.989 1.00 0.00 24 LEU A N 16
ATOM 21663 C CA . LEU A 1 24 ? -6.171 -4.461 6.330 1.00 0.00 24 LEU A CA 16
ATOM 21664 C C . LEU A 1 24 ? -6.941 -3.903 5.137 1.00 0.00 24 LEU A C 16
ATOM 21665 O O . LEU A 1 24 ? -8.090 -3.479 5.270 1.00 0.00 24 LEU A O 16
ATOM 21681 N N . CYS A 1 25 ? -6.303 -3.910 3.972 1.00 0.00 25 CYS A N 16
ATOM 21682 C CA . CYS A 1 25 ? -6.929 -3.406 2.755 1.00 0.00 25 CYS A CA 16
ATOM 21683 C C . CYS A 1 25 ? -6.339 -4.081 1.521 1.00 0.00 25 CYS A C 16
ATOM 21684 O O . CYS A 1 25 ? -5.178 -4.491 1.519 1.00 0.00 25 CYS A O 16
ATOM 21692 N N . PHE A 1 26 ? -7.147 -4.195 0.472 1.00 0.00 26 PHE A N 16
ATOM 21693 C CA . PHE A 1 26 ? -6.706 -4.823 -0.768 1.00 0.00 26 PHE A CA 16
ATOM 21694 C C . PHE A 1 26 ? -7.080 -3.966 -1.975 1.00 0.00 26 PHE A C 16
ATOM 21695 O O . PHE A 1 26 ? -8.251 -3.871 -2.344 1.00 0.00 26 PHE A O 16
ATOM 21712 N N . LEU A 1 27 ? -6.077 -3.344 -2.584 1.00 0.00 27 LEU A N 16
ATOM 21713 C CA . LEU A 1 27 ? -6.299 -2.495 -3.749 1.00 0.00 27 LEU A CA 16
ATOM 21714 C C . LEU A 1 27 ? -5.774 -3.161 -5.017 1.00 0.00 27 LEU A C 16
ATOM 21715 O O . LEU A 1 27 ? -4.573 -3.146 -5.286 1.00 0.00 27 LEU A O 16
ATOM 21731 N N . ASP A 1 28 ? -6.682 -3.742 -5.793 1.00 0.00 28 ASP A N 16
ATOM 21732 C CA . ASP A 1 28 ? -6.312 -4.411 -7.035 1.00 0.00 28 ASP A CA 16
ATOM 21733 C C . ASP A 1 28 ? -6.544 -3.497 -8.234 1.00 0.00 28 ASP A C 16
ATOM 21734 O O . ASP A 1 28 ? -6.565 -3.950 -9.379 1.00 0.00 28 ASP A O 16
ATOM 21743 N N . LYS A 1 29 ? -6.721 -2.208 -7.964 1.00 0.00 29 LYS A N 16
ATOM 21744 C CA . LYS A 1 29 ? -6.952 -1.230 -9.020 1.00 0.00 29 LYS A CA 16
ATOM 21745 C C . LYS A 1 29 ? -6.023 -0.031 -8.864 1.00 0.00 29 LYS A C 16
ATOM 21746 O O . LYS A 1 29 ? -6.438 1.116 -9.031 1.00 0.00 29 LYS A O 16
ATOM 21765 N N . VAL A 1 30 ? -4.762 -0.303 -8.542 1.00 0.00 30 VAL A N 16
ATOM 21766 C CA . VAL A 1 30 ? -3.772 0.754 -8.366 1.00 0.00 30 VAL A CA 16
ATOM 21767 C C . VAL A 1 30 ? -2.931 0.934 -9.625 1.00 0.00 30 VAL A C 16
ATOM 21768 O O . VAL A 1 30 ? -2.707 -0.015 -10.374 1.00 0.00 30 VAL A O 16
ATOM 21781 N N . GLU A 1 31 ? -2.468 2.160 -9.849 1.00 0.00 31 GLU A N 16
ATOM 21782 C CA . GLU A 1 31 ? -1.651 2.465 -11.018 1.00 0.00 31 GLU A CA 16
ATOM 21783 C C . GLU A 1 31 ? -0.172 2.232 -10.724 1.00 0.00 31 GLU A C 16
ATOM 21784 O O . GLU A 1 31 ? 0.296 2.399 -9.597 1.00 0.00 31 GLU A O 16
ATOM 21796 N N . PRO A 1 32 ? 0.582 1.837 -11.760 1.00 0.00 32 PRO A N 16
ATOM 21797 C CA . PRO A 1 32 ? 2.019 1.573 -11.638 1.00 0.00 32 PRO A CA 16
ATOM 21798 C C . PRO A 1 32 ? 2.825 2.847 -11.411 1.00 0.00 32 PRO A C 16
ATOM 21799 O O . PRO A 1 32 ? 3.773 2.862 -10.625 1.00 0.00 32 PRO A O 16
ATOM 21810 N N . HIS A 1 33 ? 2.443 3.915 -12.104 1.00 0.00 33 HIS A N 16
ATOM 21811 C CA . HIS A 1 33 ? 3.131 5.195 -11.976 1.00 0.00 33 HIS A CA 16
ATOM 21812 C C . HIS A 1 33 ? 2.757 5.885 -10.667 1.00 0.00 33 HIS A C 16
ATOM 21813 O O . HIS A 1 33 ? 3.324 6.919 -10.316 1.00 0.00 33 HIS A O 16
ATOM 21828 N N . ALA A 1 34 ? 1.800 5.305 -9.951 1.00 0.00 34 ALA A N 16
ATOM 21829 C CA . ALA A 1 34 ? 1.352 5.863 -8.681 1.00 0.00 34 ALA A CA 16
ATOM 21830 C C . ALA A 1 34 ? 2.468 5.829 -7.643 1.00 0.00 34 ALA A C 16
ATOM 21831 O O . ALA A 1 34 ? 3.128 4.807 -7.458 1.00 0.00 34 ALA A O 16
ATOM 21838 N N . THR A 1 35 ? 2.674 6.955 -6.966 1.00 0.00 35 THR A N 16
ATOM 21839 C CA . THR A 1 35 ? 3.711 7.055 -5.947 1.00 0.00 35 THR A CA 16
ATOM 21840 C C . THR A 1 35 ? 3.152 6.754 -4.561 1.00 0.00 35 THR A C 16
ATOM 21841 O O . THR A 1 35 ? 1.949 6.874 -4.328 1.00 0.00 35 THR A O 16
ATOM 21852 N N . ILE A 1 36 ? 4.032 6.364 -3.645 1.00 0.00 36 ILE A N 16
ATOM 21853 C CA . ILE A 1 36 ? 3.625 6.048 -2.282 1.00 0.00 36 ILE A CA 16
ATOM 21854 C C . ILE A 1 36 ? 2.656 7.095 -1.741 1.00 0.00 36 ILE A C 16
ATOM 21855 O O . ILE A 1 36 ? 1.676 6.763 -1.075 1.00 0.00 36 ILE A O 16
ATOM 21871 N N . ALA A 1 37 ? 2.937 8.360 -2.033 1.00 0.00 37 ALA A N 16
ATOM 21872 C CA . ALA A 1 37 ? 2.089 9.456 -1.580 1.00 0.00 37 ALA A CA 16
ATOM 21873 C C . ALA A 1 37 ? 0.628 9.202 -1.935 1.00 0.00 37 ALA A C 16
ATOM 21874 O O . ALA A 1 37 ? -0.259 9.352 -1.095 1.00 0.00 37 ALA A O 16
ATOM 21881 N N . GLU A 1 38 ? 0.385 8.816 -3.183 1.00 0.00 38 GLU A N 16
ATOM 21882 C CA . GLU A 1 38 ? -0.970 8.543 -3.648 1.00 0.00 38 GLU A CA 16
ATOM 21883 C C . GLU A 1 38 ? -1.577 7.363 -2.893 1.00 0.00 38 GLU A C 16
ATOM 21884 O O . GLU A 1 38 ? -2.690 7.451 -2.376 1.00 0.00 38 GLU A O 16
ATOM 21896 N N . ILE A 1 39 ? -0.836 6.261 -2.835 1.00 0.00 39 ILE A N 16
ATOM 21897 C CA . ILE A 1 39 ? -1.300 5.065 -2.144 1.00 0.00 39 ILE A CA 16
ATOM 21898 C C . ILE A 1 39 ? -1.964 5.419 -0.817 1.00 0.00 39 ILE A C 16
ATOM 21899 O O . ILE A 1 39 ? -3.064 4.957 -0.518 1.00 0.00 39 ILE A O 16
ATOM 21915 N N . LYS A 1 40 ? -1.287 6.245 -0.026 1.00 0.00 40 LYS A N 16
ATOM 21916 C CA . LYS A 1 40 ? -1.811 6.665 1.269 1.00 0.00 40 LYS A CA 16
ATOM 21917 C C . LYS A 1 40 ? -3.215 7.244 1.125 1.00 0.00 40 LYS A C 16
ATOM 21918 O O . LYS A 1 40 ? -4.112 6.918 1.901 1.00 0.00 40 LYS A O 16
ATOM 21937 N N . ASN A 1 41 ? -3.397 8.103 0.128 1.00 0.00 41 ASN A N 16
ATOM 21938 C CA . ASN A 1 41 ? -4.693 8.726 -0.117 1.00 0.00 41 ASN A CA 16
ATOM 21939 C C . ASN A 1 41 ? -5.769 7.670 -0.348 1.00 0.00 41 ASN A C 16
ATOM 21940 O O . ASN A 1 41 ? -6.812 7.676 0.308 1.00 0.00 41 ASN A O 16
ATOM 21951 N N . LEU A 1 42 ? -5.510 6.764 -1.285 1.00 0.00 42 LEU A N 16
ATOM 21952 C CA . LEU A 1 42 ? -6.456 5.700 -1.603 1.00 0.00 42 LEU A CA 16
ATOM 21953 C C . LEU A 1 42 ? -7.013 5.068 -0.331 1.00 0.00 42 LEU A C 16
ATOM 21954 O O . LEU A 1 42 ? -8.224 4.904 -0.186 1.00 0.00 42 LEU A O 16
ATOM 21970 N N . PHE A 1 43 ? -6.121 4.718 0.589 1.00 0.00 43 PHE A N 16
ATOM 21971 C CA . PHE A 1 43 ? -6.523 4.105 1.850 1.00 0.00 43 PHE A CA 16
ATOM 21972 C C . PHE A 1 43 ? -7.406 5.052 2.657 1.00 0.00 43 PHE A C 16
ATOM 21973 O O . PHE A 1 43 ? -8.411 4.640 3.238 1.00 0.00 43 PHE A O 16
ATOM 21990 N N . THR A 1 44 ? -7.024 6.325 2.689 1.00 0.00 44 THR A N 16
ATOM 21991 C CA . THR A 1 44 ? -7.779 7.331 3.426 1.00 0.00 44 THR A CA 16
ATOM 21992 C C . THR A 1 44 ? -9.227 7.387 2.954 1.00 0.00 44 THR A C 16
ATOM 21993 O O . THR A 1 44 ? -10.150 7.495 3.761 1.00 0.00 44 THR A O 16
ATOM 22004 N N . LYS A 1 45 ? -9.420 7.311 1.642 1.00 0.00 45 LYS A N 16
ATOM 22005 C CA . LYS A 1 45 ? -10.757 7.351 1.061 1.00 0.00 45 LYS A CA 16
ATOM 22006 C C . LYS A 1 45 ? -11.765 6.652 1.968 1.00 0.00 45 LYS A C 16
ATOM 22007 O O . LYS A 1 45 ? -12.664 7.287 2.521 1.00 0.00 45 LYS A O 16
ATOM 22026 N N . THR A 1 46 ? -11.609 5.340 2.118 1.00 0.00 46 THR A N 16
ATOM 22027 C CA . THR A 1 46 ? -12.505 4.555 2.958 1.00 0.00 46 THR A CA 16
ATOM 22028 C C . THR A 1 46 ? -12.421 4.997 4.414 1.00 0.00 46 THR A C 16
ATOM 22029 O O . THR A 1 46 ? -13.438 5.287 5.045 1.00 0.00 46 THR A O 16
ATOM 22040 N N . HIS A 1 47 ? -11.203 5.046 4.943 1.00 0.00 47 HIS A N 16
ATOM 22041 C CA . HIS A 1 47 ? -10.986 5.454 6.327 1.00 0.00 47 HIS A CA 16
ATOM 22042 C C . HIS A 1 47 ? -10.349 6.839 6.391 1.00 0.00 47 HIS A C 16
ATOM 22043 O O . HIS A 1 47 ? -9.128 6.990 6.331 1.00 0.00 47 HIS A O 16
ATOM 22058 N N . PRO A 1 48 ? -11.192 7.874 6.516 1.00 0.00 48 PRO A N 16
ATOM 22059 C CA . PRO A 1 48 ? -10.734 9.264 6.591 1.00 0.00 48 PRO A CA 16
ATOM 22060 C C . PRO A 1 48 ? -10.014 9.567 7.900 1.00 0.00 48 PRO A C 16
ATOM 22061 O O . PRO A 1 48 ? -8.993 10.256 7.912 1.00 0.00 48 PRO A O 16
ATOM 22072 N N . GLN A 1 49 ? -10.551 9.049 8.999 1.00 0.00 49 GLN A N 16
ATOM 22073 C CA . GLN A 1 49 ? -9.959 9.265 10.314 1.00 0.00 49 GLN A CA 16
ATOM 22074 C C . GLN A 1 49 ? -8.463 8.966 10.293 1.00 0.00 49 GLN A C 16
ATOM 22075 O O . GLN A 1 49 ? -7.684 9.600 11.005 1.00 0.00 49 GLN A O 16
ATOM 22089 N N . TRP A 1 50 ? -8.070 7.998 9.473 1.00 0.00 50 TRP A N 16
ATOM 22090 C CA . TRP A 1 50 ? -6.667 7.615 9.360 1.00 0.00 50 TRP A CA 16
ATOM 22091 C C . TRP A 1 50 ? -5.937 8.512 8.367 1.00 0.00 50 TRP A C 16
ATOM 22092 O O . TRP A 1 50 ? -6.018 8.307 7.155 1.00 0.00 50 TRP A O 16
ATOM 22113 N N . TYR A 1 51 ? -5.224 9.505 8.886 1.00 0.00 51 TYR A N 16
ATOM 22114 C CA . TYR A 1 51 ? -4.481 10.434 8.043 1.00 0.00 51 TYR A CA 16
ATOM 22115 C C . TYR A 1 51 ? -3.182 9.803 7.550 1.00 0.00 51 TYR A C 16
ATOM 22116 O O . TYR A 1 51 ? -2.681 8.831 8.115 1.00 0.00 51 TYR A O 16
ATOM 22134 N N . PRO A 1 52 ? -2.622 10.370 6.471 1.00 0.00 52 PRO A N 16
ATOM 22135 C CA . PRO A 1 52 ? -1.374 9.882 5.878 1.00 0.00 52 PRO A CA 16
ATOM 22136 C C . PRO A 1 52 ? -0.165 10.151 6.768 1.00 0.00 52 PRO A C 16
ATOM 22137 O O . PRO A 1 52 ? 0.806 9.395 6.756 1.00 0.00 52 PRO A O 16
ATOM 22148 N N . ALA A 1 53 ? -0.232 11.232 7.538 1.00 0.00 53 ALA A N 16
ATOM 22149 C CA . ALA A 1 53 ? 0.856 11.599 8.435 1.00 0.00 53 ALA A CA 16
ATOM 22150 C C . ALA A 1 53 ? 1.148 10.480 9.430 1.00 0.00 53 ALA A C 16
ATOM 22151 O O . ALA A 1 53 ? 2.256 10.380 9.958 1.00 0.00 53 ALA A O 16
ATOM 22158 N N . ARG A 1 54 ? 0.148 9.642 9.681 1.00 0.00 54 ARG A N 16
ATOM 22159 C CA . ARG A 1 54 ? 0.297 8.532 10.614 1.00 0.00 54 ARG A CA 16
ATOM 22160 C C . ARG A 1 54 ? 0.533 7.222 9.868 1.00 0.00 54 ARG A C 16
ATOM 22161 O O . ARG A 1 54 ? 1.546 6.554 10.074 1.00 0.00 54 ARG A O 16
ATOM 22182 N N . GLN A 1 55 ? -0.409 6.863 9.002 1.00 0.00 55 GLN A N 16
ATOM 22183 C CA . GLN A 1 55 ? -0.303 5.632 8.227 1.00 0.00 55 GLN A CA 16
ATOM 22184 C C . GLN A 1 55 ? 1.092 5.484 7.628 1.00 0.00 55 GLN A C 16
ATOM 22185 O O . GLN A 1 55 ? 1.449 6.183 6.680 1.00 0.00 55 GLN A O 16
ATOM 22199 N N . SER A 1 56 ? 1.877 4.570 8.189 1.00 0.00 56 SER A N 16
ATOM 22200 C CA . SER A 1 56 ? 3.235 4.333 7.714 1.00 0.00 56 SER A CA 16
ATOM 22201 C C . SER A 1 56 ? 3.303 3.060 6.875 1.00 0.00 56 SER A C 16
ATOM 22202 O O . SER A 1 56 ? 2.700 2.042 7.220 1.00 0.00 56 SER A O 16
ATOM 22210 N N . LEU A 1 57 ? 4.040 3.124 5.772 1.00 0.00 57 LEU A N 16
ATOM 22211 C CA . LEU A 1 57 ? 4.188 1.977 4.883 1.00 0.00 57 LEU A CA 16
ATOM 22212 C C . LEU A 1 57 ? 5.654 1.575 4.753 1.00 0.00 57 LEU A C 16
ATOM 22213 O O . LEU A 1 57 ? 6.543 2.426 4.746 1.00 0.00 57 LEU A O 16
ATOM 22229 N N . ARG A 1 58 ? 5.897 0.272 4.646 1.00 0.00 58 ARG A N 16
ATOM 22230 C CA . ARG A 1 58 ? 7.255 -0.243 4.514 1.00 0.00 58 ARG A CA 16
ATOM 22231 C C . ARG A 1 58 ? 7.286 -1.467 3.604 1.00 0.00 58 ARG A C 16
ATOM 22232 O O . ARG A 1 58 ? 6.410 -2.330 3.677 1.00 0.00 58 ARG A O 16
ATOM 22253 N N . LEU A 1 59 ? 8.299 -1.535 2.748 1.00 0.00 59 LEU A N 16
ATOM 22254 C CA . LEU A 1 59 ? 8.444 -2.654 1.823 1.00 0.00 59 LEU A CA 16
ATOM 22255 C C . LEU A 1 59 ? 8.649 -3.963 2.578 1.00 0.00 59 LEU A C 16
ATOM 22256 O O . LEU A 1 59 ? 8.462 -5.047 2.025 1.00 0.00 59 LEU A O 16
ATOM 22272 N N . ASP A 1 60 ? 9.034 -3.854 3.845 1.00 0.00 60 ASP A N 16
ATOM 22273 C CA . ASP A 1 60 ? 9.261 -5.029 4.679 1.00 0.00 60 ASP A CA 16
ATOM 22274 C C . ASP A 1 60 ? 9.079 -4.691 6.155 1.00 0.00 60 ASP A C 16
ATOM 22275 O O . ASP A 1 60 ? 9.266 -3.553 6.584 1.00 0.00 60 ASP A O 16
ATOM 22284 N N . PRO A 1 61 ? 8.705 -5.703 6.952 1.00 0.00 61 PRO A N 16
ATOM 22285 C CA . PRO A 1 61 ? 8.489 -5.538 8.393 1.00 0.00 61 PRO A CA 16
ATOM 22286 C C . PRO A 1 61 ? 9.790 -5.293 9.150 1.00 0.00 61 PRO A C 16
ATOM 22287 O O . PRO A 1 61 ? 9.778 -4.858 10.301 1.00 0.00 61 PRO A O 16
ATOM 22298 N N . LYS A 1 62 ? 10.911 -5.576 8.496 1.00 0.00 62 LYS A N 16
ATOM 22299 C CA . LYS A 1 62 ? 12.222 -5.385 9.106 1.00 0.00 62 LYS A CA 16
ATOM 22300 C C . LYS A 1 62 ? 13.092 -4.468 8.252 1.00 0.00 62 LYS A C 16
ATOM 22301 O O . LYS A 1 62 ? 14.314 -4.606 8.222 1.00 0.00 62 LYS A O 16
ATOM 22320 N N . GLY A 1 63 ? 12.453 -3.530 7.558 1.00 0.00 63 GLY A N 16
ATOM 22321 C CA . GLY A 1 63 ? 13.184 -2.604 6.714 1.00 0.00 63 GLY A CA 16
ATOM 22322 C C . GLY A 1 63 ? 13.108 -1.177 7.218 1.00 0.00 63 GLY A C 16
ATOM 22323 O O . GLY A 1 63 ? 13.489 -0.889 8.353 1.00 0.00 63 GLY A O 16
ATOM 22327 N N . LYS A 1 64 ? 12.615 -0.278 6.372 1.00 0.00 64 LYS A N 16
ATOM 22328 C CA . LYS A 1 64 ? 12.490 1.128 6.736 1.00 0.00 64 LYS A CA 16
ATOM 22329 C C . LYS A 1 64 ? 11.208 1.726 6.165 1.00 0.00 64 LYS A C 16
ATOM 22330 O O . LYS A 1 64 ? 10.438 1.040 5.493 1.00 0.00 64 LYS A O 16
ATOM 22349 N N . SER A 1 65 ? 10.987 3.009 6.435 1.00 0.00 65 SER A N 16
ATOM 22350 C CA . SER A 1 65 ? 9.798 3.698 5.949 1.00 0.00 65 SER A CA 16
ATOM 22351 C C . SER A 1 65 ? 9.953 4.081 4.480 1.00 0.00 65 SER A C 16
ATOM 22352 O O . SER A 1 65 ? 11.026 4.504 4.046 1.00 0.00 65 SER A O 16
ATOM 22360 N N . LEU A 1 66 ? 8.876 3.927 3.718 1.00 0.00 66 LEU A N 16
ATOM 22361 C CA . LEU A 1 66 ? 8.890 4.256 2.297 1.00 0.00 66 LEU A CA 16
ATOM 22362 C C . LEU A 1 66 ? 8.668 5.749 2.081 1.00 0.00 66 LEU A C 16
ATOM 22363 O O . LEU A 1 66 ? 8.137 6.441 2.950 1.00 0.00 66 LEU A O 16
ATOM 22379 N N . LYS A 1 67 ? 9.075 6.241 0.916 1.00 0.00 67 LYS A N 16
ATOM 22380 C CA . LYS A 1 67 ? 8.918 7.651 0.582 1.00 0.00 67 LYS A CA 16
ATOM 22381 C C . LYS A 1 67 ? 8.228 7.818 -0.768 1.00 0.00 67 LYS A C 16
ATOM 22382 O O . LYS A 1 67 ? 8.324 6.950 -1.636 1.00 0.00 67 LYS A O 16
ATOM 22401 N N . ASP A 1 68 ? 7.533 8.937 -0.939 1.00 0.00 68 ASP A N 16
ATOM 22402 C CA . ASP A 1 68 ? 6.829 9.218 -2.184 1.00 0.00 68 ASP A CA 16
ATOM 22403 C C . ASP A 1 68 ? 7.690 8.851 -3.389 1.00 0.00 68 ASP A C 16
ATOM 22404 O O . ASP A 1 68 ? 7.237 8.156 -4.298 1.00 0.00 68 ASP A O 16
ATOM 22413 N N . GLU A 1 69 ? 8.933 9.323 -3.389 1.00 0.00 69 GLU A N 16
ATOM 22414 C CA . GLU A 1 69 ? 9.855 9.045 -4.483 1.00 0.00 69 GLU A CA 16
ATOM 22415 C C . GLU A 1 69 ? 9.650 7.632 -5.023 1.00 0.00 69 GLU A C 16
ATOM 22416 O O . GLU A 1 69 ? 9.780 7.389 -6.222 1.00 0.00 69 GLU A O 16
ATOM 22428 N N . ASP A 1 70 ? 9.329 6.705 -4.127 1.00 0.00 70 ASP A N 16
ATOM 22429 C CA . ASP A 1 70 ? 9.105 5.316 -4.512 1.00 0.00 70 ASP A CA 16
ATOM 22430 C C . ASP A 1 70 ? 7.861 5.187 -5.384 1.00 0.00 70 ASP A C 16
ATOM 22431 O O . ASP A 1 70 ? 6.875 5.899 -5.187 1.00 0.00 70 ASP A O 16
ATOM 22440 N N . VAL A 1 71 ? 7.913 4.276 -6.351 1.00 0.00 71 VAL A N 16
ATOM 22441 C CA . VAL A 1 71 ? 6.790 4.054 -7.254 1.00 0.00 71 VAL A CA 16
ATOM 22442 C C . VAL A 1 71 ? 6.483 2.568 -7.394 1.00 0.00 71 VAL A C 16
ATOM 22443 O O . VAL A 1 71 ? 7.370 1.724 -7.262 1.00 0.00 71 VAL A O 16
ATOM 22456 N N . LEU A 1 72 ? 5.220 2.253 -7.663 1.00 0.00 72 LEU A N 16
ATOM 22457 C CA . LEU A 1 72 ? 4.795 0.867 -7.822 1.00 0.00 72 LEU A CA 16
ATOM 22458 C C . LEU A 1 72 ? 5.497 0.214 -9.008 1.00 0.00 72 LEU A C 16
ATOM 22459 O O . LEU A 1 72 ? 5.452 -1.004 -9.173 1.00 0.00 72 LEU A O 16
ATOM 22475 N N . GLN A 1 73 ? 6.147 1.033 -9.828 1.00 0.00 73 GLN A N 16
ATOM 22476 C CA . GLN A 1 73 ? 6.861 0.534 -10.998 1.00 0.00 73 GLN A CA 16
ATOM 22477 C C . GLN A 1 73 ? 8.368 0.682 -10.819 1.00 0.00 73 GLN A C 16
ATOM 22478 O O . GLN A 1 73 ? 9.153 0.117 -11.582 1.00 0.00 73 GLN A O 16
ATOM 22492 N N . LYS A 1 74 ? 8.768 1.445 -9.808 1.00 0.00 74 LYS A N 16
ATOM 22493 C CA . LYS A 1 74 ? 10.181 1.666 -9.528 1.00 0.00 74 LYS A CA 16
ATOM 22494 C C . LYS A 1 74 ? 10.659 0.768 -8.391 1.00 0.00 74 LYS A C 16
ATOM 22495 O O . LYS A 1 74 ? 11.829 0.389 -8.336 1.00 0.00 74 LYS A O 16
ATOM 22514 N N . LEU A 1 75 ? 9.746 0.429 -7.488 1.00 0.00 75 LEU A N 16
ATOM 22515 C CA . LEU A 1 75 ? 10.073 -0.428 -6.353 1.00 0.00 75 LEU A CA 16
ATOM 22516 C C . LEU A 1 75 ? 10.572 -1.790 -6.825 1.00 0.00 75 LEU A C 16
ATOM 22517 O O . LEU A 1 75 ? 10.263 -2.244 -7.927 1.00 0.00 75 LEU A O 16
ATOM 22533 N N . PRO A 1 76 ? 11.362 -2.458 -5.972 1.00 0.00 76 PRO A N 16
ATOM 22534 C CA . PRO A 1 76 ? 11.919 -3.779 -6.279 1.00 0.00 76 PRO A CA 16
ATOM 22535 C C . PRO A 1 76 ? 10.851 -4.868 -6.298 1.00 0.00 76 PRO A C 16
ATOM 22536 O O . PRO A 1 76 ? 11.144 -6.043 -6.076 1.00 0.00 76 PRO A O 16
ATOM 22547 N N . VAL A 1 77 ? 9.611 -4.470 -6.564 1.00 0.00 77 VAL A N 16
ATOM 22548 C CA . VAL A 1 77 ? 8.500 -5.413 -6.613 1.00 0.00 77 VAL A CA 16
ATOM 22549 C C . VAL A 1 77 ? 7.824 -5.395 -7.980 1.00 0.00 77 VAL A C 16
ATOM 22550 O O . VAL A 1 77 ? 8.112 -4.538 -8.815 1.00 0.00 77 VAL A O 16
ATOM 22563 N N . GLY A 1 78 ? 6.923 -6.347 -8.202 1.00 0.00 78 GLY A N 16
ATOM 22564 C CA . GLY A 1 78 ? 6.220 -6.423 -9.469 1.00 0.00 78 GLY A CA 16
ATOM 22565 C C . GLY A 1 78 ? 4.747 -6.092 -9.335 1.00 0.00 78 GLY A C 16
ATOM 22566 O O . GLY A 1 78 ? 4.326 -5.479 -8.352 1.00 0.00 78 GLY A O 16
ATOM 22570 N N . THR A 1 79 ? 3.959 -6.495 -10.326 1.00 0.00 79 THR A N 16
ATOM 22571 C CA . THR A 1 79 ? 2.525 -6.236 -10.317 1.00 0.00 79 THR A CA 16
ATOM 22572 C C . THR A 1 79 ? 1.935 -6.454 -8.928 1.00 0.00 79 THR A C 16
ATOM 22573 O O . THR A 1 79 ? 1.101 -5.676 -8.466 1.00 0.00 79 THR A O 16
ATOM 22584 N N . THR A 1 80 ? 2.375 -7.519 -8.265 1.00 0.00 80 THR A N 16
ATOM 22585 C CA . THR A 1 80 ? 1.891 -7.841 -6.928 1.00 0.00 80 THR A CA 16
ATOM 22586 C C . THR A 1 80 ? 2.808 -7.263 -5.857 1.00 0.00 80 THR A C 16
ATOM 22587 O O . THR A 1 80 ? 3.770 -7.905 -5.438 1.00 0.00 80 THR A O 16
ATOM 22598 N N . ALA A 1 81 ? 2.504 -6.046 -5.418 1.00 0.00 81 ALA A N 16
ATOM 22599 C CA . ALA A 1 81 ? 3.300 -5.382 -4.393 1.00 0.00 81 ALA A CA 16
ATOM 22600 C C . ALA A 1 81 ? 2.712 -5.613 -3.005 1.00 0.00 81 ALA A C 16
ATOM 22601 O O . ALA A 1 81 ? 1.501 -5.777 -2.852 1.00 0.00 81 ALA A O 16
ATOM 22608 N N . THR A 1 82 ? 3.576 -5.626 -1.995 1.00 0.00 82 THR A N 16
ATOM 22609 C CA . THR A 1 82 ? 3.142 -5.839 -0.621 1.00 0.00 82 THR A CA 16
ATOM 22610 C C . THR A 1 82 ? 3.661 -4.738 0.297 1.00 0.00 82 THR A C 16
ATOM 22611 O O . THR A 1 82 ? 4.869 -4.525 0.406 1.00 0.00 82 THR A O 16
ATOM 22622 N N . LEU A 1 83 ? 2.742 -4.040 0.954 1.00 0.00 83 LEU A N 16
ATOM 22623 C CA . LEU A 1 83 ? 3.107 -2.960 1.864 1.00 0.00 83 LEU A CA 16
ATOM 22624 C C . LEU A 1 83 ? 2.671 -3.278 3.291 1.00 0.00 83 LEU A C 16
ATOM 22625 O O . LEU A 1 83 ? 1.554 -3.742 3.520 1.00 0.00 83 LEU A O 16
ATOM 22641 N N . TYR A 1 84 ? 3.558 -3.024 4.246 1.00 0.00 84 TYR A N 16
ATOM 22642 C CA . TYR A 1 84 ? 3.266 -3.284 5.650 1.00 0.00 84 TYR A CA 16
ATOM 22643 C C . TYR A 1 84 ? 2.910 -1.993 6.380 1.00 0.00 84 TYR A C 16
ATOM 22644 O O . TYR A 1 84 ? 3.502 -0.942 6.132 1.00 0.00 84 TYR A O 16
ATOM 22662 N N . PHE A 1 85 ? 1.939 -2.079 7.283 1.00 0.00 85 PHE A N 16
ATOM 22663 C CA . PHE A 1 85 ? 1.503 -0.919 8.051 1.00 0.00 85 PHE A CA 16
ATOM 22664 C C . PHE A 1 85 ? 2.202 -0.869 9.406 1.00 0.00 85 PHE A C 16
ATOM 22665 O O . PHE A 1 85 ? 2.299 -1.878 10.104 1.00 0.00 85 PHE A O 16
ATOM 22682 N N . ARG A 1 86 ? 2.689 0.313 9.771 1.00 0.00 86 ARG A N 16
ATOM 22683 C CA . ARG A 1 86 ? 3.381 0.495 11.041 1.00 0.00 86 ARG A CA 16
ATOM 22684 C C . ARG A 1 86 ? 2.799 1.676 11.813 1.00 0.00 86 ARG A C 16
ATOM 22685 O O . ARG A 1 86 ? 2.545 2.738 11.244 1.00 0.00 86 ARG A O 16
ATOM 22706 N N . ASP A 1 87 ? 2.589 1.482 13.110 1.00 0.00 87 ASP A N 16
ATOM 22707 C CA . ASP A 1 87 ? 2.038 2.530 13.961 1.00 0.00 87 ASP A CA 16
ATOM 22708 C C . ASP A 1 87 ? 3.027 3.681 14.115 1.00 0.00 87 ASP A C 16
ATOM 22709 O O . ASP A 1 87 ? 4.086 3.526 14.725 1.00 0.00 87 ASP A O 16
ATOM 22718 N N . LEU A 1 88 ? 2.676 4.835 13.559 1.00 0.00 88 LEU A N 16
ATOM 22719 C CA . LEU A 1 88 ? 3.533 6.013 13.634 1.00 0.00 88 LEU A CA 16
ATOM 22720 C C . LEU A 1 88 ? 2.931 7.066 14.559 1.00 0.00 88 LEU A C 16
ATOM 22721 O O . LEU A 1 88 ? 3.639 7.930 15.076 1.00 0.00 88 LEU A O 16
ATOM 22737 N N . GLY A 1 1 ? -2.091 -25.672 -17.422 1.00 0.00 1 GLY A N 17
ATOM 22738 C CA . GLY A 1 1 ? -1.641 -26.374 -18.610 1.00 0.00 1 GLY A CA 17
ATOM 22739 C C . GLY A 1 1 ? -1.900 -25.590 -19.880 1.00 0.00 1 GLY A C 17
ATOM 22740 O O . GLY A 1 1 ? -0.982 -25.002 -20.453 1.00 0.00 1 GLY A O 17
ATOM 22744 N N . SER A 1 2 ? -3.153 -25.581 -20.324 1.00 0.00 2 SER A N 17
ATOM 22745 C CA . SER A 1 2 ? -3.529 -24.867 -21.538 1.00 0.00 2 SER A CA 17
ATOM 22746 C C . SER A 1 2 ? -4.525 -23.754 -21.227 1.00 0.00 2 SER A C 17
ATOM 22747 O O . SER A 1 2 ? -4.387 -22.631 -21.711 1.00 0.00 2 SER A O 17
ATOM 22755 N N . SER A 1 3 ? -5.528 -24.075 -20.416 1.00 0.00 3 SER A N 17
ATOM 22756 C CA . SER A 1 3 ? -6.550 -23.104 -20.043 1.00 0.00 3 SER A CA 17
ATOM 22757 C C . SER A 1 3 ? -5.932 -21.925 -19.298 1.00 0.00 3 SER A C 17
ATOM 22758 O O . SER A 1 3 ? -5.141 -22.105 -18.373 1.00 0.00 3 SER A O 17
ATOM 22766 N N . GLY A 1 4 ? -6.300 -20.715 -19.709 1.00 0.00 4 GLY A N 17
ATOM 22767 C CA . GLY A 1 4 ? -5.773 -19.523 -19.071 1.00 0.00 4 GLY A CA 17
ATOM 22768 C C . GLY A 1 4 ? -6.749 -18.363 -19.114 1.00 0.00 4 GLY A C 17
ATOM 22769 O O . GLY A 1 4 ? -6.553 -17.405 -19.862 1.00 0.00 4 GLY A O 17
ATOM 22773 N N . SER A 1 5 ? -7.805 -18.450 -18.311 1.00 0.00 5 SER A N 17
ATOM 22774 C CA . SER A 1 5 ? -8.818 -17.402 -18.264 1.00 0.00 5 SER A CA 17
ATOM 22775 C C . SER A 1 5 ? -8.265 -16.142 -17.605 1.00 0.00 5 SER A C 17
ATOM 22776 O O . SER A 1 5 ? -7.905 -16.150 -16.428 1.00 0.00 5 SER A O 17
ATOM 22784 N N . SER A 1 6 ? -8.202 -15.059 -18.374 1.00 0.00 6 SER A N 17
ATOM 22785 C CA . SER A 1 6 ? -7.690 -13.791 -17.868 1.00 0.00 6 SER A CA 17
ATOM 22786 C C . SER A 1 6 ? -8.520 -12.623 -18.392 1.00 0.00 6 SER A C 17
ATOM 22787 O O . SER A 1 6 ? -9.347 -12.786 -19.287 1.00 0.00 6 SER A O 17
ATOM 22795 N N . GLY A 1 7 ? -8.291 -11.442 -17.825 1.00 0.00 7 GLY A N 17
ATOM 22796 C CA . GLY A 1 7 ? -9.025 -10.262 -18.246 1.00 0.00 7 GLY A CA 17
ATOM 22797 C C . GLY A 1 7 ? -8.395 -8.978 -17.745 1.00 0.00 7 GLY A C 17
ATOM 22798 O O . GLY A 1 7 ? -7.382 -8.526 -18.278 1.00 0.00 7 GLY A O 17
ATOM 22802 N N . MET A 1 8 ? -8.996 -8.388 -16.717 1.00 0.00 8 MET A N 17
ATOM 22803 C CA . MET A 1 8 ? -8.488 -7.147 -16.144 1.00 0.00 8 MET A CA 17
ATOM 22804 C C . MET A 1 8 ? -7.831 -7.402 -14.792 1.00 0.00 8 MET A C 17
ATOM 22805 O O . MET A 1 8 ? -8.513 -7.597 -13.785 1.00 0.00 8 MET A O 17
ATOM 22819 N N . LYS A 1 9 ? -6.502 -7.399 -14.774 1.00 0.00 9 LYS A N 17
ATOM 22820 C CA . LYS A 1 9 ? -5.752 -7.630 -13.545 1.00 0.00 9 LYS A CA 17
ATOM 22821 C C . LYS A 1 9 ? -4.711 -6.535 -13.330 1.00 0.00 9 LYS A C 17
ATOM 22822 O O . LYS A 1 9 ? -3.554 -6.678 -13.727 1.00 0.00 9 LYS A O 17
ATOM 22841 N N . HIS A 1 10 ? -5.130 -5.443 -12.698 1.00 0.00 10 HIS A N 17
ATOM 22842 C CA . HIS A 1 10 ? -4.233 -4.325 -12.429 1.00 0.00 10 HIS A CA 17
ATOM 22843 C C . HIS A 1 10 ? -3.261 -4.667 -11.303 1.00 0.00 10 HIS A C 17
ATOM 22844 O O . HIS A 1 10 ? -3.233 -5.798 -10.817 1.00 0.00 10 HIS A O 17
ATOM 22859 N N . TYR A 1 11 ? -2.467 -3.684 -10.895 1.00 0.00 11 TYR A N 17
ATOM 22860 C CA . TYR A 1 11 ? -1.492 -3.882 -9.829 1.00 0.00 11 TYR A CA 17
ATOM 22861 C C . TYR A 1 11 ? -2.179 -4.301 -8.533 1.00 0.00 11 TYR A C 17
ATOM 22862 O O . TYR A 1 11 ? -3.152 -3.681 -8.106 1.00 0.00 11 TYR A O 17
ATOM 22880 N N . GLU A 1 12 ? -1.663 -5.358 -7.912 1.00 0.00 12 GLU A N 17
ATOM 22881 C CA . GLU A 1 12 ? -2.227 -5.860 -6.665 1.00 0.00 12 GLU A CA 17
ATOM 22882 C C . GLU A 1 12 ? -1.452 -5.326 -5.464 1.00 0.00 12 GLU A C 17
ATOM 22883 O O . GLU A 1 12 ? -0.306 -5.709 -5.230 1.00 0.00 12 GLU A O 17
ATOM 22895 N N . VAL A 1 13 ? -2.087 -4.438 -4.705 1.00 0.00 13 VAL A N 17
ATOM 22896 C CA . VAL A 1 13 ? -1.459 -3.851 -3.527 1.00 0.00 13 VAL A CA 17
ATOM 22897 C C . VAL A 1 13 ? -2.222 -4.214 -2.259 1.00 0.00 13 VAL A C 17
ATOM 22898 O O . VAL A 1 13 ? -3.348 -3.765 -2.050 1.00 0.00 13 VAL A O 17
ATOM 22911 N N . GLU A 1 14 ? -1.600 -5.031 -1.414 1.00 0.00 14 GLU A N 17
ATOM 22912 C CA . GLU A 1 14 ? -2.221 -5.455 -0.165 1.00 0.00 14 GLU A CA 17
ATOM 22913 C C . GLU A 1 14 ? -1.487 -4.866 1.036 1.00 0.00 14 GLU A C 17
ATOM 22914 O O . GLU A 1 14 ? -0.359 -5.256 1.340 1.00 0.00 14 GLU A O 17
ATOM 22926 N N . ILE A 1 15 ? -2.134 -3.923 1.714 1.00 0.00 15 ILE A N 17
ATOM 22927 C CA . ILE A 1 15 ? -1.543 -3.281 2.881 1.00 0.00 15 ILE A CA 17
ATOM 22928 C C . ILE A 1 15 ? -1.740 -4.127 4.134 1.00 0.00 15 ILE A C 17
ATOM 22929 O O . ILE A 1 15 ? -2.799 -4.089 4.762 1.00 0.00 15 ILE A O 17
ATOM 22945 N N . LEU A 1 16 ? -0.714 -4.891 4.493 1.00 0.00 16 LEU A N 17
ATOM 22946 C CA . LEU A 1 16 ? -0.773 -5.747 5.673 1.00 0.00 16 LEU A CA 17
ATOM 22947 C C . LEU A 1 16 ? -0.184 -5.039 6.889 1.00 0.00 16 LEU A C 17
ATOM 22948 O O . LEU A 1 16 ? 0.465 -4.001 6.761 1.00 0.00 16 LEU A O 17
ATOM 22964 N N . ASP A 1 17 ? -0.412 -5.609 8.067 1.00 0.00 17 ASP A N 17
ATOM 22965 C CA . ASP A 1 17 ? 0.099 -5.035 9.306 1.00 0.00 17 ASP A CA 17
ATOM 22966 C C . ASP A 1 17 ? 1.535 -5.481 9.559 1.00 0.00 17 ASP A C 17
ATOM 22967 O O . ASP A 1 17 ? 1.953 -6.547 9.109 1.00 0.00 17 ASP A O 17
ATOM 22976 N N . ALA A 1 18 ? 2.286 -4.657 10.283 1.00 0.00 18 ALA A N 17
ATOM 22977 C CA . ALA A 1 18 ? 3.676 -4.967 10.597 1.00 0.00 18 ALA A CA 17
ATOM 22978 C C . ALA A 1 18 ? 3.784 -5.731 11.913 1.00 0.00 18 ALA A C 17
ATOM 22979 O O . ALA A 1 18 ? 4.882 -5.979 12.410 1.00 0.00 18 ALA A O 17
ATOM 22986 N N . LYS A 1 19 ? 2.637 -6.102 12.472 1.00 0.00 19 LYS A N 17
ATOM 22987 C CA . LYS A 1 19 ? 2.602 -6.838 13.730 1.00 0.00 19 LYS A CA 17
ATOM 22988 C C . LYS A 1 19 ? 1.756 -8.100 13.598 1.00 0.00 19 LYS A C 17
ATOM 22989 O O . LYS A 1 19 ? 2.231 -9.208 13.850 1.00 0.00 19 LYS A O 17
ATOM 23008 N N . THR A 1 20 ? 0.499 -7.926 13.200 1.00 0.00 20 THR A N 17
ATOM 23009 C CA . THR A 1 20 ? -0.413 -9.051 13.034 1.00 0.00 20 THR A CA 17
ATOM 23010 C C . THR A 1 20 ? -0.448 -9.521 11.584 1.00 0.00 20 THR A C 17
ATOM 23011 O O . THR A 1 20 ? -0.993 -10.582 11.279 1.00 0.00 20 THR A O 17
ATOM 23022 N N . ARG A 1 21 ? 0.137 -8.726 10.695 1.00 0.00 21 ARG A N 17
ATOM 23023 C CA . ARG A 1 21 ? 0.172 -9.061 9.276 1.00 0.00 21 ARG A CA 17
ATOM 23024 C C . ARG A 1 21 ? -1.211 -9.473 8.781 1.00 0.00 21 ARG A C 17
ATOM 23025 O O . ARG A 1 21 ? -1.365 -10.508 8.133 1.00 0.00 21 ARG A O 17
ATOM 23046 N N . GLU A 1 22 ? -2.213 -8.657 9.092 1.00 0.00 22 GLU A N 17
ATOM 23047 C CA . GLU A 1 22 ? -3.583 -8.939 8.680 1.00 0.00 22 GLU A CA 17
ATOM 23048 C C . GLU A 1 22 ? -4.018 -8.001 7.558 1.00 0.00 22 GLU A C 17
ATOM 23049 O O . GLU A 1 22 ? -3.701 -6.812 7.570 1.00 0.00 22 GLU A O 17
ATOM 23061 N N . LYS A 1 23 ? -4.745 -8.545 6.588 1.00 0.00 23 LYS A N 17
ATOM 23062 C CA . LYS A 1 23 ? -5.225 -7.759 5.458 1.00 0.00 23 LYS A CA 17
ATOM 23063 C C . LYS A 1 23 ? -6.076 -6.586 5.933 1.00 0.00 23 LYS A C 17
ATOM 23064 O O . LYS A 1 23 ? -7.193 -6.772 6.417 1.00 0.00 23 LYS A O 17
ATOM 23083 N N . LEU A 1 24 ? -5.542 -5.378 5.791 1.00 0.00 24 LEU A N 17
ATOM 23084 C CA . LEU A 1 24 ? -6.254 -4.173 6.205 1.00 0.00 24 LEU A CA 17
ATOM 23085 C C . LEU A 1 24 ? -6.935 -3.507 5.014 1.00 0.00 24 LEU A C 17
ATOM 23086 O O . LEU A 1 24 ? -8.039 -2.975 5.135 1.00 0.00 24 LEU A O 17
ATOM 23102 N N . CYS A 1 25 ? -6.272 -3.542 3.863 1.00 0.00 25 CYS A N 17
ATOM 23103 C CA . CYS A 1 25 ? -6.814 -2.943 2.649 1.00 0.00 25 CYS A CA 17
ATOM 23104 C C . CYS A 1 25 ? -6.281 -3.652 1.408 1.00 0.00 25 CYS A C 17
ATOM 23105 O O . CYS A 1 25 ? -5.073 -3.828 1.252 1.00 0.00 25 CYS A O 17
ATOM 23113 N N . PHE A 1 26 ? -7.191 -4.059 0.529 1.00 0.00 26 PHE A N 17
ATOM 23114 C CA . PHE A 1 26 ? -6.812 -4.752 -0.697 1.00 0.00 26 PHE A CA 17
ATOM 23115 C C . PHE A 1 26 ? -7.194 -3.931 -1.925 1.00 0.00 26 PHE A C 17
ATOM 23116 O O . PHE A 1 26 ? -8.375 -3.763 -2.232 1.00 0.00 26 PHE A O 17
ATOM 23133 N N . LEU A 1 27 ? -6.187 -3.420 -2.625 1.00 0.00 27 LEU A N 17
ATOM 23134 C CA . LEU A 1 27 ? -6.415 -2.615 -3.820 1.00 0.00 27 LEU A CA 17
ATOM 23135 C C . LEU A 1 27 ? -5.936 -3.348 -5.069 1.00 0.00 27 LEU A C 17
ATOM 23136 O O . LEU A 1 27 ? -4.744 -3.358 -5.376 1.00 0.00 27 LEU A O 17
ATOM 23152 N N . ASP A 1 28 ? -6.873 -3.957 -5.787 1.00 0.00 28 ASP A N 17
ATOM 23153 C CA . ASP A 1 28 ? -6.547 -4.690 -7.005 1.00 0.00 28 ASP A CA 17
ATOM 23154 C C . ASP A 1 28 ? -6.608 -3.773 -8.223 1.00 0.00 28 ASP A C 17
ATOM 23155 O O . ASP A 1 28 ? -6.526 -4.230 -9.363 1.00 0.00 28 ASP A O 17
ATOM 23164 N N . LYS A 1 29 ? -6.753 -2.476 -7.974 1.00 0.00 29 LYS A N 17
ATOM 23165 C CA . LYS A 1 29 ? -6.825 -1.493 -9.049 1.00 0.00 29 LYS A CA 17
ATOM 23166 C C . LYS A 1 29 ? -5.912 -0.305 -8.762 1.00 0.00 29 LYS A C 17
ATOM 23167 O O . LYS A 1 29 ? -6.374 0.828 -8.626 1.00 0.00 29 LYS A O 17
ATOM 23186 N N . VAL A 1 30 ? -4.612 -0.571 -8.671 1.00 0.00 30 VAL A N 17
ATOM 23187 C CA . VAL A 1 30 ? -3.634 0.476 -8.403 1.00 0.00 30 VAL A CA 17
ATOM 23188 C C . VAL A 1 30 ? -2.830 0.810 -9.654 1.00 0.00 30 VAL A C 17
ATOM 23189 O O . VAL A 1 30 ? -2.554 -0.062 -10.477 1.00 0.00 30 VAL A O 17
ATOM 23202 N N . GLU A 1 31 ? -2.456 2.079 -9.789 1.00 0.00 31 GLU A N 17
ATOM 23203 C CA . GLU A 1 31 ? -1.682 2.528 -10.941 1.00 0.00 31 GLU A CA 17
ATOM 23204 C C . GLU A 1 31 ? -0.194 2.257 -10.736 1.00 0.00 31 GLU A C 17
ATOM 23205 O O . GLU A 1 31 ? 0.340 2.388 -9.635 1.00 0.00 31 GLU A O 17
ATOM 23217 N N . PRO A 1 32 ? 0.491 1.870 -11.822 1.00 0.00 32 PRO A N 17
ATOM 23218 C CA . PRO A 1 32 ? 1.926 1.573 -11.788 1.00 0.00 32 PRO A CA 17
ATOM 23219 C C . PRO A 1 32 ? 2.773 2.824 -11.580 1.00 0.00 32 PRO A C 17
ATOM 23220 O O . PRO A 1 32 ? 3.855 2.763 -10.996 1.00 0.00 32 PRO A O 17
ATOM 23231 N N . HIS A 1 33 ? 2.272 3.958 -12.060 1.00 0.00 33 HIS A N 17
ATOM 23232 C CA . HIS A 1 33 ? 2.983 5.225 -11.925 1.00 0.00 33 HIS A CA 17
ATOM 23233 C C . HIS A 1 33 ? 2.638 5.902 -10.602 1.00 0.00 33 HIS A C 17
ATOM 23234 O O . HIS A 1 33 ? 3.238 6.913 -10.237 1.00 0.00 33 HIS A O 17
ATOM 23249 N N . ALA A 1 34 ? 1.669 5.339 -9.889 1.00 0.00 34 ALA A N 17
ATOM 23250 C CA . ALA A 1 34 ? 1.245 5.888 -8.607 1.00 0.00 34 ALA A CA 17
ATOM 23251 C C . ALA A 1 34 ? 2.356 5.777 -7.568 1.00 0.00 34 ALA A C 17
ATOM 23252 O O . ALA A 1 34 ? 2.899 4.696 -7.338 1.00 0.00 34 ALA A O 17
ATOM 23259 N N . THR A 1 35 ? 2.691 6.901 -6.943 1.00 0.00 35 THR A N 17
ATOM 23260 C CA . THR A 1 35 ? 3.739 6.930 -5.931 1.00 0.00 35 THR A CA 17
ATOM 23261 C C . THR A 1 35 ? 3.181 6.591 -4.553 1.00 0.00 35 THR A C 17
ATOM 23262 O O . THR A 1 35 ? 1.969 6.616 -4.341 1.00 0.00 35 THR A O 17
ATOM 23273 N N . ILE A 1 36 ? 4.073 6.275 -3.620 1.00 0.00 36 ILE A N 17
ATOM 23274 C CA . ILE A 1 36 ? 3.669 5.933 -2.262 1.00 0.00 36 ILE A CA 17
ATOM 23275 C C . ILE A 1 36 ? 2.693 6.963 -1.703 1.00 0.00 36 ILE A C 17
ATOM 23276 O O . ILE A 1 36 ? 1.732 6.615 -1.018 1.00 0.00 36 ILE A O 17
ATOM 23292 N N . ALA A 1 37 ? 2.947 8.233 -2.002 1.00 0.00 37 ALA A N 17
ATOM 23293 C CA . ALA A 1 37 ? 2.089 9.314 -1.533 1.00 0.00 37 ALA A CA 17
ATOM 23294 C C . ALA A 1 37 ? 0.635 9.069 -1.920 1.00 0.00 37 ALA A C 17
ATOM 23295 O O . ALA A 1 37 ? -0.272 9.249 -1.108 1.00 0.00 37 ALA A O 17
ATOM 23302 N N . GLU A 1 38 ? 0.420 8.657 -3.166 1.00 0.00 38 GLU A N 17
ATOM 23303 C CA . GLU A 1 38 ? -0.925 8.389 -3.661 1.00 0.00 38 GLU A CA 17
ATOM 23304 C C . GLU A 1 38 ? -1.524 7.167 -2.972 1.00 0.00 38 GLU A C 17
ATOM 23305 O O . GLU A 1 38 ? -2.688 7.176 -2.569 1.00 0.00 38 GLU A O 17
ATOM 23317 N N . ILE A 1 39 ? -0.722 6.116 -2.841 1.00 0.00 39 ILE A N 17
ATOM 23318 C CA . ILE A 1 39 ? -1.172 4.886 -2.201 1.00 0.00 39 ILE A CA 17
ATOM 23319 C C . ILE A 1 39 ? -1.875 5.180 -0.880 1.00 0.00 39 ILE A C 17
ATOM 23320 O O . ILE A 1 39 ? -2.992 4.720 -0.643 1.00 0.00 39 ILE A O 17
ATOM 23336 N N . LYS A 1 40 ? -1.214 5.950 -0.022 1.00 0.00 40 LYS A N 17
ATOM 23337 C CA . LYS A 1 40 ? -1.776 6.309 1.274 1.00 0.00 40 LYS A CA 17
ATOM 23338 C C . LYS A 1 40 ? -3.186 6.870 1.120 1.00 0.00 40 LYS A C 17
ATOM 23339 O O . LYS A 1 40 ? -4.104 6.472 1.836 1.00 0.00 40 LYS A O 17
ATOM 23358 N N . ASN A 1 41 ? -3.350 7.795 0.180 1.00 0.00 41 ASN A N 17
ATOM 23359 C CA . ASN A 1 41 ? -4.649 8.410 -0.068 1.00 0.00 41 ASN A CA 17
ATOM 23360 C C . ASN A 1 41 ? -5.711 7.347 -0.338 1.00 0.00 41 ASN A C 17
ATOM 23361 O O . ASN A 1 41 ? -6.723 7.274 0.361 1.00 0.00 41 ASN A O 17
ATOM 23372 N N . LEU A 1 42 ? -5.473 6.526 -1.354 1.00 0.00 42 LEU A N 17
ATOM 23373 C CA . LEU A 1 42 ? -6.408 5.466 -1.716 1.00 0.00 42 LEU A CA 17
ATOM 23374 C C . LEU A 1 42 ? -6.977 4.793 -0.471 1.00 0.00 42 LEU A C 17
ATOM 23375 O O . LEU A 1 42 ? -8.162 4.466 -0.416 1.00 0.00 42 LEU A O 17
ATOM 23391 N N . PHE A 1 43 ? -6.123 4.590 0.528 1.00 0.00 43 PHE A N 17
ATOM 23392 C CA . PHE A 1 43 ? -6.541 3.956 1.773 1.00 0.00 43 PHE A CA 17
ATOM 23393 C C . PHE A 1 43 ? -7.440 4.887 2.582 1.00 0.00 43 PHE A C 17
ATOM 23394 O O . PHE A 1 43 ? -8.538 4.509 2.990 1.00 0.00 43 PHE A O 17
ATOM 23411 N N . THR A 1 44 ? -6.964 6.107 2.811 1.00 0.00 44 THR A N 17
ATOM 23412 C CA . THR A 1 44 ? -7.722 7.092 3.573 1.00 0.00 44 THR A CA 17
ATOM 23413 C C . THR A 1 44 ? -9.177 7.136 3.120 1.00 0.00 44 THR A C 17
ATOM 23414 O O . THR A 1 44 ? -10.090 7.238 3.939 1.00 0.00 44 THR A O 17
ATOM 23425 N N . LYS A 1 45 ? -9.387 7.057 1.810 1.00 0.00 45 LYS A N 17
ATOM 23426 C CA . LYS A 1 45 ? -10.732 7.085 1.248 1.00 0.00 45 LYS A CA 17
ATOM 23427 C C . LYS A 1 45 ? -11.721 6.377 2.167 1.00 0.00 45 LYS A C 17
ATOM 23428 O O . LYS A 1 45 ? -12.609 7.006 2.745 1.00 0.00 45 LYS A O 17
ATOM 23447 N N . THR A 1 46 ? -11.563 5.063 2.301 1.00 0.00 46 THR A N 17
ATOM 23448 C CA . THR A 1 46 ? -12.442 4.270 3.150 1.00 0.00 46 THR A CA 17
ATOM 23449 C C . THR A 1 46 ? -12.412 4.769 4.590 1.00 0.00 46 THR A C 17
ATOM 23450 O O . THR A 1 46 ? -13.457 4.950 5.217 1.00 0.00 46 THR A O 17
ATOM 23461 N N . HIS A 1 47 ? -11.209 4.991 5.110 1.00 0.00 47 HIS A N 17
ATOM 23462 C CA . HIS A 1 47 ? -11.043 5.471 6.478 1.00 0.00 47 HIS A CA 17
ATOM 23463 C C . HIS A 1 47 ? -10.437 6.871 6.492 1.00 0.00 47 HIS A C 17
ATOM 23464 O O . HIS A 1 47 ? -9.219 7.046 6.445 1.00 0.00 47 HIS A O 17
ATOM 23479 N N . PRO A 1 48 ? -11.304 7.891 6.559 1.00 0.00 48 PRO A N 17
ATOM 23480 C CA . PRO A 1 48 ? -10.877 9.293 6.581 1.00 0.00 48 PRO A CA 17
ATOM 23481 C C . PRO A 1 48 ? -10.185 9.668 7.887 1.00 0.00 48 PRO A C 17
ATOM 23482 O O . PRO A 1 48 ? -9.344 10.566 7.919 1.00 0.00 48 PRO A O 17
ATOM 23493 N N . GLN A 1 49 ? -10.544 8.973 8.962 1.00 0.00 49 GLN A N 17
ATOM 23494 C CA . GLN A 1 49 ? -9.957 9.234 10.271 1.00 0.00 49 GLN A CA 17
ATOM 23495 C C . GLN A 1 49 ? -8.483 8.845 10.294 1.00 0.00 49 GLN A C 17
ATOM 23496 O O . GLN A 1 49 ? -7.696 9.398 11.062 1.00 0.00 49 GLN A O 17
ATOM 23510 N N . TRP A 1 50 ? -8.116 7.889 9.448 1.00 0.00 50 TRP A N 17
ATOM 23511 C CA . TRP A 1 50 ? -6.735 7.425 9.371 1.00 0.00 50 TRP A CA 17
ATOM 23512 C C . TRP A 1 50 ? -5.928 8.275 8.396 1.00 0.00 50 TRP A C 17
ATOM 23513 O O . TRP A 1 50 ? -5.793 7.930 7.222 1.00 0.00 50 TRP A O 17
ATOM 23534 N N . TYR A 1 51 ? -5.394 9.387 8.889 1.00 0.00 51 TYR A N 17
ATOM 23535 C CA . TYR A 1 51 ? -4.602 10.287 8.059 1.00 0.00 51 TYR A CA 17
ATOM 23536 C C . TYR A 1 51 ? -3.320 9.607 7.588 1.00 0.00 51 TYR A C 17
ATOM 23537 O O . TYR A 1 51 ? -2.862 8.621 8.164 1.00 0.00 51 TYR A O 17
ATOM 23555 N N . PRO A 1 52 ? -2.727 10.147 6.513 1.00 0.00 52 PRO A N 17
ATOM 23556 C CA . PRO A 1 52 ? -1.489 9.611 5.939 1.00 0.00 52 PRO A CA 17
ATOM 23557 C C . PRO A 1 52 ? -0.283 9.842 6.844 1.00 0.00 52 PRO A C 17
ATOM 23558 O O . PRO A 1 52 ? 0.573 8.970 6.987 1.00 0.00 52 PRO A O 17
ATOM 23569 N N . ALA A 1 53 ? -0.223 11.022 7.452 1.00 0.00 53 ALA A N 17
ATOM 23570 C CA . ALA A 1 53 ? 0.877 11.367 8.344 1.00 0.00 53 ALA A CA 17
ATOM 23571 C C . ALA A 1 53 ? 1.177 10.227 9.311 1.00 0.00 53 ALA A C 17
ATOM 23572 O O . ALA A 1 53 ? 2.308 10.073 9.772 1.00 0.00 53 ALA A O 17
ATOM 23579 N N . ARG A 1 54 ? 0.157 9.430 9.615 1.00 0.00 54 ARG A N 17
ATOM 23580 C CA . ARG A 1 54 ? 0.312 8.305 10.529 1.00 0.00 54 ARG A CA 17
ATOM 23581 C C . ARG A 1 54 ? 0.496 7.001 9.759 1.00 0.00 54 ARG A C 17
ATOM 23582 O O . ARG A 1 54 ? 1.477 6.284 9.959 1.00 0.00 54 ARG A O 17
ATOM 23603 N N . GLN A 1 55 ? -0.453 6.700 8.879 1.00 0.00 55 GLN A N 17
ATOM 23604 C CA . GLN A 1 55 ? -0.395 5.481 8.080 1.00 0.00 55 GLN A CA 17
ATOM 23605 C C . GLN A 1 55 ? 0.967 5.333 7.411 1.00 0.00 55 GLN A C 17
ATOM 23606 O O . GLN A 1 55 ? 1.203 5.878 6.333 1.00 0.00 55 GLN A O 17
ATOM 23620 N N . SER A 1 56 ? 1.861 4.591 8.058 1.00 0.00 56 SER A N 17
ATOM 23621 C CA . SER A 1 56 ? 3.202 4.375 7.528 1.00 0.00 56 SER A CA 17
ATOM 23622 C C . SER A 1 56 ? 3.245 3.126 6.653 1.00 0.00 56 SER A C 17
ATOM 23623 O O . SER A 1 56 ? 2.612 2.115 6.962 1.00 0.00 56 SER A O 17
ATOM 23631 N N . LEU A 1 57 ? 3.995 3.203 5.560 1.00 0.00 57 LEU A N 17
ATOM 23632 C CA . LEU A 1 57 ? 4.122 2.079 4.638 1.00 0.00 57 LEU A CA 17
ATOM 23633 C C . LEU A 1 57 ? 5.587 1.711 4.427 1.00 0.00 57 LEU A C 17
ATOM 23634 O O . LEU A 1 57 ? 6.452 2.584 4.348 1.00 0.00 57 LEU A O 17
ATOM 23650 N N . ARG A 1 58 ? 5.859 0.413 4.334 1.00 0.00 58 ARG A N 17
ATOM 23651 C CA . ARG A 1 58 ? 7.219 -0.071 4.130 1.00 0.00 58 ARG A CA 17
ATOM 23652 C C . ARG A 1 58 ? 7.224 -1.337 3.279 1.00 0.00 58 ARG A C 17
ATOM 23653 O O . ARG A 1 58 ? 6.203 -2.013 3.147 1.00 0.00 58 ARG A O 17
ATOM 23674 N N . LEU A 1 59 ? 8.379 -1.652 2.704 1.00 0.00 59 LEU A N 17
ATOM 23675 C CA . LEU A 1 59 ? 8.517 -2.837 1.865 1.00 0.00 59 LEU A CA 17
ATOM 23676 C C . LEU A 1 59 ? 8.665 -4.094 2.717 1.00 0.00 59 LEU A C 17
ATOM 23677 O O . LEU A 1 59 ? 8.666 -5.211 2.199 1.00 0.00 59 LEU A O 17
ATOM 23693 N N . ASP A 1 60 ? 8.787 -3.903 4.026 1.00 0.00 60 ASP A N 17
ATOM 23694 C CA . ASP A 1 60 ? 8.932 -5.021 4.951 1.00 0.00 60 ASP A CA 17
ATOM 23695 C C . ASP A 1 60 ? 8.889 -4.539 6.398 1.00 0.00 60 ASP A C 17
ATOM 23696 O O . ASP A 1 60 ? 9.321 -3.432 6.722 1.00 0.00 60 ASP A O 17
ATOM 23705 N N . PRO A 1 61 ? 8.354 -5.386 7.289 1.00 0.00 61 PRO A N 17
ATOM 23706 C CA . PRO A 1 61 ? 8.241 -5.068 8.715 1.00 0.00 61 PRO A CA 17
ATOM 23707 C C . PRO A 1 61 ? 9.597 -5.037 9.412 1.00 0.00 61 PRO A C 17
ATOM 23708 O O . PRO A 1 61 ? 9.691 -4.718 10.597 1.00 0.00 61 PRO A O 17
ATOM 23719 N N . LYS A 1 62 ? 10.646 -5.370 8.668 1.00 0.00 62 LYS A N 17
ATOM 23720 C CA . LYS A 1 62 ? 11.999 -5.380 9.213 1.00 0.00 62 LYS A CA 17
ATOM 23721 C C . LYS A 1 62 ? 12.926 -4.500 8.381 1.00 0.00 62 LYS A C 17
ATOM 23722 O O . LYS A 1 62 ? 14.144 -4.670 8.403 1.00 0.00 62 LYS A O 17
ATOM 23741 N N . GLY A 1 63 ? 12.341 -3.557 7.648 1.00 0.00 63 GLY A N 17
ATOM 23742 C CA . GLY A 1 63 ? 13.131 -2.664 6.821 1.00 0.00 63 GLY A CA 17
ATOM 23743 C C . GLY A 1 63 ? 13.049 -1.222 7.282 1.00 0.00 63 GLY A C 17
ATOM 23744 O O . GLY A 1 63 ? 13.019 -0.947 8.482 1.00 0.00 63 GLY A O 17
ATOM 23748 N N . LYS A 1 64 ? 13.015 -0.298 6.328 1.00 0.00 64 LYS A N 17
ATOM 23749 C CA . LYS A 1 64 ? 12.938 1.124 6.642 1.00 0.00 64 LYS A CA 17
ATOM 23750 C C . LYS A 1 64 ? 11.742 1.770 5.949 1.00 0.00 64 LYS A C 17
ATOM 23751 O O . LYS A 1 64 ? 11.382 1.393 4.834 1.00 0.00 64 LYS A O 17
ATOM 23770 N N . SER A 1 65 ? 11.132 2.744 6.616 1.00 0.00 65 SER A N 17
ATOM 23771 C CA . SER A 1 65 ? 9.976 3.440 6.064 1.00 0.00 65 SER A CA 17
ATOM 23772 C C . SER A 1 65 ? 10.208 3.804 4.601 1.00 0.00 65 SER A C 17
ATOM 23773 O O . SER A 1 65 ? 11.312 4.185 4.211 1.00 0.00 65 SER A O 17
ATOM 23781 N N . LEU A 1 66 ? 9.159 3.682 3.795 1.00 0.00 66 LEU A N 17
ATOM 23782 C CA . LEU A 1 66 ? 9.246 3.997 2.373 1.00 0.00 66 LEU A CA 17
ATOM 23783 C C . LEU A 1 66 ? 9.121 5.499 2.140 1.00 0.00 66 LEU A C 17
ATOM 23784 O O . LEU A 1 66 ? 8.621 6.232 2.994 1.00 0.00 66 LEU A O 17
ATOM 23800 N N . LYS A 1 67 ? 9.575 5.952 0.976 1.00 0.00 67 LYS A N 17
ATOM 23801 C CA . LYS A 1 67 ? 9.511 7.366 0.627 1.00 0.00 67 LYS A CA 17
ATOM 23802 C C . LYS A 1 67 ? 8.608 7.588 -0.582 1.00 0.00 67 LYS A C 17
ATOM 23803 O O . LYS A 1 67 ? 8.432 6.693 -1.409 1.00 0.00 67 LYS A O 17
ATOM 23822 N N . ASP A 1 68 ? 8.041 8.785 -0.680 1.00 0.00 68 ASP A N 17
ATOM 23823 C CA . ASP A 1 68 ? 7.158 9.125 -1.790 1.00 0.00 68 ASP A CA 17
ATOM 23824 C C . ASP A 1 68 ? 7.864 8.921 -3.127 1.00 0.00 68 ASP A C 17
ATOM 23825 O O . ASP A 1 68 ? 7.234 8.567 -4.123 1.00 0.00 68 ASP A O 17
ATOM 23834 N N . GLU A 1 69 ? 9.173 9.149 -3.140 1.00 0.00 69 GLU A N 17
ATOM 23835 C CA . GLU A 1 69 ? 9.963 8.992 -4.356 1.00 0.00 69 GLU A CA 17
ATOM 23836 C C . GLU A 1 69 ? 9.791 7.593 -4.940 1.00 0.00 69 GLU A C 17
ATOM 23837 O O . GLU A 1 69 ? 10.026 7.371 -6.128 1.00 0.00 69 GLU A O 17
ATOM 23849 N N . ASP A 1 70 ? 9.380 6.653 -4.096 1.00 0.00 70 ASP A N 17
ATOM 23850 C CA . ASP A 1 70 ? 9.175 5.275 -4.527 1.00 0.00 70 ASP A CA 17
ATOM 23851 C C . ASP A 1 70 ? 7.947 5.163 -5.425 1.00 0.00 70 ASP A C 17
ATOM 23852 O O . ASP A 1 70 ? 7.049 6.003 -5.373 1.00 0.00 70 ASP A O 17
ATOM 23861 N N . VAL A 1 71 ? 7.916 4.120 -6.249 1.00 0.00 71 VAL A N 17
ATOM 23862 C CA . VAL A 1 71 ? 6.798 3.898 -7.158 1.00 0.00 71 VAL A CA 17
ATOM 23863 C C . VAL A 1 71 ? 6.518 2.410 -7.332 1.00 0.00 71 VAL A C 17
ATOM 23864 O O . VAL A 1 71 ? 7.398 1.573 -7.125 1.00 0.00 71 VAL A O 17
ATOM 23877 N N . LEU A 1 72 ? 5.287 2.086 -7.713 1.00 0.00 72 LEU A N 17
ATOM 23878 C CA . LEU A 1 72 ? 4.890 0.696 -7.915 1.00 0.00 72 LEU A CA 17
ATOM 23879 C C . LEU A 1 72 ? 5.601 0.098 -9.125 1.00 0.00 72 LEU A C 17
ATOM 23880 O O . LEU A 1 72 ? 5.550 -1.111 -9.350 1.00 0.00 72 LEU A O 17
ATOM 23896 N N . GLN A 1 73 ? 6.263 0.952 -9.899 1.00 0.00 73 GLN A N 17
ATOM 23897 C CA . GLN A 1 73 ? 6.985 0.506 -11.084 1.00 0.00 73 GLN A CA 17
ATOM 23898 C C . GLN A 1 73 ? 8.492 0.612 -10.876 1.00 0.00 73 GLN A C 17
ATOM 23899 O O . GLN A 1 73 ? 9.277 0.095 -11.671 1.00 0.00 73 GLN A O 17
ATOM 23913 N N . LYS A 1 74 ? 8.890 1.286 -9.802 1.00 0.00 74 LYS A N 17
ATOM 23914 C CA . LYS A 1 74 ? 10.303 1.461 -9.488 1.00 0.00 74 LYS A CA 17
ATOM 23915 C C . LYS A 1 74 ? 10.706 0.595 -8.298 1.00 0.00 74 LYS A C 17
ATOM 23916 O O . LYS A 1 74 ? 11.873 0.230 -8.151 1.00 0.00 74 LYS A O 17
ATOM 23935 N N . LEU A 1 75 ? 9.734 0.269 -7.453 1.00 0.00 75 LEU A N 17
ATOM 23936 C CA . LEU A 1 75 ? 9.988 -0.555 -6.277 1.00 0.00 75 LEU A CA 17
ATOM 23937 C C . LEU A 1 75 ? 10.480 -1.942 -6.680 1.00 0.00 75 LEU A C 17
ATOM 23938 O O . LEU A 1 75 ? 10.199 -2.434 -7.773 1.00 0.00 75 LEU A O 17
ATOM 23954 N N . PRO A 1 76 ? 11.231 -2.589 -5.776 1.00 0.00 76 PRO A N 17
ATOM 23955 C CA . PRO A 1 76 ? 11.776 -3.929 -6.013 1.00 0.00 76 PRO A CA 17
ATOM 23956 C C . PRO A 1 76 ? 10.692 -5.002 -6.026 1.00 0.00 76 PRO A C 17
ATOM 23957 O O . PRO A 1 76 ? 10.960 -6.173 -5.756 1.00 0.00 76 PRO A O 17
ATOM 23968 N N . VAL A 1 77 ? 9.467 -4.595 -6.342 1.00 0.00 77 VAL A N 17
ATOM 23969 C CA . VAL A 1 77 ? 8.342 -5.521 -6.392 1.00 0.00 77 VAL A CA 17
ATOM 23970 C C . VAL A 1 77 ? 7.745 -5.587 -7.793 1.00 0.00 77 VAL A C 17
ATOM 23971 O O . VAL A 1 77 ? 8.086 -4.786 -8.662 1.00 0.00 77 VAL A O 17
ATOM 23984 N N . GLY A 1 78 ? 6.850 -6.547 -8.005 1.00 0.00 78 GLY A N 17
ATOM 23985 C CA . GLY A 1 78 ? 6.219 -6.700 -9.303 1.00 0.00 78 GLY A CA 17
ATOM 23986 C C . GLY A 1 78 ? 4.764 -6.275 -9.293 1.00 0.00 78 GLY A C 17
ATOM 23987 O O . GLY A 1 78 ? 4.299 -5.643 -8.344 1.00 0.00 78 GLY A O 17
ATOM 23991 N N . THR A 1 79 ? 4.041 -6.621 -10.355 1.00 0.00 79 THR A N 17
ATOM 23992 C CA . THR A 1 79 ? 2.632 -6.269 -10.467 1.00 0.00 79 THR A CA 17
ATOM 23993 C C . THR A 1 79 ? 1.951 -6.284 -9.103 1.00 0.00 79 THR A C 17
ATOM 23994 O O . THR A 1 79 ? 1.160 -5.396 -8.781 1.00 0.00 79 THR A O 17
ATOM 24005 N N . THR A 1 80 ? 2.263 -7.298 -8.302 1.00 0.00 80 THR A N 17
ATOM 24006 C CA . THR A 1 80 ? 1.681 -7.429 -6.972 1.00 0.00 80 THR A CA 17
ATOM 24007 C C . THR A 1 80 ? 2.606 -6.848 -5.908 1.00 0.00 80 THR A C 17
ATOM 24008 O O . THR A 1 80 ? 3.622 -7.449 -5.560 1.00 0.00 80 THR A O 17
ATOM 24019 N N . ALA A 1 81 ? 2.246 -5.677 -5.393 1.00 0.00 81 ALA A N 17
ATOM 24020 C CA . ALA A 1 81 ? 3.043 -5.017 -4.366 1.00 0.00 81 ALA A CA 17
ATOM 24021 C C . ALA A 1 81 ? 2.489 -5.303 -2.974 1.00 0.00 81 ALA A C 17
ATOM 24022 O O . ALA A 1 81 ? 1.279 -5.442 -2.792 1.00 0.00 81 ALA A O 17
ATOM 24029 N N . THR A 1 82 ? 3.383 -5.390 -1.993 1.00 0.00 82 THR A N 17
ATOM 24030 C CA . THR A 1 82 ? 2.984 -5.661 -0.618 1.00 0.00 82 THR A CA 17
ATOM 24031 C C . THR A 1 82 ? 3.553 -4.617 0.336 1.00 0.00 82 THR A C 17
ATOM 24032 O O . THR A 1 82 ? 4.768 -4.515 0.507 1.00 0.00 82 THR A O 17
ATOM 24043 N N . LEU A 1 83 ? 2.668 -3.844 0.955 1.00 0.00 83 LEU A N 17
ATOM 24044 C CA . LEU A 1 83 ? 3.083 -2.807 1.893 1.00 0.00 83 LEU A CA 17
ATOM 24045 C C . LEU A 1 83 ? 2.744 -3.202 3.327 1.00 0.00 83 LEU A C 17
ATOM 24046 O O . LEU A 1 83 ? 1.831 -3.993 3.564 1.00 0.00 83 LEU A O 17
ATOM 24062 N N . TYR A 1 84 ? 3.485 -2.646 4.279 1.00 0.00 84 TYR A N 17
ATOM 24063 C CA . TYR A 1 84 ? 3.263 -2.941 5.690 1.00 0.00 84 TYR A CA 17
ATOM 24064 C C . TYR A 1 84 ? 2.882 -1.678 6.457 1.00 0.00 84 TYR A C 17
ATOM 24065 O O . TYR A 1 84 ? 3.468 -0.615 6.255 1.00 0.00 84 TYR A O 17
ATOM 24083 N N . PHE A 1 85 ? 1.896 -1.805 7.339 1.00 0.00 85 PHE A N 17
ATOM 24084 C CA . PHE A 1 85 ? 1.436 -0.675 8.138 1.00 0.00 85 PHE A CA 17
ATOM 24085 C C . PHE A 1 85 ? 2.130 -0.650 9.496 1.00 0.00 85 PHE A C 17
ATOM 24086 O O . PHE A 1 85 ? 2.177 -1.659 10.200 1.00 0.00 85 PHE A O 17
ATOM 24103 N N . ARG A 1 86 ? 2.669 0.510 9.857 1.00 0.00 86 ARG A N 17
ATOM 24104 C CA . ARG A 1 86 ? 3.363 0.667 11.130 1.00 0.00 86 ARG A CA 17
ATOM 24105 C C . ARG A 1 86 ? 2.712 1.760 11.973 1.00 0.00 86 ARG A C 17
ATOM 24106 O O . ARG A 1 86 ? 2.618 2.912 11.549 1.00 0.00 86 ARG A O 17
ATOM 24127 N N . ASP A 1 87 ? 2.263 1.390 13.167 1.00 0.00 87 ASP A N 17
ATOM 24128 C CA . ASP A 1 87 ? 1.621 2.338 14.070 1.00 0.00 87 ASP A CA 17
ATOM 24129 C C . ASP A 1 87 ? 2.627 3.362 14.588 1.00 0.00 87 ASP A C 17
ATOM 24130 O O . ASP A 1 87 ? 3.673 3.002 15.130 1.00 0.00 87 ASP A O 17
ATOM 24139 N N . LEU A 1 88 ? 2.305 4.639 14.415 1.00 0.00 88 LEU A N 17
ATOM 24140 C CA . LEU A 1 88 ? 3.180 5.716 14.864 1.00 0.00 88 LEU A CA 17
ATOM 24141 C C . LEU A 1 88 ? 2.537 6.502 16.002 1.00 0.00 88 LEU A C 17
ATOM 24142 O O . LEU A 1 88 ? 3.225 6.998 16.894 1.00 0.00 88 LEU A O 17
ATOM 24158 N N . GLY A 1 1 ? -22.928 -10.587 -12.157 1.00 0.00 1 GLY A N 18
ATOM 24159 C CA . GLY A 1 1 ? -23.208 -10.770 -13.569 1.00 0.00 1 GLY A CA 18
ATOM 24160 C C . GLY A 1 1 ? -21.946 -10.877 -14.401 1.00 0.00 1 GLY A C 18
ATOM 24161 O O . GLY A 1 1 ? -21.210 -11.859 -14.302 1.00 0.00 1 GLY A O 18
ATOM 24165 N N . SER A 1 2 ? -21.694 -9.865 -15.225 1.00 0.00 2 SER A N 18
ATOM 24166 C CA . SER A 1 2 ? -20.515 -9.852 -16.083 1.00 0.00 2 SER A CA 18
ATOM 24167 C C . SER A 1 2 ? -19.304 -9.308 -15.332 1.00 0.00 2 SER A C 18
ATOM 24168 O O . SER A 1 2 ? -19.425 -8.811 -14.212 1.00 0.00 2 SER A O 18
ATOM 24176 N N . SER A 1 3 ? -18.135 -9.406 -15.957 1.00 0.00 3 SER A N 18
ATOM 24177 C CA . SER A 1 3 ? -16.899 -8.927 -15.348 1.00 0.00 3 SER A CA 18
ATOM 24178 C C . SER A 1 3 ? -16.357 -7.716 -16.100 1.00 0.00 3 SER A C 18
ATOM 24179 O O . SER A 1 3 ? -16.157 -6.649 -15.519 1.00 0.00 3 SER A O 18
ATOM 24187 N N . GLY A 1 4 ? -16.120 -7.889 -17.397 1.00 0.00 4 GLY A N 18
ATOM 24188 C CA . GLY A 1 4 ? -15.602 -6.802 -18.208 1.00 0.00 4 GLY A CA 18
ATOM 24189 C C . GLY A 1 4 ? -14.880 -7.296 -19.446 1.00 0.00 4 GLY A C 18
ATOM 24190 O O . GLY A 1 4 ? -14.014 -8.166 -19.362 1.00 0.00 4 GLY A O 18
ATOM 24194 N N . SER A 1 5 ? -15.239 -6.741 -20.599 1.00 0.00 5 SER A N 18
ATOM 24195 C CA . SER A 1 5 ? -14.623 -7.134 -21.861 1.00 0.00 5 SER A CA 18
ATOM 24196 C C . SER A 1 5 ? -13.177 -6.654 -21.932 1.00 0.00 5 SER A C 18
ATOM 24197 O O . SER A 1 5 ? -12.270 -7.423 -22.251 1.00 0.00 5 SER A O 18
ATOM 24205 N N . SER A 1 6 ? -12.969 -5.376 -21.632 1.00 0.00 6 SER A N 18
ATOM 24206 C CA . SER A 1 6 ? -11.633 -4.790 -21.666 1.00 0.00 6 SER A CA 18
ATOM 24207 C C . SER A 1 6 ? -10.668 -5.588 -20.795 1.00 0.00 6 SER A C 18
ATOM 24208 O O . SER A 1 6 ? -9.657 -6.098 -21.276 1.00 0.00 6 SER A O 18
ATOM 24216 N N . GLY A 1 7 ? -10.989 -5.693 -19.509 1.00 0.00 7 GLY A N 18
ATOM 24217 C CA . GLY A 1 7 ? -10.141 -6.430 -18.590 1.00 0.00 7 GLY A CA 18
ATOM 24218 C C . GLY A 1 7 ? -9.743 -5.606 -17.381 1.00 0.00 7 GLY A C 18
ATOM 24219 O O . GLY A 1 7 ? -10.024 -4.410 -17.317 1.00 0.00 7 GLY A O 18
ATOM 24223 N N . MET A 1 8 ? -9.087 -6.248 -16.420 1.00 0.00 8 MET A N 18
ATOM 24224 C CA . MET A 1 8 ? -8.650 -5.567 -15.207 1.00 0.00 8 MET A CA 18
ATOM 24225 C C . MET A 1 8 ? -7.129 -5.578 -15.095 1.00 0.00 8 MET A C 18
ATOM 24226 O O . MET A 1 8 ? -6.560 -6.321 -14.295 1.00 0.00 8 MET A O 18
ATOM 24240 N N . LYS A 1 9 ? -6.474 -4.751 -15.903 1.00 0.00 9 LYS A N 18
ATOM 24241 C CA . LYS A 1 9 ? -5.018 -4.665 -15.895 1.00 0.00 9 LYS A CA 18
ATOM 24242 C C . LYS A 1 9 ? -4.542 -3.595 -14.918 1.00 0.00 9 LYS A C 18
ATOM 24243 O O . LYS A 1 9 ? -4.242 -2.468 -15.314 1.00 0.00 9 LYS A O 18
ATOM 24262 N N . HIS A 1 10 ? -4.475 -3.954 -13.640 1.00 0.00 10 HIS A N 18
ATOM 24263 C CA . HIS A 1 10 ? -4.033 -3.024 -12.607 1.00 0.00 10 HIS A CA 18
ATOM 24264 C C . HIS A 1 10 ? -3.049 -3.698 -11.654 1.00 0.00 10 HIS A C 18
ATOM 24265 O O . HIS A 1 10 ? -2.780 -4.894 -11.768 1.00 0.00 10 HIS A O 18
ATOM 24280 N N . TYR A 1 11 ? -2.516 -2.923 -10.717 1.00 0.00 11 TYR A N 18
ATOM 24281 C CA . TYR A 1 11 ? -1.560 -3.443 -9.747 1.00 0.00 11 TYR A CA 18
ATOM 24282 C C . TYR A 1 11 ? -2.268 -3.900 -8.475 1.00 0.00 11 TYR A C 18
ATOM 24283 O O . TYR A 1 11 ? -3.179 -3.233 -7.986 1.00 0.00 11 TYR A O 18
ATOM 24301 N N . GLU A 1 12 ? -1.841 -5.042 -7.946 1.00 0.00 12 GLU A N 18
ATOM 24302 C CA . GLU A 1 12 ? -2.434 -5.589 -6.731 1.00 0.00 12 GLU A CA 18
ATOM 24303 C C . GLU A 1 12 ? -1.561 -5.287 -5.516 1.00 0.00 12 GLU A C 18
ATOM 24304 O O . GLU A 1 12 ? -0.471 -5.839 -5.368 1.00 0.00 12 GLU A O 18
ATOM 24316 N N . VAL A 1 13 ? -2.049 -4.406 -4.648 1.00 0.00 13 VAL A N 18
ATOM 24317 C CA . VAL A 1 13 ? -1.315 -4.030 -3.446 1.00 0.00 13 VAL A CA 18
ATOM 24318 C C . VAL A 1 13 ? -2.089 -4.410 -2.188 1.00 0.00 13 VAL A C 18
ATOM 24319 O O . VAL A 1 13 ? -3.208 -3.946 -1.973 1.00 0.00 13 VAL A O 18
ATOM 24332 N N . GLU A 1 14 ? -1.484 -5.256 -1.361 1.00 0.00 14 GLU A N 18
ATOM 24333 C CA . GLU A 1 14 ? -2.118 -5.698 -0.124 1.00 0.00 14 GLU A CA 18
ATOM 24334 C C . GLU A 1 14 ? -1.425 -5.088 1.091 1.00 0.00 14 GLU A C 18
ATOM 24335 O O . GLU A 1 14 ? -0.330 -5.507 1.469 1.00 0.00 14 GLU A O 18
ATOM 24347 N N . ILE A 1 15 ? -2.069 -4.098 1.698 1.00 0.00 15 ILE A N 18
ATOM 24348 C CA . ILE A 1 15 ? -1.516 -3.431 2.869 1.00 0.00 15 ILE A CA 18
ATOM 24349 C C . ILE A 1 15 ? -1.727 -4.265 4.128 1.00 0.00 15 ILE A C 18
ATOM 24350 O O . ILE A 1 15 ? -2.802 -4.242 4.729 1.00 0.00 15 ILE A O 18
ATOM 24366 N N . LEU A 1 16 ? -0.694 -5.001 4.523 1.00 0.00 16 LEU A N 18
ATOM 24367 C CA . LEU A 1 16 ? -0.764 -5.843 5.713 1.00 0.00 16 LEU A CA 18
ATOM 24368 C C . LEU A 1 16 ? -0.144 -5.139 6.915 1.00 0.00 16 LEU A C 18
ATOM 24369 O O . LEU A 1 16 ? 0.500 -4.099 6.774 1.00 0.00 16 LEU A O 18
ATOM 24385 N N . ASP A 1 17 ? -0.340 -5.713 8.097 1.00 0.00 17 ASP A N 18
ATOM 24386 C CA . ASP A 1 17 ? 0.203 -5.143 9.324 1.00 0.00 17 ASP A CA 18
ATOM 24387 C C . ASP A 1 17 ? 1.625 -5.636 9.569 1.00 0.00 17 ASP A C 18
ATOM 24388 O O . ASP A 1 17 ? 2.005 -6.716 9.118 1.00 0.00 17 ASP A O 18
ATOM 24397 N N . ALA A 1 18 ? 2.408 -4.837 10.287 1.00 0.00 18 ALA A N 18
ATOM 24398 C CA . ALA A 1 18 ? 3.788 -5.192 10.593 1.00 0.00 18 ALA A CA 18
ATOM 24399 C C . ALA A 1 18 ? 3.877 -5.974 11.899 1.00 0.00 18 ALA A C 18
ATOM 24400 O O . ALA A 1 18 ? 4.969 -6.257 12.392 1.00 0.00 18 ALA A O 18
ATOM 24407 N N . LYS A 1 19 ? 2.721 -6.319 12.456 1.00 0.00 19 LYS A N 18
ATOM 24408 C CA . LYS A 1 19 ? 2.667 -7.068 13.706 1.00 0.00 19 LYS A CA 18
ATOM 24409 C C . LYS A 1 19 ? 1.827 -8.331 13.547 1.00 0.00 19 LYS A C 18
ATOM 24410 O O . LYS A 1 19 ? 2.327 -9.446 13.698 1.00 0.00 19 LYS A O 18
ATOM 24429 N N . THR A 1 20 ? 0.546 -8.149 13.240 1.00 0.00 20 THR A N 18
ATOM 24430 C CA . THR A 1 20 ? -0.364 -9.274 13.061 1.00 0.00 20 THR A CA 18
ATOM 24431 C C . THR A 1 20 ? -0.449 -9.683 11.595 1.00 0.00 20 THR A C 18
ATOM 24432 O O . THR A 1 20 ? -1.076 -10.687 11.257 1.00 0.00 20 THR A O 18
ATOM 24443 N N . ARG A 1 21 ? 0.186 -8.901 10.729 1.00 0.00 21 ARG A N 18
ATOM 24444 C CA . ARG A 1 21 ? 0.182 -9.183 9.298 1.00 0.00 21 ARG A CA 18
ATOM 24445 C C . ARG A 1 21 ? -1.220 -9.554 8.822 1.00 0.00 21 ARG A C 18
ATOM 24446 O O . ARG A 1 21 ? -1.402 -10.541 8.110 1.00 0.00 21 ARG A O 18
ATOM 24467 N N . GLU A 1 22 ? -2.205 -8.757 9.221 1.00 0.00 22 GLU A N 18
ATOM 24468 C CA . GLU A 1 22 ? -3.590 -9.003 8.836 1.00 0.00 22 GLU A CA 18
ATOM 24469 C C . GLU A 1 22 ? -4.006 -8.089 7.687 1.00 0.00 22 GLU A C 18
ATOM 24470 O O . GLU A 1 22 ? -3.613 -6.923 7.632 1.00 0.00 22 GLU A O 18
ATOM 24482 N N . LYS A 1 23 ? -4.804 -8.626 6.770 1.00 0.00 23 LYS A N 18
ATOM 24483 C CA . LYS A 1 23 ? -5.275 -7.861 5.622 1.00 0.00 23 LYS A CA 18
ATOM 24484 C C . LYS A 1 23 ? -6.153 -6.696 6.068 1.00 0.00 23 LYS A C 18
ATOM 24485 O O . LYS A 1 23 ? -7.265 -6.895 6.557 1.00 0.00 23 LYS A O 18
ATOM 24504 N N . LEU A 1 24 ? -5.646 -5.480 5.895 1.00 0.00 24 LEU A N 18
ATOM 24505 C CA . LEU A 1 24 ? -6.385 -4.282 6.278 1.00 0.00 24 LEU A CA 18
ATOM 24506 C C . LEU A 1 24 ? -7.091 -3.669 5.073 1.00 0.00 24 LEU A C 18
ATOM 24507 O O . LEU A 1 24 ? -8.181 -3.108 5.198 1.00 0.00 24 LEU A O 18
ATOM 24523 N N . CYS A 1 25 ? -6.465 -3.781 3.907 1.00 0.00 25 CYS A N 18
ATOM 24524 C CA . CYS A 1 25 ? -7.034 -3.239 2.678 1.00 0.00 25 CYS A CA 18
ATOM 24525 C C . CYS A 1 25 ? -6.398 -3.886 1.452 1.00 0.00 25 CYS A C 18
ATOM 24526 O O . CYS A 1 25 ? -5.208 -4.202 1.451 1.00 0.00 25 CYS A O 18
ATOM 24534 N N . PHE A 1 26 ? -7.199 -4.083 0.411 1.00 0.00 26 PHE A N 18
ATOM 24535 C CA . PHE A 1 26 ? -6.716 -4.696 -0.821 1.00 0.00 26 PHE A CA 18
ATOM 24536 C C . PHE A 1 26 ? -7.060 -3.832 -2.030 1.00 0.00 26 PHE A C 18
ATOM 24537 O O . PHE A 1 26 ? -8.220 -3.746 -2.436 1.00 0.00 26 PHE A O 18
ATOM 24554 N N . LEU A 1 27 ? -6.046 -3.192 -2.601 1.00 0.00 27 LEU A N 18
ATOM 24555 C CA . LEU A 1 27 ? -6.240 -2.334 -3.764 1.00 0.00 27 LEU A CA 18
ATOM 24556 C C . LEU A 1 27 ? -5.749 -3.019 -5.036 1.00 0.00 27 LEU A C 18
ATOM 24557 O O . LEU A 1 27 ? -4.561 -2.979 -5.355 1.00 0.00 27 LEU A O 18
ATOM 24573 N N . ASP A 1 28 ? -6.672 -3.646 -5.757 1.00 0.00 28 ASP A N 18
ATOM 24574 C CA . ASP A 1 28 ? -6.334 -4.338 -6.996 1.00 0.00 28 ASP A CA 18
ATOM 24575 C C . ASP A 1 28 ? -6.613 -3.452 -8.206 1.00 0.00 28 ASP A C 18
ATOM 24576 O O . ASP A 1 28 ? -6.764 -3.941 -9.326 1.00 0.00 28 ASP A O 18
ATOM 24585 N N . LYS A 1 29 ? -6.680 -2.146 -7.974 1.00 0.00 29 LYS A N 18
ATOM 24586 C CA . LYS A 1 29 ? -6.940 -1.190 -9.044 1.00 0.00 29 LYS A CA 18
ATOM 24587 C C . LYS A 1 29 ? -5.974 -0.012 -8.969 1.00 0.00 29 LYS A C 18
ATOM 24588 O O . LYS A 1 29 ? -6.335 1.121 -9.286 1.00 0.00 29 LYS A O 18
ATOM 24607 N N . VAL A 1 30 ? -4.744 -0.288 -8.548 1.00 0.00 30 VAL A N 18
ATOM 24608 C CA . VAL A 1 30 ? -3.725 0.749 -8.434 1.00 0.00 30 VAL A CA 18
ATOM 24609 C C . VAL A 1 30 ? -2.882 0.833 -9.701 1.00 0.00 30 VAL A C 18
ATOM 24610 O O . VAL A 1 30 ? -2.626 -0.177 -10.356 1.00 0.00 30 VAL A O 18
ATOM 24623 N N . GLU A 1 31 ? -2.452 2.044 -10.040 1.00 0.00 31 GLU A N 18
ATOM 24624 C CA . GLU A 1 31 ? -1.637 2.260 -11.230 1.00 0.00 31 GLU A CA 18
ATOM 24625 C C . GLU A 1 31 ? -0.161 2.018 -10.930 1.00 0.00 31 GLU A C 18
ATOM 24626 O O . GLU A 1 31 ? 0.304 2.178 -9.801 1.00 0.00 31 GLU A O 18
ATOM 24638 N N . PRO A 1 32 ? 0.596 1.621 -11.964 1.00 0.00 32 PRO A N 18
ATOM 24639 C CA . PRO A 1 32 ? 2.031 1.349 -11.837 1.00 0.00 32 PRO A CA 18
ATOM 24640 C C . PRO A 1 32 ? 2.843 2.617 -11.602 1.00 0.00 32 PRO A C 18
ATOM 24641 O O . PRO A 1 32 ? 3.804 2.617 -10.832 1.00 0.00 32 PRO A O 18
ATOM 24652 N N . HIS A 1 33 ? 2.452 3.698 -12.270 1.00 0.00 33 HIS A N 18
ATOM 24653 C CA . HIS A 1 33 ? 3.144 4.974 -12.133 1.00 0.00 33 HIS A CA 18
ATOM 24654 C C . HIS A 1 33 ? 2.737 5.677 -10.841 1.00 0.00 33 HIS A C 18
ATOM 24655 O O . HIS A 1 33 ? 3.318 6.695 -10.468 1.00 0.00 33 HIS A O 18
ATOM 24670 N N . ALA A 1 34 ? 1.735 5.125 -10.164 1.00 0.00 34 ALA A N 18
ATOM 24671 C CA . ALA A 1 34 ? 1.252 5.698 -8.914 1.00 0.00 34 ALA A CA 18
ATOM 24672 C C . ALA A 1 34 ? 2.347 5.701 -7.852 1.00 0.00 34 ALA A C 18
ATOM 24673 O O . ALA A 1 34 ? 2.976 4.675 -7.590 1.00 0.00 34 ALA A O 18
ATOM 24680 N N . THR A 1 35 ? 2.571 6.861 -7.242 1.00 0.00 35 THR A N 18
ATOM 24681 C CA . THR A 1 35 ? 3.590 6.997 -6.209 1.00 0.00 35 THR A CA 18
ATOM 24682 C C . THR A 1 35 ? 3.006 6.752 -4.823 1.00 0.00 35 THR A C 18
ATOM 24683 O O . THR A 1 35 ? 1.837 7.047 -4.572 1.00 0.00 35 THR A O 18
ATOM 24694 N N . ILE A 1 36 ? 3.825 6.212 -3.927 1.00 0.00 36 ILE A N 18
ATOM 24695 C CA . ILE A 1 36 ? 3.389 5.930 -2.566 1.00 0.00 36 ILE A CA 18
ATOM 24696 C C . ILE A 1 36 ? 2.413 6.992 -2.070 1.00 0.00 36 ILE A C 18
ATOM 24697 O O . ILE A 1 36 ? 1.408 6.677 -1.433 1.00 0.00 36 ILE A O 18
ATOM 24713 N N . ALA A 1 37 ? 2.715 8.251 -2.369 1.00 0.00 37 ALA A N 18
ATOM 24714 C CA . ALA A 1 37 ? 1.862 9.359 -1.957 1.00 0.00 37 ALA A CA 18
ATOM 24715 C C . ALA A 1 37 ? 0.400 9.077 -2.283 1.00 0.00 37 ALA A C 18
ATOM 24716 O O . ALA A 1 37 ? -0.469 9.180 -1.418 1.00 0.00 37 ALA A O 18
ATOM 24723 N N . GLU A 1 38 ? 0.135 8.722 -3.536 1.00 0.00 38 GLU A N 18
ATOM 24724 C CA . GLU A 1 38 ? -1.224 8.427 -3.976 1.00 0.00 38 GLU A CA 18
ATOM 24725 C C . GLU A 1 38 ? -1.786 7.219 -3.231 1.00 0.00 38 GLU A C 18
ATOM 24726 O O . GLU A 1 38 ? -2.982 7.154 -2.948 1.00 0.00 38 GLU A O 18
ATOM 24738 N N . ILE A 1 39 ? -0.914 6.266 -2.918 1.00 0.00 39 ILE A N 18
ATOM 24739 C CA . ILE A 1 39 ? -1.323 5.062 -2.207 1.00 0.00 39 ILE A CA 18
ATOM 24740 C C . ILE A 1 39 ? -2.020 5.407 -0.895 1.00 0.00 39 ILE A C 18
ATOM 24741 O O . ILE A 1 39 ? -3.192 5.086 -0.699 1.00 0.00 39 ILE A O 18
ATOM 24757 N N . LYS A 1 40 ? -1.292 6.066 -0.001 1.00 0.00 40 LYS A N 18
ATOM 24758 C CA . LYS A 1 40 ? -1.839 6.460 1.292 1.00 0.00 40 LYS A CA 18
ATOM 24759 C C . LYS A 1 40 ? -3.235 7.054 1.134 1.00 0.00 40 LYS A C 18
ATOM 24760 O O . LYS A 1 40 ? -4.156 6.702 1.869 1.00 0.00 40 LYS A O 18
ATOM 24779 N N . ASN A 1 41 ? -3.384 7.955 0.169 1.00 0.00 41 ASN A N 18
ATOM 24780 C CA . ASN A 1 41 ? -4.668 8.597 -0.087 1.00 0.00 41 ASN A CA 18
ATOM 24781 C C . ASN A 1 41 ? -5.760 7.557 -0.314 1.00 0.00 41 ASN A C 18
ATOM 24782 O O . ASN A 1 41 ? -6.791 7.565 0.360 1.00 0.00 41 ASN A O 18
ATOM 24793 N N . LEU A 1 42 ? -5.528 6.662 -1.268 1.00 0.00 42 LEU A N 18
ATOM 24794 C CA . LEU A 1 42 ? -6.491 5.614 -1.585 1.00 0.00 42 LEU A CA 18
ATOM 24795 C C . LEU A 1 42 ? -7.010 4.948 -0.314 1.00 0.00 42 LEU A C 18
ATOM 24796 O O . LEU A 1 42 ? -8.211 4.726 -0.163 1.00 0.00 42 LEU A O 18
ATOM 24812 N N . PHE A 1 43 ? -6.096 4.635 0.598 1.00 0.00 43 PHE A N 18
ATOM 24813 C CA . PHE A 1 43 ? -6.461 3.996 1.857 1.00 0.00 43 PHE A CA 18
ATOM 24814 C C . PHE A 1 43 ? -7.289 4.938 2.725 1.00 0.00 43 PHE A C 18
ATOM 24815 O O . PHE A 1 43 ? -8.161 4.503 3.479 1.00 0.00 43 PHE A O 18
ATOM 24832 N N . THR A 1 44 ? -7.011 6.233 2.614 1.00 0.00 44 THR A N 18
ATOM 24833 C CA . THR A 1 44 ? -7.728 7.238 3.389 1.00 0.00 44 THR A CA 18
ATOM 24834 C C . THR A 1 44 ? -9.186 7.331 2.954 1.00 0.00 44 THR A C 18
ATOM 24835 O O . THR A 1 44 ? -10.086 7.453 3.786 1.00 0.00 44 THR A O 18
ATOM 24846 N N . LYS A 1 45 ? -9.413 7.272 1.647 1.00 0.00 45 LYS A N 18
ATOM 24847 C CA . LYS A 1 45 ? -10.763 7.347 1.100 1.00 0.00 45 LYS A CA 18
ATOM 24848 C C . LYS A 1 45 ? -11.763 6.658 2.023 1.00 0.00 45 LYS A C 18
ATOM 24849 O O . LYS A 1 45 ? -12.601 7.311 2.646 1.00 0.00 45 LYS A O 18
ATOM 24868 N N . THR A 1 46 ? -11.669 5.335 2.108 1.00 0.00 46 THR A N 18
ATOM 24869 C CA . THR A 1 46 ? -12.565 4.557 2.955 1.00 0.00 46 THR A CA 18
ATOM 24870 C C . THR A 1 46 ? -12.549 5.072 4.390 1.00 0.00 46 THR A C 18
ATOM 24871 O O . THR A 1 46 ? -13.595 5.375 4.964 1.00 0.00 46 THR A O 18
ATOM 24882 N N . HIS A 1 47 ? -11.354 5.169 4.966 1.00 0.00 47 HIS A N 18
ATOM 24883 C CA . HIS A 1 47 ? -11.202 5.649 6.335 1.00 0.00 47 HIS A CA 18
ATOM 24884 C C . HIS A 1 47 ? -10.557 7.031 6.358 1.00 0.00 47 HIS A C 18
ATOM 24885 O O . HIS A 1 47 ? -9.336 7.174 6.294 1.00 0.00 47 HIS A O 18
ATOM 24900 N N . PRO A 1 48 ? -11.395 8.075 6.449 1.00 0.00 48 PRO A N 18
ATOM 24901 C CA . PRO A 1 48 ? -10.929 9.464 6.482 1.00 0.00 48 PRO A CA 18
ATOM 24902 C C . PRO A 1 48 ? -10.209 9.803 7.782 1.00 0.00 48 PRO A C 18
ATOM 24903 O O . PRO A 1 48 ? -9.210 10.523 7.779 1.00 0.00 48 PRO A O 18
ATOM 24914 N N . GLN A 1 49 ? -10.721 9.280 8.891 1.00 0.00 49 GLN A N 18
ATOM 24915 C CA . GLN A 1 49 ? -10.126 9.529 10.199 1.00 0.00 49 GLN A CA 18
ATOM 24916 C C . GLN A 1 49 ? -8.642 9.177 10.197 1.00 0.00 49 GLN A C 18
ATOM 24917 O O . GLN A 1 49 ? -7.842 9.814 10.883 1.00 0.00 49 GLN A O 18
ATOM 24931 N N . TRP A 1 50 ? -8.281 8.161 9.422 1.00 0.00 50 TRP A N 18
ATOM 24932 C CA . TRP A 1 50 ? -6.892 7.725 9.331 1.00 0.00 50 TRP A CA 18
ATOM 24933 C C . TRP A 1 50 ? -6.121 8.569 8.322 1.00 0.00 50 TRP A C 18
ATOM 24934 O O . TRP A 1 50 ? -6.355 8.479 7.117 1.00 0.00 50 TRP A O 18
ATOM 24955 N N . TYR A 1 51 ? -5.202 9.387 8.822 1.00 0.00 51 TYR A N 18
ATOM 24956 C CA . TYR A 1 51 ? -4.399 10.249 7.963 1.00 0.00 51 TYR A CA 18
ATOM 24957 C C . TYR A 1 51 ? -3.095 9.562 7.569 1.00 0.00 51 TYR A C 18
ATOM 24958 O O . TYR A 1 51 ? -2.658 8.596 8.194 1.00 0.00 51 TYR A O 18
ATOM 24976 N N . PRO A 1 52 ? -2.456 10.073 6.506 1.00 0.00 52 PRO A N 18
ATOM 24977 C CA . PRO A 1 52 ? -1.192 9.526 6.003 1.00 0.00 52 PRO A CA 18
ATOM 24978 C C . PRO A 1 52 ? -0.028 9.790 6.952 1.00 0.00 52 PRO A C 18
ATOM 24979 O O . PRO A 1 52 ? 0.951 9.046 6.970 1.00 0.00 52 PRO A O 18
ATOM 24990 N N . ALA A 1 53 ? -0.143 10.854 7.740 1.00 0.00 53 ALA A N 18
ATOM 24991 C CA . ALA A 1 53 ? 0.899 11.214 8.694 1.00 0.00 53 ALA A CA 18
ATOM 24992 C C . ALA A 1 53 ? 1.165 10.076 9.672 1.00 0.00 53 ALA A C 18
ATOM 24993 O O . ALA A 1 53 ? 2.171 10.077 10.382 1.00 0.00 53 ALA A O 18
ATOM 25000 N N . ARG A 1 54 ? 0.258 9.105 9.705 1.00 0.00 54 ARG A N 18
ATOM 25001 C CA . ARG A 1 54 ? 0.394 7.961 10.598 1.00 0.00 54 ARG A CA 18
ATOM 25002 C C . ARG A 1 54 ? 0.774 6.705 9.819 1.00 0.00 54 ARG A C 18
ATOM 25003 O O . ARG A 1 54 ? 1.840 6.129 10.034 1.00 0.00 54 ARG A O 18
ATOM 25024 N N . GLN A 1 55 ? -0.105 6.288 8.915 1.00 0.00 55 GLN A N 18
ATOM 25025 C CA . GLN A 1 55 ? 0.138 5.100 8.105 1.00 0.00 55 GLN A CA 18
ATOM 25026 C C . GLN A 1 55 ? 1.606 5.005 7.704 1.00 0.00 55 GLN A C 18
ATOM 25027 O O . GLN A 1 55 ? 2.088 5.786 6.884 1.00 0.00 55 GLN A O 18
ATOM 25041 N N . SER A 1 56 ? 2.314 4.044 8.289 1.00 0.00 56 SER A N 18
ATOM 25042 C CA . SER A 1 56 ? 3.729 3.850 7.997 1.00 0.00 56 SER A CA 18
ATOM 25043 C C . SER A 1 56 ? 3.932 2.667 7.054 1.00 0.00 56 SER A C 18
ATOM 25044 O O . SER A 1 56 ? 3.842 1.509 7.464 1.00 0.00 56 SER A O 18
ATOM 25052 N N . LEU A 1 57 ? 4.206 2.967 5.790 1.00 0.00 57 LEU A N 18
ATOM 25053 C CA . LEU A 1 57 ? 4.422 1.930 4.787 1.00 0.00 57 LEU A CA 18
ATOM 25054 C C . LEU A 1 57 ? 5.890 1.521 4.734 1.00 0.00 57 LEU A C 18
ATOM 25055 O O . LEU A 1 57 ? 6.783 2.361 4.849 1.00 0.00 57 LEU A O 18
ATOM 25071 N N . ARG A 1 58 ? 6.133 0.226 4.557 1.00 0.00 58 ARG A N 18
ATOM 25072 C CA . ARG A 1 58 ? 7.493 -0.294 4.487 1.00 0.00 58 ARG A CA 18
ATOM 25073 C C . ARG A 1 58 ? 7.545 -1.571 3.654 1.00 0.00 58 ARG A C 18
ATOM 25074 O O . ARG A 1 58 ? 6.769 -2.501 3.875 1.00 0.00 58 ARG A O 18
ATOM 25095 N N . LEU A 1 59 ? 8.464 -1.608 2.695 1.00 0.00 59 LEU A N 18
ATOM 25096 C CA . LEU A 1 59 ? 8.618 -2.771 1.828 1.00 0.00 59 LEU A CA 18
ATOM 25097 C C . LEU A 1 59 ? 8.832 -4.039 2.649 1.00 0.00 59 LEU A C 18
ATOM 25098 O O . LEU A 1 59 ? 8.620 -5.149 2.161 1.00 0.00 59 LEU A O 18
ATOM 25114 N N . ASP A 1 60 ? 9.251 -3.865 3.897 1.00 0.00 60 ASP A N 18
ATOM 25115 C CA . ASP A 1 60 ? 9.490 -4.995 4.788 1.00 0.00 60 ASP A CA 18
ATOM 25116 C C . ASP A 1 60 ? 9.204 -4.614 6.237 1.00 0.00 60 ASP A C 18
ATOM 25117 O O . ASP A 1 60 ? 9.332 -3.458 6.638 1.00 0.00 60 ASP A O 18
ATOM 25126 N N . PRO A 1 61 ? 8.805 -5.610 7.043 1.00 0.00 61 PRO A N 18
ATOM 25127 C CA . PRO A 1 61 ? 8.492 -5.404 8.460 1.00 0.00 61 PRO A CA 18
ATOM 25128 C C . PRO A 1 61 ? 9.734 -5.099 9.290 1.00 0.00 61 PRO A C 18
ATOM 25129 O O . PRO A 1 61 ? 9.635 -4.681 10.444 1.00 0.00 61 PRO A O 18
ATOM 25140 N N . LYS A 1 62 ? 10.904 -5.309 8.695 1.00 0.00 62 LYS A N 18
ATOM 25141 C CA . LYS A 1 62 ? 12.166 -5.054 9.378 1.00 0.00 62 LYS A CA 18
ATOM 25142 C C . LYS A 1 62 ? 13.036 -4.094 8.574 1.00 0.00 62 LYS A C 18
ATOM 25143 O O . LYS A 1 62 ? 14.254 -4.051 8.746 1.00 0.00 62 LYS A O 18
ATOM 25162 N N . GLY A 1 63 ? 12.403 -3.323 7.694 1.00 0.00 63 GLY A N 18
ATOM 25163 C CA . GLY A 1 63 ? 13.135 -2.373 6.878 1.00 0.00 63 GLY A CA 18
ATOM 25164 C C . GLY A 1 63 ? 13.004 -0.951 7.385 1.00 0.00 63 GLY A C 18
ATOM 25165 O O . GLY A 1 63 ? 13.198 -0.686 8.571 1.00 0.00 63 GLY A O 18
ATOM 25169 N N . LYS A 1 64 ? 12.674 -0.031 6.484 1.00 0.00 64 LYS A N 18
ATOM 25170 C CA . LYS A 1 64 ? 12.518 1.373 6.845 1.00 0.00 64 LYS A CA 18
ATOM 25171 C C . LYS A 1 64 ? 11.243 1.952 6.240 1.00 0.00 64 LYS A C 18
ATOM 25172 O O . LYS A 1 64 ? 10.519 1.264 5.520 1.00 0.00 64 LYS A O 18
ATOM 25191 N N . SER A 1 65 ? 10.976 3.220 6.535 1.00 0.00 65 SER A N 18
ATOM 25192 C CA . SER A 1 65 ? 9.787 3.890 6.021 1.00 0.00 65 SER A CA 18
ATOM 25193 C C . SER A 1 65 ? 9.966 4.263 4.553 1.00 0.00 65 SER A C 18
ATOM 25194 O O . SER A 1 65 ? 11.021 4.754 4.148 1.00 0.00 65 SER A O 18
ATOM 25202 N N . LEU A 1 66 ? 8.928 4.026 3.758 1.00 0.00 66 LEU A N 18
ATOM 25203 C CA . LEU A 1 66 ? 8.968 4.337 2.333 1.00 0.00 66 LEU A CA 18
ATOM 25204 C C . LEU A 1 66 ? 8.679 5.814 2.090 1.00 0.00 66 LEU A C 18
ATOM 25205 O O . LEU A 1 66 ? 8.096 6.492 2.936 1.00 0.00 66 LEU A O 18
ATOM 25221 N N . LYS A 1 67 ? 9.089 6.308 0.926 1.00 0.00 67 LYS A N 18
ATOM 25222 C CA . LYS A 1 67 ? 8.872 7.705 0.568 1.00 0.00 67 LYS A CA 18
ATOM 25223 C C . LYS A 1 67 ? 8.080 7.816 -0.732 1.00 0.00 67 LYS A C 18
ATOM 25224 O O . LYS A 1 67 ? 8.016 6.868 -1.514 1.00 0.00 67 LYS A O 18
ATOM 25243 N N . ASP A 1 68 ? 7.480 8.980 -0.955 1.00 0.00 68 ASP A N 18
ATOM 25244 C CA . ASP A 1 68 ? 6.695 9.216 -2.161 1.00 0.00 68 ASP A CA 18
ATOM 25245 C C . ASP A 1 68 ? 7.513 8.907 -3.411 1.00 0.00 68 ASP A C 18
ATOM 25246 O O . ASP A 1 68 ? 7.025 8.265 -4.341 1.00 0.00 68 ASP A O 18
ATOM 25255 N N . GLU A 1 69 ? 8.759 9.369 -3.426 1.00 0.00 69 GLU A N 18
ATOM 25256 C CA . GLU A 1 69 ? 9.644 9.144 -4.564 1.00 0.00 69 GLU A CA 18
ATOM 25257 C C . GLU A 1 69 ? 9.497 7.720 -5.092 1.00 0.00 69 GLU A C 18
ATOM 25258 O O . GLU A 1 69 ? 9.659 7.470 -6.287 1.00 0.00 69 GLU A O 18
ATOM 25270 N N . ASP A 1 70 ? 9.191 6.790 -4.194 1.00 0.00 70 ASP A N 18
ATOM 25271 C CA . ASP A 1 70 ? 9.022 5.391 -4.569 1.00 0.00 70 ASP A CA 18
ATOM 25272 C C . ASP A 1 70 ? 7.795 5.211 -5.457 1.00 0.00 70 ASP A C 18
ATOM 25273 O O . ASP A 1 70 ? 6.775 5.875 -5.268 1.00 0.00 70 ASP A O 18
ATOM 25282 N N . VAL A 1 71 ? 7.900 4.309 -6.428 1.00 0.00 71 VAL A N 18
ATOM 25283 C CA . VAL A 1 71 ? 6.800 4.041 -7.346 1.00 0.00 71 VAL A CA 18
ATOM 25284 C C . VAL A 1 71 ? 6.492 2.550 -7.415 1.00 0.00 71 VAL A C 18
ATOM 25285 O O . VAL A 1 71 ? 7.371 1.713 -7.207 1.00 0.00 71 VAL A O 18
ATOM 25298 N N . LEU A 1 72 ? 5.238 2.223 -7.708 1.00 0.00 72 LEU A N 18
ATOM 25299 C CA . LEU A 1 72 ? 4.812 0.831 -7.805 1.00 0.00 72 LEU A CA 18
ATOM 25300 C C . LEU A 1 72 ? 5.524 0.123 -8.953 1.00 0.00 72 LEU A C 18
ATOM 25301 O O . LEU A 1 72 ? 5.446 -1.098 -9.084 1.00 0.00 72 LEU A O 18
ATOM 25317 N N . GLN A 1 73 ? 6.219 0.898 -9.779 1.00 0.00 73 GLN A N 18
ATOM 25318 C CA . GLN A 1 73 ? 6.946 0.344 -10.915 1.00 0.00 73 GLN A CA 18
ATOM 25319 C C . GLN A 1 73 ? 8.452 0.484 -10.719 1.00 0.00 73 GLN A C 18
ATOM 25320 O O . GLN A 1 73 ? 9.238 -0.246 -11.323 1.00 0.00 73 GLN A O 18
ATOM 25334 N N . LYS A 1 74 ? 8.847 1.427 -9.870 1.00 0.00 74 LYS A N 18
ATOM 25335 C CA . LYS A 1 74 ? 10.259 1.663 -9.593 1.00 0.00 74 LYS A CA 18
ATOM 25336 C C . LYS A 1 74 ? 10.732 0.812 -8.418 1.00 0.00 74 LYS A C 18
ATOM 25337 O O . LYS A 1 74 ? 11.900 0.427 -8.348 1.00 0.00 74 LYS A O 18
ATOM 25356 N N . LEU A 1 75 ? 9.819 0.521 -7.499 1.00 0.00 75 LEU A N 18
ATOM 25357 C CA . LEU A 1 75 ? 10.143 -0.287 -6.328 1.00 0.00 75 LEU A CA 18
ATOM 25358 C C . LEU A 1 75 ? 10.668 -1.658 -6.740 1.00 0.00 75 LEU A C 18
ATOM 25359 O O . LEU A 1 75 ? 10.379 -2.160 -7.827 1.00 0.00 75 LEU A O 18
ATOM 25375 N N . PRO A 1 76 ? 11.458 -2.281 -5.853 1.00 0.00 76 PRO A N 18
ATOM 25376 C CA . PRO A 1 76 ? 12.039 -3.604 -6.102 1.00 0.00 76 PRO A CA 18
ATOM 25377 C C . PRO A 1 76 ? 10.988 -4.709 -6.089 1.00 0.00 76 PRO A C 18
ATOM 25378 O O . PRO A 1 76 ? 11.297 -5.869 -5.818 1.00 0.00 76 PRO A O 18
ATOM 25389 N N . VAL A 1 77 ? 9.746 -4.342 -6.386 1.00 0.00 77 VAL A N 18
ATOM 25390 C CA . VAL A 1 77 ? 8.650 -5.303 -6.411 1.00 0.00 77 VAL A CA 18
ATOM 25391 C C . VAL A 1 77 ? 8.004 -5.365 -7.790 1.00 0.00 77 VAL A C 18
ATOM 25392 O O . VAL A 1 77 ? 8.279 -4.533 -8.654 1.00 0.00 77 VAL A O 18
ATOM 25405 N N . GLY A 1 78 ? 7.143 -6.357 -7.991 1.00 0.00 78 GLY A N 18
ATOM 25406 C CA . GLY A 1 78 ? 6.470 -6.510 -9.268 1.00 0.00 78 GLY A CA 18
ATOM 25407 C C . GLY A 1 78 ? 4.994 -6.174 -9.190 1.00 0.00 78 GLY A C 18
ATOM 25408 O O . GLY A 1 78 ? 4.532 -5.596 -8.206 1.00 0.00 78 GLY A O 18
ATOM 25412 N N . THR A 1 79 ? 4.251 -6.536 -10.231 1.00 0.00 79 THR A N 18
ATOM 25413 C CA . THR A 1 79 ? 2.819 -6.267 -10.278 1.00 0.00 79 THR A CA 18
ATOM 25414 C C . THR A 1 79 ? 2.192 -6.384 -8.893 1.00 0.00 79 THR A C 18
ATOM 25415 O O . THR A 1 79 ? 1.439 -5.509 -8.465 1.00 0.00 79 THR A O 18
ATOM 25426 N N . THR A 1 80 ? 2.508 -7.470 -8.194 1.00 0.00 80 THR A N 18
ATOM 25427 C CA . THR A 1 80 ? 1.976 -7.701 -6.858 1.00 0.00 80 THR A CA 18
ATOM 25428 C C . THR A 1 80 ? 2.879 -7.089 -5.793 1.00 0.00 80 THR A C 18
ATOM 25429 O O . THR A 1 80 ? 3.857 -7.703 -5.367 1.00 0.00 80 THR A O 18
ATOM 25440 N N . ALA A 1 81 ? 2.545 -5.876 -5.365 1.00 0.00 81 ALA A N 18
ATOM 25441 C CA . ALA A 1 81 ? 3.325 -5.182 -4.348 1.00 0.00 81 ALA A CA 18
ATOM 25442 C C . ALA A 1 81 ? 2.729 -5.395 -2.960 1.00 0.00 81 ALA A C 18
ATOM 25443 O O . ALA A 1 81 ? 1.514 -5.529 -2.808 1.00 0.00 81 ALA A O 18
ATOM 25450 N N . THR A 1 82 ? 3.592 -5.426 -1.949 1.00 0.00 82 THR A N 18
ATOM 25451 C CA . THR A 1 82 ? 3.151 -5.624 -0.574 1.00 0.00 82 THR A CA 18
ATOM 25452 C C . THR A 1 82 ? 3.680 -4.522 0.337 1.00 0.00 82 THR A C 18
ATOM 25453 O O . THR A 1 82 ? 4.872 -4.215 0.329 1.00 0.00 82 THR A O 18
ATOM 25464 N N . LEU A 1 83 ? 2.786 -3.931 1.122 1.00 0.00 83 LEU A N 18
ATOM 25465 C CA . LEU A 1 83 ? 3.163 -2.862 2.041 1.00 0.00 83 LEU A CA 18
ATOM 25466 C C . LEU A 1 83 ? 2.771 -3.212 3.473 1.00 0.00 83 LEU A C 18
ATOM 25467 O O . LEU A 1 83 ? 1.731 -3.826 3.710 1.00 0.00 83 LEU A O 18
ATOM 25483 N N . TYR A 1 84 ? 3.610 -2.816 4.423 1.00 0.00 84 TYR A N 18
ATOM 25484 C CA . TYR A 1 84 ? 3.352 -3.088 5.832 1.00 0.00 84 TYR A CA 18
ATOM 25485 C C . TYR A 1 84 ? 2.997 -1.805 6.579 1.00 0.00 84 TYR A C 18
ATOM 25486 O O . TYR A 1 84 ? 3.663 -0.780 6.427 1.00 0.00 84 TYR A O 18
ATOM 25504 N N . PHE A 1 85 ? 1.944 -1.870 7.386 1.00 0.00 85 PHE A N 18
ATOM 25505 C CA . PHE A 1 85 ? 1.499 -0.715 8.157 1.00 0.00 85 PHE A CA 18
ATOM 25506 C C . PHE A 1 85 ? 1.993 -0.800 9.598 1.00 0.00 85 PHE A C 18
ATOM 25507 O O . PHE A 1 85 ? 1.994 -1.872 10.203 1.00 0.00 85 PHE A O 18
ATOM 25524 N N . ARG A 1 86 ? 2.413 0.338 10.141 1.00 0.00 86 ARG A N 18
ATOM 25525 C CA . ARG A 1 86 ? 2.911 0.393 11.510 1.00 0.00 86 ARG A CA 18
ATOM 25526 C C . ARG A 1 86 ? 2.244 1.525 12.287 1.00 0.00 86 ARG A C 18
ATOM 25527 O O . ARG A 1 86 ? 2.362 2.695 11.922 1.00 0.00 86 ARG A O 18
ATOM 25548 N N . ASP A 1 87 ? 1.543 1.168 13.357 1.00 0.00 87 ASP A N 18
ATOM 25549 C CA . ASP A 1 87 ? 0.858 2.153 14.186 1.00 0.00 87 ASP A CA 18
ATOM 25550 C C . ASP A 1 87 ? 1.858 3.088 14.858 1.00 0.00 87 ASP A C 18
ATOM 25551 O O . ASP A 1 87 ? 2.847 2.642 15.440 1.00 0.00 87 ASP A O 18
ATOM 25560 N N . LEU A 1 88 ? 1.594 4.388 14.773 1.00 0.00 88 LEU A N 18
ATOM 25561 C CA . LEU A 1 88 ? 2.472 5.387 15.372 1.00 0.00 88 LEU A CA 18
ATOM 25562 C C . LEU A 1 88 ? 1.706 6.261 16.361 1.00 0.00 88 LEU A C 18
ATOM 25563 O O . LEU A 1 88 ? 0.852 7.056 15.971 1.00 0.00 88 LEU A O 18
ATOM 25579 N N . GLY A 1 1 ? -1.202 -15.444 -25.852 1.00 0.00 1 GLY A N 19
ATOM 25580 C CA . GLY A 1 1 ? -2.241 -14.510 -26.245 1.00 0.00 1 GLY A CA 19
ATOM 25581 C C . GLY A 1 1 ? -3.462 -14.592 -25.351 1.00 0.00 1 GLY A C 19
ATOM 25582 O O . GLY A 1 1 ? -3.357 -14.939 -24.174 1.00 0.00 1 GLY A O 19
ATOM 25586 N N . SER A 1 2 ? -4.625 -14.270 -25.909 1.00 0.00 2 SER A N 19
ATOM 25587 C CA . SER A 1 2 ? -5.871 -14.304 -25.152 1.00 0.00 2 SER A CA 19
ATOM 25588 C C . SER A 1 2 ? -5.891 -15.487 -24.189 1.00 0.00 2 SER A C 19
ATOM 25589 O O . SER A 1 2 ? -5.419 -16.576 -24.516 1.00 0.00 2 SER A O 19
ATOM 25597 N N . SER A 1 3 ? -6.440 -15.264 -22.999 1.00 0.00 3 SER A N 19
ATOM 25598 C CA . SER A 1 3 ? -6.518 -16.310 -21.986 1.00 0.00 3 SER A CA 19
ATOM 25599 C C . SER A 1 3 ? -7.639 -16.021 -20.993 1.00 0.00 3 SER A C 19
ATOM 25600 O O . SER A 1 3 ? -8.142 -14.901 -20.915 1.00 0.00 3 SER A O 19
ATOM 25608 N N . GLY A 1 4 ? -8.026 -17.042 -20.233 1.00 0.00 4 GLY A N 19
ATOM 25609 C CA . GLY A 1 4 ? -9.086 -16.879 -19.255 1.00 0.00 4 GLY A CA 19
ATOM 25610 C C . GLY A 1 4 ? -8.931 -15.610 -18.439 1.00 0.00 4 GLY A C 19
ATOM 25611 O O . GLY A 1 4 ? -9.907 -14.904 -18.187 1.00 0.00 4 GLY A O 19
ATOM 25615 N N . SER A 1 5 ? -7.702 -15.320 -18.025 1.00 0.00 5 SER A N 19
ATOM 25616 C CA . SER A 1 5 ? -7.424 -14.131 -17.229 1.00 0.00 5 SER A CA 19
ATOM 25617 C C . SER A 1 5 ? -8.266 -12.951 -17.703 1.00 0.00 5 SER A C 19
ATOM 25618 O O . SER A 1 5 ? -8.599 -12.846 -18.883 1.00 0.00 5 SER A O 19
ATOM 25626 N N . SER A 1 6 ? -8.608 -12.064 -16.773 1.00 0.00 6 SER A N 19
ATOM 25627 C CA . SER A 1 6 ? -9.414 -10.892 -17.094 1.00 0.00 6 SER A CA 19
ATOM 25628 C C . SER A 1 6 ? -8.663 -9.958 -18.037 1.00 0.00 6 SER A C 19
ATOM 25629 O O . SER A 1 6 ? -7.438 -10.004 -18.130 1.00 0.00 6 SER A O 19
ATOM 25637 N N . GLY A 1 7 ? -9.410 -9.108 -18.737 1.00 0.00 7 GLY A N 19
ATOM 25638 C CA . GLY A 1 7 ? -8.799 -8.174 -19.665 1.00 0.00 7 GLY A CA 19
ATOM 25639 C C . GLY A 1 7 ? -7.995 -7.100 -18.960 1.00 0.00 7 GLY A C 19
ATOM 25640 O O . GLY A 1 7 ? -6.788 -6.980 -19.171 1.00 0.00 7 GLY A O 19
ATOM 25644 N N . MET A 1 8 ? -8.665 -6.315 -18.122 1.00 0.00 8 MET A N 19
ATOM 25645 C CA . MET A 1 8 ? -8.004 -5.244 -17.385 1.00 0.00 8 MET A CA 19
ATOM 25646 C C . MET A 1 8 ? -6.847 -5.790 -16.553 1.00 0.00 8 MET A C 19
ATOM 25647 O O . MET A 1 8 ? -6.986 -6.803 -15.867 1.00 0.00 8 MET A O 19
ATOM 25661 N N . LYS A 1 9 ? -5.706 -5.114 -16.620 1.00 0.00 9 LYS A N 19
ATOM 25662 C CA . LYS A 1 9 ? -4.525 -5.530 -15.872 1.00 0.00 9 LYS A CA 19
ATOM 25663 C C . LYS A 1 9 ? -4.064 -4.427 -14.925 1.00 0.00 9 LYS A C 19
ATOM 25664 O O . LYS A 1 9 ? -3.340 -3.514 -15.325 1.00 0.00 9 LYS A O 19
ATOM 25683 N N . HIS A 1 10 ? -4.486 -4.518 -13.668 1.00 0.00 10 HIS A N 19
ATOM 25684 C CA . HIS A 1 10 ? -4.114 -3.528 -12.663 1.00 0.00 10 HIS A CA 19
ATOM 25685 C C . HIS A 1 10 ? -3.094 -4.103 -11.685 1.00 0.00 10 HIS A C 19
ATOM 25686 O O . HIS A 1 10 ? -2.732 -5.277 -11.769 1.00 0.00 10 HIS A O 19
ATOM 25701 N N . TYR A 1 11 ? -2.634 -3.269 -10.759 1.00 0.00 11 TYR A N 19
ATOM 25702 C CA . TYR A 1 11 ? -1.654 -3.695 -9.767 1.00 0.00 11 TYR A CA 19
ATOM 25703 C C . TYR A 1 11 ? -2.340 -4.149 -8.483 1.00 0.00 11 TYR A C 19
ATOM 25704 O O . TYR A 1 11 ? -3.353 -3.582 -8.074 1.00 0.00 11 TYR A O 19
ATOM 25722 N N . GLU A 1 12 ? -1.780 -5.177 -7.852 1.00 0.00 12 GLU A N 19
ATOM 25723 C CA . GLU A 1 12 ? -2.338 -5.709 -6.614 1.00 0.00 12 GLU A CA 19
ATOM 25724 C C . GLU A 1 12 ? -1.489 -5.298 -5.414 1.00 0.00 12 GLU A C 19
ATOM 25725 O O . GLU A 1 12 ? -0.365 -5.769 -5.244 1.00 0.00 12 GLU A O 19
ATOM 25737 N N . VAL A 1 13 ? -2.036 -4.415 -4.585 1.00 0.00 13 VAL A N 19
ATOM 25738 C CA . VAL A 1 13 ? -1.331 -3.940 -3.400 1.00 0.00 13 VAL A CA 19
ATOM 25739 C C . VAL A 1 13 ? -2.071 -4.331 -2.126 1.00 0.00 13 VAL A C 19
ATOM 25740 O O . VAL A 1 13 ? -3.103 -3.749 -1.793 1.00 0.00 13 VAL A O 19
ATOM 25753 N N . GLU A 1 14 ? -1.536 -5.320 -1.417 1.00 0.00 14 GLU A N 19
ATOM 25754 C CA . GLU A 1 14 ? -2.148 -5.789 -0.179 1.00 0.00 14 GLU A CA 19
ATOM 25755 C C . GLU A 1 14 ? -1.465 -5.165 1.035 1.00 0.00 14 GLU A C 19
ATOM 25756 O O . GLU A 1 14 ? -0.374 -5.580 1.428 1.00 0.00 14 GLU A O 19
ATOM 25768 N N . ILE A 1 15 ? -2.115 -4.166 1.623 1.00 0.00 15 ILE A N 19
ATOM 25769 C CA . ILE A 1 15 ? -1.572 -3.486 2.792 1.00 0.00 15 ILE A CA 19
ATOM 25770 C C . ILE A 1 15 ? -1.777 -4.314 4.055 1.00 0.00 15 ILE A C 19
ATOM 25771 O O . ILE A 1 15 ? -2.854 -4.301 4.652 1.00 0.00 15 ILE A O 19
ATOM 25787 N N . LEU A 1 16 ? -0.736 -5.034 4.459 1.00 0.00 16 LEU A N 19
ATOM 25788 C CA . LEU A 1 16 ? -0.800 -5.868 5.654 1.00 0.00 16 LEU A CA 19
ATOM 25789 C C . LEU A 1 16 ? -0.143 -5.171 6.841 1.00 0.00 16 LEU A C 19
ATOM 25790 O O . LEU A 1 16 ? 0.489 -4.125 6.688 1.00 0.00 16 LEU A O 19
ATOM 25806 N N . ASP A 1 17 ? -0.295 -5.757 8.023 1.00 0.00 17 ASP A N 19
ATOM 25807 C CA . ASP A 1 17 ? 0.286 -5.194 9.237 1.00 0.00 17 ASP A CA 19
ATOM 25808 C C . ASP A 1 17 ? 1.711 -5.701 9.442 1.00 0.00 17 ASP A C 19
ATOM 25809 O O . ASP A 1 17 ? 2.088 -6.751 8.923 1.00 0.00 17 ASP A O 19
ATOM 25818 N N . ALA A 1 18 ? 2.498 -4.946 10.203 1.00 0.00 18 ALA A N 19
ATOM 25819 C CA . ALA A 1 18 ? 3.880 -5.319 10.478 1.00 0.00 18 ALA A CA 19
ATOM 25820 C C . ALA A 1 18 ? 3.969 -6.237 11.692 1.00 0.00 18 ALA A C 19
ATOM 25821 O O . ALA A 1 18 ? 5.056 -6.668 12.078 1.00 0.00 18 ALA A O 19
ATOM 25828 N N . LYS A 1 19 ? 2.821 -6.532 12.291 1.00 0.00 19 LYS A N 19
ATOM 25829 C CA . LYS A 1 19 ? 2.768 -7.400 13.461 1.00 0.00 19 LYS A CA 19
ATOM 25830 C C . LYS A 1 19 ? 1.939 -8.648 13.177 1.00 0.00 19 LYS A C 19
ATOM 25831 O O . LYS A 1 19 ? 2.482 -9.737 12.985 1.00 0.00 19 LYS A O 19
ATOM 25850 N N . THR A 1 20 ? 0.620 -8.484 13.150 1.00 0.00 20 THR A N 19
ATOM 25851 C CA . THR A 1 20 ? -0.283 -9.597 12.888 1.00 0.00 20 THR A CA 19
ATOM 25852 C C . THR A 1 20 ? -0.347 -9.916 11.399 1.00 0.00 20 THR A C 19
ATOM 25853 O O . THR A 1 20 ? -0.763 -11.005 11.005 1.00 0.00 20 THR A O 19
ATOM 25864 N N . ARG A 1 21 ? 0.069 -8.959 10.576 1.00 0.00 21 ARG A N 19
ATOM 25865 C CA . ARG A 1 21 ? 0.059 -9.138 9.129 1.00 0.00 21 ARG A CA 19
ATOM 25866 C C . ARG A 1 21 ? -1.357 -9.397 8.623 1.00 0.00 21 ARG A C 19
ATOM 25867 O O . ARG A 1 21 ? -1.551 -10.070 7.611 1.00 0.00 21 ARG A O 19
ATOM 25888 N N . GLU A 1 22 ? -2.342 -8.859 9.335 1.00 0.00 22 GLU A N 19
ATOM 25889 C CA . GLU A 1 22 ? -3.740 -9.034 8.959 1.00 0.00 22 GLU A CA 19
ATOM 25890 C C . GLU A 1 22 ? -4.095 -8.158 7.761 1.00 0.00 22 GLU A C 19
ATOM 25891 O O . GLU A 1 22 ? -3.660 -7.010 7.667 1.00 0.00 22 GLU A O 19
ATOM 25903 N N . LYS A 1 23 ? -4.887 -8.708 6.847 1.00 0.00 23 LYS A N 19
ATOM 25904 C CA . LYS A 1 23 ? -5.302 -7.978 5.655 1.00 0.00 23 LYS A CA 19
ATOM 25905 C C . LYS A 1 23 ? -6.151 -6.766 6.026 1.00 0.00 23 LYS A C 19
ATOM 25906 O O . LYS A 1 23 ? -7.309 -6.905 6.423 1.00 0.00 23 LYS A O 19
ATOM 25925 N N . LEU A 1 24 ? -5.569 -5.579 5.895 1.00 0.00 24 LEU A N 19
ATOM 25926 C CA . LEU A 1 24 ? -6.273 -4.343 6.215 1.00 0.00 24 LEU A CA 19
ATOM 25927 C C . LEU A 1 24 ? -6.958 -3.770 4.979 1.00 0.00 24 LEU A C 19
ATOM 25928 O O . LEU A 1 24 ? -8.105 -3.325 5.042 1.00 0.00 24 LEU A O 19
ATOM 25944 N N . CYS A 1 25 ? -6.248 -3.785 3.856 1.00 0.00 25 CYS A N 19
ATOM 25945 C CA . CYS A 1 25 ? -6.788 -3.268 2.603 1.00 0.00 25 CYS A CA 19
ATOM 25946 C C . CYS A 1 25 ? -6.167 -3.982 1.407 1.00 0.00 25 CYS A C 19
ATOM 25947 O O . CYS A 1 25 ? -4.995 -4.357 1.435 1.00 0.00 25 CYS A O 19
ATOM 25955 N N . PHE A 1 26 ? -6.962 -4.170 0.359 1.00 0.00 26 PHE A N 19
ATOM 25956 C CA . PHE A 1 26 ? -6.492 -4.843 -0.846 1.00 0.00 26 PHE A CA 19
ATOM 25957 C C . PHE A 1 26 ? -6.888 -4.061 -2.095 1.00 0.00 26 PHE A C 19
ATOM 25958 O O . PHE A 1 26 ? -8.023 -4.155 -2.566 1.00 0.00 26 PHE A O 19
ATOM 25975 N N . LEU A 1 27 ? -5.946 -3.290 -2.627 1.00 0.00 27 LEU A N 19
ATOM 25976 C CA . LEU A 1 27 ? -6.196 -2.490 -3.821 1.00 0.00 27 LEU A CA 19
ATOM 25977 C C . LEU A 1 27 ? -5.682 -3.201 -5.069 1.00 0.00 27 LEU A C 19
ATOM 25978 O O . LEU A 1 27 ? -4.477 -3.248 -5.317 1.00 0.00 27 LEU A O 19
ATOM 25994 N N . ASP A 1 28 ? -6.603 -3.751 -5.853 1.00 0.00 28 ASP A N 19
ATOM 25995 C CA . ASP A 1 28 ? -6.243 -4.456 -7.077 1.00 0.00 28 ASP A CA 19
ATOM 25996 C C . ASP A 1 28 ? -6.450 -3.565 -8.298 1.00 0.00 28 ASP A C 19
ATOM 25997 O O . ASP A 1 28 ? -6.356 -4.022 -9.437 1.00 0.00 28 ASP A O 19
ATOM 26006 N N . LYS A 1 29 ? -6.732 -2.290 -8.053 1.00 0.00 29 LYS A N 19
ATOM 26007 C CA . LYS A 1 29 ? -6.952 -1.333 -9.131 1.00 0.00 29 LYS A CA 19
ATOM 26008 C C . LYS A 1 29 ? -6.039 -0.121 -8.977 1.00 0.00 29 LYS A C 19
ATOM 26009 O O . LYS A 1 29 ? -6.480 1.021 -9.105 1.00 0.00 29 LYS A O 19
ATOM 26028 N N . VAL A 1 30 ? -4.764 -0.377 -8.704 1.00 0.00 30 VAL A N 19
ATOM 26029 C CA . VAL A 1 30 ? -3.788 0.693 -8.536 1.00 0.00 30 VAL A CA 19
ATOM 26030 C C . VAL A 1 30 ? -2.925 0.851 -9.783 1.00 0.00 30 VAL A C 19
ATOM 26031 O O . VAL A 1 30 ? -2.654 -0.119 -10.488 1.00 0.00 30 VAL A O 19
ATOM 26044 N N . GLU A 1 31 ? -2.498 2.082 -10.047 1.00 0.00 31 GLU A N 19
ATOM 26045 C CA . GLU A 1 31 ? -1.666 2.367 -11.211 1.00 0.00 31 GLU A CA 19
ATOM 26046 C C . GLU A 1 31 ? -0.192 2.123 -10.898 1.00 0.00 31 GLU A C 19
ATOM 26047 O O . GLU A 1 31 ? 0.273 2.330 -9.777 1.00 0.00 31 GLU A O 19
ATOM 26059 N N . PRO A 1 32 ? 0.560 1.672 -11.913 1.00 0.00 32 PRO A N 19
ATOM 26060 C CA . PRO A 1 32 ? 1.992 1.390 -11.772 1.00 0.00 32 PRO A CA 19
ATOM 26061 C C . PRO A 1 32 ? 2.818 2.659 -11.594 1.00 0.00 32 PRO A C 19
ATOM 26062 O O . PRO A 1 32 ? 3.816 2.666 -10.873 1.00 0.00 32 PRO A O 19
ATOM 26073 N N . HIS A 1 33 ? 2.396 3.732 -12.256 1.00 0.00 33 HIS A N 19
ATOM 26074 C CA . HIS A 1 33 ? 3.098 5.008 -12.170 1.00 0.00 33 HIS A CA 19
ATOM 26075 C C . HIS A 1 33 ? 2.685 5.771 -10.914 1.00 0.00 33 HIS A C 19
ATOM 26076 O O . HIS A 1 33 ? 3.152 6.883 -10.671 1.00 0.00 33 HIS A O 19
ATOM 26091 N N . ALA A 1 34 ? 1.807 5.165 -10.122 1.00 0.00 34 ALA A N 19
ATOM 26092 C CA . ALA A 1 34 ? 1.333 5.787 -8.891 1.00 0.00 34 ALA A CA 19
ATOM 26093 C C . ALA A 1 34 ? 2.425 5.801 -7.827 1.00 0.00 34 ALA A C 19
ATOM 26094 O O . ALA A 1 34 ? 3.067 4.782 -7.567 1.00 0.00 34 ALA A O 19
ATOM 26101 N N . THR A 1 35 ? 2.633 6.962 -7.213 1.00 0.00 35 THR A N 19
ATOM 26102 C CA . THR A 1 35 ? 3.648 7.108 -6.178 1.00 0.00 35 THR A CA 19
ATOM 26103 C C . THR A 1 35 ? 3.075 6.807 -4.798 1.00 0.00 35 THR A C 19
ATOM 26104 O O . THR A 1 35 ? 1.871 6.936 -4.575 1.00 0.00 35 THR A O 19
ATOM 26115 N N . ILE A 1 36 ? 3.944 6.407 -3.877 1.00 0.00 36 ILE A N 19
ATOM 26116 C CA . ILE A 1 36 ? 3.523 6.089 -2.518 1.00 0.00 36 ILE A CA 19
ATOM 26117 C C . ILE A 1 36 ? 2.557 7.140 -1.982 1.00 0.00 36 ILE A C 19
ATOM 26118 O O . ILE A 1 36 ? 1.570 6.813 -1.324 1.00 0.00 36 ILE A O 19
ATOM 26134 N N . ALA A 1 37 ? 2.848 8.405 -2.269 1.00 0.00 37 ALA A N 19
ATOM 26135 C CA . ALA A 1 37 ? 2.003 9.504 -1.820 1.00 0.00 37 ALA A CA 19
ATOM 26136 C C . ALA A 1 37 ? 0.540 9.249 -2.165 1.00 0.00 37 ALA A C 19
ATOM 26137 O O . ALA A 1 37 ? -0.346 9.444 -1.333 1.00 0.00 37 ALA A O 19
ATOM 26144 N N . GLU A 1 38 ? 0.295 8.813 -3.396 1.00 0.00 38 GLU A N 19
ATOM 26145 C CA . GLU A 1 38 ? -1.062 8.533 -3.851 1.00 0.00 38 GLU A CA 19
ATOM 26146 C C . GLU A 1 38 ? -1.662 7.358 -3.082 1.00 0.00 38 GLU A C 19
ATOM 26147 O O . GLU A 1 38 ? -2.798 7.426 -2.612 1.00 0.00 38 GLU A O 19
ATOM 26159 N N . ILE A 1 39 ? -0.890 6.284 -2.959 1.00 0.00 39 ILE A N 19
ATOM 26160 C CA . ILE A 1 39 ? -1.344 5.095 -2.248 1.00 0.00 39 ILE A CA 19
ATOM 26161 C C . ILE A 1 39 ? -1.984 5.464 -0.914 1.00 0.00 39 ILE A C 19
ATOM 26162 O O . ILE A 1 39 ? -3.085 5.015 -0.595 1.00 0.00 39 ILE A O 19
ATOM 26178 N N . LYS A 1 40 ? -1.288 6.286 -0.137 1.00 0.00 40 LYS A N 19
ATOM 26179 C CA . LYS A 1 40 ? -1.788 6.720 1.162 1.00 0.00 40 LYS A CA 19
ATOM 26180 C C . LYS A 1 40 ? -3.208 7.263 1.045 1.00 0.00 40 LYS A C 19
ATOM 26181 O O . LYS A 1 40 ? -4.087 6.902 1.827 1.00 0.00 40 LYS A O 19
ATOM 26200 N N . ASN A 1 41 ? -3.426 8.130 0.062 1.00 0.00 41 ASN A N 19
ATOM 26201 C CA . ASN A 1 41 ? -4.741 8.722 -0.158 1.00 0.00 41 ASN A CA 19
ATOM 26202 C C . ASN A 1 41 ? -5.806 7.640 -0.305 1.00 0.00 41 ASN A C 19
ATOM 26203 O O . ASN A 1 41 ? -6.793 7.620 0.432 1.00 0.00 41 ASN A O 19
ATOM 26214 N N . LEU A 1 42 ? -5.601 6.742 -1.262 1.00 0.00 42 LEU A N 19
ATOM 26215 C CA . LEU A 1 42 ? -6.544 5.656 -1.507 1.00 0.00 42 LEU A CA 19
ATOM 26216 C C . LEU A 1 42 ? -7.052 5.070 -0.193 1.00 0.00 42 LEU A C 19
ATOM 26217 O O . LEU A 1 42 ? -8.257 5.036 0.058 1.00 0.00 42 LEU A O 19
ATOM 26233 N N . PHE A 1 43 ? -6.126 4.612 0.642 1.00 0.00 43 PHE A N 19
ATOM 26234 C CA . PHE A 1 43 ? -6.480 4.028 1.931 1.00 0.00 43 PHE A CA 19
ATOM 26235 C C . PHE A 1 43 ? -7.335 4.993 2.748 1.00 0.00 43 PHE A C 19
ATOM 26236 O O . PHE A 1 43 ? -8.283 4.585 3.420 1.00 0.00 43 PHE A O 19
ATOM 26253 N N . THR A 1 44 ? -6.993 6.276 2.685 1.00 0.00 44 THR A N 19
ATOM 26254 C CA . THR A 1 44 ? -7.726 7.299 3.420 1.00 0.00 44 THR A CA 19
ATOM 26255 C C . THR A 1 44 ? -9.169 7.395 2.937 1.00 0.00 44 THR A C 19
ATOM 26256 O O . THR A 1 44 ? -10.091 7.569 3.733 1.00 0.00 44 THR A O 19
ATOM 26267 N N . LYS A 1 45 ? -9.358 7.278 1.627 1.00 0.00 45 LYS A N 19
ATOM 26268 C CA . LYS A 1 45 ? -10.689 7.350 1.036 1.00 0.00 45 LYS A CA 19
ATOM 26269 C C . LYS A 1 45 ? -11.720 6.674 1.935 1.00 0.00 45 LYS A C 19
ATOM 26270 O O . LYS A 1 45 ? -12.619 7.327 2.467 1.00 0.00 45 LYS A O 19
ATOM 26289 N N . THR A 1 46 ? -11.584 5.362 2.103 1.00 0.00 46 THR A N 19
ATOM 26290 C CA . THR A 1 46 ? -12.502 4.599 2.938 1.00 0.00 46 THR A CA 19
ATOM 26291 C C . THR A 1 46 ? -12.505 5.119 4.371 1.00 0.00 46 THR A C 19
ATOM 26292 O O . THR A 1 46 ? -13.534 5.565 4.878 1.00 0.00 46 THR A O 19
ATOM 26303 N N . HIS A 1 47 ? -11.346 5.060 5.019 1.00 0.00 47 HIS A N 19
ATOM 26304 C CA . HIS A 1 47 ? -11.214 5.526 6.394 1.00 0.00 47 HIS A CA 19
ATOM 26305 C C . HIS A 1 47 ? -10.544 6.896 6.441 1.00 0.00 47 HIS A C 19
ATOM 26306 O O . HIS A 1 47 ? -9.320 7.017 6.402 1.00 0.00 47 HIS A O 19
ATOM 26321 N N . PRO A 1 48 ? -11.364 7.954 6.528 1.00 0.00 48 PRO A N 19
ATOM 26322 C CA . PRO A 1 48 ? -10.873 9.334 6.582 1.00 0.00 48 PRO A CA 19
ATOM 26323 C C . PRO A 1 48 ? -10.170 9.648 7.898 1.00 0.00 48 PRO A C 19
ATOM 26324 O O . PRO A 1 48 ? -9.158 10.348 7.919 1.00 0.00 48 PRO A O 19
ATOM 26335 N N . GLN A 1 49 ? -10.713 9.126 8.993 1.00 0.00 49 GLN A N 19
ATOM 26336 C CA . GLN A 1 49 ? -10.137 9.351 10.313 1.00 0.00 49 GLN A CA 19
ATOM 26337 C C . GLN A 1 49 ? -8.647 9.026 10.320 1.00 0.00 49 GLN A C 19
ATOM 26338 O O . GLN A 1 49 ? -7.874 9.627 11.066 1.00 0.00 49 GLN A O 19
ATOM 26352 N N . TRP A 1 50 ? -8.251 8.072 9.485 1.00 0.00 50 TRP A N 19
ATOM 26353 C CA . TRP A 1 50 ? -6.853 7.667 9.395 1.00 0.00 50 TRP A CA 19
ATOM 26354 C C . TRP A 1 50 ? -6.097 8.537 8.397 1.00 0.00 50 TRP A C 19
ATOM 26355 O O . TRP A 1 50 ? -6.320 8.451 7.189 1.00 0.00 50 TRP A O 19
ATOM 26376 N N . TYR A 1 51 ? -5.202 9.375 8.909 1.00 0.00 51 TYR A N 19
ATOM 26377 C CA . TYR A 1 51 ? -4.415 10.263 8.062 1.00 0.00 51 TYR A CA 19
ATOM 26378 C C . TYR A 1 51 ? -3.133 9.578 7.598 1.00 0.00 51 TYR A C 19
ATOM 26379 O O . TYR A 1 51 ? -2.683 8.588 8.176 1.00 0.00 51 TYR A O 19
ATOM 26397 N N . PRO A 1 52 ? -2.529 10.117 6.528 1.00 0.00 52 PRO A N 19
ATOM 26398 C CA . PRO A 1 52 ? -1.290 9.576 5.962 1.00 0.00 52 PRO A CA 19
ATOM 26399 C C . PRO A 1 52 ? -0.089 9.800 6.875 1.00 0.00 52 PRO A C 19
ATOM 26400 O O . PRO A 1 52 ? 0.858 9.015 6.874 1.00 0.00 52 PRO A O 19
ATOM 26411 N N . ALA A 1 53 ? -0.137 10.876 7.654 1.00 0.00 53 ALA A N 19
ATOM 26412 C CA . ALA A 1 53 ? 0.946 11.201 8.573 1.00 0.00 53 ALA A CA 19
ATOM 26413 C C . ALA A 1 53 ? 1.162 10.081 9.586 1.00 0.00 53 ALA A C 19
ATOM 26414 O O . ALA A 1 53 ? 2.257 9.921 10.124 1.00 0.00 53 ALA A O 19
ATOM 26421 N N . ARG A 1 54 ? 0.110 9.310 9.840 1.00 0.00 54 ARG A N 19
ATOM 26422 C CA . ARG A 1 54 ? 0.185 8.206 10.790 1.00 0.00 54 ARG A CA 19
ATOM 26423 C C . ARG A 1 54 ? 0.525 6.899 10.079 1.00 0.00 54 ARG A C 19
ATOM 26424 O O . ARG A 1 54 ? 1.579 6.310 10.315 1.00 0.00 54 ARG A O 19
ATOM 26445 N N . GLN A 1 55 ? -0.376 6.453 9.209 1.00 0.00 55 GLN A N 19
ATOM 26446 C CA . GLN A 1 55 ? -0.171 5.216 8.465 1.00 0.00 55 GLN A CA 19
ATOM 26447 C C . GLN A 1 55 ? 1.267 5.110 7.969 1.00 0.00 55 GLN A C 19
ATOM 26448 O O . GLN A 1 55 ? 1.683 5.852 7.079 1.00 0.00 55 GLN A O 19
ATOM 26462 N N . SER A 1 56 ? 2.022 4.184 8.552 1.00 0.00 56 SER A N 19
ATOM 26463 C CA . SER A 1 56 ? 3.415 3.984 8.172 1.00 0.00 56 SER A CA 19
ATOM 26464 C C . SER A 1 56 ? 3.562 2.768 7.263 1.00 0.00 56 SER A C 19
ATOM 26465 O O . SER A 1 56 ? 3.201 1.651 7.637 1.00 0.00 56 SER A O 19
ATOM 26473 N N . LEU A 1 57 ? 4.093 2.992 6.066 1.00 0.00 57 LEU A N 19
ATOM 26474 C CA . LEU A 1 57 ? 4.288 1.915 5.101 1.00 0.00 57 LEU A CA 19
ATOM 26475 C C . LEU A 1 57 ? 5.762 1.537 4.998 1.00 0.00 57 LEU A C 19
ATOM 26476 O O . LEU A 1 57 ? 6.643 2.380 5.165 1.00 0.00 57 LEU A O 19
ATOM 26492 N N . ARG A 1 58 ? 6.022 0.263 4.720 1.00 0.00 58 ARG A N 19
ATOM 26493 C CA . ARG A 1 58 ? 7.390 -0.227 4.593 1.00 0.00 58 ARG A CA 19
ATOM 26494 C C . ARG A 1 58 ? 7.437 -1.493 3.743 1.00 0.00 58 ARG A C 19
ATOM 26495 O O . ARG A 1 58 ? 6.612 -2.393 3.904 1.00 0.00 58 ARG A O 19
ATOM 26516 N N . LEU A 1 59 ? 8.406 -1.554 2.836 1.00 0.00 59 LEU A N 19
ATOM 26517 C CA . LEU A 1 59 ? 8.561 -2.710 1.959 1.00 0.00 59 LEU A CA 19
ATOM 26518 C C . LEU A 1 59 ? 8.789 -3.982 2.770 1.00 0.00 59 LEU A C 19
ATOM 26519 O O . LEU A 1 59 ? 8.658 -5.091 2.252 1.00 0.00 59 LEU A O 19
ATOM 26535 N N . ASP A 1 60 ? 9.128 -3.813 4.043 1.00 0.00 60 ASP A N 19
ATOM 26536 C CA . ASP A 1 60 ? 9.370 -4.948 4.926 1.00 0.00 60 ASP A CA 19
ATOM 26537 C C . ASP A 1 60 ? 9.207 -4.543 6.388 1.00 0.00 60 ASP A C 19
ATOM 26538 O O . ASP A 1 60 ? 9.437 -3.395 6.769 1.00 0.00 60 ASP A O 19
ATOM 26547 N N . PRO A 1 61 ? 8.800 -5.507 7.227 1.00 0.00 61 PRO A N 19
ATOM 26548 C CA . PRO A 1 61 ? 8.596 -5.274 8.660 1.00 0.00 61 PRO A CA 19
ATOM 26549 C C . PRO A 1 61 ? 9.909 -5.046 9.403 1.00 0.00 61 PRO A C 19
ATOM 26550 O O . PRO A 1 61 ? 9.914 -4.664 10.573 1.00 0.00 61 PRO A O 19
ATOM 26561 N N . LYS A 1 62 ? 11.021 -5.283 8.715 1.00 0.00 62 LYS A N 19
ATOM 26562 C CA . LYS A 1 62 ? 12.341 -5.101 9.308 1.00 0.00 62 LYS A CA 19
ATOM 26563 C C . LYS A 1 62 ? 13.228 -4.247 8.409 1.00 0.00 62 LYS A C 19
ATOM 26564 O O . LYS A 1 62 ? 14.448 -4.409 8.389 1.00 0.00 62 LYS A O 19
ATOM 26583 N N . GLY A 1 63 ? 12.608 -3.335 7.667 1.00 0.00 63 GLY A N 19
ATOM 26584 C CA . GLY A 1 63 ? 13.358 -2.467 6.777 1.00 0.00 63 GLY A CA 19
ATOM 26585 C C . GLY A 1 63 ? 13.262 -1.008 7.173 1.00 0.00 63 GLY A C 19
ATOM 26586 O O . GLY A 1 63 ? 13.615 -0.635 8.292 1.00 0.00 63 GLY A O 19
ATOM 26590 N N . LYS A 1 64 ? 12.783 -0.177 6.253 1.00 0.00 64 LYS A N 19
ATOM 26591 C CA . LYS A 1 64 ? 12.642 1.251 6.510 1.00 0.00 64 LYS A CA 19
ATOM 26592 C C . LYS A 1 64 ? 11.322 1.776 5.953 1.00 0.00 64 LYS A C 19
ATOM 26593 O O . LYS A 1 64 ? 10.587 1.050 5.285 1.00 0.00 64 LYS A O 19
ATOM 26612 N N . SER A 1 65 ? 11.030 3.043 6.230 1.00 0.00 65 SER A N 19
ATOM 26613 C CA . SER A 1 65 ? 9.798 3.664 5.758 1.00 0.00 65 SER A CA 19
ATOM 26614 C C . SER A 1 65 ? 9.924 4.077 4.295 1.00 0.00 65 SER A C 19
ATOM 26615 O O . SER A 1 65 ? 10.974 4.554 3.860 1.00 0.00 65 SER A O 19
ATOM 26623 N N . LEU A 1 66 ? 8.848 3.891 3.540 1.00 0.00 66 LEU A N 19
ATOM 26624 C CA . LEU A 1 66 ? 8.836 4.244 2.124 1.00 0.00 66 LEU A CA 19
ATOM 26625 C C . LEU A 1 66 ? 8.591 5.738 1.937 1.00 0.00 66 LEU A C 19
ATOM 26626 O O . LEU A 1 66 ? 8.050 6.405 2.820 1.00 0.00 66 LEU A O 19
ATOM 26642 N N . LYS A 1 67 ? 8.989 6.257 0.781 1.00 0.00 67 LYS A N 19
ATOM 26643 C CA . LYS A 1 67 ? 8.810 7.672 0.475 1.00 0.00 67 LYS A CA 19
ATOM 26644 C C . LYS A 1 67 ? 8.056 7.853 -0.838 1.00 0.00 67 LYS A C 19
ATOM 26645 O O . LYS A 1 67 ? 8.010 6.945 -1.669 1.00 0.00 67 LYS A O 19
ATOM 26664 N N . ASP A 1 68 ? 7.469 9.031 -1.021 1.00 0.00 68 ASP A N 19
ATOM 26665 C CA . ASP A 1 68 ? 6.720 9.332 -2.235 1.00 0.00 68 ASP A CA 19
ATOM 26666 C C . ASP A 1 68 ? 7.553 9.029 -3.477 1.00 0.00 68 ASP A C 19
ATOM 26667 O O . ASP A 1 68 ? 7.036 8.532 -4.476 1.00 0.00 68 ASP A O 19
ATOM 26676 N N . GLU A 1 69 ? 8.845 9.334 -3.405 1.00 0.00 69 GLU A N 19
ATOM 26677 C CA . GLU A 1 69 ? 9.749 9.096 -4.525 1.00 0.00 69 GLU A CA 19
ATOM 26678 C C . GLU A 1 69 ? 9.557 7.691 -5.089 1.00 0.00 69 GLU A C 19
ATOM 26679 O O . GLU A 1 69 ? 9.646 7.479 -6.299 1.00 0.00 69 GLU A O 19
ATOM 26691 N N . ASP A 1 70 ? 9.293 6.735 -4.205 1.00 0.00 70 ASP A N 19
ATOM 26692 C CA . ASP A 1 70 ? 9.088 5.351 -4.614 1.00 0.00 70 ASP A CA 19
ATOM 26693 C C . ASP A 1 70 ? 7.826 5.215 -5.459 1.00 0.00 70 ASP A C 19
ATOM 26694 O O . ASP A 1 70 ? 6.877 5.985 -5.306 1.00 0.00 70 ASP A O 19
ATOM 26703 N N . VAL A 1 71 ? 7.822 4.232 -6.354 1.00 0.00 71 VAL A N 19
ATOM 26704 C CA . VAL A 1 71 ? 6.676 3.995 -7.224 1.00 0.00 71 VAL A CA 19
ATOM 26705 C C . VAL A 1 71 ? 6.380 2.505 -7.350 1.00 0.00 71 VAL A C 19
ATOM 26706 O O . VAL A 1 71 ? 7.263 1.667 -7.162 1.00 0.00 71 VAL A O 19
ATOM 26719 N N . LEU A 1 72 ? 5.132 2.180 -7.668 1.00 0.00 72 LEU A N 19
ATOM 26720 C CA . LEU A 1 72 ? 4.718 0.789 -7.820 1.00 0.00 72 LEU A CA 19
ATOM 26721 C C . LEU A 1 72 ? 5.387 0.151 -9.034 1.00 0.00 72 LEU A C 19
ATOM 26722 O O . LEU A 1 72 ? 5.291 -1.058 -9.242 1.00 0.00 72 LEU A O 19
ATOM 26738 N N . GLN A 1 73 ? 6.065 0.972 -9.829 1.00 0.00 73 GLN A N 19
ATOM 26739 C CA . GLN A 1 73 ? 6.751 0.487 -11.021 1.00 0.00 73 GLN A CA 19
ATOM 26740 C C . GLN A 1 73 ? 8.263 0.622 -10.871 1.00 0.00 73 GLN A C 19
ATOM 26741 O O . GLN A 1 73 ? 9.028 0.043 -11.643 1.00 0.00 73 GLN A O 19
ATOM 26755 N N . LYS A 1 74 ? 8.688 1.391 -9.874 1.00 0.00 74 LYS A N 19
ATOM 26756 C CA . LYS A 1 74 ? 10.108 1.602 -9.622 1.00 0.00 74 LYS A CA 19
ATOM 26757 C C . LYS A 1 74 ? 10.577 0.776 -8.428 1.00 0.00 74 LYS A C 19
ATOM 26758 O O . LYS A 1 74 ? 11.755 0.432 -8.323 1.00 0.00 74 LYS A O 19
ATOM 26777 N N . LEU A 1 75 ? 9.649 0.460 -7.532 1.00 0.00 75 LEU A N 19
ATOM 26778 C CA . LEU A 1 75 ? 9.968 -0.327 -6.346 1.00 0.00 75 LEU A CA 19
ATOM 26779 C C . LEU A 1 75 ? 10.522 -1.695 -6.733 1.00 0.00 75 LEU A C 19
ATOM 26780 O O . LEU A 1 75 ? 10.252 -2.218 -7.814 1.00 0.00 75 LEU A O 19
ATOM 26796 N N . PRO A 1 76 ? 11.315 -2.289 -5.829 1.00 0.00 76 PRO A N 19
ATOM 26797 C CA . PRO A 1 76 ? 11.922 -3.605 -6.052 1.00 0.00 76 PRO A CA 19
ATOM 26798 C C . PRO A 1 76 ? 10.892 -4.729 -6.033 1.00 0.00 76 PRO A C 19
ATOM 26799 O O . PRO A 1 76 ? 11.220 -5.881 -5.748 1.00 0.00 76 PRO A O 19
ATOM 26810 N N . VAL A 1 77 ? 9.644 -4.387 -6.338 1.00 0.00 77 VAL A N 19
ATOM 26811 C CA . VAL A 1 77 ? 8.566 -5.369 -6.357 1.00 0.00 77 VAL A CA 19
ATOM 26812 C C . VAL A 1 77 ? 7.946 -5.477 -7.746 1.00 0.00 77 VAL A C 19
ATOM 26813 O O . VAL A 1 77 ? 8.229 -4.668 -8.628 1.00 0.00 77 VAL A O 19
ATOM 26826 N N . GLY A 1 78 ? 7.099 -6.485 -7.933 1.00 0.00 78 GLY A N 19
ATOM 26827 C CA . GLY A 1 78 ? 6.452 -6.681 -9.217 1.00 0.00 78 GLY A CA 19
ATOM 26828 C C . GLY A 1 78 ? 4.965 -6.389 -9.168 1.00 0.00 78 GLY A C 19
ATOM 26829 O O . GLY A 1 78 ? 4.472 -5.795 -8.208 1.00 0.00 78 GLY A O 19
ATOM 26833 N N . THR A 1 79 ? 4.247 -6.806 -10.206 1.00 0.00 79 THR A N 19
ATOM 26834 C CA . THR A 1 79 ? 2.809 -6.583 -10.279 1.00 0.00 79 THR A CA 19
ATOM 26835 C C . THR A 1 79 ? 2.164 -6.697 -8.903 1.00 0.00 79 THR A C 19
ATOM 26836 O O . THR A 1 79 ? 1.315 -5.885 -8.534 1.00 0.00 79 THR A O 19
ATOM 26847 N N . THR A 1 80 ? 2.573 -7.710 -8.145 1.00 0.00 80 THR A N 19
ATOM 26848 C CA . THR A 1 80 ? 2.035 -7.930 -6.808 1.00 0.00 80 THR A CA 19
ATOM 26849 C C . THR A 1 80 ? 2.890 -7.241 -5.751 1.00 0.00 80 THR A C 19
ATOM 26850 O O . THR A 1 80 ? 3.907 -7.779 -5.314 1.00 0.00 80 THR A O 19
ATOM 26861 N N . ALA A 1 81 ? 2.470 -6.047 -5.343 1.00 0.00 81 ALA A N 19
ATOM 26862 C CA . ALA A 1 81 ? 3.196 -5.286 -4.334 1.00 0.00 81 ALA A CA 19
ATOM 26863 C C . ALA A 1 81 ? 2.586 -5.486 -2.951 1.00 0.00 81 ALA A C 19
ATOM 26864 O O . ALA A 1 81 ? 1.371 -5.632 -2.812 1.00 0.00 81 ALA A O 19
ATOM 26871 N N . THR A 1 82 ? 3.436 -5.492 -1.929 1.00 0.00 82 THR A N 19
ATOM 26872 C CA . THR A 1 82 ? 2.981 -5.675 -0.557 1.00 0.00 82 THR A CA 19
ATOM 26873 C C . THR A 1 82 ? 3.557 -4.603 0.361 1.00 0.00 82 THR A C 19
ATOM 26874 O O . THR A 1 82 ? 4.765 -4.364 0.373 1.00 0.00 82 THR A O 19
ATOM 26885 N N . LEU A 1 83 ? 2.685 -3.960 1.131 1.00 0.00 83 LEU A N 19
ATOM 26886 C CA . LEU A 1 83 ? 3.107 -2.913 2.054 1.00 0.00 83 LEU A CA 19
ATOM 26887 C C . LEU A 1 83 ? 2.712 -3.258 3.486 1.00 0.00 83 LEU A C 19
ATOM 26888 O O . LEU A 1 83 ? 1.612 -3.751 3.736 1.00 0.00 83 LEU A O 19
ATOM 26904 N N . TYR A 1 84 ? 3.616 -2.994 4.424 1.00 0.00 84 TYR A N 19
ATOM 26905 C CA . TYR A 1 84 ? 3.362 -3.277 5.831 1.00 0.00 84 TYR A CA 19
ATOM 26906 C C . TYR A 1 84 ? 2.982 -2.004 6.583 1.00 0.00 84 TYR A C 19
ATOM 26907 O O . TYR A 1 84 ? 3.562 -0.941 6.361 1.00 0.00 84 TYR A O 19
ATOM 26925 N N . PHE A 1 85 ? 2.003 -2.122 7.474 1.00 0.00 85 PHE A N 19
ATOM 26926 C CA . PHE A 1 85 ? 1.544 -0.982 8.260 1.00 0.00 85 PHE A CA 19
ATOM 26927 C C . PHE A 1 85 ? 2.168 -0.994 9.652 1.00 0.00 85 PHE A C 19
ATOM 26928 O O . PHE A 1 85 ? 2.134 -2.008 10.350 1.00 0.00 85 PHE A O 19
ATOM 26945 N N . ARG A 1 86 ? 2.737 0.139 10.049 1.00 0.00 86 ARG A N 19
ATOM 26946 C CA . ARG A 1 86 ? 3.371 0.259 11.356 1.00 0.00 86 ARG A CA 19
ATOM 26947 C C . ARG A 1 86 ? 2.746 1.395 12.161 1.00 0.00 86 ARG A C 19
ATOM 26948 O O . ARG A 1 86 ? 2.483 2.474 11.630 1.00 0.00 86 ARG A O 19
ATOM 26969 N N . ASP A 1 87 ? 2.510 1.144 13.444 1.00 0.00 87 ASP A N 19
ATOM 26970 C CA . ASP A 1 87 ? 1.916 2.146 14.322 1.00 0.00 87 ASP A CA 19
ATOM 26971 C C . ASP A 1 87 ? 2.925 3.240 14.658 1.00 0.00 87 ASP A C 19
ATOM 26972 O O . ASP A 1 87 ? 3.982 2.970 15.229 1.00 0.00 87 ASP A O 19
ATOM 26981 N N . LEU A 1 88 ? 2.591 4.475 14.300 1.00 0.00 88 LEU A N 19
ATOM 26982 C CA . LEU A 1 88 ? 3.468 5.611 14.562 1.00 0.00 88 LEU A CA 19
ATOM 26983 C C . LEU A 1 88 ? 2.712 6.730 15.272 1.00 0.00 88 LEU A C 19
ATOM 26984 O O . LEU A 1 88 ? 3.317 7.645 15.830 1.00 0.00 88 LEU A O 19
ATOM 27000 N N . GLY A 1 1 ? -10.111 -2.220 -26.129 1.00 0.00 1 GLY A N 20
ATOM 27001 C CA . GLY A 1 1 ? -8.749 -2.525 -25.732 1.00 0.00 1 GLY A CA 20
ATOM 27002 C C . GLY A 1 1 ? -7.733 -2.099 -26.773 1.00 0.00 1 GLY A C 20
ATOM 27003 O O . GLY A 1 1 ? -7.903 -1.074 -27.434 1.00 0.00 1 GLY A O 20
ATOM 27007 N N . SER A 1 2 ? -6.672 -2.886 -26.920 1.00 0.00 2 SER A N 20
ATOM 27008 C CA . SER A 1 2 ? -5.622 -2.582 -27.884 1.00 0.00 2 SER A CA 20
ATOM 27009 C C . SER A 1 2 ? -5.366 -3.772 -28.803 1.00 0.00 2 SER A C 20
ATOM 27010 O O . SER A 1 2 ? -4.235 -4.239 -28.933 1.00 0.00 2 SER A O 20
ATOM 27018 N N . SER A 1 3 ? -6.427 -4.259 -29.439 1.00 0.00 3 SER A N 20
ATOM 27019 C CA . SER A 1 3 ? -6.320 -5.398 -30.343 1.00 0.00 3 SER A CA 20
ATOM 27020 C C . SER A 1 3 ? -5.635 -6.575 -29.656 1.00 0.00 3 SER A C 20
ATOM 27021 O O . SER A 1 3 ? -4.758 -7.218 -30.231 1.00 0.00 3 SER A O 20
ATOM 27029 N N . GLY A 1 4 ? -6.042 -6.850 -28.421 1.00 0.00 4 GLY A N 20
ATOM 27030 C CA . GLY A 1 4 ? -5.458 -7.949 -27.674 1.00 0.00 4 GLY A CA 20
ATOM 27031 C C . GLY A 1 4 ? -6.499 -8.775 -26.947 1.00 0.00 4 GLY A C 20
ATOM 27032 O O . GLY A 1 4 ? -6.991 -9.772 -27.475 1.00 0.00 4 GLY A O 20
ATOM 27036 N N . SER A 1 5 ? -6.837 -8.360 -25.730 1.00 0.00 5 SER A N 20
ATOM 27037 C CA . SER A 1 5 ? -7.823 -9.072 -24.926 1.00 0.00 5 SER A CA 20
ATOM 27038 C C . SER A 1 5 ? -8.595 -8.106 -24.031 1.00 0.00 5 SER A C 20
ATOM 27039 O O . SER A 1 5 ? -8.008 -7.395 -23.216 1.00 0.00 5 SER A O 20
ATOM 27047 N N . SER A 1 6 ? -9.914 -8.086 -24.191 1.00 0.00 6 SER A N 20
ATOM 27048 C CA . SER A 1 6 ? -10.767 -7.205 -23.402 1.00 0.00 6 SER A CA 20
ATOM 27049 C C . SER A 1 6 ? -10.483 -7.367 -21.912 1.00 0.00 6 SER A C 20
ATOM 27050 O O . SER A 1 6 ? -10.624 -8.455 -21.356 1.00 0.00 6 SER A O 20
ATOM 27058 N N . GLY A 1 7 ? -10.083 -6.273 -21.270 1.00 0.00 7 GLY A N 20
ATOM 27059 C CA . GLY A 1 7 ? -9.785 -6.314 -19.850 1.00 0.00 7 GLY A CA 20
ATOM 27060 C C . GLY A 1 7 ? -8.364 -5.885 -19.543 1.00 0.00 7 GLY A C 20
ATOM 27061 O O . GLY A 1 7 ? -7.409 -6.467 -20.056 1.00 0.00 7 GLY A O 20
ATOM 27065 N N . MET A 1 8 ? -8.223 -4.863 -18.705 1.00 0.00 8 MET A N 20
ATOM 27066 C CA . MET A 1 8 ? -6.908 -4.357 -18.332 1.00 0.00 8 MET A CA 20
ATOM 27067 C C . MET A 1 8 ? -6.337 -5.142 -17.155 1.00 0.00 8 MET A C 20
ATOM 27068 O O . MET A 1 8 ? -7.037 -5.940 -16.530 1.00 0.00 8 MET A O 20
ATOM 27082 N N . LYS A 1 9 ? -5.063 -4.912 -16.857 1.00 0.00 9 LYS A N 20
ATOM 27083 C CA . LYS A 1 9 ? -4.398 -5.596 -15.755 1.00 0.00 9 LYS A CA 20
ATOM 27084 C C . LYS A 1 9 ? -3.839 -4.593 -14.750 1.00 0.00 9 LYS A C 20
ATOM 27085 O O . LYS A 1 9 ? -2.705 -4.132 -14.885 1.00 0.00 9 LYS A O 20
ATOM 27104 N N . HIS A 1 10 ? -4.640 -4.262 -13.743 1.00 0.00 10 HIS A N 20
ATOM 27105 C CA . HIS A 1 10 ? -4.223 -3.315 -12.714 1.00 0.00 10 HIS A CA 20
ATOM 27106 C C . HIS A 1 10 ? -3.208 -3.952 -11.770 1.00 0.00 10 HIS A C 20
ATOM 27107 O O . HIS A 1 10 ? -2.906 -5.141 -11.876 1.00 0.00 10 HIS A O 20
ATOM 27122 N N . TYR A 1 11 ? -2.684 -3.153 -10.847 1.00 0.00 11 TYR A N 20
ATOM 27123 C CA . TYR A 1 11 ? -1.700 -3.637 -9.886 1.00 0.00 11 TYR A CA 20
ATOM 27124 C C . TYR A 1 11 ? -2.379 -4.127 -8.611 1.00 0.00 11 TYR A C 20
ATOM 27125 O O . TYR A 1 11 ? -3.406 -3.591 -8.197 1.00 0.00 11 TYR A O 20
ATOM 27143 N N . GLU A 1 12 ? -1.796 -5.150 -7.994 1.00 0.00 12 GLU A N 20
ATOM 27144 C CA . GLU A 1 12 ? -2.345 -5.714 -6.766 1.00 0.00 12 GLU A CA 20
ATOM 27145 C C . GLU A 1 12 ? -1.497 -5.320 -5.560 1.00 0.00 12 GLU A C 20
ATOM 27146 O O . GLU A 1 12 ? -0.368 -5.784 -5.403 1.00 0.00 12 GLU A O 20
ATOM 27158 N N . VAL A 1 13 ? -2.050 -4.460 -4.710 1.00 0.00 13 VAL A N 20
ATOM 27159 C CA . VAL A 1 13 ? -1.347 -4.003 -3.518 1.00 0.00 13 VAL A CA 20
ATOM 27160 C C . VAL A 1 13 ? -2.109 -4.378 -2.253 1.00 0.00 13 VAL A C 20
ATOM 27161 O O . VAL A 1 13 ? -3.199 -3.866 -1.999 1.00 0.00 13 VAL A O 20
ATOM 27174 N N . GLU A 1 14 ? -1.528 -5.274 -1.461 1.00 0.00 14 GLU A N 20
ATOM 27175 C CA . GLU A 1 14 ? -2.154 -5.717 -0.221 1.00 0.00 14 GLU A CA 20
ATOM 27176 C C . GLU A 1 14 ? -1.442 -5.123 0.991 1.00 0.00 14 GLU A C 20
ATOM 27177 O O . GLU A 1 14 ? -0.362 -5.575 1.372 1.00 0.00 14 GLU A O 20
ATOM 27189 N N . ILE A 1 15 ? -2.054 -4.108 1.591 1.00 0.00 15 ILE A N 20
ATOM 27190 C CA . ILE A 1 15 ? -1.479 -3.453 2.759 1.00 0.00 15 ILE A CA 20
ATOM 27191 C C . ILE A 1 15 ? -1.703 -4.281 4.020 1.00 0.00 15 ILE A C 20
ATOM 27192 O O . ILE A 1 15 ? -2.778 -4.242 4.619 1.00 0.00 15 ILE A O 20
ATOM 27208 N N . LEU A 1 16 ? -0.680 -5.030 4.418 1.00 0.00 16 LEU A N 20
ATOM 27209 C CA . LEU A 1 16 ? -0.764 -5.867 5.610 1.00 0.00 16 LEU A CA 20
ATOM 27210 C C . LEU A 1 16 ? -0.124 -5.174 6.808 1.00 0.00 16 LEU A C 20
ATOM 27211 O O . LEU A 1 16 ? 0.541 -4.148 6.663 1.00 0.00 16 LEU A O 20
ATOM 27227 N N . ASP A 1 17 ? -0.329 -5.741 7.992 1.00 0.00 17 ASP A N 20
ATOM 27228 C CA . ASP A 1 17 ? 0.230 -5.179 9.216 1.00 0.00 17 ASP A CA 20
ATOM 27229 C C . ASP A 1 17 ? 1.672 -5.637 9.415 1.00 0.00 17 ASP A C 20
ATOM 27230 O O . ASP A 1 17 ? 2.087 -6.663 8.879 1.00 0.00 17 ASP A O 20
ATOM 27239 N N . ALA A 1 18 ? 2.430 -4.867 10.189 1.00 0.00 18 ALA A N 20
ATOM 27240 C CA . ALA A 1 18 ? 3.825 -5.193 10.459 1.00 0.00 18 ALA A CA 20
ATOM 27241 C C . ALA A 1 18 ? 3.951 -6.087 11.688 1.00 0.00 18 ALA A C 20
ATOM 27242 O O . ALA A 1 18 ? 5.042 -6.545 12.027 1.00 0.00 18 ALA A O 20
ATOM 27249 N N . LYS A 1 19 ? 2.827 -6.331 12.354 1.00 0.00 19 LYS A N 20
ATOM 27250 C CA . LYS A 1 19 ? 2.811 -7.171 13.547 1.00 0.00 19 LYS A CA 20
ATOM 27251 C C . LYS A 1 19 ? 1.989 -8.434 13.311 1.00 0.00 19 LYS A C 20
ATOM 27252 O O . LYS A 1 19 ? 2.536 -9.529 13.182 1.00 0.00 19 LYS A O 20
ATOM 27271 N N . THR A 1 20 ? 0.670 -8.274 13.255 1.00 0.00 20 THR A N 20
ATOM 27272 C CA . THR A 1 20 ? -0.227 -9.401 13.035 1.00 0.00 20 THR A CA 20
ATOM 27273 C C . THR A 1 20 ? -0.267 -9.793 11.563 1.00 0.00 20 THR A C 20
ATOM 27274 O O . THR A 1 20 ? -0.758 -10.865 11.209 1.00 0.00 20 THR A O 20
ATOM 27285 N N . ARG A 1 21 ? 0.253 -8.918 10.708 1.00 0.00 21 ARG A N 20
ATOM 27286 C CA . ARG A 1 21 ? 0.276 -9.173 9.273 1.00 0.00 21 ARG A CA 20
ATOM 27287 C C . ARG A 1 21 ? -1.102 -9.598 8.774 1.00 0.00 21 ARG A C 20
ATOM 27288 O O . ARG A 1 21 ? -1.241 -10.617 8.098 1.00 0.00 21 ARG A O 20
ATOM 27309 N N . GLU A 1 22 ? -2.117 -8.808 9.111 1.00 0.00 22 GLU A N 20
ATOM 27310 C CA . GLU A 1 22 ? -3.484 -9.103 8.698 1.00 0.00 22 GLU A CA 20
ATOM 27311 C C . GLU A 1 22 ? -3.923 -8.175 7.569 1.00 0.00 22 GLU A C 20
ATOM 27312 O O . GLU A 1 22 ? -3.543 -7.005 7.528 1.00 0.00 22 GLU A O 20
ATOM 27324 N N . LYS A 1 23 ? -4.727 -8.706 6.654 1.00 0.00 23 LYS A N 20
ATOM 27325 C CA . LYS A 1 23 ? -5.220 -7.928 5.524 1.00 0.00 23 LYS A CA 20
ATOM 27326 C C . LYS A 1 23 ? -6.047 -6.738 6.002 1.00 0.00 23 LYS A C 20
ATOM 27327 O O . LYS A 1 23 ? -7.166 -6.903 6.489 1.00 0.00 23 LYS A O 20
ATOM 27346 N N . LEU A 1 24 ? -5.490 -5.541 5.860 1.00 0.00 24 LEU A N 20
ATOM 27347 C CA . LEU A 1 24 ? -6.177 -4.323 6.276 1.00 0.00 24 LEU A CA 20
ATOM 27348 C C . LEU A 1 24 ? -6.885 -3.667 5.095 1.00 0.00 24 LEU A C 20
ATOM 27349 O O . LEU A 1 24 ? -8.002 -3.165 5.229 1.00 0.00 24 LEU A O 20
ATOM 27365 N N . CYS A 1 25 ? -6.229 -3.675 3.940 1.00 0.00 25 CYS A N 20
ATOM 27366 C CA . CYS A 1 25 ? -6.797 -3.082 2.735 1.00 0.00 25 CYS A CA 20
ATOM 27367 C C . CYS A 1 25 ? -6.232 -3.746 1.484 1.00 0.00 25 CYS A C 20
ATOM 27368 O O . CYS A 1 25 ? -5.034 -4.019 1.400 1.00 0.00 25 CYS A O 20
ATOM 27376 N N . PHE A 1 26 ? -7.102 -4.007 0.514 1.00 0.00 26 PHE A N 20
ATOM 27377 C CA . PHE A 1 26 ? -6.691 -4.643 -0.732 1.00 0.00 26 PHE A CA 20
ATOM 27378 C C . PHE A 1 26 ? -7.085 -3.789 -1.934 1.00 0.00 26 PHE A C 20
ATOM 27379 O O . PHE A 1 26 ? -8.264 -3.676 -2.270 1.00 0.00 26 PHE A O 20
ATOM 27396 N N . LEU A 1 27 ? -6.089 -3.189 -2.578 1.00 0.00 27 LEU A N 20
ATOM 27397 C CA . LEU A 1 27 ? -6.330 -2.345 -3.743 1.00 0.00 27 LEU A CA 20
ATOM 27398 C C . LEU A 1 27 ? -5.844 -3.025 -5.018 1.00 0.00 27 LEU A C 20
ATOM 27399 O O . LEU A 1 27 ? -4.673 -2.918 -5.383 1.00 0.00 27 LEU A O 20
ATOM 27415 N N . ASP A 1 28 ? -6.751 -3.722 -5.693 1.00 0.00 28 ASP A N 20
ATOM 27416 C CA . ASP A 1 28 ? -6.416 -4.417 -6.931 1.00 0.00 28 ASP A CA 20
ATOM 27417 C C . ASP A 1 28 ? -6.641 -3.514 -8.139 1.00 0.00 28 ASP A C 20
ATOM 27418 O O . ASP A 1 28 ? -6.604 -3.969 -9.283 1.00 0.00 28 ASP A O 20
ATOM 27427 N N . LYS A 1 29 ? -6.877 -2.233 -7.878 1.00 0.00 29 LYS A N 20
ATOM 27428 C CA . LYS A 1 29 ? -7.108 -1.265 -8.944 1.00 0.00 29 LYS A CA 20
ATOM 27429 C C . LYS A 1 29 ? -6.154 -0.081 -8.820 1.00 0.00 29 LYS A C 20
ATOM 27430 O O . LYS A 1 29 ? -6.549 1.070 -9.006 1.00 0.00 29 LYS A O 20
ATOM 27449 N N . VAL A 1 30 ? -4.895 -0.372 -8.505 1.00 0.00 30 VAL A N 20
ATOM 27450 C CA . VAL A 1 30 ? -3.884 0.668 -8.359 1.00 0.00 30 VAL A CA 20
ATOM 27451 C C . VAL A 1 30 ? -3.070 0.827 -9.638 1.00 0.00 30 VAL A C 20
ATOM 27452 O O . VAL A 1 30 ? -2.840 -0.141 -10.362 1.00 0.00 30 VAL A O 20
ATOM 27465 N N . GLU A 1 31 ? -2.636 2.054 -9.909 1.00 0.00 31 GLU A N 20
ATOM 27466 C CA . GLU A 1 31 ? -1.848 2.339 -11.102 1.00 0.00 31 GLU A CA 20
ATOM 27467 C C . GLU A 1 31 ? -0.366 2.074 -10.850 1.00 0.00 31 GLU A C 20
ATOM 27468 O O . GLU A 1 31 ? 0.137 2.223 -9.736 1.00 0.00 31 GLU A O 20
ATOM 27480 N N . PRO A 1 32 ? 0.351 1.673 -11.910 1.00 0.00 32 PRO A N 20
ATOM 27481 C CA . PRO A 1 32 ? 1.785 1.379 -11.830 1.00 0.00 32 PRO A CA 20
ATOM 27482 C C . PRO A 1 32 ? 2.623 2.635 -11.616 1.00 0.00 32 PRO A C 20
ATOM 27483 O O . PRO A 1 32 ? 3.669 2.592 -10.967 1.00 0.00 32 PRO A O 20
ATOM 27494 N N . HIS A 1 33 ? 2.157 3.752 -12.164 1.00 0.00 33 HIS A N 20
ATOM 27495 C CA . HIS A 1 33 ? 2.864 5.021 -12.032 1.00 0.00 33 HIS A CA 20
ATOM 27496 C C . HIS A 1 33 ? 2.544 5.684 -10.695 1.00 0.00 33 HIS A C 20
ATOM 27497 O O . HIS A 1 33 ? 3.214 6.631 -10.285 1.00 0.00 33 HIS A O 20
ATOM 27512 N N . ALA A 1 34 ? 1.514 5.181 -10.022 1.00 0.00 34 ALA A N 20
ATOM 27513 C CA . ALA A 1 34 ? 1.106 5.724 -8.732 1.00 0.00 34 ALA A CA 20
ATOM 27514 C C . ALA A 1 34 ? 2.239 5.633 -7.715 1.00 0.00 34 ALA A C 20
ATOM 27515 O O . ALA A 1 34 ? 2.781 4.555 -7.468 1.00 0.00 34 ALA A O 20
ATOM 27522 N N . THR A 1 35 ? 2.594 6.771 -7.127 1.00 0.00 35 THR A N 20
ATOM 27523 C CA . THR A 1 35 ? 3.663 6.820 -6.139 1.00 0.00 35 THR A CA 20
ATOM 27524 C C . THR A 1 35 ? 3.138 6.498 -4.744 1.00 0.00 35 THR A C 20
ATOM 27525 O O . THR A 1 35 ? 1.930 6.515 -4.507 1.00 0.00 35 THR A O 20
ATOM 27536 N N . ILE A 1 36 ? 4.053 6.205 -3.826 1.00 0.00 36 ILE A N 20
ATOM 27537 C CA . ILE A 1 36 ? 3.681 5.881 -2.455 1.00 0.00 36 ILE A CA 20
ATOM 27538 C C . ILE A 1 36 ? 2.747 6.938 -1.874 1.00 0.00 36 ILE A C 20
ATOM 27539 O O . ILE A 1 36 ? 1.767 6.614 -1.204 1.00 0.00 36 ILE A O 20
ATOM 27555 N N . ALA A 1 37 ? 3.058 8.203 -2.137 1.00 0.00 37 ALA A N 20
ATOM 27556 C CA . ALA A 1 37 ? 2.244 9.307 -1.644 1.00 0.00 37 ALA A CA 20
ATOM 27557 C C . ALA A 1 37 ? 0.769 9.088 -1.963 1.00 0.00 37 ALA A C 20
ATOM 27558 O O . ALA A 1 37 ? -0.091 9.245 -1.098 1.00 0.00 37 ALA A O 20
ATOM 27565 N N . GLU A 1 38 ? 0.486 8.726 -3.210 1.00 0.00 38 GLU A N 20
ATOM 27566 C CA . GLU A 1 38 ? -0.886 8.487 -3.642 1.00 0.00 38 GLU A CA 20
ATOM 27567 C C . GLU A 1 38 ? -1.497 7.309 -2.889 1.00 0.00 38 GLU A C 20
ATOM 27568 O O . GLU A 1 38 ? -2.615 7.396 -2.380 1.00 0.00 38 GLU A O 20
ATOM 27580 N N . ILE A 1 39 ? -0.755 6.209 -2.822 1.00 0.00 39 ILE A N 20
ATOM 27581 C CA . ILE A 1 39 ? -1.223 5.013 -2.131 1.00 0.00 39 ILE A CA 20
ATOM 27582 C C . ILE A 1 39 ? -1.817 5.362 -0.770 1.00 0.00 39 ILE A C 20
ATOM 27583 O O . ILE A 1 39 ? -2.906 4.907 -0.420 1.00 0.00 39 ILE A O 20
ATOM 27599 N N . LYS A 1 40 ? -1.095 6.175 -0.006 1.00 0.00 40 LYS A N 20
ATOM 27600 C CA . LYS A 1 40 ? -1.550 6.589 1.315 1.00 0.00 40 LYS A CA 20
ATOM 27601 C C . LYS A 1 40 ? -2.924 7.248 1.236 1.00 0.00 40 LYS A C 20
ATOM 27602 O O . LYS A 1 40 ? -3.808 6.960 2.041 1.00 0.00 40 LYS A O 20
ATOM 27621 N N . ASN A 1 41 ? -3.095 8.133 0.259 1.00 0.00 41 ASN A N 20
ATOM 27622 C CA . ASN A 1 41 ? -4.362 8.832 0.074 1.00 0.00 41 ASN A CA 20
ATOM 27623 C C . ASN A 1 41 ? -5.514 7.842 -0.061 1.00 0.00 41 ASN A C 20
ATOM 27624 O O . ASN A 1 41 ? -6.509 7.927 0.661 1.00 0.00 41 ASN A O 20
ATOM 27635 N N . LEU A 1 42 ? -5.374 6.902 -0.990 1.00 0.00 42 LEU A N 20
ATOM 27636 C CA . LEU A 1 42 ? -6.403 5.894 -1.220 1.00 0.00 42 LEU A CA 20
ATOM 27637 C C . LEU A 1 42 ? -6.907 5.319 0.100 1.00 0.00 42 LEU A C 20
ATOM 27638 O O . LEU A 1 42 ? -8.072 5.491 0.460 1.00 0.00 42 LEU A O 20
ATOM 27654 N N . PHE A 1 43 ? -6.022 4.637 0.818 1.00 0.00 43 PHE A N 20
ATOM 27655 C CA . PHE A 1 43 ? -6.376 4.037 2.099 1.00 0.00 43 PHE A CA 20
ATOM 27656 C C . PHE A 1 43 ? -7.273 4.970 2.907 1.00 0.00 43 PHE A C 20
ATOM 27657 O O . PHE A 1 43 ? -8.164 4.522 3.629 1.00 0.00 43 PHE A O 20
ATOM 27674 N N . THR A 1 44 ? -7.032 6.271 2.779 1.00 0.00 44 THR A N 20
ATOM 27675 C CA . THR A 1 44 ? -7.815 7.268 3.498 1.00 0.00 44 THR A CA 20
ATOM 27676 C C . THR A 1 44 ? -9.261 7.284 3.014 1.00 0.00 44 THR A C 20
ATOM 27677 O O . THR A 1 44 ? -10.193 7.384 3.812 1.00 0.00 44 THR A O 20
ATOM 27688 N N . LYS A 1 45 ? -9.442 7.184 1.701 1.00 0.00 45 LYS A N 20
ATOM 27689 C CA . LYS A 1 45 ? -10.774 7.185 1.110 1.00 0.00 45 LYS A CA 20
ATOM 27690 C C . LYS A 1 45 ? -11.775 6.482 2.022 1.00 0.00 45 LYS A C 20
ATOM 27691 O O . LYS A 1 45 ? -12.719 7.098 2.518 1.00 0.00 45 LYS A O 20
ATOM 27710 N N . THR A 1 46 ? -11.562 5.188 2.240 1.00 0.00 46 THR A N 20
ATOM 27711 C CA . THR A 1 46 ? -12.444 4.402 3.092 1.00 0.00 46 THR A CA 20
ATOM 27712 C C . THR A 1 46 ? -12.483 4.962 4.510 1.00 0.00 46 THR A C 20
ATOM 27713 O O . THR A 1 46 ? -13.539 5.357 5.003 1.00 0.00 46 THR A O 20
ATOM 27724 N N . HIS A 1 47 ? -11.324 4.993 5.160 1.00 0.00 47 HIS A N 20
ATOM 27725 C CA . HIS A 1 47 ? -11.225 5.507 6.522 1.00 0.00 47 HIS A CA 20
ATOM 27726 C C . HIS A 1 47 ? -10.571 6.885 6.536 1.00 0.00 47 HIS A C 20
ATOM 27727 O O . HIS A 1 47 ? -9.349 7.019 6.470 1.00 0.00 47 HIS A O 20
ATOM 27742 N N . PRO A 1 48 ? -11.401 7.934 6.625 1.00 0.00 48 PRO A N 20
ATOM 27743 C CA . PRO A 1 48 ? -10.926 9.321 6.650 1.00 0.00 48 PRO A CA 20
ATOM 27744 C C . PRO A 1 48 ? -10.200 9.661 7.947 1.00 0.00 48 PRO A C 20
ATOM 27745 O O . PRO A 1 48 ? -9.154 10.308 7.931 1.00 0.00 48 PRO A O 20
ATOM 27756 N N . GLN A 1 49 ? -10.764 9.221 9.068 1.00 0.00 49 GLN A N 20
ATOM 27757 C CA . GLN A 1 49 ? -10.169 9.481 10.374 1.00 0.00 49 GLN A CA 20
ATOM 27758 C C . GLN A 1 49 ? -8.683 9.140 10.373 1.00 0.00 49 GLN A C 20
ATOM 27759 O O . GLN A 1 49 ? -7.879 9.825 11.004 1.00 0.00 49 GLN A O 20
ATOM 27773 N N . TRP A 1 50 ? -8.325 8.077 9.660 1.00 0.00 50 TRP A N 20
ATOM 27774 C CA . TRP A 1 50 ? -6.935 7.646 9.578 1.00 0.00 50 TRP A CA 20
ATOM 27775 C C . TRP A 1 50 ? -6.167 8.475 8.554 1.00 0.00 50 TRP A C 20
ATOM 27776 O O . TRP A 1 50 ? -5.987 8.055 7.411 1.00 0.00 50 TRP A O 20
ATOM 27797 N N . TYR A 1 51 ? -5.717 9.653 8.971 1.00 0.00 51 TYR A N 20
ATOM 27798 C CA . TYR A 1 51 ? -4.970 10.542 8.089 1.00 0.00 51 TYR A CA 20
ATOM 27799 C C . TYR A 1 51 ? -3.725 9.849 7.544 1.00 0.00 51 TYR A C 20
ATOM 27800 O O . TYR A 1 51 ? -3.263 8.838 8.075 1.00 0.00 51 TYR A O 20
ATOM 27818 N N . PRO A 1 52 ? -3.167 10.405 6.459 1.00 0.00 52 PRO A N 20
ATOM 27819 C CA . PRO A 1 52 ? -1.967 9.858 5.818 1.00 0.00 52 PRO A CA 20
ATOM 27820 C C . PRO A 1 52 ? -0.718 10.041 6.674 1.00 0.00 52 PRO A C 20
ATOM 27821 O O . PRO A 1 52 ? 0.271 9.329 6.506 1.00 0.00 52 PRO A O 20
ATOM 27832 N N . ALA A 1 53 ? -0.771 11.001 7.592 1.00 0.00 53 ALA A N 20
ATOM 27833 C CA . ALA A 1 53 ? 0.355 11.275 8.476 1.00 0.00 53 ALA A CA 20
ATOM 27834 C C . ALA A 1 53 ? 0.676 10.065 9.347 1.00 0.00 53 ALA A C 20
ATOM 27835 O O . ALA A 1 53 ? 1.720 10.017 9.998 1.00 0.00 53 ALA A O 20
ATOM 27842 N N . ARG A 1 54 ? -0.227 9.091 9.355 1.00 0.00 54 ARG A N 20
ATOM 27843 C CA . ARG A 1 54 ? -0.039 7.881 10.148 1.00 0.00 54 ARG A CA 20
ATOM 27844 C C . ARG A 1 54 ? 0.317 6.696 9.255 1.00 0.00 54 ARG A C 20
ATOM 27845 O O . ARG A 1 54 ? 1.338 6.041 9.457 1.00 0.00 54 ARG A O 20
ATOM 27866 N N . GLN A 1 55 ? -0.533 6.428 8.269 1.00 0.00 55 GLN A N 20
ATOM 27867 C CA . GLN A 1 55 ? -0.308 5.321 7.348 1.00 0.00 55 GLN A CA 20
ATOM 27868 C C . GLN A 1 55 ? 1.176 5.169 7.030 1.00 0.00 55 GLN A C 20
ATOM 27869 O O . GLN A 1 55 ? 1.698 5.828 6.131 1.00 0.00 55 GLN A O 20
ATOM 27883 N N . SER A 1 56 ? 1.849 4.299 7.775 1.00 0.00 56 SER A N 20
ATOM 27884 C CA . SER A 1 56 ? 3.275 4.064 7.576 1.00 0.00 56 SER A CA 20
ATOM 27885 C C . SER A 1 56 ? 3.507 2.819 6.726 1.00 0.00 56 SER A C 20
ATOM 27886 O O . SER A 1 56 ? 3.322 1.693 7.190 1.00 0.00 56 SER A O 20
ATOM 27894 N N . LEU A 1 57 ? 3.913 3.028 5.479 1.00 0.00 57 LEU A N 20
ATOM 27895 C CA . LEU A 1 57 ? 4.171 1.923 4.562 1.00 0.00 57 LEU A CA 20
ATOM 27896 C C . LEU A 1 57 ? 5.659 1.592 4.514 1.00 0.00 57 LEU A C 20
ATOM 27897 O O . LEU A 1 57 ? 6.505 2.486 4.544 1.00 0.00 57 LEU A O 20
ATOM 27913 N N . ARG A 1 58 ? 5.971 0.302 4.437 1.00 0.00 58 ARG A N 20
ATOM 27914 C CA . ARG A 1 58 ? 7.357 -0.147 4.383 1.00 0.00 58 ARG A CA 20
ATOM 27915 C C . ARG A 1 58 ? 7.484 -1.420 3.551 1.00 0.00 58 ARG A C 20
ATOM 27916 O O . ARG A 1 58 ? 6.683 -2.346 3.688 1.00 0.00 58 ARG A O 20
ATOM 27937 N N . LEU A 1 59 ? 8.494 -1.459 2.689 1.00 0.00 59 LEU A N 20
ATOM 27938 C CA . LEU A 1 59 ? 8.726 -2.618 1.834 1.00 0.00 59 LEU A CA 20
ATOM 27939 C C . LEU A 1 59 ? 8.919 -3.880 2.669 1.00 0.00 59 LEU A C 20
ATOM 27940 O O . LEU A 1 59 ? 8.768 -4.995 2.169 1.00 0.00 59 LEU A O 20
ATOM 27956 N N . ASP A 1 60 ? 9.250 -3.696 3.942 1.00 0.00 60 ASP A N 20
ATOM 27957 C CA . ASP A 1 60 ? 9.461 -4.820 4.847 1.00 0.00 60 ASP A CA 20
ATOM 27958 C C . ASP A 1 60 ? 9.236 -4.400 6.296 1.00 0.00 60 ASP A C 20
ATOM 27959 O O . ASP A 1 60 ? 9.428 -3.242 6.670 1.00 0.00 60 ASP A O 20
ATOM 27968 N N . PRO A 1 61 ? 8.818 -5.361 7.133 1.00 0.00 61 PRO A N 20
ATOM 27969 C CA . PRO A 1 61 ? 8.557 -5.114 8.555 1.00 0.00 61 PRO A CA 20
ATOM 27970 C C . PRO A 1 61 ? 9.836 -4.849 9.341 1.00 0.00 61 PRO A C 20
ATOM 27971 O O . PRO A 1 61 ? 9.792 -4.525 10.528 1.00 0.00 61 PRO A O 20
ATOM 27982 N N . LYS A 1 62 ? 10.976 -4.990 8.673 1.00 0.00 62 LYS A N 20
ATOM 27983 C CA . LYS A 1 62 ? 12.269 -4.764 9.308 1.00 0.00 62 LYS A CA 20
ATOM 27984 C C . LYS A 1 62 ? 13.098 -3.761 8.513 1.00 0.00 62 LYS A C 20
ATOM 27985 O O . LYS A 1 62 ? 14.323 -3.726 8.625 1.00 0.00 62 LYS A O 20
ATOM 28004 N N . GLY A 1 63 ? 12.422 -2.945 7.709 1.00 0.00 63 GLY A N 20
ATOM 28005 C CA . GLY A 1 63 ? 13.113 -1.952 6.909 1.00 0.00 63 GLY A CA 20
ATOM 28006 C C . GLY A 1 63 ? 12.891 -0.541 7.416 1.00 0.00 63 GLY A C 20
ATOM 28007 O O . GLY A 1 63 ? 12.790 -0.315 8.622 1.00 0.00 63 GLY A O 20
ATOM 28011 N N . LYS A 1 64 ? 12.815 0.412 6.494 1.00 0.00 64 LYS A N 20
ATOM 28012 C CA . LYS A 1 64 ? 12.603 1.810 6.853 1.00 0.00 64 LYS A CA 20
ATOM 28013 C C . LYS A 1 64 ? 11.445 2.406 6.059 1.00 0.00 64 LYS A C 20
ATOM 28014 O O . LYS A 1 64 ? 11.196 2.016 4.918 1.00 0.00 64 LYS A O 20
ATOM 28033 N N . SER A 1 65 ? 10.741 3.354 6.670 1.00 0.00 65 SER A N 20
ATOM 28034 C CA . SER A 1 65 ? 9.608 4.002 6.020 1.00 0.00 65 SER A CA 20
ATOM 28035 C C . SER A 1 65 ? 9.902 4.261 4.546 1.00 0.00 65 SER A C 20
ATOM 28036 O O . SER A 1 65 ? 11.029 4.588 4.173 1.00 0.00 65 SER A O 20
ATOM 28044 N N . LEU A 1 66 ? 8.879 4.112 3.711 1.00 0.00 66 LEU A N 20
ATOM 28045 C CA . LEU A 1 66 ? 9.026 4.329 2.276 1.00 0.00 66 LEU A CA 20
ATOM 28046 C C . LEU A 1 66 ? 8.907 5.811 1.934 1.00 0.00 66 LEU A C 20
ATOM 28047 O O . LEU A 1 66 ? 8.291 6.582 2.671 1.00 0.00 66 LEU A O 20
ATOM 28063 N N . LYS A 1 67 ? 9.499 6.203 0.811 1.00 0.00 67 LYS A N 20
ATOM 28064 C CA . LYS A 1 67 ? 9.457 7.592 0.369 1.00 0.00 67 LYS A CA 20
ATOM 28065 C C . LYS A 1 67 ? 8.587 7.741 -0.875 1.00 0.00 67 LYS A C 20
ATOM 28066 O O . LYS A 1 67 ? 8.539 6.847 -1.721 1.00 0.00 67 LYS A O 20
ATOM 28085 N N . ASP A 1 68 ? 7.904 8.875 -0.982 1.00 0.00 68 ASP A N 20
ATOM 28086 C CA . ASP A 1 68 ? 7.037 9.141 -2.124 1.00 0.00 68 ASP A CA 20
ATOM 28087 C C . ASP A 1 68 ? 7.762 8.851 -3.435 1.00 0.00 68 ASP A C 20
ATOM 28088 O O . ASP A 1 68 ? 7.162 8.364 -4.392 1.00 0.00 68 ASP A O 20
ATOM 28097 N N . GLU A 1 69 ? 9.056 9.155 -3.470 1.00 0.00 69 GLU A N 20
ATOM 28098 C CA . GLU A 1 69 ? 9.861 8.928 -4.664 1.00 0.00 69 GLU A CA 20
ATOM 28099 C C . GLU A 1 69 ? 9.641 7.520 -5.209 1.00 0.00 69 GLU A C 20
ATOM 28100 O O . GLU A 1 69 ? 9.700 7.295 -6.418 1.00 0.00 69 GLU A O 20
ATOM 28112 N N . ASP A 1 70 ? 9.389 6.577 -4.309 1.00 0.00 70 ASP A N 20
ATOM 28113 C CA . ASP A 1 70 ? 9.159 5.190 -4.698 1.00 0.00 70 ASP A CA 20
ATOM 28114 C C . ASP A 1 70 ? 7.916 5.070 -5.574 1.00 0.00 70 ASP A C 20
ATOM 28115 O O . ASP A 1 70 ? 6.982 5.862 -5.455 1.00 0.00 70 ASP A O 20
ATOM 28124 N N . VAL A 1 71 ? 7.912 4.074 -6.454 1.00 0.00 71 VAL A N 20
ATOM 28125 C CA . VAL A 1 71 ? 6.784 3.849 -7.350 1.00 0.00 71 VAL A CA 20
ATOM 28126 C C . VAL A 1 71 ? 6.452 2.365 -7.455 1.00 0.00 71 VAL A C 20
ATOM 28127 O O . VAL A 1 71 ? 7.322 1.510 -7.287 1.00 0.00 71 VAL A O 20
ATOM 28140 N N . LEU A 1 72 ? 5.188 2.066 -7.734 1.00 0.00 72 LEU A N 20
ATOM 28141 C CA . LEU A 1 72 ? 4.740 0.683 -7.862 1.00 0.00 72 LEU A CA 20
ATOM 28142 C C . LEU A 1 72 ? 5.410 0.002 -9.051 1.00 0.00 72 LEU A C 20
ATOM 28143 O O . LEU A 1 72 ? 5.353 -1.220 -9.190 1.00 0.00 72 LEU A O 20
ATOM 28159 N N . GLN A 1 73 ? 6.045 0.800 -9.903 1.00 0.00 73 GLN A N 20
ATOM 28160 C CA . GLN A 1 73 ? 6.727 0.272 -11.079 1.00 0.00 73 GLN A CA 20
ATOM 28161 C C . GLN A 1 73 ? 8.240 0.399 -10.933 1.00 0.00 73 GLN A C 20
ATOM 28162 O O . GLN A 1 73 ? 9.000 -0.212 -11.684 1.00 0.00 73 GLN A O 20
ATOM 28176 N N . LYS A 1 74 ? 8.671 1.197 -9.962 1.00 0.00 74 LYS A N 20
ATOM 28177 C CA . LYS A 1 74 ? 10.093 1.404 -9.716 1.00 0.00 74 LYS A CA 20
ATOM 28178 C C . LYS A 1 74 ? 10.580 0.527 -8.567 1.00 0.00 74 LYS A C 20
ATOM 28179 O O . LYS A 1 74 ? 11.749 0.141 -8.519 1.00 0.00 74 LYS A O 20
ATOM 28198 N N . LEU A 1 75 ? 9.677 0.215 -7.644 1.00 0.00 75 LEU A N 20
ATOM 28199 C CA . LEU A 1 75 ? 10.015 -0.618 -6.495 1.00 0.00 75 LEU A CA 20
ATOM 28200 C C . LEU A 1 75 ? 10.522 -1.985 -6.944 1.00 0.00 75 LEU A C 20
ATOM 28201 O O . LEU A 1 75 ? 10.213 -2.461 -8.036 1.00 0.00 75 LEU A O 20
ATOM 28217 N N . PRO A 1 76 ? 11.319 -2.633 -6.081 1.00 0.00 76 PRO A N 20
ATOM 28218 C CA . PRO A 1 76 ? 11.884 -3.956 -6.365 1.00 0.00 76 PRO A CA 20
ATOM 28219 C C . PRO A 1 76 ? 10.823 -5.052 -6.363 1.00 0.00 76 PRO A C 20
ATOM 28220 O O . PRO A 1 76 ? 11.125 -6.220 -6.121 1.00 0.00 76 PRO A O 20
ATOM 28231 N N . VAL A 1 77 ? 9.580 -4.667 -6.633 1.00 0.00 77 VAL A N 20
ATOM 28232 C CA . VAL A 1 77 ? 8.475 -5.617 -6.663 1.00 0.00 77 VAL A CA 20
ATOM 28233 C C . VAL A 1 77 ? 7.818 -5.653 -8.038 1.00 0.00 77 VAL A C 20
ATOM 28234 O O . VAL A 1 77 ? 8.076 -4.797 -8.883 1.00 0.00 77 VAL A O 20
ATOM 28247 N N . GLY A 1 78 ? 6.966 -6.650 -8.255 1.00 0.00 78 GLY A N 20
ATOM 28248 C CA . GLY A 1 78 ? 6.284 -6.779 -9.530 1.00 0.00 78 GLY A CA 20
ATOM 28249 C C . GLY A 1 78 ? 4.843 -6.312 -9.466 1.00 0.00 78 GLY A C 20
ATOM 28250 O O . GLY A 1 78 ? 4.505 -5.417 -8.690 1.00 0.00 78 GLY A O 20
ATOM 28254 N N . THR A 1 79 ? 3.989 -6.918 -10.286 1.00 0.00 79 THR A N 20
ATOM 28255 C CA . THR A 1 79 ? 2.577 -6.558 -10.321 1.00 0.00 79 THR A CA 20
ATOM 28256 C C . THR A 1 79 ? 1.933 -6.722 -8.950 1.00 0.00 79 THR A C 20
ATOM 28257 O O . THR A 1 79 ? 0.940 -6.065 -8.636 1.00 0.00 79 THR A O 20
ATOM 28268 N N . THR A 1 80 ? 2.505 -7.602 -8.134 1.00 0.00 80 THR A N 20
ATOM 28269 C CA . THR A 1 80 ? 1.986 -7.853 -6.795 1.00 0.00 80 THR A CA 20
ATOM 28270 C C . THR A 1 80 ? 2.863 -7.198 -5.734 1.00 0.00 80 THR A C 20
ATOM 28271 O O . THR A 1 80 ? 3.812 -7.806 -5.239 1.00 0.00 80 THR A O 20
ATOM 28282 N N . ALA A 1 81 ? 2.540 -5.956 -5.389 1.00 0.00 81 ALA A N 20
ATOM 28283 C CA . ALA A 1 81 ? 3.297 -5.221 -4.384 1.00 0.00 81 ALA A CA 20
ATOM 28284 C C . ALA A 1 81 ? 2.699 -5.415 -2.995 1.00 0.00 81 ALA A C 20
ATOM 28285 O O . ALA A 1 81 ? 1.479 -5.482 -2.836 1.00 0.00 81 ALA A O 20
ATOM 28292 N N . THR A 1 82 ? 3.564 -5.504 -1.990 1.00 0.00 82 THR A N 20
ATOM 28293 C CA . THR A 1 82 ? 3.121 -5.692 -0.614 1.00 0.00 82 THR A CA 20
ATOM 28294 C C . THR A 1 82 ? 3.641 -4.579 0.288 1.00 0.00 82 THR A C 20
ATOM 28295 O O . THR A 1 82 ? 4.846 -4.330 0.353 1.00 0.00 82 THR A O 20
ATOM 28306 N N . LEU A 1 83 ? 2.727 -3.912 0.984 1.00 0.00 83 LEU A N 20
ATOM 28307 C CA . LEU A 1 83 ? 3.094 -2.824 1.885 1.00 0.00 83 LEU A CA 20
ATOM 28308 C C . LEU A 1 83 ? 2.708 -3.154 3.323 1.00 0.00 83 LEU A C 20
ATOM 28309 O O . LEU A 1 83 ? 1.657 -3.744 3.574 1.00 0.00 83 LEU A O 20
ATOM 28325 N N . TYR A 1 84 ? 3.562 -2.767 4.263 1.00 0.00 84 TYR A N 20
ATOM 28326 C CA . TYR A 1 84 ? 3.310 -3.022 5.676 1.00 0.00 84 TYR A CA 20
ATOM 28327 C C . TYR A 1 84 ? 2.911 -1.739 6.398 1.00 0.00 84 TYR A C 20
ATOM 28328 O O . TYR A 1 84 ? 3.554 -0.700 6.244 1.00 0.00 84 TYR A O 20
ATOM 28346 N N . PHE A 1 85 ? 1.846 -1.819 7.189 1.00 0.00 85 PHE A N 20
ATOM 28347 C CA . PHE A 1 85 ? 1.359 -0.665 7.935 1.00 0.00 85 PHE A CA 20
ATOM 28348 C C . PHE A 1 85 ? 1.907 -0.668 9.359 1.00 0.00 85 PHE A C 20
ATOM 28349 O O . PHE A 1 85 ? 2.008 -1.718 9.995 1.00 0.00 85 PHE A O 20
ATOM 28366 N N . ARG A 1 86 ? 2.260 0.514 9.854 1.00 0.00 86 ARG A N 20
ATOM 28367 C CA . ARG A 1 86 ? 2.799 0.648 11.201 1.00 0.00 86 ARG A CA 20
ATOM 28368 C C . ARG A 1 86 ? 2.055 1.729 11.980 1.00 0.00 86 ARG A C 20
ATOM 28369 O O . ARG A 1 86 ? 1.794 2.814 11.460 1.00 0.00 86 ARG A O 20
ATOM 28390 N N . ASP A 1 87 ? 1.716 1.425 13.228 1.00 0.00 87 ASP A N 20
ATOM 28391 C CA . ASP A 1 87 ? 1.002 2.370 14.078 1.00 0.00 87 ASP A CA 20
ATOM 28392 C C . ASP A 1 87 ? 1.949 3.436 14.620 1.00 0.00 87 ASP A C 20
ATOM 28393 O O . ASP A 1 87 ? 2.970 3.121 15.232 1.00 0.00 87 ASP A O 20
ATOM 28402 N N . LEU A 1 88 ? 1.604 4.698 14.389 1.00 0.00 88 LEU A N 20
ATOM 28403 C CA . LEU A 1 88 ? 2.424 5.812 14.853 1.00 0.00 88 LEU A CA 20
ATOM 28404 C C . LEU A 1 88 ? 1.844 6.422 16.125 1.00 0.00 88 LEU A C 20
ATOM 28405 O O . LEU A 1 88 ? 0.628 6.449 16.315 1.00 0.00 88 LEU A O 20
#

CATH classification: 3.10.20.90

InterPro domains:
  IPR001104 3-oxo-5-alpha-steroid 4-dehydrogenase, C-terminal [PF02544] (155-308)
  IPR029071 Ubiquitin-like domain superfamily [SSF54236] (18-77)
  IPR039357 3-oxo-5-alpha-steroid 4-dehydrogenase/very-long-chain enoyl-CoA reductase [PTHR10556] (3-307)
  IPR049127 TECR-like, N-terminal domain [PF21696] (5-80)